Protein 5YXU (pdb70)

Structure (mmCIF, N/CA/C/O backbone):
data_5YXU
#
_entry.id   5YXU
#
_cell.length_a   60.106
_cell.length_b   223.107
_cell.length_c   71.855
_cell.angle_alpha   90.000
_cell.angle_beta   98.300
_cell.angle_gamma   90.000
#
_symmetry.space_group_name_H-M   'P 1 21 1'
#
loop_
_entity.id
_entity.type
_entity.pdbx_description
1 polymer 'T cell receptor alpha chain'
2 polymer 'T cell receptor beta chain'
3 polymer 'HLA class I histocompatibility antigen, A-2 alpha chain'
4 polymer Beta-2-microglobulin
5 polymer LYS-LEU-VAL-ALA-LEU-GLY-ILE-ASN-ALA-VAL
6 water water
#
loop_
_atom_site.group_PDB
_atom_site.id
_atom_site.type_symbol
_atom_site.label_atom_id
_atom_site.label_alt_id
_atom_site.label_comp_id
_atom_site.label_asym_id
_atom_site.label_entity_id
_atom_site.label_seq_id
_atom_site.pdbx_PDB_ins_code
_atom_site.Cartn_x
_atom_site.Cartn_y
_atom_site.Cartn_z
_atom_site.occupancy
_atom_site.B_iso_or_equiv
_atom_site.auth_seq_id
_atom_site.auth_comp_id
_atom_site.auth_asym_id
_atom_site.auth_atom_id
_atom_site.pdbx_PDB_model_num
ATOM 1 N N . GLN A 1 2 ? 14.824 6.422 8.253 1.00 54.46 3 GLN F N 1
ATOM 2 C CA . GLN A 1 2 ? 13.521 6.486 8.905 1.00 50.41 3 GLN F CA 1
ATOM 3 C C . GLN A 1 2 ? 13.450 7.657 9.880 1.00 49.17 3 GLN F C 1
ATOM 4 O O . GLN A 1 2 ? 14.358 8.486 9.937 1.00 48.08 3 GLN F O 1
ATOM 6 N N . THR A 1 3 ? 12.365 7.718 10.645 1.00 46.17 4 THR F N 1
ATOM 7 C CA . THR A 1 3 ? 12.172 8.795 11.628 1.00 41.49 4 THR F CA 1
ATOM 8 C C . THR A 1 3 ? 13.066 8.599 12.862 1.00 37.05 4 THR F C 1
ATOM 9 O O . THR A 1 3 ? 13.567 9.576 13.409 1.00 39.59 4 THR F O 1
ATOM 13 N N . VAL A 1 4 ? 13.226 7.368 13.344 1.00 32.70 5 VAL F N 1
ATOM 14 C CA . VAL A 1 4 ? 14.164 7.099 14.445 1.00 30.22 5 VAL F CA 1
ATOM 15 C C . VAL A 1 4 ? 15.294 6.265 13.887 1.00 30.03 5 VAL F C 1
ATOM 16 O O . VAL A 1 4 ? 15.065 5.247 13.234 1.00 30.55 5 VAL F O 1
ATOM 20 N N . THR A 1 5 ? 16.519 6.682 14.155 1.00 29.09 6 THR F N 1
ATOM 21 C CA . THR A 1 5 ? 17.649 6.027 13.559 1.00 28.69 6 THR F CA 1
ATOM 22 C C . THR A 1 5 ? 18.596 5.480 14.617 1.00 28.52 6 THR F C 1
ATOM 23 O O . THR A 1 5 ? 19.108 6.198 15.484 1.00 25.29 6 THR F O 1
ATOM 27 N N . GLN A 1 6 ? 18.799 4.174 14.519 1.00 30.83 7 GLN F N 1
ATOM 28 C CA . GLN A 1 6 ? 19.797 3.458 15.295 1.00 31.95 7 GLN F CA 1
ATOM 29 C C . GLN A 1 6 ? 20.764 2.847 14.295 1.00 32.39 7 GLN F C 1
ATOM 30 O O . GLN A 1 6 ? 20.514 1.779 13.724 1.00 30.57 7 GLN F O 1
ATOM 36 N N . SER A 1 7 ? 21.864 3.554 14.081 1.00 33.07 8 SER F N 1
ATOM 37 C CA . SER A 1 7 ? 22.743 3.277 12.963 1.00 33.89 8 SER F CA 1
ATOM 38 C C . SER A 1 7 ? 23.784 2.227 13.264 1.00 32.41 8 SER F C 1
ATOM 39 O O . SER A 1 7 ? 24.687 2.045 12.478 1.00 35.05 8 SER F O 1
ATOM 42 N N . GLN A 1 8 ? 23.682 1.539 14.394 1.00 32.53 9 GLN F N 1
ATOM 43 C CA . GLN A 1 8 ? 24.553 0.405 14.665 1.00 31.78 9 GLN F CA 1
ATOM 44 C C . GLN A 1 8 ? 23.680 -0.805 14.988 1.00 29.54 9 GLN F C 1
ATOM 45 O O . GLN A 1 8 ? 23.158 -0.921 16.081 1.00 28.73 9 GLN F O 1
ATOM 51 N N . PRO A 1 9 ? 23.504 -1.708 14.024 1.00 27.50 10 PRO F N 1
ATOM 52 C CA . PRO A 1 9 ? 22.677 -2.844 14.359 1.00 27.56 10 PRO F CA 1
ATOM 53 C C . PRO A 1 9 ? 23.261 -3.708 15.477 1.00 29.26 10 PRO F C 1
ATOM 54 O O . PRO A 1 9 ? 22.480 -4.305 16.228 1.00 31.11 10 PRO F O 1
ATOM 58 N N . GLU A 1 10 ? 24.593 -3.812 15.580 1.00 29.29 11 GLU F N 1
ATOM 59 C CA . GLU A 1 10 ? 25.206 -4.650 16.617 1.00 29.38 11 GLU F CA 1
ATOM 60 C C . GLU A 1 10 ? 26.291 -3.940 17.370 1.00 27.42 11 GLU F C 1
ATOM 61 O O . GLU A 1 10 ? 26.938 -3.037 16.844 1.00 27.13 11 GLU F O 1
ATOM 67 N N . MET A 1 11 ? 26.457 -4.347 18.625 1.00 25.96 12 MET F N 1
ATOM 68 C CA . MET A 1 11 ? 27.506 -3.824 19.485 1.00 26.12 12 MET F CA 1
ATOM 69 C C . MET A 1 11 ? 27.919 -4.919 20.462 1.00 25.71 12 MET F C 1
ATOM 70 O O . MET A 1 11 ? 27.111 -5.784 20.780 1.00 24.43 12 MET F O 1
ATOM 75 N N . SER A 1 12 ? 29.185 -4.909 20.886 1.00 25.34 13 SER F N 1
ATOM 76 C CA . SER A 1 12 ? 29.676 -5.877 21.859 1.00 26.40 13 SER F CA 1
ATOM 77 C C . SER A 1 12 ? 30.580 -5.195 22.866 1.00 28.40 13 SER F C 1
ATOM 78 O O . SER A 1 12 ? 31.336 -4.294 22.507 1.00 30.51 13 SER F O 1
ATOM 81 N N . VAL A 1 13 ? 30.476 -5.598 24.131 1.00 28.32 14 VAL F N 1
ATOM 82 C CA . VAL A 1 13 ? 31.327 -5.049 25.174 1.00 28.30 14 VAL F CA 1
ATOM 83 C C . VAL A 1 13 ? 31.719 -6.034 26.254 1.00 29.00 14 VAL F C 1
ATOM 84 O O . VAL A 1 13 ? 30.964 -6.952 26.589 1.00 27.54 14 VAL F O 1
ATOM 88 N N . GLN A 1 14 ? 32.869 -5.774 26.866 1.00 30.33 15 GLN F N 1
ATOM 89 C CA . GLN A 1 14 ? 33.338 -6.639 27.931 1.00 31.10 15 GLN F CA 1
ATOM 90 C C . GLN A 1 14 ? 32.412 -6.437 29.101 1.00 29.82 15 GLN F C 1
ATOM 91 O O . GLN A 1 14 ? 31.784 -5.390 29.242 1.00 29.10 15 GLN F O 1
ATOM 97 N N . GLU A 1 15 ? 32.310 -7.475 29.909 1.00 29.42 16 GLU F N 1
ATOM 98 C CA . GLU A 1 15 ? 31.669 -7.403 31.209 1.00 28.80 16 GLU F CA 1
ATOM 99 C C . GLU A 1 15 ? 32.204 -6.239 31.986 1.00 29.33 16 GLU F C 1
ATOM 100 O O . GLU A 1 15 ? 33.353 -5.837 31.802 1.00 31.07 16 GLU F O 1
ATOM 106 N N . ALA A 1 16 ? 31.366 -5.702 32.860 1.00 30.55 17 ALA F N 1
ATOM 107 C CA . ALA A 1 16 ? 31.771 -4.660 33.808 1.00 31.72 17 ALA F CA 1
ATOM 108 C C . ALA A 1 16 ? 32.156 -3.331 33.160 1.00 31.40 17 ALA F C 1
ATOM 109 O O . ALA A 1 16 ? 32.606 -2.408 33.858 1.00 32.20 17 ALA F O 1
ATOM 111 N N . GLU A 1 17 ? 31.982 -3.220 31.847 1.00 29.53 18 GLU F N 1
ATOM 112 C CA . GLU A 1 17 ? 32.346 -2.005 31.151 1.00 30.28 18 GLU F CA 1
ATOM 113 C C . GLU A 1 17 ? 31.121 -1.197 30.736 1.00 28.58 18 GLU F C 1
ATOM 114 O O . GLU A 1 17 ? 29.995 -1.622 30.952 1.00 27.61 18 GLU F O 1
ATOM 120 N N . THR A 1 18 ? 31.366 -0.012 30.184 1.00 27.91 19 THR F N 1
ATOM 121 C CA . THR A 1 18 ? 30.316 0.909 29.787 1.00 28.28 19 THR F CA 1
ATOM 122 C C . THR A 1 18 ? 30.112 0.942 28.276 1.00 28.13 19 THR F C 1
ATOM 123 O O . THR A 1 18 ? 31.087 0.890 27.512 1.00 26.86 19 THR F O 1
ATOM 127 N N . VAL A 1 19 ? 28.835 1.017 27.865 1.00 28.03 20 VAL F N 1
ATOM 128 C CA . VAL A 1 19 ? 28.451 1.166 26.453 1.00 28.26 20 VAL F CA 1
ATOM 129 C C . VAL A 1 19 ? 27.426 2.261 26.244 1.00 27.72 20 VAL F C 1
ATOM 130 O O . VAL A 1 19 ? 26.539 2.454 27.074 1.00 29.03 20 VAL F O 1
ATOM 134 N N . THR A 1 20 ? 27.525 2.927 25.099 1.00 26.51 21 THR F N 1
ATOM 135 C CA . THR A 1 20 ? 26.609 3.991 24.742 1.00 25.76 21 THR F CA 1
ATOM 136 C C . THR A 1 20 ? 25.939 3.657 23.416 1.00 25.38 21 THR F C 1
ATOM 137 O O . THR A 1 20 ? 26.568 3.714 22.366 1.00 28.03 21 THR F O 1
ATOM 141 N N . LEU A 1 21 ? 24.664 3.293 23.462 1.00 24.57 22 LEU F N 1
ATOM 142 C CA . LEU A 1 21 ? 23.920 2.944 22.252 1.00 24.44 22 LEU F CA 1
ATOM 143 C C . LEU A 1 21 ? 23.306 4.237 21.710 1.00 25.87 22 LEU F C 1
ATOM 144 O O . LEU A 1 21 ? 22.715 5.029 22.474 1.00 27.23 22 LEU F O 1
ATOM 149 N N . SER A 1 22 ? 23.460 4.457 20.404 1.00 24.68 23 SER F N 1
ATOM 150 C CA . SER A 1 22 ? 23.176 5.760 19.820 1.00 23.51 23 SER F CA 1
ATOM 151 C C . SER A 1 22 ? 21.810 5.818 19.163 1.00 22.66 23 SER F C 1
ATOM 152 O O . SER A 1 22 ? 21.345 4.842 18.563 1.00 22.42 23 SER F O 1
ATOM 155 N N . CYS A 1 23 ? 21.164 6.973 19.306 1.00 22.23 24 CYS F N 1
ATOM 156 C CA . CYS A 1 23 ? 19.861 7.220 18.701 1.00 20.81 24 CYS F CA 1
ATOM 157 C C . CYS A 1 23 ? 19.746 8.672 18.297 1.00 20.60 24 CYS F C 1
ATOM 158 O O . CYS A 1 23 ? 20.157 9.566 19.029 1.00 19.39 24 CYS F O 1
ATOM 161 N N . THR A 1 24 ? 19.231 8.873 17.090 1.00 21.08 25 THR F N 1
ATOM 162 C CA . THR A 1 24 ? 18.852 10.177 16.625 1.00 21.69 25 THR F CA 1
ATOM 163 C C . THR A 1 24 ? 17.493 10.016 16.011 1.00 21.83 25 THR F C 1
ATOM 164 O O . THR A 1 24 ? 17.098 8.915 15.616 1.00 20.55 25 THR F O 1
ATOM 168 N N . TYR A 1 25 ? 16.782 11.130 15.918 1.00 23.20 26 TYR F N 1
ATOM 169 C CA . TYR A 1 25 ? 15.445 11.114 15.344 1.00 23.38 26 TYR F CA 1
ATOM 170 C C . TYR A 1 25 ? 15.142 12.364 14.515 1.00 23.92 26 TYR F C 1
ATOM 171 O O . TYR A 1 25 ? 15.855 13.368 14.617 1.00 22.57 26 TYR F O 1
ATOM 180 N N . ASP A 1 26 ? 14.086 12.286 13.706 1.00 25.13 27 ASP F N 1
ATOM 181 C CA . ASP A 1 26 ? 13.669 13.398 12.850 1.00 27.37 27 ASP F CA 1
ATOM 182 C C . ASP A 1 26 ? 12.217 13.760 13.116 1.00 26.09 27 ASP F C 1
ATOM 183 O O . ASP A 1 26 ? 11.316 12.955 12.913 1.00 25.79 27 ASP F O 1
ATOM 188 N N . THR A 1 27 ? 12.013 14.985 13.570 1.00 24.11 28 THR F N 1
ATOM 1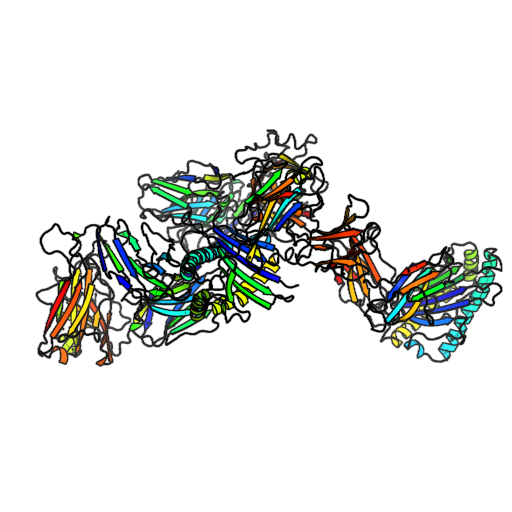89 C CA . THR A 1 27 ? 10.700 15.471 13.899 1.00 22.19 28 THR F CA 1
ATOM 190 C C . THR A 1 27 ? 10.644 16.951 13.558 1.00 21.33 28 THR F C 1
ATOM 191 O O . THR A 1 27 ? 11.614 17.683 13.721 1.00 21.56 28 THR F O 1
ATOM 195 N N . SER A 1 28 ? 9.505 17.393 13.067 1.00 20.14 29 SER F N 1
ATOM 196 C CA . SER A 1 28 ? 9.280 18.809 12.891 1.00 19.62 29 SER F CA 1
ATOM 197 C C . SER A 1 28 ? 8.495 19.347 14.100 1.00 18.93 29 SER F C 1
ATOM 198 O O . SER A 1 28 ? 7.957 20.452 14.057 1.00 19.38 29 SER F O 1
ATOM 201 N N . GLU A 1 29 ? 8.467 18.568 15.179 1.00 17.71 30 GLU F N 1
ATOM 202 C CA . GLU A 1 29 ? 7.691 18.877 16.386 1.00 16.87 30 GLU F CA 1
ATOM 203 C C . GLU A 1 29 ? 8.579 19.103 17.606 1.00 15.71 30 GLU F C 1
ATOM 204 O O . GLU A 1 29 ? 9.648 18.515 17.743 1.00 16.14 30 GLU F O 1
ATOM 210 N N . ASN A 1 30 ? 8.102 19.957 18.490 1.00 14.63 31 ASN F N 1
ATOM 211 C CA . ASN A 1 30 ? 8.817 20.342 19.693 1.00 14.34 31 ASN F CA 1
ATOM 212 C C . ASN A 1 30 ? 8.361 19.528 20.932 1.00 13.74 31 ASN F C 1
ATOM 213 O O . ASN A 1 30 ? 9.135 19.305 21.848 1.00 13.27 31 ASN F O 1
ATOM 218 N N . ASP A 1 31 ? 7.097 19.109 20.930 1.00 13.37 32 ASP F N 1
ATOM 219 C CA . ASP A 1 31 ? 6.505 18.350 22.006 1.00 13.32 32 ASP F CA 1
ATOM 220 C C . ASP A 1 31 ? 6.385 16.903 21.576 1.00 13.60 32 ASP F C 1
ATOM 221 O O . ASP A 1 31 ? 5.816 16.603 20.529 1.00 13.32 32 ASP F O 1
ATOM 226 N N . TYR A 1 32 ? 6.948 16.018 22.379 1.00 13.85 33 TYR F N 1
ATOM 227 C CA . TYR A 1 32 ? 6.914 14.596 22.099 1.00 14.73 33 TYR F CA 1
ATOM 228 C C . TYR A 1 32 ? 7.552 13.901 23.285 1.00 16.00 33 TYR F C 1
ATOM 229 O O . TYR A 1 32 ? 7.900 14.547 24.257 1.00 17.40 33 TYR F O 1
ATOM 238 N N . ILE A 1 33 ? 7.727 12.590 23.202 1.00 16.95 34 ILE F N 1
ATOM 239 C CA . ILE A 1 33 ? 8.343 11.811 24.283 1.00 17.36 34 ILE F CA 1
ATOM 240 C C . ILE A 1 33 ? 9.277 10.752 23.668 1.00 17.28 34 ILE F C 1
ATOM 241 O O . ILE A 1 33 ? 8.998 10.258 22.578 1.00 18.20 34 ILE F O 1
ATOM 246 N N . LEU A 1 34 ? 10.357 10.398 24.351 1.00 17.01 35 LEU F N 1
ATOM 247 C CA . LEU A 1 34 ? 11.305 9.408 23.830 1.00 17.60 35 LEU F CA 1
ATOM 248 C C . LEU A 1 34 ? 11.475 8.253 24.802 1.00 17.18 35 LEU F C 1
ATOM 249 O O . LEU A 1 34 ? 11.293 8.411 26.021 1.00 17.03 35 LEU F O 1
ATOM 254 N N . PHE A 1 35 ? 11.851 7.098 24.260 1.00 16.22 36 PHE F N 1
ATOM 255 C CA . PHE A 1 35 ? 11.884 5.866 25.028 1.00 15.83 36 PHE F CA 1
ATOM 256 C C . PHE A 1 35 ? 13.046 4.994 24.669 1.00 15.98 36 PHE F C 1
ATOM 257 O O . PHE A 1 35 ? 13.500 4.994 23.532 1.00 16.46 36 PHE F O 1
ATOM 265 N N . TRP A 1 36 ? 13.489 4.193 25.630 1.00 16.53 37 TRP F N 1
ATOM 266 C CA . TRP A 1 36 ? 14.338 3.041 25.320 1.00 16.25 37 TRP F CA 1
ATOM 267 C C . TRP A 1 36 ? 13.637 1.789 25.830 1.00 15.42 37 TRP F C 1
ATOM 268 O O . TRP A 1 36 ? 13.065 1.801 26.917 1.00 15.38 37 TRP F O 1
ATOM 279 N N . TYR A 1 37 ? 13.698 0.729 25.033 1.00 14.59 38 TYR F N 1
ATOM 280 C CA . TYR A 1 37 ? 12.978 -0.496 25.290 1.00 14.34 38 TYR F CA 1
ATOM 281 C C . TYR A 1 37 ? 13.901 -1.684 25.060 1.00 15.26 38 TYR F C 1
ATOM 282 O O . TYR A 1 37 ? 14.617 -1.741 24.047 1.00 16.33 38 TYR F O 1
ATOM 291 N N . LYS A 1 38 ? 13.927 -2.605 26.032 1.00 15.46 39 LYS F N 1
ATOM 292 C CA . LYS A 1 38 ? 14.814 -3.753 26.007 1.00 15.38 39 LYS F CA 1
ATOM 293 C C . LYS A 1 38 ? 14.009 -4.981 25.579 1.00 15.72 39 LYS F C 1
ATOM 294 O O . LYS A 1 38 ? 12.867 -5.173 26.016 1.00 15.59 39 LYS F O 1
ATOM 300 N N . GLN A 1 39 ? 14.591 -5.804 24.703 1.00 16.18 40 GLN F N 1
ATOM 301 C CA . GLN A 1 39 ? 13.960 -7.069 24.335 1.00 15.85 40 GLN F CA 1
ATOM 302 C C . GLN A 1 39 ? 14.944 -8.253 24.323 1.00 15.02 40 GLN F C 1
ATOM 303 O O . GLN A 1 39 ? 15.581 -8.522 23.323 1.00 15.09 40 GLN F O 1
ATOM 309 N N . PRO A 1 40 ? 15.047 -8.975 25.443 1.00 14.40 41 PRO F N 1
ATOM 310 C CA . PRO A 1 40 ? 15.933 -10.124 25.584 1.00 14.05 41 PRO F CA 1
ATOM 311 C C . PRO A 1 40 ? 15.320 -11.331 24.873 1.00 13.99 41 PRO F C 1
ATOM 312 O O . PRO A 1 40 ? 14.243 -11.201 24.298 1.00 13.82 41 PRO F O 1
ATOM 316 N N . PRO A 1 41 ? 15.987 -12.502 24.915 1.00 13.87 42 PRO F N 1
ATOM 317 C CA . PRO A 1 41 ? 15.506 -13.683 24.192 1.00 14.04 42 PRO F CA 1
ATOM 318 C C . PRO A 1 41 ? 14.117 -14.177 24.533 1.00 14.56 42 PRO F C 1
ATOM 319 O O . PRO A 1 41 ? 13.562 -14.950 23.773 1.00 15.33 42 PRO F O 1
ATOM 323 N N . SER A 1 42 ? 13.545 -13.764 25.655 1.00 15.01 43 SER F N 1
ATOM 324 C CA . SER A 1 42 ? 12.119 -14.027 25.882 1.00 15.09 43 SER F CA 1
ATOM 325 C C . SER A 1 42 ? 11.264 -13.333 24.813 1.00 16.40 43 SER F C 1
ATOM 326 O O . SER A 1 42 ? 10.150 -13.764 24.527 1.00 16.57 43 SER F O 1
ATOM 329 N N . ARG A 1 43 ? 11.800 -12.244 24.251 1.00 17.80 44 ARG F N 1
ATOM 330 C CA . ARG A 1 43 ? 11.114 -11.389 23.279 1.00 18.46 44 ARG F CA 1
ATOM 331 C C . ARG A 1 43 ? 10.059 -10.514 23.955 1.00 17.11 44 ARG F C 1
ATOM 332 O O . ARG A 1 43 ? 9.164 -9.978 23.298 1.00 17.04 44 ARG F O 1
ATOM 340 N N . GLN A 1 44 ? 10.183 -10.363 25.270 1.00 15.50 45 GLN F N 1
ATOM 341 C CA . GLN A 1 44 ? 9.253 -9.553 26.037 1.00 15.05 45 GLN F CA 1
ATOM 342 C C . GLN A 1 44 ? 9.756 -8.140 26.050 1.00 14.95 45 GLN F C 1
ATOM 343 O O . GLN A 1 44 ? 10.870 -7.891 26.518 1.00 16.08 45 GLN F O 1
ATOM 349 N N . MET A 1 45 ? 8.960 -7.210 25.543 1.00 14.36 46 MET F N 1
ATOM 350 C CA . MET A 1 45 ? 9.392 -5.826 25.476 1.00 14.50 46 MET F CA 1
ATOM 351 C C . MET A 1 45 ? 9.247 -5.197 26.838 1.00 15.02 46 MET F C 1
ATOM 352 O O . MET A 1 45 ? 8.195 -5.302 27.467 1.00 15.92 46 MET F O 1
ATOM 357 N N . ILE A 1 46 ? 10.299 -4.543 27.304 1.00 15.00 47 ILE F N 1
ATOM 358 C CA . ILE A 1 46 ? 10.278 -3.960 28.633 1.00 15.36 47 ILE F CA 1
ATOM 359 C C . ILE A 1 46 ? 10.792 -2.546 28.530 1.00 14.52 47 ILE F C 1
ATOM 360 O O . ILE A 1 46 ? 11.819 -2.284 27.908 1.00 14.17 47 ILE F O 1
ATOM 365 N N . LEU A 1 47 ? 10.084 -1.623 29.145 1.00 14.08 48 LEU F N 1
ATOM 366 C CA . LEU A 1 47 ? 10.568 -0.263 29.179 1.00 14.55 48 LEU F CA 1
ATOM 367 C C . LEU A 1 47 ? 11.850 -0.172 30.012 1.00 15.24 48 LEU F C 1
ATOM 368 O O . LEU A 1 47 ? 11.901 -0.693 31.127 1.00 15.11 48 LEU F O 1
ATOM 373 N N . VAL A 1 48 ? 12.862 0.498 29.470 1.00 15.96 49 VAL F N 1
ATOM 374 C CA . VAL A 1 48 ? 14.108 0.761 30.186 1.00 17.28 49 VAL F CA 1
ATOM 375 C C . VAL A 1 48 ? 14.087 2.158 30.767 1.00 18.56 49 VAL F C 1
ATOM 376 O O . VAL A 1 48 ? 14.253 2.340 31.961 1.00 19.01 49 VAL F O 1
ATOM 380 N N . ILE A 1 49 ? 13.892 3.146 29.903 1.00 20.25 50 ILE F N 1
ATOM 381 C CA . ILE A 1 49 ? 13.895 4.541 30.319 1.00 21.40 50 ILE F CA 1
ATOM 382 C C . ILE A 1 49 ? 12.946 5.376 29.423 1.00 21.59 50 ILE F C 1
ATOM 383 O O . ILE A 1 49 ? 12.621 4.994 28.283 1.00 21.70 50 ILE F O 1
ATOM 388 N N . ARG A 1 50 ? 12.480 6.493 29.957 1.00 21.92 51 ARG F N 1
ATOM 389 C CA . ARG A 1 50 ? 11.453 7.303 29.300 1.00 23.46 51 ARG F CA 1
ATOM 390 C C . ARG A 1 50 ? 11.725 8.775 29.505 1.00 23.44 51 ARG F C 1
ATOM 391 O O . ARG A 1 50 ? 11.733 9.247 30.623 1.00 23.79 51 ARG F O 1
ATOM 399 N N . GLN A 1 51 ? 11.921 9.502 28.415 1.00 24.27 52 GLN F N 1
ATOM 400 C CA . GLN A 1 51 ? 12.284 10.913 28.474 1.00 24.51 52 GLN F CA 1
ATOM 401 C C . GLN A 1 51 ? 11.241 11.753 27.724 1.00 25.10 52 GLN F C 1
ATOM 402 O O . GLN A 1 51 ? 11.040 11.588 26.520 1.00 24.15 52 GLN F O 1
ATOM 408 N N . GLU A 1 52 ? 10.579 12.647 28.445 1.00 25.52 53 GLU F N 1
ATOM 409 C CA . GLU A 1 52 ? 9.690 13.603 27.803 1.00 26.70 53 GLU F CA 1
ATOM 410 C C . GLU A 1 52 ? 10.537 14.768 27.281 1.00 25.30 53 GLU F C 1
ATOM 411 O O . GLU A 1 52 ? 11.606 15.076 27.811 1.00 23.47 53 GLU F O 1
ATOM 417 N N . ALA A 1 53 ? 10.034 15.405 26.230 1.00 24.62 54 ALA F N 1
ATOM 418 C CA . ALA A 1 53 ? 10.719 16.501 25.529 1.00 24.73 54 ALA F CA 1
ATOM 419 C C . ALA A 1 53 ? 10.853 17.824 26.295 1.00 24.52 54 ALA F C 1
ATOM 420 O O . ALA A 1 53 ? 11.618 18.696 25.871 1.00 23.68 54 ALA F O 1
ATOM 422 N N . TYR A 1 54 ? 10.085 17.996 27.371 1.00 24.32 55 TYR F N 1
ATOM 423 C CA . TYR A 1 54 ? 10.142 19.225 28.172 1.00 25.44 55 TYR F CA 1
ATOM 424 C C . TYR A 1 54 ? 10.928 19.052 29.451 1.00 27.33 55 TYR F C 1
ATOM 425 O O . TYR A 1 54 ? 11.126 20.008 30.183 1.00 26.53 55 TYR F O 1
ATOM 434 N N . LYS A 1 55 ? 11.373 17.828 29.715 1.00 31.60 56 LYS F N 1
ATOM 435 C CA . LYS A 1 55 ? 12.142 17.535 30.918 1.00 36.36 56 LYS F CA 1
ATOM 436 C C . LYS A 1 55 ? 13.585 18.010 30.781 1.00 39.05 56 LYS F C 1
ATOM 437 O O . LYS A 1 55 ? 14.054 18.288 29.678 1.00 36.48 56 LYS F O 1
ATOM 443 N N . GLN A 1 56 ? 14.282 18.100 31.909 1.00 46.52 57 GLN F N 1
ATOM 444 C CA . GLN A 1 56 ? 15.672 18.541 31.916 1.00 51.79 57 GLN F CA 1
ATOM 445 C C . GLN A 1 56 ? 16.611 17.398 32.288 1.00 52.29 57 GLN F C 1
ATOM 446 O O . GLN A 1 56 ? 16.300 16.228 32.062 1.00 52.24 57 GLN F O 1
ATOM 452 N N . GLN A 1 57 ? 17.759 17.744 32.860 1.00 54.30 58 GLN F N 1
ATOM 453 C CA . GLN A 1 57 ? 18.744 16.748 33.264 1.00 57.44 58 GLN F CA 1
ATOM 454 C C . GLN A 1 57 ? 18.163 15.783 34.292 1.00 60.25 58 GLN F C 1
ATOM 455 O O . GLN A 1 57 ? 16.954 15.764 34.526 1.00 55.02 58 GLN F O 1
ATOM 461 N N . ASN A 1 58 ? 19.031 14.984 34.903 1.00 65.87 59 ASN F N 1
ATOM 462 C CA . ASN A 1 58 ? 18.605 14.015 35.906 1.00 68.99 59 ASN F CA 1
ATOM 463 C C . ASN A 1 58 ? 17.601 13.012 35.347 1.00 69.89 59 ASN F C 1
ATOM 464 O O . ASN A 1 58 ? 17.026 13.224 34.280 1.00 75.26 59 ASN F O 1
ATOM 469 N N . ALA A 1 59 ? 17.396 11.919 36.076 1.00 68.76 60 ALA F N 1
ATOM 470 C CA . ALA A 1 59 ? 16.463 10.881 35.653 1.00 65.17 60 ALA F CA 1
ATOM 471 C C . ALA A 1 59 ? 16.641 10.549 34.173 1.00 60.03 60 ALA F C 1
ATOM 472 O O . ALA A 1 59 ? 15.926 11.087 33.328 1.00 52.97 60 ALA F O 1
ATOM 474 N N . THR A 1 60 ? 17.587 9.667 33.851 1.00 58.44 61 THR F N 1
ATOM 475 C CA . THR A 1 60 ? 18.453 9.008 34.833 1.00 59.42 61 THR F CA 1
ATOM 476 C C . THR A 1 60 ? 17.659 8.304 35.933 1.00 57.70 61 THR F C 1
ATOM 477 O O . THR A 1 60 ? 16.441 8.155 35.834 1.00 54.93 61 THR F O 1
ATOM 481 N N . GLU A 1 61 ? 18.358 7.874 36.978 1.00 59.50 62 GLU F N 1
ATOM 482 C CA . GLU A 1 61 ? 17.719 7.181 38.099 1.00 62.25 62 GLU F CA 1
ATOM 483 C C . GLU A 1 61 ? 18.453 5.833 38.428 1.00 62.44 62 GLU F C 1
ATOM 484 O O . GLU A 1 61 ? 18.751 5.564 39.606 1.00 59.78 62 GLU F O 1
ATOM 490 N N . ASN A 1 62 ? 18.795 5.040 37.394 1.00 58.30 63 ASN F N 1
ATOM 491 C CA . ASN A 1 62 ? 19.269 3.640 37.546 1.00 52.34 63 ASN F CA 1
ATOM 492 C C . ASN A 1 62 ? 20.772 3.502 37.204 1.00 48.63 63 ASN F C 1
ATOM 493 O O . ASN A 1 62 ? 21.541 4.468 37.268 1.00 48.83 63 ASN F O 1
ATOM 498 N N . ARG A 1 63 ? 21.184 2.280 36.872 1.00 45.41 64 ARG F N 1
ATOM 499 C CA . ARG A 1 63 ? 22.478 1.997 36.217 1.00 41.34 64 ARG F CA 1
ATOM 500 C C . ARG A 1 63 ? 22.475 2.355 34.711 1.00 39.74 64 ARG F C 1
ATOM 501 O O . ARG A 1 63 ? 23.510 2.285 34.038 1.00 36.94 64 ARG F O 1
ATOM 509 N N . PHE A 1 64 ? 21.311 2.742 34.191 1.00 37.42 65 PHE F N 1
ATOM 510 C CA . PHE A 1 64 ? 21.178 3.254 32.841 1.00 36.25 65 PHE F CA 1
ATOM 511 C C . PHE A 1 64 ? 20.947 4.748 32.939 1.00 34.15 65 PHE F C 1
ATOM 512 O O . PHE A 1 64 ? 20.142 5.191 33.753 1.00 32.77 65 PHE F O 1
ATOM 520 N N . SER A 1 65 ? 21.644 5.517 32.107 1.00 31.37 66 SER F N 1
ATOM 521 C CA . SER A 1 65 ? 21.378 6.950 31.974 1.00 29.72 66 SER F CA 1
ATOM 522 C C . SER A 1 65 ? 21.061 7.242 30.510 1.00 28.62 66 SER F C 1
ATOM 523 O O . SER A 1 65 ? 21.245 6.355 29.663 1.00 27.12 66 SER F O 1
ATOM 526 N N . VAL A 1 66 ? 20.585 8.462 30.221 1.00 27.99 67 VAL F N 1
ATOM 527 C CA . VAL A 1 66 ? 20.489 8.959 28.836 1.00 27.62 67 VAL F CA 1
ATOM 528 C C . VAL A 1 66 ? 21.164 10.310 28.684 1.00 26.87 67 VAL F C 1
ATOM 529 O O . VAL A 1 66 ? 21.201 11.096 29.629 1.00 28.48 67 VAL F O 1
ATOM 533 N N . ASN A 1 67 ? 21.715 10.559 27.501 1.00 26.12 68 ASN F N 1
ATOM 534 C CA . ASN A 1 67 ? 22.186 11.882 27.141 1.00 26.34 68 ASN F CA 1
ATOM 535 C C . ASN A 1 67 ? 21.262 12.467 26.076 1.00 25.46 68 ASN F C 1
ATOM 536 O O . ASN A 1 67 ? 21.466 12.260 24.883 1.00 24.84 68 ASN F O 1
ATOM 541 N N . PHE A 1 68 ? 20.216 13.152 26.531 1.00 24.19 69 PHE F N 1
ATOM 542 C CA . PHE A 1 68 ? 19.186 13.703 25.663 1.00 24.03 69 PHE F CA 1
ATOM 543 C C . PHE A 1 68 ? 19.580 15.101 25.271 1.00 23.61 69 PHE F C 1
ATOM 544 O O . PHE A 1 68 ? 19.891 15.899 26.129 1.00 24.66 69 PHE F O 1
ATOM 552 N N . GLN A 1 69 ? 19.549 15.383 23.976 1.00 24.39 70 GLN F N 1
ATOM 553 C CA . GLN A 1 69 ? 19.930 16.678 23.431 1.00 25.61 70 GLN F CA 1
ATOM 554 C C . GLN A 1 69 ? 18.969 17.107 22.321 1.00 24.36 70 GLN F C 1
ATOM 555 O O . GLN A 1 69 ? 19.141 16.740 21.152 1.00 24.60 70 GLN F O 1
ATOM 561 N N . LYS A 1 70 ? 17.976 17.909 22.700 1.00 23.13 71 LYS F N 1
ATOM 562 C CA . LYS A 1 70 ? 16.854 18.271 21.822 1.00 21.75 71 LYS F CA 1
ATOM 563 C C . LYS A 1 70 ? 17.269 18.931 20.516 1.00 21.38 71 LYS F C 1
ATOM 564 O O . LYS A 1 70 ? 16.817 18.527 19.444 1.00 20.99 71 LYS F O 1
ATOM 570 N N . ALA A 1 71 ? 18.113 19.953 20.599 1.00 21.18 72 ALA F N 1
ATOM 571 C CA . ALA A 1 71 ? 18.580 20.629 19.384 1.00 21.39 72 ALA F CA 1
ATOM 572 C C . ALA A 1 71 ? 19.373 19.670 18.503 1.00 22.06 72 ALA F C 1
ATOM 573 O O . ALA A 1 71 ? 19.281 19.706 17.281 1.00 21.90 72 ALA F O 1
ATOM 575 N N . ALA A 1 72 ? 20.150 18.805 19.138 1.00 23.40 73 ALA F N 1
ATOM 576 C CA . ALA A 1 72 ? 20.896 17.778 18.431 1.00 24.18 73 ALA F CA 1
ATOM 577 C C . ALA A 1 72 ? 19.978 16.666 17.929 1.00 25.05 73 ALA F C 1
ATOM 578 O O . ALA A 1 72 ? 20.351 15.920 17.012 1.00 24.90 73 ALA F O 1
ATOM 580 N N . LYS A 1 73 ? 18.787 16.566 18.532 1.00 25.57 74 LYS F N 1
ATOM 581 C CA . LYS A 1 73 ? 17.819 15.489 18.268 1.00 26.87 74 LYS F CA 1
ATOM 582 C C . LYS A 1 73 ? 18.474 14.122 18.518 1.00 27.23 74 LYS F C 1
ATOM 583 O O . LYS A 1 73 ? 18.372 13.190 17.706 1.00 27.26 74 LYS F O 1
ATOM 589 N N . SER A 1 74 ? 19.175 14.036 19.642 1.00 27.52 75 SER F N 1
ATOM 590 C CA . SER A 1 74 ? 19.979 12.870 19.987 1.00 26.88 75 SER F CA 1
ATOM 591 C C . SER A 1 74 ? 19.556 12.327 21.352 1.00 24.37 75 SER F C 1
ATOM 592 O O . SER A 1 74 ? 19.446 13.082 22.318 1.00 23.14 75 SER F O 1
ATOM 595 N N . PHE A 1 75 ? 19.349 11.017 21.421 1.00 22.53 76 PHE F N 1
ATOM 596 C CA . PHE A 1 75 ? 18.836 10.387 22.629 1.00 21.99 76 PHE F CA 1
ATOM 597 C C . PHE A 1 75 ? 19.586 9.118 22.942 1.00 21.50 76 PHE F C 1
ATOM 598 O O . PHE A 1 75 ? 19.083 8.023 22.805 1.00 22.10 76 PHE F O 1
ATOM 606 N N . SER A 1 76 ? 20.813 9.321 23.385 1.00 21.56 77 SER F N 1
ATOM 607 C CA . SER A 1 76 ? 21.790 8.285 23.668 1.00 21.22 77 SER F CA 1
ATOM 608 C C . SER A 1 76 ? 21.446 7.513 24.945 1.00 21.05 77 SER F C 1
ATOM 609 O O . SER A 1 76 ? 21.001 8.111 25.919 1.00 19.38 77 SER F O 1
ATOM 612 N N . LEU A 1 77 ? 21.656 6.190 24.925 1.00 21.51 78 LEU F N 1
ATOM 613 C CA . LEU A 1 77 ? 21.528 5.361 26.128 1.00 21.97 78 LEU F CA 1
ATOM 614 C C . LEU A 1 77 ? 22.896 4.888 26.612 1.00 22.24 78 LEU F C 1
ATOM 615 O O . LEU A 1 77 ? 23.628 4.236 25.871 1.00 21.57 78 LEU F O 1
ATOM 620 N N . LYS A 1 78 ? 23.206 5.200 27.865 1.00 23.82 79 LYS F N 1
ATOM 621 C CA . LYS A 1 78 ? 24.462 4.793 28.499 1.00 25.53 79 LYS F CA 1
ATOM 622 C C . LYS A 1 78 ? 24.212 3.635 29.445 1.00 25.79 79 LYS F C 1
ATOM 623 O O . LYS A 1 78 ? 23.390 3.759 30.358 1.00 24.92 79 LYS F O 1
ATOM 629 N N . ILE A 1 79 ? 24.900 2.519 29.211 1.00 26.25 80 ILE F N 1
ATOM 630 C CA . ILE A 1 79 ? 24.822 1.378 30.097 1.00 28.40 80 ILE F CA 1
ATOM 631 C C . ILE A 1 79 ? 26.195 1.083 30.680 1.00 30.66 80 ILE F C 1
ATOM 632 O O . ILE A 1 79 ? 27.121 0.706 29.954 1.00 29.78 80 ILE F O 1
ATOM 637 N N . SER A 1 80 ? 26.301 1.208 31.999 1.00 33.26 81 SER F N 1
ATOM 638 C CA . SER A 1 80 ? 27.572 1.042 32.699 1.00 35.31 81 SER F CA 1
ATOM 639 C C . SER A 1 80 ? 27.551 -0.163 33.627 1.00 37.60 81 SER F C 1
ATOM 640 O O . SER A 1 80 ? 26.476 -0.596 34.071 1.00 37.88 81 SER F O 1
ATOM 643 N N . ASP A 1 81 ? 28.750 -0.675 33.936 1.00 38.73 82 ASP F N 1
ATOM 644 C CA . ASP A 1 81 ? 28.922 -1.917 34.708 1.00 38.66 82 ASP F CA 1
ATOM 645 C C . ASP A 1 81 ? 28.149 -3.058 34.053 1.00 34.91 82 ASP F C 1
ATOM 646 O O . ASP A 1 81 ? 27.382 -3.796 34.690 1.00 31.73 82 ASP F O 1
ATOM 651 N N . SER A 1 82 ? 28.366 -3.184 32.752 1.00 31.37 83 SER F N 1
ATOM 652 C CA . SER A 1 82 ? 27.611 -4.123 31.962 1.00 28.42 83 SER F CA 1
ATOM 653 C C . SER A 1 82 ? 27.625 -5.500 32.623 1.00 26.06 83 SER F C 1
ATOM 654 O O . SER A 1 82 ? 28.672 -6.000 33.013 1.00 26.54 83 SER F O 1
ATOM 657 N N . GLN A 1 83 ? 26.440 -6.080 32.770 1.00 24.00 84 GLN F N 1
ATOM 658 C CA . GLN A 1 83 ? 26.273 -7.449 33.235 1.00 22.51 84 GLN F CA 1
ATOM 659 C C . GLN A 1 83 ? 25.861 -8.296 32.027 1.00 20.93 84 GLN F C 1
ATOM 660 O O . GLN A 1 83 ? 25.542 -7.762 30.973 1.00 21.79 84 GLN F O 1
ATOM 666 N N . LEU A 1 84 ? 25.895 -9.609 32.146 1.00 19.43 85 LEU F N 1
ATOM 667 C CA . LEU A 1 84 ? 25.532 -10.470 31.016 1.00 19.07 85 LEU F CA 1
ATOM 668 C C . LEU A 1 84 ? 24.038 -10.451 30.744 1.00 17.87 85 LEU F C 1
ATOM 669 O O . LEU A 1 84 ? 23.595 -10.747 29.637 1.00 17.26 85 LEU F O 1
ATOM 674 N N . GLY A 1 85 ? 23.268 -10.100 31.765 1.00 16.90 86 GLY F N 1
ATOM 675 C CA . GLY A 1 85 ? 21.838 -9.935 31.637 1.00 16.21 86 GLY F CA 1
ATOM 676 C C . GLY A 1 85 ? 21.429 -8.728 30.821 1.00 16.04 86 GLY F C 1
ATOM 677 O O . GLY A 1 85 ? 20.257 -8.606 30.481 1.00 16.35 86 GLY F O 1
ATOM 678 N N . ASP A 1 86 ? 22.368 -7.845 30.481 1.00 16.06 87 ASP F N 1
ATOM 679 C CA . ASP A 1 86 ? 22.075 -6.717 29.569 1.00 16.79 87 ASP F CA 1
ATOM 680 C C . ASP A 1 86 ? 22.146 -7.112 28.092 1.00 17.24 87 ASP F C 1
ATOM 681 O O . ASP A 1 86 ? 21.722 -6.354 27.227 1.00 16.35 87 ASP F O 1
ATOM 686 N N . ALA A 1 87 ? 22.667 -8.305 27.824 1.00 17.83 88 ALA F N 1
ATOM 687 C CA . ALA A 1 87 ? 22.516 -8.922 26.522 1.00 18.27 88 ALA F CA 1
ATOM 688 C C . ALA A 1 87 ? 21.042 -8.960 26.129 1.00 18.60 88 ALA F C 1
ATOM 689 O O . ALA A 1 87 ? 20.219 -9.541 26.837 1.00 19.31 88 ALA F O 1
ATOM 691 N N . ALA A 1 88 ? 20.724 -8.325 25.001 1.00 19.03 89 ALA F N 1
ATOM 692 C CA . ALA A 1 88 ? 19.338 -8.124 24.522 1.00 19.38 89 ALA F CA 1
ATOM 693 C C . ALA A 1 88 ? 19.296 -7.189 23.303 1.00 18.60 89 ALA F C 1
ATOM 694 O O . ALA A 1 88 ? 20.263 -6.535 22.956 1.00 18.11 89 ALA F O 1
ATOM 696 N N . MET A 1 89 ? 18.148 -7.129 22.664 1.00 19.02 90 MET F N 1
ATOM 697 C CA . MET A 1 89 ? 17.860 -6.064 21.712 1.00 20.19 90 MET F CA 1
ATOM 698 C C . MET A 1 89 ? 17.506 -4.782 22.467 1.00 20.17 90 MET F C 1
ATOM 699 O O . MET A 1 89 ? 16.703 -4.828 23.414 1.00 20.65 90 MET F O 1
ATOM 704 N N . TYR A 1 90 ? 18.052 -3.646 22.023 1.00 18.88 91 TYR F N 1
ATOM 705 C CA . TYR A 1 90 ? 17.650 -2.332 22.546 1.00 17.98 91 TYR F CA 1
ATOM 706 C C . TYR A 1 90 ? 17.030 -1.498 21.436 1.00 18.00 91 TYR F C 1
ATOM 707 O O . TYR A 1 90 ? 17.623 -1.361 20.362 1.00 17.66 91 TYR F O 1
ATOM 716 N N . PHE A 1 91 ? 15.835 -0.954 21.688 1.00 17.54 92 PHE F N 1
ATOM 717 C CA . PHE A 1 91 ? 15.146 -0.099 20.714 1.00 17.39 92 PHE F CA 1
ATOM 718 C C . PHE A 1 91 ? 15.026 1.311 21.219 1.00 19.01 92 PHE F C 1
ATOM 719 O O . PHE A 1 91 ? 14.837 1.513 22.413 1.00 21.43 92 PHE F O 1
ATOM 727 N N . CYS A 1 92 ? 15.086 2.275 20.303 1.00 19.80 93 CYS F N 1
ATOM 728 C CA . CYS A 1 92 ? 14.848 3.684 20.604 1.00 20.15 93 CYS F CA 1
ATOM 729 C C . CYS A 1 92 ? 13.572 4.124 19.895 1.00 20.14 93 CYS F C 1
ATOM 730 O O . CYS A 1 92 ? 13.286 3.672 18.775 1.00 20.37 93 CYS F O 1
ATOM 733 N N . ALA A 1 93 ? 12.780 4.974 20.549 1.00 19.25 94 ALA F N 1
ATOM 734 C CA . ALA A 1 93 ? 11.416 5.234 20.062 1.00 18.66 94 ALA F CA 1
ATOM 735 C C . ALA A 1 93 ? 10.919 6.662 20.257 1.00 17.94 94 ALA F C 1
ATOM 736 O O . ALA A 1 93 ? 11.230 7.317 21.242 1.00 18.25 94 ALA F O 1
ATOM 738 N N . TYR A 1 94 ? 10.111 7.116 19.310 1.00 17.15 95 TYR F N 1
ATOM 739 C CA . TYR A 1 94 ? 9.578 8.457 19.334 1.00 17.50 95 TYR F CA 1
ATOM 740 C C . TYR A 1 94 ? 8.066 8.366 19.447 1.00 16.76 95 TYR F C 1
ATOM 741 O O . TYR A 1 94 ? 7.460 7.508 18.809 1.00 17.04 95 TYR F O 1
ATOM 750 N N . GLY A 1 95 ? 7.473 9.243 20.257 1.00 15.61 96 GLY F N 1
ATOM 751 C CA . GLY A 1 95 ? 6.039 9.198 20.545 1.00 14.84 96 GLY F CA 1
ATOM 752 C C . GLY A 1 95 ? 5.306 10.536 20.611 1.00 14.09 96 GLY F C 1
ATOM 753 O O . GLY A 1 95 ? 5.779 11.502 21.220 1.00 13.32 96 GLY F O 1
ATOM 754 N N . GLU A 1 96 ? 4.123 10.556 20.027 1.00 13.58 97 GLU F N 1
ATOM 755 C CA . GLU A 1 96 ? 3.237 11.699 20.103 1.00 14.16 97 GLU F CA 1
ATOM 756 C C . GLU A 1 96 ? 1.864 11.198 20.547 1.00 14.48 97 GLU F C 1
ATOM 757 O O . GLU A 1 96 ? 1.726 10.050 20.916 1.00 14.01 97 GLU F O 1
ATOM 763 N N . ASP A 1 97 ? 0.847 12.056 20.538 1.00 15.75 98 ASP F N 1
ATOM 764 C CA . ASP A 1 97 ? -0.495 11.606 20.882 1.00 16.06 98 ASP F CA 1
ATOM 765 C C . ASP A 1 97 ? -0.863 10.466 19.965 1.00 16.80 98 ASP F C 1
ATOM 766 O O . ASP A 1 97 ? -1.441 9.486 20.405 1.00 16.64 98 ASP F O 1
ATOM 771 N N . ASP A 1 98 ? -0.515 10.575 18.691 1.00 18.00 99 ASP F N 1
ATOM 772 C CA . ASP A 1 98 ? -0.202 9.367 17.945 1.00 18.90 99 ASP F CA 1
ATOM 773 C C . ASP A 1 98 ? 0.719 9.606 16.755 1.00 19.15 99 ASP F C 1
ATOM 774 O O . ASP A 1 98 ? 0.418 10.399 15.840 1.00 17.83 99 ASP F O 1
ATOM 779 N N . LYS A 1 99 ? 1.824 8.851 16.726 1.00 19.69 100 LYS F N 1
ATOM 780 C CA . LYS A 1 99 ? 1.939 7.486 17.331 1.00 18.99 100 LYS F CA 1
ATOM 781 C C . LYS A 1 99 ? 3.181 7.289 18.227 1.00 18.14 100 LYS F C 1
ATOM 782 O O . LYS A 1 99 ? 3.766 8.251 18.696 1.00 18.82 100 LYS F O 1
ATOM 788 N N . ILE A 1 100 ? 3.554 6.033 18.483 1.00 17.19 101 ILE F N 1
ATOM 789 C CA . ILE A 1 100 ? 4.930 5.669 18.849 1.00 16.03 101 ILE F CA 1
ATOM 790 C C . ILE A 1 100 ? 5.502 4.775 17.771 1.00 15.68 101 ILE F C 1
ATOM 791 O O . ILE A 1 100 ? 4.929 3.731 17.459 1.00 14.73 101 ILE F O 1
ATOM 796 N N . ILE A 1 101 ? 6.651 5.171 17.223 1.00 16.10 102 ILE F N 1
ATOM 797 C CA . ILE A 1 101 ? 7.370 4.331 16.266 1.00 16.13 102 ILE F CA 1
ATOM 798 C C . ILE A 1 101 ? 8.778 4.042 16.754 1.00 15.45 102 ILE F C 1
ATOM 799 O O . ILE A 1 101 ? 9.393 4.861 17.410 1.00 15.23 102 ILE F O 1
ATOM 804 N N . PHE A 1 102 ? 9.272 2.857 16.437 1.00 15.69 103 PHE F N 1
ATOM 805 C CA . PHE A 1 102 ? 10.581 2.415 16.912 1.00 16.18 103 PHE F CA 1
ATOM 806 C C . PHE A 1 102 ? 11.644 2.499 15.832 1.00 16.08 103 PHE F C 1
ATOM 807 O O . PHE A 1 102 ? 11.373 2.280 14.668 1.00 15.58 103 PHE F O 1
ATOM 815 N N . GLY A 1 103 ? 12.865 2.806 16.235 1.00 17.24 104 GLY F N 1
ATOM 816 C CA . GLY A 1 103 ? 14.008 2.584 15.369 1.00 18.40 104 GLY F CA 1
ATOM 817 C C . GLY A 1 103 ? 14.221 1.096 15.042 1.00 18.75 104 GLY F C 1
ATOM 818 O O . GLY A 1 103 ? 13.546 0.227 15.581 1.00 17.65 104 GLY F O 1
ATOM 819 N N . LYS A 1 104 ? 15.193 0.826 14.174 1.00 20.14 105 LYS F N 1
ATOM 820 C CA . LYS A 1 104 ? 15.486 -0.522 13.694 1.00 21.31 105 LYS F CA 1
ATOM 821 C C . LYS A 1 104 ? 16.058 -1.442 14.769 1.00 21.18 105 LYS F C 1
ATOM 822 O O . LYS A 1 104 ? 15.781 -2.625 14.766 1.00 20.45 105 LYS F O 1
ATOM 828 N N . GLY A 1 105 ? 16.831 -0.895 15.702 1.00 22.76 106 GLY F N 1
ATOM 829 C CA . GLY A 1 105 ? 17.230 -1.639 16.911 1.00 23.15 106 GLY F CA 1
ATOM 830 C C . GLY A 1 105 ? 18.676 -2.088 16.899 1.00 23.45 106 GLY F C 1
ATOM 831 O O . GLY A 1 105 ? 19.251 -2.344 15.845 1.00 23.94 106 GLY F O 1
ATOM 832 N N . THR A 1 106 ? 19.246 -2.215 18.090 1.00 23.67 107 THR F N 1
ATOM 833 C CA . THR A 1 106 ? 20.632 -2.623 18.260 1.00 23.69 107 THR F CA 1
ATOM 834 C C . THR A 1 106 ? 20.699 -3.876 19.125 1.00 23.33 107 THR F C 1
ATOM 835 O O . THR A 1 106 ? 20.235 -3.880 20.273 1.00 23.56 107 THR F O 1
ATOM 839 N N . ARG A 1 107 ? 21.261 -4.937 18.561 1.00 23.57 108 ARG F N 1
ATOM 840 C CA . ARG A 1 107 ? 21.483 -6.179 19.299 1.00 23.94 108 ARG F CA 1
ATOM 841 C C . ARG A 1 107 ? 22.772 -6.038 20.048 1.00 22.16 108 ARG F C 1
ATOM 842 O O . ARG A 1 107 ? 23.794 -5.753 19.455 1.00 20.59 108 ARG F O 1
ATOM 850 N N . LEU A 1 108 ? 22.715 -6.234 21.360 1.00 22.88 109 LEU F N 1
ATOM 851 C CA . LEU A 1 108 ? 23.888 -6.068 22.217 1.00 23.38 109 LEU F CA 1
ATOM 852 C C . LEU A 1 108 ? 24.388 -7.404 22.782 1.00 23.27 109 LEU F C 1
ATOM 853 O O . LEU A 1 108 ? 23.628 -8.149 23.399 1.00 21.76 109 LEU F O 1
ATOM 858 N N . HIS A 1 109 ? 25.666 -7.686 22.523 1.00 23.83 110 HIS F N 1
ATOM 859 C CA . HIS A 1 109 ? 26.375 -8.831 23.093 1.00 24.05 110 HIS F CA 1
ATOM 860 C C . HIS A 1 109 ? 27.274 -8.362 24.245 1.00 24.76 110 HIS F C 1
ATOM 861 O O . HIS A 1 109 ? 27.876 -7.277 24.205 1.00 22.18 110 HIS F O 1
ATOM 868 N N . ILE A 1 110 ? 27.361 -9.198 25.271 1.00 26.02 111 ILE F N 1
ATOM 869 C CA . ILE A 1 110 ? 28.166 -8.887 26.446 1.00 25.70 111 ILE F CA 1
ATOM 870 C C . ILE A 1 110 ? 29.193 -9.996 26.610 1.00 25.08 111 ILE F C 1
ATOM 871 O O . ILE A 1 110 ? 28.846 -11.134 26.932 1.00 25.38 111 ILE F O 1
ATOM 876 N N . LEU A 1 111 ? 30.454 -9.643 26.390 1.00 25.05 112 LEU F N 1
ATOM 877 C CA . LEU A 1 111 ? 31.568 -10.584 26.396 1.00 24.37 112 LEU F CA 1
ATOM 878 C C . LEU A 1 111 ? 32.045 -10.761 27.821 1.00 22.91 112 LEU F C 1
ATOM 879 O O . LEU A 1 111 ? 32.404 -9.788 28.479 1.00 22.34 112 LEU F O 1
ATOM 884 N N . PRO A 1 112 ? 32.056 -12.006 28.304 1.00 22.31 113 PRO F N 1
ATOM 885 C CA . PRO A 1 112 ? 32.440 -12.271 29.694 1.00 22.19 113 PRO F CA 1
ATOM 886 C C . PRO A 1 112 ? 33.920 -12.070 29.932 1.00 21.68 113 PRO F C 1
ATOM 887 O O . PRO A 1 112 ? 34.694 -12.233 29.004 1.00 20.80 113 PRO F O 1
ATOM 891 N N . ASN A 1 113 ? 34.288 -11.752 31.173 1.00 22.92 114 ASN F N 1
ATOM 892 C CA . ASN A 1 113 ? 35.684 -11.735 31.591 1.00 24.25 114 ASN F CA 1
ATOM 893 C C . ASN A 1 113 ? 36.170 -13.143 31.856 1.00 24.47 114 ASN F C 1
ATOM 894 O O . ASN A 1 113 ? 35.805 -13.743 32.865 1.00 23.34 114 ASN F O 1
ATOM 899 N N . ILE A 1 114 ? 37.001 -13.656 30.951 1.00 25.79 115 ILE F N 1
ATOM 900 C CA . ILE A 1 114 ? 37.575 -15.001 31.064 1.00 27.22 115 ILE F CA 1
ATOM 901 C C . ILE A 1 114 ? 38.973 -14.930 31.681 1.00 27.61 115 ILE F C 1
ATOM 902 O O . ILE A 1 114 ? 39.991 -14.778 31.002 1.00 26.57 115 ILE F O 1
ATOM 907 N N . GLN A 1 115 ? 38.979 -15.061 32.994 1.00 29.38 116 GLN F N 1
ATOM 908 C CA . GLN A 1 115 ? 40.147 -14.833 33.825 1.00 31.64 116 GLN F CA 1
ATOM 909 C C . GLN A 1 115 ? 41.283 -15.774 33.447 1.00 33.39 116 GLN F C 1
ATOM 910 O O . GLN A 1 115 ? 42.446 -15.367 33.381 1.00 33.27 116 GLN F O 1
ATOM 916 N N . ASN A 1 116 ? 40.934 -17.033 33.193 1.00 35.65 117 ASN F N 1
ATOM 917 C CA . ASN A 1 116 ? 41.917 -18.075 32.928 1.00 36.81 117 ASN F CA 1
ATOM 918 C C . ASN A 1 116 ? 41.583 -18.905 31.693 1.00 35.01 117 ASN F C 1
ATOM 919 O O . ASN A 1 116 ? 41.019 -19.993 31.823 1.00 36.87 117 ASN F O 1
ATOM 924 N N . PRO A 1 117 ? 41.910 -18.393 30.490 1.00 31.45 118 PRO F N 1
ATOM 925 C CA . PRO A 1 117 ? 41.491 -19.086 29.265 1.00 30.50 118 PRO F CA 1
ATOM 926 C C . PRO A 1 117 ? 42.125 -20.457 29.076 1.00 30.07 118 PRO F C 1
ATOM 927 O O . PRO A 1 117 ? 43.332 -20.610 29.271 1.00 30.42 118 PRO F O 1
ATOM 931 N N . ASP A 1 118 ? 41.322 -21.435 28.672 1.00 28.94 119 ASP F N 1
ATOM 932 C CA . ASP A 1 118 ? 41.802 -22.809 28.546 1.00 28.54 119 ASP F CA 1
ATOM 933 C C . ASP A 1 118 ? 41.137 -23.532 27.363 1.00 27.06 119 ASP F C 1
ATOM 934 O O . ASP A 1 118 ? 40.518 -24.572 27.556 1.00 26.37 119 ASP F O 1
ATOM 939 N N . PRO A 1 119 ? 41.309 -22.994 26.137 1.00 26.72 120 PRO F N 1
ATOM 940 C CA . PRO A 1 119 ? 40.598 -23.488 24.958 1.00 26.56 120 PRO F CA 1
ATOM 941 C C . PRO A 1 119 ? 40.843 -24.958 24.749 1.00 25.44 120 PRO F C 1
ATOM 942 O O . PRO A 1 119 ? 41.934 -25.443 25.031 1.00 26.53 120 PRO F O 1
ATOM 946 N N . ALA A 1 120 ? 39.829 -25.656 24.262 1.00 24.36 121 ALA F N 1
ATOM 947 C CA . ALA A 1 120 ? 39.880 -27.106 24.152 1.00 23.91 121 ALA F CA 1
ATOM 948 C C . ALA A 1 120 ? 38.645 -27.620 23.449 1.00 24.95 121 ALA F C 1
ATOM 949 O O . ALA A 1 120 ? 37.558 -27.046 23.606 1.00 26.85 121 ALA F O 1
ATOM 951 N N . VAL A 1 121 ? 38.802 -28.700 22.683 1.00 24.76 122 VAL F N 1
ATOM 952 C CA . VAL A 1 121 ? 37.660 -29.363 22.061 1.00 24.44 122 VAL F CA 1
ATOM 953 C C . VAL A 1 121 ? 37.510 -30.754 22.679 1.00 25.33 122 VAL F C 1
ATOM 954 O O . VAL A 1 121 ? 38.450 -31.536 22.696 1.00 25.30 122 VAL F O 1
ATOM 958 N N . TYR A 1 122 ? 36.324 -31.059 23.184 1.00 26.76 123 TYR F N 1
ATOM 959 C CA . TYR A 1 122 ? 36.072 -32.346 23.813 1.00 28.23 123 TYR F CA 1
ATOM 960 C C . TYR A 1 122 ? 35.000 -33.058 23.023 1.00 28.64 123 TYR F C 1
ATOM 961 O O . TYR A 1 122 ? 34.196 -32.417 22.359 1.00 28.32 123 TYR F O 1
ATOM 970 N N . GLN A 1 123 ? 35.021 -34.387 23.068 1.00 30.66 124 GLN F N 1
ATOM 971 C CA . GLN A 1 123 ? 34.027 -35.209 22.386 1.00 31.52 124 GLN F CA 1
ATOM 972 C C . GLN A 1 123 ? 33.125 -35.813 23.437 1.00 31.86 124 GLN F C 1
ATOM 973 O O . GLN A 1 123 ? 33.597 -36.444 24.373 1.00 29.92 124 GLN F O 1
ATOM 979 N N . LEU A 1 124 ? 31.824 -35.610 23.291 1.00 33.68 125 LEU F N 1
ATOM 980 C CA . LEU A 1 124 ? 30.919 -36.024 24.332 1.00 35.34 125 LEU F CA 1
ATOM 981 C C . LEU A 1 124 ? 30.453 -37.408 24.086 1.00 39.49 125 LEU F C 1
ATOM 982 O O . LEU A 1 124 ? 29.911 -37.737 23.026 1.00 37.35 125 LEU F O 1
ATOM 987 N N . ARG A 1 125 ? 30.674 -38.193 25.140 1.00 47.96 126 ARG F N 1
ATOM 988 C CA . ARG A 1 125 ? 30.750 -39.648 25.098 1.00 54.96 126 ARG F CA 1
ATOM 989 C C . ARG A 1 125 ? 29.931 -40.152 23.927 1.00 54.76 126 ARG F C 1
ATOM 990 O O . ARG A 1 125 ? 30.466 -40.626 22.924 1.00 48.86 126 ARG F O 1
ATOM 998 N N . ASP A 1 126 ? 28.628 -39.960 24.081 1.00 58.13 127 ASP F N 1
ATOM 999 C CA . ASP A 1 126 ? 27.589 -40.390 23.167 1.00 62.45 127 ASP F CA 1
ATOM 1000 C C . ASP A 1 126 ? 26.378 -39.903 23.938 1.00 59.06 127 ASP F C 1
ATOM 1001 O O . ASP A 1 126 ? 26.555 -39.262 24.976 1.00 59.26 127 ASP F O 1
ATOM 1006 N N . SER A 1 127 ? 25.178 -40.197 23.452 1.00 55.61 128 SER F N 1
ATOM 1007 C CA . SER A 1 127 ? 23.960 -39.819 24.156 1.00 51.77 128 SER F CA 1
ATOM 1008 C C . SER A 1 127 ? 23.333 -41.049 24.799 1.00 53.22 128 SER F C 1
ATOM 1009 O O . SER A 1 127 ? 22.815 -40.989 25.914 1.00 46.12 128 SER F O 1
ATOM 1012 N N . LYS A 1 128 ? 23.384 -42.169 24.086 1.00 58.57 129 LYS F N 1
ATOM 1013 C CA . LYS A 1 128 ? 22.822 -43.420 24.583 1.00 59.95 129 LYS F CA 1
ATOM 1014 C C . LYS A 1 128 ? 22.878 -44.510 23.518 1.00 61.49 129 LYS F C 1
ATOM 1015 O O . LYS A 1 128 ? 21.900 -45.225 23.296 1.00 59.92 129 LYS F O 1
ATOM 1021 N N . SER A 1 129 ? 24.028 -44.632 22.863 1.00 67.05 130 SER F N 1
ATOM 1022 C CA . SER A 1 129 ? 24.213 -45.636 21.821 1.00 72.55 130 SER F CA 1
ATOM 1023 C C . SER A 1 129 ? 23.530 -45.217 20.524 1.00 80.45 130 SER F C 1
ATOM 1024 O O . SER A 1 129 ? 23.058 -46.059 19.760 1.00 84.98 130 SER F O 1
ATOM 1027 N N . SER A 1 130 ? 23.480 -43.911 20.282 1.00 87.34 131 SER F N 1
ATOM 1028 C CA . SER A 1 130 ? 22.854 -43.379 19.077 1.00 87.29 131 SER F CA 1
ATOM 1029 C C . SER A 1 130 ? 23.155 -41.894 18.909 1.00 80.79 131 SER F C 1
ATOM 1030 O O . SER A 1 130 ? 22.634 -41.058 19.647 1.00 73.08 131 SER F O 1
ATOM 1033 N N . ASP A 1 131 ? 23.999 -41.573 17.934 1.00 74.59 132 ASP F N 1
ATOM 1034 C CA . ASP A 1 131 ? 24.370 -40.188 17.666 1.00 69.18 132 ASP F CA 1
ATOM 1035 C C . ASP A 1 131 ? 23.151 -39.355 17.284 1.00 67.49 132 ASP F C 1
ATOM 1036 O O . ASP A 1 131 ? 22.012 -39.761 17.519 1.00 62.44 132 ASP F O 1
ATOM 1041 N N . LYS A 1 132 ? 23.397 -38.190 16.695 1.00 64.87 133 LYS F N 1
ATOM 1042 C CA . LYS A 1 132 ? 24.791 -37.726 16.424 1.00 60.16 133 LYS F CA 1
ATOM 1043 C C . LYS A 1 132 ? 25.699 -37.362 17.625 1.00 59.97 133 LYS F C 1
ATOM 1044 O O . LYS A 1 132 ? 25.479 -36.339 18.285 1.00 58.28 133 LYS F O 1
ATOM 1050 N N . SER A 1 133 ? 26.740 -38.169 17.869 1.00 54.68 134 SER F N 1
ATOM 1051 C CA . SER A 1 133 ? 27.736 -37.881 18.911 1.00 49.60 134 SER F CA 1
ATOM 1052 C C . SER A 1 133 ? 28.408 -36.518 18.693 1.00 45.29 134 SER F C 1
ATOM 1053 O O . SER A 1 133 ? 28.950 -36.228 17.613 1.00 46.58 134 SER F O 1
ATOM 1056 N N . VAL A 1 134 ? 28.383 -35.696 19.737 1.00 39.47 135 VAL F N 1
ATOM 1057 C CA . VAL A 1 134 ? 28.664 -34.257 19.583 1.00 36.74 135 VAL F CA 1
ATOM 1058 C C . VAL A 1 134 ? 30.064 -33.845 19.994 1.00 33.89 135 VAL F C 1
ATOM 1059 O O . VAL A 1 134 ? 30.687 -34.460 20.857 1.00 33.57 135 VAL F O 1
ATOM 1063 N N . CYS A 1 135 ? 30.523 -32.773 19.368 1.00 31.04 136 CYS F N 1
ATOM 1064 C CA . CYS A 1 135 ? 31.803 -32.155 19.682 1.00 29.42 136 CYS F CA 1
ATOM 1065 C C . CYS A 1 135 ? 31.535 -30.898 20.454 1.00 25.94 136 CYS F C 1
ATOM 1066 O O . CYS A 1 135 ? 30.497 -30.274 20.264 1.00 26.09 136 CYS F O 1
ATOM 1069 N N . LEU A 1 136 ? 32.458 -30.525 21.329 1.00 23.86 137 LEU F N 1
ATOM 1070 C CA . LEU A 1 136 ? 32.263 -29.350 22.180 1.00 23.57 137 LEU F CA 1
ATOM 1071 C C . LEU A 1 136 ? 33.517 -28.530 22.253 1.00 24.03 137 LEU F C 1
ATOM 1072 O O . LEU A 1 136 ? 34.563 -29.058 22.591 1.00 27.31 137 LEU F O 1
ATOM 1077 N N . PHE A 1 137 ? 33.415 -27.246 21.952 1.00 23.12 138 PHE F N 1
ATOM 1078 C CA . PHE A 1 137 ? 34.563 -26.367 22.018 1.00 24.07 138 PHE F CA 1
ATOM 1079 C C . PHE A 1 137 ? 34.301 -25.419 23.165 1.00 24.51 138 PHE F C 1
ATOM 1080 O O . PHE A 1 137 ? 33.313 -24.708 23.141 1.00 26.01 138 PHE F O 1
ATOM 1088 N N . THR A 1 138 ? 35.174 -25.401 24.165 1.00 24.79 139 THR F N 1
ATOM 1089 C CA . THR A 1 138 ? 34.933 -24.583 25.360 1.00 25.52 139 THR F CA 1
ATOM 1090 C C . THR A 1 138 ? 36.175 -23.900 25.895 1.00 25.56 139 THR F C 1
ATOM 1091 O O . THR A 1 138 ? 37.302 -24.228 25.517 1.00 25.01 139 THR F O 1
ATOM 1095 N N . ASP A 1 139 ? 35.920 -22.961 26.804 1.00 25.53 140 ASP F N 1
ATOM 1096 C CA . ASP A 1 139 ? 36.922 -22.334 27.655 1.00 26.14 140 ASP F CA 1
ATOM 1097 C C . ASP A 1 139 ? 37.880 -21.410 26.905 1.00 26.53 140 ASP F C 1
ATOM 1098 O O . ASP A 1 139 ? 38.935 -21.015 27.420 1.00 26.31 140 ASP F O 1
ATOM 1103 N N . PHE A 1 140 ? 37.482 -21.021 25.703 1.00 27.55 141 PHE F N 1
ATOM 1104 C CA . PHE A 1 140 ? 38.211 -20.020 24.944 1.00 28.25 141 PHE F CA 1
ATOM 1105 C C . PHE A 1 140 ? 37.849 -18.654 25.477 1.00 30.08 141 PHE F C 1
ATOM 1106 O O . PHE A 1 140 ? 36.813 -18.495 26.140 1.00 32.58 141 PHE F O 1
ATOM 1114 N N . ASP A 1 141 ? 38.690 -17.665 25.188 1.00 31.98 142 ASP F N 1
ATOM 1115 C CA . ASP A 1 141 ? 38.408 -16.301 25.631 1.00 34.30 142 ASP F CA 1
ATOM 1116 C C . ASP A 1 141 ? 37.352 -15.676 24.727 1.00 33.52 142 ASP F C 1
ATOM 1117 O O . ASP A 1 141 ? 37.099 -16.159 23.622 1.00 31.81 142 ASP F O 1
ATOM 1122 N N . SER A 1 142 ? 36.734 -14.611 25.222 1.00 34.97 143 SER F N 1
ATOM 1123 C CA . SER A 1 142 ? 35.543 -14.045 24.611 1.00 36.64 143 SER F CA 1
ATOM 1124 C C . SER A 1 142 ? 35.776 -13.345 23.277 1.00 39.78 143 SER F C 1
ATOM 1125 O O . SER A 1 142 ? 34.807 -13.058 22.569 1.00 43.70 143 SER F O 1
ATOM 1128 N N . GLN A 1 143 ? 37.036 -13.096 22.911 1.00 41.84 144 GLN F N 1
ATOM 1129 C CA . GLN A 1 143 ? 37.367 -12.429 21.640 1.00 40.41 144 GLN F CA 1
ATOM 1130 C C . GLN A 1 143 ? 37.360 -13.411 20.490 1.00 37.30 144 GLN F C 1
ATOM 1131 O O . GLN A 1 143 ? 37.564 -13.022 19.346 1.00 35.65 144 GLN F O 1
ATOM 1137 N N . THR A 1 144 ? 37.120 -14.685 20.796 1.00 36.53 145 THR F N 1
ATOM 1138 C CA . THR A 1 144 ? 37.322 -15.771 19.843 1.00 38.12 145 THR F CA 1
ATOM 1139 C C . THR A 1 144 ? 36.137 -15.894 18.877 1.00 37.60 145 THR F C 1
ATOM 1140 O O . THR A 1 144 ? 34.995 -15.645 19.240 1.00 35.56 145 THR F O 1
ATOM 1144 N N . ASN A 1 145 ? 36.434 -16.259 17.638 1.00 38.78 146 ASN F N 1
ATOM 1145 C CA . ASN A 1 145 ? 35.440 -16.267 16.572 1.00 42.03 146 ASN F CA 1
ATOM 1146 C C . ASN A 1 145 ? 35.123 -17.699 16.195 1.00 41.66 146 ASN F C 1
ATOM 1147 O O . ASN A 1 145 ? 36.006 -18.412 15.747 1.00 42.26 146 ASN F O 1
ATOM 1152 N N . VAL A 1 146 ? 33.885 -18.138 16.392 1.00 42.05 147 VAL F N 1
ATOM 1153 C CA . VAL A 1 146 ? 33.464 -19.427 15.835 1.00 42.65 147 VAL F CA 1
ATOM 1154 C C . VAL A 1 146 ? 32.769 -19.179 14.484 1.00 46.53 147 VAL F C 1
ATOM 1155 O O . VAL A 1 146 ? 31.738 -18.507 14.401 1.00 49.84 147 VAL F O 1
ATOM 1159 N N . SER A 1 147 ? 33.352 -19.689 13.412 1.00 48.07 148 SER F N 1
ATOM 1160 C CA . SER A 1 147 ? 32.775 -19.478 12.106 1.00 50.62 148 SER F CA 1
ATOM 1161 C C . SER A 1 147 ? 31.792 -20.630 11.866 1.00 52.39 148 SER F C 1
ATOM 1162 O O . SER A 1 147 ? 32.055 -21.777 12.243 1.00 49.28 148 SER F O 1
ATOM 1165 N N . GLN A 1 148 ? 30.648 -20.310 11.261 1.00 54.04 149 GLN F N 1
ATOM 1166 C CA . GLN A 1 148 ? 29.628 -21.311 10.937 1.00 52.63 149 GLN F CA 1
ATOM 1167 C C . GLN A 1 148 ? 30.199 -22.362 9.988 1.00 48.80 149 GLN F C 1
ATOM 1168 O O . GLN A 1 148 ? 31.283 -22.181 9.412 1.00 44.46 149 GLN F O 1
ATOM 1174 N N . SER A 1 149 ? 29.479 -23.476 9.862 1.00 46.02 150 SER F N 1
ATOM 1175 C CA . SER A 1 149 ? 29.961 -24.614 9.072 1.00 44.93 150 SER F CA 1
ATOM 1176 C C . SER A 1 149 ? 30.024 -24.370 7.562 1.00 44.82 150 SER F C 1
ATOM 1177 O O . SER A 1 149 ? 29.048 -23.995 6.933 1.00 42.15 150 SER F O 1
ATOM 1180 N N . LYS A 1 150 ? 31.191 -24.625 6.991 1.00 47.71 151 LYS F N 1
ATOM 1181 C CA . LYS A 1 150 ? 31.373 -24.537 5.554 1.00 49.47 151 LYS F CA 1
ATOM 1182 C C . LYS A 1 150 ? 30.632 -25.656 4.793 1.00 49.45 151 LYS F C 1
ATOM 1183 O O . LYS A 1 150 ? 30.308 -25.482 3.628 1.00 50.11 151 LYS F O 1
ATOM 1189 N N . ASP A 1 151 ? 30.365 -26.785 5.453 1.00 51.58 152 ASP F N 1
ATOM 1190 C CA . ASP A 1 151 ? 29.714 -27.942 4.819 1.00 54.39 152 ASP F CA 1
ATOM 1191 C C . ASP A 1 151 ? 28.348 -28.327 5.415 1.00 54.04 152 ASP F C 1
ATOM 1192 O O . ASP A 1 151 ? 28.215 -28.558 6.610 1.00 49.56 152 ASP F O 1
ATOM 1197 N N . SER A 1 152 ? 27.350 -28.443 4.545 1.00 55.92 153 SER F N 1
ATOM 1198 C CA . SER A 1 152 ? 25.946 -28.586 4.951 1.00 58.72 153 SER F CA 1
ATOM 1199 C C . SER A 1 152 ? 25.530 -29.845 5.733 1.00 62.39 153 SER F C 1
ATOM 1200 O O . SER A 1 152 ? 24.413 -29.886 6.265 1.00 64.33 153 SER F O 1
ATOM 1203 N N . ASP A 1 153 ? 26.386 -30.867 5.776 1.00 62.95 154 ASP F N 1
ATOM 1204 C CA . ASP A 1 153 ? 26.150 -32.058 6.617 1.00 60.15 154 ASP F CA 1
ATOM 1205 C C . ASP A 1 153 ? 26.715 -31.909 8.030 1.00 54.64 154 ASP F C 1
ATOM 1206 O O . ASP A 1 153 ? 26.361 -32.675 8.928 1.00 52.05 154 ASP F O 1
ATOM 1211 N N . VAL A 1 154 ? 27.600 -30.936 8.219 1.00 49.74 155 VAL F N 1
ATOM 1212 C CA . VAL A 1 154 ? 28.101 -30.606 9.551 1.00 45.24 155 VAL F CA 1
ATOM 1213 C C . VAL A 1 154 ? 27.372 -29.391 10.085 1.00 40.28 155 VAL F C 1
ATOM 1214 O O . VAL A 1 154 ? 27.169 -28.423 9.348 1.00 38.82 155 VAL F O 1
ATOM 1218 N N . TYR A 1 155 ? 26.990 -29.436 11.363 1.00 36.75 156 TYR F N 1
ATOM 1219 C CA . TYR A 1 155 ? 26.340 -28.292 12.005 1.00 34.04 156 TYR F CA 1
ATOM 1220 C C . TYR A 1 155 ? 27.186 -27.711 13.126 1.00 31.35 156 TYR F C 1
ATOM 1221 O O . TYR A 1 155 ? 27.716 -28.450 13.948 1.00 32.68 156 TYR F O 1
ATOM 1230 N N . ILE A 1 156 ? 27.315 -26.390 13.158 1.00 27.87 157 ILE F N 1
ATOM 1231 C CA . ILE A 1 156 ? 28.001 -25.732 14.266 1.00 27.09 157 ILE F CA 1
ATOM 1232 C C . ILE A 1 156 ? 27.108 -24.650 14.865 1.00 27.46 157 ILE F C 1
ATOM 1233 O O . ILE A 1 156 ? 26.418 -23.918 14.139 1.00 28.75 157 ILE F O 1
ATOM 1238 N N . THR A 1 157 ? 27.124 -24.535 16.189 1.00 25.80 158 THR F N 1
ATOM 1239 C CA . THR A 1 157 ? 26.326 -23.514 16.840 1.00 24.45 158 THR F CA 1
ATOM 1240 C C . THR A 1 157 ? 27.138 -22.251 16.983 1.00 24.41 158 THR F C 1
ATOM 1241 O O . THR A 1 157 ? 28.335 -22.223 16.724 1.00 22.68 158 THR F O 1
ATOM 1245 N N . ASP A 1 158 ? 26.466 -21.191 17.407 1.00 25.16 159 ASP F N 1
ATOM 1246 C CA . ASP A 1 158 ? 27.133 -19.946 17.733 1.00 25.35 159 ASP F CA 1
ATOM 1247 C C . ASP A 1 158 ? 27.737 -20.131 19.126 1.00 24.27 159 ASP F C 1
ATOM 1248 O O . ASP A 1 158 ? 27.505 -21.150 19.793 1.00 23.35 159 ASP F O 1
ATOM 1253 N N . LYS A 1 159 ? 28.551 -19.176 19.560 1.00 24.52 160 LYS F N 1
ATOM 1254 C CA . LYS A 1 159 ? 29.148 -19.246 20.910 1.00 24.27 160 LYS F CA 1
ATOM 1255 C C . LYS A 1 159 ? 28.082 -18.850 21.921 1.00 22.64 160 LYS F C 1
ATOM 1256 O O . LYS A 1 159 ? 27.021 -18.358 21.544 1.00 23.98 160 LYS F O 1
ATOM 1262 N N . CYS A 1 160 ? 28.364 -19.071 23.196 1.00 20.49 161 CYS F N 1
ATOM 1263 C CA . CYS A 1 160 ? 27.320 -19.140 24.198 1.00 18.77 161 CYS F CA 1
ATOM 1264 C C . CYS A 1 160 ? 27.964 -18.971 25.559 1.00 17.26 161 CYS F C 1
ATOM 1265 O O . CYS A 1 160 ? 28.842 -19.731 25.915 1.00 16.16 161 CYS F O 1
ATOM 1268 N N . VAL A 1 161 ? 27.525 -17.977 26.326 1.00 16.75 162 VAL F N 1
ATOM 1269 C CA . VAL A 1 161 ? 28.062 -17.759 27.676 1.00 15.92 162 VAL F CA 1
ATOM 1270 C C . VAL A 1 161 ? 27.265 -18.498 28.737 1.00 15.64 162 VAL F C 1
ATOM 1271 O O . VAL A 1 161 ? 26.057 -18.577 28.693 1.00 15.32 162 VAL F O 1
ATOM 1275 N N . LEU A 1 162 ? 27.991 -19.017 29.709 1.00 16.04 163 LEU F N 1
ATOM 1276 C CA . LEU A 1 162 ? 27.478 -19.889 30.725 1.00 15.80 163 LEU F CA 1
ATOM 1277 C C . LEU A 1 162 ? 27.893 -19.277 32.037 1.00 16.31 163 LEU F C 1
ATOM 1278 O O . LEU A 1 162 ? 29.051 -18.890 32.187 1.00 16.62 163 LEU F O 1
ATOM 1283 N N . ASP A 1 163 ? 26.974 -19.203 32.992 1.00 16.80 164 ASP F N 1
ATOM 1284 C CA . ASP A 1 163 ? 27.273 -18.604 34.289 1.00 17.34 164 ASP F CA 1
ATOM 1285 C C . ASP A 1 163 ? 26.983 -19.543 35.482 1.00 18.22 164 ASP F C 1
ATOM 1286 O O . ASP A 1 163 ? 25.826 -19.743 35.893 1.00 18.33 164 ASP F O 1
ATOM 1291 N N . MET A 1 164 ? 28.056 -20.099 36.040 1.00 18.78 165 MET F N 1
ATOM 1292 C CA . MET A 1 164 ? 28.004 -20.881 37.294 1.00 19.27 165 MET F CA 1
ATOM 1293 C C . MET A 1 164 ? 27.959 -19.952 38.528 1.00 19.61 165 MET F C 1
ATOM 1294 O O . MET A 1 164 ? 28.989 -19.676 39.151 1.00 19.53 165 MET F O 1
ATOM 1299 N N . ARG A 1 165 ? 26.760 -19.462 38.847 1.00 20.00 166 ARG F N 1
ATOM 1300 C CA . ARG A 1 165 ? 26.564 -18.452 39.901 1.00 20.91 166 ARG F CA 1
ATOM 1301 C C . ARG A 1 165 ? 27.280 -18.808 41.214 1.00 20.27 166 ARG F C 1
ATOM 1302 O O . ARG A 1 165 ? 27.961 -17.971 41.776 1.00 18.49 166 ARG F O 1
ATOM 1310 N N . SER A 1 166 ? 27.141 -20.054 41.672 1.00 21.28 167 SER F N 1
ATOM 1311 C CA . SER A 1 166 ? 27.680 -20.475 42.982 1.00 22.01 167 SER F CA 1
ATOM 1312 C C . SER A 1 166 ? 29.200 -20.641 43.006 1.00 23.13 167 SER F C 1
ATOM 1313 O O . SER A 1 166 ? 29.807 -20.532 44.057 1.00 23.91 167 SER F O 1
ATOM 1316 N N . MET A 1 167 ? 29.823 -20.880 41.858 1.00 25.23 168 MET F N 1
ATOM 1317 C CA . MET A 1 167 ? 31.283 -20.909 41.772 1.00 26.68 168 MET F CA 1
ATOM 1318 C C . MET A 1 167 ? 31.865 -19.616 41.197 1.00 26.05 168 MET F C 1
ATOM 1319 O O . MET A 1 167 ? 33.080 -19.519 40.968 1.00 25.32 168 MET F O 1
ATOM 1324 N N . ASP A 1 168 ? 31.008 -18.621 40.956 1.00 27.02 169 ASP F N 1
ATOM 1325 C CA . ASP A 1 168 ? 31.438 -17.314 40.408 1.00 27.14 169 ASP F CA 1
ATOM 1326 C C . ASP A 1 168 ? 32.401 -17.513 39.229 1.00 27.06 169 ASP F C 1
ATOM 1327 O O . ASP A 1 168 ? 33.494 -16.928 39.198 1.00 28.81 169 ASP F O 1
ATOM 1332 N N . PHE A 1 169 ? 31.987 -18.369 38.283 1.00 25.54 170 PHE F N 1
ATOM 1333 C CA . PHE A 1 169 ? 32.817 -18.783 37.128 1.00 23.24 170 PHE F CA 1
ATOM 1334 C C . PHE A 1 169 ? 31.947 -18.818 35.878 1.00 22.97 170 PHE F C 1
ATOM 1335 O O . PHE A 1 169 ? 30.791 -19.265 35.909 1.00 21.98 170 PHE F O 1
ATOM 1343 N N . LYS A 1 170 ? 32.509 -18.312 34.789 1.00 23.07 171 LYS F N 1
ATOM 1344 C CA . LYS A 1 170 ? 31.812 -18.236 33.517 1.00 22.01 171 LYS F CA 1
ATOM 1345 C C . LYS A 1 170 ? 32.653 -18.890 32.446 1.00 21.24 171 LYS F C 1
ATOM 1346 O O . LYS A 1 170 ? 33.864 -19.028 32.616 1.00 21.26 171 LYS F O 1
ATOM 1352 N N . SER A 1 171 ? 31.997 -19.300 31.361 1.00 20.61 172 SER F N 1
ATOM 1353 C CA . SER A 1 171 ? 32.628 -20.099 30.287 1.00 20.48 172 SER F CA 1
ATOM 1354 C C . SER A 1 171 ? 31.903 -19.946 28.925 1.00 19.31 172 SER F C 1
ATOM 1355 O O . SER A 1 171 ? 30.672 -20.008 28.853 1.00 18.24 172 SER F O 1
ATOM 1358 N N . ASN A 1 172 ? 32.686 -19.739 27.866 1.00 18.43 173 ASN F N 1
ATOM 1359 C CA . ASN A 1 172 ? 32.179 -19.696 26.498 1.00 17.67 173 ASN F CA 1
ATOM 1360 C C . ASN A 1 172 ? 32.216 -21.102 25.903 1.00 18.12 173 ASN F C 1
ATOM 1361 O O . ASN A 1 172 ? 32.971 -21.951 26.365 1.00 17.77 173 ASN F O 1
ATOM 1366 N N . SER A 1 173 ? 31.398 -21.349 24.880 1.00 18.41 174 SER F N 1
ATOM 1367 C CA . SER A 1 173 ? 31.353 -22.656 24.255 1.00 18.68 174 SER F CA 1
ATOM 1368 C C . SER A 1 173 ? 30.549 -22.675 22.976 1.00 19.87 174 SER F C 1
ATOM 1369 O O . SER A 1 173 ? 29.635 -21.872 22.796 1.00 18.63 174 SER F O 1
ATOM 1372 N N . ALA A 1 174 ? 30.863 -23.651 22.123 1.00 21.13 175 ALA F N 1
ATOM 1373 C CA . ALA A 1 174 ? 30.121 -23.888 20.902 1.00 22.25 175 ALA F CA 1
ATOM 1374 C C . ALA A 1 174 ? 30.041 -25.376 20.664 1.00 23.86 175 ALA F C 1
ATOM 1375 O O . ALA A 1 174 ? 30.924 -26.115 21.089 1.00 24.69 175 ALA F O 1
ATOM 1377 N N . VAL A 1 175 ? 28.983 -25.817 19.981 1.00 25.73 176 VAL F N 1
ATOM 1378 C CA . VAL A 1 175 ? 28.740 -27.247 19.764 1.00 26.78 176 VAL F CA 1
ATOM 1379 C C . VAL A 1 175 ? 28.759 -27.578 18.279 1.00 29.08 176 VAL F C 1
ATOM 1380 O O . VAL A 1 175 ? 28.282 -26.799 17.450 1.00 31.45 176 VAL F O 1
ATOM 1384 N N . ALA A 1 176 ? 29.295 -28.754 17.955 1.00 29.79 177 ALA F N 1
ATOM 1385 C CA . ALA A 1 176 ? 29.376 -29.227 16.583 1.00 29.51 177 ALA F CA 1
ATOM 1386 C C . ALA A 1 176 ? 28.933 -30.670 16.526 1.00 29.49 177 ALA F C 1
ATOM 1387 O O . ALA A 1 176 ? 29.269 -31.449 17.411 1.00 30.88 177 ALA F O 1
ATOM 1389 N N . TRP A 1 177 ? 28.181 -31.027 15.488 1.00 30.21 178 TRP F N 1
ATOM 1390 C CA . TRP A 1 177 ? 27.723 -32.397 15.305 1.00 31.64 178 TRP F CA 1
ATOM 1391 C C . TRP A 1 177 ? 27.510 -32.744 13.843 1.00 35.99 178 TRP F C 1
ATOM 1392 O O . TRP A 1 177 ? 27.502 -31.849 12.984 1.00 39.04 178 TRP F O 1
ATOM 1403 N N . SER A 1 178 ? 27.351 -34.043 13.569 1.00 39.94 179 SER F N 1
ATOM 1404 C CA . SER A 1 178 ? 27.199 -34.560 12.202 1.00 42.11 179 SER F CA 1
ATOM 1405 C C . SER A 1 178 ? 27.018 -36.092 12.086 1.00 47.28 179 SER F C 1
ATOM 1406 O O . SER A 1 178 ? 26.733 -36.794 13.059 1.00 46.97 179 SER F O 1
ATOM 1409 N N . ASN A 1 179 ? 27.189 -36.568 10.849 1.00 56.13 180 ASN F N 1
ATOM 1410 C CA . ASN A 1 179 ? 27.201 -37.976 10.449 1.00 59.63 180 ASN F CA 1
ATOM 1411 C C . ASN A 1 179 ? 28.458 -38.343 9.697 1.00 61.72 180 ASN F C 1
ATOM 1412 O O . ASN A 1 179 ? 29.086 -39.347 9.996 1.00 64.35 180 ASN F O 1
ATOM 1417 N N . LYS A 1 180 ? 28.830 -37.533 8.713 1.00 63.93 181 LYS F N 1
ATOM 1418 C CA . LYS A 1 180 ? 30.037 -37.806 7.945 1.00 70.54 181 LYS F CA 1
ATOM 1419 C C . LYS A 1 180 ? 30.934 -38.763 8.725 1.00 71.49 181 LYS F C 1
ATOM 1420 O O . LYS A 1 180 ? 31.638 -38.350 9.647 1.00 72.96 181 LYS F O 1
ATOM 1426 N N . SER A 1 181 ? 30.893 -40.041 8.356 1.00 70.86 182 SER F N 1
ATOM 1427 C CA . SER A 1 181 ? 31.679 -41.072 9.031 1.00 69.38 182 SER F CA 1
ATOM 1428 C C . SER A 1 181 ? 33.101 -40.598 9.308 1.00 73.56 182 SER F C 1
ATOM 1429 O O . SER A 1 181 ? 33.716 -40.986 10.301 1.00 71.77 182 SER F O 1
ATOM 1432 N N . ASP A 1 182 ? 33.611 -39.751 8.422 1.00 79.90 183 ASP F N 1
ATOM 1433 C CA . ASP A 1 182 ? 34.952 -39.155 8.584 1.00 84.60 183 ASP F CA 1
ATOM 1434 C C . ASP A 1 182 ? 34.967 -38.236 9.821 1.00 86.42 183 ASP F C 1
ATOM 1435 O O . ASP A 1 182 ? 35.989 -37.630 10.132 1.00 92.33 183 ASP F O 1
ATOM 1440 N N . PHE A 1 183 ? 33.841 -38.135 10.533 1.00 79.61 184 PHE F N 1
ATOM 1441 C CA . PHE A 1 183 ? 33.664 -37.046 11.495 1.00 70.26 184 PHE F CA 1
ATOM 1442 C C . PHE A 1 183 ? 34.349 -37.234 12.855 1.00 63.74 184 PHE F C 1
ATOM 1443 O O . PHE A 1 183 ? 34.027 -38.148 13.609 1.00 62.19 184 PHE F O 1
ATOM 1451 N N . ALA A 1 184 ? 35.289 -36.347 13.157 1.00 56.97 185 ALA F N 1
ATOM 1452 C CA . ALA A 1 184 ? 35.986 -36.355 14.435 1.00 53.97 185 ALA F CA 1
ATOM 1453 C C . ALA A 1 184 ? 35.885 -34.944 14.973 1.00 48.71 185 ALA F C 1
ATOM 1454 O O . ALA A 1 184 ? 35.542 -34.042 14.219 1.00 48.50 185 ALA F O 1
ATOM 1456 N N . CYS A 1 185 ? 36.166 -34.752 16.260 1.00 43.93 186 CYS F N 1
ATOM 1457 C CA . CYS A 1 185 ? 36.068 -33.423 16.872 1.00 40.21 186 CYS F CA 1
ATOM 1458 C C . CYS A 1 185 ? 37.336 -32.591 16.700 1.00 41.32 186 CYS F C 1
ATOM 1459 O O . CYS A 1 185 ? 37.317 -31.386 16.918 1.00 38.36 186 CYS F O 1
ATOM 1462 N N . ALA A 1 186 ? 38.428 -33.223 16.280 1.00 44.96 187 ALA F N 1
ATOM 1463 C CA . ALA A 1 186 ? 39.674 -32.499 16.034 1.00 47.96 187 ALA F CA 1
ATOM 1464 C C . ALA A 1 186 ? 39.600 -31.638 14.763 1.00 49.52 187 ALA F C 1
ATOM 1465 O O . ALA A 1 186 ? 40.251 -30.598 14.674 1.00 52.17 187 ALA F O 1
ATOM 1467 N N . ASN A 1 187 ? 38.810 -32.090 13.793 1.00 52.88 188 ASN F N 1
ATOM 1468 C CA . ASN A 1 187 ? 38.583 -31.377 12.528 1.00 55.09 188 ASN F CA 1
ATOM 1469 C C . ASN A 1 187 ? 37.393 -30.410 12.571 1.00 54.33 188 ASN F C 1
ATOM 1470 O O . ASN A 1 187 ? 37.279 -29.563 11.698 1.00 53.71 188 ASN F O 1
ATOM 1475 N N . ALA A 1 188 ? 36.536 -30.529 13.590 1.00 54.15 189 ALA F N 1
ATOM 1476 C CA . ALA A 1 188 ? 35.221 -29.876 13.617 1.00 51.61 189 ALA F CA 1
ATOM 1477 C C . ALA A 1 188 ? 35.309 -28.375 13.593 1.00 50.09 189 ALA F C 1
ATOM 1478 O O . ALA A 1 188 ? 34.825 -27.731 12.677 1.00 47.53 189 ALA F O 1
ATOM 1480 N N . PHE A 1 189 ? 35.919 -27.823 14.632 1.00 51.49 190 PHE F N 1
ATOM 1481 C CA . PHE A 1 189 ? 35.974 -26.378 14.819 1.00 52.60 190 PHE F CA 1
ATOM 1482 C C . PHE A 1 189 ? 37.107 -25.819 13.993 1.00 57.48 190 PHE F C 1
ATOM 1483 O O . PHE A 1 189 ? 37.208 -24.609 13.823 1.00 61.04 190 PHE F O 1
ATOM 1491 N N . ASN A 1 190 ? 37.963 -26.706 13.493 1.00 60.46 191 ASN F N 1
ATOM 1492 C CA . ASN A 1 190 ? 39.148 -26.313 12.734 1.00 60.73 191 ASN F CA 1
ATOM 1493 C C . ASN A 1 190 ? 38.835 -25.441 11.522 1.00 59.13 191 ASN F C 1
ATOM 1494 O O . ASN A 1 190 ? 39.013 -25.864 10.380 1.00 56.23 191 ASN F O 1
ATOM 1499 N N . ASN A 1 191 ? 38.379 -24.221 11.788 1.00 60.93 192 ASN F N 1
ATOM 1500 C CA . ASN A 1 191 ? 38.041 -23.260 10.744 1.00 65.49 192 ASN F CA 1
ATOM 1501 C C . ASN A 1 191 ? 37.202 -22.133 11.329 1.00 65.64 192 ASN F C 1
ATOM 1502 O O . ASN A 1 191 ? 36.094 -21.864 10.865 1.00 65.57 192 ASN F O 1
ATOM 1507 N N . ALA B 2 3 ? -4.980 -4.744 35.766 1.00 42.31 3 ALA G N 1
ATOM 1508 C CA . ALA B 2 3 ? -3.986 -5.608 36.403 1.00 39.29 3 ALA G CA 1
ATOM 1509 C C . ALA B 2 3 ? -2.790 -5.843 35.487 1.00 35.98 3 ALA G C 1
ATOM 1510 O O . ALA B 2 3 ? -1.640 -5.722 35.908 1.00 34.66 3 ALA G O 1
ATOM 1512 N N . ASP B 2 4 ? -3.069 -6.180 34.232 1.00 32.76 4 ASP G N 1
ATOM 1513 C CA . ASP B 2 4 ? -2.011 -6.435 33.249 1.00 31.23 4 ASP G CA 1
ATOM 1514 C C . ASP B 2 4 ? -2.504 -6.544 31.794 1.00 28.23 4 ASP G C 1
ATOM 1515 O O . ASP B 2 4 ? -3.687 -6.430 31.513 1.00 28.52 4 ASP G O 1
ATOM 1520 N N . ILE B 2 5 ? -1.569 -6.803 30.885 1.00 25.06 5 ILE G N 1
ATOM 1521 C CA . ILE B 2 5 ? -1.847 -6.957 29.452 1.00 22.48 5 ILE G CA 1
ATOM 1522 C C . ILE B 2 5 ? -1.521 -8.386 28.992 1.00 21.60 5 ILE G C 1
ATOM 1523 O O . ILE B 2 5 ? -0.507 -8.953 29.370 1.00 20.96 5 ILE G O 1
ATOM 1528 N N . TYR B 2 6 ? -2.399 -8.952 28.167 1.00 21.98 6 TYR G N 1
ATOM 1529 C CA . TYR B 2 6 ? -2.394 -10.390 27.849 1.00 21.73 6 TYR G CA 1
ATOM 1530 C C . TYR B 2 6 ? -2.474 -10.689 26.371 1.00 20.21 6 TYR G C 1
ATOM 1531 O O . TYR B 2 6 ? -3.180 -10.024 25.610 1.00 19.29 6 TYR G O 1
ATOM 1540 N N . GLN B 2 7 ? -1.768 -11.736 25.985 1.00 19.25 7 GLN G N 1
ATOM 1541 C CA . GLN B 2 7 ? -1.757 -12.182 24.607 1.00 18.51 7 GLN G CA 1
ATOM 1542 C C . GLN B 2 7 ? -1.924 -13.681 24.567 1.00 18.88 7 GLN G C 1
ATOM 1543 O O . GLN B 2 7 ? -1.187 -14.428 25.206 1.00 18.04 7 GLN G O 1
ATOM 1549 N N . THR B 2 8 ? -2.897 -14.116 23.790 1.00 19.70 8 THR G N 1
ATOM 1550 C CA . THR B 2 8 ? -3.082 -15.517 23.579 1.00 20.57 8 THR G CA 1
ATOM 1551 C C . THR B 2 8 ? -3.381 -15.710 22.096 1.00 20.45 8 THR G C 1
ATOM 1552 O O . THR B 2 8 ? -4.040 -14.863 21.483 1.00 20.65 8 THR G O 1
ATOM 1556 N N . PRO B 2 9 ? -2.859 -16.793 21.501 1.00 20.35 9 PRO G N 1
ATOM 1557 C CA . PRO B 2 9 ? -2.052 -17.797 22.155 1.00 20.46 9 PRO G CA 1
ATOM 1558 C C . PRO B 2 9 ? -0.603 -17.384 22.082 1.00 20.81 9 PRO G C 1
ATOM 1559 O O . PRO B 2 9 ? -0.259 -16.510 21.292 1.00 21.91 9 PRO G O 1
ATOM 1563 N N . ARG B 2 10 ? 0.243 -18.015 22.886 1.00 20.70 10 ARG G N 1
ATOM 1564 C CA . ARG B 2 10 ? 1.653 -17.713 22.872 1.00 20.59 10 ARG G CA 1
ATOM 1565 C C . ARG B 2 10 ? 2.304 -18.152 21.565 1.00 18.85 10 ARG G C 1
ATOM 1566 O O . ARG B 2 10 ? 3.147 -17.436 21.035 1.00 18.23 10 ARG G O 1
ATOM 1574 N N . TYR B 2 11 ? 1.911 -19.326 21.063 1.00 18.14 11 TYR G N 1
ATOM 1575 C CA . TYR B 2 11 ? 2.440 -19.929 19.810 1.00 17.89 11 TYR G CA 1
ATOM 1576 C C . TYR B 2 11 ? 1.303 -20.449 18.920 1.00 17.41 11 TYR G C 1
ATOM 1577 O O . TYR B 2 11 ? 0.271 -20.920 19.414 1.00 16.81 11 TYR G O 1
ATOM 1586 N N . LEU B 2 12 ? 1.494 -20.380 17.608 1.00 18.12 12 LEU G N 1
ATOM 1587 C CA . LEU B 2 12 ? 0.504 -20.925 16.670 1.00 18.98 12 LEU G CA 1
ATOM 1588 C C . LEU B 2 12 ? 1.110 -21.313 15.342 1.00 18.50 12 LEU G C 1
ATOM 1589 O O . LEU B 2 12 ? 1.953 -20.607 14.827 1.00 18.31 12 LEU G O 1
ATOM 1594 N N . VAL B 2 13 ? 0.653 -22.449 14.816 1.00 18.93 13 VAL G N 1
ATOM 1595 C CA . VAL B 2 13 ? 1.052 -22.998 13.514 1.00 19.08 13 VAL G CA 1
ATOM 1596 C C . VAL B 2 13 ? -0.223 -23.269 12.736 1.00 18.84 13 VAL G C 1
ATOM 1597 O O . VAL B 2 13 ? -1.151 -23.850 13.315 1.00 19.08 13 VAL G O 1
ATOM 1601 N N . ILE B 2 14 ? -0.298 -22.867 11.456 1.00 18.60 14 ILE G N 1
ATOM 1602 C CA . ILE B 2 14 ? -1.593 -22.975 10.700 1.00 18.98 14 ILE G CA 1
ATOM 1603 C C . ILE B 2 14 ? -1.645 -23.529 9.299 1.00 18.97 14 ILE G C 1
ATOM 1604 O O . ILE B 2 14 ? -2.537 -24.305 8.955 1.00 17.73 14 ILE G O 1
ATOM 1609 N N . GLY B 2 15 ? -0.758 -23.082 8.446 1.00 20.27 15 GLY G N 1
ATOM 1610 C CA . GLY B 2 15 ? -0.883 -23.525 7.077 1.00 20.67 15 GLY G CA 1
ATOM 1611 C C . GLY B 2 15 ? -1.683 -22.516 6.286 1.00 20.78 15 GLY G C 1
ATOM 1612 O O . GLY B 2 15 ? -2.738 -22.050 6.727 1.00 20.35 15 GLY G O 1
ATOM 1613 N N . THR B 2 16 ? -1.166 -22.219 5.101 1.00 20.66 16 THR G N 1
ATOM 1614 C CA . THR B 2 16 ? -1.624 -21.130 4.261 1.00 21.06 16 THR G CA 1
ATOM 1615 C C . THR B 2 16 ? -3.105 -21.181 3.922 1.00 21.13 16 THR G C 1
ATOM 1616 O O . THR B 2 16 ? -3.695 -22.263 3.845 1.00 21.55 16 THR G O 1
ATOM 1620 N N . GLY B 2 17 ? -3.702 -20.000 3.754 1.00 20.56 17 GLY G N 1
ATOM 1621 C CA . GLY B 2 17 ? -5.088 -19.890 3.328 1.00 20.74 17 GLY G CA 1
ATOM 1622 C C . GLY B 2 17 ? -6.070 -19.886 4.471 1.00 20.30 17 GLY G C 1
ATOM 1623 O O . GLY B 2 17 ? -7.167 -19.339 4.348 1.00 19.85 17 GLY G O 1
ATOM 1624 N N . LYS B 2 18 ? -5.679 -20.511 5.577 1.00 20.56 18 LYS G N 1
ATOM 1625 C CA . LYS B 2 18 ? -6.522 -20.589 6.763 1.00 20.40 18 LYS G CA 1
ATOM 1626 C C . LYS B 2 18 ? -6.615 -19.234 7.444 1.00 19.79 18 LYS G C 1
ATOM 1627 O O . LYS B 2 18 ? -5.783 -18.341 7.216 1.00 19.04 18 LYS G O 1
ATOM 1633 N N . LYS B 2 19 ? -7.632 -19.085 8.281 1.00 19.01 19 LYS G N 1
ATOM 1634 C CA . LYS B 2 19 ? -7.870 -17.820 8.932 1.00 19.03 19 LYS G CA 1
ATOM 1635 C C . LYS B 2 19 ? -7.605 -17.939 10.419 1.00 20.17 19 LYS G C 1
ATOM 1636 O O . LYS B 2 19 ? -7.895 -18.971 11.044 1.00 19.68 19 LYS G O 1
ATOM 1642 N N . ILE B 2 20 ? -7.081 -16.855 10.987 1.00 21.65 20 ILE G N 1
ATOM 1643 C CA . ILE B 2 20 ? -6.660 -16.880 12.361 1.00 22.55 20 ILE G CA 1
ATOM 1644 C C . ILE B 2 20 ? -6.809 -15.560 13.107 1.00 21.95 20 ILE G C 1
ATOM 1645 O O . ILE B 2 20 ? -6.705 -14.484 12.523 1.00 24.10 20 ILE G O 1
ATOM 1650 N N . THR B 2 21 ? -7.073 -15.658 14.405 1.00 20.66 21 THR G N 1
ATOM 1651 C CA . THR B 2 21 ? -7.313 -14.492 15.248 1.00 20.00 21 THR G CA 1
ATOM 1652 C C . THR B 2 21 ? -6.369 -14.525 16.452 1.00 19.09 21 THR G C 1
ATOM 1653 O O . THR B 2 21 ? -6.242 -15.560 17.102 1.00 19.42 21 THR G O 1
ATOM 1657 N N . LEU B 2 22 ? -5.709 -13.398 16.737 1.00 18.14 22 LEU G N 1
ATOM 1658 C CA . LEU B 2 22 ? -4.791 -13.298 17.873 1.00 18.46 22 LEU G CA 1
ATOM 1659 C C . LEU B 2 22 ? -5.415 -12.437 18.970 1.00 19.32 22 LEU G C 1
ATOM 1660 O O . LEU B 2 22 ? -5.711 -11.255 18.770 1.00 19.52 22 LEU G O 1
ATOM 1665 N N . GLU B 2 23 ? -5.638 -13.039 20.132 1.00 19.62 23 GLU G N 1
ATOM 1666 C CA . GLU B 2 23 ? -6.256 -12.306 21.215 1.00 20.51 23 GLU G CA 1
ATOM 1667 C C . GLU B 2 23 ? -5.222 -11.415 21.893 1.00 19.33 23 GLU G C 1
ATOM 1668 O O . GLU B 2 23 ? -4.101 -11.844 22.147 1.00 19.95 23 GLU G O 1
ATOM 1674 N N . CYS B 2 24 ? -5.607 -10.169 22.152 1.00 18.51 24 CYS G N 1
ATOM 1675 C CA . CYS B 2 24 ? -4.847 -9.261 22.996 1.00 17.97 24 CYS G CA 1
ATOM 1676 C C . CYS B 2 24 ? -5.849 -8.607 23.892 1.00 17.95 24 CYS G C 1
ATOM 1677 O O . CYS B 2 24 ? -6.801 -8.004 23.432 1.00 17.60 24 CYS G O 1
ATOM 1680 N N . SER B 2 25 ? -5.641 -8.737 25.185 1.00 18.83 25 SER G N 1
ATOM 1681 C CA . SER B 2 25 ? -6.551 -8.154 26.150 1.00 19.46 25 SER G CA 1
ATOM 1682 C C . SER B 2 25 ? -5.749 -7.483 27.259 1.00 19.03 25 SER G C 1
ATOM 1683 O O . SER B 2 25 ? -4.608 -7.829 27.531 1.00 18.57 25 SER G O 1
ATOM 1686 N N . GLN B 2 26 ? -6.342 -6.490 27.890 1.00 19.45 26 GLN G N 1
ATOM 1687 C CA . GLN B 2 26 ? -5.595 -5.679 28.856 1.00 19.17 26 GLN G CA 1
ATOM 1688 C C . GLN B 2 26 ? -6.589 -5.095 29.841 1.00 18.86 26 GLN G C 1
ATOM 1689 O O . GLN B 2 26 ? -7.648 -4.600 29.445 1.00 19.89 26 GLN G O 1
ATOM 1695 N N . THR B 2 27 ? -6.257 -5.169 31.119 1.00 18.34 27 THR G N 1
ATOM 1696 C CA . THR B 2 27 ? -7.164 -4.719 32.165 1.00 18.70 27 THR G CA 1
ATOM 1697 C C . THR B 2 27 ? -6.685 -3.444 32.890 1.00 19.22 27 THR G C 1
ATOM 1698 O O . THR B 2 27 ? -7.175 -3.125 33.972 1.00 19.63 27 THR G O 1
ATOM 1702 N N . MET B 2 28 ? -5.775 -2.686 32.281 1.00 19.08 28 MET G N 1
ATOM 1703 C CA . MET B 2 28 ? -5.225 -1.493 32.939 1.00 18.85 28 MET G CA 1
ATOM 1704 C C . MET B 2 28 ? -6.019 -0.207 32.701 1.00 19.03 28 MET G C 1
ATOM 1705 O O . MET B 2 28 ? -5.581 0.854 33.132 1.00 20.04 28 MET G O 1
ATOM 1710 N N . GLY B 2 29 ? -7.163 -0.277 32.018 1.00 19.18 29 GLY G N 1
ATOM 1711 C CA . GLY B 2 29 ? -7.983 0.914 31.728 1.00 18.48 29 GLY G CA 1
ATOM 1712 C C . GLY B 2 29 ? -7.468 1.777 30.579 1.00 18.22 29 GLY G C 1
ATOM 1713 O O . GLY B 2 29 ? -7.967 2.858 30.321 1.00 19.39 29 GLY G O 1
ATOM 1714 N N . HIS B 2 30 ? -6.477 1.294 29.863 1.00 17.89 30 HIS G N 1
ATOM 1715 C CA . HIS B 2 30 ? -5.818 2.057 28.827 1.00 18.01 30 HIS G CA 1
ATOM 1716 C C . HIS B 2 30 ? -6.680 2.270 27.591 1.00 17.65 30 HIS G C 1
ATOM 1717 O O . HIS B 2 30 ? -7.401 1.374 27.163 1.00 18.17 30 HIS G O 1
ATOM 1724 N N . ASP B 2 31 ? -6.562 3.450 27.004 1.00 17.27 31 ASP G N 1
ATOM 1725 C CA . ASP B 2 31 ? -7.349 3.809 25.820 1.00 17.08 31 ASP G CA 1
ATOM 1726 C C . ASP B 2 31 ? -6.621 3.475 24.525 1.00 16.64 31 ASP G C 1
ATOM 1727 O O . ASP B 2 31 ? -7.108 2.690 23.703 1.00 16.49 31 ASP G O 1
ATOM 1732 N N . LYS B 2 32 ? -5.460 4.071 24.332 1.00 16.26 32 LYS G N 1
ATOM 1733 C CA . LYS B 2 32 ? -4.644 3.729 23.180 1.00 16.28 32 LYS G CA 1
ATOM 1734 C C . LYS B 2 32 ? -4.050 2.332 23.267 1.00 15.96 32 LYS G C 1
ATOM 1735 O O . LYS B 2 32 ? -3.545 1.932 24.313 1.00 16.43 32 LYS G O 1
ATOM 1741 N N . MET B 2 33 ? -4.173 1.584 22.170 1.00 15.55 33 MET G N 1
ATOM 1742 C CA . MET B 2 33 ? -3.581 0.252 22.024 1.00 14.95 33 MET G CA 1
ATOM 1743 C C . MET B 2 33 ? -2.966 0.133 20.645 1.00 14.56 33 MET G C 1
ATOM 1744 O O . MET B 2 33 ? -3.380 0.832 19.713 1.00 14.28 33 MET G O 1
ATOM 1749 N N . TYR B 2 34 ? -1.994 -0.761 20.520 1.00 14.04 34 TYR G N 1
ATOM 1750 C CA . TYR B 2 34 ? -1.202 -0.853 19.306 1.00 14.26 34 TYR G CA 1
ATOM 1751 C C . TYR B 2 34 ? -0.784 -2.283 19.020 1.00 14.01 34 TYR G C 1
ATOM 1752 O O . TYR B 2 34 ? -0.631 -3.084 19.929 1.00 13.86 34 TYR G O 1
ATOM 1761 N N . TRP B 2 35 ? -0.547 -2.562 17.746 1.00 13.74 35 TRP G N 1
ATOM 1762 C CA . TRP B 2 35 ? -0.194 -3.887 17.260 1.00 13.66 35 TRP G CA 1
ATOM 1763 C C . TRP B 2 35 ? 1.063 -3.787 16.381 1.00 13.74 35 TRP G C 1
ATOM 1764 O O . TRP B 2 35 ? 0.993 -3.288 15.261 1.00 13.94 35 TRP G O 1
ATOM 1775 N N . TYR B 2 36 ? 2.196 -4.270 16.872 1.00 13.55 36 TYR G N 1
ATOM 1776 C CA . TYR B 2 36 ? 3.426 -4.267 16.099 1.00 13.79 36 TYR G CA 1
ATOM 1777 C C . TYR B 2 36 ? 3.789 -5.656 15.619 1.00 15.07 36 TYR G C 1
ATOM 1778 O O . TYR B 2 36 ? 3.601 -6.635 16.342 1.00 16.03 36 TYR G O 1
ATOM 1787 N N . GLN B 2 37 ? 4.348 -5.732 14.419 1.00 15.83 37 GLN G N 1
ATOM 1788 C CA . GLN B 2 37 ? 4.749 -6.991 13.826 1.00 16.91 37 GLN G CA 1
ATOM 1789 C C . GLN B 2 37 ? 6.256 -7.064 13.690 1.00 17.60 37 GLN G C 1
ATOM 1790 O O . GLN B 2 37 ? 6.881 -6.125 13.179 1.00 17.36 37 GLN G O 1
ATOM 1796 N N . GLN B 2 38 ? 6.842 -8.180 14.136 1.00 18.30 38 GLN G N 1
ATOM 1797 C CA . GLN B 2 38 ? 8.287 -8.292 14.216 1.00 18.96 38 GLN G CA 1
ATOM 1798 C C . GLN B 2 38 ? 8.834 -9.497 13.458 1.00 21.16 38 GLN G C 1
ATOM 1799 O O . GLN B 2 38 ? 8.643 -10.647 13.856 1.00 22.31 38 GLN G O 1
ATOM 1805 N N . ASP B 2 39 ? 9.532 -9.212 12.361 1.00 23.25 39 ASP G N 1
ATOM 1806 C CA . ASP B 2 39 ? 10.190 -10.244 11.557 1.00 24.99 39 ASP G CA 1
ATOM 1807 C C . ASP B 2 39 ? 11.408 -10.811 12.277 1.00 24.05 39 ASP G C 1
ATOM 1808 O O . ASP B 2 39 ? 11.948 -10.171 13.146 1.00 23.91 39 ASP G O 1
ATOM 1813 N N . PRO B 2 40 ? 11.865 -11.998 11.875 1.00 24.21 40 PRO G N 1
ATOM 1814 C CA . PRO B 2 40 ? 13.206 -12.469 12.267 1.00 24.60 40 PRO G CA 1
ATOM 1815 C C . PRO B 2 40 ? 14.385 -11.469 12.075 1.00 24.64 40 PRO G C 1
ATOM 1816 O O . PRO B 2 40 ? 15.429 -11.601 12.724 1.00 24.41 40 PRO G O 1
ATOM 1820 N N . GLY B 2 41 ? 14.222 -10.482 11.205 1.00 24.92 41 GLY G N 1
ATOM 1821 C CA . GLY B 2 41 ? 15.194 -9.396 11.066 1.00 25.14 41 GLY G CA 1
ATOM 1822 C C . GLY B 2 41 ? 14.997 -8.286 12.090 1.00 25.89 41 GLY G C 1
ATOM 1823 O O . GLY B 2 41 ? 15.712 -7.293 12.078 1.00 27.05 41 GLY G O 1
ATOM 1824 N N . MET B 2 42 ? 13.984 -8.445 12.944 1.00 25.69 42 MET G N 1
ATOM 1825 C CA . MET B 2 42 ? 13.856 -7.761 14.240 1.00 25.05 42 MET G CA 1
ATOM 1826 C C . MET B 2 42 ? 13.220 -6.376 14.280 1.00 24.07 42 MET G C 1
ATOM 1827 O O . MET B 2 42 ? 12.968 -5.837 15.374 1.00 22.93 42 MET G O 1
ATOM 183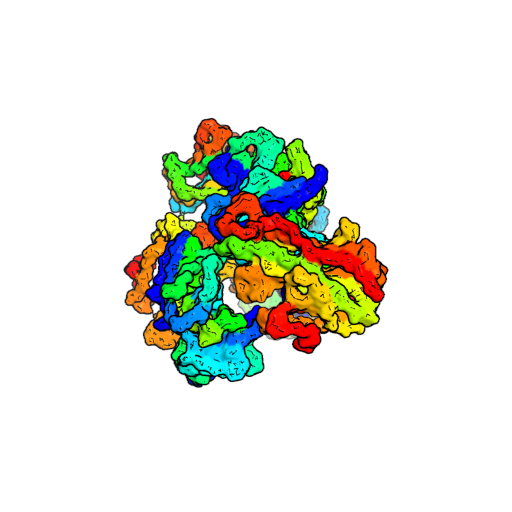2 N N . GLU B 2 43 ? 12.945 -5.797 13.122 1.00 23.05 43 GLU G N 1
ATOM 1833 C CA . GLU B 2 43 ? 12.369 -4.459 13.083 1.00 22.68 43 GLU G CA 1
ATOM 1834 C C . GLU B 2 43 ? 10.952 -4.494 13.620 1.00 21.63 43 GLU G C 1
ATOM 1835 O O . GLU B 2 43 ? 10.230 -5.473 13.412 1.00 21.69 43 GLU G O 1
ATOM 1841 N N . LEU B 2 44 ? 10.573 -3.444 14.343 1.00 19.97 44 LEU G N 1
ATOM 1842 C CA . LEU B 2 44 ? 9.215 -3.325 14.839 1.00 18.90 44 LEU G CA 1
ATOM 1843 C C . LEU B 2 44 ? 8.391 -2.460 13.896 1.00 19.14 44 LEU G C 1
ATOM 1844 O O . LEU B 2 44 ? 8.678 -1.291 13.741 1.00 20.05 44 LEU G O 1
ATOM 1849 N N . HIS B 2 45 ? 7.370 -3.032 13.275 1.00 19.42 45 HIS G N 1
ATOM 1850 C CA . HIS B 2 45 ? 6.556 -2.305 12.306 1.00 19.97 45 HIS G CA 1
ATOM 1851 C C . HIS B 2 45 ? 5.197 -2.012 12.886 1.00 18.71 45 HIS G C 1
ATOM 1852 O O . HIS B 2 45 ? 4.454 -2.938 13.189 1.00 18.56 45 HIS G O 1
ATOM 1859 N N . LEU B 2 46 ? 4.837 -0.745 13.010 1.00 17.54 46 LEU G N 1
ATOM 1860 C CA . LEU B 2 46 ? 3.493 -0.437 13.481 1.00 17.24 46 LEU G CA 1
ATOM 1861 C C . LEU B 2 46 ? 2.518 -0.902 12.439 1.00 17.47 46 LEU G C 1
ATOM 1862 O O . LEU B 2 46 ? 2.599 -0.469 11.298 1.00 17.98 46 LEU G O 1
ATOM 1867 N N . ILE B 2 47 ? 1.599 -1.773 12.829 1.00 17.57 47 ILE G N 1
ATOM 1868 C CA . ILE B 2 47 ? 0.740 -2.443 11.872 1.00 18.13 47 ILE G CA 1
ATOM 1869 C C . ILE B 2 47 ? -0.737 -2.081 12.075 1.00 19.08 47 ILE G C 1
ATOM 1870 O O . ILE B 2 47 ? -1.497 -2.006 11.096 1.00 20.55 47 ILE G O 1
ATOM 1875 N N . HIS B 2 48 ? -1.146 -1.858 13.326 1.00 19.19 48 HIS G N 1
ATOM 1876 C CA . HIS B 2 48 ? -2.447 -1.238 13.641 1.00 18.96 48 HIS G CA 1
ATOM 1877 C C . HIS B 2 48 ? -2.399 -0.497 14.962 1.00 18.01 48 HIS G C 1
ATOM 1878 O O . HIS B 2 48 ? -1.663 -0.860 15.880 1.00 17.37 48 HIS G O 1
ATOM 1885 N N . TYR B 2 49 ? -3.198 0.546 15.075 1.00 18.10 49 TYR G N 1
ATOM 1886 C CA . TYR B 2 49 ? -3.426 1.148 16.391 1.00 18.41 49 TYR G CA 1
ATOM 1887 C C . TYR B 2 49 ? -4.862 1.601 16.598 1.00 17.58 49 TYR G C 1
ATOM 1888 O O . TYR B 2 49 ? -5.752 1.264 15.807 1.00 15.98 49 TYR G O 1
ATOM 1897 N N . SER B 2 50 ? -5.090 2.316 17.695 1.00 18.18 50 SER G N 1
ATOM 1898 C CA . SER B 2 50 ? -6.446 2.625 18.120 1.00 19.06 50 SER G CA 1
ATOM 1899 C C . SER B 2 50 ? -6.458 3.605 19.277 1.00 20.25 50 SER G C 1
ATOM 1900 O O . SER B 2 50 ? -5.690 3.486 20.231 1.00 21.49 50 SER G O 1
ATOM 1903 N N . TYR B 2 51 ? -7.354 4.572 19.186 1.00 21.24 51 TYR G N 1
ATOM 1904 C CA . TYR B 2 51 ? -7.469 5.644 20.179 1.00 21.08 51 TYR G CA 1
ATOM 1905 C C . TYR B 2 51 ? -8.351 5.235 21.360 1.00 21.78 51 TYR G C 1
ATOM 1906 O O . TYR B 2 51 ? -8.265 5.827 22.425 1.00 23.90 51 TYR G O 1
ATOM 1915 N N . GLY B 2 52 ? -9.215 4.242 21.158 1.00 22.26 52 GLY G N 1
ATOM 1916 C CA . GLY B 2 52 ? -10.272 3.881 22.108 1.00 22.64 52 GLY G CA 1
ATOM 1917 C C . GLY B 2 52 ? -11.365 3.183 21.315 1.00 22.95 52 GLY G C 1
ATOM 1918 O O . GLY B 2 52 ? -11.185 2.941 20.136 1.00 21.87 52 GLY G O 1
ATOM 1919 N N . VAL B 2 53 ? -12.503 2.867 21.936 1.00 23.99 53 VAL G N 1
ATOM 1920 C CA . VAL B 2 53 ? -13.472 1.984 21.266 1.00 25.06 53 VAL G CA 1
ATOM 1921 C C . VAL B 2 53 ? -14.004 2.705 20.027 1.00 26.16 53 VAL G C 1
ATOM 1922 O O . VAL B 2 53 ? -14.059 3.932 19.998 1.00 27.28 53 VAL G O 1
ATOM 1926 N N . ASN B 2 54 ? -14.357 1.928 19.005 1.00 28.41 54 ASN G N 1
ATOM 1927 C CA . ASN B 2 54 ? -14.679 2.424 17.647 1.00 30.27 54 ASN G CA 1
ATOM 1928 C C . ASN B 2 54 ? -13.513 2.887 16.794 1.00 28.46 54 ASN G C 1
ATOM 1929 O O . ASN B 2 54 ? -13.707 3.105 15.596 1.00 31.32 54 ASN G O 1
ATOM 1934 N N . SER B 2 55 ? -12.322 3.033 17.375 1.00 25.23 55 SER G N 1
ATOM 1935 C CA . SER B 2 55 ? -11.186 3.572 16.648 1.00 23.45 55 SER G CA 1
ATOM 1936 C C . SER B 2 55 ? -10.272 2.474 16.133 1.00 22.68 55 SER G C 1
ATOM 1937 O O . SER B 2 55 ? -9.838 1.599 16.882 1.00 21.66 55 SER G O 1
ATOM 1940 N N . THR B 2 56 ? -9.974 2.539 14.845 1.00 22.40 56 THR G N 1
ATOM 1941 C CA . THR B 2 56 ? -9.021 1.619 14.239 1.00 24.23 56 THR G CA 1
ATOM 1942 C C . THR B 2 56 ? -8.254 2.318 13.113 1.00 25.88 56 THR G C 1
ATOM 1943 O O . THR B 2 56 ? -8.816 3.081 12.329 1.00 27.16 56 THR G O 1
ATOM 1947 N N . GLU B 2 57 ? -6.967 2.051 13.031 1.00 26.74 57 GLU G N 1
ATOM 1948 C CA . GLU B 2 57 ? -6.228 2.529 11.894 1.00 27.07 57 GLU G CA 1
ATOM 1949 C C . GLU B 2 57 ? -5.064 1.660 11.537 1.00 28.06 57 GLU G C 1
ATOM 1950 O O . GLU B 2 57 ? -4.539 0.928 12.373 1.00 27.54 57 GLU G O 1
ATOM 1956 N N . LYS B 2 58 ? -4.676 1.741 10.274 1.00 29.75 58 LYS G N 1
ATOM 1957 C CA . LYS B 2 58 ? -3.667 0.842 9.769 1.00 32.96 58 LYS G CA 1
ATOM 1958 C C . LYS B 2 58 ? -2.273 1.427 9.885 1.00 33.73 58 LYS G C 1
ATOM 1959 O O . LYS B 2 58 ? -2.098 2.581 10.255 1.00 32.82 58 LYS G O 1
ATOM 1965 N N . GLY B 2 59 ? -1.301 0.553 9.652 1.00 37.47 59 GLY G N 1
ATOM 1966 C CA . GLY B 2 59 ? 0.067 0.905 9.303 1.00 39.85 59 GLY G CA 1
ATOM 1967 C C . GLY B 2 59 ? 0.547 0.223 8.013 1.00 43.96 59 GLY G C 1
ATOM 1968 O O . GLY B 2 59 ? 1.257 0.876 7.259 1.00 42.34 59 GLY G O 1
ATOM 1969 N N . ASP B 2 60 ? 0.168 -1.031 7.786 1.00 49.20 60 ASP G N 1
ATOM 1970 C CA . ASP B 2 60 ? 0.579 -1.750 6.587 1.00 50.27 60 ASP G CA 1
ATOM 1971 C C . ASP B 2 60 ? 0.632 -3.254 6.836 1.00 47.92 60 ASP G C 1
ATOM 1972 O O . ASP B 2 60 ? 0.071 -3.751 7.812 1.00 43.81 60 ASP G O 1
ATOM 1977 N N . LEU B 2 61 ? 1.309 -3.972 5.946 1.00 49.36 61 LEU G N 1
ATOM 1978 C CA . LEU B 2 61 ? 1.436 -5.420 6.067 1.00 52.15 61 LEU G CA 1
ATOM 1979 C C . LEU B 2 61 ? 0.146 -6.123 5.656 1.00 55.14 61 LEU G C 1
ATOM 1980 O O . LEU B 2 61 ? -0.933 -5.799 6.151 1.00 55.88 61 LEU G O 1
ATOM 1985 N N . SER B 2 62 ? 0.267 -7.086 4.749 1.00 54.81 62 SER G N 1
ATOM 1986 C CA . SER B 2 62 ? -0.888 -7.836 4.270 1.00 51.37 62 SER G CA 1
ATOM 1987 C C . SER B 2 62 ? -1.646 -8.480 5.427 1.00 48.00 62 SER G C 1
ATOM 1988 O O . SER B 2 62 ? -1.298 -8.288 6.592 1.00 46.54 62 SER G O 1
ATOM 1991 N N . SER B 2 63 ? -2.682 -9.244 5.097 1.00 44.48 63 SER G N 1
ATOM 1992 C CA . SER B 2 63 ? -3.490 -9.917 6.107 1.00 44.02 63 SER G CA 1
ATOM 1993 C C . SER B 2 63 ? -3.833 -8.974 7.256 1.00 42.20 63 SER G C 1
ATOM 1994 O O . SER B 2 63 ? -3.767 -7.753 7.110 1.00 42.83 63 SER G O 1
ATOM 1997 N N . GLU B 2 64 ? -4.202 -9.550 8.395 1.00 40.69 64 GLU G N 1
ATOM 1998 C CA . GLU B 2 64 ? -4.562 -8.767 9.572 1.00 40.21 64 GLU G CA 1
ATOM 1999 C C . GLU B 2 64 ? -4.017 -7.346 9.485 1.00 40.17 64 GLU G C 1
ATOM 2000 O O . GLU B 2 64 ? -2.870 -7.134 9.090 1.00 44.35 64 GLU G O 1
ATOM 2006 N N . SER B 2 65 ? -4.846 -6.377 9.857 1.00 43.31 65 SER G N 1
ATOM 2007 C CA . SER B 2 65 ? -4.451 -4.973 9.826 1.00 46.40 65 SER G CA 1
ATOM 2008 C C . SER B 2 65 ? -5.656 -4.059 10.020 1.00 41.24 65 SER G C 1
ATOM 2009 O O . SER B 2 65 ? -5.829 -3.082 9.291 1.00 38.34 65 SER G O 1
ATOM 2012 N N . THR B 2 66 ? -6.487 -4.382 11.006 1.00 35.80 66 THR G N 1
ATOM 2013 C CA . THR B 2 66 ? -7.677 -3.590 11.292 1.00 33.01 66 THR G CA 1
ATOM 2014 C C . THR B 2 66 ? -8.282 -3.957 12.644 1.00 28.47 66 THR G C 1
ATOM 2015 O O . THR B 2 66 ? -8.748 -3.089 13.381 1.00 25.66 66 THR G O 1
ATOM 2019 N N . VAL B 2 67 ? -8.272 -5.248 12.961 1.00 25.22 67 VAL G N 1
ATOM 2020 C CA . VAL B 2 67 ? -8.830 -5.736 14.218 1.00 23.63 67 VAL G CA 1
ATOM 2021 C C . VAL B 2 67 ? -10.177 -5.086 14.514 1.00 22.65 67 VAL G C 1
ATOM 2022 O O . VAL B 2 67 ? -10.828 -4.551 13.616 1.00 22.35 67 VAL G O 1
ATOM 2026 N N . SER B 2 68 ? -10.591 -5.134 15.776 1.00 22.00 68 SER G N 1
ATOM 2027 C CA . SER B 2 68 ? -11.847 -4.548 16.181 1.00 22.47 68 SER G CA 1
ATOM 2028 C C . SER B 2 68 ? -11.628 -4.047 17.588 1.00 23.23 68 SER G C 1
ATOM 2029 O O . SER B 2 68 ? -10.681 -4.455 18.265 1.00 22.36 68 SER G O 1
ATOM 2032 N N . ARG B 2 69 ? -12.507 -3.156 18.036 1.00 23.61 69 ARG G N 1
ATOM 2033 C CA . ARG B 2 69 ? -12.410 -2.592 19.377 1.00 23.44 69 ARG G CA 1
ATOM 2034 C C . ARG B 2 69 ? -13.754 -2.040 19.841 1.00 25.50 69 ARG G C 1
ATOM 2035 O O . ARG B 2 69 ? -14.045 -0.858 19.663 1.00 25.66 69 ARG G O 1
ATOM 2043 N N . ILE B 2 70 ? -14.568 -2.905 20.438 1.00 28.11 70 ILE G N 1
ATOM 2044 C CA . ILE B 2 70 ? -15.882 -2.506 20.928 1.00 30.93 70 ILE G CA 1
ATOM 2045 C C . ILE B 2 70 ? -16.048 -2.851 22.404 1.00 32.77 70 ILE G C 1
ATOM 2046 O O . ILE B 2 70 ? -15.773 -2.029 23.279 1.00 32.91 70 ILE G O 1
ATOM 2051 N N . ARG B 2 71 ? -16.500 -4.071 22.674 1.00 38.44 71 ARG G N 1
ATOM 2052 C CA . ARG B 2 71 ? -16.704 -4.527 24.044 1.00 42.32 71 ARG G CA 1
ATOM 2053 C C . ARG B 2 71 ? -15.382 -4.610 24.800 1.00 38.95 71 ARG G C 1
ATOM 2054 O O . ARG B 2 71 ? -14.805 -5.688 24.946 1.00 39.09 71 ARG G O 1
ATOM 2062 N N . THR B 2 72 ? -14.908 -3.465 25.280 1.00 39.20 72 THR G N 1
ATOM 2063 C CA . THR B 2 72 ? -13.655 -3.405 26.023 1.00 38.94 72 THR G CA 1
ATOM 2064 C C . THR B 2 72 ? -12.454 -3.530 25.090 1.00 39.82 72 THR G C 1
ATOM 2065 O O . THR B 2 72 ? -12.610 -3.745 23.888 1.00 35.58 72 THR G O 1
ATOM 2069 N N . GLU B 2 73 ? -11.258 -3.392 25.652 1.00 36.07 73 GLU G N 1
ATOM 2070 C CA . GLU B 2 73 ? -10.030 -3.489 24.873 1.00 31.34 73 GLU G CA 1
ATOM 2071 C C . GLU B 2 73 ? -9.015 -4.412 25.552 1.00 28.26 73 GLU G C 1
ATOM 2072 O O . GLU B 2 73 ? -8.329 -3.994 26.485 1.00 26.57 73 GLU G O 1
ATOM 2078 N N . HIS B 2 74 ? -8.913 -5.660 25.094 1.00 26.38 74 HIS G N 1
ATOM 2079 C CA . HIS B 2 74 ? -9.715 -6.181 23.987 1.00 25.19 74 HIS G CA 1
ATOM 2080 C C . HIS B 2 74 ? -9.365 -5.486 22.675 1.00 22.30 74 HIS G C 1
ATOM 2081 O O . HIS B 2 74 ? -9.929 -4.443 22.344 1.00 22.53 74 HIS G O 1
ATOM 2088 N N . PHE B 2 75 ? -8.430 -6.070 21.933 1.00 19.38 75 PHE G N 1
ATOM 2089 C CA . PHE B 2 75 ? -8.000 -5.506 20.650 1.00 17.15 75 PHE G CA 1
ATOM 2090 C C . PHE B 2 75 ? -7.486 -6.661 19.775 1.00 16.40 75 PHE G C 1
ATOM 2091 O O . PHE B 2 75 ? -6.283 -6.794 19.554 1.00 15.77 75 PHE G O 1
ATOM 2099 N N . PRO B 2 76 ? -8.403 -7.494 19.248 1.00 16.11 76 PRO G N 1
ATOM 2100 C CA . PRO B 2 76 ? -7.996 -8.708 18.517 1.00 16.07 76 PRO G CA 1
ATOM 2101 C C . PRO B 2 76 ? -7.568 -8.505 17.063 1.00 16.02 76 PRO G C 1
ATOM 2102 O O . PRO B 2 76 ? -8.319 -7.951 16.262 1.00 16.43 76 PRO G O 1
ATOM 2106 N N . LEU B 2 77 ? -6.370 -8.966 16.733 1.00 16.07 77 LEU G N 1
ATOM 2107 C CA . LEU B 2 77 ? -5.894 -8.931 15.361 1.00 16.75 77 LEU G CA 1
ATOM 2108 C C . LEU B 2 77 ? -6.451 -10.151 14.680 1.00 17.79 77 LEU G C 1
ATOM 2109 O O . LEU B 2 77 ? -6.663 -11.162 15.317 1.00 17.13 77 LEU G O 1
ATOM 2114 N N . THR B 2 78 ? -6.676 -10.063 13.378 1.00 20.23 78 THR G N 1
ATOM 2115 C CA . THR B 2 78 ? -7.237 -11.184 12.636 1.00 22.31 78 THR G CA 1
ATOM 2116 C C . THR B 2 78 ? -6.608 -11.178 11.285 1.00 22.71 78 THR G C 1
ATOM 2117 O O . THR B 2 78 ? -6.677 -10.179 10.574 1.00 23.59 78 THR G O 1
ATOM 2121 N N . LEU B 2 79 ? -6.001 -12.302 10.930 1.00 24.31 79 LEU G N 1
ATOM 2122 C CA . LEU B 2 79 ? -5.504 -12.502 9.577 1.00 24.98 79 LEU G CA 1
ATOM 2123 C C . LEU B 2 79 ? -6.489 -13.417 8.884 1.00 25.11 79 LEU G C 1
ATOM 2124 O O . LEU B 2 79 ? -6.679 -14.565 9.283 1.00 23.48 79 LEU G O 1
ATOM 2129 N N . GLU B 2 80 ? -7.146 -12.861 7.874 1.00 25.82 80 GLU G N 1
ATOM 2130 C CA . GLU B 2 80 ? -8.014 -13.608 6.993 1.00 27.19 80 GLU G CA 1
ATOM 2131 C C . GLU B 2 80 ? -7.028 -14.187 6.009 1.00 26.63 80 GLU G C 1
ATOM 2132 O O . GLU B 2 80 ? -6.154 -13.474 5.514 1.00 29.87 80 GLU G O 1
ATOM 2138 N N . SER B 2 81 ? -7.118 -15.482 5.764 1.00 25.33 81 SER G N 1
ATOM 2139 C CA . SER B 2 81 ? -6.250 -16.133 4.766 1.00 24.70 81 SER G CA 1
ATOM 2140 C C . SER B 2 81 ? -4.743 -15.913 4.999 1.00 22.96 81 SER G C 1
ATOM 2141 O O . SER B 2 81 ? -4.093 -15.046 4.394 1.00 20.51 81 SER G O 1
ATOM 2144 N N . ALA B 2 82 ? -4.182 -16.749 5.850 1.00 23.30 82 ALA G N 1
ATOM 2145 C CA . ALA B 2 82 ? -2.794 -16.578 6.238 1.00 23.17 82 ALA G CA 1
ATOM 2146 C C . ALA B 2 82 ? -1.867 -17.062 5.148 1.00 22.35 82 ALA G C 1
ATOM 2147 O O . ALA B 2 82 ? -2.267 -17.854 4.301 1.00 21.84 82 ALA G O 1
ATOM 2149 N N . ARG B 2 83 ? -0.624 -16.599 5.203 1.00 22.70 83 ARG G N 1
ATOM 2150 C CA . ARG B 2 83 ? 0.392 -16.849 4.181 1.00 23.28 83 ARG G CA 1
ATOM 2151 C C . ARG B 2 83 ? 1.777 -16.836 4.817 1.00 23.37 83 ARG G C 1
ATOM 2152 O O . ARG B 2 83 ? 1.978 -16.194 5.831 1.00 23.39 83 ARG G O 1
ATOM 2160 N N . PRO B 2 84 ? 2.767 -17.497 4.199 1.00 24.17 84 PRO G N 1
ATOM 2161 C CA . PRO B 2 84 ? 4.090 -17.533 4.850 1.00 23.51 84 PRO G CA 1
ATOM 2162 C C . PRO B 2 84 ? 4.653 -16.158 5.186 1.00 23.36 84 PRO G C 1
ATOM 2163 O O . PRO B 2 84 ? 5.504 -16.054 6.072 1.00 24.29 84 PRO G O 1
ATOM 2167 N N . SER B 2 85 ? 4.176 -15.129 4.484 1.00 22.78 85 SER G N 1
ATOM 2168 C CA . SER B 2 85 ? 4.553 -13.741 4.758 1.00 22.87 85 SER G CA 1
ATOM 2169 C C . SER B 2 85 ? 4.241 -13.381 6.195 1.00 23.40 85 SER G C 1
ATOM 2170 O O . SER B 2 85 ? 5.000 -12.655 6.829 1.00 21.23 85 SER G O 1
ATOM 2173 N N . HIS B 2 86 ? 3.122 -13.909 6.700 1.00 25.41 86 HIS G N 1
ATOM 2174 C CA . HIS B 2 86 ? 2.633 -13.576 8.044 1.00 26.46 86 HIS G CA 1
ATOM 2175 C C . HIS B 2 86 ? 3.483 -14.154 9.169 1.00 25.45 86 HIS G C 1
ATOM 2176 O O . HIS B 2 86 ? 3.272 -13.810 10.328 1.00 25.98 86 HIS G O 1
ATOM 2183 N N . THR B 2 87 ? 4.418 -15.037 8.830 1.00 24.24 87 THR G N 1
ATOM 2184 C CA . THR B 2 87 ? 5.342 -15.591 9.797 1.00 23.22 87 THR G CA 1
ATOM 2185 C C . THR B 2 87 ? 6.123 -14.462 10.484 1.00 21.82 87 THR G C 1
ATOM 2186 O O . THR B 2 87 ? 6.807 -13.695 9.833 1.00 20.90 87 THR G O 1
ATOM 2190 N N . SER B 2 88 ? 5.963 -14.358 11.802 1.00 22.06 88 SER G N 1
ATOM 2191 C CA . SER B 2 88 ? 6.663 -13.348 12.634 1.00 21.25 88 SER G CA 1
ATOM 2192 C C . SER B 2 88 ? 6.167 -13.383 14.090 1.00 20.16 88 SER G C 1
ATOM 2193 O O . SER B 2 88 ? 5.259 -14.139 14.431 1.00 18.67 88 SER G O 1
ATOM 2196 N N . GLN B 2 89 ? 6.785 -12.570 14.937 1.00 19.93 89 GLN G N 1
ATOM 2197 C CA . GLN B 2 89 ? 6.200 -12.208 16.226 1.00 20.55 89 GLN G CA 1
ATOM 2198 C C . GLN B 2 89 ? 5.117 -11.115 16.090 1.00 19.79 89 GLN G C 1
ATOM 2199 O O . GLN B 2 89 ? 5.278 -10.159 15.339 1.00 20.10 89 GLN G O 1
ATOM 2205 N N . TYR B 2 90 ? 4.038 -11.245 16.848 1.00 18.50 90 TYR G N 1
ATOM 2206 C CA . TYR B 2 90 ? 3.001 -10.212 16.908 1.00 17.44 90 TYR G CA 1
ATOM 2207 C C . TYR B 2 90 ? 2.876 -9.572 18.274 1.00 15.49 90 TYR G C 1
ATOM 2208 O O . TYR B 2 90 ? 2.321 -10.163 19.183 1.00 14.64 90 TYR G O 1
ATOM 2217 N N . LEU B 2 91 ? 3.409 -8.364 18.392 1.00 14.30 91 LEU G N 1
ATOM 2218 C CA . LEU B 2 91 ? 3.468 -7.663 19.652 1.00 13.46 91 LEU G CA 1
ATOM 2219 C C . LEU B 2 91 ? 2.307 -6.702 19.805 1.00 14.16 91 LEU G C 1
ATOM 2220 O O . LEU B 2 91 ? 2.118 -5.789 18.995 1.00 14.06 91 LEU G O 1
ATOM 2225 N N . CYS B 2 92 ? 1.492 -6.965 20.824 1.00 14.54 92 CYS G N 1
ATOM 2226 C CA . CYS B 2 92 ? 0.418 -6.066 21.211 1.00 15.28 92 CYS G CA 1
ATOM 2227 C C . CYS B 2 92 ? 0.890 -5.227 22.371 1.00 15.73 92 CYS G C 1
ATOM 2228 O O . CYS B 2 92 ? 1.691 -5.696 23.176 1.00 16.93 92 CYS G O 1
ATOM 2231 N N . ALA B 2 93 ? 0.412 -3.987 22.460 1.00 15.40 93 ALA G N 1
ATOM 2232 C CA . ALA B 2 93 ? 0.858 -3.099 23.518 1.00 15.23 93 ALA G CA 1
ATOM 2233 C C . ALA B 2 93 ? -0.198 -2.070 23.860 1.00 15.49 93 ALA G C 1
ATOM 2234 O O . ALA B 2 93 ? -0.944 -1.621 22.999 1.00 16.95 93 ALA G O 1
ATOM 2236 N N . SER B 2 94 ? -0.208 -1.676 25.119 1.00 15.16 94 SER G N 1
ATOM 2237 C CA . SER B 2 94 ? -1.155 -0.740 25.651 1.00 14.79 94 SER G CA 1
ATOM 2238 C C . SER B 2 94 ? -0.406 0.529 26.093 1.00 14.68 94 SER G C 1
ATOM 2239 O O . SER B 2 94 ? 0.783 0.475 26.408 1.00 14.15 94 SER G O 1
ATOM 2242 N N . ARG B 2 95 ? -1.090 1.669 26.114 1.00 14.69 95 ARG G N 1
ATOM 2243 C CA . ARG B 2 95 ? -0.431 2.927 26.448 1.00 15.10 95 ARG G CA 1
ATOM 2244 C C . ARG B 2 95 ? -1.120 3.661 27.602 1.00 15.84 95 ARG G C 1
ATOM 2245 O O . ARG B 2 95 ? -2.352 3.801 27.610 1.00 15.18 95 ARG G O 1
ATOM 2253 N N . ARG B 2 96 ? -0.296 4.150 28.540 1.00 16.67 96 ARG G N 1
ATOM 2254 C CA . ARG B 2 96 ? -0.763 4.825 29.761 1.00 17.26 96 ARG G CA 1
ATOM 2255 C C . ARG B 2 96 ? -1.589 6.038 29.394 1.00 18.08 96 ARG G C 1
ATOM 2256 O O . ARG B 2 96 ? -2.797 6.046 29.626 1.00 21.79 96 ARG G O 1
ATOM 2264 N N . GLY B 2 97 ? -0.977 7.049 28.804 1.00 16.85 97 GLY G N 1
ATOM 2265 C CA . GLY B 2 97 ? -1.771 8.136 28.241 1.00 16.43 97 GLY G CA 1
ATOM 2266 C C . GLY B 2 97 ? -1.332 8.323 26.815 1.00 15.94 97 GLY G C 1
ATOM 2267 O O . GLY B 2 97 ? -1.650 7.514 25.954 1.00 16.20 97 GLY G O 1
ATOM 2268 N N . SER B 2 98 ? -0.577 9.388 26.584 1.00 15.18 98 SER G N 1
ATOM 2269 C CA . SER B 2 98 ? 0.212 9.521 25.395 1.00 14.96 98 SER G CA 1
ATOM 2270 C C . SER B 2 98 ? 1.661 9.227 25.733 1.00 14.72 98 SER G C 1
ATOM 2271 O O . SER B 2 98 ? 2.565 9.706 25.050 1.00 15.03 98 SER G O 1
ATOM 2274 N N . ALA B 2 99 ? 1.891 8.435 26.777 1.00 14.63 99 ALA G N 1
ATOM 2275 C CA . ALA B 2 99 ? 3.259 8.144 27.250 1.00 14.51 99 ALA G CA 1
ATOM 2276 C C . ALA B 2 99 ? 3.710 6.713 26.891 1.00 14.41 99 ALA G C 1
ATOM 2277 O O . ALA B 2 99 ? 3.607 6.320 25.727 1.00 14.60 99 ALA G O 1
ATOM 2279 N N . GLU B 2 100 ? 4.190 5.931 27.860 1.00 14.11 100 GLU G N 1
ATOM 2280 C CA . GLU B 2 100 ? 4.860 4.670 27.545 1.00 14.25 100 GLU G CA 1
ATOM 2281 C C . GLU B 2 100 ? 3.899 3.535 27.204 1.00 14.13 100 GLU G C 1
ATOM 2282 O O . GLU B 2 100 ? 2.683 3.608 27.451 1.00 14.11 100 GLU G O 1
ATOM 2288 N N . LEU B 2 101 ? 4.484 2.483 26.653 1.00 13.90 101 LEU G N 1
ATOM 2289 C CA . LEU B 2 101 ? 3.755 1.325 26.222 1.00 14.10 101 LEU G CA 1
ATOM 2290 C C . LEU B 2 101 ? 3.961 0.160 27.175 1.00 13.97 101 LEU G C 1
ATOM 2291 O O . LEU B 2 101 ? 4.966 0.070 27.871 1.00 13.18 101 LEU G O 1
ATOM 2296 N N . TYR B 2 102 ? 3.004 -0.751 27.156 1.00 14.05 102 TYR G N 1
ATOM 2297 C CA . TYR B 2 102 ? 3.083 -1.927 27.973 1.00 14.19 102 TYR G CA 1
ATOM 2298 C C . TYR B 2 102 ? 2.786 -3.093 27.083 1.00 13.62 102 TYR G C 1
ATOM 2299 O O . TYR B 2 102 ? 1.635 -3.337 26.723 1.00 13.07 102 TYR G O 1
ATOM 2308 N N . PHE B 2 103 ? 3.840 -3.822 26.743 1.00 13.25 103 PHE G N 1
ATOM 2309 C CA . PHE B 2 103 ? 3.732 -4.920 25.814 1.00 13.09 103 PHE G CA 1
ATOM 2310 C C . PHE B 2 103 ? 3.276 -6.212 26.447 1.00 12.93 103 PHE G C 1
ATOM 2311 O O . PHE B 2 103 ? 3.770 -6.615 27.497 1.00 12.60 103 PHE G O 1
ATOM 2319 N N . GLY B 2 104 ? 2.332 -6.864 25.770 1.00 12.75 104 GLY G N 1
ATOM 2320 C CA . GLY B 2 104 ? 2.049 -8.247 26.002 1.00 12.69 104 GLY G CA 1
ATOM 2321 C C . GLY B 2 104 ? 3.260 -9.096 25.647 1.00 13.20 104 GLY G C 1
ATOM 2322 O O . GLY B 2 104 ? 4.243 -8.597 25.076 1.00 12.77 104 GLY G O 1
ATOM 2323 N N . PRO B 2 105 ? 3.199 -10.392 25.995 1.00 13.69 105 PRO G N 1
ATOM 2324 C CA . PRO B 2 105 ? 4.273 -11.350 25.753 1.00 14.18 105 PRO G CA 1
ATOM 2325 C C . PRO B 2 105 ? 4.593 -11.551 24.284 1.00 14.56 105 PRO G C 1
ATOM 2326 O O . PRO B 2 105 ? 5.750 -11.765 23.937 1.00 15.83 105 PRO G O 1
ATOM 2330 N N . GLY B 2 106 ? 3.573 -11.510 23.442 1.00 14.64 106 GLY G N 1
ATOM 2331 C CA . GLY B 2 106 ? 3.738 -11.687 22.012 1.00 15.31 106 GLY G CA 1
ATOM 2332 C C . GLY B 2 106 ? 3.166 -13.018 21.576 1.00 15.70 106 GLY G C 1
ATOM 2333 O O . GLY B 2 106 ? 3.058 -13.943 22.376 1.00 15.16 106 GLY G O 1
ATOM 2334 N N . THR B 2 107 ? 2.772 -13.100 20.307 1.00 16.85 107 THR G N 1
ATOM 2335 C CA . THR B 2 107 ? 2.393 -14.380 19.691 1.00 17.45 107 THR G CA 1
ATOM 2336 C C . THR B 2 107 ? 3.409 -14.686 18.622 1.00 17.74 107 THR G C 1
ATOM 2337 O O . THR B 2 107 ? 3.695 -13.844 17.785 1.00 17.28 107 THR G O 1
ATOM 2341 N N . ARG B 2 108 ? 3.943 -15.902 18.654 1.00 18.94 108 ARG G N 1
ATOM 2342 C CA . ARG B 2 108 ? 4.857 -16.368 17.626 1.00 20.04 108 ARG G CA 1
ATOM 2343 C C . ARG B 2 108 ? 4.089 -17.203 16.650 1.00 19.12 108 ARG G C 1
ATOM 2344 O O . ARG B 2 108 ? 3.736 -18.340 16.940 1.00 20.58 108 ARG G O 1
ATOM 2352 N N . LEU B 2 109 ? 3.868 -16.649 15.480 1.00 17.65 109 LEU G N 1
ATOM 2353 C CA . LEU B 2 109 ? 3.088 -17.308 14.468 1.00 17.29 109 LEU G CA 1
ATOM 2354 C C . LEU B 2 109 ? 3.960 -17.818 13.316 1.00 17.55 109 LEU G C 1
ATOM 2355 O O . LEU B 2 109 ? 4.696 -17.029 12.689 1.00 17.23 109 LEU G O 1
ATOM 2360 N N . THR B 2 110 ? 3.858 -19.117 13.034 1.00 16.89 110 THR G N 1
ATOM 2361 C CA . THR B 2 110 ? 4.447 -19.706 11.824 1.00 16.61 110 THR G CA 1
ATOM 2362 C C . THR B 2 110 ? 3.339 -20.196 10.926 1.00 16.28 110 THR G C 1
ATOM 2363 O O . THR B 2 110 ? 2.493 -20.983 11.352 1.00 15.54 110 THR G O 1
ATOM 2367 N N . VAL B 2 111 ? 3.369 -19.716 9.687 1.00 16.76 111 VAL G N 1
ATOM 2368 C CA . VAL B 2 111 ? 2.505 -20.216 8.629 1.00 17.38 111 VAL G CA 1
ATOM 2369 C C . VAL B 2 111 ? 3.300 -21.172 7.751 1.00 17.62 111 VAL G C 1
ATOM 2370 O O . VAL B 2 111 ? 4.368 -20.816 7.244 1.00 16.94 111 VAL G O 1
ATOM 2374 N N . THR B 2 112 ? 2.745 -22.369 7.565 1.00 18.43 112 THR G N 1
ATOM 2375 C CA . THR B 2 112 ? 3.419 -23.455 6.857 1.00 18.94 112 THR G CA 1
ATOM 2376 C C . THR B 2 112 ? 2.704 -23.780 5.571 1.00 20.71 112 THR G C 1
ATOM 2377 O O . THR B 2 112 ? 1.499 -23.596 5.459 1.00 18.93 112 THR G O 1
ATOM 2381 N N . GLU B 2 113 ? 3.461 -24.310 4.615 1.00 24.84 113 GLU G N 1
ATOM 2382 C CA . GLU B 2 113 ? 2.899 -24.664 3.308 1.00 28.58 113 GLU G CA 1
ATOM 2383 C C . GLU B 2 113 ? 2.002 -25.896 3.389 1.00 27.32 113 GLU G C 1
ATOM 2384 O O . GLU B 2 113 ? 1.075 -26.015 2.625 1.00 26.56 113 GLU G O 1
ATOM 2390 N N . ASP B 2 114 ? 2.277 -26.786 4.335 1.00 28.17 114 ASP G N 1
ATOM 2391 C CA . ASP B 2 114 ? 1.444 -27.968 4.588 1.00 27.21 114 ASP G CA 1
ATOM 2392 C C . ASP B 2 114 ? 1.567 -28.423 6.049 1.00 25.72 114 ASP G C 1
ATOM 2393 O O . ASP B 2 114 ? 2.644 -28.505 6.597 1.00 24.14 114 ASP G O 1
ATOM 2398 N N . LEU B 2 115 ? 0.439 -28.750 6.654 1.00 26.32 115 LEU G N 1
ATOM 2399 C CA . LEU B 2 115 ? 0.370 -29.027 8.093 1.00 27.61 115 LEU G CA 1
ATOM 2400 C C . LEU B 2 115 ? 1.029 -30.348 8.512 1.00 30.40 115 LEU G C 1
ATOM 2401 O O . LEU B 2 115 ? 1.142 -30.652 9.709 1.00 31.71 115 LEU G O 1
ATOM 2406 N N . LYS B 2 116 ? 1.406 -31.157 7.525 1.00 31.80 116 LYS G N 1
ATOM 2407 C CA . LYS B 2 116 ? 2.156 -32.376 7.786 1.00 31.59 116 LYS G CA 1
ATOM 2408 C C . LYS B 2 116 ? 3.633 -32.108 7.650 1.00 29.96 116 LYS G C 1
ATOM 2409 O O . LYS B 2 116 ? 4.421 -33.037 7.627 1.00 31.47 116 LYS G O 1
ATOM 2415 N N . ASN B 2 117 ? 4.004 -30.832 7.580 1.00 27.93 117 ASN G N 1
ATOM 2416 C CA . ASN B 2 117 ? 5.382 -30.429 7.788 1.00 27.06 117 ASN G CA 1
ATOM 2417 C C . ASN B 2 117 ? 5.709 -30.214 9.273 1.00 26.34 117 ASN G C 1
ATOM 2418 O O . ASN B 2 117 ? 6.839 -29.836 9.606 1.00 25.70 117 ASN G O 1
ATOM 2423 N N . VAL B 2 118 ? 4.728 -30.465 10.148 1.00 25.79 118 VAL G N 1
ATOM 2424 C CA . VAL B 2 118 ? 4.882 -30.293 11.597 1.00 27.11 118 VAL G CA 1
ATOM 2425 C C . VAL B 2 118 ? 5.436 -31.526 12.279 1.00 26.78 118 VAL G C 1
ATOM 2426 O O . VAL B 2 118 ? 4.798 -32.577 12.280 1.00 27.79 118 VAL G O 1
ATOM 2430 N N . PHE B 2 119 ? 6.602 -31.379 12.895 1.00 27.57 119 PHE G N 1
ATOM 2431 C CA . PHE B 2 119 ? 7.208 -32.468 13.646 1.00 27.42 119 PHE G CA 1
ATOM 2432 C C . PHE B 2 119 ? 7.654 -32.025 15.032 1.00 24.97 119 PHE G C 1
ATOM 2433 O O . PHE B 2 119 ? 8.147 -30.904 15.212 1.00 24.25 119 PHE G O 1
ATOM 2441 N N . PRO B 2 120 ? 7.484 -32.917 16.016 1.00 22.97 120 PRO G N 1
ATOM 2442 C CA . PRO B 2 120 ? 7.988 -32.667 17.364 1.00 21.57 120 PRO G CA 1
ATOM 2443 C C . PRO B 2 120 ? 9.473 -32.931 17.407 1.00 19.79 120 PRO G C 1
ATOM 2444 O O . PRO B 2 120 ? 9.994 -33.576 16.499 1.00 20.03 120 PRO G O 1
ATOM 2448 N N . PRO B 2 121 ? 10.160 -32.443 18.453 1.00 18.28 121 PRO G N 1
ATOM 2449 C CA . PRO B 2 121 ? 11.597 -32.640 18.554 1.00 17.77 121 PRO G CA 1
ATOM 2450 C C . PRO B 2 121 ? 11.995 -34.027 19.076 1.00 18.08 121 PRO G C 1
ATOM 2451 O O . PRO B 2 121 ? 11.282 -34.626 19.880 1.00 17.57 121 PRO G O 1
ATOM 2455 N N . GLU B 2 122 ? 13.122 -34.529 18.600 1.00 18.76 122 GLU G N 1
ATOM 2456 C CA . GLU B 2 122 ? 13.794 -35.641 19.245 1.00 20.12 122 GLU G CA 1
ATOM 2457 C C . GLU B 2 122 ? 14.875 -35.062 20.164 1.00 21.22 122 GLU G C 1
ATOM 2458 O O . GLU B 2 122 ? 15.648 -34.175 19.754 1.00 23.72 122 GLU G O 1
ATOM 2464 N N . VAL B 2 123 ? 14.938 -35.557 21.400 1.00 19.98 123 VAL G N 1
ATOM 2465 C CA . VAL B 2 123 ? 15.875 -35.032 22.381 1.00 18.93 123 VAL G CA 1
ATOM 2466 C C . VAL B 2 123 ? 16.862 -36.102 22.824 1.00 18.24 123 VAL G C 1
ATOM 2467 O O . VAL B 2 123 ? 16.457 -37.178 23.226 1.00 17.37 123 VAL G O 1
ATOM 2471 N N . ALA B 2 124 ? 18.151 -35.771 22.763 1.00 18.05 124 ALA G N 1
ATOM 2472 C CA . ALA B 2 124 ? 19.204 -36.609 23.287 1.00 17.80 124 ALA G CA 1
ATOM 2473 C C . ALA B 2 124 ? 20.113 -35.784 24.225 1.00 18.35 124 ALA G C 1
ATOM 2474 O O . ALA B 2 124 ? 20.388 -34.610 23.971 1.00 17.05 124 ALA G O 1
ATOM 2476 N N . VAL B 2 125 ? 20.565 -36.410 25.315 1.00 19.40 125 VAL G N 1
ATOM 2477 C CA . VAL B 2 125 ? 21.549 -35.799 26.208 1.00 20.39 125 VAL G CA 1
ATOM 2478 C C . VAL B 2 125 ? 22.886 -36.512 26.063 1.00 21.48 125 VAL G C 1
ATOM 2479 O O . VAL B 2 125 ? 22.933 -37.736 26.086 1.00 20.89 125 VAL G O 1
ATOM 2483 N N . PHE B 2 126 ? 23.961 -35.729 25.939 1.00 22.42 126 PHE G N 1
ATOM 2484 C CA . PHE B 2 126 ? 25.303 -36.246 25.705 1.00 22.84 126 PHE G CA 1
ATOM 2485 C C . PHE B 2 126 ? 26.160 -35.980 26.922 1.00 23.80 126 PHE G C 1
ATOM 2486 O O . PHE B 2 126 ? 26.086 -34.906 27.528 1.00 23.76 126 PHE G O 1
ATOM 2494 N N . GLU B 2 127 ? 26.955 -36.982 27.288 1.00 24.83 127 GLU G N 1
ATOM 2495 C CA . GLU B 2 127 ? 27.545 -37.044 28.616 1.00 25.47 127 GLU G CA 1
ATOM 2496 C C . GLU B 2 127 ? 28.928 -36.431 28.654 1.00 24.52 127 GLU G C 1
ATOM 2497 O O . GLU B 2 127 ? 29.628 -36.437 27.653 1.00 24.97 127 GLU G O 1
ATOM 2503 N N . PRO B 2 128 ? 29.315 -35.874 29.808 1.00 23.01 128 PRO G N 1
ATOM 2504 C CA . PRO B 2 128 ? 30.579 -35.194 29.877 1.00 23.21 128 PRO G CA 1
ATOM 2505 C C . PRO B 2 128 ? 31.746 -36.120 29.542 1.00 26.29 128 PRO G C 1
ATOM 2506 O O . PRO B 2 128 ? 31.751 -37.312 29.931 1.00 26.58 128 PRO G O 1
ATOM 2510 N N . SER B 2 129 ? 32.729 -35.569 28.823 1.00 28.34 129 SER G N 1
ATOM 2511 C CA . SER B 2 129 ? 33.899 -36.327 28.408 1.00 28.99 129 SER G CA 1
ATOM 2512 C C . SER B 2 129 ? 34.806 -36.526 29.596 1.00 31.15 129 SER G C 1
ATOM 2513 O O . SER B 2 129 ? 34.935 -35.630 30.432 1.00 32.25 129 SER G O 1
ATOM 2516 N N . GLU B 2 130 ? 35.460 -37.680 29.650 1.00 33.15 130 GLU G N 1
ATOM 2517 C CA . GLU B 2 130 ? 36.412 -37.972 30.712 1.00 34.71 130 GLU G CA 1
ATOM 2518 C C . GLU B 2 130 ? 37.632 -37.069 30.624 1.00 33.63 130 GLU G C 1
ATOM 2519 O O . GLU B 2 130 ? 38.249 -36.755 31.637 1.00 35.70 130 GLU G O 1
ATOM 2525 N N . ALA B 2 131 ? 37.977 -36.642 29.417 1.00 32.50 131 ALA G N 1
ATOM 2526 C CA . ALA B 2 131 ? 39.101 -35.715 29.227 1.00 31.21 131 ALA G CA 1
ATOM 2527 C C . ALA B 2 131 ? 38.800 -34.310 29.756 1.00 29.62 131 ALA G C 1
ATOM 2528 O O . ALA B 2 131 ? 39.723 -33.603 30.198 1.00 29.01 131 ALA G O 1
ATOM 2530 N N . GLU B 2 132 ? 37.517 -33.914 29.706 1.00 27.76 132 GLU G N 1
ATOM 2531 C CA . GLU B 2 132 ? 37.071 -32.616 30.237 1.00 26.16 132 GLU G CA 1
ATOM 2532 C C . GLU B 2 132 ? 37.179 -32.653 31.736 1.00 25.86 132 GLU G C 1
ATOM 2533 O O . GLU B 2 132 ? 37.818 -31.809 32.344 1.00 25.45 132 GLU G O 1
ATOM 2539 N N . ILE B 2 133 ? 36.540 -33.664 32.308 1.00 26.26 133 ILE G N 1
ATOM 2540 C CA . ILE B 2 133 ? 36.512 -33.892 33.732 1.00 26.35 133 ILE G CA 1
ATOM 2541 C C . ILE B 2 133 ? 37.922 -33.861 34.295 1.00 26.83 133 ILE G C 1
ATOM 2542 O O . ILE B 2 133 ? 38.212 -33.102 35.230 1.00 25.58 133 ILE G O 1
ATOM 2547 N N . SER B 2 134 ? 38.808 -34.652 33.692 1.00 28.15 134 SER G N 1
ATOM 2548 C CA . SER B 2 134 ? 40.178 -34.791 34.192 1.00 29.97 134 SER G CA 1
ATOM 2549 C C . SER B 2 134 ? 40.997 -33.503 34.137 1.00 31.52 134 SER G C 1
ATOM 2550 O O . SER B 2 134 ? 41.720 -33.184 35.072 1.00 32.20 134 SER G O 1
ATOM 2553 N N . HIS B 2 135 ? 40.897 -32.778 33.033 1.00 33.99 135 HIS G N 1
ATOM 2554 C CA . HIS B 2 135 ? 41.724 -31.593 32.826 1.00 38.02 135 HIS G CA 1
ATOM 2555 C C . HIS B 2 135 ? 41.149 -30.340 33.505 1.00 35.32 135 HIS G C 1
ATOM 2556 O O . HIS B 2 135 ? 41.897 -29.427 33.881 1.00 32.44 135 HIS G O 1
ATOM 2563 N N . THR B 2 136 ? 39.826 -30.305 33.654 1.00 33.34 136 THR G N 1
ATOM 2564 C CA . THR B 2 136 ? 39.122 -29.074 33.997 1.00 31.64 136 THR G CA 1
ATOM 2565 C C . THR B 2 136 ? 38.469 -29.142 35.389 1.00 31.65 136 THR G C 1
ATOM 2566 O O . THR B 2 136 ? 38.258 -28.100 36.026 1.00 30.42 136 THR G O 1
ATOM 2570 N N . GLN B 2 137 ? 38.210 -30.363 35.877 1.00 32.20 137 GLN G N 1
ATOM 2571 C CA . GLN B 2 137 ? 37.522 -30.595 37.155 1.00 33.32 137 GLN G CA 1
ATOM 2572 C C . GLN B 2 137 ? 36.066 -30.100 37.104 1.00 31.25 137 GLN G C 1
ATOM 2573 O O . GLN B 2 137 ? 35.449 -29.809 38.131 1.00 31.18 137 GLN G O 1
ATOM 2579 N N . LYS B 2 138 ? 35.534 -30.047 35.885 1.00 28.83 138 LYS G N 1
ATOM 2580 C CA . LYS B 2 138 ? 34.167 -29.663 35.608 1.00 25.88 138 LYS G CA 1
ATOM 2581 C C . LYS B 2 138 ? 33.640 -30.616 34.531 1.00 23.94 138 LYS G C 1
ATOM 2582 O O . LYS B 2 138 ? 34.421 -31.261 33.819 1.00 21.89 138 LYS G O 1
ATOM 2588 N N . ALA B 2 139 ? 32.314 -30.668 34.404 1.00 22.12 139 ALA G N 1
ATOM 2589 C CA . ALA B 2 139 ? 31.655 -31.577 33.471 1.00 20.61 139 ALA G CA 1
ATOM 2590 C C . ALA B 2 139 ? 30.459 -30.900 32.805 1.00 19.73 139 ALA G C 1
ATOM 2591 O O . ALA B 2 139 ? 29.532 -30.438 33.475 1.00 19.65 139 ALA G O 1
ATOM 2593 N N . THR B 2 140 ? 30.490 -30.845 31.480 1.00 18.73 140 THR G N 1
ATOM 2594 C CA . THR B 2 140 ? 29.448 -30.195 30.700 1.00 18.57 140 THR G CA 1
ATOM 2595 C C . THR B 2 140 ? 28.556 -31.261 30.089 1.00 17.82 140 THR G C 1
ATOM 2596 O O . THR B 2 140 ? 29.040 -32.159 29.423 1.00 19.19 140 THR G O 1
ATOM 2600 N N . LEU B 2 141 ? 27.264 -31.188 30.312 1.00 17.03 141 LEU G N 1
ATOM 2601 C CA . LEU B 2 141 ? 26.352 -32.010 29.541 1.00 17.01 141 LEU G CA 1
ATOM 2602 C C . LEU B 2 141 ? 25.920 -31.148 28.339 1.00 16.37 141 LEU G C 1
ATOM 2603 O O . LEU B 2 141 ? 25.748 -29.935 28.468 1.00 15.74 141 LEU G O 1
ATOM 2608 N N . VAL B 2 142 ? 25.751 -31.788 27.186 1.00 15.66 142 VAL G N 1
ATOM 2609 C CA . VAL B 2 142 ? 25.159 -31.163 26.032 1.00 15.56 142 VAL G CA 1
ATOM 2610 C C . VAL B 2 142 ? 23.792 -31.809 25.776 1.00 15.34 142 VAL G C 1
ATOM 2611 O O . VAL B 2 142 ? 23.615 -33.001 26.040 1.00 15.61 142 VAL G O 1
ATOM 2615 N N . CYS B 2 143 ? 22.828 -31.005 25.318 1.00 14.87 143 CYS G N 1
ATOM 2616 C CA . CYS B 2 143 ? 21.512 -31.496 24.917 1.00 15.03 143 CYS G CA 1
ATOM 2617 C C . CYS B 2 143 ? 21.163 -31.017 23.498 1.00 16.28 143 CYS G C 1
ATOM 2618 O O . CYS B 2 143 ? 21.348 -29.845 23.172 1.00 16.93 143 CYS G O 1
ATOM 2621 N N . LEU B 2 144 ? 20.680 -31.940 22.669 1.00 17.33 144 LEU G N 1
ATOM 2622 C CA . LEU B 2 144 ? 20.307 -31.666 21.297 1.00 18.21 144 LEU G CA 1
ATOM 2623 C C . LEU B 2 144 ? 18.863 -31.987 21.052 1.00 18.83 144 LEU G C 1
ATOM 2624 O O . LEU B 2 144 ? 18.410 -33.087 21.350 1.00 19.66 144 LEU G O 1
ATOM 2629 N N . ALA B 2 145 ? 18.162 -31.049 20.436 1.00 19.37 145 ALA G N 1
ATOM 2630 C CA . ALA B 2 145 ? 16.765 -31.224 20.067 1.00 19.29 145 ALA G CA 1
ATOM 2631 C C . ALA B 2 145 ? 16.709 -31.108 18.569 1.00 19.88 145 ALA G C 1
ATOM 2632 O O . ALA B 2 145 ? 17.060 -30.050 18.043 1.00 19.98 145 ALA G O 1
ATOM 2634 N N . THR B 2 146 ? 16.306 -32.182 17.875 1.00 20.48 146 THR G N 1
ATOM 2635 C CA . THR B 2 146 ? 16.448 -32.243 16.397 1.00 20.00 146 THR G CA 1
ATOM 2636 C C . THR B 2 146 ? 15.172 -32.579 15.627 1.00 20.65 146 THR G C 1
ATOM 2637 O O . THR B 2 146 ? 14.242 -33.195 16.153 1.00 19.89 146 THR G O 1
ATOM 2641 N N . GLY B 2 147 ? 15.152 -32.140 14.364 1.00 21.97 147 GLY G N 1
ATOM 2642 C CA . GLY B 2 147 ? 14.078 -32.455 13.406 1.00 21.41 147 GLY G CA 1
ATOM 2643 C C . GLY B 2 147 ? 12.690 -31.982 13.792 1.00 21.02 147 GLY G C 1
ATOM 2644 O O . GLY B 2 147 ? 11.709 -32.691 13.555 1.00 20.81 147 GLY G O 1
ATOM 2645 N N . PHE B 2 148 ? 12.604 -30.779 14.378 1.00 20.41 148 PHE G N 1
ATOM 2646 C CA . PHE B 2 148 ? 11.305 -30.193 14.765 1.00 19.75 148 PHE G CA 1
ATOM 2647 C C . PHE B 2 148 ? 10.918 -28.993 13.881 1.00 18.76 148 PHE G C 1
ATOM 2648 O O . PHE B 2 148 ? 11.760 -28.187 13.498 1.00 16.75 148 PHE G O 1
ATOM 2656 N N . TYR B 2 149 ? 9.624 -28.910 13.578 1.00 18.87 149 TYR G N 1
ATOM 2657 C CA . TYR B 2 149 ? 9.049 -27.807 12.833 1.00 19.28 149 TYR G CA 1
ATOM 2658 C C . TYR B 2 149 ? 7.676 -27.553 13.427 1.00 19.19 149 TYR G C 1
ATOM 2659 O O . TYR B 2 149 ? 6.908 -28.495 13.628 1.00 19.95 149 TYR G O 1
ATOM 2668 N N . PRO B 2 150 ? 7.349 -26.299 13.712 1.00 18.52 150 PRO G N 1
ATOM 2669 C CA . PRO B 2 150 ? 8.098 -25.059 13.601 1.00 19.07 150 PRO G CA 1
ATOM 2670 C C . PRO B 2 150 ? 9.110 -24.891 14.728 1.00 19.49 150 PRO G C 1
ATOM 2671 O O . PRO B 2 150 ? 9.111 -25.662 15.667 1.00 18.49 150 PRO G O 1
ATOM 2675 N N . ASP B 2 151 ? 9.923 -23.845 14.660 1.00 20.89 151 ASP G N 1
ATOM 2676 C CA . ASP B 2 151 ? 10.877 -23.531 15.724 1.00 21.55 151 ASP G CA 1
ATOM 2677 C C . ASP B 2 151 ? 10.157 -22.851 16.873 1.00 21.29 151 ASP G C 1
ATOM 2678 O O . ASP B 2 151 ? 10.480 -21.734 17.232 1.00 23.09 151 ASP G O 1
ATOM 2683 N N . HIS B 2 152 ? 9.194 -23.551 17.461 1.00 20.49 152 HIS G N 1
ATOM 2684 C CA . HIS B 2 152 ? 8.445 -23.072 18.615 1.00 20.14 152 HIS G CA 1
ATOM 2685 C C . HIS B 2 152 ? 8.734 -24.004 19.782 1.00 19.80 152 HIS G C 1
ATOM 2686 O O . HIS B 2 152 ? 7.939 -24.893 20.069 1.00 19.52 152 HIS G O 1
ATOM 2693 N N . VAL B 2 153 ? 9.863 -23.788 20.458 1.00 19.76 153 VAL G N 1
ATOM 2694 C CA . VAL B 2 153 ? 10.286 -24.665 21.566 1.00 19.28 153 VAL G CA 1
ATOM 2695 C C . VAL B 2 153 ? 10.857 -23.884 22.754 1.00 19.00 153 VAL G C 1
ATOM 2696 O O . VAL B 2 153 ? 11.367 -22.792 22.590 1.00 19.83 153 VAL G O 1
ATOM 2700 N N . GLU B 2 154 ? 10.770 -24.477 23.942 1.00 18.05 154 GLU G N 1
ATOM 2701 C CA . GLU B 2 154 ? 11.389 -23.938 25.139 1.00 16.74 154 GLU G CA 1
ATOM 2702 C C . GLU B 2 154 ? 12.125 -25.053 25.861 1.00 16.34 154 GLU G C 1
ATOM 2703 O O . GLU B 2 154 ? 11.528 -25.917 26.487 1.00 16.29 154 GLU G O 1
ATOM 2709 N N . LEU B 2 155 ? 13.436 -25.031 25.739 1.00 16.21 155 LEU G N 1
ATOM 2710 C CA . LEU B 2 155 ? 14.296 -25.994 26.382 1.00 15.97 155 LEU G CA 1
ATOM 2711 C C . LEU B 2 155 ? 14.669 -25.519 27.786 1.00 16.05 155 LEU G C 1
ATOM 2712 O O . LEU B 2 155 ? 15.035 -24.359 27.976 1.00 15.15 155 LEU G O 1
ATOM 2717 N N . SER B 2 156 ? 14.597 -26.448 28.751 1.00 16.79 156 SER G N 1
ATOM 2718 C CA . SER B 2 156 ? 14.920 -26.210 30.161 1.00 16.60 156 SER G CA 1
ATOM 2719 C C . SER B 2 156 ? 15.637 -27.416 30.761 1.00 15.88 156 SER G C 1
ATOM 2720 O O . SER B 2 156 ? 15.393 -28.545 30.358 1.00 14.97 156 SER G O 1
ATOM 2723 N N . TRP B 2 157 ? 16.519 -27.170 31.733 1.00 15.28 157 TRP G N 1
ATOM 2724 C CA . TRP B 2 157 ? 17.321 -28.238 32.330 1.00 14.76 157 TRP G CA 1
ATOM 2725 C C . TRP B 2 157 ? 16.807 -28.575 33.723 1.00 15.07 157 TRP G C 1
ATOM 2726 O O . TRP B 2 157 ? 16.316 -27.712 34.433 1.00 16.33 157 TRP G O 1
ATOM 2737 N N . TRP B 2 158 ? 16.895 -29.838 34.106 1.00 15.40 158 TRP G N 1
ATOM 2738 C CA . TRP B 2 158 ? 16.311 -30.308 35.379 1.00 15.77 158 TRP G CA 1
ATOM 2739 C C . TRP B 2 158 ? 17.241 -31.277 36.106 1.00 15.96 158 TRP G C 1
ATOM 2740 O O . TRP B 2 158 ? 17.618 -32.337 35.575 1.00 15.15 158 TRP G O 1
ATOM 2751 N N . VAL B 2 159 ? 17.606 -30.891 37.328 1.00 16.43 159 VAL G N 1
ATOM 2752 C CA . VAL B 2 159 ? 18.487 -31.704 38.171 1.00 16.25 159 VAL G CA 1
ATOM 2753 C C . VAL B 2 159 ? 17.738 -32.103 39.414 1.00 15.87 159 VAL G C 1
ATOM 2754 O O . VAL B 2 159 ? 17.197 -31.262 40.133 1.00 15.66 159 VAL G O 1
ATOM 2758 N N . ASN B 2 160 ? 17.685 -33.403 39.640 1.00 16.06 160 ASN G N 1
ATOM 2759 C CA . ASN B 2 160 ? 17.008 -33.951 40.806 1.00 16.16 160 ASN G CA 1
ATOM 2760 C C . ASN B 2 160 ? 15.588 -33.398 40.987 1.00 16.40 160 ASN G C 1
ATOM 2761 O O . ASN B 2 160 ? 15.140 -33.188 42.100 1.00 16.72 160 ASN G O 1
ATOM 2766 N N . GLY B 2 161 ? 14.895 -33.182 39.876 1.00 16.94 161 GLY G N 1
ATOM 2767 C CA . GLY B 2 161 ? 13.487 -32.810 39.885 1.00 17.66 161 GLY G CA 1
ATOM 2768 C C . GLY B 2 161 ? 13.213 -31.329 40.033 1.00 18.62 161 GLY G C 1
ATOM 2769 O O . GLY B 2 161 ? 12.059 -30.947 40.214 1.00 20.01 161 GLY G O 1
ATOM 2770 N N . LYS B 2 162 ? 14.253 -30.498 39.962 1.00 19.26 162 LYS G N 1
ATOM 2771 C CA . LYS B 2 162 ? 14.084 -29.046 39.981 1.00 20.33 162 LYS G CA 1
ATOM 2772 C C . LYS B 2 162 ? 14.800 -28.373 38.818 1.00 20.07 162 LYS G C 1
ATOM 2773 O O . LYS B 2 162 ? 15.920 -28.766 38.429 1.00 21.06 162 LYS G O 1
ATOM 2779 N N . GLU B 2 163 ? 14.151 -27.364 38.254 1.00 19.57 163 GLU G N 1
ATOM 2780 C CA . GLU B 2 163 ? 14.701 -26.672 37.107 1.00 19.80 163 GLU G CA 1
ATOM 2781 C C . GLU B 2 163 ? 15.876 -25.842 37.539 1.00 19.61 163 GLU G C 1
ATOM 2782 O O . GLU B 2 163 ? 15.880 -25.263 38.616 1.00 18.98 163 GLU G O 1
ATOM 2788 N N . VAL B 2 164 ? 16.864 -25.768 36.663 1.00 20.33 164 VAL G N 1
ATOM 2789 C CA . VAL B 2 164 ? 18.152 -25.153 36.947 1.00 20.67 164 VAL G CA 1
ATOM 2790 C C . VAL B 2 164 ? 18.337 -23.947 36.029 1.00 21.01 164 VAL G C 1
ATOM 2791 O O . VAL B 2 164 ? 17.738 -23.868 34.971 1.00 20.55 164 VAL G O 1
ATOM 2795 N N . HIS B 2 165 ? 19.182 -23.013 36.432 1.00 22.01 165 HIS G N 1
ATOM 2796 C CA . HIS B 2 165 ? 19.569 -21.922 35.537 1.00 23.18 165 HIS G CA 1
ATOM 2797 C C . HIS B 2 165 ? 21.059 -21.590 35.540 1.00 21.82 165 HIS G C 1
ATOM 2798 O O . HIS B 2 165 ? 21.619 -21.276 34.478 1.00 22.53 165 HIS G O 1
ATOM 2805 N N . SER B 2 166 ? 21.682 -21.617 36.711 1.00 19.45 166 SER G N 1
ATOM 2806 C CA . SER B 2 166 ? 23.127 -21.518 36.800 1.00 18.42 166 SER G CA 1
ATOM 2807 C C . SER B 2 166 ? 23.770 -22.591 35.948 1.00 16.99 166 SER G C 1
ATOM 2808 O O . SER B 2 166 ? 23.306 -23.703 35.904 1.00 16.20 166 SER G O 1
ATOM 2811 N N . GLY B 2 167 ? 24.842 -22.228 35.259 1.00 16.64 167 GLY G N 1
ATOM 2812 C CA . GLY B 2 167 ? 25.601 -23.176 34.454 1.00 16.68 167 GLY G CA 1
ATOM 2813 C C . GLY B 2 167 ? 24.951 -23.612 33.145 1.00 17.16 167 GLY G C 1
ATOM 2814 O O . GLY B 2 167 ? 25.444 -24.557 32.498 1.00 16.47 167 GLY G O 1
ATOM 2815 N N . VAL B 2 168 ? 23.892 -22.900 32.729 1.00 17.07 168 VAL G N 1
ATOM 2816 C CA . VAL B 2 168 ? 23.200 -23.221 31.493 1.00 16.75 168 VAL G CA 1
ATOM 2817 C C . VAL B 2 168 ? 23.431 -22.188 30.406 1.00 16.72 168 VAL G C 1
ATOM 2818 O O . VAL B 2 168 ? 23.524 -20.980 30.665 1.00 15.83 168 VAL G O 1
ATOM 2822 N N . CYS B 2 169 ? 23.513 -22.710 29.181 1.00 16.74 169 CYS G N 1
ATOM 2823 C CA . CYS B 2 169 ? 23.591 -21.924 27.999 1.00 16.44 169 CYS G CA 1
ATOM 2824 C C . CYS B 2 169 ? 22.857 -22.649 26.907 1.00 15.44 169 CYS G C 1
ATOM 2825 O O . CYS B 2 169 ? 23.196 -23.774 26.578 1.00 14.92 169 CYS G O 1
ATOM 2828 N N . THR B 2 170 ? 21.833 -22.010 26.356 1.00 15.27 170 THR G N 1
ATOM 2829 C CA . THR B 2 170 ? 21.170 -22.514 25.138 1.00 15.57 170 THR G CA 1
ATOM 2830 C C . THR B 2 170 ? 21.420 -21.581 23.932 1.00 15.82 170 THR G C 1
ATOM 2831 O O . THR B 2 170 ? 21.448 -20.348 24.090 1.00 14.94 170 THR G O 1
ATOM 2835 N N . ASP B 2 171 ? 21.601 -22.178 22.740 1.00 15.81 171 ASP G N 1
ATOM 2836 C CA . ASP B 2 171 ? 21.787 -21.409 21.512 1.00 16.02 171 ASP G CA 1
ATOM 2837 C C . ASP B 2 171 ? 20.740 -20.321 21.474 1.00 17.25 171 ASP G C 1
ATOM 2838 O O . ASP B 2 171 ? 19.576 -20.590 21.759 1.00 17.50 171 ASP G O 1
ATOM 2843 N N . PRO B 2 172 ? 21.149 -19.080 21.150 1.00 19.22 172 PRO G N 1
ATOM 2844 C CA . PRO B 2 172 ? 20.161 -17.988 21.065 1.00 20.48 172 PRO G CA 1
ATOM 2845 C C . PRO B 2 172 ? 19.063 -18.244 20.018 1.00 22.78 172 PRO G C 1
ATOM 2846 O O . PRO B 2 172 ? 17.929 -17.807 20.203 1.00 21.79 172 PRO G O 1
ATOM 2850 N N . GLN B 2 173 ? 19.418 -18.938 18.934 1.00 26.08 173 GLN G N 1
ATOM 2851 C CA . GLN B 2 173 ? 18.452 -19.337 17.913 1.00 29.96 173 GLN G CA 1
ATOM 2852 C C . GLN B 2 173 ? 18.812 -20.691 17.294 1.00 27.43 173 GLN G C 1
ATOM 2853 O O . GLN B 2 173 ? 19.978 -21.074 17.266 1.00 25.77 173 GLN G O 1
ATOM 2859 N N . PRO B 2 174 ? 17.799 -21.433 16.818 1.00 25.23 174 PRO G N 1
ATOM 2860 C CA . PRO B 2 174 ? 18.103 -22.759 16.303 1.00 24.73 174 PRO G CA 1
ATOM 2861 C C . PRO B 2 174 ? 18.666 -22.721 14.879 1.00 24.58 174 PRO G C 1
ATOM 2862 O O . PRO B 2 174 ? 18.891 -21.651 14.334 1.00 24.63 174 PRO G O 1
ATOM 2866 N N . LEU B 2 175 ? 18.890 -23.895 14.305 1.00 24.51 175 LEU G N 1
ATOM 2867 C CA . LEU B 2 175 ? 19.438 -24.036 12.973 1.00 25.25 175 LEU G CA 1
ATOM 2868 C C . LEU B 2 175 ? 18.499 -24.793 12.068 1.00 26.51 175 LEU G C 1
ATOM 2869 O O . LEU B 2 175 ? 17.877 -25.762 12.504 1.00 26.18 175 LEU G O 1
ATOM 2874 N N . LYS B 2 176 ? 18.452 -24.396 10.797 1.00 28.23 176 LYS G N 1
ATOM 2875 C CA . LYS B 2 176 ? 17.666 -25.129 9.824 1.00 29.73 176 LYS G CA 1
ATOM 2876 C C . LYS B 2 176 ? 18.499 -26.323 9.442 1.00 29.60 176 LYS G C 1
ATOM 2877 O O . LYS B 2 176 ? 19.665 -26.184 9.080 1.00 29.27 176 LYS G O 1
ATOM 2883 N N . GLU B 2 177 ? 17.907 -27.503 9.555 1.00 30.68 177 GLU G N 1
ATOM 2884 C CA . GLU B 2 177 ? 18.634 -28.737 9.303 1.00 32.47 177 GLU G CA 1
ATOM 2885 C C . GLU B 2 177 ? 18.842 -28.870 7.829 1.00 33.93 177 GLU G C 1
ATOM 2886 O O . GLU B 2 177 ? 19.903 -29.307 7.388 1.00 34.51 177 GLU G O 1
ATOM 2892 N N . GLN B 2 178 ? 17.811 -28.472 7.086 1.00 35.93 178 GLN G N 1
ATOM 2893 C CA . GLN B 2 178 ? 17.817 -28.443 5.630 1.00 36.97 178 GLN G CA 1
ATOM 2894 C C . GLN B 2 178 ? 17.528 -27.010 5.166 1.00 35.87 178 GLN G C 1
ATOM 2895 O O . GLN B 2 178 ? 16.421 -26.724 4.686 1.00 34.94 178 GLN G O 1
ATOM 2901 N N . PRO B 2 179 ? 18.530 -26.106 5.286 1.00 35.44 179 PRO G N 1
ATOM 2902 C CA . PRO B 2 179 ? 18.430 -24.662 4.932 1.00 37.45 179 PRO G CA 1
ATOM 2903 C C . PRO B 2 179 ? 17.982 -24.334 3.479 1.00 40.00 179 PRO G C 1
ATOM 2904 O O . PRO B 2 179 ? 17.850 -23.169 3.144 1.00 39.40 179 PRO G O 1
ATOM 2908 N N . ALA B 2 180 ? 17.750 -25.337 2.630 1.00 43.86 180 ALA G N 1
ATOM 2909 C CA . ALA B 2 180 ? 17.213 -25.101 1.290 1.00 45.04 180 ALA G CA 1
ATOM 2910 C C . ALA B 2 180 ? 15.689 -25.231 1.215 1.00 46.30 180 ALA G C 1
ATOM 2911 O O . ALA B 2 180 ? 15.118 -24.966 0.157 1.00 52.66 180 ALA G O 1
ATOM 2913 N N . LEU B 2 181 ? 15.027 -25.616 2.306 1.00 43.19 181 LEU G N 1
ATOM 2914 C CA . LEU B 2 181 ? 13.570 -25.766 2.285 1.00 43.11 181 LEU G CA 1
ATOM 2915 C C . LEU B 2 181 ? 12.848 -24.598 2.995 1.00 42.59 181 LEU G C 1
ATOM 2916 O O . LEU B 2 181 ? 13.454 -23.825 3.756 1.00 39.08 181 LEU G O 1
ATOM 2921 N N . ASN B 2 182 ? 11.545 -24.498 2.731 1.00 42.35 182 ASN G N 1
ATOM 2922 C CA . ASN B 2 182 ? 10.663 -23.544 3.415 1.00 43.53 182 ASN G CA 1
ATOM 2923 C C . ASN B 2 182 ? 9.950 -24.263 4.560 1.00 42.17 182 ASN G C 1
ATOM 2924 O O . ASN B 2 182 ? 9.249 -23.659 5.373 1.00 40.56 182 ASN G O 1
ATOM 2929 N N . ASP B 2 183 ? 10.155 -25.573 4.597 1.00 40.20 183 ASP G N 1
ATOM 2930 C CA . ASP B 2 183 ? 9.545 -26.451 5.578 1.00 37.90 183 ASP G CA 1
ATOM 2931 C C . ASP B 2 183 ? 10.584 -26.841 6.608 1.00 33.29 183 ASP G C 1
ATOM 2932 O O . ASP B 2 183 ? 10.287 -27.619 7.500 1.00 32.25 183 ASP G O 1
ATOM 2937 N N . SER B 2 184 ? 11.795 -26.301 6.473 1.00 30.35 184 SER G N 1
ATOM 2938 C CA . SER B 2 184 ? 12.993 -26.829 7.121 1.00 27.75 184 SER G CA 1
ATOM 2939 C C . SER B 2 184 ? 12.832 -27.076 8.617 1.00 26.40 184 SER G C 1
ATOM 2940 O O . SER B 2 184 ? 12.528 -26.153 9.377 1.00 25.48 184 SER G O 1
ATOM 2943 N N . ARG B 2 185 ? 13.071 -28.322 9.023 1.00 24.80 185 ARG G N 1
ATOM 2944 C CA . ARG B 2 185 ? 13.028 -28.694 10.419 1.00 23.18 185 ARG G CA 1
ATOM 2945 C C . ARG B 2 185 ? 14.309 -28.182 11.054 1.00 22.51 185 ARG G C 1
ATOM 2946 O O . ARG B 2 185 ? 15.331 -28.057 10.389 1.00 22.98 185 ARG G O 1
ATOM 2954 N N . TYR B 2 186 ? 14.238 -27.878 12.347 1.00 22.14 186 TYR G N 1
ATOM 2955 C CA . TYR B 2 186 ? 15.321 -27.196 13.050 1.00 20.83 186 TYR G CA 1
ATOM 2956 C C . TYR B 2 186 ? 16.033 -28.101 14.046 1.00 19.66 186 TYR G C 1
ATOM 2957 O O . TYR B 2 186 ? 15.557 -29.191 14.399 1.00 18.73 186 TYR G O 1
ATOM 2966 N N . ALA B 2 187 ? 17.171 -27.605 14.504 1.00 18.98 187 ALA G N 1
ATOM 2967 C CA . ALA B 2 187 ? 17.952 -28.273 15.524 1.00 18.73 187 ALA G CA 1
ATOM 2968 C C . ALA B 2 187 ? 18.437 -27.251 16.509 1.00 18.13 187 ALA G C 1
ATOM 2969 O O . ALA B 2 187 ? 18.889 -26.176 16.127 1.00 16.80 187 ALA G O 1
ATOM 2971 N N . LEU B 2 188 ? 18.358 -27.611 17.783 1.00 18.47 188 LEU G N 1
ATOM 2972 C CA . LEU B 2 188 ? 18.739 -26.715 18.861 1.00 18.46 188 LEU G CA 1
ATOM 2973 C C . LEU B 2 188 ? 19.623 -27.477 19.821 1.00 19.34 188 LEU G C 1
ATOM 2974 O O . LEU B 2 188 ? 19.275 -28.574 20.215 1.00 20.40 188 LEU G O 1
ATOM 2979 N N . SER B 2 189 ? 20.748 -26.876 20.196 1.00 20.01 189 SER G N 1
ATOM 2980 C CA . SER B 2 189 ? 21.660 -27.441 21.183 1.00 20.36 189 SER G CA 1
ATOM 2981 C C . SER B 2 189 ? 21.651 -26.640 22.475 1.00 20.10 189 SER G C 1
ATOM 2982 O O . SER B 2 189 ? 21.292 -25.442 22.501 1.00 19.37 189 SER G O 1
ATOM 2985 N N . SER B 2 190 ? 22.084 -27.296 23.549 1.00 19.47 190 SER G N 1
ATOM 2986 C CA . SER B 2 190 ? 22.201 -26.633 24.853 1.00 18.83 190 SER G CA 1
ATOM 2987 C C . SER B 2 190 ? 23.192 -27.339 25.768 1.00 19.59 190 SER G C 1
ATOM 2988 O O . SER B 2 190 ? 23.551 -28.497 25.534 1.00 19.00 190 SER G O 1
ATOM 2991 N N . ARG B 2 191 ? 23.602 -26.624 26.815 1.00 20.51 191 ARG G N 1
ATOM 2992 C CA . ARG B 2 191 ? 24.709 -27.020 27.659 1.00 21.07 191 ARG G CA 1
ATOM 2993 C C . ARG B 2 191 ? 24.500 -26.727 29.150 1.00 20.12 191 ARG G C 1
ATOM 2994 O O . ARG B 2 191 ? 24.191 -25.616 29.530 1.00 19.12 191 ARG G O 1
ATOM 3002 N N . LEU B 2 192 ? 24.682 -27.751 29.975 1.00 19.41 192 LEU G N 1
ATOM 3003 C CA . LEU B 2 192 ? 24.595 -27.625 31.420 1.00 18.11 192 LEU G CA 1
ATOM 3004 C C . LEU B 2 192 ? 25.952 -27.950 31.931 1.00 17.93 192 LEU G C 1
ATOM 3005 O O . LEU B 2 192 ? 26.459 -29.037 31.643 1.00 18.85 192 LEU G O 1
ATOM 3010 N N . ARG B 2 193 ? 26.572 -27.027 32.659 1.00 17.12 193 ARG G N 1
ATOM 3011 C CA . ARG B 2 193 ? 27.895 -27.312 33.228 1.00 16.39 193 ARG G CA 1
ATOM 3012 C C . ARG B 2 193 ? 27.864 -27.402 34.738 1.00 16.55 193 ARG G C 1
ATOM 3013 O O . ARG B 2 193 ? 27.369 -26.533 35.430 1.00 17.21 193 ARG G O 1
ATOM 3021 N N . VAL B 2 194 ? 28.451 -28.476 35.217 1.00 17.02 194 VAL G N 1
ATOM 3022 C CA . VAL B 2 194 ? 28.322 -28.930 36.562 1.00 17.31 194 VAL G CA 1
ATOM 3023 C C . VAL B 2 194 ? 29.751 -29.217 37.009 1.00 17.82 194 VAL G C 1
ATOM 3024 O O . VAL B 2 194 ? 30.646 -29.366 36.188 1.00 16.91 194 VAL G O 1
ATOM 3028 N N . SER B 2 195 ? 29.970 -29.309 38.310 1.00 19.21 195 SER G N 1
ATOM 3029 C CA . SER B 2 195 ? 31.286 -29.674 38.830 1.00 20.58 195 SER G CA 1
ATOM 3030 C C . SER B 2 195 ? 31.554 -31.147 38.595 1.00 22.05 195 SER G C 1
ATOM 3031 O O . SER B 2 195 ? 30.616 -31.950 38.583 1.00 22.74 195 SER G O 1
ATOM 3034 N N . ALA B 2 196 ? 32.821 -31.522 38.460 1.00 23.30 196 ALA G N 1
ATOM 3035 C CA . ALA B 2 196 ? 33.179 -32.953 38.357 1.00 24.27 196 ALA G CA 1
ATOM 3036 C C . ALA B 2 196 ? 32.578 -33.796 39.492 1.00 24.40 196 ALA G C 1
ATOM 3037 O O . ALA B 2 196 ? 32.006 -34.867 39.234 1.00 26.14 196 ALA G O 1
ATOM 3039 N N . THR B 2 197 ? 32.688 -33.320 40.730 1.00 23.85 197 THR G N 1
ATOM 3040 C CA . THR B 2 197 ? 32.144 -34.076 41.856 1.00 24.67 197 THR G CA 1
ATOM 3041 C C . THR B 2 197 ? 30.663 -34.335 41.642 1.00 23.59 197 THR G C 1
ATOM 3042 O O . THR B 2 197 ? 30.219 -35.477 41.759 1.00 22.51 197 THR G O 1
ATOM 3046 N N . PHE B 2 198 ? 29.925 -33.264 41.321 1.00 22.38 198 PHE G N 1
ATOM 3047 C CA . PHE B 2 198 ? 28.478 -33.325 41.179 1.00 20.87 198 PHE G CA 1
ATOM 3048 C C . PHE B 2 198 ? 28.096 -34.303 40.060 1.00 21.62 198 PHE G C 1
ATOM 3049 O O . PHE B 2 198 ? 27.260 -35.175 40.269 1.00 21.85 198 PHE G O 1
ATOM 3057 N N . TRP B 2 199 ? 28.751 -34.206 38.904 1.00 21.69 199 TRP G N 1
ATOM 3058 C CA . TRP B 2 199 ? 28.520 -35.171 37.828 1.00 22.39 199 TRP G CA 1
ATOM 3059 C C . TRP B 2 199 ? 28.823 -36.594 38.282 1.00 22.91 199 TRP G C 1
ATOM 3060 O O . TRP B 2 199 ? 27.978 -37.476 38.148 1.00 23.38 199 TRP G O 1
ATOM 3071 N N . GLN B 2 200 ? 30.014 -36.817 38.830 1.00 23.20 200 GLN G N 1
ATOM 3072 C CA . GLN B 2 200 ? 30.434 -38.173 39.220 1.00 22.86 200 GLN G CA 1
ATOM 3073 C C . GLN B 2 200 ? 29.663 -38.713 40.432 1.00 21.66 200 GLN G C 1
ATOM 3074 O O . GLN B 2 200 ? 30.034 -39.740 40.978 1.00 20.82 200 GLN G O 1
ATOM 3076 N N . ASP B 2 201 ? 28.590 -38.037 40.845 1.00 21.94 201 ASP G N 1
ATOM 3077 C CA . ASP B 2 201 ? 27.769 -38.501 41.968 1.00 22.08 201 ASP G CA 1
ATOM 3078 C C . ASP B 2 201 ? 26.542 -39.196 41.415 1.00 21.85 201 ASP G C 1
ATOM 3079 O O . ASP B 2 201 ? 25.654 -38.544 40.897 1.00 22.57 201 ASP G O 1
ATOM 3084 N N . PRO B 2 202 ? 26.473 -40.526 41.554 1.00 22.42 202 PRO G N 1
ATOM 3085 C CA . PRO B 2 202 ? 25.369 -41.313 40.994 1.00 20.98 202 PRO G CA 1
ATOM 3086 C C . PRO B 2 202 ? 24.004 -41.078 41.637 1.00 19.16 202 PRO G C 1
ATOM 3087 O O . PRO B 2 202 ? 23.008 -41.529 41.093 1.00 18.48 202 PRO G O 1
ATOM 3091 N N . ARG B 2 203 ? 23.947 -40.371 42.760 1.00 18.34 203 ARG G N 1
ATOM 3092 C CA . ARG B 2 203 ? 22.657 -39.944 43.328 1.00 18.87 203 ARG G CA 1
ATOM 3093 C C . ARG B 2 203 ? 22.021 -38.766 42.578 1.00 18.17 203 ARG G C 1
ATOM 3094 O O . ARG B 2 203 ? 20.869 -38.379 42.847 1.00 17.46 203 ARG G O 1
ATOM 3102 N N . ASN B 2 204 ? 22.782 -38.210 41.640 1.00 17.35 204 ASN G N 1
ATOM 3103 C CA . ASN B 2 204 ? 22.369 -37.056 40.899 1.00 17.27 204 ASN G CA 1
ATOM 3104 C C . ASN B 2 204 ? 21.786 -37.374 39.519 1.00 18.17 204 ASN G C 1
ATOM 3105 O O . ASN B 2 204 ? 22.406 -38.089 38.705 1.00 16.99 204 ASN G O 1
ATOM 3110 N N . HIS B 2 205 ? 20.602 -36.800 39.273 1.00 19.09 205 HIS G N 1
ATOM 3111 C CA . HIS B 2 205 ? 19.820 -37.042 38.064 1.00 20.95 205 HIS G CA 1
ATOM 3112 C C . HIS B 2 205 ? 19.720 -35.776 37.201 1.00 20.39 205 HIS G C 1
ATOM 3113 O O . HIS B 2 205 ? 19.524 -34.692 37.724 1.00 20.29 205 HIS G O 1
ATOM 3120 N N . PHE B 2 206 ? 19.847 -35.941 35.888 1.00 20.44 206 PHE G N 1
ATOM 3121 C CA . PHE B 2 206 ? 19.875 -34.813 34.942 1.00 20.75 206 PHE G CA 1
ATOM 3122 C C . PHE B 2 206 ? 18.919 -35.035 33.796 1.00 19.45 206 PHE G C 1
ATOM 3123 O O . PHE B 2 206 ? 18.906 -36.114 33.187 1.00 19.24 206 PHE G O 1
ATOM 3131 N N . ARG B 2 207 ? 18.172 -33.991 33.462 1.00 18.05 207 ARG G N 1
ATOM 3132 C CA . ARG B 2 207 ? 17.218 -34.092 32.381 1.00 17.43 207 ARG G CA 1
ATOM 3133 C C . ARG B 2 207 ? 17.169 -32.812 31.562 1.00 16.11 207 ARG G C 1
ATOM 3134 O O . ARG B 2 207 ? 17.311 -31.717 32.101 1.00 14.93 207 ARG G O 1
ATOM 3142 N N . CYS B 2 208 ? 16.991 -32.990 30.254 1.00 15.52 208 CYS G N 1
ATOM 3143 C CA . CYS B 2 208 ? 16.800 -31.895 29.300 1.00 15.51 208 CYS G CA 1
ATOM 3144 C C . CYS B 2 208 ? 15.378 -31.933 28.783 1.00 16.03 208 CYS G C 1
ATOM 3145 O O . CYS B 2 208 ? 14.945 -32.917 28.233 1.00 15.77 208 CYS G O 1
ATOM 3148 N N . GLN B 2 209 ? 14.658 -30.846 28.999 1.00 17.70 209 GLN G N 1
ATOM 3149 C CA . GLN B 2 209 ? 13.232 -30.772 28.750 1.00 18.86 209 GLN G CA 1
ATOM 3150 C C . GLN B 2 209 ? 12.915 -29.766 27.657 1.00 18.65 209 GLN G C 1
ATOM 3151 O O . GLN B 2 209 ? 13.234 -28.576 27.795 1.00 18.03 209 GLN G O 1
ATOM 3157 N N . VAL B 2 210 ? 12.241 -30.234 26.609 1.00 17.94 210 VAL G N 1
ATOM 3158 C CA . VAL B 2 210 ? 11.843 -29.353 25.512 1.00 17.54 210 VAL G CA 1
ATOM 3159 C C . VAL B 2 210 ? 10.326 -29.272 25.382 1.00 16.72 210 VAL G C 1
ATOM 3160 O O . VAL B 2 210 ? 9.688 -30.271 25.069 1.00 15.74 210 VAL G O 1
ATOM 3164 N N . GLN B 2 211 ? 9.757 -28.092 25.663 1.00 16.54 211 GLN G N 1
ATOM 3165 C CA . GLN B 2 211 ? 8.351 -27.828 25.344 1.00 16.37 211 GLN G CA 1
ATOM 3166 C C . GLN B 2 211 ? 8.290 -27.617 23.864 1.00 17.05 211 GLN G C 1
ATOM 3167 O O . GLN B 2 211 ? 9.045 -26.800 23.321 1.00 16.67 211 GLN G O 1
ATOM 3173 N N . PHE B 2 212 ? 7.422 -28.380 23.214 1.00 17.66 212 PHE G N 1
ATOM 3174 C CA . PHE B 2 212 ? 7.137 -28.182 21.817 1.00 18.51 212 PHE G CA 1
ATOM 3175 C C . PHE B 2 212 ? 5.694 -27.748 21.692 1.00 19.45 212 PHE G C 1
ATOM 3176 O O . PHE B 2 212 ? 4.791 -28.351 22.277 1.00 18.49 212 PHE G O 1
ATOM 3184 N N . TYR B 2 213 ? 5.494 -26.676 20.938 1.00 22.02 213 TYR G N 1
ATOM 3185 C CA . TYR B 2 213 ? 4.161 -26.230 20.590 1.00 23.05 213 TYR G CA 1
ATOM 3186 C C . TYR B 2 213 ? 3.922 -26.609 19.143 1.00 24.08 213 TYR G C 1
ATOM 3187 O O . TYR B 2 213 ? 4.761 -26.361 18.282 1.00 24.52 213 TYR G O 1
ATOM 3196 N N . GLY B 2 214 ? 2.799 -27.265 18.895 1.00 24.60 214 GLY G N 1
ATOM 3197 C CA . GLY B 2 214 ? 2.431 -27.645 17.541 1.00 26.02 214 GLY G CA 1
ATOM 3198 C C . GLY B 2 214 ? 0.933 -27.718 17.440 1.00 27.16 214 GLY G C 1
ATOM 3199 O O . GLY B 2 214 ? 0.232 -26.844 17.959 1.00 29.24 214 GLY G O 1
ATOM 3200 N N . LEU B 2 215 ? 0.429 -28.769 16.806 1.00 28.64 215 LEU G N 1
ATOM 3201 C CA . LEU B 2 215 ? -1.020 -28.867 16.541 1.00 29.80 215 LEU G CA 1
ATOM 3202 C C . LEU B 2 215 ? -1.862 -28.958 17.803 1.00 31.53 215 LEU G C 1
ATOM 3203 O O . LEU B 2 215 ? -1.344 -29.213 18.896 1.00 32.89 215 LEU G O 1
ATOM 3208 N N . SER B 2 216 ? -3.157 -28.707 17.631 1.00 34.69 216 SER G N 1
ATOM 3209 C CA . SER B 2 216 ? -4.124 -28.650 18.732 1.00 37.44 216 SER G CA 1
ATOM 3210 C C . SER B 2 216 ? -5.300 -29.604 18.454 1.00 39.41 216 SER G C 1
ATOM 3211 O O . SER B 2 216 ? -5.267 -30.365 17.484 1.00 38.70 216 SER G O 1
ATOM 3214 N N . GLU B 2 217 ? -6.320 -29.568 19.313 1.00 45.00 217 GLU G N 1
ATOM 3215 C CA . GLU B 2 217 ? -7.578 -30.323 19.097 1.00 48.25 217 GLU G CA 1
ATOM 3216 C C . GLU B 2 217 ? -8.216 -29.889 17.797 1.00 51.04 217 GLU G C 1
ATOM 3217 O O . GLU B 2 217 ? -8.572 -30.727 16.965 1.00 49.42 217 GLU G O 1
ATOM 3223 N N . ASN B 2 218 ? -8.373 -28.571 17.654 1.00 56.74 218 ASN G N 1
ATOM 3224 C CA . ASN B 2 218 ? -8.859 -27.973 16.423 1.00 63.14 218 ASN G CA 1
ATOM 3225 C C . ASN B 2 218 ? -7.874 -28.234 15.280 1.00 64.42 218 ASN G C 1
ATOM 3226 O O . ASN B 2 218 ? -6.716 -27.788 15.321 1.00 72.66 218 ASN G O 1
ATOM 3231 N N . ASP B 2 219 ? -8.349 -28.990 14.291 1.00 61.03 219 ASP G N 1
ATOM 3232 C CA . ASP B 2 219 ? -7.543 -29.417 13.155 1.00 59.85 219 ASP G CA 1
ATOM 3233 C C . ASP B 2 219 ? -6.318 -30.200 13.618 1.00 54.97 219 ASP G C 1
ATOM 3234 O O . ASP B 2 219 ? -5.565 -29.698 14.452 1.00 49.41 219 ASP G O 1
ATOM 3239 N N . GLU B 2 220 ? -6.087 -31.416 13.109 1.00 52.22 220 GLU G N 1
ATOM 3240 C CA . GLU B 2 220 ? -6.885 -32.141 12.109 1.00 50.76 220 GLU G CA 1
ATOM 3241 C C . GLU B 2 220 ? -5.920 -33.169 11.537 1.00 46.75 220 GLU G C 1
ATOM 3242 O O . GLU B 2 220 ? -5.009 -32.796 10.797 1.00 45.79 220 GLU G O 1
ATOM 3248 N N . TRP B 2 221 ? -6.069 -34.448 11.876 1.00 44.83 221 TRP G N 1
ATOM 3249 C CA . TRP B 2 221 ? -4.984 -35.357 11.551 1.00 40.82 221 TRP G CA 1
ATOM 3250 C C . TRP B 2 221 ? -5.452 -36.677 10.974 1.00 40.12 221 TRP G C 1
ATOM 3251 O O . TRP B 2 221 ? -6.001 -37.528 11.674 1.00 35.14 221 TRP G O 1
ATOM 3262 N N . THR B 2 222 ? -5.229 -36.804 9.670 1.00 43.54 222 THR G N 1
ATOM 3263 C CA . THR B 2 222 ? -5.279 -38.068 8.972 1.00 48.04 222 THR G CA 1
ATOM 3264 C C . THR B 2 222 ? -3.833 -38.512 9.073 1.00 50.50 222 THR G C 1
ATOM 3265 O O . THR B 2 222 ? -3.230 -38.324 10.127 1.00 54.30 222 THR G O 1
ATOM 3269 N N . GLN B 2 223 ? -3.293 -39.095 8.007 1.00 51.27 223 GLN G N 1
ATOM 3270 C CA . GLN B 2 223 ? -1.900 -39.537 7.983 1.00 51.73 223 GLN G CA 1
ATOM 3271 C C . GLN B 2 223 ? -1.453 -40.172 9.300 1.00 50.97 223 GLN G C 1
ATOM 3272 O O . GLN B 2 223 ? -2.169 -40.123 10.300 1.00 50.14 223 GLN G O 1
ATOM 3278 N N . ASP B 2 224 ? -0.266 -40.770 9.288 1.00 50.98 224 ASP G N 1
ATOM 3279 C CA . ASP B 2 224 ? 0.271 -41.429 10.473 1.00 53.71 224 ASP G CA 1
ATOM 3280 C C . ASP B 2 224 ? 1.443 -40.648 11.060 1.00 55.00 224 ASP G C 1
ATOM 3281 O O . ASP B 2 224 ? 1.515 -39.426 10.928 1.00 57.13 224 ASP G O 1
ATOM 3286 N N . ARG B 2 225 ? 2.357 -41.361 11.710 1.00 52.26 225 ARG G N 1
ATOM 3287 C CA . ARG B 2 225 ? 3.525 -40.739 12.323 1.00 51.29 225 ARG G CA 1
ATOM 3288 C C . ARG B 2 225 ? 3.159 -40.050 13.633 1.00 51.35 225 ARG G C 1
ATOM 3289 O O . ARG B 2 225 ? 3.906 -39.211 14.135 1.00 57.29 225 ARG G O 1
ATOM 3297 N N . ALA B 2 226 ? 2.004 -40.412 14.183 1.00 45.88 226 ALA G N 1
ATOM 3298 C CA . ALA B 2 226 ? 1.535 -39.829 15.435 1.00 42.77 226 ALA G CA 1
ATOM 3299 C C . ALA B 2 226 ? 1.233 -38.344 15.271 1.00 42.32 226 ALA G C 1
ATOM 3300 O O . ALA B 2 226 ? 1.951 -37.628 14.573 1.00 41.14 226 ALA G O 1
ATOM 3302 N N . LYS B 2 227 ? 0.166 -37.886 15.918 1.00 41.28 227 LYS G N 1
ATOM 3303 C CA . LYS B 2 227 ? -0.235 -36.469 15.841 1.00 42.13 227 LYS G CA 1
ATOM 3304 C C . LYS B 2 227 ? 0.764 -35.548 16.551 1.00 39.37 227 LYS G C 1
ATOM 3305 O O . LYS B 2 227 ? 0.934 -35.680 17.760 1.00 39.37 227 LYS G O 1
ATOM 3311 N N . PRO B 2 228 ? 1.406 -34.594 15.818 1.00 36.32 228 PRO G N 1
ATOM 3312 C CA . PRO B 2 228 ? 2.404 -33.694 16.423 1.00 34.33 228 PRO G CA 1
ATOM 3313 C C . PRO B 2 228 ? 1.759 -32.553 17.222 1.00 31.96 228 PRO G C 1
ATOM 3314 O O . PRO B 2 228 ? 1.953 -31.372 16.924 1.00 30.09 228 PRO G O 1
ATOM 3318 N N . VAL B 2 229 ? 1.000 -32.943 18.236 1.00 29.21 229 VAL G N 1
ATOM 3319 C CA . VAL B 2 229 ? 0.324 -32.020 19.124 1.00 27.91 229 VAL G CA 1
ATOM 3320 C C . VAL B 2 229 ? 1.366 -31.385 20.046 1.00 25.99 229 VAL G C 1
ATOM 3321 O O . VAL B 2 229 ? 2.508 -31.876 20.145 1.00 24.63 229 VAL G O 1
ATOM 3325 N N . THR B 2 230 ? 0.985 -30.296 20.711 1.00 24.12 230 THR G N 1
ATOM 3326 C CA . THR B 2 230 ? 1.801 -29.748 21.795 1.00 22.88 230 THR G CA 1
ATOM 3327 C C . THR B 2 230 ? 2.144 -30.845 22.802 1.00 21.99 230 THR G C 1
ATOM 3328 O O . THR B 2 230 ? 1.278 -31.616 23.208 1.00 22.68 230 THR G O 1
ATOM 3332 N N . GLN B 2 231 ? 3.412 -30.905 23.191 1.00 21.06 231 GLN G N 1
ATOM 3333 C CA . GLN B 2 231 ? 3.908 -31.970 24.062 1.00 20.30 231 GLN G CA 1
ATOM 3334 C C . GLN B 2 231 ? 5.296 -31.645 24.591 1.00 19.40 231 GLN G C 1
ATOM 3335 O O . GLN B 2 231 ? 5.953 -30.719 24.094 1.00 19.39 231 GLN G O 1
ATOM 3341 N N . ILE B 2 232 ? 5.740 -32.421 25.580 1.00 18.15 232 ILE G N 1
ATOM 3342 C CA . ILE B 2 232 ? 7.081 -32.293 26.134 1.00 18.10 232 ILE G CA 1
ATOM 3343 C C . ILE B 2 232 ? 7.896 -33.517 25.779 1.00 18.07 232 ILE G C 1
ATOM 3344 O O . ILE B 2 232 ? 7.441 -34.637 25.984 1.00 18.56 232 ILE G O 1
ATOM 3349 N N . VAL B 2 233 ? 9.110 -33.304 25.284 1.00 18.23 233 VAL G N 1
ATOM 3350 C CA . VAL B 2 233 ? 10.056 -34.401 25.077 1.00 18.85 233 VAL G CA 1
ATOM 3351 C C . VAL B 2 233 ? 11.298 -34.208 25.950 1.00 18.99 233 VAL G C 1
ATOM 3352 O O . VAL B 2 233 ? 11.801 -33.089 26.087 1.00 19.50 233 VAL G O 1
ATOM 3356 N N . SER B 2 234 ? 11.778 -35.301 26.540 1.00 19.04 234 SER G N 1
ATOM 3357 C CA . SER B 2 234 ? 12.889 -35.249 27.472 1.00 19.18 234 SER G CA 1
ATOM 3358 C C . SER B 2 234 ? 13.890 -36.360 27.218 1.00 18.71 234 SER G C 1
ATOM 3359 O O . SER B 2 234 ? 13.527 -37.439 26.813 1.00 18.77 234 SER G O 1
ATOM 3362 N N . ALA B 2 235 ? 15.159 -36.073 27.435 1.00 18.48 235 ALA G N 1
ATOM 3363 C CA . ALA B 2 235 ? 16.169 -37.112 27.566 1.00 18.76 235 ALA G CA 1
ATOM 3364 C C . ALA B 2 235 ? 16.848 -36.939 28.934 1.00 19.23 235 ALA G C 1
ATOM 3365 O O . ALA B 2 235 ? 16.756 -35.874 29.534 1.00 19.12 235 ALA G O 1
ATOM 3367 N N . GLU B 2 236 ? 17.525 -37.981 29.414 1.00 19.77 236 GLU G N 1
ATOM 3368 C CA . GLU B 2 236 ? 18.052 -37.987 30.768 1.00 19.66 236 GLU G CA 1
ATOM 3369 C C . GLU B 2 236 ? 19.368 -38.742 30.887 1.00 19.70 236 GLU G C 1
ATOM 3370 O O . GLU B 2 236 ? 19.724 -39.528 30.013 1.00 19.09 236 GLU G O 1
ATOM 3376 N N . ALA B 2 237 ? 20.085 -38.455 31.974 1.00 20.16 237 ALA G N 1
ATOM 3377 C CA . ALA B 2 237 ? 21.293 -39.182 32.357 1.00 20.40 237 ALA G CA 1
ATOM 3378 C C . ALA B 2 237 ? 21.460 -39.201 33.882 1.00 22.20 237 ALA G C 1
ATOM 3379 O O . ALA B 2 237 ? 20.928 -38.335 34.598 1.00 22.20 237 ALA G O 1
ATOM 3381 N N . TRP B 2 238 ? 22.201 -40.202 34.368 1.00 23.51 238 TRP G N 1
ATOM 3382 C CA . TRP B 2 238 ? 22.525 -40.309 35.787 1.00 23.69 238 TRP G CA 1
ATOM 3383 C C . TRP B 2 238 ? 23.998 -40.015 35.982 1.00 25.12 238 TRP G C 1
ATOM 3384 O O . TRP B 2 238 ? 24.783 -40.085 35.041 1.00 24.52 238 TRP G O 1
ATOM 3395 N N . GLY B 2 239 ? 24.360 -39.681 37.214 1.00 26.02 239 GLY G N 1
ATOM 3396 C CA . GLY B 2 239 ? 25.758 -39.559 37.568 1.00 27.20 239 GLY G CA 1
ATOM 3397 C C . GLY B 2 239 ? 26.500 -40.875 37.346 1.00 28.73 239 GLY G C 1
ATOM 3398 O O . GLY B 2 239 ? 25.968 -41.950 37.610 1.00 29.10 239 GLY G O 1
ATOM 3399 N N . ARG B 2 240 ? 27.729 -40.774 36.849 1.00 30.49 240 ARG G N 1
ATOM 3400 C CA . ARG B 2 240 ? 28.557 -41.930 36.493 1.00 30.98 240 ARG G CA 1
ATOM 3401 C C . ARG B 2 240 ? 29.950 -41.701 37.056 1.00 33.37 240 ARG G C 1
ATOM 3402 O O . ARG B 2 240 ? 30.504 -40.607 36.905 1.00 35.43 240 ARG G O 1
ATOM 3404 N N . ALA B 2 241 ? 30.509 -42.710 37.729 1.00 34.32 241 ALA G N 1
ATOM 3405 C CA . ALA B 2 241 ? 31.837 -42.584 38.350 1.00 34.32 241 ALA G CA 1
ATOM 3406 C C . ALA B 2 241 ? 32.852 -43.629 37.858 1.00 36.18 241 ALA G C 1
ATOM 3407 O O . ALA B 2 241 ? 32.742 -44.175 36.747 1.00 37.93 241 ALA G O 1
ATOM 3409 N N . ALA C 1 1 ? 9.840 -4.993 46.282 1.00 35.64 2 ALA A N 1
ATOM 3410 C CA . ALA C 1 1 ? 8.919 -3.978 45.867 1.00 33.58 2 ALA A CA 1
ATOM 3411 C C . ALA C 1 1 ? 9.301 -2.753 46.613 1.00 33.64 2 ALA A C 1
ATOM 3412 O O . ALA C 1 1 ? 10.021 -1.914 46.134 1.00 32.65 2 ALA A O 1
ATOM 3414 N N . GLN C 1 2 ? 8.848 -2.678 47.838 1.00 33.73 3 GLN A N 1
ATOM 3415 C CA . GLN C 1 2 ? 9.162 -1.564 48.674 1.00 32.68 3 GLN A CA 1
ATOM 3416 C C . GLN C 1 2 ? 8.489 -0.407 48.056 1.00 30.50 3 GLN A C 1
ATOM 3417 O O . GLN C 1 2 ? 9.014 0.191 47.164 1.00 28.69 3 GLN A O 1
ATOM 3423 N N . THR C 1 3 ? 7.283 -0.162 48.538 1.00 28.05 4 THR A N 1
ATOM 3424 C CA . THR C 1 3 ? 6.406 0.872 48.114 1.00 25.60 4 THR A CA 1
ATOM 3425 C C . THR C 1 3 ? 5.332 0.881 49.171 1.00 22.87 4 THR A C 1
ATOM 3426 O O . THR C 1 3 ? 4.943 -0.129 49.627 1.00 20.26 4 THR A O 1
ATOM 3430 N N . VAL C 1 4 ? 4.900 2.056 49.577 1.00 22.23 5 VAL A N 1
ATOM 3431 C CA . VAL C 1 4 ? 3.686 2.255 50.339 1.00 22.41 5 VAL A CA 1
ATOM 3432 C C . VAL C 1 4 ? 2.723 2.927 49.398 1.00 23.10 5 VAL A C 1
ATOM 3433 O O . VAL C 1 4 ? 3.099 3.761 48.654 1.00 22.52 5 VAL A O 1
ATOM 3437 N N . THR C 1 5 ? 1.473 2.529 49.428 1.00 24.11 6 THR A N 1
ATOM 3438 C CA . THR C 1 5 ? 0.495 3.052 48.501 1.00 24.35 6 THR A CA 1
ATOM 3439 C C . THR C 1 5 ? -0.632 3.728 49.220 1.00 25.88 6 THR A C 1
ATOM 3440 O O . THR C 1 5 ? -1.368 3.109 49.934 1.00 25.11 6 THR A O 1
ATOM 3444 N N . GLN C 1 6 ? -0.784 5.019 48.973 1.00 28.78 7 GLN A N 1
ATOM 3445 C CA . GLN C 1 6 ? -1.921 5.810 49.467 1.00 29.11 7 GLN A CA 1
ATOM 3446 C C . GLN C 1 6 ? -2.663 6.286 48.238 1.00 30.26 7 GLN A C 1
ATOM 3447 O O . GLN C 1 6 ? -2.295 7.295 47.632 1.00 29.14 7 GLN A O 1
ATOM 3453 N N . SER C 1 7 ? -3.699 5.544 47.859 1.00 34.28 8 SER A N 1
ATOM 3454 C CA . SER C 1 7 ? -4.330 5.699 46.535 1.00 37.25 8 SER A CA 1
ATOM 3455 C C . SER C 1 7 ? -5.443 6.740 46.459 1.00 39.11 8 SER A C 1
ATOM 3456 O O . SER C 1 7 ? -6.078 6.856 45.417 1.00 39.22 8 SER A O 1
ATOM 3459 N N . GLN C 1 8 ? -5.701 7.476 47.540 1.00 41.33 9 GLN A N 1
ATOM 3460 C CA . GLN C 1 8 ? -6.616 8.605 47.462 1.00 42.24 9 GLN A CA 1
ATOM 3461 C C . GLN C 1 8 ? -5.911 9.829 48.015 1.00 41.95 9 GLN A C 1
ATOM 3462 O O . GLN C 1 8 ? -5.777 9.978 49.221 1.00 47.88 9 GLN A O 1
ATOM 3468 N N . PRO C 1 9 ? -5.425 10.708 47.129 1.00 39.67 10 PRO A N 1
ATOM 3469 C CA . PRO C 1 9 ? -4.641 11.853 47.583 1.00 38.08 10 PRO A CA 1
ATOM 3470 C C . PRO C 1 9 ? -5.453 12.867 48.383 1.00 36.57 10 PRO A C 1
ATOM 3471 O O . PRO C 1 9 ? -4.892 13.524 49.244 1.00 35.91 10 PRO A O 1
ATOM 3475 N N . GLU C 1 10 ? -6.754 12.988 48.102 1.00 35.88 11 GLU A N 1
ATOM 3476 C CA . GLU C 1 10 ? -7.620 13.928 48.824 1.00 35.15 11 GLU A CA 1
ATOM 3477 C C . GLU C 1 10 ? -8.844 13.201 49.376 1.00 33.69 11 GLU A C 1
ATOM 3478 O O . GLU C 1 10 ? -9.314 12.240 48.798 1.00 34.27 11 GLU A O 1
ATOM 3484 N N . MET C 1 11 ? -9.347 13.662 50.510 1.00 33.69 12 MET A N 1
ATOM 3485 C CA . MET C 1 11 ? -10.560 13.121 51.113 1.00 34.20 12 MET A CA 1
ATOM 3486 C C . MET C 1 11 ? -11.245 14.194 51.921 1.00 33.26 12 MET A C 1
ATOM 3487 O O . MET C 1 11 ? -10.612 15.154 52.344 1.00 32.78 12 MET A O 1
ATOM 3492 N N . SER C 1 12 ? -12.527 13.996 52.191 1.00 32.37 13 SER A N 1
ATOM 3493 C CA . SER C 1 12 ? -13.268 14.907 53.053 1.00 32.02 13 SER A CA 1
ATOM 3494 C C . SER C 1 12 ? -14.160 14.130 53.998 1.00 33.76 13 SER A C 1
ATOM 3495 O O . SER C 1 12 ? -14.697 13.088 53.633 1.00 36.30 13 SER A O 1
ATOM 3498 N N . VAL C 1 13 ? -14.309 14.633 55.214 1.00 35.09 14 VAL A N 1
ATOM 3499 C CA . VAL C 1 13 ? -15.190 14.007 56.191 1.00 38.53 14 VAL A CA 1
ATOM 3500 C C . VAL C 1 13 ? -15.954 15.109 56.899 1.00 40.90 14 VAL A C 1
ATOM 3501 O O . VAL C 1 13 ? -15.413 16.175 57.186 1.00 42.48 14 VAL A O 1
ATOM 3505 N N . GLN C 1 14 ? -17.232 14.903 57.155 1.00 43.25 15 GLN A N 1
ATOM 3506 C CA . GLN C 1 14 ? -17.930 15.941 57.864 1.00 46.40 15 GLN A CA 1
ATOM 3507 C C . GLN C 1 14 ? -17.709 15.773 59.359 1.00 47.08 15 GLN A C 1
ATOM 3508 O O . GLN C 1 14 ? -17.513 14.674 59.841 1.00 45.33 15 GLN A O 1
ATOM 3514 N N . GLU C 1 15 ? -17.697 16.898 60.065 1.00 46.99 16 GLU A N 1
ATOM 3515 C CA . GLU C 1 15 ? -17.401 16.935 61.476 1.00 46.82 16 GLU A CA 1
ATOM 3516 C C . GLU C 1 15 ? -18.080 15.819 62.245 1.00 47.95 16 GLU A C 1
ATOM 3517 O O . GLU C 1 15 ? -19.154 15.365 61.868 1.00 46.09 16 GLU A O 1
ATOM 3523 N N . ALA C 1 16 ? -17.438 15.402 63.334 1.00 48.27 17 ALA A N 1
ATOM 3524 C CA . ALA C 1 16 ? -17.998 14.425 64.272 1.00 47.55 17 ALA A CA 1
ATOM 3525 C C . ALA C 1 16 ? -18.183 13.022 63.688 1.00 45.59 17 ALA A C 1
ATOM 3526 O O . ALA C 1 16 ? -18.718 12.145 64.360 1.00 43.31 17 ALA A O 1
ATOM 3528 N N . GLU C 1 17 ? -17.724 12.802 62.458 1.00 46.19 18 GLU A N 1
ATOM 3529 C CA . GLU C 1 17 ? -17.887 11.501 61.801 1.00 48.86 18 GLU A CA 1
ATOM 3530 C C . GLU C 1 17 ? -16.534 10.773 61.694 1.00 44.69 18 GLU A C 1
ATOM 3531 O O . GLU C 1 17 ? -15.511 11.292 62.135 1.00 43.52 18 GLU A O 1
ATOM 3537 N N . THR C 1 18 ? -16.565 9.541 61.198 1.00 40.86 19 THR A N 1
ATOM 3538 C CA . THR C 1 18 ? -15.400 8.690 61.098 1.00 38.62 19 THR A CA 1
ATOM 3539 C C . THR C 1 18 ? -14.883 8.636 59.668 1.00 34.75 19 THR A C 1
ATOM 3540 O O . THR C 1 18 ? -15.670 8.587 58.727 1.00 36.17 19 THR A O 1
ATOM 3544 N N . VAL C 1 19 ? -13.559 8.650 59.522 1.00 31.42 20 VAL A N 1
ATOM 3545 C CA . VAL C 1 19 ? -12.897 8.491 58.213 1.00 29.54 20 VAL A CA 1
ATOM 3546 C C . VAL C 1 19 ? -11.796 7.434 58.300 1.00 28.40 20 VAL A C 1
ATOM 3547 O O . VAL C 1 19 ? -11.132 7.282 59.344 1.00 27.63 20 VAL A O 1
ATOM 3551 N N . THR C 1 20 ? -11.646 6.681 57.211 1.00 26.40 21 THR A N 1
ATOM 3552 C CA . THR C 1 20 ? -10.642 5.637 57.132 1.00 26.01 21 THR A CA 1
ATOM 3553 C C . THR C 1 20 ? -9.711 5.952 55.970 1.00 25.40 21 THR A C 1
ATOM 3554 O O . THR C 1 20 ? -10.101 5.841 54.813 1.00 25.19 21 THR A O 1
ATOM 3558 N N . LEU C 1 21 ? -8.478 6.326 56.289 1.00 24.96 22 LEU A N 1
ATOM 3559 C CA . LEU C 1 21 ? -7.487 6.605 55.273 1.00 25.50 22 LEU A CA 1
ATOM 3560 C C . LEU C 1 21 ? -6.782 5.293 54.967 1.00 27.71 22 LEU A C 1
ATOM 3561 O O . LEU C 1 21 ? -6.353 4.578 55.882 1.00 28.95 22 LEU A O 1
ATOM 3566 N N . SER C 1 22 ? -6.659 4.978 53.678 1.00 28.64 23 SER A N 1
ATOM 3567 C CA . SER C 1 22 ? -6.193 3.668 53.251 1.00 27.64 23 SER A CA 1
ATOM 3568 C C . SER C 1 22 ? -4.694 3.664 52.930 1.00 26.89 23 SER A C 1
ATOM 3569 O O . SER C 1 22 ? -4.141 4.645 52.401 1.00 28.91 23 SER A O 1
ATOM 3572 N N . CYS C 1 23 ? -4.058 2.542 53.256 1.00 23.76 24 CYS A N 1
ATOM 3573 C CA . CYS C 1 23 ? -2.660 2.313 52.958 1.00 22.28 24 CYS A CA 1
ATOM 3574 C C . CYS C 1 23 ? -2.477 0.838 52.698 1.00 21.18 24 CYS A C 1
ATOM 3575 O O . CYS C 1 23 ? -3.018 -0.004 53.414 1.00 21.92 24 CYS A O 1
ATOM 3578 N N . THR C 1 24 ? -1.726 0.522 51.663 1.00 20.44 25 THR A N 1
ATOM 3579 C CA . THR C 1 24 ? -1.262 -0.844 51.434 1.00 20.49 25 THR A CA 1
ATOM 3580 C C . THR C 1 24 ? 0.196 -0.720 51.113 1.00 21.15 25 THR A C 1
ATOM 3581 O O . THR C 1 24 ? 0.661 0.355 50.705 1.00 22.39 25 THR A O 1
ATOM 3585 N N . TYR C 1 25 ? 0.933 -1.802 51.299 1.00 20.71 26 TYR A N 1
ATOM 3586 C CA . TYR C 1 25 ? 2.378 -1.756 51.071 1.00 20.94 26 TYR A CA 1
ATOM 3587 C C . TYR C 1 25 ? 2.894 -3.047 50.484 1.00 21.31 26 TYR A C 1
ATOM 3588 O O . TYR C 1 25 ? 2.231 -4.081 50.532 1.00 22.65 26 TYR A O 1
ATOM 3597 N N . ASP C 1 26 ? 4.091 -2.990 49.933 1.00 21.72 27 ASP A N 1
ATOM 3598 C CA . ASP C 1 26 ? 4.676 -4.171 49.361 1.00 22.47 27 ASP A CA 1
ATOM 3599 C C . ASP C 1 26 ? 6.085 -4.372 49.854 1.00 22.53 27 ASP A C 1
ATOM 3600 O O . ASP C 1 26 ? 6.945 -3.513 49.676 1.00 24.26 27 ASP A O 1
ATOM 3605 N N . THR C 1 27 ? 6.334 -5.535 50.439 1.00 21.86 28 THR A N 1
ATOM 3606 C CA . THR C 1 27 ? 7.665 -5.868 50.913 1.00 21.18 28 THR A CA 1
ATOM 3607 C C . THR C 1 27 ? 7.937 -7.343 50.730 1.00 21.61 28 THR A C 1
ATOM 3608 O O . THR C 1 27 ? 7.007 -8.166 50.727 1.00 22.09 28 THR A O 1
ATOM 3612 N N . SER C 1 28 ? 9.225 -7.661 50.627 1.00 21.20 29 SER A N 1
ATOM 3613 C CA . SER C 1 28 ? 9.709 -9.037 50.618 1.00 20.40 29 SER A CA 1
ATOM 3614 C C . SER C 1 28 ? 10.018 -9.504 52.038 1.00 20.36 29 SER A C 1
ATOM 3615 O O . SER C 1 28 ? 10.603 -10.573 52.235 1.00 19.69 29 SER A O 1
ATOM 3618 N N . GLU C 1 29 ? 9.615 -8.699 53.027 1.00 19.99 30 GLU A N 1
ATOM 3619 C CA . GLU C 1 29 ? 10.008 -8.915 54.406 1.00 19.29 30 GLU A CA 1
ATOM 3620 C C . GLU C 1 29 ? 8.844 -9.191 55.344 1.00 18.97 30 GLU A C 1
ATOM 3621 O O . GLU C 1 29 ? 7.733 -8.715 55.160 1.00 19.24 30 GLU A O 1
ATOM 3627 N N . ASN C 1 30 ? 9.156 -9.948 56.376 1.00 18.51 31 ASN A N 1
ATOM 3628 C CA . ASN C 1 30 ? 8.239 -10.295 57.435 1.00 19.12 31 ASN A CA 1
ATOM 3629 C C . ASN C 1 30 ? 8.405 -9.384 58.681 1.00 17.90 31 ASN A C 1
ATOM 3630 O O . ASN C 1 30 ? 7.454 -9.118 59.396 1.00 16.20 31 ASN A O 1
ATOM 3635 N N . ASP C 1 31 ? 9.629 -8.940 58.942 1.00 17.91 32 ASP A N 1
ATOM 3636 C CA . ASP C 1 31 ? 9.932 -8.101 60.086 1.00 18.04 32 ASP A CA 1
ATOM 3637 C C . ASP C 1 31 ? 10.099 -6.675 59.605 1.00 18.12 32 ASP A C 1
ATOM 3638 O O . ASP C 1 31 ? 10.873 -6.403 58.709 1.00 16.31 32 ASP A O 1
ATOM 3643 N N . TYR C 1 32 ? 9.341 -5.764 60.208 1.00 19.65 33 TYR A N 1
ATOM 3644 C CA . TYR C 1 32 ? 9.378 -4.342 59.848 1.00 20.07 33 TYR A CA 1
ATOM 3645 C C . TYR C 1 32 ? 8.461 -3.584 60.783 1.00 20.21 33 TYR A C 1
ATOM 3646 O O . TYR C 1 32 ? 7.887 -4.161 61.695 1.00 20.86 33 TYR A O 1
ATOM 3655 N N . ILE C 1 33 ? 8.292 -2.299 60.529 1.00 21.13 34 ILE A N 1
ATOM 3656 C CA . ILE C 1 33 ? 7.442 -1.477 61.360 1.00 22.17 34 ILE A CA 1
ATOM 3657 C C . ILE C 1 33 ? 6.718 -0.446 60.480 1.00 21.06 34 ILE A C 1
ATOM 3658 O O . ILE C 1 33 ? 7.241 -0.000 59.461 1.00 19.88 34 ILE A O 1
ATOM 3663 N N . LEU C 1 34 ? 5.484 -0.130 60.853 1.00 20.81 35 LEU A N 1
ATOM 3664 C CA . LEU C 1 34 ? 4.638 0.782 60.076 1.00 20.61 35 LEU A CA 1
ATOM 3665 C C . LEU C 1 34 ? 4.211 1.955 60.936 1.00 19.68 35 LEU A C 1
ATOM 3666 O O . LEU C 1 34 ? 4.121 1.832 62.167 1.00 19.70 35 LEU A O 1
ATOM 3671 N N . PHE C 1 35 ? 3.897 3.063 60.278 1.00 18.18 36 PHE A N 1
ATOM 3672 C CA . PHE C 1 35 ? 3.624 4.306 60.966 1.00 17.68 36 PHE A CA 1
ATOM 3673 C C . PHE C 1 35 ? 2.552 5.106 60.278 1.00 17.47 36 PHE A C 1
ATOM 3674 O O . PHE C 1 35 ? 2.404 5.046 59.058 1.00 17.03 36 PHE A O 1
ATOM 3682 N N . TRP C 1 36 ? 1.834 5.902 61.060 1.00 17.43 37 TRP A N 1
ATOM 3683 C CA . TRP C 1 36 ? 1.077 7.011 60.485 1.00 17.35 37 TRP A CA 1
ATOM 3684 C C . TRP C 1 36 ? 1.596 8.312 61.090 1.00 17.78 37 TRP A C 1
ATOM 3685 O O . TRP C 1 36 ? 1.944 8.379 62.274 1.00 17.93 37 TRP A O 1
ATOM 3696 N N . TYR C 1 37 ? 1.685 9.324 60.231 1.00 17.32 38 TYR A N 1
ATOM 3697 C CA . TYR C 1 37 ? 2.278 10.597 60.549 1.00 16.95 38 TYR A CA 1
ATOM 3698 C C . TYR C 1 37 ? 1.375 11.704 60.024 1.00 17.05 38 TYR A C 1
ATOM 3699 O O . TYR C 1 37 ? 0.966 11.694 58.852 1.00 16.61 38 TYR A O 1
ATOM 3708 N N . LYS C 1 38 ? 1.117 12.676 60.880 1.00 17.30 39 LYS A N 1
ATOM 3709 C CA . LYS C 1 38 ? 0.243 13.782 60.547 1.00 18.16 39 LYS A CA 1
ATOM 3710 C C . LYS C 1 38 ? 1.118 14.997 60.180 1.00 18.15 39 LYS A C 1
ATOM 3711 O O . LYS C 1 38 ? 2.151 15.242 60.809 1.00 16.99 39 LYS A O 1
ATOM 3717 N N . GLN C 1 39 ? 0.721 15.740 59.148 1.00 17.89 40 GLN A N 1
ATOM 3718 C CA . GLN C 1 39 ? 1.370 16.985 58.843 1.00 18.46 40 GLN A CA 1
ATOM 3719 C C . GLN C 1 39 ? 0.355 18.075 58.545 1.00 18.57 40 GLN A C 1
ATOM 3720 O O . GLN C 1 39 ? -0.082 18.210 57.420 1.00 18.98 40 GLN A O 1
ATOM 3726 N N . PRO C 1 40 ? 0.013 18.882 59.556 1.00 18.97 41 PRO A N 1
ATOM 3727 C CA . PRO C 1 40 ? -0.894 20.001 59.401 1.00 19.58 41 PRO A CA 1
ATOM 3728 C C . PRO C 1 40 ? -0.219 21.143 58.674 1.00 20.07 41 PRO A C 1
ATOM 3729 O O . PRO C 1 40 ? 0.966 21.033 58.357 1.00 21.36 41 PRO A O 1
ATOM 3733 N N . PRO C 1 41 ? -0.955 22.238 58.416 1.00 20.66 42 PRO A N 1
ATOM 3734 C CA . PRO C 1 41 ? -0.374 23.369 57.707 1.00 21.38 42 PRO A CA 1
ATOM 3735 C C . PRO C 1 41 ? 0.867 23.963 58.346 1.00 22.32 42 PRO A C 1
ATOM 3736 O O . PRO C 1 41 ? 1.578 24.711 57.670 1.00 22.90 42 PRO A O 1
ATOM 3740 N N . SER C 1 42 ? 1.102 23.687 59.633 1.00 22.53 43 SER A N 1
ATOM 3741 C CA . SER C 1 42 ? 2.347 24.093 60.286 1.00 23.25 43 SER A CA 1
ATOM 3742 C C . SER C 1 42 ? 3.545 23.470 59.589 1.00 24.80 43 SER A C 1
ATOM 3743 O O . SER C 1 42 ? 4.641 24.031 59.613 1.00 25.55 43 SER A O 1
ATOM 3746 N N . ARG C 1 43 ? 3.323 22.316 58.958 1.00 25.79 44 ARG A N 1
ATOM 3747 C CA . ARG C 1 43 ? 4.362 21.583 58.248 1.00 26.94 44 ARG A CA 1
ATOM 3748 C C . ARG C 1 43 ? 5.257 20.810 59.223 1.00 25.07 44 ARG A C 1
ATOM 3749 O O . ARG C 1 43 ? 6.329 20.313 58.845 1.00 24.76 44 ARG A O 1
ATOM 3757 N N . GLN C 1 44 ? 4.784 20.659 60.455 1.00 22.61 45 GLN A N 1
ATOM 3758 C CA . GLN C 1 44 ? 5.502 19.896 61.462 1.00 21.59 45 GLN A CA 1
ATOM 3759 C C . GLN C 1 44 ? 4.985 18.450 61.479 1.00 20.14 45 GLN A C 1
ATOM 3760 O O . GLN C 1 44 ? 3.822 18.191 61.820 1.00 20.24 45 GLN A O 1
ATOM 3766 N N . MET C 1 45 ? 5.864 17.510 61.163 1.00 18.27 46 MET A N 1
ATOM 3767 C CA . MET C 1 45 ? 5.493 16.111 61.116 1.00 17.34 46 MET A CA 1
ATOM 3768 C C . MET C 1 45 ? 5.344 15.569 62.523 1.00 17.09 46 MET A C 1
ATOM 3769 O O . MET C 1 45 ? 6.236 15.719 63.344 1.00 17.88 46 MET A O 1
ATOM 3774 N N . ILE C 1 46 ? 4.217 14.916 62.788 1.00 17.42 47 ILE A N 1
ATOM 3775 C CA . ILE C 1 46 ? 3.867 14.398 64.129 1.00 17.48 47 ILE A CA 1
ATOM 3776 C C . ILE C 1 46 ? 3.561 12.899 64.021 1.00 16.65 47 ILE A C 1
ATOM 3777 O O . ILE C 1 46 ? 2.853 12.507 63.108 1.00 17.31 47 ILE A O 1
ATOM 3782 N N . LEU C 1 47 ? 4.086 12.074 64.923 1.00 15.62 48 LEU A N 1
ATOM 3783 C CA . LEU C 1 47 ? 3.736 10.657 64.931 1.00 15.06 48 LEU A CA 1
ATOM 3784 C C . LEU C 1 47 ? 2.330 10.507 65.428 1.00 14.93 48 LEU A C 1
ATOM 3785 O O . LEU C 1 47 ? 1.976 11.066 66.438 1.00 14.67 48 LEU A O 1
ATOM 3790 N N . VAL C 1 48 ? 1.526 9.765 64.695 1.00 15.84 49 VAL A N 1
ATOM 3791 C CA . VAL C 1 48 ? 0.164 9.504 65.101 1.00 16.97 49 VAL A CA 1
ATOM 3792 C C . VAL C 1 48 ? 0.092 8.118 65.713 1.00 18.51 49 VAL A C 1
ATOM 3793 O O . VAL C 1 48 ? -0.366 7.961 66.840 1.00 19.41 49 VAL A O 1
ATOM 3797 N N . ILE C 1 49 ? 0.534 7.119 64.956 1.00 20.03 50 ILE A N 1
ATOM 3798 C CA . ILE C 1 49 ? 0.495 5.720 65.382 1.00 20.96 50 ILE A CA 1
ATOM 3799 C C . ILE C 1 49 ? 1.692 4.937 64.855 1.00 20.48 50 ILE A C 1
ATOM 3800 O O . ILE C 1 49 ? 2.261 5.282 63.824 1.00 20.66 50 ILE A O 1
ATOM 3805 N N . ARG C 1 50 ? 2.045 3.873 65.571 1.00 19.97 51 ARG A N 1
ATOM 3806 C CA . ARG C 1 50 ? 3.196 3.059 65.251 1.00 19.59 51 ARG A CA 1
ATOM 3807 C C . ARG C 1 50 ? 2.893 1.598 65.490 1.00 18.71 51 ARG A C 1
ATOM 3808 O O . ARG C 1 50 ? 2.597 1.213 66.591 1.00 17.61 51 ARG A O 1
ATOM 3816 N N . GLN C 1 51 ? 2.985 0.782 64.452 1.00 19.52 52 GLN A N 1
ATOM 3817 C CA . GLN C 1 51 ? 2.623 -0.630 64.563 1.00 20.11 52 GLN A CA 1
ATOM 3818 C C . GLN C 1 51 ? 3.798 -1.503 64.182 1.00 20.39 52 GLN A C 1
ATOM 3819 O O . GLN C 1 51 ? 4.291 -1.405 63.051 1.00 20.90 52 GLN A O 1
ATOM 3825 N N . GLU C 1 52 ? 4.243 -2.339 65.125 1.00 19.71 53 GLU A N 1
ATOM 3826 C CA . GLU C 1 52 ? 5.254 -3.310 64.850 1.00 19.89 53 GLU A CA 1
ATOM 3827 C C . GLU C 1 52 ? 4.633 -4.491 64.139 1.00 20.13 53 GLU A C 1
ATOM 3828 O O . GLU C 1 52 ? 3.480 -4.816 64.371 1.00 20.24 53 GLU A O 1
ATOM 3834 N N . ALA C 1 53 ? 5.427 -5.130 63.283 1.00 20.36 54 ALA A N 1
ATOM 3835 C CA . ALA C 1 53 ? 4.998 -6.284 62.504 1.00 21.09 54 ALA A CA 1
ATOM 3836 C C . ALA C 1 53 ? 4.764 -7.555 63.311 1.00 21.39 54 ALA A C 1
ATOM 3837 O O . ALA C 1 53 ? 4.209 -8.527 62.780 1.00 21.16 54 ALA A O 1
ATOM 3839 N N . TYR C 1 54 ? 5.221 -7.558 64.556 1.00 22.15 55 TYR A N 1
ATOM 3840 C CA . TYR C 1 54 ? 5.023 -8.686 65.467 1.00 24.50 55 TYR A CA 1
ATOM 3841 C C . TYR C 1 54 ? 3.969 -8.408 66.537 1.00 27.57 55 TYR A C 1
ATOM 3842 O O . TYR C 1 54 ? 3.610 -9.311 67.281 1.00 27.53 55 TYR A O 1
ATOM 3851 N N . LYS C 1 55 ? 3.493 -7.169 66.630 1.00 31.67 56 LYS A N 1
ATOM 3852 C CA . LYS C 1 55 ? 2.447 -6.833 67.574 1.00 35.56 56 LYS A CA 1
ATOM 3853 C C . LYS C 1 55 ? 1.136 -7.250 66.942 1.00 38.59 56 LYS A C 1
ATOM 3854 O O . LYS C 1 55 ? 0.713 -6.676 65.950 1.00 35.91 56 LYS A O 1
ATOM 3860 N N . GLN C 1 56 ? 0.519 -8.282 67.510 1.00 46.81 57 GLN A N 1
ATOM 3861 C CA . GLN C 1 56 ? -0.557 -8.995 66.832 1.00 54.17 57 GLN A CA 1
ATOM 3862 C C . GLN C 1 56 ? -1.795 -8.133 66.576 1.00 53.62 57 GLN A C 1
ATOM 3863 O O . GLN C 1 56 ? -2.150 -7.883 65.427 1.00 53.23 57 GLN A O 1
ATOM 3869 N N . GLN C 1 57 ? -2.422 -7.662 67.644 1.00 52.07 58 GLN A N 1
ATOM 3870 C CA . GLN C 1 57 ? -3.689 -6.959 67.544 1.00 52.91 58 GLN A CA 1
ATOM 3871 C C . GLN C 1 57 ? -3.498 -5.441 67.508 1.00 49.88 58 GLN A C 1
ATOM 3872 O O . GLN C 1 57 ? -2.402 -4.916 67.704 1.00 43.05 58 GLN A O 1
ATOM 3878 N N . ASN C 1 58 ? -4.602 -4.765 67.213 1.00 50.30 59 ASN A N 1
ATOM 3879 C CA . ASN C 1 58 ? -4.620 -3.340 66.943 1.00 49.88 59 ASN A CA 1
ATOM 3880 C C . ASN C 1 58 ? -4.537 -2.508 68.224 1.00 53.21 59 ASN A C 1
ATOM 3881 O O . ASN C 1 58 ? -5.241 -2.758 69.210 1.00 54.28 59 ASN A O 1
ATOM 3886 N N . ALA C 1 59 ? -3.627 -1.542 68.201 1.00 56.10 60 ALA A N 1
ATOM 3887 C CA . ALA C 1 59 ? -3.454 -0.572 69.289 1.00 61.11 60 ALA A CA 1
ATOM 3888 C C . ALA C 1 59 ? -2.459 0.439 68.742 1.00 61.09 60 ALA A C 1
ATOM 3889 O O . ALA C 1 59 ? -1.287 0.075 68.638 1.00 61.15 60 ALA A O 1
ATOM 3891 N N . THR C 1 60 ? -2.849 1.662 68.330 1.00 62.27 61 THR A N 1
ATOM 3892 C CA . THR C 1 60 ? -4.131 2.420 68.554 1.00 59.58 61 THR A CA 1
ATOM 3893 C C . THR C 1 60 ? -4.270 3.074 69.923 1.00 58.08 61 THR A C 1
ATOM 3894 O O . THR C 1 60 ? -4.712 2.457 70.897 1.00 56.41 61 THR A O 1
ATOM 3898 N N . GLU C 1 61 ? -3.922 4.358 69.938 1.00 58.15 62 GLU A N 1
ATOM 3899 C CA . GLU C 1 61 ? -3.885 5.184 71.126 1.00 58.17 62 GLU A CA 1
ATOM 3900 C C . GLU C 1 61 ? -4.719 6.451 70.875 1.00 55.32 62 GLU A C 1
ATOM 3901 O O . GLU C 1 61 ? -4.328 7.315 70.089 1.00 49.78 62 GLU A O 1
ATOM 3907 N N . ASN C 1 62 ? -5.876 6.561 71.491 1.00 53.86 63 ASN A N 1
ATOM 3908 C CA . ASN C 1 62 ? -6.596 7.814 71.481 1.00 50.91 63 ASN A CA 1
ATOM 3909 C C . ASN C 1 62 ? -7.313 8.158 70.203 1.00 44.78 63 ASN A C 1
ATOM 3910 O O . ASN C 1 62 ? -6.704 8.566 69.274 1.00 44.61 63 ASN A O 1
ATOM 3915 N N . ARG C 1 63 ? -8.617 8.003 70.171 1.00 38.37 64 ARG A N 1
ATOM 3916 C CA . ARG C 1 63 ? -9.420 8.478 69.053 1.00 37.14 64 ARG A CA 1
ATOM 3917 C C . ARG C 1 63 ? -8.935 8.097 67.678 1.00 36.38 64 ARG A C 1
ATOM 3918 O O . ARG C 1 63 ? -9.630 8.288 66.716 1.00 35.97 64 ARG A O 1
ATOM 3926 N N . PHE C 1 64 ? -7.739 7.554 67.576 1.00 36.50 65 PHE A N 1
ATOM 3927 C CA . PHE C 1 64 ? -7.283 7.012 66.314 1.00 35.33 65 PHE A CA 1
ATOM 3928 C C . PHE C 1 64 ? -6.999 5.583 66.509 1.00 33.32 65 PHE A C 1
ATOM 3929 O O . PHE C 1 64 ? -6.401 5.224 67.465 1.00 33.59 65 PHE A O 1
ATOM 3937 N N . SER C 1 65 ? -7.397 4.773 65.556 1.00 32.31 66 SER A N 1
ATOM 3938 C CA . SER C 1 65 ? -7.074 3.363 65.558 1.00 31.76 66 SER A CA 1
ATOM 3939 C C . SER C 1 65 ? -6.508 2.997 64.186 1.00 32.44 66 SER A C 1
ATOM 3940 O O . SER C 1 65 ? -6.523 3.818 63.272 1.00 34.95 66 SER A O 1
ATOM 3943 N N . VAL C 1 66 ? -5.955 1.790 64.054 1.00 31.93 67 VAL A N 1
ATOM 3944 C CA . VAL C 1 66 ? -5.519 1.243 62.752 1.00 29.47 67 VAL A CA 1
ATOM 3945 C C . VAL C 1 66 ? -6.109 -0.120 62.555 1.00 28.54 67 VAL A C 1
ATOM 3946 O O . VAL C 1 66 ? -6.334 -0.843 63.515 1.00 29.27 67 VAL A O 1
ATOM 3950 N N . ASN C 1 67 ? -6.340 -0.474 61.300 1.00 27.63 68 ASN A N 1
ATOM 3951 C CA . ASN C 1 67 ? -6.645 -1.835 60.959 1.00 26.76 68 ASN A CA 1
ATOM 3952 C C . ASN C 1 67 ? -5.448 -2.386 60.201 1.00 25.23 68 ASN A C 1
ATOM 3953 O O . ASN C 1 67 ? -5.331 -2.208 58.995 1.00 26.86 68 ASN A O 1
ATOM 3958 N N . PHE C 1 68 ? -4.559 -3.036 60.942 1.00 23.73 69 PHE A N 1
ATOM 3959 C CA . PHE C 1 68 ? -3.372 -3.673 60.404 1.00 22.67 69 PHE A CA 1
ATOM 3960 C C . PHE C 1 68 ? -3.719 -5.092 60.034 1.00 23.11 69 PHE A C 1
ATOM 3961 O O . PHE C 1 68 ? -4.232 -5.833 60.867 1.00 22.97 69 PHE A O 1
ATOM 3969 N N . GLN C 1 69 ? -3.423 -5.463 58.789 1.00 23.81 70 GLN A N 1
ATOM 3970 C CA . GLN C 1 69 ? -3.727 -6.789 58.257 1.00 23.84 70 GLN A CA 1
ATOM 3971 C C . GLN C 1 69 ? -2.504 -7.308 57.524 1.00 23.31 70 GLN A C 1
ATOM 3972 O O . GLN C 1 69 ? -2.319 -7.064 56.322 1.00 22.22 70 GLN A O 1
ATOM 3978 N N . LYS C 1 70 ? -1.656 -8.025 58.256 1.00 23.12 71 LYS A N 1
ATOM 3979 C CA . LYS C 1 70 ? -0.296 -8.316 57.777 1.00 22.44 71 LYS A CA 1
ATOM 3980 C C . LYS C 1 70 ? -0.230 -9.099 56.468 1.00 22.47 71 LYS A C 1
ATOM 3981 O O . LYS C 1 70 ? 0.492 -8.714 55.539 1.00 23.55 71 LYS A O 1
ATOM 3987 N N . ALA C 1 71 ? -0.964 -10.204 56.402 1.00 21.70 72 ALA A N 1
ATOM 3988 C CA . ALA C 1 71 ? -1.015 -11.016 55.187 1.00 21.08 72 ALA A CA 1
ATOM 3989 C C . ALA C 1 71 ? -1.655 -10.225 54.065 1.00 20.05 72 ALA A C 1
ATOM 3990 O O . ALA C 1 71 ? -1.275 -10.353 52.914 1.00 19.61 72 ALA A O 1
ATOM 3992 N N . ALA C 1 72 ? -2.625 -9.395 54.412 1.00 20.44 73 ALA A N 1
ATOM 3993 C CA . ALA C 1 72 ? -3.254 -8.516 53.427 1.00 21.25 73 ALA A CA 1
ATOM 3994 C C . ALA C 1 72 ? -2.331 -7.374 53.006 1.00 21.46 73 ALA A C 1
ATOM 3995 O O . ALA C 1 72 ? -2.516 -6.782 51.925 1.00 20.89 73 ALA A O 1
ATOM 3997 N N . LYS C 1 73 ? -1.352 -7.067 53.872 1.00 22.04 74 LYS A N 1
ATOM 3998 C CA . LYS C 1 73 ? -0.442 -5.920 53.692 1.00 21.60 74 LYS A CA 1
ATOM 3999 C C . LYS C 1 73 ? -1.218 -4.596 53.597 1.00 20.10 74 LYS A C 1
ATOM 4000 O O . LYS C 1 73 ? -0.968 -3.772 52.743 1.00 19.69 74 LYS A O 1
ATOM 4006 N N . SER C 1 74 ? -2.162 -4.440 54.519 1.00 20.09 75 SER A N 1
ATOM 4007 C CA . SER C 1 74 ? -3.020 -3.258 54.634 1.00 20.41 75 SER A CA 1
ATOM 4008 C C . SER C 1 74 ? -2.842 -2.635 55.995 1.00 19.98 75 SER A C 1
ATOM 4009 O O . SER C 1 74 ? -2.834 -3.328 57.017 1.00 19.11 75 SER A O 1
ATOM 4012 N N . PHE C 1 75 ? -2.735 -1.315 56.011 1.00 19.98 76 PHE A N 1
ATOM 4013 C CA . PHE C 1 75 ? -2.528 -0.584 57.252 1.00 19.82 76 PHE A CA 1
ATOM 4014 C C . PHE C 1 75 ? -3.349 0.706 57.228 1.00 20.01 76 PHE A C 1
ATOM 4015 O O . PHE C 1 75 ? -2.799 1.791 57.190 1.00 21.03 76 PHE A O 1
ATOM 4023 N N . SER C 1 76 ? -4.669 0.581 57.267 1.00 20.06 77 SER A N 1
ATOM 4024 C CA . SER C 1 76 ? -5.531 1.741 57.216 1.00 20.43 77 SER A CA 1
ATOM 4025 C C . SER C 1 76 ? -5.617 2.460 58.573 1.00 21.16 77 SER A C 1
ATOM 4026 O O . SER C 1 76 ? -5.511 1.861 59.652 1.00 19.67 77 SER A O 1
ATOM 4029 N N . LEU C 1 77 ? -5.780 3.774 58.498 1.00 23.50 78 LEU A N 1
ATOM 4030 C CA . LEU C 1 77 ? -5.950 4.623 59.688 1.00 25.55 78 LEU A CA 1
ATOM 4031 C C . LEU C 1 77 ? -7.396 5.073 59.823 1.00 26.16 78 LEU A C 1
ATOM 4032 O O . LEU C 1 77 ? -7.984 5.597 58.890 1.00 24.29 78 LEU A O 1
ATOM 4037 N N . LYS C 1 78 ? -7.942 4.867 61.013 1.00 27.86 79 LYS A N 1
ATOM 4038 C CA . LYS C 1 78 ? -9.312 5.201 61.333 1.00 30.06 79 LYS A CA 1
ATOM 4039 C C . LYS C 1 78 ? -9.352 6.385 62.266 1.00 29.92 79 LYS A C 1
ATOM 4040 O O . LYS C 1 78 ? -8.812 6.328 63.372 1.00 31.04 79 LYS A O 1
ATOM 4046 N N . ILE C 1 79 ? -9.991 7.462 61.835 1.00 29.98 80 ILE A N 1
ATOM 4047 C CA . ILE C 1 79 ? -10.151 8.644 62.700 1.00 30.61 80 ILE A CA 1
ATOM 4048 C C . ILE C 1 79 ? -11.619 8.907 62.998 1.00 31.26 80 ILE A C 1
ATOM 4049 O O . ILE C 1 79 ? -12.387 9.142 62.074 1.00 30.43 80 ILE A O 1
ATOM 4054 N N . SER C 1 80 ? -11.986 8.882 64.280 1.00 33.96 81 SER A N 1
ATOM 4055 C CA . SER C 1 80 ? -13.384 9.044 64.721 1.00 36.98 81 SER A CA 1
ATOM 4056 C C . SER C 1 80 ? -13.578 10.296 65.568 1.00 37.77 81 SER A C 1
ATOM 4057 O O . SER C 1 80 ? -12.633 10.779 66.204 1.00 37.73 81 SER A O 1
ATOM 4060 N N . ASP C 1 81 ? -14.817 10.791 65.585 1.00 38.39 82 ASP A N 1
ATOM 4061 C CA . ASP C 1 81 ? -15.148 12.076 66.218 1.00 40.06 82 ASP A CA 1
ATOM 4062 C C . ASP C 1 81 ? -14.321 13.195 65.564 1.00 37.24 82 ASP A C 1
ATOM 4063 O O . ASP C 1 81 ? -13.723 14.031 66.240 1.00 38.80 82 ASP A O 1
ATOM 4068 N N . SER C 1 82 ? -14.308 13.197 64.239 1.00 33.69 83 SER A N 1
ATOM 4069 C CA . SER C 1 82 ? -13.513 14.127 63.473 1.00 32.50 83 SER A CA 1
ATOM 4070 C C . SER C 1 82 ? -13.728 15.577 63.889 1.00 33.16 83 SER A C 1
ATOM 4071 O O . SER C 1 82 ? -14.856 16.051 63.909 1.00 34.96 83 SER A O 1
ATOM 4074 N N . GLN C 1 83 ? -12.638 16.265 64.214 1.00 32.80 84 GLN A N 1
ATOM 4075 C CA . GLN C 1 83 ? -12.647 17.686 64.548 1.00 32.28 84 GLN A CA 1
ATOM 4076 C C . GLN C 1 83 ? -11.958 18.443 63.406 1.00 28.93 84 GLN A C 1
ATOM 4077 O O . GLN C 1 83 ? -11.354 17.832 62.541 1.00 27.02 84 GLN A O 1
ATOM 4083 N N . LEU C 1 84 ? -12.041 19.764 63.405 1.00 25.78 85 LEU A N 1
ATOM 4084 C CA . LEU C 1 84 ? -11.431 20.552 62.338 1.00 24.96 85 LEU A CA 1
ATOM 4085 C C . LEU C 1 84 ? -9.895 20.551 62.433 1.00 24.58 85 LEU A C 1
ATOM 4086 O O . LEU C 1 84 ? -9.206 20.755 61.438 1.00 24.90 85 LEU A O 1
ATOM 4091 N N . GLY C 1 85 ? -9.368 20.317 63.630 1.00 23.28 86 GLY A N 1
ATOM 4092 C CA . GLY C 1 85 ? -7.933 20.180 63.836 1.00 21.94 86 GLY A CA 1
ATOM 4093 C C . GLY C 1 85 ? -7.309 18.921 63.248 1.00 21.48 86 GLY A C 1
ATOM 4094 O O . GLY C 1 85 ? -6.094 18.812 63.196 1.00 20.29 86 GLY A O 1
ATOM 4095 N N . ASP C 1 86 ? -8.123 17.958 62.814 1.00 21.44 87 ASP A N 1
ATOM 4096 C CA . ASP C 1 86 ? -7.591 16.751 62.136 1.00 20.67 87 ASP A CA 1
ATOM 4097 C C . ASP C 1 86 ? -7.301 17.018 60.670 1.00 19.74 87 ASP A C 1
ATOM 4098 O O . ASP C 1 86 ? -6.705 16.189 59.986 1.00 18.59 87 ASP A O 1
ATOM 4103 N N . ALA C 1 87 ? -7.760 18.169 60.179 1.00 19.74 88 ALA A N 1
ATOM 4104 C CA . ALA C 1 87 ? -7.355 18.662 58.868 1.00 20.05 88 ALA A CA 1
ATOM 4105 C C . ALA C 1 87 ? -5.829 18.724 58.785 1.00 20.01 88 ALA A C 1
ATOM 4106 O O . ALA C 1 87 ? -5.198 19.398 59.584 1.00 19.46 88 ALA A O 1
ATOM 4108 N N . ALA C 1 88 ? -5.267 18.017 57.807 1.00 20.58 89 ALA A N 1
ATOM 4109 C CA . ALA C 1 88 ? -3.809 17.836 57.661 1.00 20.43 89 ALA A CA 1
ATOM 4110 C C . ALA C 1 88 ? -3.492 16.837 56.536 1.00 19.86 89 ALA A C 1
ATOM 4111 O O . ALA C 1 88 ? -4.379 16.121 56.041 1.00 19.51 89 ALA A O 1
ATOM 4113 N N . MET C 1 89 ? -2.216 16.781 56.172 1.00 18.98 90 MET A N 1
ATOM 4114 C CA . MET C 1 89 ? -1.678 15.675 55.405 1.00 18.54 90 MET A CA 1
ATOM 4115 C C . MET C 1 89 ? -1.439 14.476 56.326 1.00 17.56 90 MET A C 1
ATOM 4116 O O . MET C 1 89 ? -0.904 14.624 57.410 1.00 16.79 90 MET A O 1
ATOM 4121 N N . TYR C 1 90 ? -1.855 13.293 55.895 1.00 17.36 91 TYR A N 1
ATOM 4122 C CA . TYR C 1 90 ? -1.557 12.053 56.621 1.00 16.84 91 TYR A CA 1
ATOM 4123 C C . TYR C 1 90 ? -0.674 11.165 55.758 1.00 17.06 91 TYR A C 1
ATOM 4124 O O . TYR C 1 90 ? -0.995 10.924 54.587 1.00 16.37 91 TYR A O 1
ATOM 4133 N N . PHE C 1 91 ? 0.445 10.720 56.322 1.00 17.59 92 PHE A N 1
ATOM 4134 C CA . PHE C 1 91 ? 1.385 9.885 55.580 1.00 18.68 92 PHE A CA 1
ATOM 4135 C C . PHE C 1 91 ? 1.460 8.532 56.218 1.00 19.32 92 PHE A C 1
ATOM 4136 O O . PHE C 1 91 ? 1.399 8.407 57.428 1.00 20.42 92 PHE A O 1
ATOM 4144 N N . CYS C 1 92 ? 1.575 7.520 55.374 1.00 19.64 93 CYS A N 1
ATOM 4145 C CA . CYS C 1 92 ? 1.724 6.152 55.807 1.00 19.44 93 CYS A CA 1
ATOM 4146 C C . CYS C 1 92 ? 3.149 5.742 55.448 1.00 18.82 93 CYS A C 1
ATOM 4147 O O . CYS C 1 92 ? 3.674 6.120 54.389 1.00 17.78 93 CYS A O 1
ATOM 4150 N N . ALA C 1 93 ? 3.776 4.969 56.329 1.00 18.58 94 ALA A N 1
ATOM 4151 C CA . ALA C 1 93 ? 5.220 4.729 56.211 1.00 17.65 94 ALA A CA 1
ATOM 4152 C C . ALA C 1 93 ? 5.688 3.332 56.622 1.00 16.10 94 ALA A C 1
ATOM 4153 O O . ALA C 1 93 ? 5.186 2.722 57.549 1.00 14.73 94 ALA A O 1
ATOM 4155 N N . TYR C 1 94 ? 6.668 2.843 55.889 1.00 15.79 95 TYR A N 1
ATOM 4156 C CA . TYR C 1 94 ? 7.183 1.507 56.097 1.00 15.78 95 TYR A CA 1
ATOM 4157 C C . TYR C 1 94 ? 8.602 1.706 56.552 1.00 15.85 95 TYR A C 1
ATOM 4158 O O . TYR C 1 94 ? 9.300 2.551 56.010 1.00 15.70 95 TYR A O 1
ATOM 4167 N N . GLY C 1 95 ? 9.011 0.937 57.559 1.00 16.35 96 GLY A N 1
ATOM 4168 C CA . GLY C 1 95 ? 10.323 1.098 58.178 1.00 16.80 96 GLY A CA 1
ATOM 4169 C C . GLY C 1 95 ? 11.066 -0.202 58.479 1.00 16.77 96 GLY A C 1
ATOM 4170 O O . GLY C 1 95 ? 10.499 -1.170 58.956 1.00 16.13 96 GLY A O 1
ATOM 4171 N N . GLU C 1 96 ? 12.356 -0.204 58.173 1.00 17.43 97 GLU A N 1
ATOM 4172 C CA . GLU C 1 96 ? 13.256 -1.313 58.465 1.00 18.30 97 GLU A CA 1
ATOM 4173 C C . GLU C 1 96 ? 14.440 -0.726 59.237 1.00 18.61 97 GLU A C 1
ATOM 4174 O O . GLU C 1 96 ? 14.408 0.449 59.598 1.00 18.69 97 GLU A O 1
ATOM 4180 N N . ASP C 1 97 ? 15.457 -1.528 59.532 1.00 18.51 98 ASP A N 1
ATOM 4181 C CA . ASP C 1 97 ? 16.613 -0.990 60.228 1.00 18.82 98 ASP A CA 1
ATOM 4182 C C . ASP C 1 97 ? 17.164 0.130 59.398 1.00 20.34 98 ASP A C 1
ATOM 4183 O O . ASP C 1 97 ? 17.557 1.139 59.921 1.00 20.70 98 ASP A O 1
ATOM 4188 N N . ASP C 1 98 ? 17.190 -0.047 58.091 1.00 24.27 99 ASP A N 1
ATOM 4189 C CA . ASP C 1 98 ? 17.011 1.093 57.223 1.00 26.28 99 ASP A CA 1
ATOM 4190 C C . ASP C 1 98 ? 16.457 0.734 55.835 1.00 28.67 99 ASP A C 1
ATOM 4191 O O . ASP C 1 98 ? 17.072 -0.058 55.075 1.00 25.07 99 ASP A O 1
ATOM 4196 N N . LYS C 1 99 ? 15.356 1.416 55.462 1.00 30.05 100 LYS A N 1
ATOM 4197 C CA . LYS C 1 99 ? 15.031 2.811 55.921 1.00 28.91 100 LYS A CA 1
ATOM 4198 C C . LYS C 1 99 ? 13.606 3.001 56.457 1.00 25.89 100 LYS A C 1
ATOM 4199 O O . LYS C 1 99 ? 12.946 2.034 56.804 1.00 26.01 100 LYS A O 1
ATOM 4205 N N . ILE C 1 100 ? 13.147 4.253 56.524 1.00 22.82 101 ILE A N 1
ATOM 4206 C CA . ILE C 1 100 ? 11.710 4.547 56.511 1.00 21.02 101 ILE A CA 1
ATOM 4207 C C . ILE C 1 100 ? 11.361 5.315 55.244 1.00 21.37 101 ILE A C 1
ATOM 4208 O O . ILE C 1 100 ? 11.959 6.365 54.971 1.00 21.17 101 ILE A O 1
ATOM 4213 N N . ILE C 1 101 ? 10.395 4.800 54.474 1.00 21.79 102 ILE A N 1
ATOM 4214 C CA . ILE C 1 101 ? 9.869 5.539 53.321 1.00 21.91 102 ILE A CA 1
ATOM 4215 C C . ILE C 1 101 ? 8.390 5.807 53.479 1.00 20.61 102 ILE A C 1
ATOM 4216 O O . ILE C 1 101 ? 7.671 5.004 54.045 1.00 20.16 102 ILE A O 1
ATOM 4221 N N . PHE C 1 102 ? 7.961 6.961 52.987 1.00 19.96 103 PHE A N 1
ATOM 4222 C CA . PHE C 1 102 ? 6.588 7.386 53.157 1.00 19.67 103 PHE A CA 1
ATOM 4223 C C . PHE C 1 102 ? 5.816 7.207 51.864 1.00 19.10 103 PHE A C 1
ATOM 4224 O O . PHE C 1 102 ? 6.321 7.457 50.782 1.00 17.69 103 PHE A O 1
ATOM 4232 N N . GLY C 1 103 ? 4.569 6.784 51.984 1.00 19.63 104 GLY A N 1
ATOM 4233 C CA . GLY C 1 103 ? 3.657 6.844 50.856 1.00 19.76 104 GLY A CA 1
ATOM 4234 C C . GLY C 1 103 ? 3.497 8.295 50.402 1.00 19.73 104 GLY A C 1
ATOM 4235 O O . GLY C 1 103 ? 4.099 9.217 50.963 1.00 18.53 104 GLY A O 1
ATOM 4236 N N . LYS C 1 104 ? 2.690 8.478 49.365 1.00 20.21 105 LYS A N 1
ATOM 4237 C CA . LYS C 1 104 ? 2.505 9.780 48.723 1.00 20.67 105 LYS A CA 1
ATOM 4238 C C . LYS C 1 104 ? 1.763 10.767 49.595 1.00 19.69 105 LYS A C 1
ATOM 4239 O O . LYS C 1 104 ? 2.042 11.954 49.552 1.00 19.12 105 LYS A O 1
ATOM 4245 N N . GLY C 1 105 ? 0.815 10.273 50.365 1.00 19.03 106 GLY A N 1
ATOM 4246 C CA . GLY C 1 105 ? 0.126 11.100 51.319 1.00 20.04 106 GLY A CA 1
ATOM 4247 C C . GLY C 1 105 ? -1.291 11.482 50.945 1.00 20.78 106 GLY A C 1
ATOM 4248 O O . GLY C 1 105 ? -1.613 11.646 49.788 1.00 21.70 106 GLY A O 1
ATOM 4249 N N . THR C 1 106 ? -2.139 11.607 51.956 1.00 22.53 107 THR A N 1
ATOM 4250 C CA . THR C 1 106 ? -3.551 11.939 51.788 1.00 23.21 107 THR A CA 1
ATOM 4251 C C . THR C 1 106 ? -3.850 13.230 52.538 1.00 23.78 107 THR A C 1
ATOM 4252 O O . THR C 1 106 ? -3.635 13.321 53.745 1.00 22.91 107 THR A O 1
ATOM 4256 N N . ARG C 1 107 ? -4.338 14.221 51.808 1.00 24.23 108 ARG A N 1
ATOM 4257 C CA . ARG C 1 107 ? -4.815 15.456 52.392 1.00 25.64 108 ARG A CA 1
ATOM 4258 C C . ARG C 1 107 ? -6.261 15.239 52.820 1.00 25.93 108 ARG A C 1
ATOM 4259 O O . ARG C 1 107 ? -7.094 14.847 52.012 1.00 25.77 108 ARG A O 1
ATOM 4267 N N . LEU C 1 108 ? -6.558 15.511 54.083 1.00 25.82 109 LEU A N 1
ATOM 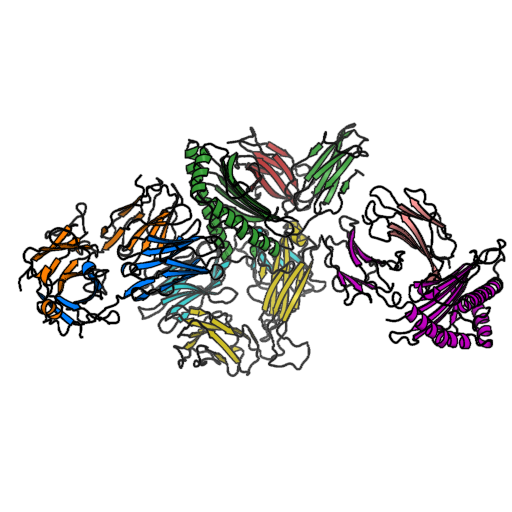4268 C CA . LEU C 1 108 ? -7.912 15.326 54.619 1.00 24.68 109 LEU A CA 1
ATOM 4269 C C . LEU C 1 108 ? -8.510 16.663 54.955 1.00 24.56 109 LEU A C 1
ATOM 4270 O O . LEU C 1 108 ? -7.950 17.425 55.740 1.00 25.58 109 LEU A O 1
ATOM 4275 N N . HIS C 1 109 ? -9.645 16.955 54.348 1.00 26.06 110 HIS A N 1
ATOM 4276 C CA . HIS C 1 109 ? -10.370 18.195 54.604 1.00 27.05 110 HIS A CA 1
ATOM 4277 C C . HIS C 1 109 ? -11.521 17.885 55.545 1.00 28.28 110 HIS A C 1
ATOM 4278 O O . HIS C 1 109 ? -12.105 16.795 55.490 1.00 28.65 110 HIS A O 1
ATOM 4285 N N . ILE C 1 110 ? -11.847 18.831 56.418 1.00 30.14 111 ILE A N 1
ATOM 4286 C CA . ILE C 1 110 ? -12.919 18.609 57.389 1.00 30.28 111 ILE A CA 1
ATOM 4287 C C . ILE C 1 110 ? -13.980 19.671 57.308 1.00 29.19 111 ILE A C 1
ATOM 4288 O O . ILE C 1 110 ? -13.746 20.844 57.585 1.00 26.60 111 ILE A O 1
ATOM 4293 N N . LEU C 1 111 ? -15.153 19.202 56.902 1.00 30.02 112 LEU A N 1
ATOM 4294 C CA . LEU C 1 111 ? -16.289 20.045 56.589 1.00 29.34 112 LEU A CA 1
ATOM 4295 C C . LEU C 1 111 ? -17.058 20.319 57.866 1.00 29.12 112 LEU A C 1
ATOM 4296 O O . LEU C 1 111 ? -17.522 19.384 58.500 1.00 29.12 112 LEU A O 1
ATOM 4301 N N . PRO C 1 112 ? -17.185 21.592 58.261 1.00 29.49 113 PRO A N 1
ATOM 4302 C CA . PRO C 1 112 ? -17.915 21.885 59.487 1.00 29.28 113 PRO A CA 1
ATOM 4303 C C . PRO C 1 112 ? -19.409 21.702 59.307 1.00 30.17 113 PRO A C 1
ATOM 4304 O O . PRO C 1 112 ? -19.913 21.861 58.199 1.00 29.82 113 PRO A O 1
ATOM 4308 N N . ASN C 1 113 ? -20.108 21.376 60.390 1.00 30.77 114 ASN A N 1
ATOM 4309 C CA . ASN C 1 113 ? -21.570 21.256 60.355 1.00 32.06 114 ASN A CA 1
ATOM 4310 C C . ASN C 1 113 ? -22.237 22.593 60.600 1.00 32.24 114 ASN A C 1
ATOM 4311 O O . ASN C 1 113 ? -22.286 23.067 61.719 1.00 31.89 114 ASN A O 1
ATOM 4316 N N . ILE C 1 114 ? -22.778 23.179 59.552 1.00 34.86 115 ILE A N 1
ATOM 4317 C CA . ILE C 1 114 ? -23.284 24.541 59.617 1.00 37.24 115 ILE A CA 1
ATOM 4318 C C . ILE C 1 114 ? -24.716 24.531 60.124 1.00 41.64 115 ILE A C 1
ATOM 4319 O O . ILE C 1 114 ? -25.642 24.307 59.350 1.00 42.66 115 ILE A O 1
ATOM 4324 N N . GLN C 1 115 ? -24.881 24.798 61.427 1.00 45.24 116 GLN A N 1
ATOM 4325 C CA . GLN C 1 115 ? -26.161 24.621 62.131 1.00 47.98 116 GLN A CA 1
ATOM 4326 C C . GLN C 1 115 ? -27.307 25.269 61.367 1.00 47.45 116 GLN A C 1
ATOM 4327 O O . GLN C 1 115 ? -28.237 24.583 60.934 1.00 48.14 116 GLN A O 1
ATOM 4333 N N . ASN C 1 116 ? -27.216 26.589 61.193 1.00 46.15 117 ASN A N 1
ATOM 4334 C CA . ASN C 1 116 ? -28.196 27.348 60.424 1.00 44.98 117 ASN A CA 1
ATOM 4335 C C . ASN C 1 116 ? -27.539 28.093 59.270 1.00 42.54 117 ASN A C 1
ATOM 4336 O O . ASN C 1 116 ? -27.050 29.197 59.456 1.00 42.29 117 ASN A O 1
ATOM 4341 N N . PRO C 1 117 ? -27.515 27.476 58.072 1.00 40.73 118 PRO A N 1
ATOM 4342 C CA . PRO C 1 117 ? -26.896 28.082 56.894 1.00 39.30 118 PRO A CA 1
ATOM 4343 C C . PRO C 1 117 ? -27.567 29.380 56.466 1.00 39.34 118 PRO A C 1
ATOM 4344 O O . PRO C 1 117 ? -28.788 29.452 56.390 1.00 43.63 118 PRO A O 1
ATOM 4348 N N . ASP C 1 118 ? -26.768 30.396 56.173 1.00 37.92 119 ASP A N 1
ATOM 4349 C CA . ASP C 1 118 ? -27.286 31.728 55.883 1.00 34.75 119 ASP A CA 1
ATOM 4350 C C . ASP C 1 118 ? -26.404 32.456 54.871 1.00 33.28 119 ASP A C 1
ATOM 4351 O O . ASP C 1 118 ? -25.885 33.552 55.146 1.00 36.00 119 ASP A O 1
ATOM 4356 N N . PRO C 1 119 ? -26.249 31.872 53.681 1.00 29.18 120 PRO A N 1
ATOM 4357 C CA . PRO C 1 119 ? -25.321 32.415 52.676 1.00 28.54 120 PRO A CA 1
ATOM 4358 C C . PRO C 1 119 ? -25.574 33.896 52.358 1.00 27.16 120 PRO A C 1
ATOM 4359 O O . PRO C 1 119 ? -26.730 34.334 52.389 1.00 25.59 120 PRO A O 1
ATOM 4363 N N . ALA C 1 120 ? -24.508 34.633 52.028 1.00 25.74 121 ALA A N 1
ATOM 4364 C CA . ALA C 1 120 ? -24.575 36.083 51.816 1.00 25.32 121 ALA A CA 1
ATOM 4365 C C . ALA C 1 120 ? -23.219 36.638 51.396 1.00 25.88 121 ALA A C 1
ATOM 4366 O O . ALA C 1 120 ? -22.176 36.125 51.822 1.00 27.31 121 ALA A O 1
ATOM 4368 N N . VAL C 1 121 ? -23.217 37.690 50.579 1.00 25.53 122 VAL A N 1
ATOM 4369 C CA . VAL C 1 121 ? -21.964 38.365 50.210 1.00 25.28 122 VAL A CA 1
ATOM 4370 C C . VAL C 1 121 ? -21.970 39.774 50.748 1.00 25.24 122 VAL A C 1
ATOM 4371 O O . VAL C 1 121 ? -22.926 40.512 50.538 1.00 26.74 122 VAL A O 1
ATOM 4375 N N . TYR C 1 122 ? -20.909 40.145 51.455 1.00 24.30 123 TYR A N 1
ATOM 4376 C CA . TYR C 1 122 ? -20.820 41.466 52.061 1.00 24.48 123 TYR A CA 1
ATOM 4377 C C . TYR C 1 122 ? -19.629 42.165 51.477 1.00 25.14 123 TYR A C 1
ATOM 4378 O O . TYR C 1 122 ? -18.693 41.530 51.027 1.00 24.00 123 TYR A O 1
ATOM 4387 N N . GLN C 1 123 ? -19.692 43.484 51.475 1.00 27.35 124 GLN A N 1
ATOM 4388 C CA . GLN C 1 123 ? -18.620 44.308 50.975 1.00 30.40 124 GLN A CA 1
ATOM 4389 C C . GLN C 1 123 ? -17.971 45.042 52.145 1.00 31.95 124 GLN A C 1
ATOM 4390 O O . GLN C 1 123 ? -18.660 45.712 52.922 1.00 34.00 124 GLN A O 1
ATOM 4396 N N . LEU C 1 124 ? -16.656 44.913 52.274 1.00 31.46 125 LEU A N 1
ATOM 4397 C CA . LEU C 1 124 ? -15.970 45.452 53.424 1.00 32.41 125 LEU A CA 1
ATOM 4398 C C . LEU C 1 124 ? -15.334 46.784 53.067 1.00 36.56 125 LEU A C 1
ATOM 4399 O O . LEU C 1 124 ? -14.884 46.961 51.942 1.00 37.63 125 LEU A O 1
ATOM 4404 N N . ARG C 1 125 ? -15.272 47.713 54.024 1.00 40.95 126 ARG A N 1
ATOM 4405 C CA . ARG C 1 125 ? -14.677 49.031 53.769 1.00 42.87 126 ARG A CA 1
ATOM 4406 C C . ARG C 1 125 ? -13.201 48.918 53.982 1.00 42.93 126 ARG A C 1
ATOM 4407 O O . ARG C 1 125 ? -12.741 48.682 55.090 1.00 39.40 126 ARG A O 1
ATOM 4415 N N . ASP C 1 126 ? -12.456 49.081 52.904 1.00 51.41 127 ASP A N 1
ATOM 4416 C CA . ASP C 1 126 ? -11.016 48.895 52.950 1.00 55.02 127 ASP A CA 1
ATOM 4417 C C . ASP C 1 126 ? -10.385 49.955 53.816 1.00 56.59 127 ASP A C 1
ATOM 4418 O O . ASP C 1 126 ? -11.070 50.887 54.239 1.00 54.60 127 ASP A O 1
ATOM 4423 N N . SER C 1 127 ? -9.106 49.770 54.140 1.00 61.65 128 SER A N 1
ATOM 4424 C CA . SER C 1 127 ? -8.347 50.784 54.852 1.00 65.54 128 SER A CA 1
ATOM 4425 C C . SER C 1 127 ? -7.867 51.650 53.715 1.00 72.02 128 SER A C 1
ATOM 4426 O O . SER C 1 127 ? -7.391 51.105 52.730 1.00 76.31 128 SER A O 1
ATOM 4429 N N . LYS C 1 128 ? -8.032 52.972 53.802 1.00 75.82 129 LYS A N 1
ATOM 4430 C CA . LYS C 1 128 ? -7.766 53.836 52.643 1.00 76.61 129 LYS A CA 1
ATOM 4431 C C . LYS C 1 128 ? -6.251 54.063 52.425 1.00 83.36 129 LYS A C 1
ATOM 4432 O O . LYS C 1 128 ? -5.847 54.657 51.416 1.00 81.48 129 LYS A O 1
ATOM 4438 N N . SER C 1 129 ? -5.430 53.569 53.367 1.00 89.12 130 SER A N 1
ATOM 4439 C CA . SER C 1 129 ? -4.059 53.097 53.062 1.00 88.74 130 SER A CA 1
ATOM 4440 C C . SER C 1 129 ? -4.268 51.762 52.332 1.00 87.83 130 SER A C 1
ATOM 4441 O O . SER C 1 129 ? -3.868 50.681 52.796 1.00 81.61 130 SER A O 1
ATOM 4444 N N . SER C 1 130 ? -4.915 51.878 51.174 1.00 89.17 131 SER A N 1
ATOM 4445 C CA . SER C 1 130 ? -5.666 50.776 50.580 1.00 91.66 131 SER A CA 1
ATOM 4446 C C . SER C 1 130 ? -4.798 49.747 49.901 1.00 97.69 131 SER A C 1
ATOM 4447 O O . SER C 1 130 ? -3.616 49.977 49.652 1.00 102.25 131 SER A O 1
ATOM 4450 N N . ASP C 1 131 ? -5.414 48.598 49.642 1.00 99.44 132 ASP A N 1
ATOM 4451 C CA . ASP C 1 131 ? -4.770 47.459 49.014 1.00 96.83 132 ASP A CA 1
ATOM 4452 C C . ASP C 1 131 ? -5.871 46.570 48.390 1.00 92.52 132 ASP A C 1
ATOM 4453 O O . ASP C 1 131 ? -5.927 45.351 48.606 1.00 93.67 132 ASP A O 1
ATOM 4458 N N . LYS C 1 132 ? -6.753 47.213 47.619 1.00 86.44 133 LYS A N 1
ATOM 4459 C CA . LYS C 1 132 ? -7.795 46.531 46.832 1.00 82.72 133 LYS A CA 1
ATOM 4460 C C . LYS C 1 132 ? -9.035 46.108 47.651 1.00 75.81 133 LYS A C 1
ATOM 4461 O O . LYS C 1 132 ? -9.049 45.022 48.246 1.00 78.84 133 LYS A O 1
ATOM 4467 N N . SER C 1 133 ? -10.071 46.962 47.642 1.00 65.84 134 SER A N 1
ATOM 4468 C CA . SER C 1 133 ? -11.284 46.797 48.477 1.00 59.19 134 SER A CA 1
ATOM 4469 C C . SER C 1 133 ? -11.944 45.414 48.350 1.00 51.41 134 SER A C 1
ATOM 4470 O O . SER C 1 133 ? -12.046 44.872 47.244 1.00 50.35 134 SER A O 1
ATOM 4473 N N . VAL C 1 134 ? -12.418 44.891 49.488 1.00 42.51 135 VAL A N 1
ATOM 4474 C CA . VAL C 1 134 ? -12.697 43.460 49.683 1.00 38.93 135 VAL A CA 1
ATOM 4475 C C . VAL C 1 134 ? -14.168 43.027 49.654 1.00 35.09 135 VAL A C 1
ATOM 4476 O O . VAL C 1 134 ? -15.026 43.691 50.213 1.00 34.23 135 VAL A O 1
ATOM 4480 N N . CYS C 1 135 ? -14.433 41.889 49.011 1.00 33.18 136 CYS A N 1
ATOM 4481 C CA . CYS C 1 135 ? -15.738 41.243 49.036 1.00 32.28 136 CYS A CA 1
ATOM 4482 C C . CYS C 1 135 ? -15.606 40.025 49.919 1.00 29.53 136 CYS A C 1
ATOM 4483 O O . CYS C 1 135 ? -14.554 39.401 49.958 1.00 28.93 136 CYS A O 1
ATOM 4486 N N . LEU C 1 136 ? -16.685 39.660 50.598 1.00 27.23 137 LEU A N 1
ATOM 4487 C CA . LEU C 1 136 ? -16.670 38.519 51.501 1.00 25.27 137 LEU A CA 1
ATOM 4488 C C . LEU C 1 136 ? -17.910 37.685 51.332 1.00 24.47 137 LEU A C 1
ATOM 4489 O O . LEU C 1 136 ? -19.011 38.188 51.410 1.00 26.25 137 LEU A O 1
ATOM 4494 N N . PHE C 1 137 ? -17.738 36.399 51.104 1.00 24.59 138 PHE A N 1
ATOM 4495 C CA . PHE C 1 137 ? -18.870 35.490 50.922 1.00 24.56 138 PHE A CA 1
ATOM 4496 C C . PHE C 1 137 ? -18.878 34.583 52.138 1.00 24.57 138 PHE A C 1
ATOM 4497 O O . PHE C 1 137 ? -17.872 33.927 52.379 1.00 25.49 138 PHE A O 1
ATOM 4505 N N . THR C 1 138 ? -19.966 34.574 52.922 1.00 23.44 139 THR A N 1
ATOM 4506 C CA . THR C 1 138 ? -19.990 33.824 54.190 1.00 23.12 139 THR A CA 1
ATOM 4507 C C . THR C 1 138 ? -21.283 33.107 54.484 1.00 23.61 139 THR A C 1
ATOM 4508 O O . THR C 1 138 ? -22.300 33.361 53.860 1.00 24.17 139 THR A O 1
ATOM 4512 N N . ASP C 1 139 ? -21.192 32.209 55.467 1.00 24.56 140 ASP A N 1
ATOM 4513 C CA . ASP C 1 139 ? -22.323 31.530 56.099 1.00 25.55 140 ASP A CA 1
ATOM 4514 C C . ASP C 1 139 ? -23.031 30.504 55.208 1.00 26.21 140 ASP A C 1
ATOM 4515 O O . ASP C 1 139 ? -24.146 30.074 55.496 1.00 24.22 140 ASP A O 1
ATOM 4520 N N . PHE C 1 140 ? -22.343 30.093 54.146 1.00 27.59 141 PHE A N 1
ATOM 4521 C CA . PHE C 1 140 ? -22.824 29.033 53.275 1.00 28.31 141 PHE A CA 1
ATOM 4522 C C . PHE C 1 140 ? -22.516 27.683 53.880 1.00 30.52 141 PHE A C 1
ATOM 4523 O O . PHE C 1 140 ? -21.682 27.592 54.778 1.00 33.33 141 PHE A O 1
ATOM 4531 N N . ASP C 1 141 ? -23.224 26.649 53.433 1.00 32.34 142 ASP A N 1
ATOM 4532 C CA . ASP C 1 141 ? -22.996 25.311 53.966 1.00 32.97 142 ASP A CA 1
ATOM 4533 C C . ASP C 1 141 ? -21.726 24.729 53.341 1.00 33.13 142 ASP A C 1
ATOM 4534 O O . ASP C 1 141 ? -21.270 25.193 52.297 1.00 28.92 142 ASP A O 1
ATOM 4539 N N . SER C 1 142 ? -21.182 23.711 54.011 1.00 34.87 143 SER A N 1
ATOM 4540 C CA . SER C 1 142 ? -19.865 23.141 53.701 1.00 34.81 143 SER A CA 1
ATOM 4541 C C . SER C 1 142 ? -19.826 22.341 52.384 1.00 37.89 143 SER A C 1
ATOM 4542 O O . SER C 1 142 ? -18.743 21.958 51.945 1.00 37.20 143 SER A O 1
ATOM 4545 N N . GLN C 1 143 ? -21.004 22.096 51.787 1.00 40.41 144 GLN A N 1
ATOM 4546 C CA . GLN C 1 143 ? -21.158 21.442 50.478 1.00 41.33 144 GLN A CA 1
ATOM 4547 C C . GLN C 1 143 ? -21.118 22.447 49.315 1.00 44.39 144 GLN A C 1
ATOM 4548 O O . GLN C 1 143 ? -21.233 22.049 48.142 1.00 46.39 144 GLN A O 1
ATOM 4554 N N . THR C 1 144 ? -20.960 23.734 49.632 1.00 43.02 145 THR A N 1
ATOM 4555 C CA . THR C 1 144 ? -21.029 24.794 48.632 1.00 41.38 145 THR A CA 1
ATOM 4556 C C . THR C 1 144 ? -19.727 24.915 47.866 1.00 41.32 145 THR A C 1
ATOM 4557 O O . THR C 1 144 ? -18.661 24.580 48.371 1.00 37.91 145 THR A O 1
ATOM 4561 N N . ASN C 1 145 ? -19.844 25.407 46.636 1.00 46.27 146 ASN A N 1
ATOM 4562 C CA . ASN C 1 145 ? -18.753 25.431 45.690 1.00 49.59 146 ASN A CA 1
ATOM 4563 C C . ASN C 1 145 ? -18.343 26.863 45.378 1.00 51.94 146 ASN A C 1
ATOM 4564 O O . ASN C 1 145 ? -19.069 27.603 44.724 1.00 52.55 146 ASN A O 1
ATOM 4569 N N . VAL C 1 146 ? -17.178 27.263 45.853 1.00 53.83 147 VAL A N 1
ATOM 4570 C CA . VAL C 1 146 ? -16.686 28.594 45.547 1.00 56.53 147 VAL A CA 1
ATOM 4571 C C . VAL C 1 146 ? -15.749 28.536 44.351 1.00 55.49 147 VAL A C 1
ATOM 4572 O O . VAL C 1 146 ? -14.776 27.787 44.361 1.00 54.28 147 VAL A O 1
ATOM 4576 N N . SER C 1 147 ? -16.021 29.359 43.342 1.00 54.02 148 SER A N 1
ATOM 4577 C CA . SER C 1 147 ? -15.269 29.289 42.107 1.00 52.78 148 SER A CA 1
ATOM 4578 C C . SER C 1 147 ? -14.231 30.371 41.963 1.00 51.88 148 SER A C 1
ATOM 4579 O O . SER C 1 147 ? -14.308 31.435 42.571 1.00 47.93 148 SER A O 1
ATOM 4582 N N . GLN C 1 148 ? -13.299 30.076 41.072 1.00 55.27 149 GLN A N 1
ATOM 4583 C CA . GLN C 1 148 ? -12.119 30.886 40.852 1.00 58.63 149 GLN A CA 1
ATOM 4584 C C . GLN C 1 148 ? -12.351 32.113 40.007 1.00 61.87 149 GLN A C 1
ATOM 4585 O O . GLN C 1 148 ? -13.293 32.176 39.205 1.00 60.54 149 GLN A O 1
ATOM 4591 N N . SER C 1 149 ? -11.450 33.077 40.194 1.00 64.50 150 SER A N 1
ATOM 4592 C CA . SER C 1 149 ? -11.436 34.259 39.376 1.00 65.72 150 SER A CA 1
ATOM 4593 C C . SER C 1 149 ? -10.889 33.876 38.022 1.00 62.64 150 SER A C 1
ATOM 4594 O O . SER C 1 149 ? -9.860 33.205 37.913 1.00 59.64 150 SER A O 1
ATOM 4597 N N . LYS C 1 150 ? -11.625 34.286 37.004 1.00 60.83 151 LYS A N 1
ATOM 4598 C CA . LYS C 1 150 ? -11.257 34.099 35.612 1.00 61.12 151 LYS A CA 1
ATOM 4599 C C . LYS C 1 150 ? -10.646 35.386 35.076 1.00 59.48 151 LYS A C 1
ATOM 4600 O O . LYS C 1 150 ? -9.887 35.380 34.110 1.00 57.23 151 LYS A O 1
ATOM 4606 N N . ASP C 1 151 ? -10.970 36.487 35.737 1.00 58.38 152 ASP A N 1
ATOM 4607 C CA . ASP C 1 151 ? -10.534 37.795 35.325 1.00 56.68 152 ASP A CA 1
ATOM 4608 C C . ASP C 1 151 ? -9.218 38.088 36.043 1.00 58.24 152 ASP A C 1
ATOM 4609 O O . ASP C 1 151 ? -9.150 38.015 37.271 1.00 61.45 152 ASP A O 1
ATOM 4614 N N . SER C 1 152 ? -8.183 38.407 35.261 1.00 60.03 153 SER A N 1
ATOM 4615 C CA . SER C 1 152 ? -6.854 38.789 35.774 1.00 59.56 153 SER A CA 1
ATOM 4616 C C . SER C 1 152 ? -6.832 40.036 36.671 1.00 61.46 153 SER A C 1
ATOM 4617 O O . SER C 1 152 ? -5.802 40.327 37.265 1.00 66.99 153 SER A O 1
ATOM 4620 N N . ASP C 1 153 ? -7.940 40.775 36.763 1.00 60.30 154 ASP A N 1
ATOM 4621 C CA . ASP C 1 153 ? -8.049 41.897 37.703 1.00 57.26 154 ASP A CA 1
ATOM 4622 C C . ASP C 1 153 ? -8.469 41.422 39.100 1.00 56.79 154 ASP A C 1
ATOM 4623 O O . ASP C 1 153 ? -8.156 42.068 40.113 1.00 55.57 154 ASP A O 1
ATOM 4628 N N . VAL C 1 154 ? -9.204 40.311 39.135 1.00 54.03 155 VAL A N 1
ATOM 4629 C CA . VAL C 1 154 ? -9.884 39.851 40.334 1.00 53.93 155 VAL A CA 1
ATOM 4630 C C . VAL C 1 154 ? -9.274 38.558 40.911 1.00 53.55 155 VAL A C 1
ATOM 4631 O O . VAL C 1 154 ? -8.980 37.624 40.173 1.00 55.13 155 VAL A O 1
ATOM 4635 N N . TYR C 1 155 ? -9.116 38.515 42.236 1.00 50.14 156 TYR A N 1
ATOM 4636 C CA . TYR C 1 155 ? -8.569 37.354 42.960 1.00 44.26 156 TYR A CA 1
ATOM 4637 C C . TYR C 1 155 ? -9.614 36.752 43.911 1.00 41.97 156 TYR A C 1
ATOM 4638 O O . TYR C 1 155 ? -10.305 37.495 44.589 1.00 43.53 156 TYR A O 1
ATOM 4647 N N . ILE C 1 156 ? -9.727 35.425 43.969 1.00 39.59 157 ILE A N 1
ATOM 4648 C CA . ILE C 1 156 ? -10.627 34.761 44.930 1.00 40.29 157 ILE A CA 1
ATOM 4649 C C . ILE C 1 156 ? -9.883 33.697 45.755 1.00 40.58 157 ILE A C 1
ATOM 4650 O O . ILE C 1 156 ? -9.053 32.961 45.230 1.00 42.51 157 ILE A O 1
ATOM 4655 N N . THR C 1 157 ? -10.203 33.606 47.044 1.00 37.47 158 THR A N 1
ATOM 4656 C CA . THR C 1 157 ? -9.571 32.628 47.920 1.00 34.48 158 THR A CA 1
ATOM 4657 C C . THR C 1 157 ? -10.377 31.351 47.965 1.00 35.17 158 THR A C 1
ATOM 4658 O O . THR C 1 157 ? -11.472 31.285 47.425 1.00 36.14 158 THR A O 1
ATOM 4662 N N . ASP C 1 158 ? -9.825 30.342 48.623 1.00 35.94 159 ASP A N 1
ATOM 4663 C CA . ASP C 1 158 ? -10.557 29.115 48.893 1.00 39.03 159 ASP A CA 1
ATOM 4664 C C . ASP C 1 158 ? -11.491 29.364 50.060 1.00 36.00 159 ASP A C 1
ATOM 4665 O O . ASP C 1 158 ? -11.392 30.401 50.696 1.00 32.14 159 ASP A O 1
ATOM 4670 N N . LYS C 1 159 ? -12.371 28.403 50.341 1.00 35.06 160 LYS A N 1
ATOM 4671 C CA . LYS C 1 159 ? -13.214 28.484 51.525 1.00 35.17 160 LYS A CA 1
ATOM 4672 C C . LYS C 1 159 ? -12.318 28.286 52.738 1.00 35.02 160 LYS A C 1
ATOM 4673 O O . LYS C 1 159 ? -11.159 27.869 52.600 1.00 36.97 160 LYS A O 1
ATOM 4679 N N . CYS C 1 160 ? -12.867 28.560 53.923 1.00 31.86 161 CYS A N 1
ATOM 4680 C CA . CYS C 1 160 ? -12.070 28.725 55.132 1.00 27.74 161 CYS A CA 1
ATOM 4681 C C . CYS C 1 160 ? -12.998 28.616 56.319 1.00 27.18 161 CYS A C 1
ATOM 4682 O O . CYS C 1 160 ? -13.983 29.347 56.402 1.00 27.51 161 CYS A O 1
ATOM 4685 N N . VAL C 1 161 ? -12.696 27.711 57.235 1.00 26.10 162 VAL A N 1
ATOM 4686 C CA . VAL C 1 161 ? -13.543 27.542 58.401 1.00 24.84 162 VAL A CA 1
ATOM 4687 C C . VAL C 1 161 ? -13.053 28.401 59.566 1.00 24.63 162 VAL A C 1
ATOM 4688 O O . VAL C 1 161 ? -11.867 28.518 59.829 1.00 22.71 162 VAL A O 1
ATOM 4692 N N . LEU C 1 162 ? -14.021 28.930 60.298 1.00 24.63 163 LEU A N 1
ATOM 4693 C CA . LEU C 1 162 ? -13.806 29.894 61.346 1.00 22.69 163 LEU A CA 1
ATOM 4694 C C . LEU C 1 162 ? -14.576 29.362 62.546 1.00 22.05 163 LEU A C 1
ATOM 4695 O O . LEU C 1 162 ? -15.702 28.896 62.401 1.00 20.96 163 LEU A O 1
ATOM 4700 N N . ASP C 1 163 ? -13.954 29.373 63.718 1.00 21.96 164 ASP A N 1
ATOM 4701 C CA . ASP C 1 163 ? -14.534 28.713 64.902 1.00 20.96 164 ASP A CA 1
ATOM 4702 C C . ASP C 1 163 ? -14.627 29.664 66.085 1.00 22.12 164 ASP A C 1
ATOM 4703 O O . ASP C 1 163 ? -13.639 29.940 66.784 1.00 22.00 164 ASP A O 1
ATOM 4708 N N . MET C 1 164 ? -15.843 30.152 66.311 1.00 23.80 165 MET A N 1
ATOM 4709 C CA . MET C 1 164 ? -16.127 30.994 67.458 1.00 23.72 165 MET A CA 1
ATOM 4710 C C . MET C 1 164 ? -16.366 30.118 68.683 1.00 24.70 165 MET A C 1
ATOM 4711 O O . MET C 1 164 ? -17.514 29.832 69.059 1.00 23.44 165 MET A O 1
ATOM 4716 N N . ARG C 1 165 ? -15.258 29.673 69.286 1.00 25.34 166 ARG A N 1
ATOM 4717 C CA . ARG C 1 165 ? -15.319 28.696 70.388 1.00 27.97 166 ARG A CA 1
ATOM 4718 C C . ARG C 1 165 ? -16.312 29.083 71.479 1.00 25.93 166 ARG A C 1
ATOM 4719 O O . ARG C 1 165 ? -17.059 28.248 71.965 1.00 24.54 166 ARG A O 1
ATOM 4727 N N . SER C 1 166 ? -16.325 30.357 71.840 1.00 25.05 167 SER A N 1
ATOM 4728 C CA . SER C 1 166 ? -17.161 30.839 72.938 1.00 25.07 167 SER A CA 1
ATOM 4729 C C . SER C 1 166 ? -18.655 30.990 72.605 1.00 23.75 167 SER A C 1
ATOM 4730 O O . SER C 1 166 ? -19.491 30.945 73.488 1.00 22.82 167 SER A O 1
ATOM 4733 N N . MET C 1 167 ? -18.983 31.146 71.339 1.00 24.63 168 MET A N 1
ATOM 4734 C CA . MET C 1 167 ? -20.380 31.160 70.912 1.00 25.36 168 MET A CA 1
ATOM 4735 C C . MET C 1 167 ? -20.817 29.796 70.340 1.00 26.06 168 MET A C 1
ATOM 4736 O O . MET C 1 167 ? -21.936 29.657 69.841 1.00 26.23 168 MET A O 1
ATOM 4741 N N . ASP C 1 168 ? -19.934 28.799 70.412 1.00 26.96 169 ASP A N 1
ATOM 4742 C CA . ASP C 1 168 ? -20.255 27.454 69.966 1.00 27.65 169 ASP A CA 1
ATOM 4743 C C . ASP C 1 168 ? -20.797 27.525 68.537 1.00 24.90 169 ASP A C 1
ATOM 4744 O O . ASP C 1 168 ? -21.798 26.904 68.238 1.00 26.91 169 ASP A O 1
ATOM 4749 N N . PHE C 1 169 ? -20.123 28.298 67.674 1.00 21.46 170 PHE A N 1
ATOM 4750 C CA . PHE C 1 169 ? -20.577 28.623 66.306 1.00 19.05 170 PHE A CA 1
ATOM 4751 C C . PHE C 1 169 ? -19.405 28.616 65.308 1.00 19.20 170 PHE A C 1
ATOM 4752 O O . PHE C 1 169 ? -18.314 29.144 65.577 1.00 17.97 170 PHE A O 1
ATOM 4760 N N . LYS C 1 170 ? -19.652 28.031 64.137 1.00 19.79 171 LYS A N 1
ATOM 4761 C CA . LYS C 1 170 ? -18.674 27.984 63.057 1.00 19.45 171 LYS A CA 1
ATOM 4762 C C . LYS C 1 170 ? -19.264 28.589 61.811 1.00 18.71 171 LYS A C 1
ATOM 4763 O O . LYS C 1 170 ? -20.475 28.669 61.703 1.00 18.98 171 LYS A O 1
ATOM 4769 N N . SER C 1 171 ? -18.388 29.013 60.896 1.00 18.57 172 SER A N 1
ATOM 4770 C CA . SER C 1 171 ? -18.754 29.705 59.670 1.00 18.57 172 SER A CA 1
ATOM 4771 C C . SER C 1 171 ? -17.708 29.492 58.555 1.00 19.73 172 SER A C 1
ATOM 4772 O O . SER C 1 171 ? -16.490 29.638 58.785 1.00 21.54 172 SER A O 1
ATOM 4775 N N . ASN C 1 172 ? -18.185 29.186 57.349 1.00 19.25 173 ASN A N 1
ATOM 4776 C CA . ASN C 1 172 ? -17.353 29.129 56.161 1.00 19.15 173 ASN A CA 1
ATOM 4777 C C . ASN C 1 172 ? -17.296 30.494 55.515 1.00 19.80 173 ASN A C 1
ATOM 4778 O O . ASN C 1 172 ? -18.170 31.316 55.754 1.00 21.26 173 ASN A O 1
ATOM 4783 N N . SER C 1 173 ? -16.288 30.740 54.684 1.00 19.76 174 SER A N 1
ATOM 4784 C CA . SER C 1 173 ? -16.167 32.015 54.007 1.00 20.47 174 SER A CA 1
ATOM 4785 C C . SER C 1 173 ? -15.082 32.007 52.945 1.00 23.02 174 SER A C 1
ATOM 4786 O O . SER C 1 173 ? -14.126 31.232 53.032 1.00 25.60 174 SER A O 1
ATOM 4789 N N . ALA C 1 174 ? -15.210 32.913 51.978 1.00 23.64 175 ALA A N 1
ATOM 4790 C CA . ALA C 1 174 ? -14.206 33.108 50.946 1.00 23.30 175 ALA A CA 1
ATOM 4791 C C . ALA C 1 174 ? -14.098 34.589 50.646 1.00 22.68 175 ALA A C 1
ATOM 4792 O O . ALA C 1 174 ? -15.064 35.321 50.828 1.00 21.79 175 ALA A O 1
ATOM 4794 N N . VAL C 1 175 ? -12.923 35.022 50.205 1.00 22.62 176 VAL A N 1
ATOM 4795 C CA . VAL C 1 175 ? -12.656 36.439 49.988 1.00 23.91 176 VAL A CA 1
ATOM 4796 C C . VAL C 1 175 ? -12.317 36.721 48.534 1.00 25.77 176 VAL A C 1
ATOM 4797 O O . VAL C 1 175 ? -11.671 35.913 47.880 1.00 26.12 176 VAL A O 1
ATOM 4801 N N . ALA C 1 176 ? -12.768 37.876 48.057 1.00 28.26 177 ALA A N 1
ATOM 4802 C CA . ALA C 1 176 ? -12.555 38.310 46.695 1.00 30.63 177 ALA A CA 1
ATOM 4803 C C . ALA C 1 176 ? -12.163 39.768 46.707 1.00 33.75 177 ALA A C 1
ATOM 4804 O O . ALA C 1 176 ? -12.729 40.554 47.453 1.00 36.31 177 ALA A O 1
ATOM 4806 N N . TRP C 1 177 ? -11.204 40.130 45.871 1.00 36.63 178 TRP A N 1
ATOM 4807 C CA . TRP C 1 177 ? -10.769 41.514 45.769 1.00 39.97 178 TRP A CA 1
ATOM 4808 C C . TRP C 1 177 ? -10.254 41.810 44.369 1.00 46.54 178 TRP A C 1
ATOM 4809 O O . TRP C 1 177 ? -10.019 40.899 43.582 1.00 48.40 178 TRP A O 1
ATOM 4820 N N . SER C 1 178 ? -10.078 43.095 44.084 1.00 51.01 179 SER A N 1
ATOM 4821 C CA . SER C 1 178 ? -9.697 43.591 42.762 1.00 55.36 179 SER A CA 1
ATOM 4822 C C . SER C 1 178 ? -9.563 45.081 42.968 1.00 64.39 179 SER A C 1
ATOM 4823 O O . SER C 1 178 ? -9.681 45.543 44.098 1.00 75.35 179 SER A O 1
ATOM 4826 N N . ASN C 1 179 ? -9.349 45.846 41.909 1.00 69.61 180 ASN A N 1
ATOM 4827 C CA . ASN C 1 179 ? -9.240 47.303 42.093 1.00 70.17 180 ASN A CA 1
ATOM 4828 C C . ASN C 1 179 ? -9.861 48.132 40.980 1.00 70.01 180 ASN A C 1
ATOM 4829 O O . ASN C 1 179 ? -11.076 48.353 40.973 1.00 63.99 180 ASN A O 1
ATOM 4834 N N . LYS C 1 180 ? -9.033 48.587 40.046 1.00 75.83 181 LYS A N 1
ATOM 4835 C CA . LYS C 1 180 ? -9.508 49.394 38.928 1.00 82.19 181 LYS A CA 1
ATOM 4836 C C . LYS C 1 180 ? -10.355 48.564 37.969 1.00 89.46 181 LYS A C 1
ATOM 4837 O O . LYS C 1 180 ? -10.543 47.364 38.171 1.00 89.70 181 LYS A O 1
ATOM 4843 N N . SER C 1 181 ? -10.864 49.211 36.926 1.00 91.93 182 SER A N 1
ATOM 4844 C CA . SER C 1 181 ? -11.692 48.535 35.935 1.00 88.96 182 SER A CA 1
ATOM 4845 C C . SER C 1 181 ? -13.102 48.295 36.464 1.00 85.45 182 SER A C 1
ATOM 4846 O O . SER C 1 181 ? -13.869 47.523 35.888 1.00 77.49 182 SER A O 1
ATOM 4849 N N . ASP C 1 182 ? -13.437 48.962 37.564 1.00 84.25 183 ASP A N 1
ATOM 4850 C CA . ASP C 1 182 ? -14.755 48.822 38.173 1.00 84.87 183 ASP A CA 1
ATOM 4851 C C . ASP C 1 182 ? -14.967 47.411 38.711 1.00 80.51 183 ASP A C 1
ATOM 4852 O O . ASP C 1 182 ? -14.867 46.433 37.970 1.00 78.38 183 ASP A O 1
ATOM 4857 N N . PHE C 1 183 ? -15.261 47.314 40.003 1.00 73.44 184 PHE A N 1
ATOM 4858 C CA . PHE C 1 183 ? -15.486 46.035 40.636 1.00 69.31 184 PHE A CA 1
ATOM 4859 C C . PHE C 1 183 ? -16.539 46.182 41.733 1.00 64.95 184 PHE A C 1
ATOM 4860 O O . PHE C 1 183 ? -16.430 47.061 42.587 1.00 65.09 184 PHE A O 1
ATOM 4868 N N . ALA C 1 184 ? -17.550 45.313 41.700 1.00 59.34 185 ALA A N 1
ATOM 4869 C CA . ALA C 1 184 ? -18.643 45.320 42.664 1.00 57.78 185 ALA A CA 1
ATOM 4870 C C . ALA C 1 184 ? -18.858 43.896 43.180 1.00 57.96 185 ALA A C 1
ATOM 4871 O O . ALA C 1 184 ? -18.468 42.930 42.515 1.00 62.68 185 ALA A O 1
ATOM 4873 N N . CYS C 1 185 ? -19.355 43.795 44.401 1.00 54.19 186 CYS A N 1
ATOM 4874 C CA . CYS C 1 185 ? -19.276 42.561 45.148 1.00 51.27 186 CYS A CA 1
ATOM 4875 C C . CYS C 1 185 ? -20.480 41.658 44.958 1.00 52.29 186 CYS A C 1
ATOM 4876 O O . CYS C 1 185 ? -20.533 40.577 45.473 1.00 49.73 186 CYS A O 1
ATOM 4879 N N . ALA C 1 186 ? -21.414 42.089 44.135 1.00 54.19 187 ALA A N 1
ATOM 4880 C CA . ALA C 1 186 ? -22.545 41.260 43.803 1.00 56.51 187 ALA A CA 1
ATOM 4881 C C . ALA C 1 186 ? -22.216 40.316 42.676 1.00 60.23 187 ALA A C 1
ATOM 4882 O O . ALA C 1 186 ? -22.706 39.210 42.641 1.00 58.15 187 ALA A O 1
ATOM 4884 N N . ASN C 1 187 ? -21.374 40.754 41.749 1.00 64.08 188 ASN A N 1
ATOM 4885 C CA . ASN C 1 187 ? -20.892 39.881 40.705 1.00 65.96 188 ASN A CA 1
ATOM 4886 C C . ASN C 1 187 ? -20.151 38.801 41.423 1.00 67.48 188 ASN A C 1
ATOM 4887 O O . ASN C 1 187 ? -20.745 37.823 41.790 1.00 72.05 188 ASN A O 1
ATOM 4892 N N . ALA C 1 188 ? -18.855 39.030 41.631 1.00 66.53 189 ALA A N 1
ATOM 4893 C CA . ALA C 1 188 ? -17.958 38.383 42.584 1.00 60.32 189 ALA A CA 1
ATOM 4894 C C . ALA C 1 188 ? -18.039 36.903 42.753 1.00 53.33 189 ALA A C 1
ATOM 4895 O O . ALA C 1 188 ? -17.254 36.189 42.219 1.00 50.99 189 ALA A O 1
ATOM 4897 N N . PHE C 1 189 ? -18.968 36.465 43.557 1.00 49.38 190 PHE A N 1
ATOM 4898 C CA . PHE C 1 189 ? -18.990 35.104 43.984 1.00 50.63 190 PHE A CA 1
ATOM 4899 C C . PHE C 1 189 ? -20.166 34.443 43.383 1.00 55.81 190 PHE A C 1
ATOM 4900 O O . PHE C 1 189 ? -20.091 33.382 42.765 1.00 53.24 190 PHE A O 1
ATOM 4908 N N . ASN C 1 190 ? -21.284 35.103 43.554 1.00 60.93 191 ASN A N 1
ATOM 4909 C CA . ASN C 1 190 ? -22.463 34.670 42.884 1.00 66.41 191 ASN A CA 1
ATOM 4910 C C . ASN C 1 190 ? -22.310 34.901 41.365 1.00 68.41 191 ASN A C 1
ATOM 4911 O O . ASN C 1 190 ? -23.197 35.451 40.713 1.00 69.40 191 ASN A O 1
ATOM 4916 N N . ASN C 1 191 ? -21.154 34.468 40.847 1.00 67.49 192 ASN A N 1
ATOM 4917 C CA . ASN C 1 191 ? -20.816 34.393 39.433 1.00 64.69 192 ASN A CA 1
ATOM 4918 C C . ASN C 1 191 ? -19.910 33.214 39.137 1.00 58.47 192 ASN A C 1
ATOM 4919 O O . ASN C 1 191 ? -20.349 32.103 39.046 1.00 57.48 192 ASN A O 1
ATOM 4924 N N . ALA D 2 1 ? 18.381 18.206 80.023 1.00 53.10 1 ALA B N 1
ATOM 4925 C CA . ALA D 2 1 ? 17.000 17.785 80.230 1.00 52.65 1 ALA B CA 1
ATOM 4926 C C . ALA D 2 1 ? 16.134 18.121 79.020 1.00 54.29 1 ALA B C 1
ATOM 4927 O O . ALA D 2 1 ? 15.143 17.444 78.747 1.00 62.16 1 ALA B O 1
ATOM 4929 N N . GLU D 2 2 ? 16.514 19.171 78.300 1.00 51.70 2 GLU B N 1
ATOM 4930 C CA . GLU D 2 2 ? 15.774 19.600 77.120 1.00 51.38 2 GLU B CA 1
ATOM 4931 C C . GLU D 2 2 ? 15.577 18.445 76.143 1.00 49.32 2 GLU B C 1
ATOM 4932 O O . GLU D 2 2 ? 14.578 17.729 76.207 1.00 48.40 2 GLU B O 1
ATOM 4938 N N . ALA D 2 3 ? 16.537 18.270 75.240 1.00 46.52 3 ALA B N 1
ATOM 4939 C CA . ALA D 2 3 ? 16.471 17.202 74.250 1.00 43.92 3 ALA B CA 1
ATOM 4940 C C . ALA D 2 3 ? 15.292 17.401 73.303 1.00 42.65 3 ALA B C 1
ATOM 4941 O O . ALA D 2 3 ? 14.135 17.359 73.720 1.00 41.04 3 ALA B O 1
ATOM 4943 N N . ASP D 2 4 ? 15.594 17.616 72.027 1.00 39.79 4 ASP B N 1
ATOM 4944 C CA . ASP D 2 4 ? 14.561 17.821 71.019 1.00 37.08 4 ASP B CA 1
ATOM 4945 C C . ASP D 2 4 ? 15.161 18.320 69.708 1.00 34.54 4 ASP B C 1
ATOM 4946 O O . ASP D 2 4 ? 15.884 19.316 69.684 1.00 36.93 4 ASP B O 1
ATOM 4951 N N . ILE D 2 5 ? 14.855 17.621 68.619 1.00 29.79 5 ILE B N 1
ATOM 4952 C CA . ILE D 2 5 ? 15.362 17.992 67.304 1.00 26.92 5 ILE B CA 1
ATOM 4953 C C . ILE D 2 5 ? 15.230 19.493 67.066 1.00 26.37 5 ILE B C 1
ATOM 4954 O O . ILE D 2 5 ? 14.257 20.115 67.490 1.00 24.35 5 ILE B O 1
ATOM 4959 N N . TYR D 2 6 ? 16.216 20.068 66.385 1.00 28.58 6 TYR B N 1
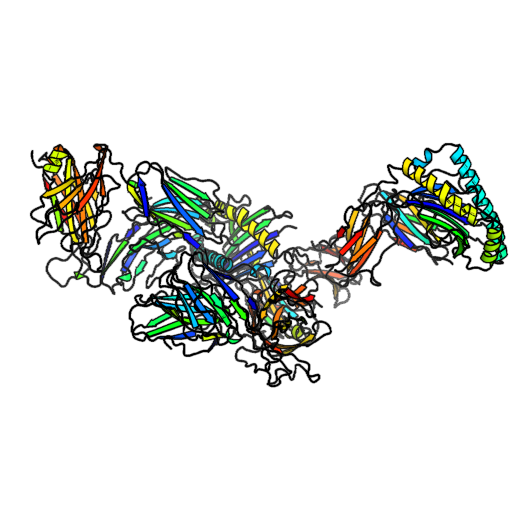ATOM 4960 C CA . TYR D 2 6 ? 16.212 21.504 66.090 1.00 29.30 6 TYR B CA 1
ATOM 4961 C C . TYR D 2 6 ? 16.597 21.823 64.677 1.00 27.47 6 TYR B C 1
ATOM 4962 O O . TYR D 2 6 ? 17.468 21.232 64.182 1.00 26.60 6 TYR B O 1
ATOM 4971 N N . GLN D 2 7 ? 15.966 22.806 64.055 1.00 27.95 7 GLN B N 1
ATOM 4972 C CA . GLN D 2 7 ? 16.226 23.147 62.654 1.00 28.43 7 GLN B CA 1
ATOM 4973 C C . GLN D 2 7 ? 16.278 24.633 62.327 1.00 29.28 7 GLN B C 1
ATOM 4974 O O . GLN D 2 7 ? 15.310 25.307 62.471 1.00 28.36 7 GLN B O 1
ATOM 4980 N N . THR D 2 8 ? 17.408 25.124 61.837 1.00 31.33 8 THR B N 1
ATOM 4981 C CA . THR D 2 8 ? 17.538 26.539 61.476 1.00 31.33 8 THR B CA 1
ATOM 4982 C C . THR D 2 8 ? 18.156 26.773 60.108 1.00 29.87 8 THR B C 1
ATOM 4983 O O . THR D 2 8 ? 19.032 26.024 59.689 1.00 28.35 8 THR B O 1
ATOM 4987 N N . PRO D 2 9 ? 17.751 27.865 59.445 1.00 30.02 9 PRO B N 1
ATOM 4988 C CA . PRO D 2 9 ? 16.724 28.776 59.947 1.00 30.09 9 PRO B CA 1
ATOM 4989 C C . PRO D 2 9 ? 15.383 28.251 59.482 1.00 30.78 9 PRO B C 1
ATOM 4990 O O . PRO D 2 9 ? 15.340 27.437 58.558 1.00 30.00 9 PRO B O 1
ATOM 4994 N N . ARG D 2 10 ? 14.298 28.699 60.094 1.00 30.68 10 ARG B N 1
ATOM 4995 C CA . ARG D 2 10 ? 13.000 28.171 59.683 1.00 31.08 10 ARG B CA 1
ATOM 4996 C C . ARG D 2 10 ? 12.684 28.570 58.239 1.00 28.04 10 ARG B C 1
ATOM 4997 O O . ARG D 2 10 ? 12.032 27.815 57.524 1.00 25.20 10 ARG B O 1
ATOM 5005 N N . TYR D 2 11 ? 13.139 29.763 57.839 1.00 26.90 11 TYR B N 1
ATOM 5006 C CA . TYR D 2 11 ? 12.927 30.309 56.470 1.00 25.37 11 TYR B CA 1
ATOM 5007 C C . TYR D 2 11 ? 14.242 30.842 55.897 1.00 25.15 11 TYR B C 1
ATOM 5008 O O . TYR D 2 11 ? 15.094 31.336 56.635 1.00 22.98 11 TYR B O 1
ATOM 5017 N N . LEU D 2 12 ? 14.414 30.716 54.584 1.00 25.60 12 LEU B N 1
ATOM 5018 C CA . LEU D 2 12 ? 15.617 31.222 53.951 1.00 27.00 12 LEU B CA 1
ATOM 5019 C C . LEU D 2 12 ? 15.361 31.553 52.491 1.00 28.52 12 LEU B C 1
ATOM 5020 O O . LEU D 2 12 ? 14.706 30.780 51.756 1.00 29.34 12 LEU B O 1
ATOM 5025 N N . VAL D 2 13 ? 15.880 32.711 52.085 1.00 29.24 13 VAL B N 1
ATOM 5026 C CA . VAL D 2 13 ? 15.787 33.178 50.718 1.00 31.09 13 VAL B CA 1
ATOM 5027 C C . VAL D 2 13 ? 17.188 33.519 50.222 1.00 33.71 13 VAL B C 1
ATOM 5028 O O . VAL D 2 13 ? 17.932 34.250 50.895 1.00 36.40 13 VAL B O 1
ATOM 5032 N N . ILE D 2 14 ? 17.544 33.008 49.044 1.00 33.40 14 ILE B N 1
ATOM 5033 C CA . ILE D 2 14 ? 18.894 33.173 48.514 1.00 35.23 14 ILE B CA 1
ATOM 5034 C C . ILE D 2 14 ? 18.844 33.143 46.972 1.00 36.27 14 ILE B C 1
ATOM 5035 O O . ILE D 2 14 ? 17.869 32.633 46.396 1.00 39.03 14 ILE B O 1
ATOM 5040 N N . GLY D 2 15 ? 19.885 33.653 46.306 1.00 34.52 15 GLY B N 1
ATOM 5041 C CA . GLY D 2 15 ? 19.945 33.667 44.826 1.00 34.05 15 GLY B CA 1
ATOM 5042 C C . GLY D 2 15 ? 20.726 32.495 44.265 1.00 34.73 15 GLY B C 1
ATOM 5043 O O . GLY D 2 15 ? 21.656 32.031 44.900 1.00 33.57 15 GLY B O 1
ATOM 5044 N N . THR D 2 16 ? 20.344 32.028 43.071 1.00 36.89 16 THR B N 1
ATOM 5045 C CA . THR D 2 16 ? 20.953 30.846 42.424 1.00 38.27 16 THR B CA 1
ATOM 5046 C C . THR D 2 16 ? 22.470 30.936 42.336 1.00 38.73 16 THR B C 1
ATOM 5047 O O . THR D 2 16 ? 23.032 32.034 42.270 1.00 38.87 16 THR B O 1
ATOM 5051 N N . GLY D 2 17 ? 23.124 29.779 42.338 1.00 38.19 17 GLY B N 1
ATOM 5052 C CA . GLY D 2 17 ? 24.573 29.725 42.273 1.00 38.93 17 GLY B CA 1
ATOM 5053 C C . GLY D 2 17 ? 25.195 29.819 43.652 1.00 39.75 17 GLY B C 1
ATOM 5054 O O . GLY D 2 17 ? 26.300 29.324 43.879 1.00 41.92 17 GLY B O 1
ATOM 5055 N N . LYS D 2 18 ? 24.483 30.446 44.582 1.00 37.77 18 LYS B N 1
ATOM 5056 C CA . LYS D 2 18 ? 24.930 30.564 45.958 1.00 36.46 18 LYS B CA 1
ATOM 5057 C C . LYS D 2 18 ? 24.870 29.237 46.684 1.00 36.51 18 LYS B C 1
ATOM 5058 O O . LYS D 2 18 ? 24.148 28.335 46.275 1.00 35.73 18 LYS B O 1
ATOM 5064 N N . LYS D 2 19 ? 25.646 29.133 47.760 1.00 36.99 19 LYS B N 1
ATOM 5065 C CA . LYS D 2 19 ? 25.762 27.902 48.505 1.00 39.60 19 LYS B CA 1
ATOM 5066 C C . LYS D 2 19 ? 25.197 28.093 49.893 1.00 40.02 19 LYS B C 1
ATOM 5067 O O . LYS D 2 19 ? 25.323 29.157 50.496 1.00 38.29 19 LYS B O 1
ATOM 5073 N N . ILE D 2 20 ? 24.579 27.038 50.400 1.00 40.92 20 ILE B N 1
ATOM 5074 C CA . ILE D 2 20 ? 23.913 27.131 51.666 1.00 39.81 20 ILE B CA 1
ATOM 5075 C C . ILE D 2 20 ? 23.982 25.858 52.495 1.00 37.32 20 ILE B C 1
ATOM 5076 O O . ILE D 2 20 ? 24.030 24.757 51.967 1.00 33.71 20 ILE B O 1
ATOM 5081 N N . THR D 2 21 ? 23.996 26.047 53.812 1.00 37.22 21 THR B N 1
ATOM 5082 C CA . THR D 2 21 ? 24.017 24.964 54.770 1.00 35.82 21 THR B CA 1
ATOM 5083 C C . THR D 2 21 ? 22.821 25.114 55.716 1.00 33.09 21 THR B C 1
ATOM 5084 O O . THR D 2 21 ? 22.563 26.191 56.253 1.00 32.79 21 THR B O 1
ATOM 5088 N N . LEU D 2 22 ? 22.085 24.026 55.907 1.00 31.48 22 LEU B N 1
ATOM 5089 C CA . LEU D 2 22 ? 20.917 24.020 56.798 1.00 29.97 22 LEU B CA 1
ATOM 5090 C C . LEU D 2 22 ? 21.210 23.253 58.062 1.00 27.79 22 LEU B C 1
ATOM 5091 O O . LEU D 2 22 ? 21.508 22.055 58.007 1.00 27.31 22 LEU B O 1
ATOM 5096 N N . GLU D 2 23 ? 21.136 23.932 59.198 1.00 26.00 23 GLU B N 1
ATOM 5097 C CA . GLU D 2 23 ? 21.468 23.269 60.451 1.00 26.98 23 GLU B CA 1
ATOM 5098 C C . GLU D 2 23 ? 20.323 22.386 60.966 1.00 24.90 23 GLU B C 1
ATOM 5099 O O . GLU D 2 23 ? 19.172 22.803 60.961 1.00 24.75 23 GLU B O 1
ATOM 5105 N N . CYS D 2 24 ? 20.661 21.156 61.368 1.00 22.14 24 CYS B N 1
ATOM 5106 C CA . CYS D 2 24 ? 19.756 20.275 62.097 1.00 19.72 24 CYS B CA 1
ATOM 5107 C C . CYS D 2 24 ? 20.528 19.652 63.247 1.00 19.90 24 CYS B C 1
ATOM 5108 O O . CYS D 2 24 ? 21.597 19.072 63.028 1.00 19.84 24 CYS B O 1
ATOM 5111 N N . SER D 2 25 ? 20.004 19.778 64.460 1.00 19.79 25 SER B N 1
ATOM 5112 C CA . SER D 2 25 ? 20.600 19.139 65.623 1.00 20.16 25 SER B CA 1
ATOM 5113 C C . SER D 2 25 ? 19.552 18.472 66.477 1.00 21.36 25 SER B C 1
ATOM 5114 O O . SER D 2 25 ? 18.416 18.904 66.491 1.00 21.13 25 SER B O 1
ATOM 5117 N N . GLN D 2 26 ? 19.967 17.467 67.241 1.00 22.92 26 GLN B N 1
ATOM 5118 C CA . GLN D 2 26 ? 19.079 16.715 68.089 1.00 23.81 26 GLN B CA 1
ATOM 5119 C C . GLN D 2 26 ? 19.811 16.326 69.357 1.00 24.95 26 GLN B C 1
ATOM 5120 O O . GLN D 2 26 ? 20.986 15.922 69.314 1.00 25.84 26 GLN B O 1
ATOM 5126 N N . THR D 2 27 ? 19.135 16.471 70.489 1.00 25.01 27 THR B N 1
ATOM 5127 C CA . THR D 2 27 ? 19.761 16.187 71.766 1.00 25.70 27 THR B CA 1
ATOM 5128 C C . THR D 2 27 ? 19.201 14.945 72.450 1.00 24.96 27 THR B C 1
ATOM 5129 O O . THR D 2 27 ? 19.408 14.745 73.655 1.00 25.53 27 THR B O 1
ATOM 5133 N N . MET D 2 28 ? 18.533 14.091 71.688 1.00 24.02 28 MET B N 1
ATOM 5134 C CA . MET D 2 28 ? 17.897 12.899 72.257 1.00 24.55 28 MET B CA 1
ATOM 5135 C C . MET D 2 28 ? 18.736 11.620 72.248 1.00 22.58 28 MET B C 1
ATOM 5136 O O . MET D 2 28 ? 18.229 10.593 72.651 1.00 24.60 28 MET B O 1
ATOM 5141 N N . GLY D 2 29 ? 19.993 11.677 71.819 1.00 21.01 29 GLY B N 1
ATOM 5142 C CA . GLY D 2 29 ? 20.889 10.505 71.810 1.00 20.21 29 GLY B CA 1
ATOM 5143 C C . GLY D 2 29 ? 20.705 9.533 70.648 1.00 20.22 29 GLY B C 1
ATOM 5144 O O . GLY D 2 29 ? 21.178 8.414 70.693 1.00 19.97 29 GLY B O 1
ATOM 5145 N N . HIS D 2 30 ? 19.994 9.977 69.617 1.00 20.13 30 HIS B N 1
ATOM 5146 C CA . HIS D 2 30 ? 19.677 9.123 68.478 1.00 20.40 30 HIS B CA 1
ATOM 5147 C C . HIS D 2 30 ? 20.873 8.916 67.554 1.00 19.81 30 HIS B C 1
ATOM 5148 O O . HIS D 2 30 ? 21.643 9.842 67.300 1.00 21.47 30 HIS B O 1
ATOM 5155 N N . ASP D 2 31 ? 21.017 7.694 67.052 1.00 17.54 31 ASP B N 1
ATOM 5156 C CA . ASP D 2 31 ? 22.084 7.367 66.116 1.00 16.89 31 ASP B CA 1
ATOM 5157 C C . ASP D 2 31 ? 21.645 7.682 64.691 1.00 16.41 31 ASP B C 1
ATOM 5158 O O . ASP D 2 31 ? 22.307 8.437 63.978 1.00 17.12 31 ASP B O 1
ATOM 5163 N N . LYS D 2 32 ? 20.520 7.102 64.284 1.00 15.43 32 LYS B N 1
ATOM 5164 C CA . LYS D 2 32 ? 19.957 7.362 62.962 1.00 14.38 32 LYS B CA 1
ATOM 5165 C C . LYS D 2 32 ? 19.328 8.757 62.847 1.00 13.53 32 LYS B C 1
ATOM 5166 O O . LYS D 2 32 ? 18.550 9.166 63.703 1.00 12.95 32 LYS B O 1
ATOM 5172 N N . MET D 2 33 ? 19.679 9.445 61.768 1.00 13.11 33 MET B N 1
ATOM 5173 C CA . MET D 2 33 ? 19.094 10.711 61.388 1.00 13.30 33 MET B CA 1
ATOM 5174 C C . MET D 2 33 ? 18.859 10.696 59.882 1.00 13.40 33 MET B C 1
ATOM 5175 O O . MET D 2 33 ? 19.515 9.924 59.161 1.00 12.96 33 MET B O 1
ATOM 5180 N N . TYR D 2 34 ? 17.913 11.531 59.426 1.00 13.21 34 TYR B N 1
ATOM 5181 C CA . TYR D 2 34 ? 17.442 11.501 58.051 1.00 13.50 34 TYR B CA 1
ATOM 5182 C C . TYR D 2 34 ? 17.070 12.877 57.569 1.00 13.79 34 TYR B C 1
ATOM 5183 O O . TYR D 2 34 ? 16.665 13.715 58.352 1.00 13.68 34 TYR B O 1
ATOM 5192 N N . TRP D 2 35 ? 17.124 13.050 56.250 1.00 14.51 35 TRP B N 1
ATOM 5193 C CA . TRP D 2 35 ? 16.822 14.319 55.584 1.00 14.45 35 TRP B CA 1
ATOM 5194 C C . TRP D 2 35 ? 15.829 14.065 54.465 1.00 14.69 35 TRP B C 1
ATOM 5195 O O . TRP D 2 35 ? 16.180 13.452 53.467 1.00 14.34 35 TRP B O 1
ATOM 5206 N N . TYR D 2 36 ? 14.601 14.547 54.625 1.00 15.51 36 TYR B N 1
ATOM 5207 C CA . TYR D 2 36 ? 13.603 14.446 53.561 1.00 16.45 36 TYR B CA 1
ATOM 5208 C C . TYR D 2 36 ? 13.357 15.791 52.909 1.00 17.05 36 TYR B C 1
ATOM 5209 O O . TYR D 2 36 ? 13.343 16.811 53.587 1.00 16.37 36 TYR B O 1
ATOM 5218 N N . GLN D 2 37 ? 13.123 15.765 51.601 1.00 18.40 37 GLN B N 1
ATOM 5219 C CA . GLN D 2 37 ? 12.784 16.956 50.838 1.00 20.89 37 GLN B CA 1
ATOM 5220 C C . GLN D 2 37 ? 11.351 16.896 50.321 1.00 20.60 37 GLN B C 1
ATOM 5221 O O . GLN D 2 37 ? 10.940 15.910 49.708 1.00 20.41 37 GLN B O 1
ATOM 5227 N N . GLN D 2 38 ? 10.605 17.976 50.517 1.00 21.35 38 GLN B N 1
ATOM 5228 C CA . GLN D 2 38 ? 9.181 18.002 50.157 1.00 22.49 38 GLN B CA 1
ATOM 5229 C C . GLN D 2 38 ? 8.815 19.141 49.186 1.00 24.67 38 GLN B C 1
ATOM 5230 O O . GLN D 2 38 ? 8.874 20.309 49.556 1.00 25.07 38 GLN B O 1
ATOM 5236 N N . ASP D 2 39 ? 8.459 18.780 47.949 1.00 27.90 39 ASP B N 1
ATOM 5237 C CA . ASP D 2 39 ? 7.976 19.730 46.931 1.00 30.65 39 ASP B CA 1
ATOM 5238 C C . ASP D 2 39 ? 6.507 20.073 47.167 1.00 32.05 39 ASP B C 1
ATOM 5239 O O . ASP D 2 39 ? 5.788 19.303 47.789 1.00 33.65 39 ASP B O 1
ATOM 5244 N N . PRO D 2 40 ? 6.056 21.246 46.693 1.00 33.31 40 PRO B N 1
ATOM 5245 C CA . PRO D 2 40 ? 4.632 21.503 46.602 1.00 32.79 40 PRO B CA 1
ATOM 5246 C C . PRO D 2 40 ? 4.021 20.364 45.800 1.00 33.89 40 PRO B C 1
ATOM 5247 O O . PRO D 2 40 ? 4.520 20.055 44.719 1.00 38.14 40 PRO B O 1
ATOM 5251 N N . GLY D 2 41 ? 2.972 19.732 46.316 1.00 32.70 41 GLY B N 1
ATOM 5252 C CA . GLY D 2 41 ? 2.521 18.429 45.789 1.00 30.15 41 GLY B CA 1
ATOM 5253 C C . GLY D 2 41 ? 2.866 17.355 46.809 1.00 28.48 41 GLY B C 1
ATOM 5254 O O . GLY D 2 41 ? 2.373 16.241 46.741 1.00 26.88 41 GLY B O 1
ATOM 5255 N N . MET D 2 42 ? 3.776 17.691 47.720 1.00 27.50 42 MET B N 1
ATOM 5256 C CA . MET D 2 42 ? 3.809 17.126 49.050 1.00 28.11 42 MET B CA 1
ATOM 5257 C C . MET D 2 42 ? 4.518 15.787 49.211 1.00 28.06 42 MET B C 1
ATOM 5258 O O . MET D 2 42 ? 4.593 15.288 50.330 1.00 27.54 42 MET B O 1
ATOM 5263 N N . GLU D 2 43 ? 5.044 15.191 48.148 1.00 27.98 43 GLU B N 1
ATOM 5264 C CA . GLU D 2 43 ? 5.678 13.897 48.323 1.00 29.43 43 GLU B CA 1
ATOM 5265 C C . GLU D 2 43 ? 6.915 14.079 49.181 1.00 29.77 43 GLU B C 1
ATOM 5266 O O . GLU D 2 43 ? 7.641 15.070 49.041 1.00 32.76 43 GLU B O 1
ATOM 5272 N N . LEU D 2 44 ? 7.141 13.131 50.085 1.00 28.45 44 LEU B N 1
ATOM 5273 C CA . LEU D 2 44 ? 8.338 13.120 50.927 1.00 27.93 44 LEU B CA 1
ATOM 5274 C C . LEU D 2 44 ? 9.405 12.254 50.280 1.00 27.86 44 LEU B C 1
ATOM 5275 O O . LEU D 2 44 ? 9.205 11.053 50.139 1.00 29.24 44 LEU B O 1
ATOM 5280 N N . HIS D 2 45 ? 10.535 12.843 49.910 1.00 27.34 45 HIS B N 1
ATOM 5281 C CA . HIS D 2 45 ? 11.577 12.103 49.218 1.00 28.74 45 HIS B CA 1
ATOM 5282 C C . HIS D 2 45 ? 12.829 11.962 50.065 1.00 26.86 45 HIS B C 1
ATOM 5283 O O . HIS D 2 45 ? 13.465 12.952 50.423 1.00 26.39 45 HIS B O 1
ATOM 5290 N N . LEU D 2 46 ? 13.178 10.723 50.406 1.00 25.27 46 LEU B N 1
ATOM 5291 C CA . LEU D 2 46 ? 14.354 10.491 51.235 1.00 24.44 46 LEU B CA 1
ATOM 5292 C C . LEU D 2 46 ? 15.548 10.939 50.451 1.00 24.32 46 LEU B C 1
ATOM 5293 O O . LEU D 2 46 ? 15.761 10.452 49.361 1.00 25.99 46 LEU B O 1
ATOM 5298 N N . ILE D 2 47 ? 16.323 11.857 51.011 1.00 24.59 47 ILE B N 1
ATOM 5299 C CA . ILE D 2 47 ? 17.393 12.516 50.278 1.00 24.80 47 ILE B CA 1
ATOM 5300 C C . ILE D 2 47 ? 18.763 12.129 50.852 1.00 25.68 47 ILE B C 1
ATOM 5301 O O . ILE D 2 47 ? 19.696 11.919 50.091 1.00 24.97 47 ILE B O 1
ATOM 5306 N N . HIS D 2 48 ? 18.865 12.001 52.180 1.00 26.52 48 HIS B N 1
ATOM 5307 C CA . HIS D 2 48 ? 20.061 11.441 52.850 1.00 26.79 48 HIS B CA 1
ATOM 5308 C C . HIS D 2 48 ? 19.700 10.794 54.181 1.00 26.62 48 HIS B C 1
ATOM 5309 O O . HIS D 2 48 ? 18.743 11.220 54.845 1.00 27.70 48 HIS B O 1
ATOM 5316 N N . TYR D 2 49 ? 20.491 9.809 54.605 1.00 24.71 49 TYR B N 1
ATOM 5317 C CA . TYR D 2 49 ? 20.389 9.320 55.980 1.00 22.39 49 TYR B CA 1
ATOM 5318 C C . TYR D 2 49 ? 21.755 8.999 56.609 1.00 22.26 49 TYR B C 1
ATOM 5319 O O . TYR D 2 49 ? 22.797 9.356 56.057 1.00 21.01 49 TYR B O 1
ATOM 5328 N N . SER D 2 50 ? 21.755 8.384 57.795 1.00 22.61 50 SER B N 1
ATOM 5329 C CA . SER D 2 50 ? 22.995 8.196 58.583 1.00 22.30 50 SER B CA 1
ATOM 5330 C C . SER D 2 50 ? 22.777 7.299 59.802 1.00 20.95 50 SER B C 1
ATOM 5331 O O . SER D 2 50 ? 21.781 7.421 60.483 1.00 21.19 50 SER B O 1
ATOM 5334 N N . TYR D 2 51 ? 23.720 6.398 60.052 1.00 19.86 51 TYR B N 1
ATOM 5335 C CA . TYR D 2 51 ? 23.593 5.381 61.090 1.00 18.94 51 TYR B CA 1
ATOM 5336 C C . TYR D 2 51 ? 24.109 5.835 62.443 1.00 19.35 51 TYR B C 1
ATOM 5337 O O . TYR D 2 51 ? 23.726 5.276 63.459 1.00 19.89 51 TYR B O 1
ATOM 5346 N N . GLY D 2 52 ? 24.979 6.838 62.440 1.00 19.99 52 GLY B N 1
ATOM 5347 C CA . GLY D 2 52 ? 25.745 7.239 63.621 1.00 20.05 52 GLY B CA 1
ATOM 5348 C C . GLY D 2 52 ? 26.929 8.037 63.115 1.00 20.95 52 GLY B C 1
ATOM 5349 O O . GLY D 2 52 ? 27.032 8.266 61.908 1.00 21.44 52 GLY B O 1
ATOM 5350 N N . VAL D 2 53 ? 27.822 8.481 63.997 1.00 21.89 53 VAL B N 1
ATOM 5351 C CA . VAL D 2 53 ? 28.879 9.421 63.553 1.00 21.93 53 VAL B CA 1
ATOM 5352 C C . VAL D 2 53 ? 29.769 8.704 62.538 1.00 22.66 53 VAL B C 1
ATOM 5353 O O . VAL D 2 53 ? 29.907 7.484 62.588 1.00 22.42 53 VAL B O 1
ATOM 5357 N N . ASN D 2 54 ? 30.317 9.479 61.599 1.00 24.65 54 ASN B N 1
ATOM 5358 C CA . ASN D 2 54 ? 31.030 8.984 60.397 1.00 26.33 54 ASN B CA 1
ATOM 5359 C C . ASN D 2 54 ? 30.175 8.396 59.278 1.00 26.15 54 ASN B C 1
ATOM 5360 O O . ASN D 2 54 ? 30.697 8.150 58.187 1.00 25.18 54 ASN B O 1
ATOM 5365 N N . SER D 2 55 ? 28.888 8.153 59.537 1.00 25.27 55 SER B N 1
ATOM 5366 C CA . SER D 2 55 ? 28.027 7.473 58.573 1.00 24.64 55 SER B CA 1
ATOM 5367 C C . SER D 2 55 ? 27.215 8.456 57.738 1.00 25.69 55 SER B C 1
ATOM 5368 O O . SER D 2 55 ? 26.572 9.373 58.276 1.00 25.35 55 SER B O 1
ATOM 5371 N N . THR D 2 56 ? 27.255 8.259 56.419 1.00 26.10 56 THR B N 1
ATOM 5372 C CA . THR D 2 56 ? 26.445 9.044 55.483 1.00 26.14 56 THR B CA 1
ATOM 5373 C C . THR D 2 56 ? 25.986 8.189 54.320 1.00 25.36 56 THR B C 1
ATOM 5374 O O . THR D 2 56 ? 26.750 7.405 53.781 1.00 27.29 56 THR B O 1
ATOM 5378 N N . GLU D 2 57 ? 24.732 8.356 53.926 1.00 25.46 57 GLU B N 1
ATOM 5379 C CA . GLU D 2 57 ? 24.187 7.658 52.791 1.00 26.53 57 GLU B CA 1
ATOM 5380 C C . GLU D 2 57 ? 23.384 8.595 51.901 1.00 27.96 57 GLU B C 1
ATOM 5381 O O . GLU D 2 57 ? 22.688 9.485 52.405 1.00 28.15 57 GLU B O 1
ATOM 5387 N N . LYS D 2 58 ? 23.454 8.351 50.583 1.00 29.98 58 LYS B N 1
ATOM 5388 C CA . LYS D 2 58 ? 22.737 9.139 49.578 1.00 31.47 58 LYS B CA 1
ATOM 5389 C C . LYS D 2 58 ? 21.530 8.335 49.166 1.00 31.31 58 LYS B C 1
ATOM 5390 O O . LYS D 2 58 ? 20.994 7.618 49.965 1.00 30.41 58 LYS B O 1
ATOM 5396 N N . GLY D 2 59 ? 21.113 8.421 47.914 1.00 35.62 59 GLY B N 1
ATOM 5397 C CA . GLY D 2 59 ? 19.932 7.700 47.446 1.00 38.00 59 GLY B CA 1
ATOM 5398 C C . GLY D 2 59 ? 18.792 8.688 47.264 1.00 41.76 59 GLY B C 1
ATOM 5399 O O . GLY D 2 59 ? 18.363 9.345 48.235 1.00 44.40 59 GLY B O 1
ATOM 5400 N N . ASP D 2 60 ? 18.315 8.759 46.015 1.00 43.22 60 ASP B N 1
ATOM 5401 C CA . ASP D 2 60 ? 17.374 9.772 45.481 1.00 43.19 60 ASP B CA 1
ATOM 5402 C C . ASP D 2 60 ? 18.080 11.073 45.161 1.00 44.62 60 ASP B C 1
ATOM 5403 O O . ASP D 2 60 ? 18.896 11.573 45.930 1.00 42.19 60 ASP B O 1
ATOM 5408 N N . LEU D 2 61 ? 17.757 11.630 43.999 1.00 47.66 61 LEU B N 1
ATOM 5409 C CA . LEU D 2 61 ? 18.356 12.883 43.556 1.00 50.85 61 LEU B CA 1
ATOM 5410 C C . LEU D 2 61 ? 19.127 13.557 44.687 1.00 51.34 61 LEU B C 1
ATOM 5411 O O . LEU D 2 61 ? 18.758 13.443 45.856 1.00 42.70 61 LEU B O 1
ATOM 5416 N N . SER D 2 62 ? 20.198 14.257 44.331 1.00 56.35 62 SER B N 1
ATOM 5417 C CA . SER D 2 62 ? 21.022 14.950 45.314 1.00 58.55 62 SER B CA 1
ATOM 5418 C C . SER D 2 62 ? 22.188 15.672 44.646 1.00 59.89 62 SER B C 1
ATOM 5419 O O . SER D 2 62 ? 23.351 15.342 44.880 1.00 62.92 62 SER B O 1
ATOM 5422 N N . SER D 2 63 ? 21.868 16.657 43.814 1.00 63.02 63 SER B N 1
ATOM 5423 C CA . SER D 2 63 ? 22.888 17.427 43.110 1.00 65.40 63 SER B CA 1
ATOM 5424 C C . SER D 2 63 ? 22.761 18.916 43.413 1.00 66.11 63 SER B C 1
ATOM 5425 O O . SER D 2 63 ? 22.042 19.640 42.725 1.00 70.58 63 SER B O 1
ATOM 5428 N N . GLU D 2 64 ? 23.465 19.366 44.447 1.00 63.66 64 GLU B N 1
ATOM 5429 C CA . GLU D 2 64 ? 24.307 18.483 45.242 1.00 61.23 64 GLU B CA 1
ATOM 5430 C C . GLU D 2 64 ? 23.822 18.645 46.659 1.00 54.44 64 GLU B C 1
ATOM 5431 O O . GLU D 2 64 ? 23.356 19.716 47.020 1.00 55.15 64 GLU B O 1
ATOM 5437 N N . SER D 2 65 ? 23.876 17.580 47.450 1.00 48.69 65 SER B N 1
ATOM 5438 C CA . SER D 2 65 ? 23.795 17.737 48.890 1.00 43.31 65 SER B CA 1
ATOM 5439 C C . SER D 2 65 ? 24.918 16.950 49.547 1.00 39.38 65 SER B C 1
ATOM 5440 O O . SER D 2 65 ? 25.256 15.838 49.157 1.00 37.88 65 SER B O 1
ATOM 5443 N N . THR D 2 66 ? 25.516 17.613 50.517 1.00 35.63 66 THR B N 1
ATOM 5444 C CA . THR D 2 66 ? 26.487 17.072 51.386 1.00 32.92 66 THR B CA 1
ATOM 5445 C C . THR D 2 66 ? 25.682 16.941 52.644 1.00 29.74 66 THR B C 1
ATOM 5446 O O . THR D 2 66 ? 24.802 17.760 52.899 1.00 27.50 66 THR B O 1
ATOM 5450 N N . VAL D 2 67 ? 25.933 15.879 53.385 1.00 27.76 67 VAL B N 1
ATOM 5451 C CA . VAL D 2 67 ? 25.637 15.854 54.788 1.00 27.91 67 VAL B CA 1
ATOM 5452 C C . VAL D 2 67 ? 26.970 15.531 55.437 1.00 28.41 67 VAL B C 1
ATOM 5453 O O . VAL D 2 67 ? 27.860 14.959 54.794 1.00 27.46 67 VAL B O 1
ATOM 5457 N N . SER D 2 68 ? 27.128 15.960 56.683 1.00 28.47 68 SER B N 1
ATOM 5458 C CA . SER D 2 68 ? 28.220 15.484 57.520 1.00 29.10 68 SER B CA 1
ATOM 5459 C C . SER D 2 68 ? 27.664 14.894 58.823 1.00 28.08 68 SER B C 1
ATOM 5460 O O . SER D 2 68 ? 26.558 15.214 59.230 1.00 26.21 68 SER B O 1
ATOM 5463 N N . ARG D 2 69 ? 28.445 14.013 59.442 1.00 27.91 69 ARG B N 1
ATOM 5464 C CA . ARG D 2 69 ? 28.101 13.428 60.729 1.00 27.88 69 ARG B CA 1
ATOM 5465 C C . ARG D 2 69 ? 29.347 13.239 61.590 1.00 28.29 69 ARG B C 1
ATOM 5466 O O . ARG D 2 69 ? 29.888 12.155 61.692 1.00 31.48 69 ARG B O 1
ATOM 5474 N N . ILE D 2 70 ? 29.798 14.318 62.205 1.00 27.93 70 ILE B N 1
ATOM 5475 C CA . ILE D 2 70 ? 30.998 14.295 63.003 1.00 28.56 70 ILE B CA 1
ATOM 5476 C C . ILE D 2 70 ? 30.616 14.128 64.474 1.00 28.58 70 ILE B C 1
ATOM 5477 O O . ILE D 2 70 ? 31.326 13.462 65.234 1.00 30.06 70 ILE B O 1
ATOM 5482 N N . ARG D 2 71 ? 29.489 14.726 64.859 1.00 28.38 71 ARG B N 1
ATOM 5483 C CA . ARG D 2 71 ? 28.902 14.559 66.182 1.00 28.08 71 ARG B CA 1
ATOM 5484 C C . ARG D 2 71 ? 27.491 13.949 66.151 1.00 26.15 71 ARG B C 1
ATOM 5485 O O . ARG D 2 71 ? 26.677 14.259 65.287 1.00 25.23 71 ARG B O 1
ATOM 5493 N N . THR D 2 72 ? 27.190 13.109 67.131 1.00 24.63 72 THR B N 1
ATOM 5494 C CA . THR D 2 72 ? 25.876 12.476 67.199 1.00 24.44 72 THR B CA 1
ATOM 5495 C C . THR D 2 72 ? 24.739 13.485 67.059 1.00 24.85 72 THR B C 1
ATOM 5496 O O . THR D 2 72 ? 23.700 13.166 66.477 1.00 25.26 72 THR B O 1
ATOM 5500 N N . GLU D 2 73 ? 24.949 14.684 67.600 1.00 24.78 73 GLU B N 1
ATOM 5501 C CA . GLU D 2 73 ? 23.942 15.740 67.592 1.00 25.34 73 GLU B CA 1
ATOM 5502 C C . GLU D 2 73 ? 23.616 16.347 66.222 1.00 25.61 73 GLU B C 1
ATOM 5503 O O . GLU D 2 73 ? 22.447 16.587 65.951 1.00 26.31 73 GLU B O 1
ATOM 5509 N N . HIS D 2 74 ? 24.630 16.565 65.374 1.00 24.58 74 HIS B N 1
ATOM 5510 C CA . HIS D 2 74 ? 24.538 17.481 64.206 1.00 25.10 74 HIS B CA 1
ATOM 5511 C C . HIS D 2 74 ? 24.561 16.778 62.851 1.00 23.93 74 HIS B C 1
ATOM 5512 O O . HIS D 2 74 ? 25.420 15.933 62.619 1.00 25.03 74 HIS B O 1
ATOM 5519 N N . PHE D 2 75 ? 23.635 17.149 61.962 1.00 22.26 75 PHE B N 1
ATOM 5520 C CA . PHE D 2 75 ? 23.498 16.496 60.650 1.00 21.34 75 PHE B CA 1
ATOM 5521 C C . PHE D 2 75 ? 23.142 17.548 59.609 1.00 21.15 75 PHE B C 1
ATOM 5522 O O . PHE D 2 75 ? 22.014 17.636 59.158 1.00 20.37 75 PHE B O 1
ATOM 5530 N N . PRO D 2 76 ? 24.124 18.372 59.231 1.00 21.44 76 PRO B N 1
ATOM 5531 C CA . PRO D 2 76 ? 23.843 19.541 58.429 1.00 21.26 76 PRO B CA 1
ATOM 5532 C C . PRO D 2 76 ? 23.778 19.251 56.945 1.00 21.62 76 PRO B C 1
ATOM 5533 O O . PRO D 2 76 ? 24.723 18.702 56.392 1.00 21.56 76 PRO B O 1
ATOM 5537 N N . LEU D 2 77 ? 22.676 19.639 56.308 1.00 22.19 77 LEU B N 1
ATOM 5538 C CA . LEU D 2 77 ? 22.538 19.513 54.860 1.00 23.18 77 LEU B CA 1
ATOM 5539 C C . LEU D 2 77 ? 23.224 20.706 54.240 1.00 25.25 77 LEU B C 1
ATOM 5540 O O . LEU D 2 77 ? 23.280 21.763 54.852 1.00 26.12 77 LEU B O 1
ATOM 5545 N N . THR D 2 78 ? 23.788 20.529 53.052 1.00 27.78 78 THR B N 1
ATOM 5546 C CA . THR D 2 78 ? 24.561 21.592 52.405 1.00 29.63 78 THR B CA 1
ATOM 5547 C C . THR D 2 78 ? 24.357 21.532 50.914 1.00 32.58 78 THR B C 1
ATOM 5548 O O . THR D 2 78 ? 24.677 20.520 50.286 1.00 34.09 78 THR B O 1
ATOM 5552 N N . LEU D 2 79 ? 23.822 22.612 50.355 1.00 36.23 79 LEU B N 1
ATOM 5553 C CA . LEU D 2 79 ? 23.622 22.728 48.914 1.00 38.91 79 LEU B CA 1
ATOM 5554 C C . LEU D 2 79 ? 24.658 23.703 48.396 1.00 43.38 79 LEU B C 1
ATOM 5555 O O . LEU D 2 79 ? 24.463 24.923 48.468 1.00 44.11 79 LEU B O 1
ATOM 5560 N N . GLU D 2 80 ? 25.775 23.166 47.920 1.00 48.88 80 GLU B N 1
ATOM 5561 C CA . GLU D 2 80 ? 26.803 23.974 47.280 1.00 54.22 80 GLU B CA 1
ATOM 5562 C C . GLU D 2 80 ? 26.281 24.460 45.923 1.00 56.19 80 GLU B C 1
ATOM 5563 O O . GLU D 2 80 ? 25.978 23.647 45.052 1.00 60.98 80 GLU B O 1
ATOM 5569 N N . SER D 2 81 ? 26.151 25.770 45.754 1.00 55.46 81 SER B N 1
ATOM 5570 C CA . SER D 2 81 ? 25.598 26.311 44.518 1.00 52.80 81 SER B CA 1
ATOM 5571 C C . SER D 2 81 ? 24.175 25.800 44.299 1.00 48.32 81 SER B C 1
ATOM 5572 O O . SER D 2 81 ? 23.969 24.674 43.845 1.00 44.55 81 SER B O 1
ATOM 5575 N N . ALA D 2 82 ? 23.200 26.640 44.629 1.00 45.41 82 ALA B N 1
ATOM 5576 C CA . ALA D 2 82 ? 21.773 26.295 44.520 1.00 46.28 82 ALA B CA 1
ATOM 5577 C C . ALA D 2 82 ? 21.092 26.778 43.232 1.00 45.29 82 ALA B C 1
ATOM 5578 O O . ALA D 2 82 ? 21.599 27.663 42.560 1.00 45.85 82 ALA B O 1
ATOM 5580 N N . ARG D 2 83 ? 19.917 26.214 42.946 1.00 45.44 83 ARG B N 1
ATOM 5581 C CA . ARG D 2 83 ? 19.141 26.456 41.730 1.00 46.92 83 ARG B CA 1
ATOM 5582 C C . ARG D 2 83 ? 17.657 26.494 42.086 1.00 46.03 83 ARG B C 1
ATOM 5583 O O . ARG D 2 83 ? 17.250 25.890 43.074 1.00 48.90 83 ARG B O 1
ATOM 5591 N N . PRO D 2 84 ? 16.822 27.168 41.279 1.00 45.55 84 PRO B N 1
ATOM 5592 C CA . PRO D 2 84 ? 15.382 27.197 41.610 1.00 45.83 84 PRO B CA 1
ATOM 5593 C C . PRO D 2 84 ? 14.778 25.833 41.871 1.00 43.63 84 PRO B C 1
ATOM 5594 O O . PRO D 2 84 ? 13.769 25.729 42.567 1.00 44.22 84 PRO B O 1
ATOM 5598 N N . SER D 2 85 ? 15.394 24.808 41.289 1.00 42.09 85 SER B N 1
ATOM 5599 C CA . SER D 2 85 ? 15.015 23.433 41.496 1.00 42.02 85 SER B CA 1
ATOM 5600 C C . SER D 2 85 ? 15.014 23.087 42.985 1.00 41.69 85 SER B C 1
ATOM 5601 O O . SER D 2 85 ? 14.161 22.340 43.451 1.00 40.47 85 SER B O 1
ATOM 5604 N N . HIS D 2 86 ? 15.961 23.651 43.726 1.00 41.91 86 HIS B N 1
ATOM 5605 C CA . HIS D 2 86 ? 16.135 23.347 45.157 1.00 42.59 86 HIS B CA 1
ATOM 5606 C C . HIS D 2 86 ? 15.073 23.968 46.056 1.00 39.81 86 HIS B C 1
ATOM 5607 O O . HIS D 2 86 ? 15.063 23.724 47.265 1.00 41.10 86 HIS B O 1
ATOM 5614 N N . THR D 2 87 ? 14.188 24.768 45.472 1.00 36.15 87 THR B N 1
ATOM 5615 C CA . THR D 2 87 ? 13.029 25.287 46.181 1.00 34.07 87 THR B CA 1
ATOM 5616 C C . THR D 2 87 ? 12.239 24.102 46.739 1.00 34.07 87 THR B C 1
ATOM 5617 O O . THR D 2 87 ? 11.776 23.244 45.974 1.00 33.42 87 THR B O 1
ATOM 5621 N N . SER D 2 88 ? 12.111 24.058 48.072 1.00 32.76 88 SER B N 1
ATOM 5622 C CA . SER D 2 88 ? 11.440 22.964 48.784 1.00 31.58 88 SER B CA 1
ATOM 5623 C C . SER D 2 88 ? 11.391 23.182 50.289 1.00 29.83 88 SER B C 1
ATOM 5624 O O . SER D 2 88 ? 12.026 24.074 50.823 1.00 29.60 88 SER B O 1
ATOM 5627 N N . GLN D 2 89 ? 10.613 22.349 50.964 1.00 29.16 89 GLN B N 1
ATOM 5628 C CA . GLN D 2 89 ? 10.721 22.181 52.408 1.00 28.44 89 GLN B CA 1
ATOM 5629 C C . GLN D 2 89 ? 11.858 21.221 52.671 1.00 25.79 89 GLN B C 1
ATOM 5630 O O . GLN D 2 89 ? 11.991 20.234 51.971 1.00 24.50 89 GLN B O 1
ATOM 5636 N N . TYR D 2 90 ? 12.646 21.465 53.706 1.00 24.41 90 TYR B N 1
ATOM 5637 C CA . TYR D 2 90 ? 13.686 20.506 54.085 1.00 22.80 90 TYR B CA 1
ATOM 5638 C C . TYR D 2 90 ? 13.492 19.942 55.478 1.00 20.96 90 TYR B C 1
ATOM 5639 O O . TYR D 2 90 ? 13.766 20.599 56.470 1.00 20.20 90 TYR B O 1
ATOM 5648 N N . LEU D 2 91 ? 12.995 18.713 55.531 1.00 19.92 91 LEU B N 1
ATOM 5649 C CA . LEU D 2 91 ? 12.661 18.067 56.798 1.00 19.81 91 LEU B CA 1
ATOM 5650 C C . LEU D 2 91 ? 13.788 17.172 57.293 1.00 19.51 91 LEU B C 1
ATOM 5651 O O . LEU D 2 91 ? 14.151 16.199 56.636 1.00 19.30 91 LEU B O 1
ATOM 5656 N N . CYS D 2 92 ? 14.335 17.536 58.451 1.00 19.15 92 CYS B N 1
ATOM 5657 C CA . CYS D 2 92 ? 15.287 16.707 59.167 1.00 18.46 92 CYS B CA 1
ATOM 5658 C C . CYS D 2 92 ? 14.548 15.916 60.234 1.00 17.84 92 CYS B C 1
ATOM 5659 O O . CYS D 2 92 ? 13.559 16.386 60.803 1.00 17.72 92 CYS B O 1
ATOM 5662 N N . ALA D 2 93 ? 14.999 14.698 60.484 1.00 17.27 93 ALA B N 1
ATOM 5663 C CA . ALA D 2 93 ? 14.315 13.836 61.435 1.00 16.89 93 ALA B CA 1
ATOM 5664 C C . ALA D 2 93 ? 15.271 12.867 62.090 1.00 16.97 93 ALA B C 1
ATOM 5665 O O . ALA D 2 93 ? 16.229 12.418 61.489 1.00 17.48 93 ALA B O 1
ATOM 5667 N N . SER D 2 94 ? 14.974 12.545 63.334 1.00 16.90 94 SER B N 1
ATOM 5668 C CA . SER D 2 94 ? 15.788 11.682 64.169 1.00 16.81 94 SER B CA 1
ATOM 5669 C C . SER D 2 94 ? 15.012 10.382 64.401 1.00 17.69 94 SER B C 1
ATOM 5670 O O . SER D 2 94 ? 13.777 10.371 64.293 1.00 17.51 94 SER B O 1
ATOM 5673 N N . ARG D 2 95 ? 15.711 9.300 64.731 1.00 17.94 95 ARG B N 1
ATOM 5674 C CA . ARG D 2 95 ? 15.046 8.032 64.974 1.00 18.90 95 ARG B CA 1
ATOM 5675 C C . ARG D 2 95 ? 15.507 7.393 66.272 1.00 21.01 95 ARG B C 1
ATOM 5676 O O . ARG D 2 95 ? 16.716 7.329 66.560 1.00 22.06 95 ARG B O 1
ATOM 5684 N N . ARG D 2 96 ? 14.534 6.913 67.049 1.00 22.78 96 ARG B N 1
ATOM 5685 C CA . ARG D 2 96 ? 14.792 6.399 68.404 1.00 23.62 96 ARG B CA 1
ATOM 5686 C C . ARG D 2 96 ? 15.714 5.208 68.358 1.00 23.13 96 ARG B C 1
ATOM 5687 O O . ARG D 2 96 ? 16.858 5.282 68.821 1.00 26.51 96 ARG B O 1
ATOM 5695 N N . GLY D 2 97 ? 15.260 4.122 67.764 1.00 21.31 97 GLY B N 1
ATOM 5696 C CA . GLY D 2 97 ? 16.176 3.035 67.455 1.00 21.22 97 GLY B CA 1
ATOM 5697 C C . GLY D 2 97 ? 16.031 2.738 65.978 1.00 20.58 97 GLY B C 1
ATOM 5698 O O . GLY D 2 97 ? 16.470 3.519 65.138 1.00 21.59 97 GLY B O 1
ATOM 5699 N N . SER D 2 98 ? 15.411 1.605 65.673 1.00 19.11 98 SER B N 1
ATOM 5700 C CA . SER D 2 98 ? 14.889 1.341 64.359 1.00 18.07 98 SER B CA 1
ATOM 5701 C C . SER D 2 98 ? 13.390 1.546 64.429 1.00 17.61 98 SER B C 1
ATOM 5702 O O . SER D 2 98 ? 12.658 0.991 63.614 1.00 18.02 98 SER B O 1
ATOM 5705 N N . ALA D 2 99 ? 12.931 2.374 65.371 1.00 17.07 99 ALA B N 1
ATOM 5706 C CA . ALA D 2 99 ? 11.493 2.624 65.565 1.00 16.30 99 ALA B CA 1
ATOM 5707 C C . ALA D 2 99 ? 11.174 4.002 64.996 1.00 15.98 99 ALA B C 1
ATOM 5708 O O . ALA D 2 99 ? 11.661 4.309 63.905 1.00 16.42 99 ALA B O 1
ATOM 5710 N N . GLU D 2 100 ? 10.416 4.838 65.710 1.00 15.27 100 GLU B N 1
ATOM 5711 C CA . GLU D 2 100 ? 9.791 6.022 65.098 1.00 15.39 100 GLU B CA 1
ATOM 5712 C C . GLU D 2 100 ? 10.731 7.215 64.852 1.00 15.47 100 GLU B C 1
ATOM 5713 O O . GLU D 2 100 ? 11.854 7.265 65.368 1.00 15.76 100 GLU B O 1
ATOM 5719 N N . LEU D 2 101 ? 10.237 8.181 64.074 1.00 14.75 101 LEU B N 1
ATOM 5720 C CA . LEU D 2 101 ? 10.982 9.367 63.708 1.00 14.16 101 LEU B CA 1
ATOM 5721 C C . LEU D 2 101 ? 10.513 10.557 64.487 1.00 14.70 101 LEU B C 1
ATOM 5722 O O . LEU D 2 101 ? 9.354 10.642 64.887 1.00 15.22 101 LEU B O 1
ATOM 5727 N N . TYR D 2 102 ? 11.401 11.529 64.631 1.00 15.24 102 TYR B N 1
ATOM 5728 C CA . TYR D 2 102 ? 11.088 12.771 65.312 1.00 15.28 102 TYR B CA 1
ATOM 5729 C C . TYR D 2 102 ? 11.560 13.917 64.444 1.00 15.38 102 TYR B C 1
ATOM 5730 O O . TYR D 2 102 ? 12.748 14.173 64.336 1.00 15.00 102 TYR B O 1
ATOM 5739 N N . PHE D 2 103 ? 10.610 14.598 63.819 1.00 16.12 103 PHE B N 1
ATOM 5740 C CA . PHE D 2 103 ? 10.926 15.649 62.866 1.00 16.36 103 PHE B CA 1
ATOM 5741 C C . PHE D 2 103 ? 11.176 16.973 63.527 1.00 16.62 103 PHE B C 1
ATOM 5742 O O . PHE D 2 103 ? 10.449 17.388 64.424 1.00 16.37 103 PHE B O 1
ATOM 5750 N N . GLY D 2 104 ? 12.234 17.631 63.074 1.00 17.43 104 GLY B N 1
ATOM 5751 C CA . GLY D 2 104 ? 12.403 19.043 63.317 1.00 17.59 104 GLY B CA 1
ATOM 5752 C C . GLY D 2 104 ? 11.285 19.810 62.609 1.00 17.69 104 GLY B C 1
ATOM 5753 O O . GLY D 2 104 ? 10.498 19.239 61.853 1.00 17.03 104 GLY B O 1
ATOM 5754 N N . PRO D 2 105 ? 11.216 21.115 62.843 1.00 18.56 105 PRO B N 1
ATOM 5755 C CA . PRO D 2 105 ? 10.195 22.004 62.264 1.00 19.44 105 PRO B CA 1
ATOM 5756 C C . PRO D 2 105 ? 10.251 22.130 60.743 1.00 19.74 105 PRO B C 1
ATOM 5757 O O . PRO D 2 105 ? 9.220 22.248 60.097 1.00 20.14 105 PRO B O 1
ATOM 5761 N N . GLY D 2 106 ? 11.449 22.096 60.189 1.00 20.54 106 GLY B N 1
ATOM 5762 C CA . GLY D 2 106 ? 11.633 22.161 58.747 1.00 21.09 106 GLY B CA 1
ATOM 5763 C C . GLY D 2 106 ? 12.245 23.490 58.378 1.00 21.77 106 GLY B C 1
ATOM 5764 O O . GLY D 2 106 ? 12.116 24.453 59.122 1.00 22.75 106 GLY B O 1
ATOM 5765 N N . THR D 2 107 ? 12.936 23.531 57.243 1.00 22.26 107 THR B N 1
ATOM 5766 C CA . THR D 2 107 ? 13.372 24.788 56.639 1.00 21.63 107 THR B CA 1
ATOM 5767 C C . THR D 2 107 ? 12.618 24.993 55.334 1.00 21.35 107 THR B C 1
ATOM 5768 O O . THR D 2 107 ? 12.577 24.105 54.496 1.00 20.67 107 THR B O 1
ATOM 5772 N N . ARG D 2 108 ? 12.027 26.168 55.190 1.00 22.54 108 ARG B N 1
ATOM 5773 C CA . ARG D 2 108 ? 11.303 26.553 54.003 1.00 24.05 108 ARG B CA 1
ATOM 5774 C C . ARG D 2 108 ? 12.223 27.388 53.142 1.00 23.86 108 ARG B C 1
ATOM 5775 O O . ARG D 2 108 ? 12.506 28.546 53.458 1.00 24.15 108 ARG B O 1
ATOM 5783 N N . LEU D 2 109 ? 12.714 26.787 52.066 1.00 23.06 109 LEU B N 1
ATOM 5784 C CA . LEU D 2 109 ? 13.737 27.388 51.242 1.00 22.94 109 LEU B CA 1
ATOM 5785 C C . LEU D 2 109 ? 13.191 27.751 49.895 1.00 24.32 109 LEU B C 1
ATOM 5786 O O . LEU D 2 109 ? 12.718 26.884 49.147 1.00 24.43 109 LEU B O 1
ATOM 5791 N N . THR D 2 110 ? 13.303 29.032 49.562 1.00 26.79 110 THR B N 1
ATOM 5792 C CA . THR D 2 110 ? 13.009 29.499 48.216 1.00 28.32 110 THR B CA 1
ATOM 5793 C C . THR D 2 110 ? 14.291 30.023 47.579 1.00 30.51 110 THR B C 1
ATOM 5794 O O . THR D 2 110 ? 14.970 30.890 48.144 1.00 28.69 110 THR B O 1
ATOM 5798 N N . VAL D 2 111 ? 14.603 29.477 46.403 1.00 33.32 111 VAL B N 1
ATOM 5799 C CA . VAL D 2 111 ? 15.702 29.950 45.572 1.00 36.87 111 VAL B CA 1
ATOM 5800 C C . VAL D 2 111 ? 15.060 30.721 44.432 1.00 38.12 111 VAL B C 1
ATOM 5801 O O . VAL D 2 111 ? 14.150 30.209 43.777 1.00 36.65 111 VAL B O 1
ATOM 5805 N N . THR D 2 112 ? 15.529 31.943 44.196 1.00 38.23 112 THR B N 1
ATOM 5806 C CA . THR D 2 112 ? 14.996 32.759 43.111 1.00 39.98 112 THR B CA 1
ATOM 5807 C C . THR D 2 112 ? 16.093 33.104 42.124 1.00 43.50 112 THR B C 1
ATOM 5808 O O . THR D 2 112 ? 17.266 33.230 42.481 1.00 40.38 112 THR B O 1
ATOM 5812 N N . GLU D 2 113 ? 15.674 33.277 40.875 1.00 49.16 113 GLU B N 1
ATOM 5813 C CA . GLU D 2 113 ? 16.589 33.505 39.770 1.00 51.57 113 GLU B CA 1
ATOM 5814 C C . GLU D 2 113 ? 17.213 34.903 39.849 1.00 51.37 113 GLU B C 1
ATOM 5815 O O . GLU D 2 113 ? 18.332 35.097 39.392 1.00 48.61 113 GLU B O 1
ATOM 5821 N N . ASP D 2 114 ? 16.494 35.850 40.461 1.00 54.69 114 ASP B N 1
ATOM 5822 C CA . ASP D 2 114 ? 16.973 37.226 40.697 1.00 55.50 114 ASP B CA 1
ATOM 5823 C C . ASP D 2 114 ? 16.442 37.695 42.050 1.00 53.49 114 ASP B C 1
ATOM 5824 O O . ASP D 2 114 ? 15.233 37.657 42.330 1.00 51.97 114 ASP B O 1
ATOM 5829 N N . LEU D 2 115 ? 17.354 38.185 42.870 1.00 53.48 115 LEU B N 1
ATOM 5830 C CA . LEU D 2 115 ? 17.056 38.471 44.266 1.00 53.50 115 LEU B CA 1
ATOM 5831 C C . LEU D 2 115 ? 16.258 39.759 44.479 1.00 54.98 115 LEU B C 1
ATOM 5832 O O . LEU D 2 115 ? 15.854 40.053 45.607 1.00 54.57 115 LEU B O 1
ATOM 5837 N N . LYS D 2 116 ? 16.017 40.513 43.406 1.00 56.45 116 LYS B N 1
ATOM 5838 C CA . LYS D 2 116 ? 15.234 41.737 43.482 1.00 56.48 116 LYS B CA 1
ATOM 5839 C C . LYS D 2 116 ? 13.766 41.440 43.285 1.00 53.49 116 LYS B C 1
ATOM 5840 O O . LYS D 2 116 ? 12.933 42.342 43.352 1.00 57.18 116 LYS B O 1
ATOM 5846 N N . ASN D 2 117 ? 13.431 40.174 43.069 1.00 49.06 117 ASN B N 1
ATOM 5847 C CA . ASN D 2 117 ? 12.034 39.780 43.064 1.00 46.18 117 ASN B CA 1
ATOM 5848 C C . ASN D 2 117 ? 11.490 39.539 44.467 1.00 41.70 117 ASN B C 1
ATOM 5849 O O . ASN D 2 117 ? 10.345 39.124 44.613 1.00 38.73 117 ASN B O 1
ATOM 5854 N N . VAL D 2 118 ? 12.300 39.835 45.485 1.00 39.33 118 VAL B N 1
ATOM 5855 C CA . VAL D 2 118 ? 11.862 39.771 46.876 1.00 37.81 118 VAL B CA 1
ATOM 5856 C C . VAL D 2 118 ? 11.195 41.068 47.286 1.00 36.65 118 VAL B C 1
ATOM 5857 O O . VAL D 2 118 ? 11.825 42.103 47.268 1.00 37.76 118 VAL B O 1
ATOM 5861 N N . PHE D 2 119 ? 9.928 40.985 47.688 1.00 37.74 119 PHE B N 1
ATOM 5862 C CA . PHE D 2 119 ? 9.175 42.125 48.232 1.00 37.49 119 PHE B CA 1
ATOM 5863 C C . PHE D 2 119 ? 8.468 41.761 49.550 1.00 35.38 119 PHE B C 1
ATOM 5864 O O . PHE D 2 119 ? 7.984 40.639 49.709 1.00 33.66 119 PHE B O 1
ATOM 5872 N N . PRO D 2 120 ? 8.397 42.719 50.494 1.00 33.83 120 PRO B N 1
ATOM 5873 C CA . PRO D 2 120 ? 7.607 42.566 51.716 1.00 32.76 120 PRO B CA 1
ATOM 5874 C C . PRO D 2 120 ? 6.125 42.752 51.427 1.00 31.00 120 PRO B C 1
ATOM 5875 O O . PRO D 2 120 ? 5.780 43.248 50.359 1.00 30.85 120 PRO B O 1
ATOM 5879 N N . PRO D 2 121 ? 5.254 42.354 52.366 1.00 29.12 121 PRO B N 1
ATOM 5880 C CA . PRO D 2 121 ? 3.822 42.414 52.125 1.00 28.34 121 PRO B CA 1
ATOM 5881 C C . PRO D 2 121 ? 3.277 43.794 52.424 1.00 27.46 121 PRO B C 1
ATOM 5882 O O . PRO D 2 121 ? 3.817 44.496 53.283 1.00 26.81 121 PRO B O 1
ATOM 5886 N N . GLU D 2 122 ? 2.228 44.180 51.706 1.00 27.33 122 GLU B N 1
ATOM 5887 C CA . GLU D 2 122 ? 1.392 45.305 52.113 1.00 28.74 122 GLU B CA 1
ATOM 5888 C C . GLU D 2 122 ? 0.195 44.742 52.870 1.00 26.20 122 GLU B C 1
ATOM 5889 O O . GLU D 2 122 ? -0.456 43.813 52.397 1.00 26.18 122 GLU B O 1
ATOM 5895 N N . VAL D 2 123 ? -0.092 45.319 54.029 1.00 24.14 123 VAL B N 1
ATOM 5896 C CA . VAL D 2 123 ? -1.172 44.840 54.870 1.00 24.21 123 VAL B CA 1
ATOM 5897 C C . VAL D 2 123 ? -2.256 45.896 55.060 1.00 24.43 123 VAL B C 1
ATOM 5898 O O . VAL D 2 123 ? -1.965 47.040 55.425 1.00 24.37 123 VAL B O 1
ATOM 5902 N N . ALA D 2 124 ? -3.503 45.492 54.811 1.00 23.63 124 ALA B N 1
ATOM 5903 C CA . ALA D 2 124 ? -4.670 46.320 55.041 1.00 23.15 124 ALA B CA 1
ATOM 5904 C C . ALA D 2 124 ? -5.716 45.525 55.812 1.00 23.27 124 ALA B C 1
ATOM 5905 O O . ALA D 2 124 ? -5.895 44.327 55.571 1.00 23.92 124 ALA B O 1
ATOM 5907 N N . VAL D 2 125 ? -6.411 46.192 56.728 1.00 22.49 125 VAL B N 1
ATOM 5908 C CA . VAL D 2 125 ? -7.536 45.590 57.421 1.00 22.61 125 VAL B CA 1
ATOM 5909 C C . VAL D 2 125 ? -8.824 46.234 56.948 1.00 24.05 125 VAL B C 1
ATOM 5910 O O . VAL D 2 125 ? -8.932 47.455 56.896 1.00 24.30 125 VAL B O 1
ATOM 5914 N N . PHE D 2 126 ? -9.808 45.395 56.646 1.00 25.11 126 PHE B N 1
ATOM 5915 C CA . PHE D 2 126 ? -11.066 45.832 56.101 1.00 25.86 126 PHE B CA 1
ATOM 5916 C C . PHE D 2 126 ? -12.149 45.609 57.141 1.00 26.07 126 PHE B C 1
ATOM 5917 O O . PHE D 2 126 ? -12.206 44.561 57.797 1.00 25.35 126 PHE B O 1
ATOM 5925 N N . GLU D 2 127 ? -13.026 46.603 57.263 1.00 25.94 127 GLU B N 1
ATOM 5926 C CA . GLU D 2 127 ? -13.913 46.700 58.391 1.00 24.19 127 GLU B CA 1
ATOM 5927 C C . GLU D 2 127 ? -15.220 46.010 58.085 1.00 22.93 127 GLU B C 1
ATOM 5928 O O . GLU D 2 127 ? -15.609 45.911 56.932 1.00 23.55 127 GLU B O 1
ATOM 5934 N N . PRO D 2 128 ? -15.907 45.515 59.120 1.00 21.27 128 PRO B N 1
ATOM 5935 C CA . PRO D 2 128 ? -17.117 44.764 58.908 1.00 21.32 128 PRO B CA 1
ATOM 5936 C C . PRO D 2 128 ? -18.180 45.597 58.212 1.00 22.74 128 PRO B C 1
ATOM 5937 O O . PRO D 2 128 ? -18.272 46.813 58.456 1.00 23.51 128 PRO B O 1
ATOM 5941 N N . SER D 2 129 ? -18.971 44.959 57.356 1.00 23.46 129 SER B N 1
ATOM 5942 C CA . SER D 2 129 ? -20.078 45.652 56.718 1.00 24.59 129 SER B CA 1
ATOM 5943 C C . SER D 2 129 ? -21.180 45.826 57.736 1.00 24.33 129 SER B C 1
ATOM 5944 O O . SER D 2 129 ? -21.384 44.954 58.569 1.00 24.28 129 SER B O 1
ATOM 5947 N N . GLU D 2 130 ? -21.898 46.944 57.658 1.00 25.35 130 GLU B N 1
ATOM 5948 C CA . GLU D 2 130 ? -23.028 47.185 58.554 1.00 26.11 130 GLU B CA 1
ATOM 5949 C C . GLU D 2 130 ? -24.149 46.188 58.301 1.00 24.83 130 GLU B C 1
ATOM 5950 O O . GLU D 2 130 ? -24.902 45.849 59.205 1.00 22.92 130 GLU B O 1
ATOM 5956 N N . ALA D 2 131 ? -24.265 45.743 57.051 1.00 25.02 131 ALA B N 1
ATOM 5957 C CA . ALA D 2 131 ? -25.275 44.759 56.676 1.00 24.40 131 ALA B CA 1
ATOM 5958 C C . ALA D 2 131 ? -24.959 43.392 57.274 1.00 25.08 131 ALA B C 1
ATOM 5959 O O . ALA D 2 131 ? -25.884 42.612 57.548 1.00 25.29 131 ALA B O 1
ATOM 5961 N N . GLU D 2 132 ? -23.666 43.094 57.445 1.00 24.43 132 GLU B N 1
ATOM 5962 C CA . GLU D 2 132 ? -23.257 41.843 58.059 1.00 23.86 132 GLU B CA 1
ATOM 5963 C C . GLU D 2 132 ? -23.752 41.924 59.465 1.00 24.13 132 GLU B C 1
ATOM 5964 O O . GLU D 2 132 ? -24.489 41.066 59.936 1.00 25.37 132 GLU B O 1
ATOM 5970 N N . ILE D 2 133 ? -23.351 43.001 60.115 1.00 24.35 133 ILE B N 1
ATOM 5971 C CA . ILE D 2 133 ? -23.747 43.287 61.474 1.00 24.44 133 ILE B CA 1
ATOM 5972 C C . ILE D 2 133 ? -25.264 43.222 61.613 1.00 25.45 133 ILE B C 1
ATOM 5973 O O . ILE D 2 133 ? -25.790 42.524 62.473 1.00 26.91 133 ILE B O 1
ATOM 5978 N N . SER D 2 134 ? -25.959 43.919 60.734 1.00 26.33 134 SER B N 1
ATOM 5979 C CA . SER D 2 134 ? -27.403 44.010 60.816 1.00 26.91 134 SER B CA 1
ATOM 5980 C C . SER D 2 134 ? -28.145 42.687 60.634 1.00 26.28 134 SER B C 1
ATOM 5981 O O . SER D 2 134 ? -29.126 42.456 61.324 1.00 26.95 134 SER B O 1
ATOM 5984 N N . HIS D 2 135 ? -27.697 41.846 59.704 1.00 25.21 135 HIS B N 1
ATOM 5985 C CA . HIS D 2 135 ? -28.371 40.576 59.386 1.00 24.75 135 HIS B CA 1
ATOM 5986 C C . HIS D 2 135 ? -27.982 39.474 60.361 1.00 24.06 135 HIS B C 1
ATOM 5987 O O . HIS D 2 135 ? -28.801 38.605 60.670 1.00 24.54 135 HIS B O 1
ATOM 5994 N N . THR D 2 136 ? -26.754 39.520 60.878 1.00 23.15 136 THR B N 1
ATOM 5995 C CA . THR D 2 136 ? -26.205 38.393 61.644 1.00 22.69 136 THR B CA 1
ATOM 5996 C C . THR D 2 136 ? -25.898 38.665 63.101 1.00 23.18 136 THR B C 1
ATOM 5997 O O . THR D 2 136 ? -25.805 37.740 63.881 1.00 22.99 136 THR B O 1
ATOM 6001 N N . GLN D 2 137 ? -25.726 39.936 63.453 1.00 24.68 137 GLN B N 1
ATOM 6002 C CA . GLN D 2 137 ? -25.282 40.366 64.799 1.00 24.13 137 GLN B CA 1
ATOM 6003 C C . GLN D 2 137 ? -23.868 39.896 65.096 1.00 23.00 137 GLN B C 1
ATOM 6004 O O . GLN D 2 137 ? -23.502 39.679 66.252 1.00 22.95 137 GLN B O 1
ATOM 6010 N N . LYS D 2 138 ? -23.086 39.763 64.029 1.00 21.29 138 LYS B N 1
ATOM 6011 C CA . LYS D 2 138 ? -21.685 39.384 64.088 1.00 20.95 138 LYS B CA 1
ATOM 6012 C C . LYS D 2 138 ? -20.940 40.270 63.114 1.00 21.19 138 LYS B C 1
ATOM 6013 O O . LYS D 2 138 ? -21.546 40.863 62.224 1.00 23.00 138 LYS B O 1
ATOM 6019 N N . ALA D 2 139 ? -19.625 40.346 63.272 1.00 20.79 139 ALA B N 1
ATOM 6020 C CA . ALA D 2 139 ? -18.809 41.250 62.478 1.00 20.54 139 ALA B CA 1
ATOM 6021 C C . ALA D 2 139 ? -17.496 40.591 62.092 1.00 20.45 139 ALA B C 1
ATOM 6022 O O . ALA D 2 139 ? -16.697 40.247 62.955 1.00 19.72 139 ALA B O 1
ATOM 6024 N N . THR D 2 140 ? -17.274 40.447 60.788 1.00 21.23 140 THR B N 1
ATOM 6025 C CA . THR D 2 140 ? -16.068 39.828 60.276 1.00 21.00 140 THR B CA 1
ATOM 6026 C C . THR D 2 140 ? -15.152 40.930 59.794 1.00 21.42 140 THR B C 1
ATOM 6027 O O . THR D 2 140 ? -15.515 41.734 58.944 1.00 22.32 140 THR B O 1
ATOM 6031 N N . LEU D 2 141 ? -13.951 40.979 60.329 1.00 21.64 141 LEU B N 1
ATOM 6032 C CA . LEU D 2 141 ? -12.937 41.807 59.706 1.00 22.41 141 LEU B CA 1
ATOM 6033 C C . LEU D 2 141 ? -12.165 40.928 58.749 1.00 22.11 141 LEU B C 1
ATOM 6034 O O . LEU D 2 141 ? -11.931 39.763 59.039 1.00 22.31 141 LEU B O 1
ATOM 6039 N N . VAL D 2 142 ? -11.751 41.490 57.633 1.00 21.70 142 VAL B N 1
ATOM 6040 C CA . VAL D 2 142 ? -10.854 40.796 56.740 1.00 22.35 142 VAL B CA 1
ATOM 6041 C C . VAL D 2 142 ? -9.499 41.482 56.796 1.00 22.30 142 VAL B C 1
ATOM 6042 O O . VAL D 2 142 ? -9.428 42.684 57.011 1.00 21.30 142 VAL B O 1
ATOM 6046 N N . CYS D 2 143 ? -8.430 40.698 56.618 1.00 22.70 143 CYS B N 1
ATOM 6047 C CA . CYS D 2 143 ? -7.078 41.227 56.458 1.00 22.20 143 CYS B CA 1
ATOM 6048 C C . CYS D 2 143 ? -6.456 40.660 55.172 1.00 22.19 143 CYS B C 1
ATOM 6049 O O . CYS D 2 143 ? -6.475 39.446 54.936 1.00 22.30 143 CYS B O 1
ATOM 6052 N N . LEU D 2 144 ? -5.879 41.550 54.367 1.00 22.58 144 LEU B N 1
ATOM 6053 C CA . LEU D 2 144 ? -5.202 41.191 53.114 1.00 22.46 144 LEU B CA 1
ATOM 6054 C C . LEU D 2 144 ? -3.743 41.599 53.122 1.00 21.78 144 LEU B C 1
ATOM 6055 O O . LEU D 2 144 ? -3.402 42.733 53.456 1.00 19.62 144 LEU B O 1
ATOM 6060 N N . ALA D 2 145 ? -2.885 40.645 52.783 1.00 23.23 145 ALA B N 1
ATOM 6061 C CA . ALA D 2 145 ? -1.442 40.867 52.732 1.00 24.22 145 ALA B CA 1
ATOM 6062 C C . ALA D 2 145 ? -1.055 40.602 51.314 1.00 25.16 145 ALA B C 1
ATOM 6063 O O . ALA D 2 145 ? -1.193 39.465 50.858 1.00 26.95 145 ALA B O 1
ATOM 6065 N N . THR D 2 146 ? -0.585 41.624 50.606 1.00 26.57 146 THR B N 1
ATOM 6066 C CA . THR D 2 146 ? -0.410 41.497 49.143 1.00 28.89 146 THR B CA 1
ATOM 6067 C C . THR D 2 146 ? 0.980 41.783 48.618 1.00 29.49 146 THR B C 1
ATOM 6068 O O . THR D 2 146 ? 1.756 42.523 49.235 1.00 30.17 146 THR B O 1
ATOM 6072 N N . GLY D 2 147 ? 1.260 41.196 47.455 1.00 30.04 147 GLY B N 1
ATOM 6073 C CA . GLY D 2 147 ? 2.467 41.472 46.675 1.00 30.89 147 GLY B CA 1
ATOM 6074 C C . GLY D 2 147 ? 3.782 41.119 47.340 1.00 32.28 147 GLY B C 1
ATOM 6075 O O . GLY D 2 147 ? 4.769 41.848 47.167 1.00 34.51 147 GLY B O 1
ATOM 6076 N N . PHE D 2 148 ? 3.804 40.014 48.078 1.00 31.60 148 PHE B N 1
ATOM 6077 C CA . PHE D 2 148 ? 5.025 39.540 48.719 1.00 31.47 148 PHE B CA 1
ATOM 6078 C C . PHE D 2 148 ? 5.592 38.346 47.958 1.00 31.57 148 PHE B C 1
ATOM 6079 O O . PHE D 2 148 ? 4.930 37.318 47.816 1.00 29.88 148 PHE B O 1
ATOM 6087 N N . TYR D 2 149 ? 6.819 38.489 47.467 1.00 33.23 149 TYR B N 1
ATOM 6088 C CA . TYR D 2 149 ? 7.462 37.437 46.687 1.00 35.46 149 TYR B CA 1
ATOM 6089 C C . TYR D 2 149 ? 7.440 36.091 47.411 1.00 36.68 149 TYR B C 1
ATOM 6090 O O . TYR D 2 149 ? 6.462 35.342 47.298 1.00 44.26 149 TYR B O 1
ATOM 6099 N N . PRO D 2 150 ? 8.580 35.789 48.179 1.00 33.87 150 PRO B N 1
ATOM 6100 C CA . PRO D 2 150 ? 8.498 34.470 48.838 1.00 31.50 150 PRO B CA 1
ATOM 6101 C C . PRO D 2 150 ? 7.239 34.339 49.687 1.00 28.77 150 PRO B C 1
ATOM 6102 O O . PRO D 2 150 ? 6.822 35.309 50.321 1.00 25.86 150 PRO B O 1
ATOM 6106 N N . ASP D 2 151 ? 6.643 33.151 49.698 1.00 28.06 151 ASP B N 1
ATOM 6107 C CA . ASP D 2 151 ? 5.455 32.912 50.480 1.00 27.36 151 ASP B CA 1
ATOM 6108 C C . ASP D 2 151 ? 5.917 32.426 51.821 1.00 26.58 151 ASP B C 1
ATOM 6109 O O . ASP D 2 151 ? 5.561 31.333 52.249 1.00 29.43 151 ASP B O 1
ATOM 6114 N N . HIS D 2 152 ? 6.745 33.252 52.459 1.00 25.08 152 HIS B N 1
ATOM 6115 C CA . HIS D 2 152 ? 7.313 32.983 53.759 1.00 23.72 152 HIS B CA 1
ATOM 6116 C C . HIS D 2 152 ? 6.788 34.050 54.713 1.00 22.32 152 HIS B C 1
ATOM 6117 O O . HIS D 2 152 ? 7.451 35.046 54.976 1.00 21.13 152 HIS B O 1
ATOM 6124 N N . VAL D 2 153 ? 5.573 33.849 55.211 1.00 22.46 153 VAL B N 1
ATOM 6125 C CA . VAL D 2 153 ? 4.911 34.823 56.093 1.00 22.11 153 VAL B CA 1
ATOM 6126 C C . VAL D 2 153 ? 4.119 34.125 57.174 1.00 22.39 153 VAL B C 1
ATOM 6127 O O . VAL D 2 153 ? 3.687 32.981 57.009 1.00 22.28 153 VAL B O 1
ATOM 6131 N N . GLU D 2 154 ? 3.928 34.823 58.288 1.00 22.84 154 GLU B N 1
ATOM 6132 C CA . GLU D 2 154 ? 3.098 34.327 59.375 1.00 22.56 154 GLU B CA 1
ATOM 6133 C C . GLU D 2 154 ? 2.183 35.436 59.850 1.00 20.47 154 GLU B C 1
ATOM 6134 O O . GLU D 2 154 ? 2.600 36.345 60.555 1.00 20.49 154 GLU B O 1
ATOM 6140 N N . LEU D 2 155 ? 0.925 35.336 59.452 1.00 19.26 155 LEU B N 1
ATOM 6141 C CA . LEU D 2 155 ? -0.126 36.272 59.844 1.00 17.93 155 LEU B CA 1
ATOM 6142 C C . LEU D 2 155 ? -0.781 35.866 61.174 1.00 17.27 155 LEU B C 1
ATOM 6143 O O . LEU D 2 155 ? -1.109 34.714 61.388 1.00 17.32 155 LEU B O 1
ATOM 6148 N N . SER D 2 156 ? -0.988 36.840 62.046 1.00 17.20 156 SER B N 1
ATOM 6149 C CA . SER D 2 156 ? -1.651 36.627 63.338 1.00 17.03 156 SER B CA 1
ATOM 6150 C C . SER D 2 156 ? -2.542 37.821 63.685 1.00 16.59 156 SER B C 1
ATOM 6151 O O . SER D 2 156 ? -2.242 38.942 63.287 1.00 16.78 156 SER B O 1
ATOM 6154 N N . TRP D 2 157 ? -3.598 37.574 64.445 1.00 16.01 157 TRP B N 1
ATOM 6155 C CA . TRP D 2 157 ? -4.540 38.614 64.800 1.00 16.40 157 TRP B CA 1
ATOM 6156 C C . TRP D 2 157 ? -4.313 39.035 66.255 1.00 17.16 157 TRP B C 1
ATOM 6157 O O . TRP D 2 157 ? -3.988 38.223 67.099 1.00 17.33 157 TRP B O 1
ATOM 6168 N N . TRP D 2 158 ? -4.492 40.318 66.538 1.00 18.30 158 TRP B N 1
ATOM 6169 C CA . TRP D 2 158 ? -4.211 40.878 67.863 1.00 18.70 158 TRP B CA 1
ATOM 6170 C C . TRP D 2 158 ? -5.333 41.821 68.314 1.00 18.81 158 TRP B C 1
ATOM 6171 O O . TRP D 2 158 ? -5.628 42.827 67.670 1.00 18.22 158 TRP B O 1
ATOM 6182 N N . VAL D 2 159 ? -5.951 41.470 69.438 1.00 19.50 159 VAL B N 1
ATOM 6183 C CA . VAL D 2 159 ? -7.011 42.263 70.027 1.00 19.54 159 VAL B CA 1
ATOM 6184 C C . VAL D 2 159 ? -6.539 42.805 71.356 1.00 20.09 159 VAL B C 1
ATOM 6185 O O . VAL D 2 159 ? -6.148 42.053 72.235 1.00 20.08 159 VAL B O 1
ATOM 6189 N N . ASN D 2 160 ? -6.600 44.121 71.497 1.00 20.68 160 ASN B N 1
ATOM 6190 C CA . ASN D 2 160 ? -6.218 44.781 72.732 1.00 20.76 160 ASN B CA 1
ATOM 6191 C C . ASN D 2 160 ? -4.849 44.350 73.204 1.00 22.55 160 ASN B C 1
ATOM 6192 O O . ASN D 2 160 ? -4.621 44.245 74.401 1.00 25.19 160 ASN B O 1
ATOM 6197 N N . GLY D 2 161 ? -3.934 44.106 72.263 1.00 24.08 161 GLY B N 1
ATOM 6198 C CA . GLY D 2 161 ? -2.545 43.788 72.596 1.00 24.38 161 GLY B CA 1
ATOM 6199 C C . GLY D 2 161 ? -2.278 42.327 72.934 1.00 25.64 161 GLY B C 1
ATOM 6200 O O . GLY D 2 161 ? -1.187 42.002 73.398 1.00 25.47 161 GLY B O 1
ATOM 6201 N N . LYS D 2 162 ? -3.259 41.447 72.707 1.00 25.43 162 LYS B N 1
ATOM 6202 C CA . LYS D 2 162 ? -3.054 40.007 72.852 1.00 25.44 162 LYS B CA 1
ATOM 6203 C C . LYS D 2 162 ? -3.462 39.244 71.597 1.00 25.06 162 LYS B C 1
ATOM 6204 O O . LYS D 2 162 ? -4.478 39.541 70.970 1.00 23.50 162 LYS B O 1
ATOM 6210 N N . GLU D 2 163 ? -2.669 38.231 71.264 1.00 24.96 163 GLU B N 1
ATOM 6211 C CA . GLU D 2 163 ? -2.920 37.417 70.097 1.00 24.54 163 GLU B CA 1
ATOM 6212 C C . GLU D 2 163 ? -4.135 36.521 70.335 1.00 23.93 163 GLU B C 1
ATOM 6213 O O . GLU D 2 163 ? -4.331 36.003 71.405 1.00 21.58 163 GLU B O 1
ATOM 6219 N N . VAL D 2 164 ? -4.915 36.345 69.285 1.00 26.22 164 VAL B N 1
ATOM 6220 C CA . VAL D 2 164 ? -6.203 35.680 69.323 1.00 27.67 164 VAL B CA 1
ATOM 6221 C C . VAL D 2 164 ? -6.150 34.448 68.424 1.00 28.97 164 VAL B C 1
ATOM 6222 O O . VAL D 2 164 ? -5.318 34.365 67.519 1.00 29.17 164 VAL B O 1
ATOM 6226 N N . HIS D 2 165 ? -7.026 33.483 68.672 1.00 29.83 165 HIS B N 1
ATOM 6227 C CA . HIS D 2 165 ? -7.147 32.341 67.758 1.00 30.11 165 HIS B CA 1
ATOM 6228 C C . HIS D 2 165 ? -8.577 31.887 67.487 1.00 28.01 165 HIS B C 1
ATOM 6229 O O . HIS D 2 165 ? -8.906 31.529 66.356 1.00 28.02 165 HIS B O 1
ATOM 6236 N N . SER D 2 166 ? -9.428 31.923 68.504 1.00 25.15 166 SER B N 1
ATOM 6237 C CA . SER D 2 166 ? -10.870 31.771 68.297 1.00 23.57 166 SER B CA 1
ATOM 6238 C C . SER D 2 166 ? -11.426 32.805 67.296 1.00 21.92 166 SER B C 1
ATOM 6239 O O . SER D 2 166 ? -11.019 33.963 67.303 1.00 23.15 166 SER B O 1
ATOM 6242 N N . GLY D 2 167 ? -12.337 32.369 66.435 1.00 19.69 167 GLY B N 1
ATOM 6243 C CA . GLY D 2 167 ? -12.969 33.232 65.455 1.00 18.42 167 GLY B CA 1
ATOM 6244 C C . GLY D 2 167 ? -12.095 33.587 64.267 1.00 17.80 167 GLY B C 1
ATOM 6245 O O . GLY D 2 167 ? -12.440 34.486 63.481 1.00 18.52 167 GLY B O 1
ATOM 6246 N N . VAL D 2 168 ? -10.952 32.922 64.128 1.00 16.89 168 VAL B N 1
ATOM 6247 C CA . VAL D 2 168 ? -10.009 33.236 63.053 1.00 16.87 168 VAL B CA 1
ATOM 6248 C C . VAL D 2 168 ? -9.892 32.112 62.036 1.00 17.50 168 VAL B C 1
ATOM 6249 O O . VAL D 2 168 ? -9.959 30.931 62.379 1.00 17.27 168 VAL B O 1
ATOM 6253 N N . CYS D 2 169 ? -9.707 32.512 60.780 1.00 18.82 169 CYS B N 1
ATOM 6254 C CA . CYS D 2 169 ? -9.348 31.604 59.700 1.00 20.05 169 CYS B CA 1
ATOM 6255 C C . CYS D 2 169 ? -8.436 32.358 58.761 1.00 19.46 169 CYS B C 1
ATOM 6256 O O . CYS D 2 169 ? -8.799 33.406 58.246 1.00 18.86 169 CYS B O 1
ATOM 6259 N N . THR D 2 170 ? -7.239 31.831 58.567 1.00 19.72 170 THR B N 1
ATOM 6260 C CA . THR D 2 170 ? -6.366 32.312 57.517 1.00 20.51 170 THR B CA 1
ATOM 6261 C C . THR D 2 170 ? -6.280 31.239 56.424 1.00 21.89 170 THR B C 1
ATOM 6262 O O . THR D 2 170 ? -6.283 30.048 56.702 1.00 22.48 170 THR B O 1
ATOM 6266 N N . ASP D 2 171 ? -6.215 31.678 55.179 1.00 24.02 171 ASP B N 1
ATOM 6267 C CA . ASP D 2 171 ? -6.034 30.766 54.047 1.00 25.60 171 ASP B CA 1
ATOM 6268 C C . ASP D 2 171 ? -4.911 29.802 54.416 1.00 28.13 171 ASP B C 1
ATOM 6269 O O . ASP D 2 171 ? -3.910 30.235 54.972 1.00 27.13 171 ASP B O 1
ATOM 6274 N N . PRO D 2 172 ? -5.065 28.487 54.139 1.00 31.33 172 PRO B N 1
ATOM 6275 C CA . PRO D 2 172 ? -4.017 27.532 54.569 1.00 32.17 172 PRO B CA 1
ATOM 6276 C C . PRO D 2 172 ? -2.679 27.725 53.851 1.00 33.68 172 PRO B C 1
ATOM 6277 O O . PRO D 2 172 ? -1.642 27.280 54.334 1.00 32.43 172 PRO B O 1
ATOM 6281 N N . GLN D 2 173 ? -2.714 28.361 52.694 1.00 35.75 173 GLN B N 1
ATOM 6282 C CA . GLN D 2 173 ? -1.506 28.741 52.022 1.00 39.53 173 GLN B CA 1
ATOM 6283 C C . GLN D 2 173 ? -1.851 29.908 51.145 1.00 38.57 173 GLN B C 1
ATOM 6284 O O . GLN D 2 173 ? -3.023 30.086 50.810 1.00 39.44 173 GLN B O 1
ATOM 6290 N N . PRO D 2 174 ? -0.855 30.724 50.780 1.00 37.50 174 PRO B N 1
ATOM 6291 C CA . PRO D 2 174 ? -1.232 31.900 50.002 1.00 38.10 174 PRO B CA 1
ATOM 6292 C C . PRO D 2 174 ? -1.501 31.580 48.554 1.00 37.80 174 PRO B C 1
ATOM 6293 O O . PRO D 2 174 ? -1.463 30.409 48.157 1.00 38.82 174 PRO B O 1
ATOM 6297 N N . LEU D 2 175 ? -1.796 32.617 47.782 1.00 36.68 175 LEU B N 1
ATOM 6298 C CA . LEU D 2 175 ? -2.121 32.445 46.382 1.00 38.40 175 LEU B CA 1
ATOM 6299 C C . LEU D 2 175 ? -1.263 33.359 45.549 1.00 39.58 175 LEU B C 1
ATOM 6300 O O . LEU D 2 175 ? -0.824 34.437 45.983 1.00 37.97 175 LEU B O 1
ATOM 6305 N N . LYS D 2 176 ? -1.020 32.916 44.329 1.00 40.35 176 LYS B N 1
ATOM 6306 C CA . LYS D 2 176 ? -0.128 33.639 43.449 1.00 43.13 176 LYS B CA 1
ATOM 6307 C C . LYS D 2 176 ? -0.915 34.652 42.626 1.00 42.56 176 LYS B C 1
ATOM 6308 O O . LYS D 2 176 ? -2.068 34.415 42.254 1.00 42.66 176 LYS B O 1
ATOM 6314 N N . GLU D 2 177 ? -0.295 35.791 42.361 1.00 41.12 177 GLU B N 1
ATOM 6315 C CA . GLU D 2 177 ? -0.949 36.829 41.574 1.00 42.47 177 GLU B CA 1
ATOM 6316 C C . GLU D 2 177 ? -1.169 36.415 40.117 1.00 42.59 177 GLU B C 1
ATOM 6317 O O . GLU D 2 177 ? -2.221 36.712 39.548 1.00 43.13 177 GLU B O 1
ATOM 6323 N N . GLN D 2 178 ? -0.181 35.734 39.536 1.00 42.38 178 GLN B N 1
ATOM 6324 C CA . GLN D 2 178 ? -0.318 35.081 38.220 1.00 40.86 178 GLN B CA 1
ATOM 6325 C C . GLN D 2 178 ? 0.009 33.603 38.358 1.00 41.07 178 GLN B C 1
ATOM 6326 O O . GLN D 2 178 ? 1.123 33.168 38.048 1.00 39.87 178 GLN B O 1
ATOM 6332 N N . PRO D 2 179 ? -0.978 32.814 38.803 1.00 42.00 179 PRO B N 1
ATOM 6333 C CA . PRO D 2 179 ? -0.814 31.412 39.221 1.00 42.06 179 PRO B CA 1
ATOM 6334 C C . PRO D 2 179 ? -0.112 30.395 38.303 1.00 41.12 179 PRO B C 1
ATOM 6335 O O . PRO D 2 179 ? 0.142 29.275 38.760 1.00 42.43 179 PRO B O 1
ATOM 6339 N N . ALA D 2 180 ? 0.178 30.746 37.051 1.00 40.16 180 ALA B N 1
ATOM 6340 C CA . ALA D 2 180 ? 0.917 29.846 36.161 1.00 40.26 180 ALA B CA 1
ATOM 6341 C C . ALA D 2 180 ? 2.424 30.143 36.074 1.00 38.84 180 ALA B C 1
ATOM 6342 O O . ALA D 2 180 ? 3.134 29.405 35.421 1.00 33.78 180 ALA B O 1
ATOM 6344 N N . LEU D 2 181 ? 2.900 31.204 36.736 1.00 43.58 181 LEU B N 1
ATOM 6345 C CA . LEU D 2 181 ? 4.302 31.692 36.594 1.00 48.36 181 LEU B CA 1
ATOM 6346 C C . LEU D 2 181 ? 5.221 31.365 37.784 1.00 52.50 181 LEU B C 1
ATOM 6347 O O . LEU D 2 181 ? 4.751 30.969 38.853 1.00 51.70 181 LEU B O 1
ATOM 6352 N N . ASN D 2 182 ? 6.532 31.541 37.577 1.00 58.85 182 ASN B N 1
ATOM 6353 C CA . ASN D 2 182 ? 7.565 31.227 38.593 1.00 60.54 182 ASN B CA 1
ATOM 6354 C C . ASN D 2 182 ? 8.092 32.363 39.482 1.00 55.09 182 ASN B C 1
ATOM 6355 O O . ASN D 2 182 ? 8.706 32.085 40.518 1.00 57.72 182 ASN B O 1
ATOM 6360 N N . ASP D 2 183 ? 7.876 33.618 39.093 1.00 51.42 183 ASP B N 1
ATOM 6361 C CA . ASP D 2 183 ? 8.359 34.762 39.867 1.00 50.16 183 ASP B CA 1
ATOM 6362 C C . ASP D 2 183 ? 7.221 35.328 40.704 1.00 47.15 183 ASP B C 1
ATOM 6363 O O . ASP D 2 183 ? 7.424 36.290 41.448 1.00 49.09 183 ASP B O 1
ATOM 6368 N N . SER D 2 184 ? 6.039 34.715 40.585 1.00 42.98 184 SER B N 1
ATOM 6369 C CA . SER D 2 184 ? 4.783 35.295 41.061 1.00 40.96 184 SER B CA 1
ATOM 6370 C C . SER D 2 184 ? 4.810 35.740 42.525 1.00 39.20 184 SER B C 1
ATOM 6371 O O . SER D 2 184 ? 5.140 34.950 43.404 1.00 38.75 184 SER B O 1
ATOM 6374 N N . ARG D 2 185 ? 4.467 37.007 42.769 1.00 38.80 185 ARG B N 1
ATOM 6375 C CA . ARG D 2 185 ? 4.315 37.553 44.128 1.00 39.83 185 ARG B CA 1
ATOM 6376 C C . ARG D 2 185 ? 3.019 36.996 44.684 1.00 35.59 185 ARG B C 1
ATOM 6377 O O . ARG D 2 185 ? 2.125 36.664 43.912 1.00 33.64 185 ARG B O 1
ATOM 6385 N N . TYR D 2 186 ? 2.922 36.905 46.012 1.00 32.09 186 TYR B N 1
ATOM 6386 C CA . TYR D 2 186 ? 1.803 36.222 46.650 1.00 31.55 186 TYR B CA 1
ATOM 6387 C C . TYR D 2 186 ? 0.876 37.150 47.426 1.00 29.92 186 TYR B C 1
ATOM 6388 O O . TYR D 2 186 ? 1.205 38.299 47.758 1.00 32.45 186 TYR B O 1
ATOM 6397 N N . ALA D 2 187 ? -0.296 36.612 47.726 1.00 26.62 187 ALA B N 1
ATOM 6398 C CA . ALA D 2 187 ? -1.318 37.320 48.460 1.00 24.54 187 ALA B CA 1
ATOM 6399 C C . ALA D 2 187 ? -1.952 36.380 49.438 1.00 22.18 187 ALA B C 1
ATOM 6400 O O . ALA D 2 187 ? -2.252 35.234 49.101 1.00 21.20 187 ALA B O 1
ATOM 6402 N N . LEU D 2 188 ? -2.195 36.888 50.642 1.00 20.81 188 LEU B N 1
ATOM 6403 C CA . LEU D 2 188 ? -2.754 36.092 51.711 1.00 19.72 188 LEU B CA 1
ATOM 6404 C C . LEU D 2 188 ? -3.869 36.857 52.359 1.00 18.87 188 LEU B C 1
ATOM 6405 O O . LEU D 2 188 ? -3.697 38.017 52.716 1.00 19.06 188 LEU B O 1
ATOM 6410 N N . SER D 2 189 ? -5.014 36.211 52.505 1.00 18.83 189 SER B N 1
ATOM 6411 C CA . SER D 2 189 ? -6.154 36.814 53.185 1.00 20.24 189 SER B CA 1
ATOM 6412 C C . SER D 2 189 ? -6.406 36.144 54.530 1.00 21.39 189 SER B C 1
ATOM 6413 O O . SER D 2 189 ? -6.022 34.978 54.756 1.00 21.03 189 SER B O 1
ATOM 6416 N N . SER D 2 190 ? -7.128 36.858 55.391 1.00 21.86 190 SER B N 1
ATOM 6417 C CA . SER D 2 190 ? -7.541 36.301 56.667 1.00 21.43 190 SER B CA 1
ATOM 6418 C C . SER D 2 190 ? -8.738 37.046 57.222 1.00 21.91 190 SER B C 1
ATOM 6419 O O . SER D 2 190 ? -9.034 38.184 56.817 1.00 22.09 190 SER B O 1
ATOM 6422 N N . ARG D 2 191 ? -9.407 36.413 58.180 1.00 21.91 191 ARG B N 1
ATOM 6423 C CA . ARG D 2 191 ? -10.687 36.921 58.689 1.00 21.30 191 ARG B CA 1
ATOM 6424 C C . ARG D 2 191 ? -10.816 36.661 60.171 1.00 20.73 191 ARG B C 1
ATOM 6425 O O . ARG D 2 191 ? -10.549 35.559 60.663 1.00 20.25 191 ARG B O 1
ATOM 6433 N N . LEU D 2 192 ? -11.175 37.718 60.888 1.00 20.49 192 LEU B N 1
ATOM 6434 C CA . LEU D 2 192 ? -11.417 37.651 62.314 1.00 19.94 192 LEU B CA 1
ATOM 6435 C C . LEU D 2 192 ? -12.867 37.960 62.473 1.00 19.34 192 LEU B C 1
ATOM 6436 O O . LEU D 2 192 ? -13.314 39.014 62.032 1.00 19.29 192 LEU B O 1
ATOM 6441 N N . ARG D 2 193 ? -13.609 37.043 63.076 1.00 18.87 193 ARG B N 1
ATOM 6442 C CA . ARG D 2 193 ? -15.019 37.294 63.332 1.00 18.57 193 ARG B CA 1
ATOM 6443 C C . ARG D 2 193 ? -15.309 37.456 64.812 1.00 16.77 193 ARG B C 1
ATOM 6444 O O . ARG D 2 193 ? -15.024 36.600 65.644 1.00 16.74 193 ARG B O 1
ATOM 6452 N N . VAL D 2 194 ? -15.961 38.549 65.095 1.00 15.33 194 VAL B N 1
ATOM 6453 C CA . VAL D 2 194 ? -16.145 39.056 66.418 1.00 14.96 194 VAL B CA 1
ATOM 6454 C C . VAL D 2 194 ? -17.643 39.327 66.508 1.00 14.73 194 VAL B C 1
ATOM 6455 O O . VAL D 2 194 ? -18.336 39.401 65.485 1.00 14.47 194 VAL B O 1
ATOM 6459 N N . SER D 2 195 ? -18.168 39.435 67.715 1.00 14.81 195 SER B N 1
ATOM 6460 C CA . SER D 2 195 ? -19.594 39.738 67.876 1.00 14.74 195 SER B CA 1
ATOM 6461 C C . SER D 2 195 ? -19.827 41.188 67.535 1.00 14.72 195 SER B C 1
ATOM 6462 O O . SER D 2 195 ? -18.940 42.009 67.717 1.00 14.85 195 SER B O 1
ATOM 6465 N N . ALA D 2 196 ? -21.028 41.511 67.075 1.00 14.97 196 ALA B N 1
ATOM 6466 C CA . ALA D 2 196 ? -21.377 42.907 66.812 1.00 15.85 196 ALA B CA 1
ATOM 6467 C C . ALA D 2 196 ? -21.101 43.805 68.013 1.00 16.64 196 ALA B C 1
ATOM 6468 O O . ALA D 2 196 ? -20.514 44.887 67.873 1.00 15.15 196 ALA B O 1
ATOM 6470 N N . THR D 2 197 ? -21.537 43.359 69.194 1.00 17.60 197 THR B N 1
ATOM 6471 C CA . THR D 2 197 ? -21.366 44.174 70.385 1.00 18.66 197 THR B CA 1
ATOM 6472 C C . THR D 2 197 ? -19.878 44.484 70.584 1.00 18.80 197 THR B C 1
ATOM 6473 O O . THR D 2 197 ? -19.491 45.642 70.811 1.00 19.26 197 THR B O 1
ATOM 6477 N N . PHE D 2 198 ? -19.045 43.452 70.472 1.00 18.54 198 PHE B N 1
ATOM 6478 C CA . PHE D 2 198 ? -17.597 43.592 70.686 1.00 18.50 198 PHE B CA 1
ATOM 6479 C C . PHE D 2 198 ? -16.981 44.553 69.670 1.00 18.18 198 PHE B C 1
ATOM 6480 O O . PHE D 2 198 ? -16.222 45.438 70.032 1.00 17.32 198 PHE B O 1
ATOM 6488 N N . TRP D 2 199 ? -17.313 44.379 68.396 1.00 19.24 199 TRP B N 1
ATOM 6489 C CA . TRP D 2 199 ? -16.872 45.325 67.362 1.00 19.37 199 TRP B CA 1
ATOM 6490 C C . TRP D 2 199 ? -17.346 46.754 67.652 1.00 20.11 199 TRP B C 1
ATOM 6491 O O . TRP D 2 199 ? -16.561 47.680 67.615 1.00 21.84 199 TRP B O 1
ATOM 6502 N N . GLN D 2 200 ? -18.623 46.917 67.967 1.00 20.43 200 GLN B N 1
ATOM 6503 C CA . GLN D 2 200 ? -19.182 48.229 68.276 1.00 20.75 200 GLN B CA 1
ATOM 6504 C C . GLN D 2 200 ? -18.693 48.861 69.581 1.00 21.09 200 GLN B C 1
ATOM 6505 O O . GLN D 2 200 ? -19.235 49.881 69.999 1.00 22.61 200 GLN B O 1
ATOM 6511 N N . ASP D 2 201 ? -17.700 48.262 70.228 1.00 20.24 201 ASP B N 1
ATOM 6512 C CA . ASP D 2 201 ? -17.145 48.796 71.462 1.00 19.37 201 ASP B CA 1
ATOM 6513 C C . ASP D 2 201 ? -15.854 49.513 71.122 1.00 19.08 201 ASP B C 1
ATOM 6514 O O . ASP D 2 201 ? -14.852 48.874 70.801 1.00 18.93 201 ASP B O 1
ATOM 6519 N N . PRO D 2 202 ? -15.864 50.853 71.198 1.00 19.08 202 PRO B N 1
ATOM 6520 C CA . PRO D 2 202 ? -14.732 51.675 70.756 1.00 18.98 202 PRO B CA 1
ATOM 6521 C C . PRO D 2 202 ? -13.486 51.577 71.623 1.00 19.19 202 PRO B C 1
ATOM 6522 O O . PRO D 2 202 ? -12.442 52.050 71.205 1.00 20.39 202 PRO B O 1
ATOM 6526 N N . ARG D 2 203 ? -13.564 50.940 72.787 1.00 18.62 203 ARG B N 1
ATOM 6527 C CA . ARG D 2 203 ? -12.347 50.652 73.559 1.00 18.15 203 ARG B CA 1
ATOM 6528 C C . ARG D 2 203 ? -11.558 49.455 73.007 1.00 18.27 203 ARG B C 1
ATOM 6529 O O . ARG D 2 203 ? -10.465 49.152 73.491 1.00 17.94 203 ARG B O 1
ATOM 6537 N N . ASN D 2 204 ? -12.126 48.771 72.015 1.00 18.32 204 ASN B N 1
ATOM 6538 C CA . ASN D 2 204 ? -11.550 47.564 71.484 1.00 18.22 204 ASN B CA 1
ATOM 6539 C C . ASN D 2 204 ? -10.710 47.845 70.247 1.00 18.59 204 ASN B C 1
ATOM 6540 O O . ASN D 2 204 ? -11.164 48.475 69.306 1.00 17.68 204 ASN B O 1
ATOM 6545 N N . HIS D 2 205 ? -9.492 47.323 70.276 1.00 19.79 205 HIS B N 1
ATOM 6546 C CA . HIS D 2 205 ? -8.474 47.548 69.269 1.00 21.17 205 HIS B CA 1
ATOM 6547 C C . HIS D 2 205 ? -8.178 46.219 68.572 1.00 21.51 205 HIS B C 1
ATOM 6548 O O . HIS D 2 205 ? -8.102 45.173 69.217 1.00 20.88 205 HIS B O 1
ATOM 6555 N N . PHE D 2 206 ? -8.008 46.275 67.253 1.00 21.78 206 PHE B N 1
ATOM 6556 C CA . PHE D 2 206 ? -7.803 45.088 66.417 1.00 20.99 206 PHE B CA 1
ATOM 6557 C C . PHE D 2 206 ? -6.630 45.317 65.505 1.00 21.95 206 PHE B C 1
ATOM 6558 O O . PHE D 2 206 ? -6.541 46.357 64.850 1.00 21.85 206 PHE B O 1
ATOM 6566 N N . ARG D 2 207 ? -5.769 44.318 65.395 1.00 22.32 207 ARG B N 1
ATOM 6567 C CA . ARG D 2 207 ? -4.611 44.445 64.533 1.00 23.61 207 ARG B CA 1
ATOM 6568 C C . ARG D 2 207 ? -4.337 43.150 63.811 1.00 22.43 207 ARG B C 1
ATOM 6569 O O . ARG D 2 207 ? -4.578 42.079 64.365 1.00 22.75 207 ARG B O 1
ATOM 6577 N N . CYS D 2 208 ? -3.859 43.270 62.567 1.00 21.21 208 CYS B N 1
ATOM 6578 C CA . CYS D 2 208 ? -3.421 42.144 61.750 1.00 20.37 208 CYS B CA 1
ATOM 6579 C C . CYS D 2 208 ? -1.907 42.236 61.562 1.00 19.83 208 CYS B C 1
ATOM 6580 O O . CYS D 2 208 ? -1.391 43.190 60.981 1.00 18.63 208 CYS B O 1
ATOM 6583 N N . GLN D 2 209 ? -1.205 41.218 62.043 1.00 20.05 209 GLN B N 1
ATOM 6584 C CA . GLN D 2 209 ? 0.263 41.225 62.070 1.00 20.08 209 GLN B CA 1
ATOM 6585 C C . GLN D 2 209 ? 0.840 40.164 61.143 1.00 18.99 209 GLN B C 1
ATOM 6586 O O . GLN D 2 209 ? 0.523 38.982 61.290 1.00 18.23 209 GLN B O 1
ATOM 6592 N N . VAL D 2 210 ? 1.690 40.589 60.203 1.00 18.36 210 VAL B N 1
ATOM 6593 C CA . VAL D 2 210 ? 2.332 39.657 59.256 1.00 18.59 210 VAL B CA 1
ATOM 6594 C C . VAL D 2 210 ? 3.853 39.667 59.426 1.00 18.93 210 VAL B C 1
ATOM 6595 O O . VAL D 2 210 ? 4.491 40.669 59.140 1.00 18.64 210 VAL B O 1
ATOM 6599 N N . GLN D 2 211 ? 4.415 38.552 59.904 1.00 19.50 211 GLN B N 1
ATOM 6600 C CA . GLN D 2 211 ? 5.861 38.359 59.898 1.00 19.36 211 GLN B CA 1
ATOM 6601 C C . GLN D 2 211 ? 6.205 38.067 58.473 1.00 19.40 211 GLN B C 1
ATOM 6602 O O . GLN D 2 211 ? 5.631 37.157 57.865 1.00 18.70 211 GLN B O 1
ATOM 6608 N N . PHE D 2 212 ? 7.145 38.828 57.936 1.00 20.32 212 PHE B N 1
ATOM 6609 C CA . PHE D 2 212 ? 7.705 38.535 56.624 1.00 21.50 212 PHE B CA 1
ATOM 6610 C C . PHE D 2 212 ? 9.148 38.150 56.786 1.00 22.19 212 PHE B C 1
ATOM 6611 O O . PHE D 2 212 ? 9.906 38.837 57.460 1.00 22.81 212 PHE B O 1
ATOM 6619 N N . TYR D 2 213 ? 9.524 37.035 56.182 1.00 23.91 213 TYR B N 1
ATOM 6620 C CA . TYR D 2 213 ? 10.919 36.629 56.147 1.00 26.42 213 TYR B CA 1
ATOM 6621 C C . TYR D 2 213 ? 11.461 36.858 54.742 1.00 29.22 213 TYR B C 1
ATOM 6622 O O . TYR D 2 213 ? 10.841 36.471 53.754 1.00 28.73 213 TYR B O 1
ATOM 6631 N N . GLY D 2 214 ? 12.605 37.523 54.663 1.00 32.96 214 GLY B N 1
ATOM 6632 C CA . GLY D 2 214 ? 13.225 37.799 53.384 1.00 37.24 214 GLY B CA 1
ATOM 6633 C C . GLY D 2 214 ? 14.727 37.928 53.535 1.00 41.12 214 GLY B C 1
ATOM 6634 O O . GLY D 2 214 ? 15.343 37.179 54.284 1.00 44.32 214 GLY B O 1
ATOM 6635 N N . LEU D 2 215 ? 15.306 38.910 52.850 1.00 43.26 215 LEU B N 1
ATOM 6636 C CA . LEU D 2 215 ? 16.751 39.075 52.817 1.00 45.25 215 LEU B CA 1
ATOM 6637 C C . LEU D 2 215 ? 17.226 39.487 54.185 1.00 47.84 215 LEU B C 1
ATOM 6638 O O . LEU D 2 215 ? 16.440 39.889 55.025 1.00 45.56 215 LEU B O 1
ATOM 6643 N N . SER D 2 216 ? 18.522 39.356 54.402 1.00 55.22 216 SER B N 1
ATOM 6644 C CA . SER D 2 216 ? 19.127 39.661 55.691 1.00 59.86 216 SER B CA 1
ATOM 6645 C C . SER D 2 216 ? 20.252 40.686 55.505 1.00 62.44 216 SER B C 1
ATOM 6646 O O . SER D 2 216 ? 20.473 41.194 54.400 1.00 62.43 216 SER B O 1
ATOM 6649 N N . GLU D 2 217 ? 20.948 40.985 56.598 1.00 63.57 217 GLU B N 1
ATOM 6650 C CA . GLU D 2 217 ? 22.031 41.963 56.621 1.00 65.12 217 GLU B CA 1
ATOM 6651 C C . GLU D 2 217 ? 23.193 41.540 55.731 1.00 64.74 217 GLU B C 1
ATOM 6652 O O . GLU D 2 217 ? 23.623 42.289 54.851 1.00 66.29 217 GLU B O 1
ATOM 6658 N N . ASN D 2 218 ? 23.687 40.324 55.949 1.00 63.27 218 ASN B N 1
ATOM 6659 C CA . ASN D 2 218 ? 24.760 39.771 55.122 1.00 63.08 218 ASN B CA 1
ATOM 6660 C C . ASN D 2 218 ? 24.391 39.696 53.643 1.00 59.41 218 ASN B C 1
ATOM 6661 O O . ASN D 2 218 ? 25.239 39.409 52.803 1.00 56.46 218 ASN B O 1
ATOM 6666 N N . ASP D 2 219 ? 23.121 39.942 53.333 1.00 57.55 219 ASP B N 1
ATOM 6667 C CA . ASP D 2 219 ? 22.696 40.059 51.947 1.00 55.30 219 ASP B CA 1
ATOM 6668 C C . ASP D 2 219 ? 23.019 41.455 51.437 1.00 54.40 219 ASP B C 1
ATOM 6669 O O . ASP D 2 219 ? 23.290 42.391 52.203 1.00 51.19 219 ASP B O 1
ATOM 6674 N N . GLU D 2 220 ? 22.984 41.562 50.121 1.00 55.68 220 GLU B N 1
ATOM 6675 C CA . GLU D 2 220 ? 23.430 42.726 49.407 1.00 58.56 220 GLU B CA 1
ATOM 6676 C C . GLU D 2 220 ? 22.292 43.188 48.514 1.00 61.55 220 GLU B C 1
ATOM 6677 O O . GLU D 2 220 ? 21.551 42.376 47.959 1.00 61.08 220 GLU B O 1
ATOM 6683 N N . TRP D 2 221 ? 22.155 44.503 48.377 1.00 65.41 221 TRP B N 1
ATOM 6684 C CA . TRP D 2 221 ? 21.104 45.082 47.548 1.00 66.43 221 TRP B CA 1
ATOM 6685 C C . TRP D 2 221 ? 21.610 46.308 46.796 1.00 68.49 221 TRP B C 1
ATOM 6686 O O . TRP D 2 221 ? 21.967 47.317 47.404 1.00 64.48 221 TRP B O 1
ATOM 6697 N N . THR D 2 222 ? 21.637 46.214 45.471 1.00 65.48 222 THR B N 1
ATOM 6698 C CA . THR D 2 222 ? 22.102 47.314 44.634 1.00 63.69 222 THR B CA 1
ATOM 6699 C C . THR D 2 222 ? 21.161 48.512 44.721 1.00 64.67 222 THR B C 1
ATOM 6700 O O . THR D 2 222 ? 21.533 49.569 45.231 1.00 60.24 222 THR B O 1
ATOM 6704 N N . GLN D 2 223 ? 19.943 48.338 44.221 1.00 67.87 223 GLN B N 1
ATOM 6705 C CA . GLN D 2 223 ? 18.947 49.404 44.241 1.00 68.27 223 GLN B CA 1
ATOM 6706 C C . GLN D 2 223 ? 18.923 50.109 45.593 1.00 69.19 223 GLN B C 1
ATOM 6707 O O . GLN D 2 223 ? 19.479 49.614 46.573 1.00 72.74 223 GLN B O 1
ATOM 6713 N N . ASP D 2 224 ? 18.278 51.271 45.637 1.00 69.79 224 ASP B N 1
ATOM 6714 C CA . ASP D 2 224 ? 18.190 52.051 46.865 1.00 69.77 224 ASP B CA 1
ATOM 6715 C C . ASP D 2 224 ? 16.786 52.612 47.066 1.00 71.52 224 ASP B C 1
ATOM 6716 O O . ASP D 2 224 ? 16.545 53.799 46.847 1.00 68.04 224 ASP B O 1
ATOM 6721 N N . ARG D 2 225 ? 15.865 51.751 47.484 1.00 76.97 225 ARG B N 1
ATOM 6722 C CA . ARG D 2 225 ? 14.486 52.159 47.723 1.00 75.54 225 ARG B CA 1
ATOM 6723 C C . ARG D 2 225 ? 13.993 51.656 49.075 1.00 70.58 225 ARG B C 1
ATOM 6724 O O . ARG D 2 225 ? 13.357 52.393 49.829 1.00 74.99 225 ARG B O 1
ATOM 6732 N N . ALA D 2 226 ? 14.293 50.396 49.375 1.00 62.97 226 ALA B N 1
ATOM 6733 C CA . ALA D 2 226 ? 13.886 49.790 50.637 1.00 60.25 226 ALA B CA 1
ATOM 6734 C C . ALA D 2 226 ? 14.114 48.283 50.622 1.00 56.06 226 ALA B C 1
ATOM 6735 O O . ALA D 2 226 ? 13.215 47.513 50.286 1.00 55.14 226 ALA B O 1
ATOM 6737 N N . LYS D 2 227 ? 15.323 47.868 50.988 1.00 51.68 227 LYS B N 1
ATOM 6738 C CA . LYS D 2 227 ? 15.669 46.452 51.023 1.00 49.47 227 LYS B CA 1
ATOM 6739 C C . LYS D 2 227 ? 14.566 45.638 51.691 1.00 45.50 227 LYS B C 1
ATOM 6740 O O . LYS D 2 227 ? 14.050 46.020 52.742 1.00 46.84 227 LYS B O 1
ATOM 6746 N N . PRO D 2 228 ? 14.208 44.516 51.076 1.00 39.76 228 PRO B N 1
ATOM 6747 C CA . PRO D 2 228 ? 13.166 43.670 51.598 1.00 36.84 228 PRO B CA 1
ATOM 6748 C C . PRO D 2 228 ? 13.758 42.731 52.625 1.00 35.92 228 PRO B C 1
ATOM 6749 O O . PRO D 2 228 ? 13.856 41.527 52.418 1.00 37.05 228 PRO B O 1
ATOM 6753 N N . VAL D 2 229 ? 14.157 43.326 53.732 1.00 34.92 229 VAL B N 1
ATOM 6754 C CA . VAL D 2 229 ? 14.685 42.624 54.866 1.00 35.29 229 VAL B CA 1
ATOM 6755 C C . VAL D 2 229 ? 13.540 41.900 55.605 1.00 33.96 229 VAL B C 1
ATOM 6756 O O . VAL D 2 229 ? 12.388 42.266 55.447 1.00 34.81 229 VAL B O 1
ATOM 6760 N N . THR D 2 230 ? 13.851 40.861 56.377 1.00 31.42 230 THR B N 1
ATOM 6761 C CA . THR D 2 230 ? 12.882 40.284 57.301 1.00 29.54 230 THR B CA 1
ATOM 6762 C C . THR D 2 230 ? 12.328 41.405 58.169 1.00 29.10 230 THR B C 1
ATOM 6763 O O . THR D 2 230 ? 13.089 42.223 58.699 1.00 30.96 230 THR B O 1
ATOM 6767 N N . GLN D 2 231 ? 11.009 41.429 58.326 1.00 28.26 231 GLN B N 1
ATOM 6768 C CA . GLN D 2 231 ? 10.327 42.509 59.035 1.00 29.61 231 GLN B CA 1
ATOM 6769 C C . GLN D 2 231 ? 8.862 42.169 59.330 1.00 29.47 231 GLN B C 1
ATOM 6770 O O . GLN D 2 231 ? 8.333 41.199 58.799 1.00 27.93 231 GLN B O 1
ATOM 6776 N N . ILE D 2 232 ? 8.224 42.986 60.175 1.00 28.74 232 ILE B N 1
ATOM 6777 C CA . ILE D 2 232 ? 6.808 42.852 60.493 1.00 27.28 232 ILE B CA 1
ATOM 6778 C C . ILE D 2 232 ? 6.021 43.994 59.872 1.00 29.28 232 ILE B C 1
ATOM 6779 O O . ILE D 2 232 ? 6.392 45.161 60.028 1.00 32.56 232 ILE B O 1
ATOM 6784 N N . VAL D 2 233 ? 4.924 43.676 59.189 1.00 28.97 233 VAL B N 1
ATOM 6785 C CA . VAL D 2 233 ? 4.008 44.697 58.694 1.00 28.28 233 VAL B CA 1
ATOM 6786 C C . VAL D 2 233 ? 2.622 44.513 59.337 1.00 28.23 233 VAL B C 1
ATOM 6787 O O . VAL D 2 233 ? 2.127 43.398 59.484 1.00 28.60 233 VAL B O 1
ATOM 6791 N N . SER D 2 234 ? 1.991 45.623 59.693 1.00 27.41 234 SER B N 1
ATOM 6792 C CA . SER D 2 234 ? 0.716 45.585 60.373 1.00 27.51 234 SER B CA 1
ATOM 6793 C C . SER D 2 234 ? -0.256 46.607 59.823 1.00 26.56 234 SER B C 1
ATOM 6794 O O . SER D 2 234 ? 0.142 47.675 59.423 1.00 27.46 234 SER B O 1
ATOM 6797 N N . ALA D 2 235 ? -1.538 46.262 59.816 1.00 25.74 235 ALA B N 1
ATOM 6798 C CA . ALA D 2 235 ? -2.597 47.241 59.682 1.00 25.61 235 ALA B CA 1
ATOM 6799 C C . ALA D 2 235 ? -3.523 47.041 60.872 1.00 25.91 235 ALA B C 1
ATOM 6800 O O . ALA D 2 235 ? -3.473 46.011 61.534 1.00 25.19 235 ALA B O 1
ATOM 6802 N N . GLU D 2 236 ? -4.373 48.016 61.158 1.00 26.98 236 GLU B N 1
ATOM 6803 C CA . GLU D 2 236 ? -5.202 47.926 62.349 1.00 28.29 236 GLU B CA 1
ATOM 6804 C C . GLU D 2 236 ? -6.489 48.723 62.260 1.00 26.40 236 GLU B C 1
ATOM 6805 O O . GLU D 2 236 ? -6.636 49.563 61.390 1.00 26.00 236 GLU B O 1
ATOM 6811 N N . ALA D 2 237 ? -7.419 48.446 63.172 1.00 25.73 237 ALA B N 1
ATOM 6812 C CA . ALA D 2 237 ? -8.691 49.181 63.267 1.00 24.56 237 ALA B CA 1
ATOM 6813 C C . ALA D 2 237 ? -9.163 49.297 64.705 1.00 23.57 237 ALA B C 1
ATOM 6814 O O . ALA D 2 237 ? -8.781 48.510 65.562 1.00 21.47 237 ALA B O 1
ATOM 6816 N N . TRP D 2 238 ? -10.024 50.280 64.952 1.00 25.43 238 TRP B N 1
ATOM 6817 C CA . TRP D 2 238 ? -10.677 50.449 66.267 1.00 26.00 238 TRP B CA 1
ATOM 6818 C C . TRP D 2 238 ? -12.159 50.148 66.195 1.00 25.51 238 TRP B C 1
ATOM 6819 O O . TRP D 2 238 ? -12.757 50.151 65.123 1.00 25.40 238 TRP B O 1
ATOM 6830 N N . GLY D 2 239 ? -12.753 49.894 67.351 1.00 27.04 239 GLY B N 1
ATOM 6831 C CA . GLY D 2 239 ? -14.201 49.751 67.455 1.00 27.53 239 GLY B CA 1
ATOM 6832 C C . GLY D 2 239 ? -14.931 51.012 67.055 1.00 27.33 239 GLY B C 1
ATOM 6833 O O . GLY D 2 239 ? -14.470 52.121 67.292 1.00 26.72 239 GLY B O 1
ATOM 6834 N N . ARG D 2 240 ? -16.077 50.812 66.432 1.00 29.83 240 ARG B N 1
ATOM 6835 C CA . ARG D 2 240 ? -16.885 51.868 65.860 1.00 32.89 240 ARG B CA 1
ATOM 6836 C C . ARG D 2 240 ? -18.179 51.830 66.654 1.00 32.87 240 ARG B C 1
ATOM 6837 O O . ARG D 2 240 ? -18.275 51.073 67.600 1.00 33.51 240 ARG B O 1
ATOM 6845 N N . ALA D 2 241 ? -19.177 52.624 66.308 1.00 34.92 241 ALA B N 1
ATOM 6846 C CA . ALA D 2 241 ? -20.420 52.618 67.088 1.00 36.58 241 ALA B CA 1
ATOM 6847 C C . ALA D 2 241 ? -21.657 52.434 66.214 1.00 38.39 241 ALA B C 1
ATOM 6848 O O . ALA D 2 241 ? -21.639 52.734 65.021 1.00 42.00 241 ALA B O 1
ATOM 6850 N N . ALA D 2 242 ? -22.726 51.920 66.825 1.00 38.52 242 ALA B N 1
ATOM 6851 C CA . ALA D 2 242 ? -23.995 51.651 66.127 1.00 36.43 242 ALA B CA 1
ATOM 6852 C C . ALA D 2 242 ? -24.692 52.938 65.672 1.00 33.65 242 ALA B C 1
ATOM 6853 O O . ALA D 2 242 ? -24.687 53.944 66.383 1.00 29.85 242 ALA B O 1
ATOM 6855 N N . GLY E 3 1 ? 16.582 -35.188 61.202 1.00 31.98 2 GLY C N 1
ATOM 6856 C CA . GLY E 3 1 ? 17.186 -34.717 62.484 1.00 32.02 2 GLY C CA 1
ATOM 6857 C C . GLY E 3 1 ? 16.944 -33.241 62.739 1.00 31.80 2 GLY C C 1
ATOM 6858 O O . GLY E 3 1 ? 16.034 -32.640 62.175 1.00 30.75 2 GLY C O 1
ATOM 6859 N N . SER E 3 2 ? 17.789 -32.653 63.582 1.00 32.11 3 SER C N 1
ATOM 6860 C CA . SER E 3 2 ? 17.697 -31.226 63.905 1.00 30.29 3 SER C CA 1
ATOM 6861 C C . SER E 3 2 ? 18.486 -30.377 62.930 1.00 27.19 3 SER C C 1
ATOM 6862 O O . SER E 3 2 ? 19.427 -30.850 62.313 1.00 24.91 3 SER C O 1
ATOM 6865 N N . HIS E 3 3 ? 18.057 -29.122 62.805 1.00 25.78 4 HIS C N 1
ATOM 6866 C CA . HIS E 3 3 ? 18.593 -28.195 61.824 1.00 24.15 4 HIS C CA 1
ATOM 6867 C C . HIS E 3 3 ? 18.800 -26.813 62.420 1.00 22.53 4 HIS C C 1
ATOM 6868 O O . HIS E 3 3 ? 18.319 -26.487 63.503 1.00 20.16 4 HIS C O 1
ATOM 6875 N N . SER E 3 4 ? 19.526 -25.990 61.679 1.00 22.13 5 SER C N 1
ATOM 6876 C CA . SER E 3 4 ? 19.767 -24.634 62.107 1.00 21.43 5 SER C CA 1
ATOM 6877 C C . SER E 3 4 ? 20.008 -23.719 60.929 1.00 20.83 5 SER C C 1
ATOM 6878 O O . SER E 3 4 ? 20.426 -24.163 59.857 1.00 20.00 5 SER C O 1
ATOM 6881 N N . MET E 3 5 ? 19.737 -22.433 61.155 1.00 19.80 6 MET C N 1
ATOM 6882 C CA . MET E 3 5 ? 20.210 -21.378 60.279 1.00 18.26 6 MET C CA 1
ATOM 6883 C C . MET E 3 5 ? 21.124 -20.525 61.119 1.00 17.60 6 MET C C 1
ATOM 6884 O O . MET E 3 5 ? 20.831 -20.243 62.258 1.00 17.08 6 MET C O 1
ATOM 6889 N N . ARG E 3 6 ? 22.251 -20.132 60.549 1.00 17.94 7 ARG C N 1
ATOM 6890 C CA . ARG E 3 6 ? 23.216 -19.292 61.240 1.00 18.32 7 ARG C CA 1
ATOM 6891 C C . ARG E 3 6 ? 23.855 -18.298 60.286 1.00 17.17 7 ARG C C 1
ATOM 6892 O O . ARG E 3 6 ? 24.256 -18.655 59.173 1.00 17.47 7 ARG C O 1
ATOM 6900 N N . TYR E 3 7 ? 23.992 -17.059 60.724 1.00 15.92 8 TYR C N 1
ATOM 6901 C CA . TYR E 3 7 ? 24.720 -16.071 59.946 1.00 15.29 8 TYR C CA 1
ATOM 6902 C C . TYR E 3 7 ? 25.889 -15.590 60.780 1.00 14.73 8 TYR C C 1
ATOM 6903 O O . TYR E 3 7 ? 25.750 -15.401 61.991 1.00 14.78 8 TYR C O 1
ATOM 6912 N N . PHE E 3 8 ? 27.031 -15.375 60.128 1.00 13.78 9 PHE C N 1
ATOM 6913 C CA . PHE E 3 8 ? 28.213 -14.894 60.801 1.00 13.03 9 PHE C CA 1
ATOM 6914 C C . PHE E 3 8 ? 28.683 -13.619 60.145 1.00 13.09 9 PHE C C 1
ATOM 6915 O O . PHE E 3 8 ? 28.873 -13.576 58.937 1.00 12.57 9 PHE C O 1
ATOM 6923 N N . PHE E 3 9 ? 28.941 -12.605 60.971 1.00 13.60 10 PHE C N 1
ATOM 6924 C CA . PHE E 3 9 ? 29.401 -11.301 60.515 1.00 13.86 10 PHE C CA 1
ATOM 6925 C C . PHE E 3 9 ? 30.739 -10.911 61.144 1.00 14.38 10 PHE C C 1
ATOM 6926 O O . PHE E 3 9 ? 30.949 -11.080 62.342 1.00 14.87 10 PHE C O 1
ATOM 6934 N N . THR E 3 10 ? 31.643 -10.372 60.340 1.00 14.53 11 THR C N 1
ATOM 6935 C CA . THR E 3 10 ? 32.902 -9.914 60.850 1.00 14.87 11 THR C CA 1
ATOM 6936 C C . THR E 3 10 ? 33.226 -8.543 60.249 1.00 16.06 11 THR C C 1
ATOM 6937 O O . THR E 3 10 ? 33.146 -8.340 59.036 1.00 16.12 11 THR C O 1
ATOM 6941 N N . SER E 3 11 ? 33.574 -7.600 61.122 1.00 17.16 12 SER C N 1
ATOM 6942 C CA . SER E 3 11 ? 33.956 -6.259 60.732 1.00 17.92 12 SER C CA 1
ATOM 6943 C C . SER E 3 11 ? 35.317 -5.975 61.282 1.00 18.96 12 SER C C 1
ATOM 6944 O O . SER E 3 11 ? 35.496 -5.957 62.484 1.00 21.42 12 SER C O 1
ATOM 6947 N N . VAL E 3 12 ? 36.277 -5.758 60.404 1.00 19.83 13 VAL C N 1
ATOM 6948 C CA . VAL E 3 12 ? 37.645 -5.451 60.795 1.00 20.64 13 VAL C CA 1
ATOM 6949 C C . VAL E 3 12 ? 37.978 -4.031 60.351 1.00 21.29 13 VAL C C 1
ATOM 6950 O O . VAL E 3 12 ? 38.016 -3.744 59.155 1.00 21.14 13 VAL C O 1
ATOM 6954 N N . SER E 3 13 ? 38.230 -3.146 61.308 1.00 22.63 14 SER C N 1
ATOM 6955 C CA . SER E 3 13 ? 38.606 -1.779 60.977 1.00 24.04 14 SER C CA 1
ATOM 6956 C C . SER E 3 13 ? 39.993 -1.755 60.352 1.00 25.26 14 SER C C 1
ATOM 6957 O O . SER E 3 13 ? 40.835 -2.611 60.630 1.00 24.02 14 SER C O 1
ATOM 6960 N N . ARG E 3 14 ? 40.203 -0.760 59.500 1.00 27.65 15 ARG C N 1
ATOM 6961 C CA . ARG E 3 14 ? 41.432 -0.588 58.755 1.00 29.93 15 ARG C CA 1
ATOM 6962 C C . ARG E 3 14 ? 41.903 0.859 58.919 1.00 30.77 15 ARG C C 1
ATOM 6963 O O . ARG E 3 14 ? 41.855 1.662 57.971 1.00 29.03 15 ARG C O 1
ATOM 6971 N N . PRO E 3 15 ? 42.356 1.184 60.126 1.00 32.12 16 PRO C N 1
ATOM 6972 C CA . PRO E 3 15 ? 42.838 2.532 60.450 1.00 33.62 16 PRO C CA 1
ATOM 6973 C C . PRO E 3 15 ? 42.878 3.460 59.239 1.00 35.16 16 PRO C C 1
ATOM 6974 O O . PRO E 3 15 ? 43.639 3.219 58.302 1.00 32.51 16 PRO C O 1
ATOM 6978 N N . GLY E 3 16 ? 42.066 4.513 59.275 1.00 38.06 17 GLY C N 1
ATOM 6979 C CA . GLY E 3 16 ? 42.031 5.504 58.215 1.00 37.60 17 GLY C CA 1
ATOM 6980 C C . GLY E 3 16 ? 42.150 4.922 56.820 1.00 36.51 17 GLY C C 1
ATOM 6981 O O . GLY E 3 16 ? 41.323 5.198 55.951 1.00 33.71 17 GLY C O 1
ATOM 6982 N N . ARG E 3 17 ? 43.186 4.117 56.607 1.00 37.73 18 ARG C N 1
ATOM 6983 C CA . ARG E 3 17 ? 43.428 3.500 55.308 1.00 39.27 18 ARG C CA 1
ATOM 6984 C C . ARG E 3 17 ? 42.143 2.939 54.711 1.00 38.17 18 ARG C C 1
ATOM 6985 O O . ARG E 3 17 ? 42.103 1.793 54.264 1.00 36.79 18 ARG C O 1
ATOM 6993 N N . GLY E 3 18 ? 41.093 3.754 54.708 1.00 37.05 19 GLY C N 1
ATOM 6994 C CA . GLY E 3 18 ? 39.813 3.341 54.168 1.00 37.18 19 GLY C CA 1
ATOM 6995 C C . GLY E 3 18 ? 38.843 2.692 55.136 1.00 36.73 19 GLY C C 1
ATOM 6996 O O . GLY E 3 18 ? 39.060 2.683 56.350 1.00 41.12 19 GLY C O 1
ATOM 6997 N N . GLU E 3 19 ? 37.776 2.134 54.571 1.00 33.36 20 GLU C N 1
ATOM 6998 C CA . GLU E 3 19 ? 36.619 1.689 55.342 1.00 32.39 20 GLU C CA 1
ATOM 6999 C C . GLU E 3 19 ? 36.794 0.242 55.837 1.00 29.52 20 GLU C C 1
ATOM 7000 O O . GLU E 3 19 ? 37.596 -0.530 55.272 1.00 29.29 20 GLU C O 1
ATOM 7006 N N . PRO E 3 20 ? 36.037 -0.145 56.879 1.00 25.75 21 PRO C N 1
ATOM 7007 C CA . PRO E 3 20 ? 36.285 -1.463 57.446 1.00 25.52 21 PRO C CA 1
ATOM 7008 C C . PRO E 3 20 ? 35.987 -2.589 56.465 1.00 24.89 21 PRO C C 1
ATOM 7009 O O . PRO E 3 20 ? 35.168 -2.421 55.567 1.00 23.92 21 PRO C O 1
ATOM 7013 N N . ARG E 3 21 ? 36.684 -3.709 56.639 1.00 23.66 22 ARG C N 1
ATOM 7014 C CA . ARG E 3 21 ? 36.415 -4.907 55.859 1.00 22.45 22 ARG C CA 1
ATOM 7015 C C . ARG E 3 21 ? 35.277 -5.626 56.555 1.00 20.58 22 ARG C C 1
ATOM 7016 O O . ARG E 3 21 ? 35.311 -5.843 57.764 1.00 20.34 22 ARG C O 1
ATOM 7024 N N . PHE E 3 22 ? 34.253 -5.967 55.785 1.00 18.59 23 PHE C N 1
ATOM 7025 C CA . PHE E 3 22 ? 33.071 -6.578 56.331 1.00 16.71 23 PHE C CA 1
ATOM 7026 C C . PHE E 3 22 ? 32.767 -7.820 55.555 1.00 15.73 23 PHE C C 1
ATOM 7027 O O . PHE E 3 22 ? 32.693 -7.801 54.323 1.00 14.37 23 PHE C O 1
ATOM 7035 N N . ILE E 3 23 ? 32.583 -8.908 56.296 1.00 15.51 24 ILE C N 1
ATOM 7036 C CA . ILE E 3 23 ? 32.327 -10.213 55.696 1.00 14.87 24 ILE C CA 1
ATOM 7037 C C . ILE E 3 23 ? 31.144 -10.875 56.394 1.00 13.95 24 ILE C C 1
ATOM 7038 O O . ILE E 3 23 ? 31.082 -10.943 57.620 1.00 14.24 24 ILE C O 1
ATOM 7043 N N . ALA E 3 24 ? 30.213 -11.370 55.598 1.00 12.82 25 ALA C N 1
ATOM 7044 C CA . ALA E 3 24 ? 28.993 -11.947 56.125 1.00 12.09 25 ALA C CA 1
ATOM 7045 C C . ALA E 3 24 ? 28.770 -13.281 55.436 1.00 11.44 25 ALA C C 1
ATOM 7046 O O . ALA E 3 24 ? 29.014 -13.390 54.246 1.00 11.39 25 ALA C O 1
ATOM 7048 N N . VAL E 3 25 ? 28.331 -14.285 56.183 1.00 10.74 26 VAL C N 1
ATOM 7049 C CA . VAL E 3 25 ? 28.101 -15.606 55.616 1.00 10.64 26 VAL C CA 1
ATOM 7050 C C . VAL E 3 25 ? 26.886 -16.250 56.241 1.00 10.65 26 VAL C C 1
ATOM 7051 O O . VAL E 3 25 ? 26.592 -16.018 57.407 1.00 10.75 26 VAL C O 1
ATOM 7055 N N . GLY E 3 26 ? 26.192 -17.081 55.463 1.00 10.72 27 GLY C N 1
ATOM 7056 C CA . GLY E 3 26 ? 24.991 -17.763 55.943 1.00 10.84 27 GLY C CA 1
ATOM 7057 C C . GLY E 3 26 ? 25.121 -19.251 55.823 1.00 11.08 27 GLY C C 1
ATOM 7058 O O . GLY E 3 26 ? 25.699 -19.731 54.842 1.00 11.38 27 GLY C O 1
ATOM 7059 N N . TYR E 3 27 ? 24.555 -19.980 56.787 1.00 11.31 28 TYR C N 1
ATOM 7060 C CA . TYR E 3 27 ? 24.563 -21.430 56.752 1.00 11.66 28 TYR C CA 1
ATOM 7061 C C . TYR E 3 27 ? 23.218 -22.021 57.037 1.00 12.19 28 TYR C C 1
ATOM 7062 O O . TYR E 3 27 ? 22.453 -21.502 57.818 1.00 12.44 28 TYR C O 1
ATOM 7071 N N . VAL E 3 28 ? 22.926 -23.130 56.382 1.00 13.33 29 VAL C N 1
ATOM 7072 C CA . VAL E 3 28 ? 21.946 -24.067 56.880 1.00 14.25 29 VAL C CA 1
ATOM 7073 C C . VAL E 3 28 ? 22.706 -25.342 57.234 1.00 14.72 29 VAL C C 1
ATOM 7074 O O . VAL E 3 28 ? 23.419 -25.900 56.394 1.00 16.84 29 VAL C O 1
ATOM 7078 N N . ASP E 3 29 ? 22.568 -25.784 58.478 1.00 14.41 30 ASP C N 1
ATOM 7079 C CA . ASP E 3 29 ? 23.440 -26.784 59.070 1.00 14.16 30 ASP C CA 1
ATOM 7080 C C . ASP E 3 29 ? 24.921 -26.432 58.818 1.00 13.41 30 ASP C C 1
ATOM 7081 O O . ASP E 3 29 ? 25.337 -25.317 59.069 1.00 12.51 30 ASP C O 1
ATOM 7086 N N . ASP E 3 30 ? 25.692 -27.378 58.289 1.00 13.48 31 ASP C N 1
ATOM 7087 C CA . ASP E 3 30 ? 27.085 -27.186 57.975 1.00 13.86 31 ASP C CA 1
ATOM 7088 C C . ASP E 3 30 ? 27.271 -26.793 56.491 1.00 13.63 31 ASP C C 1
ATOM 7089 O O . ASP E 3 30 ? 28.335 -26.979 55.933 1.00 13.16 31 ASP C O 1
ATOM 7094 N N . THR E 3 31 ? 26.249 -26.222 55.863 1.00 13.75 32 THR C N 1
ATOM 7095 C CA . THR E 3 31 ? 26.283 -25.882 54.440 1.00 13.99 32 THR C CA 1
ATOM 7096 C C . THR E 3 31 ? 26.102 -24.383 54.264 1.00 13.10 32 THR C C 1
ATOM 7097 O O . THR E 3 31 ? 25.090 -23.842 54.690 1.00 12.58 32 THR C O 1
ATOM 7101 N N . GLN E 3 32 ? 27.079 -23.724 53.641 1.00 12.34 33 GLN C N 1
ATOM 7102 C CA . GLN E 3 32 ? 26.974 -22.304 53.324 1.00 12.03 33 GLN C CA 1
ATOM 7103 C C . GLN E 3 32 ? 26.028 -22.108 52.151 1.00 12.26 33 GLN C C 1
ATOM 7104 O O . GLN E 3 32 ? 26.103 -22.848 51.180 1.00 12.34 33 GLN C O 1
ATOM 7110 N N . PHE E 3 33 ? 25.173 -21.089 52.214 1.00 12.68 34 PHE C N 1
ATOM 7111 C CA . PHE E 3 33 ? 24.317 -20.736 51.053 1.00 13.00 34 PHE C CA 1
ATOM 7112 C C . PHE E 3 33 ? 24.463 -19.320 50.509 1.00 13.00 34 PHE C C 1
ATOM 7113 O O . PHE E 3 33 ? 24.183 -19.082 49.350 1.00 12.58 34 PHE C O 1
ATOM 7121 N N . VAL E 3 34 ? 24.913 -18.385 51.335 1.00 13.43 35 VAL C N 1
ATOM 7122 C CA . VAL E 3 34 ? 25.095 -17.007 50.890 1.00 13.63 35 VAL C CA 1
ATOM 7123 C C . VAL E 3 34 ? 26.346 -16.407 51.490 1.00 13.87 35 VAL C C 1
ATOM 7124 O O . VAL E 3 34 ? 26.936 -16.981 52.405 1.00 14.09 35 VAL C O 1
ATOM 7128 N N . ARG E 3 35 ? 26.726 -15.239 50.972 1.00 14.18 36 ARG C N 1
ATOM 7129 C CA . ARG E 3 35 ? 27.892 -14.512 51.458 1.00 14.39 36 ARG C CA 1
ATOM 7130 C C . ARG E 3 35 ? 27.840 -13.053 51.025 1.00 14.02 36 ARG C C 1
ATOM 7131 O O . ARG E 3 35 ? 27.136 -12.699 50.092 1.00 13.15 36 ARG C O 1
ATOM 7139 N N . PHE E 3 36 ? 28.650 -12.237 51.686 1.00 14.07 37 PHE C N 1
ATOM 7140 C CA . PHE E 3 36 ? 28.902 -10.888 51.245 1.00 14.13 37 PHE C CA 1
ATOM 7141 C C . PHE E 3 36 ? 30.303 -10.511 51.622 1.00 14.62 37 PHE C C 1
ATOM 7142 O O . PHE E 3 36 ? 30.782 -10.876 52.698 1.00 14.88 37 PHE C O 1
ATOM 7150 N N . ASP E 3 37 ? 30.956 -9.769 50.740 1.00 15.29 38 ASP C N 1
ATOM 7151 C CA . ASP E 3 37 ? 32.323 -9.313 50.980 1.00 16.44 38 ASP C CA 1
ATOM 7152 C C . ASP E 3 37 ? 32.422 -7.863 50.518 1.00 17.43 38 ASP C C 1
ATOM 7153 O O . ASP E 3 37 ? 32.311 -7.575 49.322 1.00 17.49 38 ASP C O 1
ATOM 7158 N N . SER E 3 38 ? 32.678 -6.970 51.465 1.00 18.58 39 SER C N 1
ATOM 7159 C CA . SER E 3 38 ? 32.684 -5.539 51.190 1.00 19.83 39 SER C CA 1
ATOM 7160 C C . SER E 3 38 ? 33.787 -5.161 50.236 1.00 19.86 39 SER C C 1
ATOM 7161 O O . SER E 3 38 ? 33.739 -4.097 49.655 1.00 21.13 39 SER C O 1
ATOM 7164 N N . ASP E 3 39 ? 34.800 -6.008 50.113 1.00 19.75 40 ASP C N 1
ATOM 7165 C CA . ASP E 3 39 ? 35.889 -5.784 49.167 1.00 20.02 40 ASP C CA 1
ATOM 7166 C C . ASP E 3 39 ? 35.822 -6.656 47.920 1.00 19.47 40 ASP C C 1
ATOM 7167 O O . ASP E 3 39 ? 36.847 -6.974 47.362 1.00 20.15 40 ASP C O 1
ATOM 7172 N N . ALA E 3 40 ? 34.641 -7.081 47.495 1.00 18.88 41 ALA C N 1
ATOM 7173 C CA . ALA E 3 40 ? 34.499 -7.764 46.208 1.00 17.79 41 ALA C CA 1
ATOM 7174 C C . ALA E 3 40 ? 33.747 -6.864 45.241 1.00 17.15 41 ALA C C 1
ATOM 7175 O O . ALA E 3 40 ? 33.358 -5.736 45.592 1.00 16.77 41 ALA C O 1
ATOM 7177 N N . ALA E 3 41 ? 33.517 -7.372 44.035 1.00 16.51 42 ALA C N 1
ATOM 7178 C CA . ALA E 3 41 ? 33.023 -6.552 42.927 1.00 15.94 42 ALA C CA 1
ATOM 7179 C C . ALA E 3 41 ? 31.545 -6.248 43.036 1.00 15.22 42 ALA C C 1
ATOM 7180 O O . ALA E 3 41 ? 31.128 -5.096 42.976 1.00 15.46 42 ALA C O 1
ATOM 7182 N N . SER E 3 42 ? 30.761 -7.300 43.197 1.00 14.17 43 SER C N 1
ATOM 7183 C CA . SER E 3 42 ? 29.323 -7.211 43.145 1.00 13.51 43 SER C CA 1
ATOM 7184 C C . SER E 3 42 ? 28.703 -6.185 44.096 1.00 13.75 43 SER C C 1
ATOM 7185 O O . SER E 3 42 ? 27.705 -5.557 43.750 1.00 14.59 43 SER C O 1
ATOM 7188 N N . GLN E 3 43 ? 29.257 -6.029 45.294 1.00 13.83 44 GLN C N 1
ATOM 7189 C CA . GLN E 3 43 ? 28.552 -5.310 46.386 1.00 13.95 44 GLN C CA 1
ATOM 7190 C C . GLN E 3 43 ? 27.092 -5.785 46.580 1.00 13.01 44 GLN C C 1
ATOM 7191 O O . GLN E 3 43 ? 26.210 -5.000 46.864 1.00 12.23 44 GLN C O 1
ATOM 7197 N N . ARG E 3 44 ? 26.886 -7.091 46.436 1.00 12.32 45 ARG C N 1
ATOM 7198 C CA . ARG E 3 44 ? 25.586 -7.699 46.585 1.00 11.72 45 ARG C CA 1
ATOM 7199 C C . ARG E 3 44 ? 25.704 -9.006 47.351 1.00 11.94 45 ARG C C 1
ATOM 7200 O O . ARG E 3 44 ? 26.757 -9.656 47.362 1.00 12.22 45 ARG C O 1
ATOM 7208 N N . MET E 3 45 ? 24.635 -9.390 48.025 1.00 12.20 46 MET C N 1
ATOM 7209 C CA . MET E 3 45 ? 24.592 -10.708 48.631 1.00 12.34 46 MET C CA 1
ATOM 7210 C C . MET E 3 45 ? 24.644 -11.697 47.486 1.00 13.16 46 MET C C 1
ATOM 7211 O O . MET E 3 45 ? 23.983 -11.485 46.475 1.00 13.55 46 MET C O 1
ATOM 7216 N N . GLU E 3 46 ? 25.445 -12.750 47.638 1.00 13.92 47 GLU C N 1
ATOM 7217 C CA . GLU E 3 46 ? 25.694 -13.693 46.552 1.00 14.64 47 GLU C CA 1
ATOM 7218 C C . GLU E 3 46 ? 25.339 -15.114 47.003 1.00 14.35 47 GLU C C 1
ATOM 7219 O O . GLU E 3 46 ? 25.547 -15.458 48.168 1.00 14.70 47 GLU C O 1
ATOM 7225 N N . PRO E 3 47 ? 24.799 -15.941 46.091 1.00 13.99 48 PRO C N 1
ATOM 7226 C CA . PRO E 3 47 ? 24.472 -17.335 46.354 1.00 14.33 48 PRO C CA 1
ATOM 7227 C C . PRO E 3 47 ? 25.700 -18.220 46.433 1.00 14.72 48 PRO C C 1
ATOM 7228 O O . PRO E 3 47 ? 26.731 -17.887 45.871 1.00 14.76 48 PRO C O 1
ATOM 7232 N N . ARG E 3 48 ? 25.570 -19.338 47.123 1.00 15.63 49 ARG C N 1
ATOM 7233 C CA . ARG E 3 48 ? 26.691 -20.241 47.347 1.00 16.71 49 ARG C CA 1
ATOM 7234 C C . ARG E 3 48 ? 26.314 -21.713 47.353 1.00 16.73 49 ARG C C 1
ATOM 7235 O O . ARG E 3 48 ? 27.182 -22.556 47.176 1.00 16.66 49 ARG C O 1
ATOM 7243 N N . ALA E 3 49 ? 25.041 -22.016 47.586 1.00 16.81 50 ALA C N 1
ATOM 7244 C CA . ALA E 3 49 ? 24.513 -23.338 47.347 1.00 17.26 50 ALA C CA 1
ATOM 7245 C C . ALA E 3 49 ? 23.430 -23.256 46.247 1.00 18.21 50 ALA C C 1
ATOM 7246 O O . ALA E 3 49 ? 22.659 -22.276 46.210 1.00 18.36 50 ALA C O 1
ATOM 7248 N N . PRO E 3 50 ? 23.343 -24.293 45.380 1.00 18.31 51 PRO C N 1
ATOM 7249 C CA . PRO E 3 50 ? 22.391 -24.398 44.272 1.00 18.40 51 PRO C CA 1
ATOM 7250 C C . PRO E 3 50 ? 20.964 -23.976 44.599 1.00 18.94 51 PRO C C 1
ATOM 7251 O O . PRO E 3 50 ? 20.419 -23.132 43.901 1.00 19.44 51 PRO C O 1
ATOM 7255 N N . TRP E 3 51 ? 20.374 -24.538 45.654 1.00 19.93 52 TRP C N 1
ATOM 7256 C CA . TRP E 3 51 ? 18.953 -24.277 46.020 1.00 21.33 52 TRP C CA 1
ATOM 7257 C C . TRP E 3 51 ? 18.626 -22.834 46.401 1.00 22.00 52 TRP C C 1
ATOM 7258 O O . TRP E 3 51 ? 17.469 -22.452 46.330 1.00 24.36 52 TRP C O 1
ATOM 7269 N N . ILE E 3 52 ? 19.588 -22.039 46.855 1.00 21.17 53 ILE C N 1
ATOM 7270 C CA . ILE E 3 52 ? 19.248 -20.659 47.196 1.00 20.82 53 ILE C CA 1
ATOM 7271 C C . ILE E 3 52 ? 19.032 -19.869 45.920 1.00 21.35 53 ILE C C 1
ATOM 7272 O O . ILE E 3 52 ? 18.318 -18.880 45.907 1.00 21.24 53 ILE C O 1
ATOM 7277 N N . GLU E 3 53 ? 19.660 -20.310 44.840 1.00 22.03 54 GLU C N 1
ATOM 7278 C CA . GLU E 3 53 ? 19.566 -19.593 43.577 1.00 22.57 54 GLU C CA 1
ATOM 7279 C C . GLU E 3 53 ? 18.137 -19.446 43.021 1.00 23.52 54 GLU C C 1
ATOM 7280 O O . GLU E 3 53 ? 17.818 -18.448 42.350 1.00 22.98 54 GLU C O 1
ATOM 7286 N N . GLN E 3 54 ? 17.290 -20.433 43.295 1.00 23.94 55 GLN C N 1
ATOM 7287 C CA . GLN E 3 54 ? 15.878 -20.328 42.907 1.00 24.87 55 GLN C CA 1
ATOM 7288 C C . GLN E 3 54 ? 15.113 -19.145 43.493 1.00 24.06 55 GLN C C 1
ATOM 7289 O O . GLN E 3 54 ? 14.013 -18.898 43.038 1.00 26.19 55 GLN C O 1
ATOM 7295 N N . GLU E 3 55 ? 15.644 -18.412 44.473 1.00 23.36 56 GLU C N 1
ATOM 7296 C CA . GLU E 3 55 ? 14.939 -17.208 44.948 1.00 22.37 56 GLU C CA 1
ATOM 7297 C C . GLU E 3 55 ? 15.036 -16.145 43.886 1.00 22.56 56 GLU C C 1
ATOM 7298 O O . GLU E 3 55 ? 16.063 -15.982 43.230 1.00 24.15 56 GLU C O 1
ATOM 7304 N N . GLY E 3 56 ? 13.974 -15.383 43.743 1.00 22.71 57 GLY C N 1
ATOM 7305 C CA . GLY E 3 56 ? 13.946 -14.308 42.755 1.00 22.28 57 GLY C CA 1
ATOM 7306 C C . GLY E 3 56 ? 14.802 -13.086 43.074 1.00 21.95 57 GLY C C 1
ATOM 7307 O O . GLY E 3 56 ? 15.511 -13.044 44.088 1.00 22.56 57 GLY C O 1
ATOM 7308 N N . PRO E 3 57 ? 14.723 -12.057 42.207 1.00 21.49 58 PRO C N 1
ATOM 7309 C CA . PRO E 3 57 ? 15.435 -10.793 42.395 1.00 20.10 58 PRO C CA 1
ATOM 7310 C C . PRO E 3 57 ? 14.946 -9.949 43.587 1.00 18.97 58 PRO C C 1
ATOM 7311 O O . PRO E 3 57 ? 15.686 -9.083 44.039 1.00 19.43 58 PRO C O 1
ATOM 7315 N N . GLU E 3 58 ? 13.741 -10.199 44.105 1.00 18.01 59 GLU C N 1
ATOM 7316 C CA . GLU E 3 58 ? 13.268 -9.500 45.324 1.00 17.70 59 GLU C CA 1
ATOM 7317 C C . GLU E 3 58 ? 14.134 -9.899 46.537 1.00 16.75 59 GLU C C 1
ATOM 7318 O O . GLU E 3 58 ? 14.482 -9.069 47.389 1.00 14.78 59 GLU C O 1
ATOM 7324 N N . TYR E 3 59 ? 14.457 -11.191 46.585 1.00 16.13 60 TYR C N 1
ATOM 7325 C CA . TYR E 3 59 ? 15.315 -11.742 47.599 1.00 15.75 60 TYR C CA 1
ATOM 7326 C C . TYR E 3 59 ? 16.694 -11.133 47.512 1.00 15.84 60 TYR C C 1
ATOM 7327 O O . TYR E 3 59 ? 17.215 -10.634 48.514 1.00 16.89 60 TYR C O 1
ATOM 7336 N N . TRP E 3 60 ? 17.282 -11.131 46.324 1.00 14.98 61 TRP C N 1
ATOM 7337 C CA . TRP E 3 60 ? 18.645 -10.626 46.205 1.00 14.75 61 TRP C CA 1
ATOM 7338 C C . TRP E 3 60 ? 18.745 -9.126 46.535 1.00 14.19 61 TRP C C 1
ATOM 7339 O O . TRP E 3 60 ? 19.682 -8.681 47.189 1.00 14.27 61 TRP C O 1
ATOM 7350 N N . ASP E 3 61 ? 17.742 -8.365 46.139 1.00 13.33 62 ASP C N 1
ATOM 7351 C CA . ASP E 3 61 ? 17.683 -6.971 46.526 1.00 12.68 62 ASP C CA 1
ATOM 7352 C C . ASP E 3 61 ? 17.477 -6.791 48.000 1.00 12.66 62 ASP C C 1
ATOM 7353 O O . ASP E 3 61 ? 18.129 -5.957 48.622 1.00 13.10 62 ASP C O 1
ATOM 7358 N N . GLY E 3 62 ? 16.565 -7.574 48.553 1.00 12.58 63 GLY C N 1
ATOM 7359 C CA . GLY E 3 62 ? 16.268 -7.521 49.972 1.00 12.61 63 GLY C CA 1
ATOM 7360 C C . GLY E 3 62 ? 17.465 -7.859 50.855 1.00 13.00 63 GLY C C 1
ATOM 7361 O O . GLY E 3 62 ? 17.827 -7.098 51.761 1.00 12.74 63 GLY C O 1
ATOM 7362 N N . GLU E 3 63 ? 18.110 -8.991 50.577 1.00 13.29 64 GLU C N 1
ATOM 7363 C CA . GLU E 3 63 ? 19.179 -9.466 51.447 1.00 13.02 64 GLU C CA 1
ATOM 7364 C C . GLU E 3 63 ? 20.384 -8.562 51.296 1.00 13.19 64 GLU C C 1
ATOM 7365 O O . GLU E 3 63 ? 21.161 -8.422 52.241 1.00 13.08 64 GLU C O 1
ATOM 7371 N N . THR E 3 64 ? 20.534 -7.940 50.122 1.00 13.32 65 THR C N 1
ATOM 7372 C CA . THR E 3 64 ? 21.634 -7.010 49.884 1.00 13.57 65 THR C CA 1
ATOM 7373 C C . THR E 3 64 ? 21.429 -5.711 50.667 1.00 14.13 65 THR C C 1
ATOM 7374 O O . THR E 3 64 ? 22.346 -5.125 51.190 1.00 13.58 65 THR C O 1
ATOM 7378 N N . ARG E 3 65 ? 20.190 -5.282 50.762 1.00 15.40 66 ARG C N 1
ATOM 7379 C CA . ARG E 3 65 ? 19.851 -4.100 51.540 1.00 16.01 66 ARG C CA 1
ATOM 7380 C C . ARG E 3 65 ? 20.170 -4.279 53.010 1.00 15.64 66 ARG C C 1
ATOM 7381 O O . ARG E 3 65 ? 20.766 -3.403 53.628 1.00 16.43 66 ARG C O 1
ATOM 7389 N N . LYS E 3 66 ? 19.727 -5.402 53.571 1.00 14.41 67 LYS C N 1
ATOM 7390 C CA . LYS E 3 66 ? 19.874 -5.665 54.995 1.00 13.65 67 LYS C CA 1
ATOM 7391 C C . LYS E 3 66 ? 21.326 -5.903 55.367 1.00 13.51 67 LYS C C 1
ATOM 7392 O O . LYS E 3 66 ? 21.825 -5.355 56.359 1.00 13.26 67 LYS C O 1
ATOM 7398 N N . VAL E 3 67 ? 22.008 -6.715 54.564 1.00 13.27 68 VAL C N 1
ATOM 7399 C CA . VAL E 3 67 ? 23.391 -7.009 54.836 1.00 12.93 68 VAL C CA 1
ATOM 7400 C C . VAL E 3 67 ? 24.188 -5.701 54.868 1.00 13.07 68 VAL C C 1
ATOM 7401 O O . VAL E 3 67 ? 25.083 -5.558 55.705 1.00 13.88 68 VAL C O 1
ATOM 7405 N N . LYS E 3 68 ? 23.839 -4.734 54.021 1.00 12.69 69 LYS C N 1
ATOM 7406 C CA . LYS E 3 68 ? 24.498 -3.441 54.056 1.00 12.77 69 LYS C CA 1
ATOM 7407 C C . LYS E 3 68 ? 24.170 -2.660 55.338 1.00 13.28 69 LYS C C 1
ATOM 7408 O O . LYS E 3 68 ? 25.030 -1.956 55.898 1.00 13.64 69 LYS C O 1
ATOM 7414 N N . ALA E 3 69 ? 22.947 -2.796 55.821 1.00 13.77 70 ALA C N 1
ATOM 7415 C CA . ALA E 3 69 ? 22.602 -2.217 57.110 1.00 14.53 70 ALA C CA 1
ATOM 7416 C C . ALA E 3 69 ? 23.425 -2.849 58.241 1.00 14.99 70 ALA C C 1
ATOM 7417 O O . ALA E 3 69 ? 23.813 -2.176 59.194 1.00 15.34 70 ALA C O 1
ATOM 7419 N N . HIS E 3 70 ? 23.713 -4.136 58.117 1.00 15.03 71 HIS C N 1
ATOM 7420 C CA . HIS E 3 70 ? 24.589 -4.788 59.069 1.00 15.13 71 HIS C CA 1
ATOM 7421 C C . HIS E 3 70 ? 25.955 -4.129 59.032 1.00 15.48 71 HIS C C 1
ATOM 7422 O O . HIS E 3 70 ? 26.469 -3.654 60.041 1.00 15.05 71 HIS C O 1
ATOM 7429 N N . SER E 3 71 ? 26.515 -4.069 57.838 1.00 16.35 72 SER C N 1
ATOM 7430 C CA . SER E 3 71 ? 27.822 -3.475 57.649 1.00 17.18 72 SER C CA 1
ATOM 7431 C C . SER E 3 71 ? 27.923 -2.089 58.267 1.00 18.28 72 SER C C 1
ATOM 7432 O O . SER E 3 71 ? 28.855 -1.807 59.013 1.00 17.37 72 SER C O 1
ATOM 7435 N N . GLN E 3 72 ? 26.924 -1.251 57.984 1.00 20.43 73 GLN C N 1
ATOM 7436 C CA . GLN E 3 72 ? 26.919 0.161 58.404 1.00 21.48 73 GLN C CA 1
ATOM 7437 C C . GLN E 3 72 ? 26.760 0.378 59.902 1.00 20.27 73 GLN C C 1
ATOM 7438 O O . GLN E 3 72 ? 27.383 1.271 60.481 1.00 20.95 73 GLN C O 1
ATOM 7444 N N 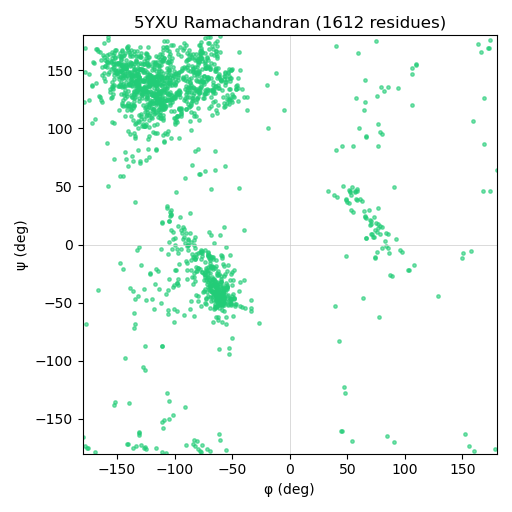. THR E 3 73 ? 25.903 -0.431 60.510 1.00 18.53 74 THR C N 1
ATOM 7445 C CA . THR E 3 73 ? 25.725 -0.461 61.950 1.00 17.28 74 THR C CA 1
ATOM 7446 C C . THR E 3 73 ? 27.019 -0.904 62.648 1.00 17.67 74 THR C C 1
ATOM 7447 O O . THR E 3 73 ? 27.396 -0.362 63.673 1.00 17.07 74 THR C O 1
ATOM 7451 N N . HIS E 3 74 ? 27.688 -1.905 62.088 1.00 18.94 75 HIS C N 1
ATOM 7452 C CA . HIS E 3 74 ? 29.000 -2.306 62.576 1.00 20.17 75 HIS C CA 1
ATOM 7453 C C . HIS E 3 74 ? 30.016 -1.188 62.423 1.00 21.78 75 HIS C C 1
ATOM 7454 O O . HIS E 3 74 ? 30.832 -0.942 63.328 1.00 24.90 75 HIS C O 1
ATOM 7461 N N . ARG E 3 75 ? 29.984 -0.517 61.283 1.00 22.15 76 ARG C N 1
ATOM 7462 C CA . ARG E 3 75 ? 30.934 0.549 61.031 1.00 23.63 76 ARG C CA 1
ATOM 7463 C C . ARG E 3 75 ? 30.852 1.642 62.110 1.00 23.00 76 ARG C C 1
ATOM 7464 O O . ARG E 3 75 ? 31.883 2.145 62.582 1.00 21.08 76 ARG C O 1
ATOM 7472 N N . VAL E 3 76 ? 29.617 1.991 62.492 1.00 22.01 77 VAL C N 1
ATOM 7473 C CA . VAL E 3 76 ? 29.369 2.943 63.583 1.00 21.01 77 VAL C CA 1
ATOM 7474 C C . VAL E 3 76 ? 29.806 2.354 64.939 1.00 21.16 77 VAL C C 1
ATOM 7475 O O . VAL E 3 76 ? 30.456 3.041 65.754 1.00 20.97 77 VAL C O 1
ATOM 7479 N N . ASP E 3 77 ? 29.437 1.087 65.162 1.00 20.50 78 ASP C N 1
ATOM 7480 C CA . ASP E 3 77 ? 29.827 0.332 66.360 1.00 19.52 78 ASP C CA 1
ATOM 7481 C C . ASP E 3 77 ? 31.312 0.445 66.650 1.00 18.85 78 ASP C C 1
ATOM 7482 O O . ASP E 3 77 ? 31.701 0.675 67.799 1.00 18.96 78 ASP C O 1
ATOM 7487 N N . LEU E 3 78 ? 32.137 0.276 65.618 1.00 17.43 79 LEU C N 1
ATOM 7488 C CA . LEU E 3 78 ? 33.580 0.343 65.801 1.00 17.20 79 LEU C CA 1
ATOM 7489 C C . LEU E 3 78 ? 34.048 1.686 66.356 1.00 16.85 79 LEU C C 1
ATOM 7490 O O . LEU E 3 78 ? 35.018 1.733 67.084 1.00 17.14 79 LEU C O 1
ATOM 7495 N N . GLY E 3 79 ? 33.364 2.770 66.021 1.00 16.90 80 GLY C N 1
ATOM 7496 C CA . GLY E 3 79 ? 33.650 4.070 66.625 1.00 17.11 80 GLY C CA 1
ATOM 7497 C C . GLY E 3 79 ? 33.195 4.135 68.081 1.00 17.49 80 GLY C C 1
ATOM 7498 O O . GLY E 3 79 ? 33.887 4.703 68.936 1.00 17.37 80 GLY C O 1
ATOM 7499 N N . THR E 3 80 ? 32.020 3.574 68.359 1.00 17.34 81 THR C N 1
ATOM 7500 C CA . THR E 3 80 ? 31.447 3.625 69.704 1.00 18.35 81 THR C CA 1
ATOM 7501 C C . THR E 3 80 ? 32.330 2.870 70.698 1.00 19.74 81 THR C C 1
ATOM 7502 O O . THR E 3 80 ? 32.654 3.373 71.796 1.00 19.27 81 THR C O 1
ATOM 7506 N N . LEU E 3 81 ? 32.705 1.664 70.288 1.00 20.84 82 LEU C N 1
ATOM 7507 C CA . LEU E 3 81 ? 33.434 0.757 71.144 1.00 22.23 82 LEU C CA 1
ATOM 7508 C C . LEU E 3 81 ? 34.810 1.337 71.424 1.00 23.78 82 LEU C C 1
ATOM 7509 O O . LEU E 3 81 ? 35.317 1.274 72.552 1.00 23.73 82 LEU C O 1
ATOM 7514 N N . ARG E 3 82 ? 35.408 1.915 70.391 1.00 24.88 83 ARG C N 1
ATOM 7515 C CA . ARG E 3 82 ? 36.693 2.604 70.521 1.00 26.94 83 ARG C CA 1
ATOM 7516 C C . ARG E 3 82 ? 36.606 3.706 71.616 1.00 27.12 83 ARG C C 1
ATOM 7517 O O . ARG E 3 82 ? 37.576 3.967 72.327 1.00 27.35 83 ARG C O 1
ATOM 7525 N N . GLY E 3 83 ? 35.429 4.319 71.741 1.00 25.72 84 GLY C N 1
ATOM 7526 C CA . GLY E 3 83 ? 35.138 5.253 72.806 1.00 25.34 84 GLY C CA 1
ATOM 7527 C C . GLY E 3 83 ? 34.943 4.542 74.132 1.00 26.09 84 GLY C C 1
ATOM 7528 O O . GLY E 3 83 ? 35.559 4.908 75.123 1.00 25.53 84 GLY C O 1
ATOM 7529 N N . TYR E 3 84 ? 34.096 3.511 74.153 1.00 26.78 85 TYR C N 1
ATOM 7530 C CA . TYR E 3 84 ? 33.801 2.773 75.393 1.00 26.21 85 TYR C CA 1
ATOM 7531 C C . TYR E 3 84 ? 35.041 2.246 76.087 1.00 25.82 85 TYR C C 1
ATOM 7532 O O . TYR E 3 84 ? 35.099 2.261 77.306 1.00 25.84 85 TYR C O 1
ATOM 7541 N N . TYR E 3 85 ? 36.014 1.773 75.312 1.00 25.99 86 TYR C N 1
ATOM 7542 C CA . TYR E 3 85 ? 37.251 1.228 75.863 1.00 27.26 86 TYR C CA 1
ATOM 7543 C C . TYR E 3 85 ? 38.425 2.179 75.691 1.00 28.89 86 TYR C C 1
ATOM 7544 O O . TYR E 3 85 ? 39.569 1.747 75.778 1.00 33.65 86 TYR C O 1
ATOM 7553 N N . ASN E 3 86 ? 38.169 3.464 75.477 1.00 29.17 87 ASN C N 1
ATOM 7554 C CA . ASN E 3 86 ? 39.230 4.480 75.494 1.00 29.63 87 ASN C CA 1
ATOM 7555 C C . ASN E 3 86 ? 40.391 4.218 74.559 1.00 30.22 87 ASN C C 1
ATOM 7556 O O . ASN E 3 86 ? 41.501 4.655 74.813 1.00 29.99 87 ASN C O 1
ATOM 7561 N N . GLN E 3 87 ? 40.131 3.517 73.472 1.00 32.26 88 GLN C N 1
ATOM 7562 C CA . GLN E 3 87 ? 41.198 3.072 72.599 1.00 35.21 88 GLN C CA 1
ATOM 7563 C C . GLN E 3 87 ? 41.462 4.144 71.567 1.00 37.10 88 GLN C C 1
ATOM 7564 O O . GLN E 3 87 ? 40.615 4.991 71.292 1.00 38.65 88 GLN C O 1
ATOM 7570 N N . SER E 3 88 ? 42.650 4.093 70.993 1.00 39.33 89 SER C N 1
ATOM 7571 C CA . SER E 3 88 ? 43.068 5.088 70.026 1.00 41.81 89 SER C CA 1
ATOM 7572 C C . SER E 3 88 ? 42.564 4.691 68.650 1.00 45.95 89 SER C C 1
ATOM 7573 O O . SER E 3 88 ? 42.347 3.516 68.370 1.00 48.68 89 SER C O 1
ATOM 7576 N N . GLU E 3 89 ? 42.381 5.683 67.791 1.00 49.41 90 GLU C N 1
ATOM 7577 C CA . GLU E 3 89 ? 41.963 5.436 66.418 1.00 48.94 90 GLU C CA 1
ATOM 7578 C C . GLU E 3 89 ? 42.968 4.593 65.659 1.00 43.69 90 GLU C C 1
ATOM 7579 O O . GLU E 3 89 ? 42.597 3.940 64.692 1.00 45.77 90 GLU C O 1
ATOM 7585 N N . ALA E 3 90 ? 44.234 4.612 66.063 1.00 39.81 91 ALA C N 1
ATOM 7586 C CA . ALA E 3 90 ? 45.220 3.719 65.438 1.00 37.92 91 ALA C CA 1
ATOM 7587 C C . ALA E 3 90 ? 45.114 2.345 66.079 1.00 36.07 91 ALA C C 1
ATOM 7588 O O . ALA E 3 90 ? 44.598 2.198 67.195 1.00 36.41 91 ALA C O 1
ATOM 7590 N N . GLY E 3 91 ? 45.601 1.340 65.370 1.00 33.29 92 GLY C N 1
ATOM 7591 C CA . GLY E 3 91 ? 45.398 -0.051 65.766 1.00 31.87 92 GLY C CA 1
ATOM 7592 C C . GLY E 3 91 ? 44.028 -0.543 65.307 1.00 30.78 92 GLY C C 1
ATOM 7593 O O . GLY E 3 91 ? 42.998 0.122 65.516 1.00 29.53 92 GLY C O 1
ATOM 7594 N N . SER E 3 92 ? 44.022 -1.725 64.691 1.00 27.85 93 SER C N 1
ATOM 7595 C CA . SER E 3 92 ? 42.818 -2.335 64.159 1.00 24.56 93 SER C CA 1
ATOM 7596 C C . SER E 3 92 ? 42.019 -3.054 65.232 1.00 22.93 93 SER C C 1
ATOM 7597 O O . SER E 3 92 ? 42.564 -3.567 66.193 1.00 22.78 93 SER C O 1
ATOM 7600 N N . HIS E 3 93 ? 40.706 -3.079 65.064 1.00 21.73 94 HIS C N 1
ATOM 7601 C CA . HIS E 3 93 ? 39.831 -3.834 65.935 1.00 21.40 94 HIS C CA 1
ATOM 7602 C C . HIS E 3 93 ? 38.809 -4.664 65.146 1.00 20.78 94 HIS C C 1
ATOM 7603 O O . HIS E 3 93 ? 38.607 -4.455 63.953 1.00 19.88 94 HIS C O 1
ATOM 7610 N N . THR E 3 94 ? 38.155 -5.603 65.829 1.00 19.98 95 THR C N 1
ATOM 7611 C CA . THR E 3 94 ? 37.262 -6.545 65.172 1.00 18.92 95 THR C CA 1
ATOM 7612 C C . THR E 3 94 ? 35.928 -6.561 65.884 1.00 17.43 95 THR C C 1
ATOM 7613 O O . THR E 3 94 ? 35.878 -6.706 67.113 1.00 17.38 95 THR C O 1
ATOM 7617 N N . VAL E 3 95 ? 34.842 -6.413 65.126 1.00 15.93 96 VAL C N 1
ATOM 7618 C CA . VAL E 3 95 ? 33.496 -6.718 65.641 1.00 14.78 96 VAL C CA 1
ATOM 7619 C C . VAL E 3 95 ? 33.039 -8.013 65.020 1.00 14.44 96 VAL C C 1
ATOM 7620 O O . VAL E 3 95 ? 33.271 -8.238 63.838 1.00 14.08 96 VAL C O 1
ATOM 7624 N N . GLN E 3 96 ? 32.402 -8.864 65.831 1.00 14.27 97 GLN C N 1
ATOM 7625 C CA . GLN E 3 96 ? 31.798 -10.105 65.355 1.00 14.00 97 GLN C CA 1
ATOM 7626 C C . GLN E 3 96 ? 30.406 -10.275 65.900 1.00 13.48 97 GLN C C 1
ATOM 7627 O O . GLN E 3 96 ? 30.153 -9.982 67.064 1.00 12.78 97 GLN C O 1
ATOM 7633 N N . ARG E 3 97 ? 29.515 -10.757 65.028 1.00 12.99 98 ARG C N 1
ATOM 7634 C CA . ARG E 3 97 ? 28.125 -11.017 65.369 1.00 12.79 98 ARG C CA 1
ATOM 7635 C C . ARG E 3 97 ? 27.782 -12.359 64.779 1.00 13.02 98 ARG C C 1
ATOM 7636 O O . ARG E 3 97 ? 28.267 -12.722 63.704 1.00 13.02 98 ARG C O 1
ATOM 7644 N N . MET E 3 98 ? 26.890 -13.065 65.465 1.00 13.40 99 MET C N 1
ATOM 7645 C CA . MET E 3 98 ? 26.379 -14.332 65.000 1.00 13.31 99 MET C CA 1
ATOM 7646 C C . MET E 3 98 ? 24.960 -14.471 65.515 1.00 13.81 99 MET C C 1
ATOM 7647 O O . MET E 3 98 ? 24.697 -14.150 66.663 1.00 14.09 99 MET C O 1
ATOM 7652 N N . TYR E 3 99 ? 24.047 -14.937 64.667 1.00 13.78 100 TYR C N 1
ATOM 7653 C CA . TYR E 3 99 ? 22.699 -15.197 65.104 1.00 13.75 100 TYR C CA 1
ATOM 7654 C C . TYR E 3 99 ? 22.064 -16.224 64.248 1.00 14.52 100 TYR C C 1
ATOM 7655 O O . TYR E 3 99 ? 22.501 -16.462 63.134 1.00 14.61 100 TYR C O 1
ATOM 7664 N N . GLY E 3 100 ? 21.007 -16.835 64.768 1.00 15.83 101 GLY C N 1
ATOM 7665 C CA . GLY E 3 100 ? 20.378 -17.925 64.058 1.00 16.68 101 GLY C CA 1
ATOM 7666 C C . GLY E 3 100 ? 19.435 -18.818 64.841 1.00 17.69 101 GLY C C 1
ATOM 7667 O O . GLY E 3 100 ? 19.312 -18.735 66.059 1.00 16.76 101 GLY C O 1
ATOM 7668 N N . CYS E 3 101 ? 18.796 -19.693 64.074 1.00 19.38 102 CYS C N 1
ATOM 7669 C CA . CYS E 3 101 ? 17.737 -20.555 64.502 1.00 20.30 102 CYS C CA 1
ATOM 7670 C C . CYS E 3 101 ? 18.199 -21.942 64.762 1.00 21.80 102 CYS C C 1
ATOM 7671 O O . CYS E 3 101 ? 19.051 -22.430 64.026 1.00 22.07 102 CYS C O 1
ATOM 7674 N N . ASP E 3 102 ? 17.547 -22.612 65.708 1.00 22.68 103 ASP C N 1
ATOM 7675 C CA . ASP E 3 102 ? 17.568 -24.065 65.793 1.00 23.29 103 ASP C CA 1
ATOM 7676 C C . ASP E 3 102 ? 16.131 -24.589 65.722 1.00 23.95 103 ASP C C 1
ATOM 7677 O O . ASP E 3 102 ? 15.235 -24.029 66.371 1.00 23.22 103 ASP C O 1
ATOM 7682 N N . VAL E 3 103 ? 15.918 -25.662 64.952 1.00 24.88 104 VAL C N 1
ATOM 7683 C CA . VAL E 3 103 ? 14.661 -26.444 64.979 1.00 25.54 104 VAL C CA 1
ATOM 7684 C C . VAL E 3 103 ? 14.925 -27.938 65.181 1.00 26.40 104 VAL C C 1
ATOM 7685 O O . VAL E 3 103 ? 15.959 -28.463 64.775 1.00 26.10 104 VAL C O 1
ATOM 7689 N N . GLY E 3 104 ? 13.980 -28.622 65.816 1.00 28.68 105 GLY C N 1
ATOM 7690 C CA . GLY E 3 104 ? 14.099 -30.058 66.065 1.00 29.30 105 GLY C CA 1
ATOM 7691 C C . GLY E 3 104 ? 13.646 -30.900 64.889 1.00 31.01 105 GLY C C 1
ATOM 7692 O O . GLY E 3 104 ? 13.336 -30.388 63.813 1.00 31.82 105 GLY C O 1
ATOM 7693 N N . SER E 3 105 ? 13.570 -32.205 65.120 1.00 33.08 106 SER C N 1
ATOM 7694 C CA . SER E 3 105 ? 13.198 -33.171 64.087 1.00 34.84 106 SER C CA 1
ATOM 7695 C C . SER E 3 105 ? 11.852 -32.916 63.439 1.00 33.74 106 SER C C 1
ATOM 7696 O O . SER E 3 105 ? 11.632 -33.315 62.301 1.00 36.04 106 SER C O 1
ATOM 7699 N N . ASP E 3 106 ? 10.948 -32.275 64.171 1.00 32.05 107 ASP C N 1
ATOM 7700 C CA . ASP E 3 106 ? 9.609 -31.975 63.668 1.00 30.74 107 ASP C CA 1
ATOM 7701 C C . ASP E 3 106 ? 9.547 -30.571 63.047 1.00 30.24 107 ASP C C 1
ATOM 7702 O O . ASP E 3 106 ? 8.464 -30.067 62.728 1.00 27.48 107 ASP C O 1
ATOM 7707 N N . TRP E 3 107 ? 10.729 -29.965 62.878 1.00 30.39 108 TRP C N 1
ATOM 7708 C CA . TRP E 3 107 ? 10.917 -28.659 62.217 1.00 30.16 108 TRP C CA 1
ATOM 7709 C C . TRP E 3 107 ? 10.387 -27.495 63.028 1.00 30.36 108 TRP C C 1
ATOM 7710 O O . TRP E 3 107 ? 10.159 -26.414 62.479 1.00 31.34 108 TRP C O 1
ATOM 7721 N N . ARG E 3 108 ? 10.225 -27.697 64.336 1.00 30.07 109 ARG C N 1
ATOM 7722 C CA . ARG E 3 108 ? 9.740 -26.630 65.202 1.00 28.86 109 ARG C CA 1
ATOM 7723 C C . ARG E 3 108 ? 10.828 -26.044 66.075 1.00 25.62 109 ARG C C 1
ATOM 7724 O O . ARG E 3 108 ? 11.803 -26.701 66.425 1.00 25.32 109 ARG C O 1
ATOM 7732 N N . PHE E 3 109 ? 10.632 -24.777 66.406 1.00 23.74 110 PHE C N 1
ATOM 7733 C CA . PHE E 3 109 ? 11.585 -23.958 67.138 1.00 21.75 110 PHE C CA 1
ATOM 7734 C C . PHE E 3 109 ? 12.089 -24.674 68.386 1.00 21.88 110 PHE C C 1
ATOM 7735 O O . PHE E 3 109 ? 11.305 -25.162 69.185 1.00 22.10 110 PHE C O 1
ATOM 7743 N N . LEU E 3 110 ? 13.406 -24.754 68.530 1.00 22.57 111 LEU C N 1
ATOM 7744 C CA . LEU E 3 110 ? 14.009 -25.218 69.760 1.00 23.45 111 LEU C CA 1
ATOM 7745 C C . LEU E 3 110 ? 14.579 -24.023 70.484 1.00 23.54 111 LEU C C 1
ATOM 7746 O O . LEU E 3 110 ? 14.225 -23.753 71.628 1.00 23.37 111 LEU C O 1
ATOM 7751 N N . ARG E 3 111 ? 15.451 -23.285 69.814 1.00 23.78 112 ARG C N 1
ATOM 7752 C CA . ARG E 3 111 ? 15.991 -22.073 70.402 1.00 23.18 112 ARG C CA 1
ATOM 7753 C C . ARG E 3 111 ? 16.497 -21.139 69.322 1.00 21.23 112 ARG C C 1
ATOM 7754 O O . ARG E 3 111 ? 16.424 -21.416 68.127 1.00 21.09 112 ARG C O 1
ATOM 7762 N N . GLY E 3 112 ? 16.980 -20.004 69.775 1.00 20.31 113 GLY C N 1
ATOM 7763 C CA . GLY E 3 112 ? 17.563 -18.995 68.920 1.00 19.52 113 GLY C CA 1
ATOM 7764 C C . GLY E 3 112 ? 18.669 -18.326 69.683 1.00 18.71 113 GLY C C 1
ATOM 7765 O O . GLY E 3 112 ? 18.717 -18.422 70.894 1.00 19.54 113 GLY C O 1
ATOM 7766 N N . TYR E 3 113 ? 19.580 -17.678 68.974 1.00 18.36 114 TYR C N 1
ATOM 7767 C CA . TYR E 3 113 ? 20.745 -17.079 69.614 1.00 17.89 114 TYR C CA 1
ATOM 7768 C C . TYR E 3 113 ? 21.090 -15.794 68.868 1.00 17.64 114 TYR C C 1
ATOM 7769 O O . TYR E 3 113 ? 20.803 -15.621 67.668 1.00 17.08 114 TYR C O 1
ATOM 7778 N N . HIS E 3 114 ? 21.665 -14.858 69.604 1.00 16.92 115 HIS C N 1
ATOM 7779 C CA . HIS E 3 114 ? 22.180 -13.660 68.996 1.00 16.08 115 HIS C CA 1
ATOM 7780 C C . HIS E 3 114 ? 23.274 -13.106 69.864 1.00 15.99 115 HIS C C 1
ATOM 7781 O O . HIS E 3 114 ? 23.001 -12.533 70.898 1.00 16.38 115 HIS C O 1
ATOM 7788 N N . GLN E 3 115 ? 24.514 -13.271 69.428 1.00 16.30 116 GLN C N 1
ATOM 7789 C CA . GLN E 3 115 ? 25.669 -12.945 70.248 1.00 16.96 116 GLN C CA 1
ATOM 7790 C C . GLN E 3 115 ? 26.547 -11.979 69.510 1.00 16.56 116 GLN C C 1
ATOM 7791 O O . GLN E 3 115 ? 26.476 -11.871 68.283 1.00 17.20 116 GLN C O 1
ATOM 7797 N N . TYR E 3 116 ? 27.395 -11.299 70.266 1.00 15.65 117 TYR C N 1
ATOM 7798 C CA . TYR E 3 116 ? 28.186 -10.201 69.748 1.00 15.18 117 TYR C CA 1
ATOM 7799 C C . TYR E 3 116 ? 29.500 -10.208 70.479 1.00 14.62 117 TYR C C 1
ATOM 7800 O O . TYR E 3 116 ? 29.563 -10.608 71.621 1.00 13.90 117 TYR C O 1
ATOM 7809 N N . ALA E 3 117 ? 30.557 -9.774 69.818 1.00 15.07 118 ALA C N 1
ATOM 7810 C CA . ALA E 3 117 ? 31.873 -9.854 70.404 1.00 15.46 118 ALA C CA 1
ATOM 7811 C C . ALA E 3 117 ? 32.743 -8.743 69.899 1.00 16.17 118 ALA C C 1
ATOM 7812 O O . ALA E 3 117 ? 32.621 -8.313 68.756 1.00 16.03 118 ALA C O 1
ATOM 7814 N N . TYR E 3 118 ? 33.641 -8.295 70.768 1.00 16.98 119 TYR C N 1
ATOM 7815 C CA . TYR E 3 118 ? 34.537 -7.228 70.427 1.00 17.29 119 TYR C CA 1
ATOM 7816 C C . TYR E 3 118 ? 35.932 -7.691 70.712 1.00 17.01 119 TYR C C 1
ATOM 7817 O O . TYR E 3 118 ? 36.193 -8.271 71.755 1.00 16.78 119 TYR C O 1
ATOM 7826 N N . ASP E 3 119 ? 36.822 -7.460 69.749 1.00 17.49 120 ASP C N 1
ATOM 7827 C CA . ASP E 3 119 ? 38.181 -8.013 69.753 1.00 17.61 120 ASP C CA 1
ATOM 7828 C C . ASP E 3 119 ? 38.296 -9.447 70.277 1.00 17.56 120 ASP C C 1
ATOM 7829 O O . ASP E 3 119 ? 39.207 -9.767 71.039 1.00 16.74 120 ASP C O 1
ATOM 7834 N N . GLY E 3 120 ? 37.359 -10.302 69.865 1.00 17.86 121 GLY C N 1
ATOM 7835 C CA . GLY E 3 120 ? 37.467 -11.733 70.108 1.00 18.10 121 GLY C CA 1
ATOM 7836 C C . GLY E 3 120 ? 37.010 -12.186 71.470 1.00 18.96 121 GLY C C 1
ATOM 7837 O O . GLY E 3 120 ? 37.092 -13.362 71.795 1.00 19.71 121 GLY C O 1
ATOM 7838 N N . LYS E 3 121 ? 36.510 -11.263 72.268 1.00 20.69 122 LYS C N 1
ATOM 7839 C CA . LYS E 3 121 ? 36.004 -11.589 73.575 1.00 22.08 122 LYS C CA 1
ATOM 7840 C C . LYS E 3 121 ? 34.502 -11.281 73.606 1.00 22.83 122 LYS C C 1
ATOM 7841 O O . LYS E 3 121 ? 34.027 -10.335 72.960 1.00 22.70 122 LYS C O 1
ATOM 7847 N N . ASP E 3 122 ? 33.749 -12.096 74.336 1.00 24.14 123 ASP C N 1
ATOM 7848 C CA . ASP E 3 122 ? 32.292 -11.915 74.438 1.00 24.88 123 ASP C CA 1
ATOM 7849 C C . ASP E 3 122 ? 32.012 -10.480 74.815 1.00 23.09 123 ASP C C 1
ATOM 7850 O O . ASP E 3 122 ? 32.816 -9.866 75.499 1.00 24.01 123 ASP C O 1
ATOM 7855 N N . TYR E 3 123 ? 30.878 -9.950 74.383 1.00 21.80 124 TYR C N 1
ATOM 7856 C CA . TYR E 3 123 ? 30.521 -8.559 74.672 1.00 21.67 124 TYR C CA 1
ATOM 7857 C C . TYR E 3 123 ? 29.080 -8.436 75.139 1.00 21.96 124 TYR C C 1
ATOM 7858 O O . TYR E 3 123 ? 28.820 -8.121 76.300 1.00 23.98 124 TYR C O 1
ATOM 7867 N N . ILE E 3 124 ? 28.141 -8.677 74.247 1.00 21.69 125 ILE C N 1
ATOM 7868 C CA . ILE E 3 124 ? 26.752 -8.716 74.654 1.00 21.56 125 ILE C CA 1
ATOM 7869 C C . ILE E 3 124 ? 26.080 -9.866 73.939 1.00 20.69 125 ILE C C 1
ATOM 7870 O O . ILE E 3 124 ? 26.444 -10.218 72.822 1.00 20.34 125 ILE C O 1
ATOM 7875 N N . ALA E 3 125 ? 25.110 -10.454 74.609 1.00 20.94 126 ALA C N 1
ATOM 7876 C CA . ALA E 3 125 ? 24.447 -11.651 74.103 1.00 22.35 126 ALA C CA 1
ATOM 7877 C C . ALA E 3 125 ? 23.023 -11.677 74.579 1.00 22.34 126 ALA C C 1
ATOM 7878 O O . ALA E 3 125 ? 22.725 -11.261 75.696 1.00 22.95 126 ALA C O 1
ATOM 7880 N N . LEU E 3 126 ? 22.151 -12.190 73.742 1.00 22.60 127 LEU C N 1
ATOM 7881 C CA . LEU E 3 126 ? 20.774 -12.376 74.126 1.00 23.97 127 LEU C CA 1
ATOM 7882 C C . LEU E 3 126 ? 20.713 -13.665 74.936 1.00 24.84 127 LEU C C 1
ATOM 7883 O O . LEU E 3 126 ? 21.190 -14.698 74.481 1.00 24.55 127 LEU C O 1
ATOM 7888 N N . LYS E 3 127 ? 20.166 -13.598 76.148 1.00 26.15 128 LYS C N 1
ATOM 7889 C CA . LYS E 3 127 ? 19.964 -14.797 76.957 1.00 27.14 128 LYS C CA 1
ATOM 7890 C C . LYS E 3 127 ? 18.998 -15.694 76.235 1.00 27.15 128 LYS C C 1
ATOM 7891 O O . LYS E 3 127 ? 18.274 -15.256 75.351 1.00 26.68 128 LYS C O 1
ATOM 7897 N N . GLU E 3 128 ? 18.978 -16.955 76.614 1.00 27.55 129 GLU C N 1
ATOM 7898 C CA . GLU E 3 128 ? 18.233 -17.922 75.837 1.00 29.27 129 GLU C CA 1
ATOM 7899 C C . GLU E 3 128 ? 16.703 -17.735 75.918 1.00 28.56 129 GLU C C 1
ATOM 7900 O O . GLU E 3 128 ? 15.967 -18.259 75.081 1.00 29.17 129 GLU C O 1
ATOM 7906 N N . ASP E 3 129 ? 16.225 -17.009 76.921 1.00 28.14 130 ASP C N 1
ATOM 7907 C CA . ASP E 3 129 ? 14.796 -16.744 77.023 1.00 28.63 130 ASP C CA 1
ATOM 7908 C C . ASP E 3 129 ? 14.377 -15.723 75.986 1.00 28.62 130 ASP C C 1
ATOM 7909 O O . ASP E 3 129 ? 13.189 -15.555 75.721 1.00 29.17 130 ASP C O 1
ATOM 7914 N N . LEU E 3 130 ? 15.374 -15.041 75.423 1.00 28.95 131 LEU C N 1
ATOM 7915 C CA . LEU E 3 130 ? 15.216 -14.092 74.320 1.00 29.47 131 LEU C CA 1
ATOM 7916 C C . LEU E 3 130 ? 14.564 -12.818 74.798 1.00 31.02 131 LEU C C 1
ATOM 7917 O O . LEU E 3 130 ? 13.928 -12.095 74.019 1.00 34.34 131 LEU C O 1
ATOM 7922 N N . ARG E 3 131 ? 14.685 -12.552 76.092 1.00 31.83 132 ARG C N 1
ATOM 7923 C CA . ARG E 3 131 ? 14.031 -11.400 76.692 1.00 31.33 132 ARG C CA 1
ATOM 7924 C C . ARG E 3 131 ? 14.987 -10.584 77.549 1.00 29.76 132 ARG C C 1
ATOM 7925 O O . ARG E 3 131 ? 14.613 -9.535 78.033 1.00 29.93 132 ARG C O 1
ATOM 7933 N N . SER E 3 132 ? 16.233 -11.038 77.667 1.00 29.67 133 SER C N 1
ATOM 7934 C CA . SER E 3 132 ? 17.206 -10.498 78.616 1.00 30.18 133 SER C CA 1
ATOM 7935 C C . SER E 3 132 ? 18.606 -10.527 77.986 1.00 30.41 133 SER C C 1
ATOM 7936 O O . SER E 3 132 ? 18.809 -11.271 77.026 1.00 30.58 133 SER C O 1
ATOM 7939 N N . TRP E 3 133 ? 19.556 -9.754 78.532 1.00 27.87 134 TRP C N 1
ATOM 7940 C CA . TRP E 3 133 ? 20.906 -9.664 77.981 1.00 27.14 134 TRP C CA 1
ATOM 7941 C C . TRP E 3 133 ? 21.986 -10.078 78.981 1.00 28.35 134 TRP C C 1
ATOM 7942 O O . TRP E 3 133 ? 21.867 -9.819 80.173 1.00 30.25 134 TRP C O 1
ATOM 7953 N N . THR E 3 134 ? 23.056 -10.693 78.483 1.00 27.85 135 THR C N 1
ATOM 7954 C CA . THR E 3 134 ? 24.230 -10.993 79.298 1.00 26.97 135 THR C CA 1
ATOM 7955 C C . THR E 3 134 ? 25.376 -10.093 78.833 1.00 27.32 135 THR C C 1
ATOM 7956 O O . THR E 3 134 ? 25.663 -10.004 77.641 1.00 27.46 135 THR C O 1
ATOM 7960 N N . ALA E 3 135 ? 26.034 -9.437 79.774 1.00 28.05 136 ALA C N 1
ATOM 7961 C CA . ALA E 3 135 ? 27.027 -8.429 79.447 1.00 30.30 136 ALA C CA 1
ATOM 7962 C C . ALA E 3 135 ? 28.342 -8.742 80.138 1.00 34.58 136 ALA C C 1
ATOM 7963 O O . ALA E 3 135 ? 28.486 -8.494 81.331 1.00 36.00 136 ALA C O 1
ATOM 7965 N N . ALA E 3 136 ? 29.303 -9.298 79.399 1.00 36.81 137 ALA C N 1
ATOM 7966 C CA . ALA E 3 136 ? 30.600 -9.585 79.985 1.00 38.03 137 ALA C CA 1
ATOM 7967 C C . ALA E 3 136 ? 31.180 -8.295 80.596 1.00 39.14 137 ALA C C 1
ATOM 7968 O O . ALA E 3 136 ? 31.302 -8.187 81.797 1.00 39.68 137 ALA C O 1
ATOM 7970 N N . ASP E 3 137 ? 31.427 -7.290 79.769 1.00 41.59 138 ASP C N 1
ATOM 7971 C CA . ASP E 3 137 ? 32.159 -6.088 80.176 1.00 41.68 138 ASP C CA 1
ATOM 7972 C C . ASP E 3 137 ? 31.349 -4.990 80.859 1.00 42.49 138 ASP C C 1
ATOM 7973 O O . ASP E 3 137 ? 30.116 -4.944 80.800 1.00 42.31 138 ASP C O 1
ATOM 7978 N N . MET E 3 138 ? 32.092 -4.099 81.500 1.00 41.88 139 MET C N 1
ATOM 7979 C CA . MET E 3 138 ? 31.568 -2.835 81.994 1.00 42.99 139 MET C CA 1
ATOM 7980 C C . MET E 3 138 ? 31.023 -1.953 80.877 1.00 40.61 139 MET C C 1
ATOM 7981 O O . MET E 3 138 ? 29.952 -1.345 81.011 1.00 41.00 139 MET C O 1
ATOM 7986 N N . ALA E 3 139 ? 31.771 -1.870 79.788 1.00 36.68 140 ALA C N 1
ATOM 7987 C CA . ALA E 3 139 ? 31.341 -1.114 78.621 1.00 37.17 140 ALA C CA 1
ATOM 7988 C C . ALA E 3 139 ? 30.022 -1.645 78.033 1.00 36.93 140 ALA C C 1
ATOM 7989 O O . ALA E 3 139 ? 29.197 -0.880 77.497 1.00 35.79 140 ALA C O 1
ATOM 7991 N N . ALA E 3 140 ? 29.835 -2.962 78.130 1.00 36.50 141 ALA C N 1
ATOM 7992 C CA . ALA E 3 140 ? 28.644 -3.624 77.594 1.00 35.27 141 ALA C CA 1
ATOM 7993 C C . ALA E 3 140 ? 27.436 -3.396 78.469 1.00 34.44 141 ALA C C 1
ATOM 7994 O O . ALA E 3 140 ? 26.329 -3.775 78.082 1.00 35.97 141 ALA C O 1
ATOM 7996 N N . GLN E 3 141 ? 27.640 -2.834 79.660 1.00 33.86 142 GLN C N 1
ATOM 7997 C CA . GLN E 3 141 ? 26.518 -2.377 80.489 1.00 32.84 142 GLN C CA 1
ATOM 7998 C C . GLN E 3 141 ? 25.782 -1.225 79.806 1.00 30.58 142 GLN C C 1
ATOM 7999 O O . GLN E 3 141 ? 24.562 -1.189 79.771 1.00 30.26 142 GLN C O 1
ATOM 8005 N N . THR E 3 142 ? 26.534 -0.294 79.237 1.00 29.71 143 THR C N 1
ATOM 8006 C CA . THR E 3 142 ? 25.952 0.810 78.485 1.00 27.59 143 THR C CA 1
ATOM 8007 C C . THR E 3 142 ? 25.118 0.291 77.314 1.00 27.93 143 THR C C 1
ATOM 8008 O O . THR E 3 142 ? 23.960 0.667 77.161 1.00 27.30 143 THR C O 1
ATOM 8012 N N . THR E 3 143 ? 25.700 -0.573 76.486 1.00 27.67 144 THR C N 1
ATOM 8013 C CA . THR E 3 143 ? 24.922 -1.189 75.412 1.00 26.77 144 THR C CA 1
ATOM 8014 C C . THR E 3 143 ? 23.724 -1.924 75.999 1.00 27.28 144 THR C C 1
ATOM 8015 O O . THR E 3 143 ? 22.595 -1.724 75.531 1.00 27.38 144 THR C O 1
ATOM 8019 N N . LYS E 3 144 ? 23.964 -2.750 77.023 1.00 27.11 145 LYS C N 1
ATOM 8020 C CA . LYS E 3 144 ? 22.900 -3.493 77.677 1.00 29.52 145 LYS C CA 1
ATOM 8021 C C . LYS E 3 144 ? 21.709 -2.601 77.982 1.00 31.57 145 LYS C C 1
ATOM 8022 O O . LYS E 3 144 ? 20.574 -2.914 77.606 1.00 31.22 145 LYS C O 1
ATOM 8028 N N . HIS E 3 145 ? 21.974 -1.471 78.626 1.00 34.05 146 HIS C N 1
ATOM 8029 C CA . HIS E 3 145 ? 20.911 -0.541 78.980 1.00 37.12 146 HIS C CA 1
ATOM 8030 C C . HIS E 3 145 ? 20.159 0.078 77.783 1.00 35.53 146 HIS C C 1
ATOM 8031 O O . HIS E 3 145 ? 18.920 0.145 77.790 1.00 39.86 146 HIS C O 1
ATOM 8038 N N . LYS E 3 146 ? 20.886 0.526 76.769 1.00 33.17 147 LYS C N 1
ATOM 8039 C CA . LYS E 3 146 ? 20.260 1.171 75.619 1.00 33.35 147 LYS C CA 1
ATOM 8040 C C . LYS E 3 146 ? 19.353 0.192 74.869 1.00 32.37 147 LYS C C 1
ATOM 8041 O O . LYS E 3 146 ? 18.230 0.542 74.511 1.00 32.59 147 LYS C O 1
ATOM 8047 N N . TRP E 3 147 ? 19.846 -1.029 74.650 1.00 30.81 148 TRP C N 1
ATOM 8048 C CA . TRP E 3 147 ? 19.077 -2.087 73.979 1.00 29.01 148 TRP C CA 1
ATOM 8049 C C . TRP E 3 147 ? 17.881 -2.557 74.787 1.00 28.47 148 TRP C C 1
ATOM 8050 O O . TRP E 3 147 ? 16.854 -2.916 74.217 1.00 27.13 148 TRP C O 1
ATOM 8061 N N . GLU E 3 148 ? 18.030 -2.556 76.108 1.00 30.52 149 GLU C N 1
ATOM 8062 C CA . GLU E 3 148 ? 16.922 -2.855 77.024 1.00 31.54 149 GLU C CA 1
ATOM 8063 C C . GLU E 3 148 ? 15.783 -1.843 76.843 1.00 31.39 149 GLU C C 1
ATOM 8064 O O . GLU E 3 148 ? 14.599 -2.206 76.727 1.00 28.43 149 GLU C O 1
ATOM 8070 N N . ALA E 3 149 ? 16.158 -0.567 76.811 1.00 31.02 150 ALA C N 1
ATOM 8071 C CA . ALA E 3 149 ? 15.184 0.496 76.599 1.00 30.73 150 ALA C CA 1
ATOM 8072 C C . ALA E 3 149 ? 14.596 0.462 75.188 1.00 29.81 150 ALA C C 1
ATOM 8073 O O . ALA E 3 149 ? 13.436 0.807 75.004 1.00 30.15 150 ALA C O 1
ATOM 8075 N N . ALA E 3 150 ? 15.392 0.033 74.206 1.00 30.07 151 ALA C N 1
ATOM 8076 C CA . ALA E 3 150 ? 14.972 0.014 72.788 1.00 30.38 151 ALA C CA 1
ATOM 8077 C C . ALA E 3 150 ? 14.116 -1.198 72.399 1.00 30.82 151 ALA C C 1
ATOM 8078 O O . ALA E 3 150 ? 13.595 -1.253 71.280 1.00 28.63 151 ALA C O 1
ATOM 8080 N N . HIS E 3 151 ? 13.989 -2.161 73.318 1.00 31.85 152 HIS C N 1
ATOM 8081 C CA . HIS E 3 151 ? 13.247 -3.386 73.075 1.00 32.47 152 HIS C CA 1
ATOM 8082 C C . HIS E 3 151 ? 13.819 -4.147 71.874 1.00 30.95 152 HIS C C 1
ATOM 8083 O O . HIS E 3 151 ? 13.089 -4.727 71.074 1.00 28.56 152 HIS C O 1
ATOM 8090 N N . VAL E 3 152 ? 15.150 -4.131 71.772 1.00 30.54 153 VAL C N 1
ATOM 8091 C CA . VAL E 3 152 ? 15.871 -4.890 70.758 1.00 29.49 153 VAL C CA 1
ATOM 8092 C C . VAL E 3 152 ? 15.511 -6.352 70.908 1.00 29.57 153 VAL C C 1
ATOM 8093 O O . VAL E 3 152 ? 15.281 -7.038 69.932 1.00 29.40 153 VAL C O 1
ATOM 8097 N N . ALA E 3 153 ? 15.483 -6.817 72.153 1.00 29.88 154 ALA C N 1
ATOM 8098 C CA . ALA E 3 153 ? 15.222 -8.215 72.449 1.00 29.47 154 ALA C CA 1
ATOM 8099 C C . ALA E 3 153 ? 13.873 -8.643 71.881 1.00 28.87 154 ALA C C 1
ATOM 8100 O O . ALA E 3 153 ? 13.733 -9.728 71.342 1.00 28.55 154 ALA C O 1
ATOM 8102 N N . GLU E 3 154 ? 12.900 -7.752 71.977 1.00 29.51 155 GLU C N 1
ATOM 8103 C CA . GLU E 3 154 ? 11.552 -7.968 71.444 1.00 28.90 155 GLU C CA 1
ATOM 8104 C C . GLU E 3 154 ? 11.577 -8.153 69.930 1.00 26.34 155 GLU C C 1
ATOM 8105 O O . GLU E 3 154 ? 10.849 -8.967 69.376 1.00 25.38 155 GLU C O 1
ATOM 8111 N N . GLN E 3 155 ? 12.418 -7.375 69.268 1.00 25.18 156 GLN C N 1
ATOM 8112 C CA . GLN E 3 155 ? 12.561 -7.428 67.821 1.00 24.08 156 GLN C CA 1
ATOM 8113 C C . GLN E 3 155 ? 13.309 -8.693 67.363 1.00 22.04 156 GLN C C 1
ATOM 8114 O O . GLN E 3 155 ? 12.901 -9.387 66.413 1.00 20.86 156 GLN C O 1
ATOM 8120 N N . LEU E 3 156 ? 14.411 -8.979 68.043 1.00 19.95 157 LEU C N 1
ATOM 8121 C CA . LEU E 3 156 ? 15.199 -10.167 67.762 1.00 19.10 157 LEU C CA 1
ATOM 8122 C C . LEU E 3 156 ? 14.435 -11.455 68.041 1.00 18.67 157 LEU C C 1
ATOM 8123 O O . LEU E 3 156 ? 14.585 -12.425 67.335 1.00 16.90 157 LEU C O 1
ATOM 8128 N N . ARG E 3 157 ? 13.618 -11.461 69.079 1.00 20.42 158 ARG C N 1
ATOM 8129 C CA . ARG E 3 157 ? 12.751 -12.607 69.361 1.00 21.20 158 ARG C CA 1
ATOM 8130 C C . ARG E 3 157 ? 11.672 -12.786 68.298 1.00 19.92 158 ARG C C 1
ATOM 8131 O O . ARG E 3 157 ? 11.249 -13.898 68.043 1.00 21.20 158 ARG C O 1
ATOM 8139 N N . ALA E 3 158 ? 11.261 -11.713 67.648 1.00 18.84 159 ALA C N 1
ATOM 8140 C CA . ALA E 3 158 ? 10.273 -11.782 66.579 1.00 18.16 159 ALA C CA 1
ATOM 8141 C C . ALA E 3 158 ? 10.861 -12.493 65.356 1.00 17.02 159 ALA C C 1
ATOM 8142 O O . ALA E 3 158 ? 10.239 -13.389 64.748 1.00 16.02 159 ALA C O 1
ATOM 8144 N N . TYR E 3 159 ? 12.061 -12.049 64.996 1.00 16.06 160 TYR C N 1
ATOM 8145 C CA . TYR E 3 159 ? 12.857 -12.676 63.940 1.00 15.03 160 TYR C CA 1
ATOM 8146 C C . TYR E 3 159 ? 13.116 -14.132 64.215 1.00 15.02 160 TYR C C 1
ATOM 8147 O O . TYR E 3 159 ? 12.788 -14.987 63.404 1.00 15.89 160 TYR C O 1
ATOM 8156 N N . LEU E 3 160 ? 13.714 -14.406 65.359 1.00 15.31 161 LEU C N 1
ATOM 8157 C CA . LEU E 3 160 ? 14.172 -15.750 65.697 1.00 15.52 161 LEU C CA 1
ATOM 8158 C C . LEU E 3 160 ? 13.067 -16.770 65.728 1.00 15.87 161 LEU C C 1
ATOM 8159 O O . LEU E 3 160 ? 13.248 -17.885 65.219 1.00 16.80 161 LEU C O 1
ATOM 8164 N N . GLU E 3 161 ? 11.937 -16.406 66.314 1.00 15.71 162 GLU C N 1
ATOM 8165 C CA . GLU E 3 161 ? 10.832 -17.339 66.412 1.00 16.12 162 GLU C CA 1
ATOM 8166 C C . GLU E 3 161 ? 10.054 -17.398 65.122 1.00 15.57 162 GLU C C 1
ATOM 8167 O O . GLU E 3 161 ? 9.381 -18.374 64.859 1.00 15.74 162 GLU C O 1
ATOM 8173 N N . GLY E 3 162 ? 10.129 -16.353 64.309 1.00 15.49 163 GLY C N 1
ATOM 8174 C CA . GLY E 3 162 ? 9.302 -16.270 63.107 1.00 15.49 163 GLY C CA 1
ATOM 8175 C C . GLY E 3 162 ? 10.105 -16.401 61.819 1.00 15.36 163 GLY C C 1
ATOM 8176 O O . GLY E 3 162 ? 10.249 -17.495 61.248 1.00 14.40 163 GLY C O 1
ATOM 8177 N N . THR E 3 163 ? 10.604 -15.263 61.356 1.00 14.82 164 THR C N 1
ATOM 8178 C CA . THR E 3 163 ? 11.241 -15.202 60.082 1.00 15.18 164 THR C CA 1
ATOM 8179 C C . THR E 3 163 ? 12.325 -16.243 59.991 1.00 15.95 164 THR C C 1
ATOM 8180 O O . THR E 3 163 ? 12.355 -17.035 59.054 1.00 15.12 164 THR C O 1
ATOM 8184 N N . CYS E 3 164 ? 13.198 -16.259 60.989 1.00 17.35 165 CYS C N 1
ATOM 8185 C CA . CYS E 3 164 ? 14.342 -17.153 60.972 1.00 18.16 165 CYS C CA 1
ATOM 8186 C C . CYS E 3 164 ? 13.952 -18.614 60.769 1.00 17.87 165 CYS C C 1
ATOM 8187 O O . CYS E 3 164 ? 14.575 -19.321 59.995 1.00 17.86 165 CYS C O 1
ATOM 8190 N N . VAL E 3 165 ? 12.917 -19.073 61.459 1.00 18.03 166 VAL C N 1
ATOM 8191 C CA . VAL E 3 165 ? 12.509 -20.484 61.395 1.00 17.76 166 VAL C CA 1
ATOM 8192 C C . VAL E 3 165 ? 11.688 -20.809 60.152 1.00 17.72 166 VAL C C 1
ATOM 8193 O O . VAL E 3 165 ? 11.902 -21.842 59.504 1.00 17.28 166 VAL C O 1
ATOM 8197 N N . GLU E 3 166 ? 10.734 -19.948 59.823 1.00 18.20 167 GLU C N 1
ATOM 8198 C CA . GLU E 3 166 ? 9.925 -20.160 58.611 1.00 18.77 167 GLU C CA 1
ATOM 8199 C C . GLU E 3 166 ? 10.812 -20.407 57.404 1.00 17.38 167 GLU C C 1
ATOM 8200 O O . GLU E 3 166 ? 10.653 -21.377 56.695 1.00 16.23 167 GLU C O 1
ATOM 8206 N N . TRP E 3 167 ? 11.773 -19.517 57.205 1.00 17.05 168 TRP C N 1
ATOM 8207 C CA . TRP E 3 167 ? 12.648 -19.588 56.049 1.00 16.47 168 TRP C CA 1
ATOM 8208 C C . TRP E 3 167 ? 13.622 -20.748 56.148 1.00 16.25 168 TRP C C 1
ATOM 8209 O O . TRP E 3 167 ? 14.017 -21.317 55.128 1.00 15.62 168 TRP C O 1
ATOM 8220 N N . LEU E 3 168 ? 14.030 -21.085 57.371 1.00 16.04 169 LEU C N 1
ATOM 8221 C CA . LEU E 3 168 ? 14.820 -22.279 57.547 1.00 16.04 169 LEU C CA 1
ATOM 8222 C C . LEU E 3 168 ? 14.049 -23.473 56.970 1.00 16.16 169 LEU C C 1
ATOM 8223 O O . LEU E 3 168 ? 14.595 -24.277 56.229 1.00 15.84 169 LEU C O 1
ATOM 8228 N N . ARG E 3 169 ? 12.770 -23.566 57.300 1.00 16.94 170 ARG C N 1
ATOM 8229 C CA . ARG E 3 169 ? 11.935 -24.650 56.793 1.00 16.87 170 ARG C CA 1
ATOM 8230 C C . ARG E 3 169 ? 11.861 -24.577 55.279 1.00 16.66 170 ARG C C 1
ATOM 8231 O O . ARG E 3 169 ? 12.002 -25.567 54.590 1.00 16.79 170 ARG C O 1
ATOM 8239 N N . ARG E 3 170 ? 11.669 -23.386 54.748 1.00 16.64 171 ARG C N 1
ATOM 8240 C CA . ARG E 3 170 ? 11.633 -23.238 53.310 1.00 16.73 171 ARG C CA 1
ATOM 8241 C C . ARG E 3 170 ? 12.907 -23.671 52.593 1.00 16.47 171 ARG C C 1
ATOM 8242 O O . ARG E 3 170 ? 12.843 -24.295 51.549 1.00 15.71 171 ARG C O 1
ATOM 8250 N N . TYR E 3 171 ? 14.054 -23.273 53.126 1.00 16.84 172 TYR C N 1
ATOM 8251 C CA . TYR E 3 171 ? 15.345 -23.694 52.587 1.00 17.00 172 TYR C CA 1
ATOM 8252 C C . TYR E 3 171 ? 15.544 -25.205 52.679 1.00 17.80 172 TYR C C 1
ATOM 8253 O O . TYR E 3 171 ? 16.002 -25.818 51.729 1.00 17.61 172 TYR C O 1
ATOM 8262 N N . LEU E 3 172 ? 15.195 -25.800 53.820 1.00 19.03 173 LEU C N 1
ATOM 8263 C CA . LEU E 3 172 ? 15.257 -27.266 53.979 1.00 19.85 173 LEU C CA 1
ATOM 8264 C C . LEU E 3 172 ? 14.382 -27.956 52.949 1.00 21.31 173 LEU C C 1
ATOM 8265 O O . LEU E 3 172 ? 14.727 -29.007 52.451 1.00 21.02 173 LEU C O 1
ATOM 8270 N N . GLU E 3 173 ? 13.230 -27.357 52.662 1.00 24.82 174 GLU C N 1
ATOM 8271 C CA . GLU E 3 173 ? 12.324 -27.837 51.622 1.00 27.26 174 GLU C CA 1
ATOM 8272 C C . GLU E 3 173 ? 12.954 -27.715 50.240 1.00 27.10 174 GLU C C 1
ATOM 8273 O O . GLU E 3 173 ? 13.042 -28.695 49.501 1.00 27.10 174 GLU C O 1
ATOM 8279 N N . ASN E 3 174 ? 13.387 -26.507 49.891 1.00 26.95 175 ASN C N 1
ATOM 8280 C CA . ASN E 3 174 ? 13.865 -26.237 48.548 1.00 26.41 175 ASN C CA 1
ATOM 8281 C C . ASN E 3 174 ? 15.115 -27.010 48.220 1.00 26.14 175 ASN C C 1
ATOM 8282 O O . ASN E 3 174 ? 15.333 -27.367 47.074 1.00 27.92 175 ASN C O 1
ATOM 8287 N N . GLY E 3 175 ? 15.937 -27.266 49.230 1.00 25.69 176 GLY C N 1
ATOM 8288 C CA . GLY E 3 175 ? 17.150 -28.073 49.075 1.00 24.61 176 GLY C CA 1
ATOM 8289 C C . GLY E 3 175 ? 17.035 -29.459 49.692 1.00 23.66 176 GLY C C 1
ATOM 8290 O O . GLY E 3 175 ? 18.017 -30.010 50.148 1.00 22.62 176 GLY C O 1
ATOM 8291 N N . LYS E 3 176 ? 15.830 -30.013 49.688 1.00 25.02 177 LYS C N 1
ATOM 8292 C CA . LYS E 3 176 ? 15.515 -31.267 50.361 1.00 26.30 177 LYS C CA 1
ATOM 8293 C C . LYS E 3 176 ? 16.486 -32.338 49.981 1.00 26.92 177 LYS C C 1
ATOM 8294 O O . LYS E 3 176 ? 16.999 -33.041 50.845 1.00 26.95 177 LYS C O 1
ATOM 8300 N N . GLU E 3 177 ? 16.737 -32.446 48.678 1.00 28.37 178 GLU C N 1
ATOM 8301 C CA . GLU E 3 177 ? 17.590 -33.493 48.116 1.00 28.64 178 GLU C CA 1
ATOM 8302 C C . GLU E 3 177 ? 19.053 -33.353 48.534 1.00 27.29 178 GLU C C 1
ATOM 8303 O O . GLU E 3 177 ? 19.842 -34.259 48.322 1.00 28.87 178 GLU C O 1
ATOM 8304 N N . THR E 3 178 ? 19.410 -32.217 49.109 1.00 25.76 179 THR C N 1
ATOM 8305 C CA . THR E 3 178 ? 20.783 -31.938 49.497 1.00 25.77 179 THR C CA 1
ATOM 8306 C C . THR E 3 178 ? 20.940 -31.736 50.996 1.00 26.42 179 THR C C 1
ATOM 8307 O O . THR E 3 178 ? 21.758 -32.388 51.635 1.00 28.69 179 THR C O 1
ATOM 8311 N N . LEU E 3 179 ? 20.176 -30.813 51.548 1.00 25.22 180 LEU C N 1
ATOM 8312 C CA . LEU E 3 179 ? 20.303 -30.477 52.954 1.00 24.12 180 LEU C CA 1
ATOM 8313 C C . LEU E 3 179 ? 19.936 -31.626 53.878 1.00 24.46 180 LEU C C 1
ATOM 8314 O O . LEU E 3 179 ? 20.525 -31.802 54.948 1.00 23.79 180 LEU C O 1
ATOM 8319 N N . GLN E 3 180 ? 18.952 -32.404 53.467 1.00 24.89 181 GLN C N 1
ATOM 8320 C CA . GLN E 3 180 ? 18.440 -33.458 54.309 1.00 24.91 181 GLN C CA 1
ATOM 8321 C C . GLN E 3 180 ? 19.207 -34.754 54.086 1.00 26.06 181 GLN C C 1
ATOM 8322 O O . GLN E 3 180 ? 18.939 -35.731 54.752 1.00 27.33 181 GLN C O 1
ATOM 8328 N N . ARG E 3 181 ? 20.178 -34.738 53.173 1.00 29.24 182 ARG C N 1
ATOM 8329 C CA . ARG E 3 181 ? 21.065 -35.883 52.887 1.00 31.61 182 ARG C CA 1
ATOM 8330 C C . ARG E 3 181 ? 21.936 -36.185 54.102 1.00 32.68 182 ARG C C 1
ATOM 8331 O O . ARG E 3 181 ? 22.262 -35.283 54.875 1.00 34.93 182 ARG C O 1
ATOM 8339 N N . THR E 3 182 ? 22.330 -37.441 54.258 1.00 32.63 183 THR C N 1
ATOM 8340 C CA . THR E 3 182 ? 23.424 -37.788 55.161 1.00 34.13 183 THR C CA 1
ATOM 8341 C C . THR E 3 182 ? 24.447 -38.626 54.414 1.00 34.41 183 THR C C 1
ATOM 8342 O O . THR E 3 182 ? 24.117 -39.699 53.939 1.00 38.30 183 THR C O 1
ATOM 8346 N N . ASP E 3 183 ? 25.684 -38.157 54.315 1.00 32.60 184 ASP C N 1
ATOM 8347 C CA . ASP E 3 183 ? 26.725 -38.911 53.643 1.00 31.31 184 ASP C CA 1
ATOM 8348 C C . ASP E 3 183 ? 27.555 -39.584 54.731 1.00 32.99 184 ASP C C 1
ATOM 8349 O O . ASP E 3 183 ? 28.199 -38.912 55.548 1.00 31.15 184 ASP C O 1
ATOM 8354 N N . ALA E 3 184 ? 27.504 -40.915 54.753 1.00 34.08 185 ALA C N 1
ATOM 8355 C CA . ALA E 3 184 ? 28.205 -41.706 55.757 1.00 35.03 185 ALA C CA 1
ATOM 8356 C C . ALA E 3 184 ? 29.713 -41.606 55.549 1.00 35.92 185 ALA C C 1
ATOM 8357 O O . ALA E 3 184 ? 30.176 -41.340 54.437 1.00 35.44 185 ALA C O 1
ATOM 8359 N N . PRO E 3 185 ? 30.485 -41.840 56.616 1.00 35.94 186 PRO C N 1
ATOM 8360 C CA . PRO E 3 185 ? 31.938 -41.795 56.509 1.00 35.84 186 PRO C CA 1
ATOM 8361 C C . PRO E 3 185 ? 32.509 -42.972 55.745 1.00 35.37 186 PRO C C 1
ATOM 8362 O O . PRO E 3 185 ? 32.115 -44.114 55.981 1.00 33.56 186 PRO C O 1
ATOM 8366 N N . LYS E 3 186 ? 33.422 -42.671 54.829 1.00 37.01 187 LYS C N 1
ATOM 8367 C CA . LYS E 3 186 ? 34.200 -43.685 54.143 1.00 38.21 187 LYS C CA 1
ATOM 8368 C C . LYS E 3 186 ? 35.506 -43.839 54.904 1.00 34.94 187 LYS C C 1
ATOM 8369 O O . LYS E 3 186 ? 36.312 -42.925 54.954 1.00 34.54 187 LYS C O 1
ATOM 8375 N N . THR E 3 187 ? 35.690 -44.994 55.524 1.00 33.21 188 THR C N 1
ATOM 8376 C CA . THR E 3 187 ? 36.739 -45.168 56.506 1.00 32.34 188 THR C CA 1
ATOM 8377 C C . THR E 3 187 ? 37.796 -46.140 56.046 1.00 33.76 188 THR C C 1
ATOM 8378 O O . THR E 3 187 ? 37.527 -47.027 55.253 1.00 34.94 188 THR C O 1
ATOM 8382 N N . HIS E 3 188 ? 38.994 -45.985 56.588 1.00 36.33 189 HIS C N 1
ATOM 8383 C CA . HIS E 3 188 ? 40.061 -46.966 56.420 1.00 37.37 189 HIS C CA 1
ATOM 8384 C C . HIS E 3 188 ? 41.168 -46.753 57.453 1.00 39.49 189 HIS C C 1
ATOM 8385 O O . HIS E 3 188 ? 41.316 -45.661 57.995 1.00 39.62 189 HIS C O 1
ATOM 8392 N N . MET E 3 189 ? 41.946 -47.805 57.700 1.00 43.19 190 MET C N 1
ATOM 8393 C CA . MET E 3 189 ? 43.074 -47.759 58.647 1.00 43.70 190 MET C CA 1
ATOM 8394 C C . MET E 3 189 ? 44.391 -47.848 57.896 1.00 44.00 190 MET C C 1
ATOM 8395 O O . MET E 3 189 ? 44.449 -48.351 56.780 1.00 46.62 190 MET C O 1
ATOM 8400 N N . THR E 3 190 ? 45.453 -47.373 58.523 1.00 45.26 191 THR C N 1
ATOM 8401 C CA . THR E 3 190 ? 46.726 -47.238 57.843 1.00 45.77 191 THR C CA 1
ATOM 8402 C C . THR E 3 190 ? 47.850 -47.392 58.858 1.00 47.22 191 THR C C 1
ATOM 8403 O O . THR E 3 190 ? 47.673 -47.059 60.028 1.00 46.41 191 THR C O 1
ATOM 8407 N N . HIS E 3 191 ? 48.987 -47.914 58.411 1.00 49.75 192 HIS C N 1
ATOM 8408 C CA . HIS E 3 191 ? 50.049 -48.330 59.319 1.00 54.97 192 HIS C CA 1
ATOM 8409 C C . HIS E 3 191 ? 51.411 -47.918 58.798 1.00 56.38 192 HIS C C 1
ATOM 8410 O O . HIS E 3 191 ? 51.750 -48.196 57.656 1.00 51.33 192 HIS C O 1
ATOM 8417 N N . HIS E 3 192 ? 52.187 -47.260 59.657 1.00 62.93 193 HIS C N 1
ATOM 8418 C CA . HIS E 3 192 ? 53.506 -46.747 59.278 1.00 68.08 193 HIS C CA 1
ATOM 8419 C C . HIS E 3 192 ? 54.488 -46.880 60.435 1.00 72.06 193 HIS C C 1
ATOM 8420 O O . HIS E 3 192 ? 54.199 -46.432 61.542 1.00 72.59 193 HIS C O 1
ATOM 8427 N N . ALA E 3 193 ? 55.626 -47.524 60.190 1.00 77.61 194 ALA C N 1
ATOM 8428 C CA . ALA E 3 193 ? 56.739 -47.533 61.134 1.00 82.17 194 ALA C CA 1
ATOM 8429 C C . ALA E 3 193 ? 58.014 -47.233 60.373 1.00 83.22 194 ALA C C 1
ATOM 8430 O O . ALA E 3 193 ? 58.166 -47.703 59.249 1.00 87.85 194 ALA C O 1
ATOM 8432 N N . VAL E 3 194 ? 58.924 -46.465 60.973 1.00 81.25 195 VAL C N 1
ATOM 8433 C CA . VAL E 3 194 ? 60.266 -46.258 60.390 1.00 81.09 195 VAL C CA 1
ATOM 8434 C C . VAL E 3 194 ? 61.406 -46.905 61.203 1.00 81.04 195 VAL C C 1
ATOM 8435 O O . VAL E 3 194 ? 62.548 -46.909 60.747 1.00 81.36 195 VAL C O 1
ATOM 8439 N N . SER E 3 195 ? 61.079 -47.499 62.357 1.00 79.99 196 SER C N 1
ATOM 8440 C CA . SER E 3 195 ? 62.056 -48.112 63.262 1.00 74.99 196 SER C CA 1
ATOM 8441 C C . SER E 3 195 ? 61.566 -49.516 63.640 1.00 75.12 196 SER C C 1
ATOM 8442 O O . SER E 3 195 ? 60.661 -50.048 62.998 1.00 75.50 196 SER C O 1
ATOM 8445 N N . ASP E 3 196 ? 62.138 -50.085 64.703 1.00 78.08 197 ASP C N 1
ATOM 8446 C CA . ASP E 3 196 ? 61.851 -51.462 65.134 1.00 79.29 197 ASP C CA 1
ATOM 8447 C C . ASP E 3 196 ? 60.595 -51.603 66.003 1.00 78.77 197 ASP C C 1
ATOM 8448 O O . ASP E 3 196 ? 59.644 -52.304 65.654 1.00 75.40 197 ASP C O 1
ATOM 8453 N N . HIS E 3 197 ? 60.639 -50.929 67.148 1.00 78.31 198 HIS C N 1
ATOM 8454 C CA . HIS E 3 197 ? 59.671 -51.065 68.225 1.00 75.60 198 HIS C CA 1
ATOM 8455 C C . HIS E 3 197 ? 58.466 -50.200 67.914 1.00 71.67 198 HIS C C 1
ATOM 8456 O O . HIS E 3 197 ? 57.366 -50.506 68.350 1.00 69.37 198 HIS C O 1
ATOM 8463 N N . GLU E 3 198 ? 58.666 -49.163 67.102 1.00 70.98 199 GLU C N 1
ATOM 8464 C CA . GLU E 3 198 ? 57.666 -48.106 66.929 1.00 69.81 199 GLU C CA 1
ATOM 8465 C C . GLU E 3 198 ? 56.811 -48.281 65.686 1.00 68.39 199 GLU C C 1
ATOM 8466 O O . GLU E 3 198 ? 57.352 -48.480 64.603 1.00 71.96 199 GLU C O 1
ATOM 8472 N N . ALA E 3 199 ? 55.487 -48.200 65.839 1.00 65.65 200 ALA C N 1
ATOM 8473 C CA . ALA E 3 199 ? 54.591 -48.139 64.683 1.00 68.01 200 ALA C CA 1
ATOM 8474 C C . ALA E 3 199 ? 53.402 -47.200 64.918 1.00 64.73 200 ALA C C 1
ATOM 8475 O O . ALA E 3 199 ? 52.815 -47.194 65.997 1.00 61.20 200 ALA C O 1
ATOM 8477 N N . THR E 3 200 ? 53.050 -46.435 63.881 1.00 61.85 201 THR C N 1
ATOM 8478 C CA . THR E 3 200 ? 51.943 -45.471 63.909 1.00 58.19 201 THR C CA 1
ATOM 8479 C C . THR E 3 200 ? 50.717 -46.101 63.245 1.00 54.83 201 THR C C 1
ATOM 8480 O O . THR E 3 200 ? 50.842 -46.763 62.214 1.00 56.89 201 THR C O 1
ATOM 8484 N N . LEU E 3 201 ? 49.550 -45.880 63.847 1.00 50.61 202 LEU C N 1
ATOM 8485 C CA . LEU E 3 201 ? 48.261 -46.354 63.337 1.00 49.71 202 LEU C CA 1
ATOM 8486 C C . LEU E 3 201 ? 47.312 -45.162 63.166 1.00 50.06 202 LEU C C 1
ATOM 8487 O O . LEU E 3 201 ? 47.389 -44.190 63.930 1.00 54.17 202 LEU C O 1
ATOM 8492 N N . ARG E 3 202 ? 46.409 -45.222 62.183 1.00 48.85 203 ARG C N 1
ATOM 8493 C CA . ARG E 3 202 ? 45.505 -44.073 61.927 1.00 43.43 203 ARG C CA 1
ATOM 8494 C C . ARG E 3 202 ? 44.100 -44.359 61.385 1.00 38.85 203 ARG C C 1
ATOM 8495 O O . ARG E 3 202 ? 43.942 -44.788 60.246 1.00 33.39 203 ARG C O 1
ATOM 8503 N N . CYS E 3 203 ? 43.097 -44.025 62.194 1.00 37.75 204 CYS C N 1
ATOM 8504 C CA . CYS E 3 203 ? 41.689 -44.182 61.813 1.00 37.50 204 CYS C CA 1
ATOM 8505 C C . CYS E 3 203 ? 41.174 -42.994 60.965 1.00 36.35 204 CYS C C 1
ATOM 8506 O O . CYS E 3 203 ? 41.078 -41.864 61.447 1.00 33.85 204 CYS C O 1
ATOM 8509 N N . TRP E 3 204 ? 40.856 -43.251 59.697 1.00 36.15 205 TRP C N 1
ATOM 8510 C CA . TRP E 3 204 ? 40.313 -42.219 58.800 1.00 34.48 205 TRP C CA 1
ATOM 8511 C C . TRP E 3 204 ? 38.780 -42.279 58.667 1.00 33.09 205 TRP C C 1
ATOM 8512 O O . TRP E 3 204 ? 38.203 -43.356 58.594 1.00 29.10 205 TRP C O 1
ATOM 8523 N N . ALA E 3 205 ? 38.150 -41.101 58.647 1.00 33.07 206 ALA C N 1
ATOM 8524 C CA . ALA E 3 205 ? 36.778 -40.916 58.178 1.00 32.87 206 ALA C CA 1
ATOM 8525 C C . ALA E 3 205 ? 36.789 -39.851 57.089 1.00 33.47 206 ALA C C 1
ATOM 8526 O O . ALA E 3 205 ? 37.292 -38.755 57.309 1.00 35.45 206 ALA C O 1
ATOM 8528 N N . LEU E 3 206 ? 36.246 -40.174 55.918 1.00 32.35 207 LEU C N 1
ATOM 8529 C CA . LEU E 3 206 ? 36.250 -39.247 54.787 1.00 31.84 207 LEU C CA 1
ATOM 8530 C C . LEU E 3 206 ? 34.853 -39.093 54.169 1.00 33.09 207 LEU C C 1
ATOM 8531 O O . LEU E 3 206 ? 33.959 -39.927 54.388 1.00 35.44 207 LEU C O 1
ATOM 8536 N N . SER E 3 207 ? 34.672 -38.016 53.400 1.00 31.95 208 SER C N 1
ATOM 8537 C CA . SER E 3 207 ? 33.431 -37.773 52.658 1.00 30.53 208 SER C CA 1
ATOM 8538 C C . SER E 3 207 ? 32.163 -37.877 53.514 1.00 30.74 208 SER C C 1
ATOM 8539 O O . SER E 3 207 ? 31.199 -38.515 53.104 1.00 33.02 208 SER C O 1
ATOM 8542 N N . PHE E 3 208 ? 32.141 -37.264 54.691 1.00 29.63 209 PHE C N 1
ATOM 8543 C CA . PHE E 3 208 ? 30.929 -37.325 55.521 1.00 28.22 209 PHE C CA 1
ATOM 8544 C C . PHE E 3 208 ? 30.231 -35.984 55.639 1.00 26.11 209 PHE C C 1
ATOM 8545 O O . PHE E 3 208 ? 30.848 -34.930 55.449 1.00 26.51 209 PHE C O 1
ATOM 8553 N N . TYR E 3 209 ? 28.926 -36.047 55.893 1.00 23.77 210 TYR C N 1
ATOM 8554 C CA . TYR E 3 209 ? 28.095 -34.871 56.169 1.00 22.21 210 TYR C CA 1
ATOM 8555 C C . TYR E 3 209 ? 26.896 -35.359 56.971 1.00 21.22 210 TYR C C 1
ATOM 8556 O O . TYR E 3 209 ? 26.257 -36.308 56.572 1.00 21.12 210 TYR C O 1
ATOM 8565 N N . PRO E 3 210 ? 26.558 -34.706 58.085 1.00 21.19 211 PRO C N 1
ATOM 8566 C CA . PRO E 3 210 ? 27.154 -33.504 58.673 1.00 22.07 211 PRO C CA 1
ATOM 8567 C C . PRO E 3 210 ? 28.554 -33.679 59.252 1.00 23.53 211 PRO C C 1
ATOM 8568 O O . PRO E 3 210 ? 29.141 -34.769 59.190 1.00 25.51 211 PRO C O 1
ATOM 8572 N N . ALA E 3 211 ? 29.074 -32.603 59.821 1.00 23.72 212 ALA C N 1
ATOM 8573 C CA . ALA E 3 211 ? 30.406 -32.600 60.386 1.00 24.57 212 ALA C CA 1
ATOM 8574 C C . ALA E 3 211 ? 30.492 -33.343 61.706 1.00 24.94 212 ALA C C 1
ATOM 8575 O O . ALA E 3 211 ? 31.569 -33.826 62.079 1.00 25.45 212 ALA C O 1
ATOM 8577 N N . GLU E 3 212 ? 29.380 -33.432 62.425 1.00 26.68 213 GLU C N 1
ATOM 8578 C CA . GLU E 3 212 ? 29.416 -34.057 63.757 1.00 29.77 213 GLU C CA 1
ATOM 8579 C C . GLU E 3 212 ? 29.830 -35.506 63.631 1.00 32.76 213 GLU C C 1
ATOM 8580 O O . GLU E 3 212 ? 29.165 -36.300 62.962 1.00 33.40 213 GLU C O 1
ATOM 8586 N N . ILE E 3 213 ? 30.939 -35.836 64.275 1.00 34.87 214 ILE C N 1
ATOM 8587 C CA . ILE E 3 213 ? 31.466 -37.187 64.251 1.00 36.93 214 ILE C CA 1
ATOM 8588 C C . ILE E 3 213 ? 32.398 -37.394 65.456 1.00 38.24 214 ILE C C 1
ATOM 8589 O O . ILE E 3 213 ? 32.896 -36.420 66.026 1.00 40.71 214 ILE C O 1
ATOM 8594 N N . THR E 3 214 ? 32.640 -38.644 65.830 1.00 37.75 215 THR C N 1
ATOM 8595 C CA . THR E 3 214 ? 33.586 -38.965 66.889 1.00 39.19 215 THR C CA 1
ATOM 8596 C C . THR E 3 214 ? 34.505 -40.110 66.451 1.00 38.05 215 THR C C 1
ATOM 8597 O O . THR E 3 214 ? 34.056 -41.073 65.836 1.00 35.30 215 THR C O 1
ATOM 8601 N N . LEU E 3 215 ? 35.789 -39.992 66.768 1.00 38.91 216 LEU C N 1
ATOM 8602 C CA . LEU E 3 215 ? 36.757 -41.043 66.463 1.00 41.23 216 LEU C CA 1
ATOM 8603 C C . LEU E 3 215 ? 37.529 -41.402 67.710 1.00 44.41 216 LEU C C 1
ATOM 8604 O O . LEU E 3 215 ? 38.445 -40.681 68.091 1.00 43.50 216 LEU C O 1
ATOM 8609 N N . THR E 3 216 ? 37.172 -42.522 68.336 1.00 49.00 217 THR C N 1
ATOM 8610 C CA . THR E 3 216 ? 37.840 -42.960 69.570 1.00 49.40 217 THR C CA 1
ATOM 8611 C C . THR E 3 216 ? 38.644 -44.238 69.402 1.00 49.46 217 THR C C 1
ATOM 8612 O O . THR E 3 216 ? 38.071 -45.312 69.228 1.00 55.02 217 THR C O 1
ATOM 8616 N N . TRP E 3 217 ? 39.971 -44.103 69.438 1.00 48.66 218 TRP C N 1
ATOM 8617 C CA . TRP E 3 217 ? 40.881 -45.240 69.525 1.00 46.56 218 TRP C CA 1
ATOM 8618 C C . TRP E 3 217 ? 40.645 -45.980 70.838 1.00 45.42 218 TRP C C 1
ATOM 8619 O O . TRP E 3 217 ? 40.090 -45.425 71.782 1.00 44.24 218 TRP C O 1
ATOM 8630 N N . GLN E 3 218 ? 41.097 -47.231 70.886 1.00 48.42 219 GLN C N 1
ATOM 8631 C CA . GLN E 3 218 ? 40.856 -48.130 72.026 1.00 50.04 219 GLN C CA 1
ATOM 8632 C C . GLN E 3 218 ? 41.925 -49.215 72.181 1.00 49.74 219 GLN C C 1
ATOM 8633 O O . GLN E 3 218 ? 42.628 -49.548 71.222 1.00 47.25 219 GLN C O 1
ATOM 8639 N N . ARG E 3 219 ? 42.038 -49.746 73.400 1.00 51.24 220 ARG C N 1
ATOM 8640 C CA . ARG E 3 219 ? 42.805 -50.952 73.660 1.00 52.77 220 ARG C CA 1
ATOM 8641 C C . ARG E 3 219 ? 41.937 -51.939 74.428 1.00 51.06 220 ARG C C 1
ATOM 8642 O O . ARG E 3 219 ? 41.051 -51.545 75.196 1.00 46.97 220 ARG C O 1
ATOM 8650 N N . ASP E 3 220 ? 42.214 -53.225 74.236 1.00 52.60 221 ASP C N 1
ATOM 8651 C CA . ASP E 3 220 ? 41.496 -54.282 74.936 1.00 53.29 221 ASP C CA 1
ATOM 8652 C C . ASP E 3 220 ? 40.022 -54.285 74.557 1.00 53.91 221 ASP C C 1
ATOM 8653 O O . ASP E 3 220 ? 39.444 -55.335 74.275 1.00 51.77 221 ASP C O 1
ATOM 8658 N N . GLY E 3 221 ? 39.418 -53.102 74.553 1.00 54.11 222 GLY C N 1
ATOM 8659 C CA . GLY E 3 221 ? 38.017 -52.968 74.205 1.00 54.87 222 GLY C CA 1
ATOM 8660 C C . GLY E 3 221 ? 37.391 -51.705 74.761 1.00 56.46 222 GLY C C 1
ATOM 8661 O O . GLY E 3 221 ? 36.235 -51.401 74.468 1.00 56.60 222 GLY C O 1
ATOM 8662 N N . GLU E 3 222 ? 38.150 -50.966 75.564 1.00 55.43 223 GLU C N 1
ATOM 8663 C CA . GLU E 3 222 ? 37.626 -49.717 76.157 1.00 56.33 223 GLU C CA 1
ATOM 8664 C C . GLU E 3 222 ? 38.656 -48.585 76.059 1.00 56.47 223 GLU C C 1
ATOM 8665 O O . GLU E 3 222 ? 39.868 -48.832 76.054 1.00 56.39 223 GLU C O 1
ATOM 8671 N N . ASP E 3 223 ? 38.150 -47.354 75.987 1.00 55.16 224 ASP C N 1
ATOM 8672 C CA . ASP E 3 223 ? 38.910 -46.182 75.564 1.00 55.53 224 ASP C CA 1
ATOM 8673 C C . ASP E 3 223 ? 40.351 -46.121 75.998 1.00 58.60 224 ASP C C 1
ATOM 8674 O O . ASP E 3 223 ? 40.664 -46.226 77.180 1.00 62.08 224 ASP C O 1
ATOM 8679 N N . GLN E 3 224 ? 41.212 -45.931 75.006 1.00 61.51 225 GLN C N 1
ATOM 8680 C CA . GLN E 3 224 ? 42.583 -45.530 75.219 1.00 65.50 225 GLN C CA 1
ATOM 8681 C C . GLN E 3 224 ? 42.685 -44.055 74.827 1.00 65.79 225 GLN C C 1
ATOM 8682 O O . GLN E 3 224 ? 42.829 -43.696 73.652 1.00 63.89 225 GLN C O 1
ATOM 8688 N N . THR E 3 225 ? 42.609 -43.204 75.841 1.00 66.19 226 THR C N 1
ATOM 8689 C CA . THR E 3 225 ? 42.639 -41.756 75.645 1.00 63.88 226 THR C CA 1
ATOM 8690 C C . THR E 3 225 ? 44.073 -41.215 75.517 1.00 62.42 226 THR C C 1
ATOM 8691 O O . THR E 3 225 ? 44.272 -40.006 75.406 1.00 61.88 226 THR C O 1
ATOM 8695 N N . GLN E 3 226 ? 45.077 -42.088 75.519 1.00 65.17 227 GLN C N 1
ATOM 8696 C CA . GLN E 3 226 ? 46.395 -41.652 75.977 1.00 69.21 227 GLN C CA 1
ATOM 8697 C C . GLN E 3 226 ? 47.439 -41.303 74.899 1.00 67.97 227 GLN C C 1
ATOM 8698 O O . GLN E 3 226 ? 47.771 -40.118 74.769 1.00 69.40 227 GLN C O 1
ATOM 8704 N N . ASP E 3 227 ? 47.925 -42.257 74.105 1.00 65.75 228 ASP C N 1
ATOM 8705 C CA . ASP E 3 227 ? 48.875 -41.891 73.029 1.00 66.53 228 ASP C CA 1
ATOM 8706 C C . ASP E 3 227 ? 48.156 -41.463 71.726 1.00 69.22 228 ASP C C 1
ATOM 8707 O O . ASP E 3 227 ? 48.709 -41.572 70.625 1.00 69.40 228 ASP C O 1
ATOM 8712 N N . THR E 3 228 ? 46.931 -40.954 71.884 1.00 68.74 229 THR C N 1
ATOM 8713 C CA . THR E 3 228 ? 46.103 -40.450 70.792 1.00 65.05 229 THR C CA 1
ATOM 8714 C C . THR E 3 228 ? 46.574 -39.050 70.333 1.00 62.13 229 THR C C 1
ATOM 8715 O O . THR E 3 228 ? 46.988 -38.217 71.151 1.00 64.26 229 THR C O 1
ATOM 8719 N N . GLU E 3 229 ? 46.548 -38.832 69.016 1.00 54.99 230 GLU C N 1
ATOM 8720 C CA . GLU E 3 229 ? 46.515 -37.497 68.414 1.00 48.89 230 GLU C CA 1
ATOM 8721 C C . GLU E 3 229 ? 45.253 -37.395 67.550 1.00 45.57 230 GLU C C 1
ATOM 8722 O O . GLU E 3 229 ? 45.131 -38.083 66.526 1.00 45.27 230 GLU C O 1
ATOM 8728 N N . LEU E 3 230 ? 44.317 -36.543 67.968 1.00 42.20 231 LEU C N 1
ATOM 8729 C CA . LEU E 3 230 ? 43.059 -36.345 67.249 1.00 39.14 231 LEU C CA 1
ATOM 8730 C C . LEU E 3 230 ? 42.989 -34.939 66.656 1.00 36.71 231 LEU C C 1
ATOM 8731 O O . LEU E 3 230 ? 42.862 -33.953 67.400 1.00 37.08 231 LEU C O 1
ATOM 8736 N N . VAL E 3 231 ? 43.045 -34.865 65.322 1.00 32.45 232 VAL C N 1
ATOM 8737 C CA . VAL E 3 231 ? 42.951 -33.595 64.588 1.00 29.11 232 VAL C CA 1
ATOM 8738 C C . VAL E 3 231 ? 41.521 -33.065 64.453 1.00 26.76 232 VAL C C 1
ATOM 8739 O O . VAL E 3 231 ? 40.552 -33.811 64.553 1.00 23.43 232 VAL C O 1
ATOM 8743 N N . GLU E 3 232 ? 41.445 -31.755 64.220 1.00 26.11 233 GLU C N 1
ATOM 8744 C CA . GLU E 3 232 ? 40.193 -30.995 64.099 1.00 25.84 233 GLU C CA 1
ATOM 8745 C C . GLU E 3 232 ? 39.455 -31.529 62.883 1.00 24.85 233 GLU C C 1
ATOM 8746 O O . GLU E 3 232 ? 40.102 -31.868 61.881 1.00 24.06 233 GLU C O 1
ATOM 8752 N N . THR E 3 233 ? 38.125 -31.606 62.957 1.00 23.28 234 THR C N 1
ATOM 8753 C CA . THR E 3 233 ? 37.343 -31.924 61.771 1.00 22.85 234 THR C CA 1
ATOM 8754 C C . THR E 3 233 ? 37.576 -30.796 60.759 1.00 23.22 234 THR C C 1
ATOM 8755 O O . THR E 3 233 ? 37.600 -29.624 61.124 1.00 22.36 234 THR C O 1
ATOM 8759 N N . ARG E 3 234 ? 37.769 -31.169 59.499 1.00 23.02 235 ARG C N 1
ATOM 8760 C CA . ARG E 3 234 ? 38.181 -30.227 58.491 1.00 23.31 235 ARG C CA 1
ATOM 8761 C C . ARG E 3 234 ? 37.305 -30.309 57.246 1.00 23.20 235 ARG C C 1
ATOM 8762 O O . ARG E 3 234 ? 36.688 -31.358 56.988 1.00 23.65 235 ARG C O 1
ATOM 8770 N N . PRO E 3 235 ? 37.252 -29.203 56.465 1.00 21.56 236 PRO C N 1
ATOM 8771 C CA . PRO E 3 235 ? 36.500 -29.183 55.222 1.00 21.04 236 PRO C CA 1
ATOM 8772 C C . PRO E 3 235 ? 37.249 -29.849 54.056 1.00 22.07 236 PRO C C 1
ATOM 8773 O O . PRO E 3 235 ? 38.420 -29.570 53.812 1.00 21.22 236 PRO C O 1
ATOM 8777 N N . ALA E 3 236 ? 36.561 -30.726 53.335 1.00 23.53 237 ALA C N 1
ATOM 8778 C CA . ALA E 3 236 ? 37.165 -31.396 52.186 1.00 24.12 237 ALA C CA 1
ATOM 8779 C C . ALA E 3 236 ? 37.202 -30.475 50.964 1.00 25.29 237 ALA C C 1
ATOM 8780 O O . ALA E 3 236 ? 37.991 -30.695 50.033 1.00 26.94 237 ALA C O 1
ATOM 8782 N N . GLY E 3 237 ? 36.346 -29.449 50.968 1.00 25.62 238 GLY C N 1
ATOM 8783 C CA . GLY E 3 237 ? 36.281 -28.483 49.878 1.00 25.02 238 GLY C CA 1
ATOM 8784 C C . GLY E 3 237 ? 35.103 -28.713 48.962 1.00 24.63 238 GLY C C 1
ATOM 8785 O O . GLY E 3 237 ? 34.678 -27.793 48.271 1.00 25.32 238 GLY C O 1
ATOM 8786 N N . ASP E 3 238 ? 34.580 -29.941 48.960 1.00 23.84 239 ASP C N 1
ATOM 8787 C CA . ASP E 3 238 ? 33.441 -30.316 48.119 1.00 22.99 239 ASP C CA 1
ATOM 8788 C C . ASP E 3 238 ? 32.130 -30.394 48.887 1.00 20.54 239 ASP C C 1
ATOM 8789 O O . ASP E 3 238 ? 31.155 -30.919 48.373 1.00 19.57 239 ASP C O 1
ATOM 8794 N N . GLY E 3 239 ? 32.107 -29.885 50.110 1.00 19.11 240 GLY C N 1
ATOM 8795 C CA . GLY E 3 239 ? 30.896 -29.907 50.918 1.00 19.02 240 GLY C CA 1
ATOM 8796 C C . GLY E 3 239 ? 30.824 -31.046 51.913 1.00 19.66 240 GLY C C 1
ATOM 8797 O O . GLY E 3 239 ? 29.885 -31.108 52.709 1.00 18.83 240 GLY C O 1
ATOM 8798 N N . THR E 3 240 ? 31.791 -31.964 51.858 1.00 21.32 241 THR C N 1
ATOM 8799 C CA . THR E 3 240 ? 31.910 -33.014 52.869 1.00 22.39 241 THR C CA 1
ATOM 8800 C C . THR E 3 240 ? 33.037 -32.651 53.821 1.00 23.61 241 THR C C 1
ATOM 8801 O O . THR E 3 240 ? 33.805 -31.694 53.583 1.00 23.21 241 THR C O 1
ATOM 8805 N N . PHE E 3 241 ? 33.152 -33.431 54.889 1.00 24.75 242 PHE C N 1
ATOM 8806 C CA . PHE E 3 241 ? 34.194 -33.201 55.895 1.00 24.92 242 PHE C CA 1
ATOM 8807 C C . PHE E 3 241 ? 35.058 -34.437 56.097 1.00 26.07 242 PHE C C 1
ATOM 8808 O O . PHE E 3 241 ? 34.690 -35.552 55.685 1.00 25.51 242 PHE C O 1
ATOM 8816 N N . GLN E 3 242 ? 36.212 -34.206 56.725 1.00 27.55 243 GLN C N 1
ATOM 8817 C CA . GLN E 3 242 ? 37.226 -35.230 56.997 1.00 27.34 243 GLN C CA 1
ATOM 8818 C C . GLN E 3 242 ? 37.798 -35.069 58.396 1.00 28.61 243 GLN C C 1
ATOM 8819 O O . GLN E 3 242 ? 37.935 -33.944 58.897 1.00 27.59 243 GLN C O 1
ATOM 8825 N N . LYS E 3 243 ? 38.181 -36.202 58.993 1.00 30.45 244 LYS C N 1
ATOM 8826 C CA . LYS E 3 243 ? 38.809 -36.242 60.310 1.00 30.44 244 LYS C CA 1
ATOM 8827 C C . LYS E 3 243 ? 39.612 -37.548 60.464 1.00 32.46 244 LYS C C 1
ATOM 8828 O O . LYS E 3 243 ? 39.242 -38.577 59.924 1.00 32.23 244 LYS C O 1
ATOM 8834 N N . TRP E 3 244 ? 40.719 -37.497 61.198 1.00 36.49 245 TRP C N 1
ATOM 8835 C CA . TRP E 3 244 ? 41.471 -38.709 61.566 1.00 36.59 245 TRP C CA 1
ATOM 8836 C C . TRP E 3 244 ? 41.864 -38.766 63.025 1.00 36.91 245 TRP C C 1
ATOM 8837 O O . TRP E 3 244 ? 41.836 -37.752 63.712 1.00 36.31 245 TRP C O 1
ATOM 8848 N N . ALA E 3 245 ? 42.212 -39.970 63.486 1.00 40.19 246 ALA C N 1
ATOM 8849 C CA . ALA E 3 245 ? 42.731 -40.191 64.844 1.00 40.79 246 ALA C CA 1
ATOM 8850 C C . ALA E 3 245 ? 43.881 -41.191 64.817 1.00 42.49 246 ALA C C 1
ATOM 8851 O O . ALA E 3 245 ? 43.693 -42.336 64.418 1.00 45.34 246 ALA C O 1
ATOM 8853 N N . ALA E 3 246 ? 45.066 -40.772 65.252 1.00 44.70 247 ALA C N 1
ATOM 8854 C CA . ALA E 3 246 ? 46.257 -41.633 65.208 1.00 44.92 247 ALA C CA 1
ATOM 8855 C C . ALA E 3 246 ? 46.660 -42.136 66.582 1.00 46.16 247 ALA C C 1
ATOM 8856 O O . ALA E 3 246 ? 46.119 -41.703 67.598 1.00 45.18 247 ALA C O 1
ATOM 8858 N N . VAL E 3 247 ? 47.594 -43.085 66.584 1.00 48.44 248 VAL C N 1
ATOM 8859 C CA . VAL E 3 247 ? 48.166 -43.652 67.810 1.00 49.34 248 VAL C CA 1
ATOM 8860 C C . VAL E 3 247 ? 49.486 -44.336 67.471 1.00 52.30 248 VAL C C 1
ATOM 8861 O O . VAL E 3 247 ? 49.638 -44.941 66.399 1.00 47.81 248 VAL C O 1
ATOM 8865 N N . VAL E 3 248 ? 50.443 -44.224 68.384 1.00 56.14 249 VAL C N 1
ATOM 8866 C CA . VAL E 3 248 ? 51.720 -44.895 68.213 1.00 59.30 249 VAL C CA 1
ATOM 8867 C C . VAL E 3 248 ? 51.701 -46.168 69.035 1.00 58.86 249 VAL C C 1
ATOM 8868 O O . VAL E 3 248 ? 51.391 -46.152 70.232 1.00 57.46 249 VAL C O 1
ATOM 8872 N N . VAL E 3 249 ? 52.019 -47.271 68.363 1.00 58.07 250 VAL C N 1
ATOM 8873 C CA . VAL E 3 249 ? 51.844 -48.588 68.931 1.00 56.22 250 VAL C CA 1
ATOM 8874 C C . VAL E 3 249 ? 53.162 -49.373 68.943 1.00 51.16 250 VAL C C 1
ATOM 8875 O O . VAL E 3 249 ? 53.925 -49.308 67.977 1.00 51.53 250 VAL C O 1
ATOM 8879 N N . PRO E 3 250 ? 53.448 -50.100 70.046 1.00 46.05 251 PRO C N 1
ATOM 8880 C CA . PRO E 3 250 ? 54.613 -50.987 69.982 1.00 44.10 251 PRO C CA 1
ATOM 8881 C C . PRO E 3 250 ? 54.390 -52.132 68.981 1.00 41.58 251 PRO C C 1
ATOM 8882 O O . PRO E 3 250 ? 53.352 -52.799 68.988 1.00 38.75 251 PRO C O 1
ATOM 8886 N N . SER E 3 251 ? 55.351 -52.335 68.100 1.00 39.89 252 SER C N 1
ATOM 8887 C CA . SER E 3 251 ? 55.269 -53.419 67.139 1.00 42.88 252 SER C CA 1
ATOM 8888 C C . SER E 3 251 ? 54.734 -54.709 67.765 1.00 44.00 252 SER C C 1
ATOM 8889 O O . SER E 3 251 ? 55.145 -55.091 68.855 1.00 44.59 252 SER C O 1
ATOM 8892 N N . GLY E 3 252 ? 53.789 -55.357 67.088 1.00 44.29 253 GLY C N 1
ATOM 8893 C CA . GLY E 3 252 ? 53.228 -56.601 67.580 1.00 43.67 253 GLY C CA 1
ATOM 8894 C C . GLY E 3 252 ? 51.990 -56.359 68.423 1.00 43.69 253 GLY C C 1
ATOM 8895 O O . GLY E 3 252 ? 51.442 -57.296 68.985 1.00 44.54 253 GLY C O 1
ATOM 8896 N N . GLN E 3 253 ? 51.539 -55.112 68.512 1.00 42.70 254 GLN C N 1
ATOM 8897 C CA . GLN E 3 253 ? 50.375 -54.779 69.342 1.00 43.87 254 GLN C CA 1
ATOM 8898 C C . GLN E 3 253 ? 49.062 -54.505 68.584 1.00 45.50 254 GLN C C 1
ATOM 8899 O O . GLN E 3 253 ? 47.974 -54.743 69.105 1.00 50.99 254 GLN C O 1
ATOM 8905 N N . GLU E 3 254 ? 49.145 -54.007 67.362 1.00 43.96 255 GLU C N 1
ATOM 8906 C CA . GLU E 3 254 ? 47.934 -53.623 66.613 1.00 43.35 255 GLU C CA 1
ATOM 8907 C C . GLU E 3 254 ? 46.714 -54.498 66.899 1.00 41.99 255 GLU C C 1
ATOM 8908 O O . GLU E 3 254 ? 45.644 -53.984 67.174 1.00 42.12 255 GLU C O 1
ATOM 8914 N N . GLN E 3 255 ? 46.900 -55.814 66.875 1.00 43.28 256 GLN C N 1
ATOM 8915 C CA . GLN E 3 255 ? 45.805 -56.763 67.088 1.00 45.33 256 GLN C CA 1
ATOM 8916 C C . GLN E 3 255 ? 45.057 -56.603 68.419 1.00 45.71 256 GLN C C 1
ATOM 8917 O O . GLN E 3 255 ? 44.312 -57.495 68.824 1.00 45.13 256 GLN C O 1
ATOM 8923 N N . ARG E 3 256 ? 45.251 -55.472 69.091 1.00 44.23 257 ARG C N 1
ATOM 8924 C CA . ARG E 3 256 ? 44.548 -55.185 70.340 1.00 45.55 257 ARG C CA 1
ATOM 8925 C C . ARG E 3 256 ? 43.873 -53.813 70.339 1.00 47.42 257 ARG C C 1
ATOM 8926 O O . ARG E 3 256 ? 42.989 -53.531 71.159 1.00 45.13 257 ARG C O 1
ATOM 8934 N N . TYR E 3 257 ? 44.314 -52.962 69.416 1.00 50.52 258 TYR C N 1
ATOM 8935 C CA . TYR E 3 257 ? 43.729 -51.653 69.213 1.00 51.89 258 TYR C CA 1
ATOM 8936 C C . TYR E 3 257 ? 42.548 -51.740 68.248 1.00 51.78 258 TYR C C 1
ATOM 8937 O O . TYR E 3 257 ? 42.593 -52.462 67.248 1.00 48.74 258 TYR C O 1
ATOM 8946 N N . THR E 3 258 ? 41.497 -50.985 68.554 1.00 50.47 259 THR C N 1
ATOM 8947 C CA . THR E 3 258 ? 40.388 -50.786 67.642 1.00 47.22 259 THR C CA 1
ATOM 8948 C C . THR E 3 258 ? 40.167 -49.301 67.472 1.00 47.29 259 THR C C 1
ATOM 8949 O O . THR E 3 258 ? 40.520 -48.513 68.352 1.00 46.97 259 THR C O 1
ATOM 8953 N N . CYS E 3 259 ? 39.574 -48.916 66.348 1.00 45.63 260 CYS C N 1
ATOM 8954 C CA . CYS E 3 259 ? 39.012 -47.579 66.216 1.00 42.26 260 CYS C CA 1
ATOM 8955 C C . CYS E 3 259 ? 37.514 -47.648 66.144 1.00 39.48 260 CYS C C 1
ATOM 8956 O O . CYS E 3 259 ? 36.962 -48.591 65.600 1.00 40.32 260 CYS C O 1
ATOM 8959 N N . HIS E 3 260 ? 36.865 -46.611 66.643 1.00 38.26 261 HIS C N 1
ATOM 8960 C CA . HIS E 3 260 ? 35.420 -46.574 66.709 1.00 38.83 261 HIS C CA 1
ATOM 8961 C C . HIS E 3 260 ? 34.877 -45.260 66.151 1.00 38.41 261 HIS C C 1
ATOM 8962 O O . HIS E 3 260 ? 35.272 -44.173 66.586 1.00 40.76 261 HIS C O 1
ATOM 8969 N N . VAL E 3 261 ? 33.955 -45.376 65.194 1.00 36.78 262 VAL C N 1
ATOM 8970 C CA . VAL E 3 261 ? 33.444 -44.241 64.427 1.00 34.61 262 VAL C CA 1
ATOM 8971 C C . VAL E 3 261 ? 31.946 -44.097 64.672 1.00 35.68 262 VAL C C 1
ATOM 8972 O O . VAL E 3 261 ? 31.203 -45.066 64.566 1.00 35.97 262 VAL C O 1
ATOM 8976 N N . GLN E 3 262 ? 31.499 -42.890 64.996 1.00 37.53 263 GLN C N 1
ATOM 8977 C CA . GLN E 3 262 ? 30.071 -42.644 65.196 1.00 39.69 263 GLN C CA 1
ATOM 8978 C C . GLN E 3 262 ? 29.613 -41.490 64.319 1.00 37.37 263 GLN C C 1
ATOM 8979 O O . GLN E 3 262 ? 30.297 -40.478 64.222 1.00 36.51 263 GLN C O 1
ATOM 8985 N N . HIS E 3 263 ? 28.459 -41.657 63.677 1.00 35.14 264 HIS C N 1
ATOM 8986 C CA . HIS E 3 263 ? 27.924 -40.662 62.732 1.00 33.61 264 HIS C CA 1
ATOM 8987 C C . HIS E 3 263 ? 26.442 -40.889 62.557 1.00 34.15 264 HIS C C 1
ATOM 8988 O O . HIS E 3 263 ? 25.948 -42.006 62.717 1.00 35.42 264 HIS C O 1
ATOM 8995 N N . GLU E 3 264 ? 25.730 -39.830 62.202 1.00 34.20 265 GLU C N 1
ATOM 8996 C CA . GLU E 3 264 ? 24.287 -39.910 61.980 1.00 33.13 265 GLU C CA 1
ATOM 8997 C C . GLU E 3 264 ? 23.974 -40.699 60.685 1.00 30.87 265 GLU C C 1
ATOM 8998 O O . GLU E 3 264 ? 22.882 -41.224 60.493 1.00 28.40 265 GLU C O 1
ATOM 9004 N N . GLY E 3 265 ? 24.972 -40.807 59.823 1.00 30.12 266 GLY C N 1
ATOM 9005 C CA . GLY E 3 265 ? 24.844 -41.501 58.545 1.00 31.14 266 GLY C CA 1
ATOM 9006 C C . GLY E 3 265 ? 24.947 -43.013 58.649 1.00 31.24 266 GLY C C 1
ATOM 9007 O O . GLY E 3 265 ? 24.519 -43.715 57.743 1.00 29.69 266 GLY C O 1
ATOM 9008 N N . LEU E 3 266 ? 25.540 -43.501 59.744 1.00 32.69 267 LEU C N 1
ATOM 9009 C CA . LEU E 3 266 ? 25.624 -44.932 60.031 1.00 33.44 267 LEU C CA 1
ATOM 9010 C C . LEU E 3 266 ? 24.578 -45.368 61.094 1.00 34.16 267 LEU C C 1
ATOM 9011 O O . LEU E 3 266 ? 24.500 -44.775 62.180 1.00 32.19 267 LEU C O 1
ATOM 9016 N N . PRO E 3 267 ? 23.789 -46.416 60.794 1.00 35.31 268 PRO C N 1
ATOM 9017 C CA . PRO E 3 267 ? 22.843 -46.984 61.772 1.00 36.43 268 PRO C CA 1
ATOM 9018 C C . PRO E 3 267 ? 23.541 -47.708 62.931 1.00 38.08 268 PRO C C 1
ATOM 9019 O O . PRO E 3 267 ? 23.074 -47.656 64.076 1.00 36.45 268 PRO C O 1
ATOM 9023 N N . LYS E 3 268 ? 24.648 -48.382 62.625 1.00 40.31 269 LYS C N 1
ATOM 9024 C CA . LYS E 3 268 ? 25.493 -48.999 63.643 1.00 42.12 269 LYS C CA 1
ATOM 9025 C C . LYS E 3 268 ? 26.901 -48.377 63.617 1.00 41.92 269 LYS C C 1
ATOM 9026 O O . LYS E 3 268 ? 27.425 -48.069 62.542 1.00 43.56 269 LYS C O 1
ATOM 9028 N N . PRO E 3 269 ? 27.505 -48.167 64.798 1.00 41.17 270 PRO C N 1
ATOM 9029 C CA . PRO E 3 269 ? 28.900 -47.743 64.889 1.00 41.26 270 PRO C CA 1
ATOM 9030 C C . PRO E 3 269 ? 29.858 -48.665 64.124 1.00 41.46 270 PRO C C 1
ATOM 9031 O O . PRO E 3 269 ? 29.623 -49.872 64.031 1.00 42.14 270 PRO C O 1
ATOM 9035 N N . LEU E 3 270 ? 30.929 -48.098 63.585 1.00 39.31 271 LEU C N 1
ATOM 9036 C CA . LEU E 3 270 ? 31.939 -48.905 62.929 1.00 38.20 271 LEU C CA 1
ATOM 9037 C C . LEU E 3 270 ? 33.015 -49.235 63.913 1.00 39.12 271 LEU C C 1
ATOM 9038 O O . LEU E 3 270 ? 33.276 -48.474 64.860 1.00 41.64 271 LEU C O 1
ATOM 9043 N N . THR E 3 271 ? 33.651 -50.376 63.679 1.00 38.25 272 THR C N 1
ATOM 9044 C CA . THR E 3 271 ? 34.844 -50.732 64.399 1.00 37.57 272 THR C CA 1
ATOM 9045 C C . THR E 3 271 ? 35.872 -51.219 63.386 1.00 38.55 272 THR C C 1
ATOM 9046 O O . THR E 3 271 ? 35.526 -51.994 62.499 1.00 37.24 272 THR C O 1
ATOM 9050 N N . LEU E 3 272 ? 37.120 -50.751 63.517 1.00 38.85 273 LEU C N 1
ATOM 9051 C CA . LEU E 3 272 ? 38.156 -50.943 62.489 1.00 39.63 273 LEU C CA 1
ATOM 9052 C C . LEU E 3 272 ? 39.472 -51.470 63.049 1.00 38.54 273 LEU C C 1
ATOM 9053 O O . LEU E 3 272 ? 40.184 -50.770 63.762 1.00 39.28 273 LEU C O 1
ATOM 9058 N N . ARG E 3 273 ? 39.804 -52.703 62.709 1.00 38.45 274 ARG C N 1
ATOM 9059 C CA . ARG E 3 273 ? 41.088 -53.276 63.075 1.00 40.25 274 ARG C CA 1
ATOM 9060 C C . ARG E 3 273 ? 42.028 -53.155 61.895 1.00 41.74 274 ARG C C 1
ATOM 9061 O O . ARG E 3 273 ? 41.591 -52.857 60.791 1.00 43.89 274 ARG C O 1
ATOM 9063 N N . TRP E 3 274 ? 43.317 -53.387 62.126 1.00 44.87 275 TRP C N 1
ATOM 9064 C CA . TRP E 3 274 ? 44.308 -53.434 61.039 1.00 46.66 275 TRP C CA 1
ATOM 9065 C C . TRP E 3 274 ? 44.187 -54.776 60.274 1.00 52.04 275 TRP C C 1
ATOM 9066 O O . TRP E 3 274 ? 43.497 -55.706 60.718 1.00 53.75 275 TRP C O 1
ATOM 9077 N N . GLU E 3 275 ? 44.806 -54.849 59.099 1.00 56.06 276 GLU C N 1
ATOM 9078 C CA . GLU E 3 275 ? 44.849 -56.077 58.316 1.00 58.22 276 GLU C CA 1
ATOM 9079 C C . GLU E 3 275 ? 45.943 -55.985 57.263 1.00 58.09 276 GLU C C 1
ATOM 9080 O O . GLU E 3 275 ? 45.781 -55.353 56.224 1.00 56.38 276 GLU C O 1
ATOM 9086 N N . GLY F 4 1 ? 43.546 -7.887 71.562 1.00 59.05 2 GLY D N 1
ATOM 9087 C CA . GLY F 4 1 ? 42.364 -8.359 72.258 1.00 52.84 2 GLY D CA 1
ATOM 9088 C C . GLY F 4 1 ? 42.582 -9.704 72.923 1.00 45.59 2 GLY D C 1
ATOM 9089 O O . GLY F 4 1 ? 42.405 -9.845 74.133 1.00 47.66 2 GLY D O 1
ATOM 9090 N N . ILE F 4 2 ? 42.967 -10.697 72.128 1.00 38.68 3 ILE D N 1
ATOM 9091 C CA . ILE F 4 2 ? 43.211 -12.039 72.642 1.00 34.11 3 ILE D CA 1
ATOM 9092 C C . ILE F 4 2 ? 44.500 -12.622 72.071 1.00 33.51 3 ILE D C 1
ATOM 9093 O O . ILE F 4 2 ? 45.414 -12.976 72.815 1.00 36.61 3 ILE D O 1
ATOM 9098 N N . GLN F 4 3 ? 44.564 -12.718 70.747 1.00 28.00 4 GLN D N 1
ATOM 9099 C CA . GLN F 4 3 ? 45.741 -13.257 70.075 1.00 25.55 4 GLN D CA 1
ATOM 9100 C C . GLN F 4 3 ? 45.791 -14.777 70.183 1.00 23.49 4 GLN D C 1
ATOM 9101 O O . GLN F 4 3 ? 46.442 -15.325 71.073 1.00 24.13 4 GLN D O 1
ATOM 9107 N N . ARG F 4 4 ? 45.101 -15.453 69.270 1.00 21.86 5 ARG D N 1
ATOM 9108 C CA . ARG F 4 4 ? 45.068 -16.894 69.259 1.00 20.17 5 ARG D CA 1
ATOM 9109 C C . ARG F 4 4 ? 45.781 -17.331 68.016 1.00 21.65 5 ARG D C 1
ATOM 9110 O O . ARG F 4 4 ? 45.657 -16.691 66.953 1.00 21.62 5 ARG D O 1
ATOM 9118 N N . THR F 4 5 ? 46.547 -18.407 68.134 1.00 23.12 6 THR D N 1
ATOM 9119 C CA . THR F 4 5 ? 47.399 -18.787 67.029 1.00 24.36 6 THR D CA 1
ATOM 9120 C C . THR F 4 5 ? 46.829 -19.921 66.176 1.00 24.50 6 THR D C 1
ATOM 9121 O O . THR F 4 5 ? 46.121 -20.808 66.675 1.00 24.75 6 THR D O 1
ATOM 9125 N N . PRO F 4 6 ? 47.095 -19.856 64.866 1.00 24.26 7 PRO D N 1
ATOM 9126 C CA . PRO F 4 6 ? 46.439 -20.756 63.938 1.00 24.26 7 PRO D CA 1
ATOM 9127 C C . PRO F 4 6 ? 46.846 -22.198 64.115 1.00 24.12 7 PRO D C 1
ATOM 9128 O O . PRO F 4 6 ? 48.031 -22.494 64.248 1.00 24.55 7 PRO D O 1
ATOM 9132 N N . LYS F 4 7 ? 45.865 -23.084 64.137 1.00 24.77 8 LYS D N 1
ATOM 9133 C CA . LYS F 4 7 ? 46.114 -24.480 63.798 1.00 25.63 8 LYS D CA 1
ATOM 9134 C C . LYS F 4 7 ? 46.220 -24.569 62.280 1.00 25.23 8 LYS D C 1
ATOM 9135 O O . LYS F 4 7 ? 45.508 -23.867 61.568 1.00 24.87 8 LYS D O 1
ATOM 9141 N N . ILE F 4 8 ? 47.101 -25.437 61.794 1.00 25.03 9 ILE D N 1
ATOM 9142 C CA . ILE F 4 8 ? 47.287 -25.613 60.361 1.00 24.63 9 ILE D CA 1
ATOM 9143 C C . ILE F 4 8 ? 47.175 -27.084 60.000 1.00 24.44 9 ILE D C 1
ATOM 9144 O O . ILE F 4 8 ? 47.824 -27.894 60.610 1.00 24.30 9 ILE D O 1
ATOM 9149 N N . GLN F 4 9 ? 46.358 -27.411 59.005 1.00 25.55 10 GLN D N 1
ATOM 9150 C CA . GLN F 4 9 ? 46.331 -28.745 58.401 1.00 26.27 10 GLN D CA 1
ATOM 9151 C C . GLN F 4 9 ? 46.468 -28.620 56.895 1.00 30.05 10 GLN D C 1
ATOM 9152 O O . GLN F 4 9 ? 45.815 -27.778 56.267 1.00 29.98 10 GLN D O 1
ATOM 9158 N N . VAL F 4 10 ? 47.336 -29.452 56.323 1.00 33.44 11 VAL D N 1
ATOM 9159 C CA . VAL F 4 10 ? 47.559 -29.485 54.884 1.00 35.35 11 VAL D CA 1
ATOM 9160 C C . VAL F 4 10 ? 47.202 -30.881 54.404 1.00 34.90 11 VAL D C 1
ATOM 9161 O O . VAL F 4 10 ? 47.670 -31.859 54.965 1.00 37.72 11 VAL D O 1
ATOM 9165 N N . TYR F 4 11 ? 46.367 -30.962 53.375 1.00 35.33 12 TYR D N 1
ATOM 9166 C CA . TYR F 4 11 ? 45.769 -32.228 52.941 1.00 34.06 12 TYR D CA 1
ATOM 9167 C C . TYR F 4 11 ? 45.134 -32.101 51.560 1.00 35.22 12 TYR D C 1
ATOM 9168 O O . TYR F 4 11 ? 44.938 -30.996 51.067 1.00 35.12 12 TYR D O 1
ATOM 9177 N N . SER F 4 12 ? 44.811 -33.235 50.949 1.00 35.74 13 SER D N 1
ATOM 9178 C CA . SER F 4 12 ? 44.144 -33.245 49.654 1.00 36.63 13 SER D CA 1
ATOM 9179 C C . SER F 4 12 ? 42.673 -33.597 49.831 1.00 36.76 13 SER D C 1
ATOM 9180 O O . SER F 4 12 ? 42.325 -34.329 50.753 1.00 34.60 13 SER D O 1
ATOM 9183 N N . ARG F 4 13 ? 41.832 -33.078 48.933 1.00 38.82 14 ARG D N 1
ATOM 9184 C CA . ARG F 4 13 ? 40.378 -33.297 48.986 1.00 40.59 14 ARG D CA 1
ATOM 9185 C C . ARG F 4 13 ? 40.032 -34.747 48.765 1.00 40.40 14 ARG D C 1
ATOM 9186 O O . ARG F 4 13 ? 39.282 -35.340 49.527 1.00 40.22 14 ARG D O 1
ATOM 9194 N N . HIS F 4 14 ? 40.548 -35.292 47.677 1.00 41.59 15 HIS D N 1
ATOM 9195 C CA . HIS F 4 14 ? 40.381 -36.704 47.381 1.00 43.59 15 HIS D CA 1
ATOM 9196 C C . HIS F 4 14 ? 41.713 -37.379 47.682 1.00 42.75 15 HIS D C 1
ATOM 9197 O O . HIS F 4 14 ? 42.750 -36.713 47.720 1.00 41.39 15 HIS D O 1
ATOM 9204 N N . PRO F 4 15 ? 41.693 -38.693 47.934 1.00 42.70 16 PRO D N 1
ATOM 9205 C CA . PRO F 4 15 ? 42.964 -39.361 48.180 1.00 43.87 16 PRO D CA 1
ATOM 9206 C C . PRO F 4 15 ? 43.882 -39.115 46.999 1.00 43.70 16 PRO D C 1
ATOM 9207 O O . PRO F 4 15 ? 43.424 -39.174 45.860 1.00 43.88 16 PRO D O 1
ATOM 9211 N N . ALA F 4 16 ? 45.147 -38.817 47.271 1.00 43.03 17 ALA D N 1
ATOM 9212 C CA . ALA F 4 16 ? 46.081 -38.429 46.231 1.00 43.95 17 ALA D CA 1
ATOM 9213 C C . ALA F 4 16 ? 46.443 -39.616 45.355 1.00 46.33 17 ALA D C 1
ATOM 9214 O O . ALA F 4 16 ? 46.779 -40.690 45.861 1.00 46.77 17 ALA D O 1
ATOM 9216 N N . GLU F 4 17 ? 46.396 -39.402 44.045 1.00 48.60 18 GLU D N 1
ATOM 9217 C CA . GLU F 4 17 ? 46.804 -40.402 43.069 1.00 50.36 18 GLU D CA 1
ATOM 9218 C C . GLU F 4 17 ? 47.738 -39.714 42.096 1.00 52.60 18 GLU D C 1
ATOM 9219 O O . GLU F 4 17 ? 47.492 -38.580 41.722 1.00 58.36 18 GLU D O 1
ATOM 9225 N N . ASN F 4 18 ? 48.812 -40.380 41.687 1.00 53.13 19 ASN D N 1
ATOM 9226 C CA . ASN F 4 18 ? 49.773 -39.748 40.775 1.00 55.28 19 ASN D CA 1
ATOM 9227 C C . ASN F 4 18 ? 49.181 -39.489 39.380 1.00 53.97 19 ASN D C 1
ATOM 9228 O O . ASN F 4 18 ? 48.555 -40.370 38.784 1.00 52.91 19 ASN D O 1
ATOM 9233 N N . GLY F 4 19 ? 49.368 -38.268 38.874 1.00 53.90 20 GLY D N 1
ATOM 9234 C CA . GLY F 4 19 ? 48.812 -37.866 37.574 1.00 53.67 20 GLY D CA 1
ATOM 9235 C C . GLY F 4 19 ? 47.294 -37.691 37.523 1.00 53.97 20 GLY D C 1
ATOM 9236 O O . GLY F 4 19 ? 46.725 -37.514 36.446 1.00 54.56 20 GLY D O 1
ATOM 9237 N N . LYS F 4 20 ? 46.636 -37.731 38.682 1.00 52.93 21 LYS D N 1
ATOM 9238 C CA . LYS F 4 20 ? 45.188 -37.601 38.768 1.00 48.46 21 LYS D CA 1
ATOM 9239 C C . LYS F 4 20 ? 44.887 -36.264 39.408 1.00 47.64 21 LYS D C 1
ATOM 9240 O O . LYS F 4 20 ? 45.324 -35.994 40.532 1.00 47.12 21 LYS D O 1
ATOM 9242 N N . SER F 4 21 ? 44.152 -35.424 38.683 1.00 45.28 22 SER D N 1
ATOM 9243 C CA . SER F 4 21 ? 43.856 -34.076 39.143 1.00 44.05 22 SER D CA 1
ATOM 9244 C C . SER F 4 21 ? 43.145 -34.075 40.506 1.00 40.97 22 SER D C 1
ATOM 9245 O O . SER F 4 21 ? 42.370 -34.978 40.826 1.00 39.15 22 SER D O 1
ATOM 9248 N N . ASN F 4 22 ? 43.452 -33.063 41.310 1.00 39.07 23 ASN D N 1
ATOM 9249 C CA . ASN F 4 22 ? 42.926 -32.961 42.666 1.00 38.29 23 ASN D CA 1
ATOM 9250 C C . ASN F 4 22 ? 42.977 -31.503 43.127 1.00 36.41 23 ASN D C 1
ATOM 9251 O O . ASN F 4 22 ? 43.480 -30.642 42.403 1.00 37.60 23 ASN D O 1
ATOM 9256 N N . PHE F 4 23 ? 42.459 -31.231 44.321 1.00 35.76 24 PHE D N 1
ATOM 9257 C CA . PHE F 4 23 ? 42.684 -29.938 44.986 1.00 35.25 24 PHE D CA 1
ATOM 9258 C C . PHE F 4 23 ? 43.495 -30.122 46.278 1.00 33.20 24 PHE D C 1
ATOM 9259 O O . PHE F 4 23 ? 43.216 -31.026 47.081 1.00 30.54 24 PHE D O 1
ATOM 9267 N N . LEU F 4 24 ? 44.499 -29.255 46.451 1.00 31.32 25 LEU D N 1
ATOM 9268 C CA . LEU F 4 24 ? 45.366 -29.241 47.641 1.00 29.75 25 LEU D CA 1
ATOM 9269 C C . LEU F 4 24 ? 44.834 -28.244 48.636 1.00 28.26 25 LEU D C 1
ATOM 9270 O O . LEU F 4 24 ? 44.914 -27.037 48.398 1.00 27.52 25 LEU D O 1
ATOM 9275 N N . ASN F 4 25 ? 44.308 -28.750 49.747 1.00 27.18 26 ASN D N 1
ATOM 9276 C CA . ASN F 4 25 ? 43.795 -27.901 50.802 1.00 27.00 26 ASN D CA 1
ATOM 9277 C C . ASN F 4 25 ? 44.874 -27.475 51.794 1.00 27.22 26 ASN D C 1
ATOM 9278 O O . ASN F 4 25 ? 45.859 -28.172 52.026 1.00 28.49 26 ASN D O 1
ATOM 9283 N N . CYS F 4 26 ? 44.687 -26.295 52.358 1.00 26.60 27 CYS D N 1
ATOM 9284 C CA . CYS F 4 26 ? 45.321 -25.940 53.616 1.00 27.39 27 CYS D CA 1
ATOM 9285 C C . CYS F 4 26 ? 44.270 -25.254 54.490 1.00 24.41 27 CYS D C 1
ATOM 9286 O O . CYS F 4 26 ? 43.723 -24.221 54.110 1.00 21.60 27 CYS D O 1
ATOM 9289 N N . TYR F 4 27 ? 43.998 -25.838 55.658 1.00 22.79 28 TYR D N 1
ATOM 9290 C CA . TYR F 4 27 ? 42.954 -25.356 56.539 1.00 21.46 28 TYR D CA 1
ATOM 9291 C C . TYR F 4 27 ? 43.565 -24.752 57.775 1.00 21.36 28 TYR D C 1
ATOM 9292 O O . TYR F 4 27 ? 44.075 -25.460 58.643 1.00 22.06 28 TYR D O 1
ATOM 9301 N N . VAL F 4 28 ? 43.510 -23.436 57.854 1.00 21.42 29 VAL D N 1
ATOM 9302 C CA . VAL F 4 28 ? 43.965 -22.729 59.043 1.00 22.70 29 VAL D CA 1
ATOM 9303 C C . VAL F 4 28 ? 42.773 -22.440 59.965 1.00 22.11 29 VAL D C 1
ATOM 9304 O O . VAL F 4 28 ? 41.732 -21.964 59.504 1.00 23.21 29 VAL D O 1
ATOM 9308 N N . SER F 4 29 ? 42.890 -22.751 61.251 1.00 20.15 30 SER D N 1
ATOM 9309 C CA . SER F 4 29 ? 41.763 -22.519 62.164 1.00 19.61 30 SER D CA 1
ATOM 9310 C C . SER F 4 29 ? 42.168 -22.004 63.548 1.00 18.07 30 SER D C 1
ATOM 9311 O O . SER F 4 29 ? 43.336 -21.962 63.902 1.00 16.80 30 SER D O 1
ATOM 9314 N N . GLY F 4 30 ? 41.164 -21.597 64.306 1.00 17.17 31 GLY D N 1
ATOM 9315 C CA . GLY F 4 30 ? 41.339 -21.179 65.683 1.00 16.63 31 GLY D CA 1
ATOM 9316 C C . GLY F 4 30 ? 42.168 -19.931 65.903 1.00 16.46 31 GLY D C 1
ATOM 9317 O O . GLY F 4 30 ? 42.760 -19.754 66.972 1.00 15.98 31 GLY D O 1
ATOM 9318 N N . PHE F 4 31 ? 42.252 -19.070 64.900 1.00 16.89 32 PHE D N 1
ATOM 9319 C CA . PHE F 4 31 ? 43.123 -17.899 65.018 1.00 17.31 32 PHE D CA 1
ATOM 9320 C C . PHE F 4 31 ? 42.348 -16.616 65.262 1.00 17.14 32 PHE D C 1
ATOM 9321 O O . PHE F 4 31 ? 41.145 -16.542 65.032 1.00 17.19 32 PHE D O 1
ATOM 9329 N N . HIS F 4 32 ? 43.065 -15.635 65.800 1.00 17.03 33 HIS D N 1
ATOM 9330 C CA . HIS F 4 32 ? 42.511 -14.323 66.109 1.00 16.50 33 HIS D CA 1
ATOM 9331 C C . HIS F 4 32 ? 43.678 -13.421 66.350 1.00 15.93 33 HIS D C 1
ATOM 9332 O O . HIS F 4 32 ? 44.528 -13.742 67.138 1.00 15.15 33 HIS D O 1
ATOM 9339 N N . PRO F 4 33 ? 43.721 -12.277 65.670 1.00 16.69 34 PRO D N 1
ATOM 9340 C CA . PRO F 4 33 ? 42.662 -11.732 64.838 1.00 17.31 34 PRO D CA 1
ATOM 9341 C C . PRO F 4 33 ? 42.678 -12.209 63.372 1.00 17.94 34 PRO D C 1
ATOM 9342 O O . PRO F 4 33 ? 43.649 -12.796 62.894 1.00 17.42 34 PRO D O 1
ATOM 9346 N N . SER F 4 34 ? 41.581 -11.929 62.675 1.00 19.55 35 SER D N 1
ATOM 9347 C CA . SER F 4 34 ? 41.361 -12.380 61.300 1.00 21.22 35 SER D CA 1
ATOM 9348 C C . SER F 4 34 ? 42.591 -12.346 60.390 1.00 21.26 35 SER D C 1
ATOM 9349 O O . SER F 4 34 ? 42.934 -13.358 59.779 1.00 19.67 35 SER D O 1
ATOM 9352 N N . GLU F 4 35 ? 43.228 -11.180 60.289 1.00 22.53 36 GLU D N 1
ATOM 9353 C CA . GLU F 4 35 ? 44.369 -10.972 59.393 1.00 25.40 36 GLU D CA 1
ATOM 9354 C C . GLU F 4 35 ? 45.320 -12.166 59.351 1.00 25.02 36 GLU D C 1
ATOM 9355 O O . GLU F 4 35 ? 45.775 -12.642 60.391 1.00 25.43 36 GLU D O 1
ATOM 9361 N N . ILE F 4 36 ? 45.613 -12.653 58.147 1.00 24.94 37 ILE D N 1
ATOM 9362 C CA . ILE F 4 36 ? 46.424 -13.837 58.008 1.00 25.95 37 ILE D CA 1
ATOM 9363 C C . ILE F 4 36 ? 46.946 -13.931 56.586 1.00 29.06 37 ILE D C 1
ATOM 9364 O O . ILE F 4 36 ? 46.278 -13.546 55.640 1.00 29.84 37 ILE D O 1
ATOM 9369 N N . GLU F 4 37 ? 48.156 -14.445 56.442 1.00 34.40 38 GLU D N 1
ATOM 9370 C CA . GLU F 4 37 ? 48.753 -14.665 55.127 1.00 37.20 38 GLU D CA 1
ATOM 9371 C C . GLU F 4 37 ? 48.955 -16.160 54.967 1.00 35.70 38 GLU D C 1
ATOM 9372 O O . GLU F 4 37 ? 49.466 -16.822 55.871 1.00 36.64 38 GLU D O 1
ATOM 9378 N N . VAL F 4 38 ? 48.533 -16.702 53.834 1.00 35.97 39 VAL D N 1
ATOM 9379 C CA . VAL F 4 38 ? 48.580 -18.150 53.635 1.00 36.14 39 VAL D CA 1
ATOM 9380 C C . VAL F 4 38 ? 48.995 -18.471 52.219 1.00 35.87 39 VAL D C 1
ATOM 9381 O O . VAL F 4 38 ? 48.461 -17.908 51.260 1.00 38.16 39 VAL D O 1
ATOM 9385 N N . ASP F 4 39 ? 49.948 -19.375 52.081 1.00 34.49 40 ASP D N 1
ATOM 9386 C CA . ASP F 4 39 ? 50.459 -19.694 50.765 1.00 34.79 40 ASP D CA 1
ATOM 9387 C C . ASP F 4 39 ? 50.589 -21.188 50.595 1.00 33.82 40 ASP D C 1
ATOM 9388 O O . ASP F 4 39 ? 50.786 -21.909 51.558 1.00 33.64 40 ASP D O 1
ATOM 9393 N N . LEU F 4 40 ? 50.442 -21.622 49.350 1.00 33.48 41 LEU D N 1
ATOM 9394 C CA . LEU F 4 40 ? 50.597 -22.999 48.964 1.00 33.33 41 LEU D CA 1
ATOM 9395 C C . LEU F 4 40 ? 51.820 -23.113 48.086 1.00 33.71 41 LEU D C 1
ATOM 9396 O O . LEU F 4 40 ? 51.846 -22.571 46.986 1.00 34.18 41 LEU D O 1
ATOM 9401 N N . LEU F 4 41 ? 52.836 -23.811 48.583 1.00 35.16 42 LEU D N 1
ATOM 9402 C CA . LEU F 4 41 ? 54.135 -23.853 47.919 1.00 35.50 42 LEU D CA 1
ATOM 9403 C C . LEU F 4 41 ? 54.333 -25.125 47.110 1.00 36.99 42 LEU D C 1
ATOM 9404 O O . LEU F 4 41 ? 54.169 -26.221 47.629 1.00 36.70 42 LEU D O 1
ATOM 9409 N N . LYS F 4 42 ? 54.680 -24.955 45.835 1.00 40.02 43 LYS D N 1
ATOM 9410 C CA . LYS F 4 42 ? 55.105 -26.052 44.954 1.00 42.37 43 LYS D CA 1
ATOM 9411 C C . LYS F 4 42 ? 56.634 -26.068 44.867 1.00 43.99 43 LYS D C 1
ATOM 9412 O O . LYS F 4 42 ? 57.231 -25.230 44.168 1.00 43.84 43 LYS D O 1
ATOM 9418 N N . ASN F 4 43 ? 57.255 -27.014 45.581 1.00 42.87 44 ASN D N 1
ATOM 9419 C CA . ASN F 4 43 ? 58.712 -27.079 45.702 1.00 40.08 44 ASN D CA 1
ATOM 9420 C C . ASN F 4 43 ? 59.267 -25.739 46.169 1.00 40.86 44 ASN D C 1
ATOM 9421 O O . ASN F 4 43 ? 60.277 -25.252 45.637 1.00 39.53 44 ASN D O 1
ATOM 9426 N N . GLY F 4 44 ? 58.584 -25.133 47.144 1.00 41.57 45 GLY D N 1
ATOM 9427 C CA . GLY F 4 44 ? 58.968 -23.816 47.675 1.00 42.48 45 GLY D CA 1
ATOM 9428 C C . GLY F 4 44 ? 58.629 -22.615 46.792 1.00 42.37 45 GLY D C 1
ATOM 9429 O O . GLY F 4 44 ? 58.818 -21.482 47.216 1.00 42.81 45 GLY D O 1
ATOM 9430 N N . GLU F 4 45 ? 58.136 -22.866 45.579 1.00 41.40 46 GLU D N 1
ATOM 9431 C CA . GLU F 4 45 ? 57.738 -21.831 44.645 1.00 41.46 46 GLU D CA 1
ATOM 9432 C C . GLU F 4 45 ? 56.267 -21.577 44.954 1.00 43.58 46 GLU D C 1
ATOM 9433 O O . GLU F 4 45 ? 55.499 -22.520 45.169 1.00 38.62 46 GLU D O 1
ATOM 9434 N N . ARG F 4 46 ? 55.879 -20.307 45.000 1.00 46.68 47 ARG D N 1
ATOM 9435 C CA . ARG F 4 46 ? 54.516 -19.953 45.368 1.00 47.49 47 ARG D CA 1
ATOM 9436 C C . ARG F 4 46 ? 53.571 -20.110 44.183 1.00 48.03 47 ARG D C 1
ATOM 9437 O O . ARG F 4 46 ? 53.849 -19.636 43.077 1.00 48.60 47 ARG D O 1
ATOM 9445 N N . ILE F 4 47 ? 52.447 -20.778 44.446 1.00 46.30 48 ILE D N 1
ATOM 9446 C CA . ILE F 4 47 ? 51.383 -20.963 43.462 1.00 43.64 48 ILE D CA 1
ATOM 9447 C C . ILE F 4 47 ? 50.511 -19.706 43.445 1.00 44.38 48 ILE D C 1
ATOM 9448 O O . ILE F 4 47 ? 50.133 -19.196 44.495 1.00 44.88 48 ILE D O 1
ATOM 9453 N N . GLU F 4 48 ? 50.211 -19.212 42.248 1.00 45.66 49 GLU D N 1
ATOM 9454 C CA . GLU F 4 48 ? 49.582 -17.896 42.075 1.00 43.94 49 GLU D CA 1
ATOM 9455 C C . GLU F 4 48 ? 48.065 -17.921 42.099 1.00 44.67 49 GLU D C 1
ATOM 9456 O O . GLU F 4 48 ? 47.437 -16.957 42.530 1.00 41.56 49 GLU D O 1
ATOM 9457 N N . LYS F 4 49 ? 47.474 -19.029 41.667 1.00 47.20 50 LYS D N 1
ATOM 9458 C CA . LYS F 4 49 ? 46.035 -19.078 41.408 1.00 49.76 50 LYS D CA 1
ATOM 9459 C C . LYS F 4 49 ? 45.295 -19.711 42.580 1.00 45.71 50 LYS D C 1
ATOM 9460 O O . LYS F 4 49 ? 44.408 -20.551 42.388 1.00 45.18 50 LYS D O 1
ATOM 9466 N N . VAL F 4 50 ? 45.652 -19.287 43.788 1.00 40.46 51 VAL D N 1
ATOM 9467 C CA . VAL F 4 50 ? 45.094 -19.873 44.984 1.00 38.30 51 VAL D CA 1
ATOM 9468 C C . VAL F 4 50 ? 43.848 -19.104 45.393 1.00 35.51 51 VAL D C 1
ATOM 9469 O O . VAL F 4 50 ? 43.841 -17.876 45.397 1.00 31.87 51 VAL D O 1
ATOM 9473 N N . GLU F 4 51 ? 42.795 -19.846 45.714 1.00 33.77 52 GLU D N 1
ATOM 9474 C CA . GLU F 4 51 ? 41.552 -19.275 46.220 1.00 34.27 52 GLU D CA 1
ATOM 9475 C C . GLU F 4 51 ? 41.307 -19.751 47.640 1.00 32.77 52 GLU D C 1
ATOM 9476 O O . GLU F 4 51 ? 41.874 -20.750 48.073 1.00 33.61 52 GLU D O 1
ATOM 9482 N N . HIS F 4 52 ? 40.425 -19.046 48.351 1.00 29.92 53 HIS D N 1
ATOM 9483 C CA . HIS F 4 52 ? 40.060 -19.432 49.710 1.00 26.34 53 HIS D CA 1
ATOM 9484 C C . HIS F 4 52 ? 38.631 -19.069 50.055 1.00 23.31 53 HIS D C 1
ATOM 9485 O O . HIS F 4 52 ? 38.069 -18.164 49.482 1.00 23.13 53 HIS D O 1
ATOM 9492 N N . SER F 4 53 ? 38.067 -19.780 51.025 1.00 20.85 54 SER D N 1
ATOM 9493 C CA . SER F 4 53 ? 36.661 -19.650 51.386 1.00 18.66 54 SER D CA 1
ATOM 9494 C C . SER F 4 53 ? 36.400 -18.322 52.081 1.00 17.03 54 SER D C 1
ATOM 9495 O O . SER F 4 53 ? 37.329 -17.580 52.361 1.00 16.00 54 SER D O 1
ATOM 9498 N N . ASP F 4 54 ? 35.132 -18.027 52.340 1.00 15.82 55 ASP D N 1
ATOM 9499 C CA . ASP F 4 54 ? 34.782 -16.783 53.005 1.00 15.34 55 ASP D CA 1
ATOM 9500 C C . ASP F 4 54 ? 35.125 -16.933 54.451 1.00 15.44 55 ASP D C 1
ATOM 9501 O O . ASP F 4 54 ? 34.871 -17.984 55.040 1.00 17.46 55 ASP D O 1
ATOM 9506 N N . LEU F 4 55 ? 35.666 -15.877 55.038 1.00 14.61 56 LEU D N 1
ATOM 9507 C CA . LEU F 4 55 ? 35.917 -15.833 56.484 1.00 13.99 56 LEU D CA 1
ATOM 9508 C C . LEU F 4 55 ? 34.655 -16.135 57.293 1.00 13.65 56 LEU D C 1
ATOM 9509 O O . LEU F 4 55 ? 33.651 -15.482 57.133 1.00 13.80 56 LEU D O 1
ATOM 9514 N N . SER F 4 56 ? 34.740 -17.120 58.173 1.00 13.67 57 SER D N 1
ATOM 9515 C CA . SER F 4 56 ? 33.700 -17.436 59.152 1.00 13.71 57 SER D CA 1
ATOM 9516 C C . SER F 4 56 ? 34.432 -17.624 60.496 1.00 14.51 57 SER D C 1
ATOM 9517 O O . SER F 4 56 ? 35.657 -17.371 60.572 1.00 14.85 57 SER D O 1
ATOM 9520 N N . PHE F 4 57 ? 33.706 -18.060 61.545 1.00 14.66 58 PHE D N 1
ATOM 9521 C CA . PHE F 4 57 ? 34.303 -18.303 62.864 1.00 14.25 58 PHE D CA 1
ATOM 9522 C C . PHE F 4 57 ? 33.498 -19.263 63.755 1.00 15.09 58 PHE D C 1
ATOM 9523 O O . PHE F 4 57 ? 32.297 -19.416 63.587 1.00 14.73 58 PHE D O 1
ATOM 9531 N N . SER F 4 58 ? 34.193 -19.888 64.711 1.00 16.36 59 SER D N 1
ATOM 9532 C CA . SER F 4 58 ? 33.630 -20.897 65.626 1.00 17.39 59 SER D CA 1
ATOM 9533 C C . SER F 4 58 ? 32.876 -20.232 66.767 1.00 19.21 59 SER D C 1
ATOM 9534 O O . SER F 4 58 ? 32.684 -19.020 66.738 1.00 19.54 59 SER D O 1
ATOM 9537 N N . GLU F 4 59 ? 32.504 -20.990 67.803 1.00 21.68 60 GLU D N 1
ATOM 9538 C CA . GLU F 4 59 ? 31.774 -20.389 68.942 1.00 24.30 60 GLU D CA 1
ATOM 9539 C C . GLU F 4 59 ? 32.655 -19.688 69.995 1.00 23.08 60 GLU D C 1
ATOM 9540 O O . GLU F 4 59 ? 32.143 -18.933 70.812 1.00 22.52 60 GLU D O 1
ATOM 9546 N N . ASP F 4 60 ? 33.968 -19.880 69.950 1.00 21.80 61 ASP D N 1
ATOM 9547 C CA . ASP F 4 60 ? 34.864 -19.080 70.783 1.00 21.55 61 ASP D CA 1
ATOM 9548 C C . ASP F 4 60 ? 35.366 -17.844 70.023 1.00 20.33 61 ASP D C 1
ATOM 9549 O O . ASP F 4 60 ? 36.331 -17.189 70.431 1.00 21.57 61 ASP D O 1
ATOM 9554 N N . TRP F 4 61 ? 34.706 -17.525 68.913 1.00 18.54 62 TRP D N 1
ATOM 9555 C CA . TRP F 4 61 ? 35.033 -16.352 68.076 1.00 17.04 62 TRP D CA 1
ATOM 9556 C C . TRP F 4 61 ? 36.320 -16.504 67.267 1.00 16.03 62 TRP D C 1
ATOM 9557 O O . TRP F 4 61 ? 36.759 -15.571 66.615 1.00 15.35 62 TRP D O 1
ATOM 9568 N N . SER F 4 62 ? 36.918 -17.688 67.291 1.00 15.93 63 SER D N 1
ATOM 9569 C CA . SER F 4 62 ? 38.179 -17.921 66.583 1.00 15.53 63 SER D CA 1
ATOM 9570 C C . SER F 4 62 ? 37.871 -18.147 65.108 1.00 15.91 63 SER D C 1
ATOM 9571 O O . SER F 4 62 ? 36.820 -18.675 64.772 1.00 15.61 63 SER D O 1
ATOM 9574 N N . PHE F 4 63 ? 38.795 -17.756 64.239 1.00 16.14 64 PHE D N 1
ATOM 9575 C CA . PHE F 4 63 ? 38.541 -17.773 62.817 1.00 16.68 64 PHE D CA 1
ATOM 9576 C C . PHE F 4 63 ? 39.018 -19.038 62.132 1.00 16.91 64 PHE D C 1
ATOM 9577 O O . PHE F 4 63 ? 39.993 -19.658 62.558 1.00 16.11 64 PHE D O 1
ATOM 9585 N N . TYR F 4 64 ? 38.304 -19.414 61.070 1.00 17.56 65 TYR D N 1
ATOM 9586 C CA . TYR F 4 64 ? 38.806 -20.427 60.169 1.00 18.53 65 TYR D CA 1
ATOM 9587 C C . TYR F 4 64 ? 38.690 -20.005 58.712 1.00 18.93 65 TYR D C 1
ATOM 9588 O O . TYR F 4 64 ? 37.715 -19.401 58.305 1.00 19.02 65 TYR D O 1
ATOM 9597 N N . LEU F 4 65 ? 39.739 -20.302 57.954 1.00 19.96 66 LEU D N 1
ATOM 9598 C CA . LEU F 4 65 ? 39.757 -20.163 56.506 1.00 20.59 66 LEU D CA 1
ATOM 9599 C C . LEU F 4 65 ? 40.262 -21.459 55.844 1.00 21.38 66 LEU D C 1
ATOM 9600 O O . LEU F 4 65 ? 41.074 -22.200 56.442 1.00 20.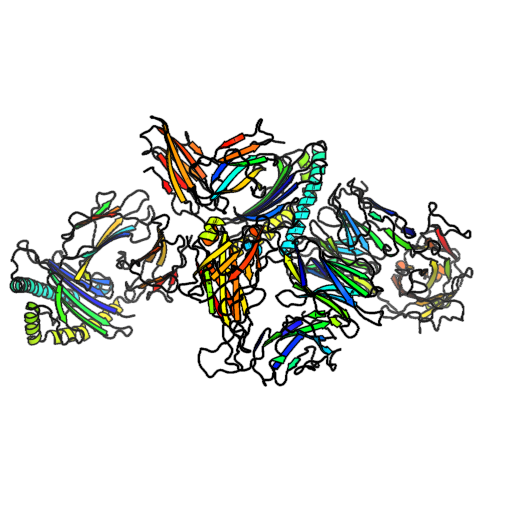96 66 LEU D O 1
ATOM 9605 N N . LEU F 4 66 ? 39.794 -21.715 54.620 1.00 21.87 67 LEU D N 1
ATOM 9606 C CA . LEU F 4 66 ? 40.257 -22.854 53.818 1.00 22.18 67 LEU D CA 1
ATOM 9607 C C . LEU F 4 66 ? 40.886 -22.352 52.540 1.00 21.38 67 LEU D C 1
ATOM 9608 O O . LEU F 4 66 ? 40.223 -21.679 51.776 1.00 20.77 67 LEU D O 1
ATOM 9613 N N . TYR F 4 67 ? 42.149 -22.696 52.311 1.00 21.43 68 TYR D N 1
ATOM 9614 C CA . TYR F 4 67 ? 42.859 -22.306 51.085 1.00 21.52 68 TYR D CA 1
ATOM 9615 C C . TYR F 4 67 ? 43.040 -23.509 50.169 1.00 23.10 68 TYR D C 1
ATOM 9616 O O . TYR F 4 67 ? 43.419 -24.573 50.629 1.00 23.21 68 TYR D O 1
ATOM 9625 N N . TYR F 4 68 ? 42.759 -23.336 48.880 1.00 25.96 69 TYR D N 1
ATOM 9626 C CA . TYR F 4 68 ? 42.752 -24.455 47.933 1.00 29.64 69 TYR D CA 1
ATOM 9627 C C . TYR F 4 68 ? 43.077 -24.030 46.499 1.00 31.34 69 TYR D C 1
ATOM 9628 O O . TYR F 4 68 ? 42.670 -22.958 46.032 1.00 30.51 69 TYR D O 1
ATOM 9637 N N . THR F 4 69 ? 43.822 -24.900 45.823 1.00 33.45 70 THR D N 1
ATOM 9638 C CA . THR F 4 69 ? 44.122 -24.745 44.415 1.00 37.05 70 THR D CA 1
ATOM 9639 C C . THR F 4 69 ? 44.120 -26.107 43.767 1.00 40.12 70 THR D C 1
ATOM 9640 O O . THR F 4 69 ? 44.503 -27.102 44.395 1.00 37.80 70 THR D O 1
ATOM 9644 N N . GLU F 4 70 ? 43.687 -26.127 42.507 1.00 44.19 71 GLU D N 1
ATOM 9645 C CA . GLU F 4 70 ? 43.782 -27.302 41.680 1.00 46.34 71 GLU D CA 1
ATOM 9646 C C . GLU F 4 70 ? 45.250 -27.701 41.629 1.00 46.23 71 GLU D C 1
ATOM 9647 O O . GLU F 4 70 ? 46.136 -26.842 41.579 1.00 45.45 71 GLU D O 1
ATOM 9653 N N . PHE F 4 71 ? 45.505 -29.004 41.644 1.00 44.83 72 PHE D N 1
ATOM 9654 C CA . PHE F 4 71 ? 46.846 -29.512 41.401 1.00 45.37 72 PHE D CA 1
ATOM 9655 C C . PHE F 4 71 ? 46.788 -30.964 41.002 1.00 45.82 72 PHE D C 1
ATOM 9656 O O . PHE F 4 71 ? 45.831 -31.690 41.333 1.00 41.75 72 PHE D O 1
ATOM 9664 N N . THR F 4 72 ? 47.811 -31.369 40.260 1.00 48.02 73 THR D N 1
ATOM 9665 C CA . THR F 4 72 ? 47.964 -32.752 39.885 1.00 50.66 73 THR D CA 1
ATOM 9666 C C . THR F 4 72 ? 49.289 -33.261 40.450 1.00 51.24 73 THR D C 1
ATOM 9667 O O . THR F 4 72 ? 50.372 -32.879 39.982 1.00 49.63 73 THR D O 1
ATOM 9671 N N . PRO F 4 73 ? 49.192 -34.131 41.468 1.00 50.88 74 PRO D N 1
ATOM 9672 C CA . PRO F 4 73 ? 50.354 -34.658 42.144 1.00 52.67 74 PRO D CA 1
ATOM 9673 C C . PRO F 4 73 ? 51.208 -35.546 41.244 1.00 54.30 74 PRO D C 1
ATOM 9674 O O . PRO F 4 73 ? 50.712 -36.148 40.284 1.00 52.99 74 PRO D O 1
ATOM 9678 N N . THR F 4 74 ? 52.480 -35.643 41.591 1.00 56.25 75 THR D N 1
ATOM 9679 C CA . THR F 4 74 ? 53.388 -36.593 40.971 1.00 55.59 75 THR D CA 1
ATOM 9680 C C . THR F 4 74 ? 54.275 -37.152 42.071 1.00 57.94 75 THR D C 1
ATOM 9681 O O . THR F 4 74 ? 54.478 -36.497 43.092 1.00 56.32 75 THR D O 1
ATOM 9685 N N . GLU F 4 75 ? 54.808 -38.354 41.866 1.00 61.60 76 GLU D N 1
ATOM 9686 C CA . GLU F 4 75 ? 55.747 -38.959 42.828 1.00 60.98 76 GLU D CA 1
ATOM 9687 C C . GLU F 4 75 ? 56.875 -37.997 43.231 1.00 58.95 76 GLU D C 1
ATOM 9688 O O . GLU F 4 75 ? 57.370 -38.044 44.358 1.00 58.73 76 GLU D O 1
ATOM 9689 N N . LYS F 4 76 ? 57.236 -37.111 42.306 1.00 55.13 77 LYS D N 1
ATOM 9690 C CA . LYS F 4 76 ? 58.365 -36.187 42.463 1.00 56.60 77 LYS D CA 1
ATOM 9691 C C . LYS F 4 76 ? 58.048 -34.865 43.206 1.00 56.14 77 LYS D C 1
ATOM 9692 O O . LYS F 4 76 ? 58.790 -34.474 44.109 1.00 56.88 77 LYS D O 1
ATOM 9698 N N . ASP F 4 77 ? 56.974 -34.174 42.821 1.00 54.15 78 ASP D N 1
ATOM 9699 C CA . ASP F 4 77 ? 56.667 -32.846 43.381 1.00 50.88 78 ASP D CA 1
ATOM 9700 C C . ASP F 4 77 ? 56.408 -32.865 44.884 1.00 51.74 78 ASP D C 1
ATOM 9701 O O . ASP F 4 77 ? 55.839 -33.820 45.421 1.00 49.92 78 ASP D O 1
ATOM 9706 N N . GLU F 4 78 ? 56.830 -31.794 45.554 1.00 52.91 79 GLU D N 1
ATOM 9707 C CA . GLU F 4 78 ? 56.603 -31.624 46.986 1.00 53.07 79 GLU D CA 1
ATOM 9708 C C . GLU F 4 78 ? 55.807 -30.348 47.256 1.00 50.32 79 GLU D C 1
ATOM 9709 O O . GLU F 4 78 ? 56.033 -29.316 46.612 1.00 48.08 79 GLU D O 1
ATOM 9715 N N . TYR F 4 79 ? 54.880 -30.429 48.213 1.00 47.37 80 TYR D N 1
ATOM 9716 C CA . TYR F 4 79 ? 53.956 -29.327 48.495 1.00 45.10 80 TYR D CA 1
ATOM 9717 C C . TYR F 4 79 ? 53.833 -29.027 49.991 1.00 42.29 80 TYR D C 1
ATOM 9718 O O . TYR F 4 79 ? 53.779 -29.938 50.820 1.00 42.46 80 TYR D O 1
ATOM 9727 N N . ALA F 4 80 ? 53.755 -27.747 50.328 1.00 39.16 81 ALA D N 1
ATOM 9728 C CA . ALA F 4 80 ? 53.538 -27.344 51.723 1.00 38.54 81 ALA D CA 1
ATOM 9729 C C . ALA F 4 80 ? 52.678 -26.074 51.842 1.00 36.49 81 ALA D C 1
ATOM 9730 O O . ALA F 4 80 ? 52.425 -25.382 50.841 1.00 31.99 81 ALA D O 1
ATOM 9732 N N . CYS F 4 81 ? 52.226 -25.796 53.072 1.00 34.92 82 CYS D N 1
ATOM 9733 C CA . CYS F 4 81 ? 51.457 -24.590 53.380 1.00 33.29 82 CYS D CA 1
ATOM 9734 C C . CYS F 4 81 ? 52.272 -23.649 54.250 1.00 32.55 82 CYS D C 1
ATOM 9735 O O . CYS F 4 81 ? 52.635 -24.007 55.360 1.00 35.16 82 CYS D O 1
ATOM 9738 N N . ARG F 4 82 ? 52.563 -22.463 53.738 1.00 32.84 83 ARG D N 1
ATOM 9739 C CA . ARG F 4 82 ? 53.324 -21.458 54.476 1.00 35.87 83 ARG D CA 1
ATOM 9740 C C . ARG F 4 82 ? 52.389 -20.400 55.041 1.00 36.32 83 ARG D C 1
ATOM 9741 O O . ARG F 4 82 ? 51.638 -19.765 54.293 1.00 39.54 83 ARG D O 1
ATOM 9749 N N . VAL F 4 83 ? 52.468 -20.187 56.349 1.00 33.79 84 VAL D N 1
ATOM 9750 C CA . VAL F 4 83 ? 51.505 -19.354 57.058 1.00 32.98 84 VAL D CA 1
ATOM 9751 C C . VAL F 4 83 ? 52.194 -18.298 57.914 1.00 31.82 84 VAL D C 1
ATOM 9752 O O . VAL F 4 83 ? 53.133 -18.608 58.644 1.00 32.46 84 VAL D O 1
ATOM 9756 N N . ASN F 4 84 ? 51.719 -17.060 57.829 1.00 30.73 85 ASN D N 1
ATOM 9757 C CA . ASN F 4 84 ? 52.226 -15.996 58.682 1.00 31.05 85 ASN D CA 1
ATOM 9758 C C . ASN F 4 84 ? 51.090 -15.198 59.332 1.00 28.72 85 ASN D C 1
ATOM 9759 O O . ASN F 4 84 ? 50.121 -14.819 58.673 1.00 27.65 85 ASN D O 1
ATOM 9764 N N . HIS F 4 85 ? 51.252 -14.966 60.635 1.00 25.42 86 HIS D N 1
ATOM 9765 C CA . HIS F 4 85 ? 50.246 -14.372 61.486 1.00 22.22 86 HIS D CA 1
ATOM 9766 C C . HIS F 4 85 ? 50.989 -13.577 62.570 1.00 21.20 86 HIS D C 1
ATOM 9767 O O . HIS F 4 85 ? 52.179 -13.762 62.765 1.00 20.93 86 HIS D O 1
ATOM 9774 N N . VAL F 4 86 ? 50.307 -12.665 63.246 1.00 21.21 87 VAL D N 1
ATOM 9775 C CA . VAL F 4 86 ? 50.918 -11.958 64.393 1.00 21.84 87 VAL D CA 1
ATOM 9776 C C . VAL F 4 86 ? 51.558 -12.898 65.420 1.00 22.21 87 VAL D C 1
ATOM 9777 O O . VAL F 4 86 ? 52.654 -12.649 65.876 1.00 21.82 87 VAL D O 1
ATOM 9781 N N . THR F 4 87 ? 50.840 -13.950 65.793 1.00 22.68 88 THR D N 1
ATOM 9782 C CA . THR F 4 87 ? 51.255 -14.830 66.871 1.00 23.82 88 THR D CA 1
ATOM 9783 C C . THR F 4 87 ? 52.530 -15.611 66.531 1.00 25.34 88 THR D C 1
ATOM 9784 O O . THR F 4 87 ? 53.086 -16.274 67.396 1.00 25.87 88 THR D O 1
ATOM 9788 N N . LEU F 4 88 ? 52.957 -15.560 65.272 1.00 27.46 89 LEU D N 1
ATOM 9789 C CA . LEU F 4 88 ? 54.124 -16.294 64.801 1.00 28.56 89 LEU D CA 1
ATOM 9790 C C . LEU F 4 88 ? 55.345 -15.408 64.552 1.00 31.06 89 LEU D C 1
ATOM 9791 O O . LEU F 4 88 ? 55.268 -14.371 63.886 1.00 29.92 89 LEU D O 1
ATOM 9796 N N . SER F 4 89 ? 56.469 -15.839 65.113 1.00 34.73 90 SER D N 1
ATOM 9797 C CA . SER F 4 89 ? 57.717 -15.103 65.025 1.00 37.25 90 SER D CA 1
ATOM 9798 C C . SER F 4 89 ? 58.227 -15.133 63.614 1.00 40.49 90 SER D C 1
ATOM 9799 O O . SER F 4 89 ? 58.819 -14.161 63.147 1.00 43.40 90 SER D O 1
ATOM 9802 N N . GLN F 4 90 ? 57.989 -16.251 62.934 1.00 44.63 91 GLN D N 1
ATOM 9803 C CA . GLN F 4 90 ? 58.545 -16.496 61.600 1.00 49.40 91 GLN D CA 1
ATOM 9804 C C . GLN F 4 90 ? 57.555 -17.346 60.789 1.00 49.82 91 GLN D C 1
ATOM 9805 O O . GLN F 4 90 ? 56.886 -18.207 61.361 1.00 50.66 91 GLN D O 1
ATOM 9811 N N . PRO F 4 91 ? 57.445 -17.095 59.466 1.00 48.90 92 PRO D N 1
ATOM 9812 C CA . PRO F 4 91 ? 56.483 -17.841 58.649 1.00 46.07 92 PRO D CA 1
ATOM 9813 C C . PRO F 4 91 ? 56.661 -19.334 58.830 1.00 42.49 92 PRO D C 1
ATOM 9814 O O . PRO F 4 91 ? 57.758 -19.852 58.650 1.00 41.75 92 PRO D O 1
ATOM 9818 N N . LYS F 4 92 ? 55.581 -19.999 59.220 1.00 41.70 93 LYS D N 1
ATOM 9819 C CA . LYS F 4 92 ? 55.606 -21.396 59.639 1.00 40.04 93 LYS D CA 1
ATOM 9820 C C . LYS F 4 92 ? 55.199 -22.321 58.513 1.00 38.67 93 LYS D C 1
ATOM 9821 O O . LYS F 4 92 ? 54.042 -22.348 58.137 1.00 38.29 93 LYS D O 1
ATOM 9827 N N . ILE F 4 93 ? 56.154 -23.089 57.993 1.00 37.56 94 ILE D N 1
ATOM 9828 C CA . ILE F 4 93 ? 55.901 -23.966 56.862 1.00 37.07 94 ILE D CA 1
ATOM 9829 C C . ILE F 4 93 ? 55.444 -25.335 57.338 1.00 36.71 94 ILE D C 1
ATOM 9830 O O . ILE F 4 93 ? 56.199 -26.051 57.991 1.00 38.36 94 ILE D O 1
ATOM 9835 N N . VAL F 4 94 ? 54.221 -25.714 57.001 1.00 36.62 95 VAL D N 1
ATOM 9836 C CA . VAL F 4 94 ? 53.738 -27.058 57.325 1.00 39.23 95 VAL D CA 1
ATOM 9837 C C . VAL F 4 94 ? 53.705 -27.897 56.061 1.00 41.90 95 VAL D C 1
ATOM 9838 O O . VAL F 4 94 ? 53.096 -27.507 55.050 1.00 42.53 95 VAL D O 1
ATOM 9842 N N . LYS F 4 95 ? 54.386 -29.040 56.108 1.00 42.89 96 LYS D N 1
ATOM 9843 C CA . LYS F 4 95 ? 54.584 -29.850 54.907 1.00 43.33 96 LYS D CA 1
ATOM 9844 C C . LYS F 4 95 ? 53.438 -30.829 54.680 1.00 43.00 96 LYS D C 1
ATOM 9845 O O . LYS F 4 95 ? 52.873 -31.387 55.639 1.00 38.27 96 LYS D O 1
ATOM 9851 N N . TRP F 4 96 ? 53.093 -31.004 53.397 1.00 43.32 97 TRP D N 1
ATOM 9852 C CA . TRP F 4 96 ? 52.037 -31.913 53.009 1.00 42.70 97 TRP D CA 1
ATOM 9853 C C . TRP F 4 96 ? 52.673 -33.245 52.843 1.00 43.22 97 TRP D C 1
ATOM 9854 O O . TRP F 4 96 ? 53.636 -33.400 52.097 1.00 40.60 97 TRP D O 1
ATOM 9865 N N . ASP F 4 97 ? 52.096 -34.212 53.531 1.00 46.03 98 ASP D N 1
ATOM 9866 C CA . ASP F 4 97 ? 52.593 -35.550 53.545 1.00 48.31 98 ASP D CA 1
ATOM 9867 C C . ASP F 4 97 ? 51.442 -36.409 53.090 1.00 52.91 98 ASP D C 1
ATOM 9868 O O . ASP F 4 97 ? 50.358 -36.334 53.649 1.00 58.84 98 ASP D O 1
ATOM 9873 N N . ARG F 4 98 ? 51.681 -37.261 52.106 1.00 56.15 99 ARG D N 1
ATOM 9874 C CA . ARG F 4 98 ? 50.596 -37.965 51.426 1.00 58.82 99 ARG D CA 1
ATOM 9875 C C . ARG F 4 98 ? 49.435 -38.462 52.299 1.00 59.04 99 ARG D C 1
ATOM 9876 O O . ARG F 4 98 ? 48.300 -38.527 51.834 1.00 58.27 99 ARG D O 1
ATOM 9884 N N . ASP F 4 99 ? 49.696 -38.804 53.554 1.00 59.77 100 ASP D N 1
ATOM 9885 C CA . ASP F 4 99 ? 48.657 -39.354 54.399 1.00 60.69 100 ASP D CA 1
ATOM 9886 C C . ASP F 4 99 ? 48.645 -38.697 55.795 1.00 62.70 100 ASP D C 1
ATOM 9887 O O . ASP F 4 99 ? 48.383 -39.343 56.810 1.00 62.91 100 ASP D O 1
ATOM 9892 N N . MET F 4 100 ? 48.927 -37.391 55.803 1.00 62.00 101 MET D N 1
ATOM 9893 C CA . MET F 4 100 ? 48.664 -36.495 56.930 1.00 61.60 101 MET D CA 1
ATOM 9894 C C . MET F 4 100 ? 48.030 -35.227 56.341 1.00 62.50 101 MET D C 1
ATOM 9895 O O . MET F 4 100 ? 46.802 -35.166 56.183 1.00 55.16 101 MET D O 1
ATOM 9901 N N . GLY G 3 1 ? -11.104 -65.892 48.623 1.00 35.96 2 GLY E N 1
ATOM 9902 C CA . GLY G 3 1 ? -10.220 -66.386 47.523 1.00 35.97 2 GLY E CA 1
ATOM 9903 C C . GLY G 3 1 ? -10.364 -67.882 47.275 1.00 35.11 2 GLY E C 1
ATOM 9904 O O . GLY G 3 1 ? -11.372 -68.501 47.644 1.00 36.20 2 GLY E O 1
ATOM 9905 N N . SER G 3 2 ? -9.349 -68.464 46.643 1.00 31.69 3 SER E N 1
ATOM 9906 C CA . SER G 3 2 ? -9.356 -69.888 46.322 1.00 28.15 3 SER E CA 1
ATOM 9907 C C . SER G 3 2 ? -8.755 -70.723 47.450 1.00 25.53 3 SER E C 1
ATOM 9908 O O . SER G 3 2 ? -7.924 -70.250 48.202 1.00 23.74 3 SER E O 1
ATOM 9911 N N . HIS G 3 3 ? -9.193 -71.976 47.546 1.00 24.34 4 HIS E N 1
ATOM 9912 C CA . HIS G 3 3 ? -8.825 -72.869 48.656 1.00 22.62 4 HIS E CA 1
ATOM 9913 C C . HIS G 3 3 ? -8.449 -74.269 48.192 1.00 20.47 4 HIS E C 1
ATOM 9914 O O . HIS G 3 3 ? -8.665 -74.646 47.043 1.00 19.28 4 HIS E O 1
ATOM 9921 N N . SER G 3 4 ? -7.850 -75.020 49.097 1.00 18.67 5 SER E N 1
ATOM 9922 C CA . SER G 3 4 ? -7.450 -76.370 48.781 1.00 17.71 5 SER E CA 1
ATOM 9923 C C . SER G 3 4 ? -7.400 -77.216 50.019 1.00 17.07 5 SER E C 1
ATOM 9924 O O . SER G 3 4 ? -7.264 -76.706 51.139 1.00 16.59 5 SER E O 1
ATOM 9927 N N . MET G 3 5 ? -7.546 -78.519 49.801 1.00 16.55 6 MET E N 1
ATOM 9928 C CA . MET G 3 5 ? -7.234 -79.529 50.816 1.00 15.38 6 MET E CA 1
ATOM 9929 C C . MET G 3 5 ? -6.125 -80.393 50.241 1.00 14.53 6 MET E C 1
ATOM 9930 O O . MET G 3 5 ? -6.134 -80.702 49.067 1.00 13.61 6 MET E O 1
ATOM 9935 N N . ARG G 3 6 ? -5.152 -80.737 51.062 1.00 14.59 7 ARG E N 1
ATOM 9936 C CA . ARG G 3 6 ? -4.032 -81.555 50.617 1.00 14.95 7 ARG E CA 1
ATOM 9937 C C . ARG G 3 6 ? -3.585 -82.500 51.714 1.00 14.87 7 ARG E C 1
ATOM 9938 O O . ARG G 3 6 ? -3.460 -82.098 52.861 1.00 14.87 7 ARG E O 1
ATOM 9946 N N . TYR G 3 7 ? -3.323 -83.746 51.352 1.00 15.04 8 TYR E N 1
ATOM 9947 C CA . TYR G 3 7 ? -2.765 -84.695 52.290 1.00 15.25 8 TYR E CA 1
ATOM 9948 C C . TYR G 3 7 ? -1.395 -85.106 51.786 1.00 16.45 8 TYR E C 1
ATOM 9949 O O . TYR G 3 7 ? -1.237 -85.303 50.579 1.00 17.54 8 TYR E O 1
ATOM 9958 N N . PHE G 3 8 ? -0.427 -85.243 52.697 1.00 16.68 9 PHE E N 1
ATOM 9959 C CA . PHE G 3 8 ? 0.919 -85.659 52.348 1.00 17.70 9 PHE E CA 1
ATOM 9960 C C . PHE G 3 8 ? 1.343 -86.892 53.131 1.00 17.48 9 PHE E C 1
ATOM 9961 O O . PHE G 3 8 ? 1.254 -86.905 54.353 1.00 16.99 9 PHE E O 1
ATOM 9969 N N . PHE G 3 9 ? 1.810 -87.913 52.406 1.00 17.47 10 PHE E N 1
ATOM 9970 C CA . PHE G 3 9 ? 2.180 -89.197 52.995 1.00 17.00 10 PHE E CA 1
ATOM 9971 C C . PHE G 3 9 ? 3.643 -89.502 52.742 1.00 17.53 10 PHE E C 1
ATOM 9972 O O . PHE G 3 9 ? 4.133 -89.278 51.654 1.00 18.27 10 PHE E O 1
ATOM 9980 N N . THR G 3 10 ? 4.327 -90.026 53.745 1.00 17.65 11 THR E N 1
ATOM 9981 C CA . THR G 3 10 ? 5.691 -90.428 53.582 1.00 18.41 11 THR E CA 1
ATOM 9982 C C . THR G 3 10 ? 5.927 -91.784 54.221 1.00 19.21 11 THR E C 1
ATOM 9983 O O . THR G 3 10 ? 5.581 -91.993 55.373 1.00 20.04 11 THR E O 1
ATOM 9987 N N . SER G 3 11 ? 6.523 -92.696 53.472 1.00 19.75 12 SER E N 1
ATOM 9988 C CA . SER G 3 11 ? 6.870 -94.001 53.992 1.00 20.93 12 SER E CA 1
ATOM 9989 C C . SER G 3 11 ? 8.335 -94.243 53.762 1.00 22.04 12 SER E C 1
ATOM 9990 O O . SER G 3 11 ? 8.784 -94.266 52.626 1.00 22.17 12 SER E O 1
ATOM 9993 N N . VAL G 3 12 ? 9.079 -94.406 54.843 1.00 24.45 13 VAL E N 1
ATOM 9994 C CA . VAL G 3 12 ? 10.515 -94.670 54.778 1.00 27.22 13 VAL E CA 1
ATOM 9995 C C . VAL G 3 12 ? 10.813 -96.031 55.401 1.00 29.91 13 VAL E C 1
ATOM 9996 O O . VAL G 3 12 ? 10.566 -96.256 56.598 1.00 31.51 13 VAL E O 1
ATOM 10000 N N . SER G 3 13 ? 11.326 -96.953 54.597 1.00 32.53 14 SER E N 1
ATOM 10001 C CA . SER G 3 13 ? 11.653 -98.293 55.099 1.00 33.99 14 SER E CA 1
ATOM 10002 C C . SER G 3 13 ? 12.836 -98.209 56.052 1.00 35.98 14 SER E C 1
ATOM 10003 O O . SER G 3 13 ? 13.686 -97.327 55.919 1.00 36.32 14 SER E O 1
ATOM 10006 N N . ARG G 3 14 ? 12.876 -99.139 56.999 1.00 37.32 15 ARG E N 1
ATOM 10007 C CA . ARG G 3 14 ? 13.909 -99.188 58.018 1.00 38.87 15 ARG E CA 1
ATOM 10008 C C . ARG G 3 14 ? 14.494 -100.599 58.087 1.00 41.86 15 ARG E C 1
ATOM 10009 O O . ARG G 3 14 ? 14.261 -101.331 59.055 1.00 41.96 15 ARG E O 1
ATOM 10017 N N . PRO G 3 15 ? 15.272 -100.978 57.057 1.00 44.27 16 PRO E N 1
ATOM 10018 C CA . PRO G 3 15 ? 15.858 -102.305 56.866 1.00 44.51 16 PRO E CA 1
ATOM 10019 C C . PRO G 3 15 ? 16.315 -102.976 58.161 1.00 45.02 16 PRO E C 1
ATOM 10020 O O . PRO G 3 15 ? 17.227 -102.478 58.819 1.00 47.11 16 PRO E O 1
ATOM 10024 N N . GLY G 3 16 ? 15.691 -104.089 58.529 1.00 44.75 17 GLY E N 1
ATOM 10025 C CA . GLY G 3 16 ? 16.042 -104.780 59.776 1.00 48.57 17 GLY E CA 1
ATOM 10026 C C . GLY G 3 16 ? 15.460 -104.079 61.000 1.00 49.10 17 GLY E C 1
ATOM 10027 O O . GLY G 3 16 ? 14.607 -104.637 61.682 1.00 50.07 17 GLY E O 1
ATOM 10028 N N . ARG G 3 17 ? 15.873 -102.834 61.224 1.00 48.54 18 ARG E N 1
ATOM 10029 C CA . ARG G 3 17 ? 15.398 -102.041 62.358 1.00 50.21 18 ARG E CA 1
ATOM 10030 C C . ARG G 3 17 ? 13.903 -101.694 62.318 1.00 49.33 18 ARG E C 1
ATOM 10031 O O . ARG G 3 17 ? 13.529 -100.524 62.243 1.00 49.70 18 ARG E O 1
ATOM 10039 N N . GLY G 3 18 ? 13.061 -102.721 62.382 1.00 46.54 19 GLY E N 1
ATOM 10040 C CA . GLY G 3 18 ? 11.605 -102.566 62.535 1.00 44.50 19 GLY E CA 1
ATOM 10041 C C . GLY G 3 18 ? 10.805 -102.329 61.261 1.00 41.91 19 GLY E C 1
ATOM 10042 O O . GLY G 3 18 ? 11.294 -102.530 60.150 1.00 43.99 19 GLY E O 1
ATOM 10043 N N . GLU G 3 19 ? 9.565 -101.885 61.446 1.00 38.09 20 GLU E N 1
ATOM 10044 C CA . GLU G 3 19 ? 8.601 -101.637 60.359 1.00 36.67 20 GLU E CA 1
ATOM 10045 C C . GLU G 3 19 ? 8.803 -100.225 59.768 1.00 34.50 20 GLU E C 1
ATOM 10046 O O . GLU G 3 19 ? 9.386 -99.370 60.429 1.00 33.69 20 GLU E O 1
ATOM 10052 N N . PRO G 3 20 ? 8.313 -99.968 58.533 1.00 30.97 21 PRO E N 1
ATOM 10053 C CA . PRO G 3 20 ? 8.606 -98.657 57.953 1.00 29.61 21 PRO E CA 1
ATOM 10054 C C . PRO G 3 20 ? 8.030 -97.509 58.742 1.00 27.78 21 PRO E C 1
ATOM 10055 O O . PRO G 3 20 ? 7.023 -97.664 59.428 1.00 27.47 21 PRO E O 1
ATOM 10059 N N . ARG G 3 21 ? 8.684 -96.359 58.664 1.00 27.01 22 ARG E N 1
ATOM 10060 C CA . ARG G 3 21 ? 8.174 -95.163 59.312 1.00 26.37 22 ARG E CA 1
ATOM 10061 C C . ARG G 3 21 ? 7.229 -94.473 58.355 1.00 25.00 22 ARG E C 1
ATOM 10062 O O . ARG G 3 21 ? 7.550 -94.238 57.194 1.00 24.20 22 ARG E O 1
ATOM 10070 N N . PHE G 3 22 ? 6.062 -94.136 58.872 1.00 23.15 23 PHE E N 1
ATOM 10071 C CA . PHE G 3 22 ? 5.009 -93.616 58.058 1.00 21.98 23 PHE E CA 1
ATOM 10072 C C . PHE G 3 22 ? 4.487 -92.336 58.673 1.00 20.01 23 PHE E C 1
ATOM 10073 O O . PHE G 3 22 ? 4.198 -92.282 59.858 1.00 20.25 23 PHE E O 1
ATOM 10081 N N . ILE G 3 23 ? 4.378 -91.309 57.849 1.00 18.39 24 ILE E N 1
ATOM 10082 C CA . ILE G 3 23 ? 3.958 -89.994 58.288 1.00 17.07 24 ILE E CA 1
ATOM 10083 C C . ILE G 3 23 ? 2.913 -89.465 57.355 1.00 16.10 24 ILE E C 1
ATOM 10084 O O . ILE G 3 23 ? 3.073 -89.498 56.158 1.00 14.95 24 ILE E O 1
ATOM 10089 N N . ALA G 3 24 ? 1.842 -88.959 57.923 1.00 16.64 25 ALA E N 1
ATOM 10090 C CA . ALA G 3 24 ? 0.737 -88.456 57.140 1.00 17.66 25 ALA E CA 1
ATOM 10091 C C . ALA G 3 24 ? 0.324 -87.105 57.701 1.00 17.87 25 ALA E C 1
ATOM 10092 O O . ALA G 3 24 ? 0.306 -86.921 58.906 1.00 17.47 25 ALA E O 1
ATOM 10094 N N . VAL G 3 25 ? -0.014 -86.171 56.817 1.00 18.56 26 VAL E N 1
ATOM 10095 C CA . VAL G 3 25 ? -0.399 -84.824 57.206 1.00 19.15 26 VAL E CA 1
ATOM 10096 C C . VAL G 3 25 ? -1.536 -84.315 56.336 1.00 19.29 26 VAL E C 1
ATOM 10097 O O . VAL G 3 25 ? -1.563 -84.591 55.147 1.00 19.41 26 VAL E O 1
ATOM 10101 N N . GLY G 3 26 ? -2.430 -83.518 56.916 1.00 19.47 27 GLY E N 1
ATOM 10102 C CA . GLY G 3 26 ? -3.529 -82.897 56.168 1.00 19.31 27 GLY E CA 1
ATOM 10103 C C . GLY G 3 26 ? -3.518 -81.391 56.275 1.00 19.20 27 GLY E C 1
ATOM 10104 O O . GLY G 3 26 ? -3.138 -80.858 57.309 1.00 20.82 27 GLY E O 1
ATOM 10105 N N . TYR G 3 27 ? -3.894 -80.699 55.199 1.00 18.59 28 TYR E N 1
ATOM 10106 C CA . TYR G 3 27 ? -3.916 -79.230 55.180 1.00 17.97 28 TYR E CA 1
ATOM 10107 C C . TYR G 3 27 ? -5.161 -78.661 54.575 1.00 16.97 28 TYR E C 1
ATOM 10108 O O . TYR G 3 27 ? -5.690 -79.198 53.630 1.00 17.35 28 TYR E O 1
ATOM 10117 N N . VAL G 3 28 ? -5.602 -77.545 55.114 1.00 16.30 29 VAL E N 1
ATOM 10118 C CA . VAL G 3 28 ? -6.458 -76.647 54.387 1.00 15.69 29 VAL E CA 1
ATOM 10119 C C . VAL G 3 28 ? -5.625 -75.390 54.151 1.00 15.44 29 VAL E C 1
ATOM 10120 O O . VAL G 3 28 ? -5.161 -74.759 55.116 1.00 14.01 29 VAL E O 1
ATOM 10124 N N . ASP G 3 29 ? -5.441 -75.060 52.865 1.00 15.22 30 ASP E N 1
ATOM 10125 C CA . ASP G 3 29 ? -4.484 -74.067 52.431 1.00 15.09 30 ASP E CA 1
ATOM 10126 C C . ASP G 3 29 ? -3.151 -74.341 53.130 1.00 15.22 30 ASP E C 1
ATOM 10127 O O . ASP G 3 29 ? -2.627 -75.434 53.063 1.00 14.70 30 ASP E O 1
ATOM 10132 N N . ASP G 3 30 ? -2.645 -73.344 53.854 1.00 15.65 31 ASP E N 1
ATOM 10133 C CA . ASP G 3 30 ? -1.361 -73.403 54.536 1.00 15.45 31 ASP E CA 1
ATOM 10134 C C . ASP G 3 30 ? -1.496 -73.629 56.031 1.00 15.29 31 ASP E C 1
ATOM 10135 O O . ASP G 3 30 ? -0.633 -73.229 56.808 1.00 15.34 31 ASP E O 1
ATOM 10140 N N . THR G 3 31 ? -2.568 -74.319 56.415 1.00 15.28 32 THR E N 1
ATOM 10141 C CA . THR G 3 31 ? -2.840 -74.646 57.814 1.00 14.79 32 THR E CA 1
ATOM 10142 C C . THR G 3 31 ? -2.986 -76.156 57.922 1.00 14.78 32 THR E C 1
ATOM 10143 O O . THR G 3 31 ? -3.843 -76.737 57.257 1.00 15.52 32 THR E O 1
ATOM 10147 N N . GLN G 3 32 ? -2.150 -76.789 58.736 1.00 14.81 33 GLN E N 1
ATOM 10148 C CA . GLN G 3 32 ? -2.288 -78.223 59.020 1.00 14.86 33 GLN E CA 1
ATOM 10149 C C . GLN G 3 32 ? -3.449 -78.435 59.978 1.00 13.64 33 GLN E C 1
ATOM 10150 O O . GLN G 3 32 ? -3.620 -77.657 60.912 1.00 12.70 33 GLN E O 1
ATOM 10156 N N . PHE G 3 33 ? -4.240 -79.483 59.742 1.00 12.88 34 PHE E N 1
ATOM 10157 C CA . PHE G 3 33 ? -5.324 -79.842 60.660 1.00 12.19 34 PHE E CA 1
ATOM 10158 C C . PHE G 3 33 ? -5.241 -81.234 61.240 1.00 12.32 34 PHE E C 1
ATOM 10159 O O . PHE G 3 33 ? -5.761 -81.465 62.317 1.00 12.50 34 PHE E O 1
ATOM 10167 N N . VAL G 3 34 ? -4.587 -82.165 60.556 1.00 12.65 35 VAL E N 1
ATOM 10168 C CA . VAL G 3 34 ? -4.439 -83.527 61.071 1.00 13.02 35 VAL E CA 1
ATOM 10169 C C . VAL G 3 34 ? -3.033 -84.036 60.815 1.00 13.86 35 VAL E C 1
ATOM 10170 O O . VAL G 3 34 ? -2.316 -83.485 60.009 1.00 13.96 35 VAL E O 1
ATOM 10174 N N . ARG G 3 35 ? -2.673 -85.106 61.504 1.00 15.48 36 ARG E N 1
ATOM 10175 C CA . ARG G 3 35 ? -1.386 -85.744 61.351 1.00 17.32 36 ARG E CA 1
ATOM 10176 C C . ARG G 3 35 ? -1.405 -87.181 61.865 1.00 17.35 36 ARG E C 1
ATOM 10177 O O . ARG G 3 35 ? -2.228 -87.560 62.687 1.00 16.31 36 ARG E O 1
ATOM 10185 N N . PHE G 3 36 ? -0.461 -87.965 61.389 1.00 17.92 37 PHE E N 1
ATOM 10186 C CA . PHE G 3 36 ? -0.267 -89.300 61.902 1.00 19.13 37 PHE E CA 1
ATOM 10187 C C . PHE G 3 36 ? 1.209 -89.600 61.818 1.00 19.55 37 PHE E C 1
ATOM 10188 O O . PHE G 3 36 ? 1.855 -89.260 60.844 1.00 19.22 37 PHE E O 1
ATOM 10196 N N . ASP G 3 37 ? 1.727 -90.227 62.863 1.00 20.82 38 ASP E N 1
ATOM 10197 C CA . ASP G 3 37 ? 3.132 -90.573 62.936 1.00 21.84 38 ASP E CA 1
ATOM 10198 C C . ASP G 3 37 ? 3.202 -91.952 63.503 1.00 22.23 38 ASP E C 1
ATOM 10199 O O . ASP G 3 37 ? 2.783 -92.177 64.642 1.00 23.49 38 ASP E O 1
ATOM 10204 N N . SER G 3 38 ? 3.717 -92.880 62.707 1.00 23.21 39 SER E N 1
ATOM 10205 C CA . SER G 3 38 ? 3.704 -94.296 63.083 1.00 24.07 39 SER E CA 1
ATOM 10206 C C . SER G 3 38 ? 4.550 -94.551 64.320 1.00 24.32 39 SER E C 1
ATOM 10207 O O . SER G 3 38 ? 4.386 -95.576 64.960 1.00 25.29 39 SER E O 1
ATOM 10210 N N . ASP G 3 39 ? 5.439 -93.619 64.644 1.00 24.31 40 ASP E N 1
ATOM 10211 C CA . ASP G 3 39 ? 6.223 -93.696 65.866 1.00 24.97 40 ASP E CA 1
ATOM 10212 C C . ASP G 3 39 ? 5.805 -92.727 66.949 1.00 25.49 40 ASP E C 1
ATOM 10213 O O . ASP G 3 39 ? 6.642 -92.277 67.714 1.00 25.59 40 ASP E O 1
ATOM 10218 N N . ALA G 3 40 ? 4.520 -92.419 67.043 1.00 26.02 41 ALA E N 1
ATOM 10219 C CA . ALA G 3 40 ? 4.004 -91.786 68.249 1.00 25.80 41 ALA E CA 1
ATOM 10220 C C . ALA G 3 40 ? 3.173 -92.813 69.020 1.00 25.64 41 ALA E C 1
ATOM 10221 O O . ALA G 3 40 ? 3.037 -93.964 68.586 1.00 23.89 41 ALA E O 1
ATOM 10223 N N . ALA G 3 41 ? 2.619 -92.387 70.155 1.00 25.55 42 ALA E N 1
ATOM 10224 C CA . ALA G 3 41 ? 2.001 -93.303 71.129 1.00 25.29 42 ALA E CA 1
ATOM 10225 C C . ALA G 3 41 ? 0.599 -93.724 70.740 1.00 26.13 42 ALA E C 1
ATOM 10226 O O . ALA G 3 41 ? 0.234 -94.900 70.766 1.00 26.96 42 ALA E O 1
ATOM 10228 N N . SER G 3 42 ? -0.187 -92.723 70.388 1.00 26.75 43 SER E N 1
ATOM 10229 C CA . SER G 3 42 ? -1.592 -92.887 70.120 1.00 26.35 43 SER E CA 1
ATOM 10230 C C . SER G 3 42 ? -1.898 -93.954 69.075 1.00 26.14 43 SER E C 1
ATOM 10231 O O . SER G 3 42 ? -2.910 -94.623 69.172 1.00 27.02 43 SER E O 1
ATOM 10234 N N . GLN G 3 43 ? -1.059 -94.068 68.050 1.00 25.75 44 GLN E N 1
ATOM 10235 C CA . GLN G 3 43 ? -1.419 -94.790 66.822 1.00 25.73 44 GLN E CA 1
ATOM 10236 C C . GLN G 3 43 ? -2.794 -94.358 66.282 1.00 25.31 44 GLN E C 1
ATOM 10237 O O . GLN G 3 43 ? -3.561 -95.198 65.784 1.00 25.42 44 GLN E O 1
ATOM 10243 N N . ARG G 3 44 ? -3.083 -93.053 66.371 1.00 23.68 45 ARG E N 1
ATOM 10244 C CA . ARG G 3 44 ? -4.361 -92.472 65.948 1.00 22.83 45 ARG E CA 1
ATOM 10245 C C . ARG G 3 44 ? -4.117 -91.249 65.080 1.00 20.29 45 ARG E C 1
ATOM 10246 O O . ARG G 3 44 ? -3.131 -90.556 65.264 1.00 19.79 45 ARG E O 1
ATOM 10254 N N . MET G 3 45 ? -5.022 -90.979 64.144 1.00 18.43 46 MET E N 1
ATOM 10255 C CA . MET G 3 45 ? -5.012 -89.697 63.468 1.00 17.32 46 MET E CA 1
ATOM 10256 C C . MET G 3 45 ? -5.237 -88.648 64.522 1.00 17.30 46 MET E C 1
ATOM 10257 O O . MET G 3 45 ? -6.099 -88.801 65.366 1.00 17.24 46 MET E O 1
ATOM 10262 N N . GLU G 3 46 ? -4.457 -87.583 64.484 1.00 18.49 47 GLU E N 1
ATOM 10263 C CA . GLU G 3 46 ? -4.468 -86.603 65.564 1.00 19.30 47 GLU E CA 1
ATOM 10264 C C . GLU G 3 46 ? -4.830 -85.227 65.008 1.00 19.17 47 GLU E C 1
ATOM 10265 O O . GLU G 3 46 ? -4.452 -84.905 63.900 1.00 18.79 47 GLU E O 1
ATOM 10271 N N . PRO G 3 47 ? -5.594 -84.431 65.781 1.00 19.28 48 PRO E N 1
ATOM 10272 C CA . PRO G 3 47 ? -5.996 -83.101 65.378 1.00 19.17 48 PRO E CA 1
ATOM 10273 C C . PRO G 3 47 ? -4.830 -82.154 65.522 1.00 19.94 48 PRO E C 1
ATOM 10274 O O . PRO G 3 47 ? -3.899 -82.421 66.299 1.00 18.85 48 PRO E O 1
ATOM 10278 N N . ARG G 3 48 ? -4.892 -81.048 64.779 1.00 20.68 49 ARG E N 1
ATOM 10279 C CA . ARG G 3 48 ? -3.790 -80.079 64.744 1.00 20.72 49 ARG E CA 1
ATOM 10280 C C . ARG G 3 48 ? -4.201 -78.649 64.550 1.00 19.46 49 ARG E C 1
ATOM 10281 O O . ARG G 3 48 ? -3.403 -77.735 64.774 1.00 19.07 49 ARG E O 1
ATOM 10289 N N . ALA G 3 49 ? -5.433 -78.454 64.114 1.00 18.69 50 ALA E N 1
ATOM 10290 C CA . ALA G 3 49 ? -6.068 -77.164 64.207 1.00 17.94 50 ALA E CA 1
ATOM 10291 C C . ALA G 3 49 ? -7.366 -77.304 65.005 1.00 17.39 50 ALA E C 1
ATOM 10292 O O . ALA G 3 49 ? -8.097 -78.292 64.857 1.00 17.02 50 ALA E O 1
ATOM 10294 N N . PRO G 3 50 ? -7.659 -76.308 65.853 1.00 16.60 51 PRO E N 1
ATOM 10295 C CA . PRO G 3 50 ? -8.855 -76.278 66.710 1.00 16.12 51 PRO E CA 1
ATOM 10296 C C . PRO G 3 50 ? -10.161 -76.752 66.045 1.00 15.71 51 PRO E C 1
ATOM 10297 O O . PRO G 3 50 ? -10.823 -77.611 66.587 1.00 16.43 51 PRO E O 1
ATOM 10301 N N . TRP G 3 51 ? -10.523 -76.176 64.906 1.00 15.20 52 TRP E N 1
ATOM 10302 C CA . TRP G 3 51 ? -11.814 -76.461 64.242 1.00 15.20 52 TRP E CA 1
ATOM 10303 C C . TRP G 3 51 ? -12.014 -77.903 63.786 1.00 15.32 52 TRP E C 1
ATOM 10304 O O . TRP G 3 51 ? -13.139 -78.335 63.619 1.00 15.38 52 TRP E O 1
ATOM 10315 N N . ILE G 3 52 ? -10.949 -78.656 63.574 1.00 16.28 53 ILE E N 1
ATOM 10316 C CA . ILE G 3 52 ? -11.126 -80.059 63.219 1.00 17.19 53 ILE E CA 1
ATOM 10317 C C . ILE G 3 52 ? -11.560 -80.865 64.439 1.00 18.45 53 ILE E C 1
ATOM 10318 O O . ILE G 3 52 ? -12.249 -81.858 64.304 1.00 18.35 53 ILE E O 1
ATOM 10323 N N . GLU G 3 53 ? -11.169 -80.415 65.629 1.00 20.95 54 GLU E N 1
ATOM 10324 C CA . GLU G 3 53 ? -11.461 -81.128 66.887 1.00 23.34 54 GLU E CA 1
ATOM 10325 C C . GLU G 3 53 ? -12.955 -81.310 67.142 1.00 23.79 54 GLU E C 1
ATOM 10326 O O . GLU G 3 53 ? -13.396 -82.265 67.755 1.00 24.43 54 GLU E O 1
ATOM 10332 N N . GLN G 3 54 ? -13.725 -80.379 66.635 1.00 24.64 55 GLN E N 1
ATOM 10333 C CA . GLN G 3 54 ? -15.168 -80.467 66.589 1.00 26.11 55 GLN E CA 1
ATOM 10334 C C . GLN G 3 54 ? -15.798 -81.766 66.000 1.00 25.32 55 GLN E C 1
ATOM 10335 O O . GLN G 3 54 ? -16.961 -82.090 66.310 1.00 26.83 55 GLN E O 1
ATOM 10341 N N . GLU G 3 55 ? -15.073 -82.507 65.155 1.00 22.33 56 GLU E N 1
ATOM 10342 C CA . GLU G 3 55 ? -15.621 -83.757 64.590 1.00 20.14 56 GLU E CA 1
ATOM 10343 C C . GLU G 3 55 ? -15.706 -84.828 65.666 1.00 19.74 56 GLU E C 1
ATOM 10344 O O . GLU G 3 55 ? -14.835 -84.928 66.522 1.00 19.39 56 GLU E O 1
ATOM 10350 N N . GLY G 3 56 ? -16.743 -85.647 65.597 1.00 19.70 57 GLY E N 1
ATOM 10351 C CA . GLY G 3 56 ? -16.948 -86.720 66.561 1.00 20.75 57 GLY E CA 1
ATOM 10352 C C . GLY G 3 56 ? -15.976 -87.886 66.463 1.00 22.34 57 GLY E C 1
ATOM 10353 O O . GLY G 3 56 ? -15.087 -87.902 65.609 1.00 21.37 57 GLY E O 1
ATOM 10354 N N . PRO G 3 57 ? -16.136 -88.870 67.360 1.00 23.80 58 PRO E N 1
ATOM 10355 C CA . PRO G 3 57 ? -15.265 -90.032 67.402 1.00 24.00 58 PRO E CA 1
ATOM 10356 C C . PRO G 3 57 ? -15.426 -90.959 66.198 1.00 23.86 58 PRO E C 1
ATOM 10357 O O . PRO G 3 57 ? -14.537 -91.767 65.939 1.00 24.46 58 PRO E O 1
ATOM 10361 N N . GLU G 3 58 ? -16.535 -90.868 65.469 1.00 23.46 59 GLU E N 1
ATOM 10362 C CA . GLU G 3 58 ? -16.682 -91.672 64.240 1.00 23.04 59 GLU E CA 1
ATOM 10363 C C . GLU G 3 58 ? -15.648 -91.208 63.232 1.00 19.47 59 GLU E C 1
ATOM 10364 O O . GLU G 3 58 ? -15.050 -92.014 62.559 1.00 19.31 59 GLU E O 1
ATOM 10370 N N . TYR G 3 59 ? -15.460 -89.899 63.137 1.00 17.39 60 TYR E N 1
ATOM 10371 C CA . TYR G 3 59 ? -14.455 -89.294 62.256 1.00 16.25 60 TYR E CA 1
ATOM 10372 C C . TYR G 3 59 ? -13.072 -89.754 62.615 1.00 15.59 60 TYR E C 1
ATOM 10373 O O . TYR G 3 59 ? -12.342 -90.237 61.780 1.00 14.99 60 TYR E O 1
ATOM 10382 N N . TRP G 3 60 ? -12.723 -89.649 63.887 1.00 16.07 61 TRP E N 1
ATOM 10383 C CA . TRP G 3 60 ? -11.375 -90.031 64.330 1.00 16.50 61 TRP E CA 1
ATOM 10384 C C . TRP G 3 60 ? -11.086 -91.517 64.134 1.00 17.03 61 TRP E C 1
ATOM 10385 O O . TRP G 3 60 ? -10.012 -91.899 63.688 1.00 17.30 61 TRP E O 1
ATOM 10396 N N . ASP G 3 61 ? -12.065 -92.352 64.416 1.00 18.24 62 ASP E N 1
ATOM 10397 C CA . ASP G 3 61 ? -11.928 -93.781 64.154 1.00 19.17 62 ASP E CA 1
ATOM 10398 C C . ASP G 3 61 ? -11.864 -94.053 62.657 1.00 18.13 62 ASP E C 1
ATOM 10399 O O . ASP G 3 61 ? -11.050 -94.855 62.205 1.00 18.40 62 ASP E O 1
ATOM 10404 N N . GLY G 3 62 ? -12.688 -93.345 61.893 1.00 17.59 63 GLY E N 1
ATOM 10405 C CA . GLY G 3 62 ? -12.682 -93.442 60.440 1.00 17.60 63 GLY E CA 1
ATOM 10406 C C . GLY G 3 62 ? -11.353 -93.043 59.807 1.00 17.44 63 GLY E C 1
ATOM 10407 O O . GLY G 3 62 ? -10.779 -93.804 59.025 1.00 17.14 63 GLY E O 1
ATOM 10408 N N . GLU G 3 63 ? -10.836 -91.869 60.160 1.00 17.06 64 GLU E N 1
ATOM 10409 C CA . GLU G 3 63 ? -9.646 -91.367 59.492 1.00 16.63 64 GLU E CA 1
ATOM 10410 C C . GLU G 3 63 ? -8.436 -92.151 59.963 1.00 16.40 64 GLU E C 1
ATOM 10411 O O . GLU G 3 63 ? -7.457 -92.266 59.233 1.00 16.65 64 GLU E O 1
ATOM 10417 N N . THR G 3 64 ? -8.516 -92.719 61.160 1.00 16.40 65 THR E N 1
ATOM 10418 C CA . THR G 3 64 ? -7.438 -93.552 61.695 1.00 16.20 65 THR E CA 1
ATOM 10419 C C . THR G 3 64 ? -7.374 -94.856 60.915 1.00 16.08 65 THR E C 1
ATOM 10420 O O . THR G 3 64 ? -6.295 -95.376 60.633 1.00 17.02 65 THR E O 1
ATOM 10424 N N . ARG G 3 65 ? -8.535 -95.388 60.563 1.00 15.39 66 ARG E N 1
ATOM 10425 C CA . ARG G 3 65 ? -8.596 -96.634 59.800 1.00 14.69 66 ARG E CA 1
ATOM 10426 C C . ARG G 3 65 ? -7.980 -96.470 58.419 1.00 14.74 66 ARG E C 1
ATOM 10427 O O . ARG G 3 65 ? -7.181 -97.281 57.996 1.00 14.70 66 ARG E O 1
ATOM 10435 N N . LYS G 3 66 ? -8.384 -95.413 57.730 1.00 15.15 67 LYS E N 1
ATOM 10436 C CA . LYS G 3 66 ? -8.025 -95.207 56.345 1.00 15.34 67 LYS E CA 1
ATOM 10437 C C . LYS G 3 66 ? -6.565 -94.866 56.218 1.00 15.60 67 LYS E C 1
ATOM 10438 O O . LYS G 3 66 ? -5.872 -95.401 55.344 1.00 16.07 67 LYS E O 1
ATOM 10444 N N . VAL G 3 67 ? -6.094 -93.972 57.088 1.00 15.34 68 VAL E N 1
ATOM 10445 C CA . VAL G 3 67 ? -4.687 -93.616 57.072 1.00 15.36 68 VAL E CA 1
ATOM 10446 C C . VAL G 3 67 ? -3.826 -94.852 57.273 1.00 15.82 68 VAL E C 1
ATOM 10447 O O . VAL G 3 67 ? -2.796 -94.991 56.620 1.00 17.31 68 VAL E O 1
ATOM 10451 N N . LYS G 3 68 ? -4.227 -95.741 58.169 1.00 15.24 69 LYS E N 1
ATOM 10452 C CA . LYS G 3 68 ? -3.457 -96.947 58.375 1.00 15.70 69 LYS E CA 1
ATOM 10453 C C . LYS G 3 68 ? -3.475 -97.851 57.136 1.00 16.20 69 LYS E C 1
ATOM 10454 O O . LYS G 3 68 ? -2.491 -98.547 56.829 1.00 16.53 69 LYS E O 1
ATOM 10460 N N . ALA G 3 69 ? -4.605 -97.854 56.433 1.00 15.90 70 ALA E N 1
ATOM 10461 C CA . ALA G 3 69 ? -4.719 -98.576 55.174 1.00 16.00 70 ALA E CA 1
ATOM 10462 C C . ALA G 3 69 ? -3.817 -97.957 54.113 1.00 16.68 70 ALA E C 1
ATOM 10463 O O . ALA G 3 69 ? -3.283 -98.652 53.251 1.00 17.16 70 ALA E O 1
ATOM 10465 N N . HIS G 3 70 ? -3.652 -96.641 54.160 1.00 17.28 71 HIS E N 1
ATOM 10466 C CA . HIS G 3 70 ? -2.697 -95.986 53.285 1.00 17.67 71 HIS E CA 1
ATOM 10467 C C . HIS G 3 70 ? -1.345 -96.595 53.598 1.00 17.19 71 HIS E C 1
ATOM 10468 O O . HIS G 3 70 ? -0.666 -97.138 52.746 1.00 16.21 71 HIS E O 1
ATOM 10475 N N . SER G 3 71 ? -0.977 -96.518 54.864 1.00 17.75 72 SER E N 1
ATOM 10476 C CA . SER G 3 71 ? 0.302 -97.001 55.308 1.00 18.66 72 SER E CA 1
ATOM 10477 C C . SER G 3 71 ? 0.532 -98.436 54.860 1.00 18.93 72 SER E C 1
ATOM 10478 O O . SER G 3 71 ? 1.580 -98.744 54.319 1.00 19.32 72 SER E O 1
ATOM 10481 N N . GLN G 3 72 ? -0.448 -99.308 55.070 1.00 19.00 73 GLN E N 1
ATOM 10482 C CA . GLN G 3 72 ? -0.270 -100.730 54.761 1.00 18.45 73 GLN E CA 1
ATOM 10483 C C . GLN G 3 72 ? 0.008 -100.965 53.294 1.00 17.34 73 GLN E C 1
ATOM 10484 O O . GLN G 3 72 ? 0.807 -101.828 52.929 1.00 16.14 73 GLN E O 1
ATOM 10490 N N . THR G 3 73 ? -0.679 -100.192 52.462 1.00 17.50 74 THR E N 1
ATOM 10491 C CA . THR G 3 73 ? -0.476 -100.208 51.014 1.00 17.74 74 THR E CA 1
ATOM 10492 C C . THR G 3 73 ? 0.929 -99.732 50.657 1.00 18.39 74 THR E C 1
ATOM 10493 O O . THR G 3 73 ? 1.562 -100.262 49.762 1.00 18.27 74 THR E O 1
ATOM 10497 N N . HIS G 3 74 ? 1.402 -98.712 51.352 1.00 19.73 75 HIS E N 1
ATOM 10498 C CA . HIS G 3 74 ? 2.770 -98.249 51.165 1.00 20.81 75 HIS E CA 1
ATOM 10499 C C . HIS G 3 74 ? 3.779 -99.289 51.608 1.00 20.92 75 HIS E C 1
ATOM 10500 O O . HIS G 3 74 ? 4.776 -99.527 50.941 1.00 21.52 75 HIS E O 1
ATOM 10507 N N . ARG G 3 75 ? 3.503 -99.916 52.738 1.00 21.14 76 ARG E N 1
ATOM 10508 C CA . ARG G 3 75 ? 4.375 -100.945 53.265 1.00 21.54 76 ARG E CA 1
ATOM 10509 C C . ARG G 3 75 ? 4.547 -102.088 52.249 1.00 21.87 76 ARG E C 1
ATOM 10510 O O . ARG G 3 75 ? 5.652 -102.598 52.083 1.00 22.09 76 ARG E O 1
ATOM 10518 N N . VAL G 3 76 ? 3.462 -102.476 51.574 1.00 21.92 77 VAL E N 1
ATOM 10519 C CA . VAL G 3 76 ? 3.540 -103.456 50.497 1.00 22.07 77 VAL E CA 1
ATOM 10520 C C . VAL G 3 76 ? 4.312 -102.866 49.333 1.00 21.80 77 VAL E C 1
ATOM 10521 O O . VAL G 3 76 ? 5.195 -103.524 48.794 1.00 22.49 77 VAL E O 1
ATOM 10525 N N . ASP G 3 77 ? 3.958 -101.643 48.949 1.00 21.30 78 ASP E N 1
ATOM 10526 C CA . ASP G 3 77 ? 4.612 -100.913 47.857 1.00 21.21 78 ASP E CA 1
ATOM 10527 C C . ASP G 3 77 ? 6.135 -100.934 47.964 1.00 20.88 78 ASP E C 1
ATOM 10528 O O . ASP G 3 77 ? 6.823 -101.163 46.978 1.00 20.70 78 ASP E O 1
ATOM 10533 N N . LEU G 3 78 ? 6.660 -100.680 49.152 1.00 20.81 79 LEU E N 1
ATOM 10534 C CA . LEU G 3 78 ? 8.097 -100.663 49.327 1.00 21.86 79 LEU E CA 1
ATOM 10535 C C . LEU G 3 78 ? 8.716 -102.018 48.990 1.00 24.48 79 LEU E C 1
ATOM 10536 O O . LEU G 3 78 ? 9.819 -102.072 48.463 1.00 26.82 79 LEU E O 1
ATOM 10541 N N . GLY G 3 79 ? 8.020 -103.110 49.295 1.00 26.00 80 GLY E N 1
ATOM 10542 C CA . GLY G 3 79 ? 8.497 -104.438 48.926 1.00 27.07 80 GLY E CA 1
ATOM 10543 C C . GLY G 3 79 ? 8.375 -104.672 47.431 1.00 28.30 80 GLY E C 1
ATOM 10544 O O . GLY G 3 79 ? 9.218 -105.336 46.826 1.00 30.46 80 GLY E O 1
ATOM 10545 N N . THR G 3 80 ? 7.336 -104.109 46.825 1.00 28.52 81 THR E N 1
ATOM 10546 C CA . THR G 3 80 ? 7.101 -104.267 45.408 1.00 29.07 81 THR E CA 1
ATOM 10547 C C . THR G 3 80 ? 8.235 -103.600 44.656 1.00 30.79 81 THR E C 1
ATOM 10548 O O . THR G 3 80 ? 8.887 -104.223 43.831 1.00 33.36 81 THR E O 1
ATOM 10552 N N . LEU G 3 81 ? 8.467 -102.330 44.971 1.00 32.66 82 LEU E N 1
ATOM 10553 C CA . LEU G 3 81 ? 9.394 -101.447 44.239 1.00 32.06 82 LEU E CA 1
ATOM 10554 C C . LEU G 3 81 ? 10.852 -101.874 44.416 1.00 33.03 82 LEU E C 1
ATOM 10555 O O . LEU G 3 81 ? 11.643 -101.819 43.477 1.00 33.09 82 LEU E O 1
ATOM 10560 N N . ARG G 3 82 ? 11.189 -102.324 45.617 1.00 34.43 83 ARG E N 1
ATOM 10561 C CA . ARG G 3 82 ? 12.511 -102.905 45.895 1.00 36.43 83 ARG E CA 1
ATOM 10562 C C . ARG G 3 82 ? 12.797 -104.040 44.906 1.00 37.45 83 ARG E C 1
ATOM 10563 O O . ARG G 3 82 ? 13.952 -104.274 44.491 1.00 36.28 83 ARG E O 1
ATOM 10571 N N . GLY G 3 83 ? 11.729 -104.753 44.543 1.00 39.28 84 GLY E N 1
ATOM 10572 C CA . GLY G 3 83 ? 11.804 -105.796 43.533 1.00 38.84 84 GLY E CA 1
ATOM 10573 C C . GLY G 3 83 ? 11.950 -105.195 42.156 1.00 37.51 84 GLY E C 1
ATOM 10574 O O . GLY G 3 83 ? 12.857 -105.575 41.415 1.00 39.51 84 GLY E O 1
ATOM 10575 N N . TYR G 3 84 ? 11.070 -104.253 41.817 1.00 36.29 85 TYR E N 1
ATOM 10576 C CA . TYR G 3 84 ? 11.034 -103.668 40.474 1.00 35.94 85 TYR E CA 1
ATOM 10577 C C . TYR G 3 84 ? 12.376 -103.099 40.065 1.00 35.18 85 TYR E C 1
ATOM 10578 O O . TYR G 3 84 ? 12.753 -103.206 38.906 1.00 33.99 85 TYR E O 1
ATOM 10587 N N . TYR G 3 85 ? 13.076 -102.480 41.014 1.00 35.49 86 TYR E N 1
ATOM 10588 C CA . TYR G 3 85 ? 14.368 -101.847 40.752 1.00 36.00 86 TYR E CA 1
ATOM 10589 C C . TYR G 3 85 ? 15.560 -102.638 41.268 1.00 38.65 86 TYR E C 1
ATOM 10590 O O . TYR G 3 85 ? 16.619 -102.065 41.489 1.00 39.69 86 TYR E O 1
ATOM 10599 N N . ASN G 3 86 ? 15.390 -103.933 41.497 1.00 41.87 87 ASN E N 1
ATOM 10600 C CA . ASN G 3 86 ? 16.513 -104.798 41.869 1.00 45.65 87 ASN E CA 1
ATOM 10601 C C . ASN G 3 86 ? 17.338 -104.319 43.069 1.00 45.30 87 ASN E C 1
ATOM 10602 O O . ASN G 3 86 ? 18.528 -104.619 43.160 1.00 47.87 87 ASN E O 1
ATOM 10607 N N . GLN G 3 87 ? 16.715 -103.603 43.995 1.00 44.38 88 GLN E N 1
ATOM 10608 C CA . GLN G 3 87 ? 17.471 -102.970 45.077 1.00 46.55 88 GLN E CA 1
ATOM 10609 C C . GLN G 3 87 ? 17.616 -103.968 46.193 1.00 49.12 88 GLN E C 1
ATOM 10610 O O . GLN G 3 87 ? 16.895 -104.962 46.207 1.00 49.64 88 GLN E O 1
ATOM 10616 N N . SER G 3 88 ? 18.534 -103.707 47.125 1.00 53.13 89 SER E N 1
ATOM 10617 C CA . SER G 3 88 ? 18.829 -104.672 48.181 1.00 56.08 89 SER E CA 1
ATOM 10618 C C . SER G 3 88 ? 17.829 -104.528 49.319 1.00 55.94 89 SER E C 1
ATOM 10619 O O . SER G 3 88 ? 17.271 -103.457 49.531 1.00 57.13 89 SER E O 1
ATOM 10622 N N . GLU G 3 89 ? 17.596 -105.628 50.025 1.00 56.62 90 GLU E N 1
ATOM 10623 C CA . GLU G 3 89 ? 16.711 -105.649 51.180 1.00 53.94 90 GLU E CA 1
ATOM 10624 C C . GLU G 3 89 ? 17.257 -104.748 52.277 1.00 51.29 90 GLU E C 1
ATOM 10625 O O . GLU G 3 89 ? 16.495 -104.232 53.079 1.00 51.05 90 GLU E O 1
ATOM 10631 N N . ALA G 3 90 ? 18.571 -104.538 52.303 1.00 48.39 91 ALA E N 1
ATOM 10632 C CA . ALA G 3 90 ? 19.142 -103.519 53.183 1.00 48.29 91 ALA E CA 1
ATOM 10633 C C . ALA G 3 90 ? 19.087 -102.163 52.480 1.00 46.55 91 ALA E C 1
ATOM 10634 O O . ALA G 3 90 ? 18.950 -102.078 51.262 1.00 43.90 91 ALA E O 1
ATOM 10636 N N . GLY G 3 91 ? 19.198 -101.097 53.254 1.00 45.18 92 GLY E N 1
ATOM 10637 C CA . GLY G 3 91 ? 19.148 -99.748 52.691 1.00 45.21 92 GLY E CA 1
ATOM 10638 C C . GLY G 3 91 ? 17.737 -99.200 52.515 1.00 43.19 92 GLY E C 1
ATOM 10639 O O . GLY G 3 91 ? 16.834 -99.889 52.033 1.00 42.06 92 GLY E O 1
ATOM 10640 N N . SER G 3 92 ? 17.573 -97.940 52.911 1.00 40.50 93 SER E N 1
ATOM 10641 C CA . SER G 3 92 ? 16.275 -97.289 52.972 1.00 37.82 93 SER E CA 1
ATOM 10642 C C . SER G 3 92 ? 15.819 -96.734 51.641 1.00 35.49 93 SER E C 1
ATOM 10643 O O . SER G 3 92 ? 16.618 -96.275 50.839 1.00 35.09 93 SER E O 1
ATOM 10646 N N . HIS G 3 93 ? 14.516 -96.779 51.423 1.00 33.26 94 HIS E N 1
ATOM 10647 C CA . HIS G 3 93 ? 13.906 -96.161 50.263 1.00 32.14 94 HIS E CA 1
ATOM 10648 C C . HIS G 3 93 ? 12.661 -95.408 50.715 1.00 30.80 94 HIS E C 1
ATOM 10649 O O . HIS G 3 93 ? 12.180 -95.613 51.844 1.00 33.22 94 HIS E O 1
ATOM 10656 N N . THR G 3 94 ? 12.157 -94.521 49.872 1.00 26.18 95 THR E N 1
ATOM 10657 C CA . THR G 3 94 ? 11.094 -93.645 50.297 1.00 24.44 95 THR E CA 1
ATOM 10658 C C . THR G 3 94 ? 9.949 -93.710 49.328 1.00 24.50 95 THR E C 1
ATOM 10659 O O . THR G 3 94 ? 10.169 -93.579 48.130 1.00 25.08 95 THR E O 1
ATOM 10663 N N . VAL G 3 95 ? 8.731 -93.876 49.854 1.00 23.46 96 VAL E N 1
ATOM 10664 C CA . VAL G 3 95 ? 7.524 -93.644 49.072 1.00 22.44 96 VAL E CA 1
ATOM 10665 C C . VAL G 3 95 ? 6.876 -92.347 49.535 1.00 21.60 96 VAL E C 1
ATOM 10666 O O . VAL G 3 95 ? 6.826 -92.065 50.734 1.00 21.47 96 VAL E O 1
ATOM 10670 N N . GLN G 3 96 ? 6.377 -91.571 48.577 1.00 20.76 97 GLN E N 1
ATOM 10671 C CA . GLN G 3 96 ? 5.577 -90.383 48.878 1.00 20.25 97 GLN E CA 1
ATOM 10672 C C . GLN G 3 96 ? 4.326 -90.335 48.021 1.00 18.19 97 GLN E C 1
ATOM 10673 O O . GLN G 3 96 ? 4.388 -90.620 46.817 1.00 17.22 97 GLN E O 1
ATOM 10679 N N . ARG G 3 97 ? 3.222 -89.960 48.659 1.00 16.58 98 ARG E N 1
ATOM 10680 C CA . ARG G 3 97 ? 1.941 -89.764 47.997 1.00 16.30 98 ARG E CA 1
ATOM 10681 C C . ARG G 3 97 ? 1.378 -88.434 48.474 1.00 16.53 98 ARG E C 1
ATOM 10682 O O . ARG G 3 97 ? 1.579 -88.020 49.647 1.00 16.23 98 ARG E O 1
ATOM 10690 N N . MET G 3 98 ? 0.674 -87.767 47.562 1.00 15.93 99 MET E N 1
ATOM 10691 C CA . MET G 3 98 ? 0.053 -86.488 47.860 1.00 15.69 99 MET E CA 1
ATOM 10692 C C . MET G 3 98 ? -1.185 -86.394 47.036 1.00 14.34 99 MET E C 1
ATOM 10693 O O . MET G 3 98 ? -1.147 -86.769 45.884 1.00 14.59 99 MET E O 1
ATOM 10698 N N . TYR G 3 99 ? -2.284 -85.926 47.623 1.00 13.88 100 TYR E N 1
ATOM 10699 C CA . TYR G 3 99 ? -3.533 -85.734 46.859 1.00 13.17 100 TYR E CA 1
ATOM 10700 C C . TYR G 3 99 ? -4.421 -84.692 47.487 1.00 12.74 100 TYR E C 1
ATOM 10701 O O . TYR G 3 99 ? -4.294 -84.407 48.668 1.00 12.69 100 TYR E O 1
ATOM 10710 N N . GLY G 3 100 ? -5.312 -84.126 46.693 1.00 12.54 101 GLY E N 1
ATOM 10711 C CA . GLY G 3 100 ? -6.187 -83.078 47.188 1.00 13.07 101 GLY E CA 1
ATOM 10712 C C . GLY G 3 100 ? -6.939 -82.281 46.132 1.00 13.64 101 GLY E C 1
ATOM 10713 O O . GLY G 3 100 ? -6.609 -82.335 44.942 1.00 13.87 101 GLY E O 1
ATOM 10714 N N . CYS G 3 101 ? -7.946 -81.530 46.573 1.00 14.05 102 CYS E N 1
ATOM 10715 C CA . CYS G 3 101 ? -8.725 -80.712 45.658 1.00 14.41 102 CYS E CA 1
ATOM 10716 C C . CYS G 3 101 ? -8.503 -79.230 45.838 1.00 14.91 102 CYS E C 1
ATOM 10717 O O . CYS G 3 101 ? -8.030 -78.765 46.878 1.00 15.02 102 CYS E O 1
ATOM 10720 N N . ASP G 3 102 ? -8.819 -78.508 44.766 1.00 15.85 103 ASP E N 1
ATOM 10721 C CA . ASP G 3 102 ? -8.832 -77.044 44.722 1.00 16.56 103 ASP E CA 1
ATOM 10722 C C . ASP G 3 102 ? -10.271 -76.631 44.481 1.00 17.54 103 ASP E C 1
ATOM 10723 O O . ASP G 3 102 ? -10.970 -77.276 43.703 1.00 18.43 103 ASP E O 1
ATOM 10728 N N . VAL G 3 103 ? -10.693 -75.564 45.144 1.00 19.08 104 VAL E N 1
ATOM 10729 C CA . VAL G 3 103 ? -11.935 -74.864 44.821 1.00 20.07 104 VAL E CA 1
ATOM 10730 C C . VAL G 3 103 ? -11.647 -73.379 44.586 1.00 21.20 104 VAL E C 1
ATOM 10731 O O . VAL G 3 103 ? -10.739 -72.799 45.202 1.00 20.23 104 VAL E O 1
ATOM 10735 N N . GLY G 3 104 ? -12.459 -72.756 43.738 1.00 22.60 105 GLY E N 1
ATOM 10736 C CA . GLY G 3 104 ? -12.371 -71.317 43.501 1.00 23.93 105 GLY E CA 1
ATOM 10737 C C . GLY G 3 104 ? -13.079 -70.452 44.545 1.00 25.18 105 GLY E C 1
ATOM 10738 O O . GLY G 3 104 ? -13.590 -70.949 45.552 1.00 26.02 105 GLY E O 1
ATOM 10739 N N . SER G 3 105 ? -13.137 -69.152 44.280 1.00 26.27 106 SER E N 1
ATOM 10740 C CA . SER G 3 105 ? -13.788 -68.187 45.173 1.00 26.89 106 SER E CA 1
ATOM 10741 C C . SER G 3 105 ? -15.252 -68.502 45.477 1.00 26.99 106 SER E C 1
ATOM 10742 O O . SER G 3 105 ? -15.783 -68.093 46.495 1.00 26.51 106 SER E O 1
ATOM 10745 N N . ASP G 3 106 ? -15.904 -69.222 44.578 1.00 28.78 107 ASP E N 1
ATOM 10746 C CA . ASP G 3 106 ? -17.309 -69.596 44.735 1.00 29.86 107 ASP E CA 1
ATOM 10747 C C . ASP G 3 106 ? -17.457 -70.955 45.427 1.00 29.01 107 ASP E C 1
ATOM 10748 O O . ASP G 3 106 ? -18.561 -71.488 45.541 1.00 26.64 107 ASP E O 1
ATOM 10753 N N . TRP G 3 107 ? -16.323 -71.490 45.889 1.00 29.75 108 TRP E N 1
ATOM 10754 C CA . TRP G 3 107 ? -16.232 -72.749 46.643 1.00 28.91 108 TRP E CA 1
ATOM 10755 C C . TRP G 3 107 ? -16.525 -73.969 45.789 1.00 29.19 108 TRP E C 1
ATOM 10756 O O . TRP G 3 107 ? -16.832 -75.023 46.322 1.00 28.51 108 TRP E O 1
ATOM 10767 N N . ARG G 3 108 ? -16.394 -73.830 44.471 1.00 31.01 109 ARG E N 1
ATOM 10768 C CA . ARG G 3 108 ? -16.626 -74.944 43.548 1.00 32.58 109 ARG E CA 1
ATOM 10769 C C . ARG G 3 108 ? -15.322 -75.544 42.987 1.00 30.80 109 ARG E C 1
ATOM 10770 O O . ARG G 3 108 ? -14.313 -74.861 42.816 1.00 27.86 109 ARG E O 1
ATOM 10778 N N . PHE G 3 109 ? -15.389 -76.846 42.718 1.00 30.02 110 PHE E N 1
ATOM 10779 C CA . PHE G 3 109 ? -14.270 -77.639 42.266 1.00 28.89 110 PHE E CA 1
ATOM 10780 C C . PHE G 3 109 ? -13.529 -76.972 41.113 1.00 28.38 110 PHE E C 1
ATOM 10781 O O . PHE G 3 109 ? -14.139 -76.576 40.130 1.00 28.16 110 PHE E O 1
ATOM 10789 N N . LEU G 3 110 ? -12.219 -76.821 41.254 1.00 27.41 111 LEU E N 1
ATOM 10790 C CA . LEU G 3 110 ? -11.383 -76.340 40.168 1.00 26.44 111 LEU E CA 1
ATOM 10791 C C . LEU G 3 110 ? -10.593 -77.506 39.615 1.00 27.45 111 LEU E C 1
ATOM 10792 O O . LEU G 3 110 ? -10.715 -77.828 38.451 1.00 29.79 111 LEU E O 1
ATOM 10797 N N . ARG G 3 111 ? -9.789 -78.140 40.452 1.00 28.03 112 ARG E N 1
ATOM 10798 C CA . ARG G 3 111 ? -8.835 -79.133 39.979 1.00 29.69 112 ARG E CA 1
ATOM 10799 C C . ARG G 3 111 ? -8.552 -80.137 41.074 1.00 27.24 112 ARG E C 1
ATOM 10800 O O . ARG G 3 111 ? -8.891 -79.876 42.208 1.00 27.09 112 ARG E O 1
ATOM 10808 N N . GLY G 3 112 ? -7.950 -81.273 40.730 1.00 24.86 113 GLY E N 1
ATOM 10809 C CA . GLY G 3 112 ? -7.543 -82.280 41.715 1.00 22.93 113 GLY E CA 1
ATOM 10810 C C . GLY G 3 112 ? -6.217 -82.935 41.356 1.00 20.91 113 GLY E C 1
ATOM 10811 O O . GLY G 3 112 ? -5.787 -82.872 40.220 1.00 19.76 113 GLY E O 1
ATOM 10812 N N . TYR G 3 113 ? -5.550 -83.518 42.340 1.00 19.63 114 TYR E N 1
ATOM 10813 C CA . TYR G 3 113 ? -4.223 -84.070 42.152 1.00 20.15 114 TYR E CA 1
ATOM 10814 C C . TYR G 3 113 ? -4.131 -85.408 42.865 1.00 20.05 114 TYR E C 1
ATOM 10815 O O . TYR G 3 113 ? -4.714 -85.584 43.931 1.00 21.07 114 TYR E O 1
ATOM 10824 N N . HIS G 3 114 ? -3.378 -86.335 42.291 1.00 18.98 115 HIS E N 1
ATOM 10825 C CA . HIS G 3 114 ? -2.946 -87.521 43.024 1.00 17.90 115 HIS E CA 1
ATOM 10826 C C . HIS G 3 114 ? -1.661 -87.987 42.422 1.00 17.75 115 HIS E C 1
ATOM 10827 O O . HIS G 3 114 ? -1.655 -88.571 41.342 1.00 17.16 115 HIS E O 1
ATOM 10834 N N . GLN G 3 115 ? -0.577 -87.727 43.129 1.00 18.28 116 GLN E N 1
ATOM 10835 C CA . GLN G 3 115 ? 0.739 -88.012 42.624 1.00 19.62 116 GLN E CA 1
ATOM 10836 C C . GLN G 3 115 ? 1.441 -88.923 43.585 1.00 20.95 116 GLN E C 1
ATOM 10837 O O . GLN G 3 115 ? 1.077 -89.017 44.757 1.00 21.03 116 GLN E O 1
ATOM 10843 N N . TYR G 3 116 ? 2.478 -89.569 43.074 1.00 22.97 117 TYR E N 1
ATOM 10844 C CA . TYR G 3 116 ? 3.190 -90.609 43.785 1.00 24.48 117 TYR E CA 1
ATOM 10845 C C . TYR G 3 116 ? 4.643 -90.507 43.356 1.00 25.72 117 TYR E C 1
ATOM 10846 O O . TYR G 3 116 ? 4.947 -90.130 42.230 1.00 26.69 117 TYR E O 1
ATOM 10855 N N . ALA G 3 117 ? 5.544 -90.864 44.243 1.00 27.48 118 ALA E N 1
ATOM 10856 C CA . ALA G 3 117 ? 6.951 -90.735 43.947 1.00 28.98 118 ALA E CA 1
ATOM 10857 C C . ALA G 3 117 ? 7.722 -91.791 44.678 1.00 31.06 118 ALA E C 1
ATOM 10858 O O . ALA G 3 117 ? 7.344 -92.186 45.797 1.00 33.06 118 ALA E O 1
ATOM 10860 N N . TYR G 3 118 ? 8.809 -92.236 44.051 1.00 31.39 119 TYR E N 1
ATOM 10861 C CA . TYR G 3 118 ? 9.659 -93.252 44.629 1.00 31.40 119 TYR E CA 1
ATOM 10862 C C . TYR G 3 118 ? 11.077 -92.705 44.675 1.00 33.11 119 TYR E C 1
ATOM 10863 O O . TYR G 3 118 ? 11.554 -92.134 43.703 1.00 31.28 119 TYR E O 1
ATOM 10872 N N . ASP G 3 119 ? 11.717 -92.859 45.833 1.00 35.41 120 ASP E N 1
ATOM 10873 C CA . ASP G 3 119 ? 13.003 -92.242 46.129 1.00 36.42 120 ASP E CA 1
ATOM 10874 C C . ASP G 3 119 ? 13.141 -90.804 45.634 1.00 38.13 120 ASP E C 1
ATOM 10875 O O . ASP G 3 119 ? 14.194 -90.415 45.122 1.00 41.43 120 ASP E O 1
ATOM 10880 N N . GLY G 3 120 ? 12.077 -90.018 45.793 1.00 37.12 121 GLY E N 1
ATOM 10881 C CA . GLY G 3 120 ? 12.128 -88.581 45.547 1.00 36.32 121 GLY E CA 1
ATOM 10882 C C . GLY G 3 120 ? 11.909 -88.164 44.104 1.00 36.31 121 GLY E C 1
ATOM 10883 O O . GLY G 3 120 ? 11.864 -86.975 43.784 1.00 38.68 121 GLY E O 1
ATOM 10884 N N . LYS G 3 121 ? 11.755 -89.132 43.223 1.00 34.51 122 LYS E N 1
ATOM 10885 C CA . LYS G 3 121 ? 11.594 -88.855 41.814 1.00 33.52 122 LYS E CA 1
ATOM 10886 C C . LYS G 3 121 ? 10.180 -89.281 41.402 1.00 29.59 122 LYS E C 1
ATOM 10887 O O . LYS G 3 121 ? 9.626 -90.240 41.949 1.00 25.68 122 LYS E O 1
ATOM 10893 N N . ASP G 3 122 ? 9.598 -88.551 40.450 1.00 27.45 123 ASP E N 1
ATOM 10894 C CA . ASP G 3 122 ? 8.245 -88.833 39.995 1.00 26.66 123 ASP E CA 1
ATOM 10895 C C . ASP G 3 122 ? 8.135 -90.285 39.654 1.00 26.45 123 ASP E C 1
ATOM 10896 O O . ASP G 3 122 ? 9.119 -90.901 39.224 1.00 26.99 123 ASP E O 1
ATOM 10901 N N . TYR G 3 123 ? 6.935 -90.828 39.824 1.00 25.97 124 TYR E N 1
ATOM 10902 C CA . TYR G 3 123 ? 6.713 -92.226 39.523 1.00 26.33 124 TYR E CA 1
ATOM 10903 C C . TYR G 3 123 ? 5.435 -92.388 38.747 1.00 24.15 124 TYR E C 1
ATOM 10904 O O . TYR G 3 123 ? 5.460 -92.714 37.561 1.00 24.07 124 TYR E O 1
ATOM 10913 N N . ILE G 3 124 ? 4.305 -92.197 39.410 1.00 23.36 125 ILE E N 1
ATOM 10914 C CA . ILE G 3 124 ? 3.025 -92.247 38.708 1.00 23.19 125 ILE E CA 1
ATOM 10915 C C . ILE G 3 124 ? 2.149 -91.115 39.221 1.00 22.37 125 ILE E C 1
ATOM 10916 O O . ILE G 3 124 ? 2.230 -90.736 40.393 1.00 20.38 125 ILE E O 1
ATOM 10921 N N . ALA G 3 125 ? 1.343 -90.569 38.312 1.00 22.16 126 ALA E N 1
ATOM 10922 C CA . ALA G 3 125 ? 0.575 -89.366 38.579 1.00 21.96 126 ALA E CA 1
ATOM 10923 C C . ALA G 3 125 ? -0.692 -89.323 37.738 1.00 21.85 126 ALA E C 1
ATOM 10924 O O . ALA G 3 125 ? -0.699 -89.657 36.559 1.00 21.18 126 ALA E O 1
ATOM 10926 N N . LEU G 3 126 ? -1.772 -88.915 38.381 1.00 22.03 127 LEU E N 1
ATOM 10927 C CA . LEU G 3 126 ? -3.053 -88.802 37.739 1.00 22.04 127 LEU E CA 1
ATOM 10928 C C . LEU G 3 126 ? -3.035 -87.481 37.012 1.00 21.83 127 LEU E C 1
ATOM 10929 O O . LEU G 3 126 ? -2.792 -86.462 37.614 1.00 23.60 127 LEU E O 1
ATOM 10934 N N . LYS G 3 127 ? -3.247 -87.510 35.705 1.00 22.56 128 LYS E N 1
ATOM 10935 C CA . LYS G 3 127 ? -3.284 -86.293 34.873 1.00 22.80 128 LYS E CA 1
ATOM 10936 C C . LYS G 3 127 ? -4.435 -85.392 35.257 1.00 22.56 128 LYS E C 1
ATOM 10937 O O . LYS G 3 127 ? -5.349 -85.839 35.940 1.00 22.58 128 LYS E O 1
ATOM 10943 N N . GLU G 3 128 ? -4.422 -84.148 34.781 1.00 23.28 129 GLU E N 1
ATOM 10944 C CA . GLU G 3 128 ? -5.414 -83.153 35.205 1.00 25.25 129 GLU E CA 1
ATOM 10945 C C . GLU G 3 128 ? -6.826 -83.453 34.722 1.00 24.96 129 GLU E C 1
ATOM 10946 O O . GLU G 3 128 ? -7.809 -82.973 35.310 1.00 22.35 129 GLU E O 1
ATOM 10952 N N . ASP G 3 129 ? -6.947 -84.277 33.684 1.00 26.27 130 ASP E N 1
ATOM 10953 C CA . ASP G 3 129 ? -8.281 -84.664 33.228 1.00 27.02 130 ASP E CA 1
ATOM 10954 C C . ASP G 3 129 ? -8.906 -85.600 34.246 1.00 26.84 130 ASP E C 1
ATOM 10955 O O . ASP G 3 129 ? -10.110 -85.722 34.285 1.00 29.01 130 ASP E O 1
ATOM 10960 N N . LEU G 3 130 ? -8.068 -86.240 35.061 1.00 26.60 131 LEU E N 1
ATOM 10961 C CA . LEU G 3 130 ? -8.481 -87.189 36.095 1.00 26.79 131 LEU E CA 1
ATOM 10962 C C . LEU G 3 130 ? -9.052 -88.480 35.490 1.00 27.06 131 LEU E C 1
ATOM 10963 O O . LEU G 3 130 ? -9.900 -89.148 36.082 1.00 25.98 131 LEU E O 1
ATOM 10968 N N . ARG G 3 131 ? -8.561 -88.835 34.313 1.00 26.78 132 ARG E N 1
ATOM 10969 C CA . ARG G 3 131 ? -8.964 -90.059 33.657 1.00 26.62 132 ARG E CA 1
ATOM 10970 C C . ARG G 3 131 ? -7.766 -90.835 33.155 1.00 26.71 132 ARG E C 1
ATOM 10971 O O . ARG G 3 131 ? -7.909 -91.951 32.669 1.00 27.75 132 ARG E O 1
ATOM 10979 N N . SER G 3 132 ? -6.581 -90.260 33.289 1.00 26.66 133 SER E N 1
ATOM 10980 C CA . SER G 3 132 ? -5.418 -90.707 32.550 1.00 26.20 133 SER E CA 1
ATOM 10981 C C . SER G 3 132 ? -4.253 -90.682 33.512 1.00 26.09 133 SER E C 1
ATOM 10982 O O . SER G 3 132 ? -4.295 -89.943 34.495 1.00 25.35 133 SER E O 1
ATOM 10985 N N . TRP G 3 133 ? -3.210 -91.464 33.230 1.00 26.56 134 TRP E N 1
ATOM 10986 C CA . TRP G 3 133 ? -2.044 -91.548 34.120 1.00 26.93 134 TRP E CA 1
ATOM 10987 C C . TRP G 3 133 ? -0.767 -91.158 33.395 1.00 29.22 134 TRP E C 1
ATOM 10988 O O . TRP G 3 133 ? -0.626 -91.414 32.197 1.00 33.00 134 TRP E O 1
ATOM 10999 N N . THR G 3 134 ? 0.155 -90.529 34.120 1.00 29.13 135 THR E N 1
ATOM 11000 C CA . THR G 3 134 ? 1.469 -90.213 33.593 1.00 28.56 135 THR E CA 1
ATOM 11001 C C . THR G 3 134 ? 2.491 -91.082 34.303 1.00 31.65 135 THR E C 1
ATOM 11002 O O . THR G 3 134 ? 2.583 -91.082 35.531 1.00 32.30 135 THR E O 1
ATOM 11006 N N . ALA G 3 135 ? 3.254 -91.824 33.516 1.00 35.28 136 ALA E N 1
ATOM 11007 C CA . ALA G 3 135 ? 4.176 -92.807 34.033 1.00 39.38 136 ALA E CA 1
ATOM 11008 C C . ALA G 3 135 ? 5.454 -92.753 33.215 1.00 43.75 136 ALA E C 1
ATOM 11009 O O . ALA G 3 135 ? 5.537 -93.330 32.121 1.00 47.99 136 ALA E O 1
ATOM 11011 N N . ALA G 3 136 ? 6.450 -92.050 33.739 1.00 46.81 137 ALA E N 1
ATOM 11012 C CA . ALA G 3 136 ? 7.743 -91.935 33.074 1.00 47.37 137 ALA E CA 1
ATOM 11013 C C . ALA G 3 136 ? 8.369 -93.306 32.990 1.00 47.72 137 ALA E C 1
ATOM 11014 O O . ALA G 3 136 ? 8.711 -93.792 31.914 1.00 50.84 137 ALA E O 1
ATOM 11016 N N . ASP G 3 137 ? 8.452 -93.947 34.145 1.00 48.90 138 ASP E N 1
ATOM 11017 C CA . ASP G 3 137 ? 9.237 -95.153 34.314 1.00 50.34 138 ASP E CA 1
ATOM 11018 C C . ASP G 3 137 ? 8.570 -96.421 33.805 1.00 50.69 138 ASP E C 1
ATOM 11019 O O . ASP G 3 137 ? 7.344 -96.510 33.684 1.00 48.13 138 ASP E O 1
ATOM 11024 N N . MET G 3 138 ? 9.430 -97.394 33.516 1.00 52.10 139 MET E N 1
ATOM 11025 C CA . MET G 3 138 ? 9.025 -98.736 33.100 1.00 51.75 139 MET E CA 1
ATOM 11026 C C . MET G 3 138 ? 8.199 -99.445 34.163 1.00 47.73 139 MET E C 1
ATOM 11027 O O . MET G 3 138 ? 7.162 -100.034 33.859 1.00 48.29 139 MET E O 1
ATOM 11032 N N . ALA G 3 139 ? 8.682 -99.401 35.401 1.00 43.68 140 ALA E N 1
ATOM 11033 C CA . ALA G 3 139 ? 7.977 -99.992 36.536 1.00 40.84 140 ALA E CA 1
ATOM 11034 C C . ALA G 3 139 ? 6.627 -99.306 36.762 1.00 40.30 140 ALA E C 1
ATOM 11035 O O . ALA G 3 139 ? 5.651 -99.956 37.155 1.00 40.39 140 ALA E O 1
ATOM 11037 N N . ALA G 3 140 ? 6.576 -98.005 36.476 1.00 38.05 141 ALA E N 1
ATOM 11038 C CA . ALA G 3 140 ? 5.351 -97.235 36.581 1.00 35.88 141 ALA E CA 1
ATOM 11039 C C . ALA G 3 140 ? 4.405 -97.481 35.408 1.00 33.30 141 ALA E C 1
ATOM 11040 O O . ALA G 3 140 ? 3.251 -97.082 35.450 1.00 30.37 141 ALA E O 1
ATOM 11042 N N . GLN G 3 141 ? 4.894 -98.125 34.360 1.00 33.86 142 GLN E N 1
ATOM 11043 C CA . GLN G 3 141 ? 4.033 -98.580 33.283 1.00 34.97 142 GLN E CA 1
ATOM 11044 C C . GLN G 3 141 ? 3.283 -99.793 33.764 1.00 32.02 142 GLN E C 1
ATOM 11045 O O . GLN G 3 141 ? 2.088 -99.932 33.517 1.00 29.64 142 GLN E O 1
ATOM 11051 N N . THR G 3 142 ? 3.988 -100.662 34.483 1.00 31.15 143 THR E N 1
ATOM 11052 C CA . THR G 3 142 ? 3.361 -101.808 35.133 1.00 28.60 143 THR E CA 1
ATOM 11053 C C . THR G 3 142 ? 2.260 -101.313 36.058 1.00 29.47 143 THR E C 1
ATOM 11054 O O . THR G 3 142 ? 1.112 -101.777 35.981 1.00 30.96 143 THR E O 1
ATOM 11058 N N . THR G 3 143 ? 2.594 -100.366 36.929 1.00 28.33 144 THR E N 1
ATOM 11059 C CA . THR G 3 143 ? 1.584 -99.811 37.806 1.00 28.01 144 THR E CA 1
ATOM 11060 C C . THR G 3 143 ? 0.435 -99.199 37.001 1.00 26.98 144 THR E C 1
ATOM 11061 O O . THR G 3 143 ? -0.724 -99.465 37.283 1.00 27.73 144 THR E O 1
ATOM 11065 N N . LYS G 3 144 ? 0.748 -98.403 35.995 1.00 26.39 145 LYS E N 1
ATOM 11066 C CA . LYS G 3 144 ? -0.292 -97.776 35.182 1.00 27.79 145 LYS E CA 1
ATOM 11067 C C . LYS G 3 144 ? -1.358 -98.784 34.754 1.00 29.97 145 LYS E C 1
ATOM 11068 O O . LYS G 3 144 ? -2.557 -98.564 34.928 1.00 29.52 145 LYS E O 1
ATOM 11074 N N . HIS G 3 145 ? -0.906 -99.881 34.157 1.00 33.46 146 HIS E N 1
ATOM 11075 C CA . HIS G 3 145 ? -1.817 -100.853 33.570 1.00 34.79 146 HIS E CA 1
ATOM 11076 C C . HIS G 3 145 ? -2.646 -101.542 34.652 1.00 30.51 146 HIS E C 1
ATOM 11077 O O . HIS G 3 145 ? -3.837 -101.769 34.465 1.00 30.12 146 HIS E O 1
ATOM 11084 N N . LYS G 3 146 ? -2.033 -101.861 35.787 1.00 27.01 147 LYS E N 1
ATOM 11085 C CA . LYS G 3 146 ? -2.786 -102.512 36.861 1.00 26.22 147 LYS E CA 1
ATOM 11086 C C . LYS G 3 146 ? -3.890 -101.604 37.406 1.00 25.70 147 LYS E C 1
ATOM 11087 O O . LYS G 3 146 ? -5.043 -102.036 37.579 1.00 25.40 147 LYS E O 1
ATOM 11093 N N . TRP G 3 147 ? -3.524 -100.353 37.666 1.00 24.72 148 TRP E N 1
ATOM 11094 C CA . TRP G 3 147 ? -4.481 -99.355 38.124 1.00 23.89 148 TRP E CA 1
ATOM 11095 C C . TRP G 3 147 ? -5.533 -99.079 37.079 1.00 23.62 148 TRP E C 1
ATOM 11096 O O . TRP G 3 147 ? -6.665 -98.832 37.421 1.00 24.14 148 TRP E O 1
ATOM 11107 N N . GLU G 3 148 ? -5.153 -99.118 35.806 1.00 24.30 149 GLU E N 1
ATOM 11108 C CA . GLU G 3 148 ? -6.108 -98.967 34.688 1.00 24.18 149 GLU E CA 1
ATOM 11109 C C . GLU G 3 148 ? -7.135 -100.088 34.658 1.00 23.13 149 GLU E C 1
ATOM 11110 O O . GLU G 3 148 ? -8.344 -99.843 34.481 1.00 23.98 149 GLU E O 1
ATOM 11116 N N . ALA G 3 149 ? -6.669 -101.320 34.839 1.00 21.73 150 ALA E N 1
ATOM 11117 C CA . ALA G 3 149 ? -7.586 -102.465 34.970 1.00 20.44 150 ALA E CA 1
ATOM 11118 C C . ALA G 3 149 ? -8.435 -102.359 36.246 1.00 19.56 150 ALA E C 1
ATOM 11119 O O . ALA G 3 149 ? -9.563 -102.811 36.263 1.00 19.52 150 ALA E O 1
ATOM 11121 N N . ALA G 3 150 ? -7.905 -101.728 37.292 1.00 19.41 151 ALA E N 1
ATOM 11122 C CA . ALA G 3 150 ? -8.633 -101.572 38.558 1.00 20.10 151 ALA E CA 1
ATOM 11123 C C . ALA G 3 150 ? -9.587 -100.360 38.612 1.00 20.29 151 ALA E C 1
ATOM 11124 O O . ALA G 3 150 ? -10.352 -100.215 39.568 1.00 20.57 151 ALA E O 1
ATOM 11126 N N . HIS G 3 151 ? -9.544 -99.502 37.600 1.00 20.56 152 HIS E N 1
ATOM 11127 C CA . HIS G 3 151 ? -10.332 -98.259 37.567 1.00 21.14 152 HIS E CA 1
ATOM 11128 C C . HIS G 3 151 ? -10.027 -97.374 38.766 1.00 20.28 152 HIS E C 1
ATOM 11129 O O . HIS G 3 151 ? -10.929 -96.732 39.346 1.00 18.50 152 HIS E O 1
ATOM 11136 N N . VAL G 3 152 ? -8.756 -97.331 39.126 1.00 19.79 153 VAL E N 1
ATOM 11137 C CA . VAL G 3 152 ? -8.334 -96.437 40.188 1.00 21.04 153 VAL E CA 1
ATOM 11138 C C . VAL G 3 152 ? -8.701 -94.975 39.875 1.00 20.77 153 VAL E C 1
ATOM 11139 O O . VAL G 3 152 ? -9.247 -94.269 40.726 1.00 19.94 153 VAL E O 1
ATOM 11143 N N . ALA G 3 153 ? -8.436 -94.541 38.648 1.00 21.79 154 ALA E N 1
ATOM 11144 C CA . ALA G 3 153 ? -8.664 -93.142 38.243 1.00 22.78 154 ALA E CA 1
ATOM 11145 C C . ALA G 3 153 ? -10.110 -92.735 38.448 1.00 23.63 154 ALA E C 1
ATOM 11146 O O . ALA G 3 153 ? -10.396 -91.631 38.885 1.00 25.79 154 ALA E O 1
ATOM 11148 N N . GLU G 3 154 ? -11.013 -93.642 38.116 1.00 24.61 155 GLU E N 1
ATOM 11149 C CA . GLU G 3 154 ? -12.444 -93.422 38.240 1.00 25.97 155 GLU E CA 1
ATOM 11150 C C . GLU G 3 154 ? -12.838 -93.165 39.692 1.00 27.28 155 GLU E C 1
ATOM 11151 O O . GLU G 3 154 ? -13.694 -92.331 39.974 1.00 31.89 155 GLU E O 1
ATOM 11157 N N . GLN G 3 155 ? -12.218 -93.895 40.614 1.00 26.57 156 GLN E N 1
ATOM 11158 C CA . GLN G 3 155 ? -12.486 -93.740 42.045 1.00 25.37 156 GLN E CA 1
ATOM 11159 C C . GLN G 3 155 ? -11.889 -92.434 42.594 1.00 23.20 156 GLN E C 1
ATOM 11160 O O . GLN G 3 155 ? -12.538 -91.690 43.334 1.00 21.90 156 GLN E O 1
ATOM 11166 N N . LEU G 3 156 ? -10.638 -92.186 42.232 1.00 20.30 157 LEU E N 1
ATOM 11167 C CA . LEU G 3 156 ? -9.964 -90.995 42.661 1.00 19.66 157 LEU E CA 1
ATOM 11168 C C . LEU G 3 156 ? -10.674 -89.748 42.149 1.00 20.08 157 LEU E C 1
ATOM 11169 O O . LEU G 3 156 ? -10.804 -88.776 42.875 1.00 19.85 157 LEU E O 1
ATOM 11174 N N . ARG G 3 157 ? -11.134 -89.795 40.903 1.00 21.08 158 ARG E N 1
ATOM 11175 C CA . ARG G 3 157 ? -11.865 -88.680 40.315 1.00 22.04 158 ARG E CA 1
ATOM 11176 C C . ARG G 3 157 ? -13.060 -88.308 41.187 1.00 22.25 158 ARG E C 1
ATOM 11177 O O . ARG G 3 157 ? -13.268 -87.138 41.505 1.00 26.07 158 ARG E O 1
ATOM 11185 N N . ALA G 3 158 ? -13.840 -89.313 41.572 1.00 19.38 159 ALA E N 1
ATOM 11186 C CA . ALA G 3 158 ? -14.994 -89.098 42.435 1.00 17.83 159 ALA E CA 1
ATOM 11187 C C . ALA G 3 158 ? -14.568 -88.397 43.719 1.00 16.97 159 ALA E C 1
ATOM 11188 O O . ALA G 3 158 ? -14.910 -87.236 43.947 1.00 16.75 159 ALA E O 1
ATOM 11190 N N . TYR G 3 159 ? -13.817 -89.107 44.554 1.00 15.87 160 TYR E N 1
ATOM 11191 C CA . TYR G 3 159 ? -13.306 -88.542 45.774 1.00 15.24 160 TYR E CA 1
ATOM 11192 C C . TYR G 3 159 ? -13.000 -87.073 45.559 1.00 15.66 160 TYR E C 1
ATOM 11193 O O . TYR G 3 159 ? -13.537 -86.228 46.269 1.00 15.50 160 TYR E O 1
ATOM 11202 N N . LEU G 3 160 ? -12.150 -86.793 44.571 1.00 16.46 161 LEU E N 1
ATOM 11203 C CA . LEU G 3 160 ? -11.674 -85.438 44.292 1.00 17.45 161 LEU E CA 1
ATOM 11204 C C . LEU G 3 160 ? -12.827 -84.479 44.001 1.00 19.55 161 LEU E C 1
ATOM 11205 O O . LEU G 3 160 ? -12.844 -83.353 44.508 1.00 20.84 161 LEU E O 1
ATOM 11210 N N . GLU G 3 161 ? -13.797 -84.924 43.206 1.00 21.13 162 GLU E N 1
ATOM 11211 C CA . GLU G 3 161 ? -14.935 -84.064 42.840 1.00 22.89 162 GLU E CA 1
ATOM 11212 C C . GLU G 3 161 ? -16.006 -84.029 43.929 1.00 22.84 162 GLU E C 1
ATOM 11213 O O . GLU G 3 161 ? -16.789 -83.085 43.992 1.00 23.82 162 GLU E O 1
ATOM 11219 N N . GLY G 3 162 ? -16.043 -85.054 44.775 1.00 21.62 163 GLY E N 1
ATOM 11220 C CA . GLY G 3 162 ? -17.108 -85.185 45.771 1.00 20.19 163 GLY E CA 1
ATOM 11221 C C . GLY G 3 162 ? -16.610 -84.980 47.188 1.00 18.95 163 GLY E C 1
ATOM 11222 O O . GLY G 3 162 ? -16.613 -83.859 47.720 1.00 19.00 163 GLY E O 1
ATOM 11223 N N . THR G 3 163 ? -16.149 -86.068 47.788 1.00 16.85 164 THR E N 1
ATOM 11224 C CA . THR G 3 163 ? -15.786 -86.044 49.163 1.00 15.68 164 THR E CA 1
ATOM 11225 C C . THR G 3 163 ? -14.807 -84.929 49.405 1.00 15.30 164 THR E C 1
ATOM 11226 O O . THR G 3 163 ? -15.027 -84.110 50.313 1.00 15.03 164 THR E O 1
ATOM 11230 N N . CYS G 3 164 ? -13.740 -84.889 48.608 1.00 14.59 165 CYS E N 1
ATOM 11231 C CA . CYS G 3 164 ? -12.681 -83.908 48.815 1.00 14.91 165 CYS E CA 1
ATOM 11232 C C . CYS G 3 164 ? -13.173 -82.461 48.869 1.00 15.06 165 CYS E C 1
ATOM 11233 O O . CYS G 3 164 ? -12.754 -81.745 49.752 1.00 14.68 165 CYS E O 1
ATOM 11236 N N . VAL G 3 165 ? -14.076 -82.043 47.976 1.00 16.22 166 VAL E N 1
ATOM 11237 C CA . VAL G 3 165 ? -14.548 -80.645 47.986 1.00 16.74 166 VAL E CA 1
ATOM 11238 C C . VAL G 3 165 ? -15.626 -80.411 49.027 1.00 17.09 166 VAL E C 1
ATOM 11239 O O . VAL G 3 165 ? -15.591 -79.413 49.746 1.00 17.58 166 VAL E O 1
ATOM 11243 N N . GLU G 3 166 ? -16.573 -81.327 49.130 1.00 17.80 167 GLU E N 1
ATOM 11244 C CA . GLU G 3 166 ? -17.627 -81.188 50.137 1.00 18.57 167 GLU E CA 1
ATOM 11245 C C . GLU G 3 166 ? -17.036 -80.926 51.518 1.00 17.51 167 GLU E C 1
ATOM 11246 O O . GLU G 3 166 ? -17.444 -79.975 52.194 1.00 17.90 167 GLU E O 1
ATOM 11252 N N . TRP G 3 167 ? -16.070 -81.751 51.916 1.00 15.94 168 TRP E N 1
ATOM 11253 C CA . TRP G 3 167 ? -15.459 -81.629 53.237 1.00 15.62 168 TRP E CA 1
ATOM 11254 C C . TRP G 3 167 ? -14.511 -80.448 53.339 1.00 15.28 168 TRP E C 1
ATOM 11255 O O . TRP G 3 167 ? -14.391 -79.831 54.411 1.00 15.62 168 TRP E O 1
ATOM 11266 N N . LEU G 3 168 ? -13.879 -80.085 52.236 1.00 14.65 169 LEU E N 1
ATOM 11267 C CA . LEU G 3 168 ? -13.146 -78.837 52.220 1.00 14.73 169 LEU E CA 1
ATOM 11268 C C . LEU G 3 168 ? -14.091 -77.683 52.591 1.00 14.88 169 LEU E C 1
ATOM 11269 O O . LEU G 3 168 ? -13.764 -76.836 53.415 1.00 13.81 169 LEU E O 1
ATOM 11274 N N . ARG G 3 169 ? -15.277 -77.672 51.994 1.00 15.82 170 ARG E N 1
ATOM 11275 C CA . ARG G 3 169 ? -16.255 -76.643 52.300 1.00 16.89 170 ARG E CA 1
ATOM 11276 C C . ARG G 3 169 ? -16.676 -76.716 53.768 1.00 16.87 170 ARG E C 1
ATOM 11277 O O . ARG G 3 169 ? -16.773 -75.677 54.442 1.00 16.96 170 ARG E O 1
ATOM 11285 N N . ARG G 3 170 ? -16.916 -77.925 54.270 1.00 16.85 171 ARG E N 1
ATOM 11286 C CA . ARG G 3 170 ? -17.276 -78.099 55.691 1.00 17.16 171 ARG E CA 1
ATOM 11287 C C . ARG G 3 170 ? -16.199 -77.546 56.640 1.00 15.93 171 ARG E C 1
ATOM 11288 O O . ARG G 3 170 ? -16.515 -76.812 57.601 1.00 15.18 171 ARG E O 1
ATOM 11296 N N . TYR G 3 171 ? -14.940 -77.851 56.342 1.00 15.02 172 TYR E N 1
ATOM 11297 C CA . TYR G 3 171 ? -13.829 -77.310 57.110 1.00 14.85 172 TYR E CA 1
ATOM 11298 C C . TYR G 3 171 ? -13.702 -75.795 57.011 1.00 14.79 172 TYR E C 1
ATOM 11299 O O . TYR G 3 171 ? -13.455 -75.127 58.012 1.00 14.86 172 TYR E O 1
ATOM 11308 N N . LEU G 3 172 ? -13.835 -75.248 55.813 1.00 14.84 173 LEU E N 1
ATOM 11309 C CA . LEU G 3 172 ? -13.799 -73.792 55.655 1.00 15.18 173 LEU E CA 1
ATOM 11310 C C . LEU G 3 172 ? -14.887 -73.101 56.490 1.00 15.42 173 LEU E C 1
ATOM 11311 O O . LEU G 3 172 ? -14.644 -72.044 57.034 1.00 14.67 173 LEU E O 1
ATOM 11316 N N . GLU G 3 173 ? -16.069 -73.697 56.589 1.00 16.97 174 GLU E N 1
ATOM 11317 C CA . GLU G 3 173 ? -17.127 -73.194 57.498 1.00 18.79 174 GLU E CA 1
ATOM 11318 C C . GLU G 3 173 ? -16.729 -73.281 58.974 1.00 18.97 174 GLU E C 1
ATOM 11319 O O . GLU G 3 173 ? -16.774 -72.298 59.708 1.00 18.02 174 GLU E O 1
ATOM 11325 N N . ASN G 3 174 ? -16.333 -74.472 59.402 1.00 19.14 175 ASN E N 1
ATOM 11326 C CA . ASN G 3 174 ? -16.021 -74.681 60.806 1.00 19.35 175 ASN E CA 1
ATOM 11327 C C . ASN G 3 174 ? -14.836 -73.857 61.293 1.00 17.90 175 ASN E C 1
ATOM 11328 O O . ASN G 3 174 ? -14.810 -73.453 62.437 1.00 17.61 175 ASN E O 1
ATOM 11333 N N . GLY G 3 175 ? -13.855 -73.636 60.429 1.00 16.70 176 GLY E N 1
ATOM 11334 C CA . GLY G 3 175 ? -12.650 -72.897 60.791 1.00 16.04 176 GLY E CA 1
ATOM 11335 C C . GLY G 3 175 ? -12.709 -71.510 60.214 1.00 16.31 176 GLY E C 1
ATOM 11336 O O . GLY G 3 175 ? -11.692 -70.883 59.982 1.00 15.86 176 GLY E O 1
ATOM 11337 N N . LYS G 3 176 ? -13.933 -71.050 59.980 1.00 17.08 177 LYS E N 1
ATOM 11338 C CA . LYS G 3 176 ? -14.236 -69.805 59.294 1.00 17.59 177 LYS E CA 1
ATOM 11339 C C . LYS G 3 176 ? -13.482 -68.619 59.836 1.00 17.17 177 LYS E C 1
ATOM 11340 O O . LYS G 3 176 ? -12.975 -67.814 59.075 1.00 16.54 177 LYS E O 1
ATOM 11346 N N . GLU G 3 177 ? -13.433 -68.526 61.160 1.00 17.62 178 GLU E N 1
ATOM 11347 C CA . GLU G 3 177 ? -12.850 -67.377 61.866 1.00 18.34 178 GLU E CA 1
ATOM 11348 C C . GLU G 3 177 ? -11.344 -67.218 61.690 1.00 17.11 178 GLU E C 1
ATOM 11349 O O . GLU G 3 177 ? -10.809 -66.149 61.966 1.00 15.87 178 GLU E O 1
ATOM 11355 N N . THR G 3 178 ? -10.679 -68.304 61.279 1.00 16.86 179 THR E N 1
ATOM 11356 C CA . THR G 3 178 ? -9.225 -68.325 61.027 1.00 16.45 179 THR E CA 1
ATOM 11357 C C . THR G 3 178 ? -8.875 -68.693 59.592 1.00 16.58 179 THR E C 1
ATOM 11358 O O . THR G 3 178 ? -8.067 -68.014 58.979 1.00 16.83 179 THR E O 1
ATOM 11362 N N . LEU G 3 179 ? -9.484 -69.739 59.030 1.00 17.12 180 LEU E N 1
ATOM 11363 C CA . LEU G 3 179 ? -9.159 -70.135 57.654 1.00 17.78 180 LEU E CA 1
ATOM 11364 C C . LEU G 3 179 ? -9.498 -69.021 56.659 1.00 17.66 180 LEU E C 1
ATOM 11365 O O . LEU G 3 179 ? -8.711 -68.725 55.770 1.00 17.77 180 LEU E O 1
ATOM 11370 N N . GLN G 3 180 ? -10.652 -68.386 56.832 1.00 17.37 181 GLN E N 1
ATOM 11371 C CA . GLN G 3 180 ? -11.100 -67.378 55.889 1.00 17.79 181 GLN E CA 1
ATOM 11372 C C . GLN G 3 180 ? -10.582 -65.987 56.249 1.00 18.16 181 GLN E C 1
ATOM 11373 O O . GLN G 3 180 ? -10.768 -65.048 55.495 1.00 18.19 181 GLN E O 1
ATOM 11379 N N . ARG G 3 181 ? -9.896 -65.871 57.379 1.00 19.13 182 ARG E N 1
ATOM 11380 C CA . ARG G 3 181 ? -9.309 -64.605 57.790 1.00 20.35 182 ARG E CA 1
ATOM 11381 C C . ARG G 3 181 ? -7.932 -64.401 57.176 1.00 20.75 182 ARG E C 1
ATOM 11382 O O . ARG G 3 181 ? -7.143 -65.339 57.049 1.00 20.88 182 ARG E O 1
ATOM 11390 N N . THR G 3 182 ? -7.641 -63.161 56.819 1.00 21.60 183 THR E N 1
ATOM 11391 C CA . THR G 3 182 ? -6.368 -62.826 56.225 1.00 23.10 183 THR E CA 1
ATOM 11392 C C . THR G 3 182 ? -5.571 -62.004 57.216 1.00 23.05 183 THR E C 1
ATOM 11393 O O . THR G 3 182 ? -6.121 -61.160 57.933 1.00 22.61 183 THR E O 1
ATOM 11397 N N . ASP G 3 183 ? -4.283 -62.299 57.293 1.00 22.78 184 ASP E N 1
ATOM 11398 C CA . ASP G 3 183 ? -3.361 -61.455 58.011 1.00 23.88 184 ASP E CA 1
ATOM 11399 C C . ASP G 3 183 ? -2.445 -60.805 56.985 1.00 24.68 184 ASP E C 1
ATOM 11400 O O . ASP G 3 183 ? -1.711 -61.477 56.250 1.00 24.71 184 ASP E O 1
ATOM 11405 N N . ALA G 3 184 ? -2.521 -59.482 56.899 1.00 25.22 185 ALA E N 1
ATOM 11406 C CA . ALA G 3 184 ? -1.743 -58.763 55.898 1.00 24.88 185 ALA E CA 1
ATOM 11407 C C . ALA G 3 184 ? -0.279 -58.763 56.279 1.00 24.12 185 ALA E C 1
ATOM 11408 O O . ALA G 3 184 ? 0.055 -58.840 57.459 1.00 25.32 185 ALA E O 1
ATOM 11410 N N . PRO G 3 185 ? 0.603 -58.663 55.282 1.00 23.24 186 PRO E N 1
ATOM 11411 C CA . PRO G 3 185 ? 2.029 -58.502 55.547 1.00 23.65 186 PRO E CA 1
ATOM 11412 C C . PRO G 3 185 ? 2.421 -57.170 56.223 1.00 24.40 186 PRO E C 1
ATOM 11413 O O . PRO G 3 185 ? 1.999 -56.098 55.801 1.00 23.35 186 PRO E O 1
ATOM 11417 N N . LYS G 3 186 ? 3.252 -57.262 57.247 1.00 26.24 187 LYS E N 1
ATOM 11418 C CA . LYS G 3 186 ? 3.898 -56.100 57.843 1.00 28.67 187 LYS E CA 1
ATOM 11419 C C . LYS G 3 186 ? 5.260 -55.962 57.177 1.00 30.02 187 LYS E C 1
ATOM 11420 O O . LYS G 3 186 ? 6.126 -56.844 57.333 1.00 29.98 187 LYS E O 1
ATOM 11426 N N . THR G 3 187 ? 5.458 -54.870 56.441 1.00 30.29 188 THR E N 1
ATOM 11427 C CA . THR G 3 187 ? 6.608 -54.772 55.550 1.00 31.34 188 THR E CA 1
ATOM 11428 C C . THR G 3 187 ? 7.603 -53.717 55.961 1.00 31.70 188 THR E C 1
ATOM 11429 O O . THR G 3 187 ? 7.246 -52.710 56.559 1.00 31.67 188 THR E O 1
ATOM 11433 N N . HIS G 3 188 ? 8.867 -53.970 55.642 1.00 33.03 189 HIS E N 1
ATOM 11434 C CA . HIS G 3 188 ? 9.922 -53.012 55.914 1.00 33.53 189 HIS E CA 1
ATOM 11435 C C . HIS G 3 188 ? 11.147 -53.280 55.090 1.00 32.81 189 HIS E C 1
ATOM 11436 O O . HIS G 3 188 ? 11.321 -54.365 54.580 1.00 31.72 189 HIS E O 1
ATOM 11443 N N . MET G 3 189 ? 11.998 -52.268 54.977 1.00 34.59 190 MET E N 1
ATOM 11444 C CA . MET G 3 189 ? 13.222 -52.363 54.209 1.00 36.17 190 MET E CA 1
ATOM 11445 C C . MET G 3 189 ? 14.449 -52.252 55.089 1.00 36.45 190 MET E C 1
ATOM 11446 O O . MET G 3 189 ? 14.404 -51.764 56.221 1.00 36.70 190 MET E O 1
ATOM 11451 N N . THR G 3 190 ? 15.558 -52.715 54.540 1.00 36.37 191 THR E N 1
ATOM 11452 C CA . THR G 3 190 ? 16.779 -52.836 55.290 1.00 37.07 191 THR E CA 1
ATOM 11453 C C . THR G 3 190 ? 17.910 -52.784 54.286 1.00 38.44 191 THR E C 1
ATOM 11454 O O . THR G 3 190 ? 17.747 -53.167 53.126 1.00 39.32 191 THR E O 1
ATOM 11458 N N . HIS G 3 191 ? 19.059 -52.300 54.717 1.00 41.49 192 HIS E N 1
ATOM 11459 C CA . HIS G 3 191 ? 20.097 -51.960 53.777 1.00 45.99 192 HIS E CA 1
ATOM 11460 C C . HIS G 3 191 ? 21.439 -52.316 54.370 1.00 47.92 192 HIS E C 1
ATOM 11461 O O . HIS G 3 191 ? 21.898 -51.695 55.313 1.00 47.15 192 HIS E O 1
ATOM 11468 N N . HIS G 3 192 ? 22.057 -53.337 53.801 1.00 56.92 193 HIS E N 1
ATOM 11469 C CA . HIS G 3 192 ? 23.264 -53.938 54.330 1.00 63.45 193 HIS E CA 1
ATOM 11470 C C . HIS G 3 192 ? 24.321 -53.673 53.262 1.00 67.45 193 HIS E C 1
ATOM 11471 O O . HIS G 3 192 ? 24.117 -54.000 52.091 1.00 67.39 193 HIS E O 1
ATOM 11478 N N . ALA G 3 193 ? 25.443 -53.074 53.663 1.00 72.11 194 ALA E N 1
ATOM 11479 C CA . ALA G 3 193 ? 26.429 -52.541 52.704 1.00 75.67 194 ALA E CA 1
ATOM 11480 C C . ALA G 3 193 ? 27.684 -53.446 52.545 1.00 79.09 194 ALA E C 1
ATOM 11481 O O . ALA G 3 193 ? 28.691 -53.304 53.246 1.00 75.31 194 ALA E O 1
ATOM 11483 N N . VAL G 3 194 ? 27.604 -54.350 51.573 1.00 86.99 195 VAL E N 1
ATOM 11484 C CA . VAL G 3 194 ? 28.705 -55.251 51.255 1.00 92.78 195 VAL E CA 1
ATOM 11485 C C . VAL G 3 194 ? 30.029 -54.510 51.076 1.00 91.56 195 VAL E C 1
ATOM 11486 O O . VAL G 3 194 ? 30.855 -54.478 51.988 1.00 92.99 195 VAL E O 1
ATOM 11490 N N . SER G 3 195 ? 30.232 -53.921 49.900 1.00 89.56 196 SER E N 1
ATOM 11491 C CA . SER G 3 195 ? 31.505 -53.239 49.606 1.00 86.50 196 SER E CA 1
ATOM 11492 C C . SER G 3 195 ? 31.247 -51.736 49.485 1.00 84.68 196 SER E C 1
ATOM 11493 O O . SER G 3 195 ? 30.119 -51.314 49.230 1.00 86.53 196 SER E O 1
ATOM 11496 N N . ASP G 3 196 ? 32.286 -50.924 49.643 1.00 80.98 197 ASP E N 1
ATOM 11497 C CA . ASP G 3 196 ? 32.122 -49.462 49.600 1.00 81.20 197 ASP E CA 1
ATOM 11498 C C . ASP G 3 196 ? 31.415 -49.012 48.300 1.00 81.22 197 ASP E C 1
ATOM 11499 O O . ASP G 3 196 ? 30.862 -47.913 48.241 1.00 77.27 197 ASP E O 1
ATOM 11504 N N . HIS G 3 197 ? 31.394 -49.888 47.290 1.00 80.33 198 HIS E N 1
ATOM 11505 C CA . HIS G 3 197 ? 30.751 -49.612 46.007 1.00 79.76 198 HIS E CA 1
ATOM 11506 C C . HIS G 3 197 ? 29.382 -50.266 45.941 1.00 79.87 198 HIS E C 1
ATOM 11507 O O . HIS G 3 197 ? 28.518 -49.835 45.183 1.00 81.20 198 HIS E O 1
ATOM 11514 N N . GLU G 3 198 ? 29.182 -51.284 46.771 1.00 78.40 199 GLU E N 1
ATOM 11515 C CA . GLU G 3 198 ? 28.028 -52.154 46.695 1.00 78.87 199 GLU E CA 1
ATOM 11516 C C . GLU G 3 198 ? 27.155 -51.998 47.944 1.00 74.44 199 GLU E C 1
ATOM 11517 O O . GLU G 3 198 ? 27.649 -51.768 49.047 1.00 73.01 199 GLU E O 1
ATOM 11523 N N . ALA G 3 199 ? 25.847 -52.107 47.751 1.00 70.74 200 ALA E N 1
ATOM 11524 C CA . ALA G 3 199 ? 24.901 -52.146 48.855 1.00 66.55 200 ALA E CA 1
ATOM 11525 C C . ALA G 3 199 ? 23.810 -53.167 48.562 1.00 63.64 200 ALA E C 1
ATOM 11526 O O . ALA G 3 199 ? 23.321 -53.259 47.425 1.00 57.75 200 ALA E O 1
ATOM 11528 N N . THR G 3 200 ? 23.451 -53.936 49.592 1.00 61.06 201 THR E N 1
ATOM 11529 C CA . THR G 3 200 ? 22.408 -54.949 49.499 1.00 57.21 201 THR E CA 1
ATOM 11530 C C . THR G 3 200 ? 21.158 -54.495 50.217 1.00 55.04 201 THR E C 1
ATOM 11531 O O . THR G 3 200 ? 21.207 -53.962 51.328 1.00 54.54 201 THR E O 1
ATOM 11535 N N . LEU G 3 201 ? 20.030 -54.724 49.558 1.00 52.83 202 LEU E N 1
ATOM 11536 C CA . LEU G 3 201 ? 18.730 -54.345 50.080 1.00 51.28 202 LEU E CA 1
ATOM 11537 C C . LEU G 3 201 ? 17.872 -55.581 50.179 1.00 48.61 202 LEU E C 1
ATOM 11538 O O . LEU G 3 201 ? 17.823 -56.327 49.222 1.00 49.30 202 LEU E O 1
ATOM 11543 N N . ARG G 3 202 ? 17.200 -55.795 51.310 1.00 45.21 203 ARG E N 1
ATOM 11544 C CA . ARG G 3 202 ? 16.249 -56.904 51.454 1.00 43.63 203 ARG E CA 1
ATOM 11545 C C . ARG G 3 202 ? 14.882 -56.323 51.802 1.00 40.02 203 ARG E C 1
ATOM 11546 O O . ARG G 3 202 ? 14.733 -55.551 52.745 1.00 38.34 203 ARG E O 1
ATOM 11554 N N . CYS G 3 203 ? 13.894 -56.668 50.990 1.00 37.08 204 CYS E N 1
ATOM 11555 C CA . CYS G 3 203 ? 12.515 -56.282 51.221 1.00 35.03 204 CYS E CA 1
ATOM 11556 C C . CYS G 3 203 ? 11.835 -57.360 52.078 1.00 32.02 204 CYS E C 1
ATOM 11557 O O . CYS G 3 203 ? 11.809 -58.515 51.700 1.00 30.35 204 CYS E O 1
ATOM 11560 N N . TRP G 3 204 ? 11.275 -56.970 53.219 1.00 30.90 205 TRP E N 1
ATOM 11561 C CA . TRP G 3 204 ? 10.643 -57.911 54.144 1.00 28.69 205 TRP E CA 1
ATOM 11562 C C . TRP G 3 204 ? 9.114 -57.866 54.111 1.00 26.21 205 TRP E C 1
ATOM 11563 O O . TRP G 3 204 ? 8.500 -56.804 54.018 1.00 25.89 205 TRP E O 1
ATOM 11574 N N . ALA G 3 205 ? 8.516 -59.048 54.171 1.00 24.45 206 ALA E N 1
ATOM 11575 C CA . ALA G 3 205 ? 7.103 -59.210 54.497 1.00 23.30 206 ALA E CA 1
ATOM 11576 C C . ALA G 3 205 ? 7.014 -60.140 55.684 1.00 22.53 206 ALA E C 1
ATOM 11577 O O . ALA G 3 205 ? 7.593 -61.216 55.659 1.00 21.10 206 ALA E O 1
ATOM 11579 N N . LEU G 3 206 ? 6.314 -59.713 56.732 1.00 23.22 207 LEU E N 1
ATOM 11580 C CA . LEU G 3 206 ? 6.180 -60.514 57.958 1.00 22.85 207 LEU E CA 1
ATOM 11581 C C . LEU G 3 206 ? 4.717 -60.665 58.399 1.00 22.09 207 LEU E C 1
ATOM 11582 O O . LEU G 3 206 ? 3.842 -59.903 57.984 1.00 21.73 207 LEU E O 1
ATOM 11587 N N . SER G 3 207 ? 4.467 -61.668 59.236 1.00 21.60 208 SER E N 1
ATOM 11588 C CA . SER G 3 207 ? 3.135 -61.910 59.807 1.00 21.29 208 SER E CA 1
ATOM 11589 C C . SER G 3 207 ? 2.005 -61.997 58.791 1.00 19.75 208 SER E C 1
ATOM 11590 O O . SER G 3 207 ? 0.980 -61.386 58.985 1.00 19.76 208 SER E O 1
ATOM 11593 N N . PHE G 3 208 ? 2.182 -62.733 57.703 1.00 19.69 209 PHE E N 1
ATOM 11594 C CA . PHE G 3 208 ? 1.111 -62.849 56.700 1.00 19.71 209 PHE E CA 1
ATOM 11595 C C . PHE G 3 208 ? 0.524 -64.250 56.579 1.00 18.74 209 PHE E C 1
ATOM 11596 O O . PHE G 3 208 ? 1.198 -65.238 56.827 1.00 18.21 209 PHE E O 1
ATOM 11604 N N . TYR G 3 209 ? -0.749 -64.302 56.198 1.00 18.09 210 TYR E N 1
ATOM 11605 C CA . TYR G 3 209 ? -1.443 -65.540 55.899 1.00 17.49 210 TYR E CA 1
ATOM 11606 C C . TYR G 3 209 ? -2.562 -65.225 54.904 1.00 17.82 210 TYR E C 1
ATOM 11607 O O . TYR G 3 209 ? -3.368 -64.329 55.174 1.00 18.87 210 TYR E O 1
ATOM 11616 N N . PRO G 3 210 ? -2.651 -65.975 53.783 1.00 17.63 211 PRO E N 1
ATOM 11617 C CA . PRO G 3 210 ? -1.851 -67.155 53.456 1.00 17.96 211 PRO E CA 1
ATOM 11618 C C . PRO G 3 210 ? -0.436 -66.891 52.998 1.00 18.47 211 PRO E C 1
ATOM 11619 O O . PRO G 3 210 ? 0.045 -65.774 53.044 1.00 18.78 211 PRO E O 1
ATOM 11623 N N . ALA G 3 211 ? 0.204 -67.964 52.563 1.00 18.99 212 ALA E N 1
ATOM 11624 C CA . ALA G 3 211 ? 1.584 -67.950 52.190 1.00 20.26 212 ALA E CA 1
ATOM 11625 C C . ALA G 3 211 ? 1.793 -67.316 50.832 1.00 21.80 212 ALA E C 1
ATOM 11626 O O . ALA G 3 211 ? 2.883 -66.856 50.511 1.00 23.24 212 ALA E O 1
ATOM 11628 N N . GLU G 3 212 ? 0.751 -67.329 50.024 1.00 23.38 213 GLU E N 1
ATOM 11629 C CA . GLU G 3 212 ? 0.820 -66.845 48.676 1.00 25.32 213 GLU E CA 1
ATOM 11630 C C . GLU G 3 212 ? 1.130 -65.360 48.685 1.00 26.42 213 GLU E C 1
ATOM 11631 O O . GLU G 3 212 ? 0.316 -64.533 49.109 1.00 27.60 213 GLU E O 1
ATOM 11637 N N . ILE G 3 213 ? 2.315 -65.040 48.196 1.00 27.04 214 ILE E N 1
ATOM 11638 C CA . ILE G 3 213 ? 2.777 -63.681 48.164 1.00 27.82 214 ILE E CA 1
ATOM 11639 C C . ILE G 3 213 ? 3.699 -63.564 46.977 1.00 29.42 214 ILE E C 1
ATOM 11640 O O . ILE G 3 213 ? 4.358 -64.524 46.582 1.00 27.86 214 ILE E O 1
ATOM 11645 N N . THR G 3 214 ? 3.720 -62.377 46.406 1.00 32.65 215 THR E N 1
ATOM 11646 C CA . THR G 3 214 ? 4.683 -62.067 45.377 1.00 35.48 215 THR E CA 1
ATOM 11647 C C . THR G 3 214 ? 5.417 -60.792 45.781 1.00 35.80 215 THR E C 1
ATOM 11648 O O . THR G 3 214 ? 4.820 -59.822 46.257 1.00 36.18 215 THR E O 1
ATOM 11652 N N . LEU G 3 215 ? 6.728 -60.821 45.619 1.00 35.92 216 LEU E N 1
ATOM 11653 C CA . LEU G 3 215 ? 7.547 -59.695 45.969 1.00 38.17 216 LEU E CA 1
ATOM 11654 C C . LEU G 3 215 ? 8.411 -59.317 44.808 1.00 40.49 216 LEU E C 1
ATOM 11655 O O . LEU G 3 215 ? 9.418 -59.987 44.554 1.00 44.53 216 LEU E O 1
ATOM 11660 N N . THR G 3 216 ? 8.040 -58.241 44.119 1.00 41.28 217 THR E N 1
ATOM 11661 C CA . THR G 3 216 ? 8.785 -57.799 42.951 1.00 43.99 217 THR E CA 1
ATOM 11662 C C . THR G 3 216 ? 9.535 -56.483 43.195 1.00 48.08 217 THR E C 1
ATOM 11663 O O . THR G 3 216 ? 8.922 -55.428 43.376 1.00 52.54 217 THR E O 1
ATOM 11667 N N . TRP G 3 217 ? 10.869 -56.575 43.232 1.00 49.63 218 TRP E N 1
ATOM 11668 C CA . TRP G 3 217 ? 11.762 -55.407 43.188 1.00 51.65 218 TRP E CA 1
ATOM 11669 C C . TRP G 3 217 ? 11.629 -54.714 41.835 1.00 55.64 218 TRP E C 1
ATOM 11670 O O . TRP G 3 217 ? 11.140 -55.308 40.863 1.00 54.62 218 TRP E O 1
ATOM 11681 N N . GLN G 3 218 ? 12.098 -53.468 41.780 1.00 59.60 219 GLN E N 1
ATOM 11682 C CA . GLN G 3 218 ? 12.077 -52.668 40.559 1.00 62.43 219 GLN E CA 1
ATOM 11683 C C . GLN G 3 218 ? 13.115 -51.563 40.653 1.00 63.82 219 GLN E C 1
ATOM 11684 O O . GLN G 3 218 ? 13.461 -51.136 41.739 1.00 64.33 219 GLN E O 1
ATOM 11690 N N . ARG G 3 219 ? 13.613 -51.117 39.507 1.00 67.57 220 ARG E N 1
ATOM 11691 C CA . ARG G 3 219 ? 14.290 -49.819 39.393 1.00 69.15 220 ARG E CA 1
ATOM 11692 C C . ARG G 3 219 ? 13.498 -49.138 38.280 1.00 71.13 220 ARG E C 1
ATOM 11693 O O . ARG G 3 219 ? 13.944 -49.035 37.130 1.00 65.49 220 ARG E O 1
ATOM 11701 N N . ASP G 3 220 ? 12.281 -48.729 38.626 1.00 76.41 221 ASP E N 1
ATOM 11702 C CA . ASP G 3 220 ? 11.349 -48.149 37.667 1.00 75.32 221 ASP E CA 1
ATOM 11703 C C . ASP G 3 220 ? 11.383 -48.878 36.325 1.00 75.88 221 ASP E C 1
ATOM 11704 O O . ASP G 3 220 ? 12.032 -48.419 35.385 1.00 76.31 221 ASP E O 1
ATOM 11709 N N . GLY G 3 221 ? 10.685 -50.008 36.231 1.00 73.76 222 GLY E N 1
ATOM 11710 C CA . GLY G 3 221 ? 10.630 -50.739 34.958 1.00 70.71 222 GLY E CA 1
ATOM 11711 C C . GLY G 3 221 ? 11.717 -51.786 34.799 1.00 68.16 222 GLY E C 1
ATOM 11712 O O . GLY G 3 221 ? 12.394 -51.846 33.769 1.00 64.90 222 GLY E O 1
ATOM 11713 N N . GLU G 3 222 ? 11.857 -52.617 35.829 1.00 67.18 223 GLU E N 1
ATOM 11714 C CA . GLU G 3 222 ? 12.834 -53.713 35.880 1.00 66.42 223 GLU E CA 1
ATOM 11715 C C . GLU G 3 222 ? 12.266 -54.760 36.815 1.00 62.93 223 GLU E C 1
ATOM 11716 O O . GLU G 3 222 ? 11.370 -54.477 37.611 1.00 59.96 223 GLU E O 1
ATOM 11722 N N . ASP G 3 223 ? 12.806 -55.966 36.732 1.00 65.16 224 ASP E N 1
ATOM 11723 C CA . ASP G 3 223 ? 12.202 -57.090 37.404 1.00 67.95 224 ASP E CA 1
ATOM 11724 C C . ASP G 3 223 ? 13.292 -57.970 38.023 1.00 68.10 224 ASP E C 1
ATOM 11725 O O . ASP G 3 223 ? 14.210 -57.450 38.655 1.00 65.30 224 ASP E O 1
ATOM 11730 N N . GLN G 3 224 ? 13.181 -59.290 37.885 1.00 68.02 225 GLN E N 1
ATOM 11731 C CA . GLN G 3 224 ? 14.267 -60.154 38.277 1.00 67.67 225 GLN E CA 1
ATOM 11732 C C . GLN G 3 224 ? 15.293 -60.121 37.188 1.00 64.74 225 GLN E C 1
ATOM 11733 O O . GLN G 3 224 ? 14.955 -60.268 36.013 1.00 61.08 225 GLN E O 1
ATOM 11739 N N . THR G 3 225 ? 16.538 -59.904 37.592 1.00 65.81 226 THR E N 1
ATOM 11740 C CA . THR G 3 225 ? 17.689 -60.223 36.777 1.00 66.00 226 THR E CA 1
ATOM 11741 C C . THR G 3 225 ? 18.432 -61.283 37.570 1.00 65.91 226 THR E C 1
ATOM 11742 O O . THR G 3 225 ? 18.290 -61.336 38.787 1.00 60.36 226 THR E O 1
ATOM 11746 N N . GLN G 3 226 ? 19.213 -62.113 36.886 1.00 70.58 227 GLN E N 1
ATOM 11747 C CA . GLN G 3 226 ? 19.975 -63.165 37.547 1.00 74.27 227 GLN E CA 1
ATOM 11748 C C . GLN G 3 226 ? 20.554 -62.674 38.870 1.00 77.90 227 GLN E C 1
ATOM 11749 O O . GLN G 3 226 ? 21.415 -63.325 39.461 1.00 77.92 227 GLN E O 1
ATOM 11751 N N . ASP G 3 227 ? 20.076 -61.522 39.327 1.00 83.19 228 ASP E N 1
ATOM 11752 C CA . ASP G 3 227 ? 20.546 -60.939 40.579 1.00 85.05 228 ASP E CA 1
ATOM 11753 C C . ASP G 3 227 ? 19.493 -61.059 41.675 1.00 85.39 228 ASP E C 1
ATOM 11754 O O . ASP G 3 227 ? 19.809 -61.379 42.821 1.00 83.77 228 ASP E O 1
ATOM 11759 N N . THR G 3 228 ? 18.240 -60.800 41.316 1.00 82.23 229 THR E N 1
ATOM 11760 C CA . THR G 3 228 ? 17.138 -60.879 42.267 1.00 78.73 229 THR E CA 1
ATOM 11761 C C . THR G 3 228 ? 17.232 -62.146 43.112 1.00 72.79 229 THR E C 1
ATOM 11762 O O . THR G 3 228 ? 17.279 -63.255 42.580 1.00 75.76 229 THR E O 1
ATOM 11766 N N . GLU G 3 229 ? 17.259 -61.973 44.429 1.00 62.83 230 GLU E N 1
ATOM 11767 C CA . GLU G 3 229 ? 17.354 -63.083 45.331 1.00 55.76 230 GLU E CA 1
ATOM 11768 C C . GLU G 3 229 ? 16.044 -63.195 46.083 1.00 55.22 230 GLU E C 1
ATOM 11769 O O . GLU G 3 229 ? 15.724 -62.354 46.919 1.00 55.40 230 GLU E O 1
ATOM 11775 N N . LEU G 3 230 ? 15.284 -64.232 45.758 1.00 51.45 231 LEU E N 1
ATOM 11776 C CA . LEU G 3 230 ? 13.958 -64.429 46.318 1.00 47.96 231 LEU E CA 1
ATOM 11777 C C . LEU G 3 230 ? 13.920 -65.784 47.025 1.00 44.44 231 LEU E C 1
ATOM 11778 O O . LEU G 3 230 ? 13.844 -66.832 46.374 1.00 48.00 231 LEU E O 1
ATOM 11783 N N . VAL G 3 231 ? 14.031 -65.749 48.358 1.00 40.05 232 VAL E N 1
ATOM 11784 C CA . VAL G 3 231 ? 14.074 -66.966 49.196 1.00 35.51 232 VAL E CA 1
ATOM 11785 C C . VAL G 3 231 ? 12.730 -67.623 49.389 1.00 32.56 232 VAL E C 1
ATOM 11786 O O . VAL G 3 231 ? 11.672 -66.992 49.264 1.00 28.69 232 VAL E O 1
ATOM 11790 N N . GLU G 3 232 ? 12.784 -68.895 49.763 1.00 31.44 233 GLU E N 1
ATOM 11791 C CA . GLU G 3 232 ? 11.561 -69.632 49.951 1.00 30.46 233 GLU E CA 1
ATOM 11792 C C . GLU G 3 232 ? 10.821 -69.041 51.132 1.00 27.78 233 GLU E C 1
ATOM 11793 O O . GLU G 3 232 ? 11.419 -68.678 52.157 1.00 26.55 233 GLU E O 1
ATOM 11799 N N . THR G 3 233 ? 9.514 -68.905 50.947 1.00 26.08 234 THR E N 1
ATOM 11800 C CA . THR G 3 233 ? 8.623 -68.458 52.001 1.00 24.72 234 THR E CA 1
ATOM 11801 C C . THR G 3 233 ? 8.731 -69.457 53.148 1.00 23.61 234 THR E C 1
ATOM 11802 O O . THR G 3 233 ? 8.867 -70.672 52.912 1.00 23.62 234 THR E O 1
ATOM 11806 N N . ARG G 3 234 ? 8.697 -68.938 54.374 1.00 21.99 235 ARG E N 1
ATOM 11807 C CA . ARG G 3 234 ? 8.974 -69.730 55.545 1.00 21.14 235 ARG E CA 1
ATOM 11808 C C . ARG G 3 234 ? 7.918 -69.522 56.635 1.00 20.34 235 ARG E C 1
ATOM 11809 O O . ARG G 3 234 ? 7.247 -68.485 56.667 1.00 19.33 235 ARG E O 1
ATOM 11817 N N . PRO G 3 235 ? 7.765 -70.523 57.522 1.00 18.20 236 PRO E N 1
ATOM 11818 C CA . PRO G 3 235 ? 6.818 -70.444 58.608 1.00 17.77 236 PRO E CA 1
ATOM 11819 C C . PRO G 3 235 ? 7.348 -69.646 59.802 1.00 17.98 236 PRO E C 1
ATOM 11820 O O . PRO G 3 235 ? 8.473 -69.840 60.246 1.00 17.05 236 PRO E O 1
ATOM 11824 N N . ALA G 3 236 ? 6.524 -68.753 60.324 1.00 19.39 237 ALA E N 1
ATOM 11825 C CA . ALA G 3 236 ? 6.906 -67.951 61.485 1.00 21.04 237 ALA E CA 1
ATOM 11826 C C . ALA G 3 236 ? 6.760 -68.749 62.780 1.00 22.31 237 ALA E C 1
ATOM 11827 O O . ALA G 3 236 ? 7.346 -68.395 63.811 1.00 23.36 237 ALA E O 1
ATOM 11829 N N . GLY G 3 237 ? 5.965 -69.817 62.728 1.00 22.77 238 GLY E N 1
ATOM 11830 C CA . GLY G 3 237 ? 5.744 -70.674 63.883 1.00 23.01 238 GLY E CA 1
ATOM 11831 C C . GLY G 3 237 ? 4.410 -70.450 64.550 1.00 22.62 238 GLY E C 1
ATOM 11832 O O . GLY G 3 237 ? 3.927 -71.324 65.257 1.00 24.27 238 GLY E O 1
ATOM 11833 N N . ASP G 3 238 ? 3.823 -69.276 64.335 1.00 22.16 239 ASP E N 1
ATOM 11834 C CA . ASP G 3 238 ? 2.520 -68.925 64.908 1.00 21.42 239 ASP E CA 1
ATOM 11835 C C . ASP G 3 238 ? 1.374 -69.051 63.915 1.00 21.04 239 ASP E C 1
ATOM 11836 O O . ASP G 3 238 ? 0.280 -68.558 64.177 1.00 21.67 239 ASP E O 1
ATOM 11841 N N . GLY G 3 239 ? 1.632 -69.659 62.763 1.00 20.91 240 GLY E N 1
ATOM 11842 C CA . GLY G 3 239 ? 0.614 -69.821 61.737 1.00 20.88 240 GLY E CA 1
ATOM 11843 C C . GLY G 3 239 ? 0.636 -68.753 60.666 1.00 21.31 240 GLY E C 1
ATOM 11844 O O . GLY G 3 239 ? -0.114 -68.839 59.714 1.00 23.36 240 GLY E O 1
ATOM 11845 N N . THR G 3 240 ? 1.486 -67.743 60.812 1.00 21.86 241 THR E N 1
ATOM 11846 C CA . THR G 3 240 ? 1.743 -66.778 59.735 1.00 21.66 241 THR E CA 1
ATOM 11847 C C . THR G 3 240 ? 3.073 -67.109 59.053 1.00 22.35 241 THR E C 1
ATOM 11848 O O . THR G 3 240 ? 3.837 -67.958 59.515 1.00 23.11 241 THR E O 1
ATOM 11852 N N . PHE G 3 241 ? 3.352 -66.424 57.959 1.00 23.23 242 PHE E N 1
ATOM 11853 C CA . PHE G 3 241 ? 4.546 -66.691 57.191 1.00 23.89 242 PHE E CA 1
ATOM 11854 C C . PHE G 3 241 ? 5.389 -65.435 56.995 1.00 24.00 242 PHE E C 1
ATOM 11855 O O . PHE G 3 241 ? 4.923 -64.320 57.218 1.00 21.65 242 PHE E O 1
ATOM 11863 N N . GLN G 3 242 ? 6.639 -65.671 56.577 1.00 25.60 243 GLN E N 1
ATOM 11864 C CA . GLN G 3 242 ? 7.662 -64.651 56.340 1.00 25.12 243 GLN E CA 1
ATOM 11865 C C . GLN G 3 242 ? 8.424 -64.961 55.041 1.00 26.30 243 GLN E C 1
ATOM 11866 O O . GLN G 3 242 ? 8.697 -66.108 54.704 1.00 24.37 243 GLN E O 1
ATOM 11872 N N . LYS G 3 243 ? 8.804 -63.907 54.341 1.00 29.26 244 LYS E N 1
ATOM 11873 C CA . LYS G 3 243 ? 9.584 -64.025 53.108 1.00 31.04 244 LYS E CA 1
ATOM 11874 C C . LYS G 3 243 ? 10.338 -62.730 52.862 1.00 31.51 244 LYS E C 1
ATOM 11875 O O . LYS G 3 243 ? 9.864 -61.651 53.239 1.00 31.43 244 LYS E O 1
ATOM 11881 N N . TRP G 3 244 ? 11.512 -62.833 52.241 1.00 32.91 245 TRP E N 1
ATOM 11882 C CA . TRP G 3 244 ? 12.231 -61.639 51.835 1.00 32.34 245 TRP E CA 1
ATOM 11883 C C . TRP G 3 244 ? 12.766 -61.718 50.407 1.00 33.59 245 TRP E C 1
ATOM 11884 O O . TRP G 3 244 ? 12.937 -62.794 49.857 1.00 32.85 245 TRP E O 1
ATOM 11895 N N . ALA G 3 245 ? 12.999 -60.552 49.813 1.00 34.68 246 ALA E N 1
ATOM 11896 C CA . ALA G 3 245 ? 13.475 -60.432 48.426 1.00 35.34 246 ALA E CA 1
ATOM 11897 C C . ALA G 3 245 ? 14.576 -59.400 48.361 1.00 36.16 246 ALA E C 1
ATOM 11898 O O . ALA G 3 245 ? 14.352 -58.239 48.680 1.00 35.35 246 ALA E O 1
ATOM 11900 N N . ALA G 3 246 ? 15.765 -59.813 47.945 1.00 38.55 247 ALA E N 1
ATOM 11901 C CA . ALA G 3 246 ? 16.923 -58.929 47.991 1.00 40.55 247 ALA E CA 1
ATOM 11902 C C . ALA G 3 246 ? 17.364 -58.4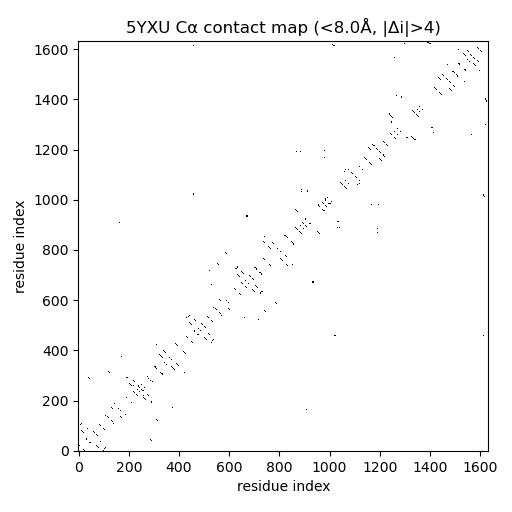40 46.629 1.00 41.26 247 ALA E C 1
ATOM 11903 O O . ALA G 3 246 ? 16.878 -58.893 45.599 1.00 44.39 247 ALA E O 1
ATOM 11905 N N . VAL G 3 247 ? 18.271 -57.475 46.658 1.00 42.00 248 VAL E N 1
ATOM 11906 C CA . VAL G 3 247 ? 18.938 -56.976 45.466 1.00 42.46 248 VAL E CA 1
ATOM 11907 C C . VAL G 3 247 ? 20.212 -56.252 45.899 1.00 45.98 248 VAL E C 1
ATOM 11908 O O . VAL G 3 247 ? 20.243 -55.569 46.933 1.00 46.78 248 VAL E O 1
ATOM 11912 N N . VAL G 3 248 ? 21.270 -56.436 45.121 1.00 51.41 249 VAL E N 1
ATOM 11913 C CA . VAL G 3 248 ? 22.536 -55.790 45.400 1.00 57.25 249 VAL E CA 1
ATOM 11914 C C . VAL G 3 248 ? 22.680 -54.629 44.431 1.00 59.91 249 VAL E C 1
ATOM 11915 O O . VAL G 3 248 ? 22.534 -54.803 43.222 1.00 59.94 249 VAL E O 1
ATOM 11919 N N . VAL G 3 249 ? 22.967 -53.449 44.966 1.00 62.43 250 VAL E N 1
ATOM 11920 C CA . VAL G 3 249 ? 23.218 -52.266 44.136 1.00 66.24 250 VAL E CA 1
ATOM 11921 C C . VAL G 3 249 ? 24.679 -51.829 44.294 1.00 71.25 250 VAL E C 1
ATOM 11922 O O . VAL G 3 249 ? 25.090 -51.420 45.395 1.00 72.43 250 VAL E O 1
ATOM 11926 N N . PRO G 3 250 ? 25.484 -51.970 43.209 1.00 77.10 251 PRO E N 1
ATOM 11927 C CA . PRO G 3 250 ? 26.810 -51.334 43.169 1.00 79.12 251 PRO E CA 1
ATOM 11928 C C . PRO G 3 250 ? 26.679 -49.836 43.040 1.00 76.88 251 PRO E C 1
ATOM 11929 O O . PRO G 3 250 ? 27.682 -49.116 43.058 1.00 78.34 251 PRO E O 1
ATOM 11933 N N . SER G 3 251 ? 25.441 -49.395 42.845 1.00 71.25 252 SER E N 1
ATOM 11934 C CA . SER G 3 251 ? 25.067 -48.029 43.105 1.00 67.94 252 SER E CA 1
ATOM 11935 C C . SER G 3 251 ? 25.621 -47.582 44.462 1.00 64.13 252 SER E C 1
ATOM 11936 O O . SER G 3 251 ? 25.605 -48.325 45.445 1.00 63.18 252 SER E O 1
ATOM 11939 N N . GLY G 3 252 ? 26.144 -46.366 44.503 1.00 60.80 253 GLY E N 1
ATOM 11940 C CA . GLY G 3 252 ? 26.239 -45.674 45.766 1.00 57.34 253 GLY E CA 1
ATOM 11941 C C . GLY G 3 252 ? 24.855 -45.123 46.013 1.00 54.95 253 GLY E C 1
ATOM 11942 O O . GLY G 3 252 ? 24.586 -44.581 47.065 1.00 57.91 253 GLY E O 1
ATOM 11943 N N . GLN G 3 253 ? 23.976 -45.257 45.024 1.00 54.99 254 GLN E N 1
ATOM 11944 C CA . GLN G 3 253 ? 22.627 -44.744 45.091 1.00 54.36 254 GLN E CA 1
ATOM 11945 C C . GLN G 3 253 ? 21.508 -45.800 45.062 1.00 56.85 254 GLN E C 1
ATOM 11946 O O . GLN G 3 253 ? 21.041 -46.200 43.987 1.00 56.14 254 GLN E O 1
ATOM 11952 N N . GLU G 3 254 ? 21.024 -46.176 46.238 1.00 56.48 255 GLU E N 1
ATOM 11953 C CA . GLU G 3 254 ? 19.918 -47.119 46.332 1.00 53.68 255 GLU E CA 1
ATOM 11954 C C . GLU G 3 254 ? 18.626 -46.639 45.656 1.00 50.80 255 GLU E C 1
ATOM 11955 O O . GLU G 3 254 ? 17.586 -47.281 45.803 1.00 51.02 255 GLU E O 1
ATOM 11961 N N . GLN G 3 255 ? 18.674 -45.529 44.918 1.00 50.68 256 GLN E N 1
ATOM 11962 C CA . GLN G 3 255 ? 17.486 -45.072 44.250 1.00 53.04 256 GLN E CA 1
ATOM 11963 C C . GLN G 3 255 ? 17.570 -45.329 42.737 1.00 53.80 256 GLN E C 1
ATOM 11964 O O . GLN G 3 255 ? 18.648 -45.540 42.181 1.00 55.60 256 GLN E O 1
ATOM 11970 N N . ARG G 3 256 ? 16.405 -45.388 42.108 1.00 51.85 257 ARG E N 1
ATOM 11971 C CA . ARG G 3 256 ? 15.182 -45.512 42.879 1.00 52.08 257 ARG E CA 1
ATOM 11972 C C . ARG G 3 256 ? 14.639 -46.904 42.671 1.00 51.16 257 ARG E C 1
ATOM 11973 O O . ARG G 3 256 ? 13.851 -47.176 41.751 1.00 50.88 257 ARG E O 1
ATOM 11981 N N . TYR G 3 257 ? 15.130 -47.787 43.540 1.00 46.63 258 TYR E N 1
ATOM 11982 C CA . TYR G 3 257 ? 14.678 -49.152 43.593 1.00 42.41 258 TYR E CA 1
ATOM 11983 C C . TYR G 3 257 ? 13.392 -49.157 44.372 1.00 41.18 258 TYR E C 1
ATOM 11984 O O . TYR G 3 257 ? 13.245 -48.424 45.359 1.00 41.14 258 TYR E O 1
ATOM 11993 N N . THR G 3 258 ? 12.454 -49.974 43.919 1.00 40.85 259 THR E N 1
ATOM 11994 C CA . THR G 3 258 ? 11.196 -50.121 44.597 1.00 38.68 259 THR E CA 1
ATOM 11995 C C . THR G 3 258 ? 10.980 -51.573 44.908 1.00 38.97 259 THR E C 1
ATOM 11996 O O . THR G 3 258 ? 11.317 -52.414 44.092 1.00 40.15 259 THR E O 1
ATOM 12000 N N . CYS G 3 259 ? 10.428 -51.863 46.080 1.00 38.36 260 CYS E N 1
ATOM 12001 C CA . CYS G 3 259 ? 9.939 -53.188 46.371 1.00 37.92 260 CYS E CA 1
ATOM 12002 C C . CYS G 3 259 ? 8.435 -53.135 46.266 1.00 39.19 260 CYS E C 1
ATOM 12003 O O . CYS G 3 259 ? 7.827 -52.173 46.723 1.00 35.30 260 CYS E O 1
ATOM 12006 N N . HIS G 3 260 ? 7.843 -54.160 45.648 1.00 43.58 261 HIS E N 1
ATOM 12007 C CA . HIS G 3 260 ? 6.391 -54.237 45.472 1.00 46.63 261 HIS E CA 1
ATOM 12008 C C . HIS G 3 260 ? 5.823 -55.522 46.055 1.00 45.62 261 HIS E C 1
ATOM 12009 O O . HIS G 3 260 ? 6.256 -56.618 45.709 1.00 45.64 261 HIS E O 1
ATOM 12016 N N . VAL G 3 261 ? 4.836 -55.371 46.925 1.00 44.19 262 VAL E N 1
ATOM 12017 C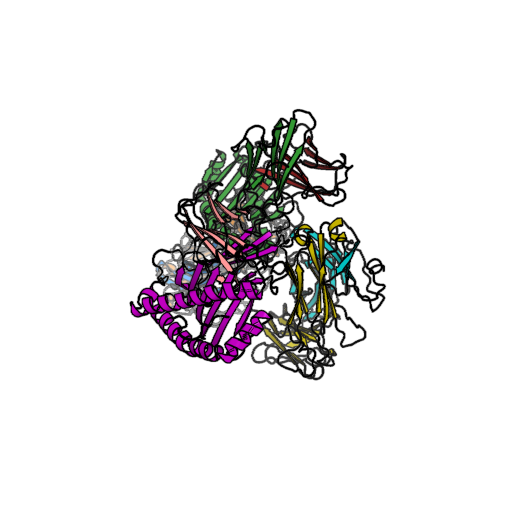 CA . VAL G 3 261 ? 4.330 -56.479 47.726 1.00 44.36 262 VAL E CA 1
ATOM 12018 C C . VAL G 3 261 ? 2.873 -56.704 47.404 1.00 43.04 262 VAL E C 1
ATOM 12019 O O . VAL G 3 261 ? 2.082 -55.758 47.397 1.00 44.13 262 VAL E O 1
ATOM 12023 N N . GLN G 3 262 ? 2.507 -57.952 47.128 1.00 42.22 263 GLN E N 1
ATOM 12024 C CA . GLN G 3 262 ? 1.121 -58.251 46.802 1.00 40.40 263 GLN E CA 1
ATOM 12025 C C . GLN G 3 262 ? 0.560 -59.428 47.592 1.00 36.99 263 GLN E C 1
ATOM 12026 O O . GLN G 3 262 ? 1.205 -60.470 47.705 1.00 37.78 263 GLN E O 1
ATOM 12032 N N . HIS G 3 263 ? -0.653 -59.250 48.118 1.00 34.13 264 HIS E N 1
ATOM 12033 C CA . HIS G 3 263 ? -1.257 -60.208 49.042 1.00 33.06 264 HIS E CA 1
ATOM 12034 C C . HIS G 3 263 ? -2.766 -59.980 49.150 1.00 32.19 264 HIS E C 1
ATOM 12035 O O . HIS G 3 263 ? -3.255 -58.860 48.966 1.00 30.71 264 HIS E O 1
ATOM 12042 N N . GLU G 3 264 ? -3.495 -61.048 49.459 1.00 31.86 265 GLU E N 1
ATOM 12043 C CA . GLU G 3 264 ? -4.954 -60.975 49.621 1.00 31.42 265 GLU E CA 1
ATOM 12044 C C . GLU G 3 264 ? -5.325 -60.130 50.863 1.00 31.32 265 GLU E C 1
ATOM 12045 O O . GLU G 3 264 ? -6.442 -59.614 51.003 1.00 30.41 265 GLU E O 1
ATOM 12047 N N . GLY G 3 265 ? -4.356 -59.970 51.743 1.00 31.65 266 GLY E N 1
ATOM 12048 C CA . GLY G 3 265 ? -4.532 -59.229 52.977 1.00 34.69 266 GLY E CA 1
ATOM 12049 C C . GLY G 3 265 ? -4.415 -57.731 52.807 1.00 36.49 266 GLY E C 1
ATOM 12050 O O . GLY G 3 265 ? -4.864 -56.978 53.672 1.00 34.72 266 GLY E O 1
ATOM 12051 N N . LEU G 3 266 ? -3.795 -57.302 51.706 1.00 38.96 267 LEU E N 1
ATOM 12052 C CA . LEU G 3 266 ? -3.707 -55.885 51.370 1.00 39.67 267 LEU E CA 1
ATOM 12053 C C . LEU G 3 266 ? -4.818 -55.538 50.414 1.00 43.00 267 LEU E C 1
ATOM 12054 O O . LEU G 3 266 ? -4.997 -56.208 49.387 1.00 45.48 267 LEU E O 1
ATOM 12059 N N . PRO G 3 267 ? -5.564 -54.477 50.729 1.00 46.00 268 PRO E N 1
ATOM 12060 C CA . PRO G 3 267 ? -6.544 -54.018 49.753 1.00 49.36 268 PRO E CA 1
ATOM 12061 C C . PRO G 3 267 ? -5.860 -53.457 48.495 1.00 53.08 268 PRO E C 1
ATOM 12062 O O . PRO G 3 267 ? -6.316 -53.728 47.379 1.00 58.51 268 PRO E O 1
ATOM 12066 N N . LYS G 3 268 ? -4.777 -52.699 48.674 1.00 51.41 269 LYS E N 1
ATOM 12067 C CA . LYS G 3 268 ? -3.973 -52.201 47.557 1.00 48.77 269 LYS E CA 1
ATOM 12068 C C . LYS G 3 268 ? -2.527 -52.680 47.682 1.00 45.66 269 LYS E C 1
ATOM 12069 O O . LYS G 3 268 ? -1.983 -52.711 48.776 1.00 44.78 269 LYS E O 1
ATOM 12071 N N . PRO G 3 269 ? -1.892 -53.057 46.557 1.00 43.43 270 PRO E N 1
ATOM 12072 C CA . PRO G 3 269 ? -0.451 -53.349 46.531 1.00 41.03 270 PRO E CA 1
ATOM 12073 C C . PRO G 3 269 ? 0.429 -52.245 47.139 1.00 39.39 270 PRO E C 1
ATOM 12074 O O . PRO G 3 269 ? 0.142 -51.056 46.990 1.00 41.07 270 PRO E O 1
ATOM 12078 N N . LEU G 3 270 ? 1.496 -52.643 47.815 1.00 37.21 271 LEU E N 1
ATOM 12079 C CA . LEU G 3 270 ? 2.380 -51.692 48.469 1.00 37.52 271 LEU E CA 1
ATOM 12080 C C . LEU G 3 270 ? 3.574 -51.387 47.609 1.00 39.29 271 LEU E C 1
ATOM 12081 O O . LEU G 3 270 ? 4.089 -52.271 46.927 1.00 39.25 271 LEU E O 1
ATOM 12086 N N . THR G 3 271 ? 4.054 -50.154 47.731 1.00 40.35 272 THR E N 1
ATOM 12087 C CA . THR G 3 271 ? 5.272 -49.708 47.077 1.00 40.57 272 THR E CA 1
ATOM 12088 C C . THR G 3 271 ? 6.200 -49.227 48.181 1.00 39.59 272 THR E C 1
ATOM 12089 O O . THR G 3 271 ? 5.756 -48.555 49.098 1.00 38.70 272 THR E O 1
ATOM 12093 N N . LEU G 3 272 ? 7.476 -49.585 48.122 1.00 41.71 273 LEU E N 1
ATOM 12094 C CA . LEU G 3 272 ? 8.384 -49.259 49.217 1.00 42.97 273 LEU E CA 1
ATOM 12095 C C . LEU G 3 272 ? 9.739 -48.765 48.749 1.00 45.51 273 LEU E C 1
ATOM 12096 O O . LEU G 3 272 ? 10.555 -49.529 48.232 1.00 43.18 273 LEU E O 1
ATOM 12101 N N . ARG G 3 273 ? 9.984 -47.482 48.977 1.00 49.03 274 ARG E N 1
ATOM 12102 C CA . ARG G 3 273 ? 11.265 -46.883 48.674 1.00 50.47 274 ARG E CA 1
ATOM 12103 C C . ARG G 3 273 ? 12.131 -46.913 49.926 1.00 50.20 274 ARG E C 1
ATOM 12104 O O . ARG G 3 273 ? 11.622 -47.097 51.025 1.00 54.00 274 ARG E O 1
ATOM 12106 N N . TRP G 3 274 ? 13.440 -46.738 49.748 1.00 51.83 275 TRP E N 1
ATOM 12107 C CA . TRP G 3 274 ? 14.417 -46.803 50.847 1.00 51.20 275 TRP E CA 1
ATOM 12108 C C . TRP G 3 274 ? 14.487 -45.501 51.665 1.00 52.92 275 TRP E C 1
ATOM 12109 O O . TRP G 3 274 ? 14.100 -44.427 51.198 1.00 51.87 275 TRP E O 1
ATOM 12120 N N . GLU G 3 275 ? 14.985 -45.643 52.894 1.00 53.91 276 GLU E N 1
ATOM 12121 C CA . GLU G 3 275 ? 14.955 -44.627 53.939 1.00 53.27 276 GLU E CA 1
ATOM 12122 C C . GLU G 3 275 ? 16.341 -43.965 54.148 1.00 51.86 276 GLU E C 1
ATOM 12123 O O . GLU G 3 275 ? 17.137 -43.832 53.211 1.00 46.35 276 GLU E O 1
ATOM 12129 N N . ALA G 3 276 ? 16.599 -43.529 55.381 1.00 52.45 277 ALA E N 1
ATOM 12130 C CA . ALA G 3 276 ? 17.830 -42.852 55.743 1.00 53.13 277 ALA E CA 1
ATOM 12131 C C . ALA G 3 276 ? 18.315 -43.363 57.094 1.00 51.37 277 ALA E C 1
ATOM 12132 O O . ALA G 3 276 ? 18.577 -44.552 57.253 1.00 50.02 277 ALA E O 1
ATOM 12134 N N . ILE H 4 2 ? 17.944 -89.488 43.452 1.00 38.95 3 ILE H N 1
ATOM 12135 C CA . ILE H 4 2 ? 17.738 -88.010 43.401 1.00 39.24 3 ILE H CA 1
ATOM 12136 C C . ILE H 4 2 ? 17.859 -87.428 44.792 1.00 39.41 3 ILE H C 1
ATOM 12137 O O . ILE H 4 2 ? 16.834 -87.180 45.425 1.00 42.03 3 ILE H O 1
ATOM 12139 N N . GLN H 4 3 ? 19.100 -87.239 45.268 1.00 38.55 4 GLN H N 1
ATOM 12140 C CA . GLN H 4 3 ? 19.374 -86.616 46.585 1.00 36.21 4 GLN H CA 1
ATOM 12141 C C . GLN H 4 3 ? 19.418 -85.107 46.471 1.00 33.54 4 GLN H C 1
ATOM 12142 O O . GLN H 4 3 ? 20.032 -84.581 45.564 1.00 34.52 4 GLN H O 1
ATOM 12148 N N . ARG H 4 4 ? 18.770 -84.420 47.401 1.00 31.62 5 ARG H N 1
ATOM 12149 C CA . ARG H 4 4 ? 18.697 -82.977 47.394 1.00 30.67 5 ARG H CA 1
ATOM 12150 C C . ARG H 4 4 ? 19.150 -82.451 48.736 1.00 29.71 5 ARG H C 1
ATOM 12151 O O . ARG H 4 4 ? 18.860 -83.037 49.778 1.00 27.81 5 ARG H O 1
ATOM 12159 N N . THR H 4 5 ? 19.880 -81.341 48.691 1.00 28.63 6 THR H N 1
ATOM 12160 C CA . THR H 4 5 ? 20.533 -80.805 49.874 1.00 27.78 6 THR H CA 1
ATOM 12161 C C . THR H 4 5 ? 19.706 -79.697 50.521 1.00 26.87 6 THR H C 1
ATOM 12162 O O . THR H 4 5 ? 19.116 -78.874 49.825 1.00 27.51 6 THR H O 1
ATOM 12166 N N . PRO H 4 6 ? 19.675 -79.662 51.860 1.00 26.19 7 PRO H N 1
ATOM 12167 C CA . PRO H 4 6 ? 18.838 -78.701 52.578 1.00 26.39 7 PRO H CA 1
ATOM 12168 C C . PRO H 4 6 ? 19.210 -77.228 52.394 1.00 27.33 7 PRO H C 1
ATOM 12169 O O . PRO H 4 6 ? 20.373 -76.852 52.515 1.00 27.29 7 PRO H O 1
ATOM 12173 N N . LYS H 4 7 ? 18.208 -76.412 52.071 1.00 27.70 8 LYS H N 1
ATOM 12174 C CA . LYS H 4 7 ? 18.288 -74.971 52.273 1.00 27.89 8 LYS H CA 1
ATOM 12175 C C . LYS H 4 7 ? 18.054 -74.709 53.755 1.00 27.34 8 LYS H C 1
ATOM 12176 O O . LYS H 4 7 ? 17.196 -75.356 54.368 1.00 28.48 8 LYS H O 1
ATOM 12182 N N . ILE H 4 8 ? 18.806 -73.784 54.337 1.00 26.48 9 ILE H N 1
ATOM 12183 C CA . ILE H 4 8 ? 18.713 -73.530 55.773 1.00 27.10 9 ILE H CA 1
ATOM 12184 C C . ILE H 4 8 ? 18.510 -72.064 56.062 1.00 27.78 9 ILE H C 1
ATOM 12185 O O . ILE H 4 8 ? 19.279 -71.240 55.611 1.00 31.11 9 ILE H O 1
ATOM 12190 N N . GLN H 4 9 ? 17.472 -71.740 56.821 1.00 28.00 10 GLN H N 1
ATOM 12191 C CA . GLN H 4 9 ? 17.247 -70.368 57.273 1.00 26.62 10 GLN H CA 1
ATOM 12192 C C . GLN H 4 9 ? 17.090 -70.366 58.776 1.00 26.94 10 GLN H C 1
ATOM 12193 O O . GLN H 4 9 ? 16.349 -71.183 59.323 1.00 27.42 10 GLN H O 1
ATOM 12199 N N . VAL H 4 10 ? 17.762 -69.416 59.425 1.00 27.06 11 VAL H N 1
ATOM 12200 C CA . VAL H 4 10 ? 17.663 -69.213 60.869 1.00 25.18 11 VAL H CA 1
ATOM 12201 C C . VAL H 4 10 ? 17.141 -67.802 61.101 1.00 23.56 11 VAL H C 1
ATOM 12202 O O . VAL H 4 10 ? 17.661 -66.837 60.546 1.00 21.55 11 VAL H O 1
ATOM 12206 N N . TYR H 4 11 ? 16.102 -67.702 61.916 1.00 22.85 12 TYR H N 1
ATOM 12207 C CA . TYR H 4 11 ? 15.381 -66.456 62.096 1.00 22.27 12 TYR H CA 1
ATOM 12208 C C . TYR H 4 11 ? 14.499 -66.534 63.327 1.00 21.76 12 TYR H C 1
ATOM 12209 O O . TYR H 4 11 ? 14.277 -67.616 63.874 1.00 20.82 12 TYR H O 1
ATOM 12218 N N . SER H 4 12 ? 14.018 -65.379 63.774 1.00 21.79 13 SER H N 1
ATOM 12219 C CA . SER H 4 12 ? 13.174 -65.307 64.954 1.00 21.42 13 SER H CA 1
ATOM 12220 C C . SER H 4 12 ? 11.774 -65.079 64.490 1.00 21.90 13 SER H C 1
ATOM 12221 O O . SER H 4 12 ? 11.577 -64.485 63.432 1.00 21.50 13 SER H O 1
ATOM 12224 N N . ARG H 4 13 ? 10.806 -65.544 65.285 1.00 22.69 14 ARG H N 1
ATOM 12225 C CA . ARG H 4 13 ? 9.392 -65.410 64.947 1.00 23.45 14 ARG H CA 1
ATOM 12226 C C . ARG H 4 13 ? 8.963 -63.962 64.917 1.00 22.50 14 ARG H C 1
ATOM 12227 O O . ARG H 4 13 ? 8.322 -63.516 63.972 1.00 20.82 14 ARG H O 1
ATOM 12235 N N . HIS H 4 14 ? 9.282 -63.248 65.984 1.00 23.87 15 HIS H N 1
ATOM 12236 C CA . HIS H 4 14 ? 9.032 -61.807 66.042 1.00 26.25 15 HIS H CA 1
ATOM 12237 C C . HIS H 4 14 ? 10.329 -61.034 65.814 1.00 27.86 15 HIS H C 1
ATOM 12238 O O . HIS H 4 14 ? 11.409 -61.591 65.999 1.00 26.13 15 HIS H O 1
ATOM 12245 N N . PRO H 4 15 ? 10.224 -59.762 65.380 1.00 30.93 16 PRO H N 1
ATOM 12246 C CA . PRO H 4 15 ? 11.435 -58.954 65.295 1.00 31.70 16 PRO H CA 1
ATOM 12247 C C . PRO H 4 15 ? 12.070 -58.872 66.679 1.00 32.11 16 PRO H C 1
ATOM 12248 O O . PRO H 4 15 ? 11.371 -58.645 67.654 1.00 32.02 16 PRO H O 1
ATOM 12252 N N . ALA H 4 16 ? 13.377 -59.085 66.757 1.00 32.99 17 ALA H N 1
ATOM 12253 C CA . ALA H 4 16 ? 14.043 -59.349 68.026 1.00 35.40 17 ALA H CA 1
ATOM 12254 C C . ALA H 4 16 ? 14.183 -58.116 68.913 1.00 38.11 17 ALA H C 1
ATOM 12255 O O . ALA H 4 16 ? 14.583 -57.063 68.440 1.00 41.35 17 ALA H O 1
ATOM 12257 N N . GLU H 4 17 ? 13.837 -58.269 70.195 1.00 39.75 18 GLU H N 1
ATOM 12258 C CA . GLU H 4 17 ? 14.032 -57.247 71.238 1.00 41.26 18 GLU H CA 1
ATOM 12259 C C . GLU H 4 17 ? 14.677 -57.871 72.475 1.00 40.17 18 GLU H C 1
ATOM 12260 O O . GLU H 4 17 ? 14.303 -58.965 72.898 1.00 41.21 18 GLU H O 1
ATOM 12266 N N . ASN H 4 18 ? 15.627 -57.165 73.066 1.00 39.62 19 ASN H N 1
ATOM 12267 C CA . ASN H 4 18 ? 16.353 -57.701 74.203 1.00 40.40 19 ASN H CA 1
ATOM 12268 C C . ASN H 4 18 ? 15.498 -57.875 75.466 1.00 40.44 19 ASN H C 1
ATOM 12269 O O . ASN H 4 18 ? 14.741 -56.989 75.858 1.00 38.35 19 ASN H O 1
ATOM 12274 N N . GLY H 4 19 ? 15.622 -59.039 76.090 1.00 42.13 20 GLY H N 1
ATOM 12275 C CA . GLY H 4 19 ? 14.850 -59.373 77.286 1.00 44.49 20 GLY H CA 1
ATOM 12276 C C . GLY H 4 19 ? 13.357 -59.633 77.073 1.00 44.40 20 GLY H C 1
ATOM 12277 O O . GLY H 4 19 ? 12.610 -59.769 78.039 1.00 49.78 20 GLY H O 1
ATOM 12278 N N . LYS H 4 20 ? 12.918 -59.715 75.822 1.00 41.27 21 LYS H N 1
ATOM 12279 C CA . LYS H 4 20 ? 11.516 -59.939 75.508 1.00 40.14 21 LYS H CA 1
ATOM 12280 C C . LYS H 4 20 ? 11.403 -61.345 74.959 1.00 39.19 21 LYS H C 1
ATOM 12281 O O . LYS H 4 20 ? 12.048 -61.676 73.979 1.00 40.52 21 LYS H O 1
ATOM 12287 N N . SER H 4 21 ? 10.572 -62.165 75.581 1.00 38.39 22 SER H N 1
ATOM 12288 C CA . SER H 4 21 ? 10.417 -63.562 75.186 1.00 38.33 22 SER H CA 1
ATOM 12289 C C . SER H 4 21 ? 10.103 -63.729 73.698 1.00 37.32 22 SER H C 1
ATOM 12290 O O . SER H 4 21 ? 9.383 -62.914 73.121 1.00 36.22 22 SER H O 1
ATOM 12293 N N . ASN H 4 22 ? 10.622 -64.803 73.094 1.00 35.74 23 ASN H N 1
ATOM 12294 C CA . ASN H 4 22 ? 10.498 -65.040 71.647 1.00 34.32 23 ASN H CA 1
ATOM 12295 C C . ASN H 4 22 ? 10.763 -66.516 71.298 1.00 33.20 23 ASN H C 1
ATOM 12296 O O . ASN H 4 22 ? 11.138 -67.301 72.169 1.00 33.59 23 ASN H O 1
ATOM 12301 N N . PHE H 4 23 ? 10.553 -66.890 70.037 1.00 30.62 24 PHE H N 1
ATOM 12302 C CA . PHE H 4 23 ? 10.914 -68.223 69.528 1.00 29.35 24 PHE H CA 1
ATOM 12303 C C . PHE H 4 23 ? 11.964 -68.144 68.413 1.00 27.81 24 PHE H C 1
ATOM 12304 O O . PHE H 4 23 ? 11.846 -67.323 67.487 1.00 27.67 24 PHE H O 1
ATOM 12312 N N . LEU H 4 24 ? 12.972 -69.017 68.501 1.00 26.71 25 LEU H N 1
ATOM 12313 C CA . LEU H 4 24 ? 14.045 -69.111 67.508 1.00 26.28 25 LEU H CA 1
ATOM 12314 C C . LEU H 4 24 ? 13.778 -70.236 66.523 1.00 26.14 25 LEU H C 1
ATOM 12315 O O . LEU H 4 24 ? 13.869 -71.403 66.876 1.00 27.18 25 LEU H O 1
ATOM 12320 N N . ASN H 4 25 ? 13.482 -69.879 65.276 1.00 25.91 26 ASN H N 1
ATOM 12321 C CA . ASN H 4 25 ? 13.247 -70.861 64.214 1.00 24.69 26 ASN H CA 1
ATOM 12322 C C . ASN H 4 25 ? 14.527 -71.264 63.483 1.00 24.01 26 ASN H C 1
ATOM 12323 O O . ASN H 4 25 ? 15.487 -70.489 63.396 1.00 24.12 26 ASN H O 1
ATOM 12328 N N . CYS H 4 26 ? 14.537 -72.500 63.003 1.00 22.54 27 CYS H N 1
ATOM 12329 C CA . CYS H 4 26 ? 15.434 -72.890 61.938 1.00 21.77 27 CYS H CA 1
ATOM 12330 C C . CYS H 4 26 ? 14.648 -73.732 60.921 1.00 20.67 27 CYS H C 1
ATOM 12331 O O . CYS H 4 26 ? 14.097 -74.775 61.255 1.00 20.06 27 CYS H O 1
ATOM 12334 N N . TYR H 4 27 ? 14.556 -73.230 59.696 1.00 20.03 28 TYR H N 1
ATOM 12335 C CA . TYR H 4 27 ? 13.713 -73.831 58.689 1.00 19.44 28 TYR H CA 1
ATOM 12336 C C . TYR H 4 27 ? 14.574 -74.451 57.634 1.00 20.00 28 TYR H C 1
ATOM 12337 O O . TYR H 4 27 ? 15.229 -73.757 56.842 1.00 19.03 28 TYR H O 1
ATOM 12346 N N . VAL H 4 28 ? 14.576 -75.774 57.641 1.00 20.67 29 VAL H N 1
ATOM 12347 C CA . VAL H 4 28 ? 15.289 -76.544 56.631 1.00 21.33 29 VAL H CA 1
ATOM 12348 C C . VAL H 4 28 ? 14.314 -76.990 55.546 1.00 21.15 29 VAL H C 1
ATOM 12349 O O . VAL H 4 28 ? 13.233 -77.481 55.843 1.00 19.93 29 VAL H O 1
ATOM 12353 N N . SER H 4 29 ? 14.665 -76.771 54.285 1.00 22.15 30 SER H N 1
ATOM 12354 C CA . SER H 4 29 ? 13.755 -77.142 53.211 1.00 23.09 30 SER H CA 1
ATOM 12355 C C . SER H 4 29 ? 14.481 -77.725 52.031 1.00 24.37 30 SER H C 1
ATOM 12356 O O . SER H 4 29 ? 15.701 -77.701 51.955 1.00 25.54 30 SER H O 1
ATOM 12359 N N . GLY H 4 30 ? 13.701 -78.251 51.096 1.00 25.79 31 GLY H N 1
ATOM 12360 C CA . GLY H 4 30 ? 14.219 -78.683 49.819 1.00 25.19 31 GLY H CA 1
ATOM 12361 C C . GLY H 4 30 ? 15.167 -79.854 49.881 1.00 26.24 31 GLY H C 1
ATOM 12362 O O . GLY H 4 30 ? 15.945 -80.056 48.955 1.00 28.23 31 GLY H O 1
ATOM 12363 N N . PHE H 4 31 ? 15.097 -80.663 50.937 1.00 26.81 32 PHE H N 1
ATOM 12364 C CA . PHE H 4 31 ? 16.027 -81.795 51.062 1.00 26.33 32 PHE H CA 1
ATOM 12365 C C . PHE H 4 31 ? 15.404 -83.158 50.772 1.00 27.03 32 PHE H C 1
ATOM 12366 O O . PHE H 4 31 ? 14.185 -83.308 50.749 1.00 29.35 32 PHE H O 1
ATOM 12374 N N . HIS H 4 32 ? 16.274 -84.130 50.513 1.00 27.55 33 HIS H N 1
ATOM 12375 C CA . HIS H 4 32 ? 15.903 -85.521 50.267 1.00 26.59 33 HIS H CA 1
ATOM 12376 C C . HIS H 4 32 ? 17.151 -86.399 50.393 1.00 26.24 33 HIS H C 1
ATOM 12377 O O . HIS H 4 32 ? 18.128 -86.136 49.714 1.00 25.03 33 HIS H O 1
ATOM 12384 N N . PRO H 4 33 ? 17.115 -87.463 51.219 1.00 27.59 34 PRO H N 1
ATOM 12385 C CA . PRO H 4 33 ? 15.944 -88.024 51.864 1.00 28.59 34 PRO H CA 1
ATOM 12386 C C . PRO H 4 33 ? 15.630 -87.494 53.273 1.00 29.28 34 PRO H C 1
ATOM 12387 O O . PRO H 4 33 ? 16.449 -86.844 53.906 1.00 30.08 34 PRO H O 1
ATOM 12391 N N . SER H 4 34 ? 14.429 -87.819 53.737 1.00 30.05 35 SER H N 1
ATOM 12392 C CA . SER H 4 34 ? 13.929 -87.375 55.030 1.00 31.17 35 SER H CA 1
ATOM 12393 C C . SER H 4 34 ? 14.993 -87.239 56.116 1.00 31.06 35 SER H C 1
ATOM 12394 O O . SER H 4 34 ? 15.105 -86.184 56.741 1.00 31.06 35 SER H O 1
ATOM 12397 N N . GLU H 4 35 ? 15.760 -88.298 56.362 1.00 32.71 36 GLU H N 1
ATOM 12398 C CA . GLU H 4 35 ? 16.645 -88.289 57.528 1.00 33.78 36 GLU H CA 1
ATOM 12399 C C . GLU H 4 35 ? 17.391 -86.966 57.582 1.00 31.89 36 GLU H C 1
ATOM 12400 O O . GLU H 4 35 ? 17.916 -86.514 56.574 1.00 31.53 36 GLU H O 1
ATOM 12406 N N . ILE H 4 36 ? 17.441 -86.356 58.757 1.00 29.93 37 ILE H N 1
ATOM 12407 C CA . ILE H 4 36 ? 18.127 -85.093 58.917 1.00 29.11 37 ILE H CA 1
ATOM 12408 C C . ILE H 4 36 ? 18.443 -84.838 60.378 1.00 28.54 37 ILE H C 1
ATOM 12409 O O . ILE H 4 36 ? 17.706 -85.253 61.252 1.00 25.42 37 ILE H O 1
ATOM 12414 N N . GLU H 4 37 ? 19.556 -84.159 60.628 1.00 31.41 38 GLU H N 1
ATOM 12415 C CA . GLU H 4 37 ? 19.966 -83.808 61.987 1.00 34.21 38 GLU H CA 1
ATOM 12416 C C . GLU H 4 37 ? 19.944 -82.303 62.105 1.00 33.22 38 GLU H C 1
ATOM 12417 O O . GLU H 4 37 ? 20.485 -81.619 61.256 1.00 33.76 38 GLU H O 1
ATOM 12423 N N . VAL H 4 38 ? 19.292 -81.781 63.132 1.00 31.65 39 VAL H N 1
ATOM 12424 C CA . VAL H 4 38 ? 19.109 -80.334 63.244 1.00 31.16 39 VAL H CA 1
ATOM 12425 C C . VAL H 4 38 ? 19.230 -79.913 64.696 1.00 30.47 39 VAL H C 1
ATOM 12426 O O . VAL H 4 38 ? 18.568 -80.463 65.568 1.00 29.79 39 VAL H O 1
ATOM 12430 N N . ASP H 4 39 ? 20.059 -78.912 64.942 1.00 29.84 40 ASP H N 1
ATOM 12431 C CA . ASP H 4 39 ? 20.269 -78.443 66.283 1.00 30.19 40 ASP H CA 1
ATOM 12432 C C . ASP H 4 39 ? 20.230 -76.938 66.328 1.00 29.55 40 ASP H C 1
ATOM 12433 O O . ASP H 4 39 ? 20.559 -76.258 65.356 1.00 28.58 40 ASP H O 1
ATOM 12438 N N . LEU H 4 40 ? 19.808 -76.433 67.479 1.00 29.98 41 LEU H N 1
ATOM 12439 C CA . LEU H 4 40 ? 19.818 -75.013 67.768 1.00 29.87 41 LEU H CA 1
ATOM 12440 C C . LEU H 4 40 ? 20.894 -74.750 68.799 1.00 32.02 41 LEU H C 1
ATOM 12441 O O . LEU H 4 40 ? 20.798 -75.236 69.915 1.00 33.80 41 LEU H O 1
ATOM 12446 N N . LEU H 4 41 ? 21.909 -73.972 68.425 1.00 35.30 42 LEU H N 1
ATOM 12447 C CA . LEU H 4 41 ? 23.062 -73.717 69.287 1.00 37.76 42 LEU H CA 1
ATOM 12448 C C . LEU H 4 41 ? 22.958 -72.386 69.996 1.00 39.09 42 LEU H C 1
ATOM 12449 O O . LEU H 4 41 ? 22.763 -71.351 69.373 1.00 37.26 42 LEU H O 1
ATOM 12454 N N . LYS H 4 42 ? 23.083 -72.437 71.316 1.00 44.92 43 LYS H N 1
ATOM 12455 C CA . LYS H 4 42 ? 23.203 -71.241 72.144 1.00 49.55 43 LYS H CA 1
ATOM 12456 C C . LYS H 4 42 ? 24.669 -71.037 72.485 1.00 50.97 43 LYS H C 1
ATOM 12457 O O . LYS H 4 42 ? 25.210 -71.752 73.330 1.00 51.43 43 LYS H O 1
ATOM 12463 N N . ASN H 4 43 ? 25.300 -70.058 71.831 1.00 52.85 44 ASN H N 1
ATOM 12464 C CA . ASN H 4 43 ? 26.747 -69.814 71.952 1.00 52.40 44 ASN H CA 1
ATOM 12465 C C . ASN H 4 43 ? 27.550 -71.049 71.596 1.00 53.99 44 ASN H C 1
ATOM 12466 O O . ASN H 4 43 ? 28.457 -71.435 72.329 1.00 55.89 44 ASN H O 1
ATOM 12471 N N . GLY H 4 44 ? 27.166 -71.688 70.491 1.00 56.16 45 GLY H N 1
ATOM 12472 C CA . GLY H 4 44 ? 27.891 -72.834 69.958 1.00 56.77 45 GLY H CA 1
ATOM 12473 C C . GLY H 4 44 ? 27.621 -74.166 70.634 1.00 57.28 45 GLY H C 1
ATOM 12474 O O . GLY H 4 44 ? 28.170 -75.188 70.215 1.00 59.57 45 GLY H O 1
ATOM 12475 N N . GLU H 4 45 ? 26.799 -74.170 71.685 1.00 56.73 46 GLU H N 1
ATOM 12476 C CA . GLU H 4 45 ? 26.444 -75.416 72.383 1.00 58.59 46 GLU H CA 1
ATOM 12477 C C . GLU H 4 45 ? 25.459 -75.136 73.523 1.00 59.08 46 GLU H C 1
ATOM 12478 O O . GLU H 4 45 ? 25.812 -74.353 74.413 1.00 61.39 46 GLU H O 1
ATOM 12484 N N . ARG H 4 46 ? 24.260 -75.737 73.594 1.00 55.49 47 ARG H N 1
ATOM 12485 C CA . ARG H 4 46 ? 23.526 -76.531 72.576 1.00 51.18 47 ARG H CA 1
ATOM 12486 C C . ARG H 4 46 ? 22.163 -76.805 73.246 1.00 48.76 47 ARG H C 1
ATOM 12487 O O . ARG H 4 46 ? 22.123 -77.355 74.346 1.00 52.44 47 ARG H O 1
ATOM 12495 N N . ILE H 4 47 ? 21.058 -76.436 72.604 1.00 45.26 48 ILE H N 1
ATOM 12496 C CA . ILE H 4 47 ? 19.752 -76.339 73.284 1.00 42.90 48 ILE H CA 1
ATOM 12497 C C . ILE H 4 47 ? 18.975 -77.649 73.309 1.00 43.15 48 ILE H C 1
ATOM 12498 O O . ILE H 4 47 ? 18.839 -78.328 72.294 1.00 44.11 48 ILE H O 1
ATOM 12503 N N . GLU H 4 48 ? 18.433 -77.971 74.482 1.00 45.17 49 GLU H N 1
ATOM 12504 C CA . GLU H 4 48 ? 17.671 -79.195 74.698 1.00 44.52 49 GLU H CA 1
ATOM 12505 C C . GLU H 4 48 ? 16.204 -78.868 74.383 1.00 44.04 49 GLU H C 1
ATOM 12506 O O . GLU H 4 48 ? 15.889 -77.777 73.911 1.00 42.93 49 GLU H O 1
ATOM 12512 N N . LYS H 4 49 ? 15.307 -79.805 74.665 1.00 44.34 50 LYS H N 1
ATOM 12513 C CA . LYS H 4 49 ? 13.867 -79.600 74.483 1.00 43.93 50 LYS H CA 1
ATOM 12514 C C . LYS H 4 49 ? 13.473 -78.677 73.296 1.00 43.40 50 LYS H C 1
ATOM 12515 O O . LYS H 4 49 ? 12.634 -77.781 73.408 1.00 44.41 50 LYS H O 1
ATOM 12521 N N . VAL H 4 50 ? 14.107 -78.923 72.155 1.00 40.13 51 VAL H N 1
ATOM 12522 C CA . VAL H 4 50 ? 13.752 -78.303 70.884 1.00 36.22 51 VAL H CA 1
ATOM 12523 C C . VAL H 4 50 ? 12.645 -79.172 70.273 1.00 33.60 51 VAL H C 1
ATOM 12524 O O . VAL H 4 50 ? 12.729 -80.388 70.314 1.00 35.52 51 VAL H O 1
ATOM 12528 N N . GLU H 4 51 ? 11.614 -78.540 69.723 1.00 30.73 52 GLU H N 1
ATOM 12529 C CA . GLU H 4 51 ? 10.516 -79.242 69.036 1.00 28.07 52 GLU H CA 1
ATOM 12530 C C . GLU H 4 51 ? 10.583 -78.957 67.546 1.00 25.83 52 GLU H C 1
ATOM 12531 O O . GLU H 4 51 ? 11.217 -77.980 67.135 1.00 26.08 52 GLU H O 1
ATOM 12537 N N . HIS H 4 52 ? 9.888 -79.767 66.749 1.00 23.37 53 HIS H N 1
ATOM 12538 C CA . HIS H 4 52 ? 9.838 -79.565 65.297 1.00 21.99 53 HIS H CA 1
ATOM 12539 C C . HIS H 4 52 ? 8.517 -80.007 64.692 1.00 20.91 53 HIS H C 1
ATOM 12540 O O . HIS H 4 52 ? 7.854 -80.890 65.225 1.00 21.38 53 HIS H O 1
ATOM 12547 N N . SER H 4 53 ? 8.159 -79.421 63.555 1.00 19.53 54 SER H N 1
ATOM 12548 C CA . SER H 4 53 ? 6.871 -79.699 62.931 1.00 18.57 54 SER H CA 1
ATOM 12549 C C . SER H 4 53 ? 6.839 -81.100 62.361 1.00 18.68 54 SER H C 1
ATOM 12550 O O . SER H 4 53 ? 7.858 -81.774 62.305 1.00 19.75 54 SER H O 1
ATOM 12553 N N . ASP H 4 54 ? 5.680 -81.527 61.884 1.00 18.36 55 ASP H N 1
ATOM 12554 C CA . ASP H 4 54 ? 5.577 -82.836 61.236 1.00 17.75 55 ASP H CA 1
ATOM 12555 C C . ASP H 4 54 ? 6.156 -82.771 59.842 1.00 17.41 55 ASP H C 1
ATOM 12556 O O . ASP H 4 54 ? 5.956 -81.797 59.150 1.00 17.21 55 ASP H O 1
ATOM 12561 N N . LEU H 4 55 ? 6.850 -83.835 59.442 1.00 18.23 56 LEU H N 1
ATOM 12562 C CA . LEU H 4 55 ? 7.397 -83.975 58.096 1.00 17.88 56 LEU H CA 1
ATOM 12563 C C . LEU H 4 55 ? 6.375 -83.878 56.996 1.00 18.01 56 LEU H C 1
ATOM 12564 O O . LEU H 4 55 ? 5.453 -84.678 56.930 1.00 18.00 56 LEU H O 1
ATOM 12569 N N . SER H 4 56 ? 6.592 -82.912 56.111 1.00 18.54 57 SER H N 1
ATOM 12570 C CA . SER H 4 56 ? 5.793 -82.729 54.919 1.00 19.36 57 SER H CA 1
ATOM 12571 C C . SER H 4 56 ? 6.751 -82.460 53.756 1.00 20.68 57 SER H C 1
ATOM 12572 O O . SER H 4 56 ? 7.976 -82.531 53.945 1.00 20.65 57 SER H O 1
ATOM 12575 N N . PHE H 4 57 ? 6.200 -82.158 52.570 1.00 21.28 58 PHE H N 1
ATOM 12576 C CA . PHE H 4 57 ? 7.010 -81.897 51.384 1.00 21.20 58 PHE H CA 1
ATOM 12577 C C . PHE H 4 57 ? 6.303 -81.095 50.283 1.00 22.37 58 PHE H C 1
ATOM 12578 O O . PHE H 4 57 ? 5.071 -81.079 50.184 1.00 21.91 58 PHE H O 1
ATOM 12586 N N . SER H 4 58 ? 7.123 -80.448 49.452 1.00 23.29 59 SER H N 1
ATOM 12587 C CA . SER H 4 58 ? 6.666 -79.548 48.391 1.00 24.97 59 SER H CA 1
ATOM 12588 C C . SER H 4 58 ? 6.279 -80.323 47.147 1.00 27.24 59 SER H C 1
ATOM 12589 O O . SER H 4 58 ? 6.160 -81.550 47.203 1.00 30.74 59 SER H O 1
ATOM 12592 N N . GLU H 4 59 ? 6.081 -79.638 46.021 1.00 28.58 60 GLU H N 1
ATOM 12593 C CA . GLU H 4 59 ? 5.649 -80.349 44.811 1.00 31.79 60 GLU H CA 1
ATOM 12594 C C . GLU H 4 59 ? 6.773 -80.992 44.006 1.00 29.28 60 GLU H C 1
ATOM 12595 O O . GLU H 4 59 ? 6.500 -81.751 43.093 1.00 29.01 60 GLU H O 1
ATOM 12601 N N . ASP H 4 60 ? 8.025 -80.678 44.320 1.00 26.62 61 ASP H N 1
ATOM 12602 C CA . ASP H 4 60 ? 9.139 -81.388 43.707 1.00 25.03 61 ASP H CA 1
ATOM 12603 C C . ASP H 4 60 ? 9.559 -82.584 44.582 1.00 24.17 61 ASP H C 1
ATOM 12604 O O . ASP H 4 60 ? 10.625 -83.163 44.393 1.00 22.26 61 ASP H O 1
ATOM 12609 N N . TRP H 4 61 ? 8.702 -82.921 45.553 1.00 23.22 62 TRP H N 1
ATOM 12610 C CA . TRP H 4 61 ? 8.921 -84.017 46.501 1.00 21.89 62 TRP H CA 1
ATOM 12611 C C . TRP H 4 61 ? 9.990 -83.739 47.553 1.00 21.62 62 TRP H C 1
ATOM 12612 O O . TRP H 4 61 ? 10.332 -84.621 48.353 1.00 19.98 62 TRP H O 1
ATOM 12623 N N . SER H 4 62 ? 10.499 -82.513 47.573 1.00 21.98 63 SER H N 1
ATOM 12624 C CA . SER H 4 62 ? 11.554 -82.166 48.511 1.00 22.57 63 SER H CA 1
ATOM 12625 C C . SER H 4 62 ? 10.941 -81.887 49.870 1.00 21.90 63 SER H C 1
ATOM 12626 O O . SER H 4 62 ? 9.821 -81.390 49.964 1.00 22.44 63 SER H O 1
ATOM 12629 N N . PHE H 4 63 ? 11.664 -82.213 50.925 1.00 20.77 64 PHE H N 1
ATOM 12630 C CA . PHE H 4 63 ? 11.083 -82.144 52.249 1.00 21.42 64 PHE H CA 1
ATOM 12631 C C . PHE H 4 63 ? 11.291 -80.804 52.915 1.00 22.21 64 PHE H C 1
ATOM 12632 O O . PHE H 4 63 ? 12.280 -80.132 52.649 1.00 23.40 64 PHE H O 1
ATOM 12640 N N . TYR H 4 64 ? 10.370 -80.434 53.809 1.00 22.29 65 TYR H N 1
ATOM 12641 C CA . TYR H 4 64 ? 10.606 -79.328 54.732 1.00 21.24 65 TYR H CA 1
ATOM 12642 C C . TYR H 4 64 ? 10.244 -79.649 56.201 1.00 21.11 65 TYR H C 1
ATOM 12643 O O . TYR H 4 64 ? 9.243 -80.305 56.486 1.00 21.10 65 TYR H O 1
ATOM 12652 N N . LEU H 4 65 ? 11.107 -79.209 57.111 1.00 20.13 66 LEU H N 1
ATOM 12653 C CA . LEU H 4 65 ? 10.861 -79.254 58.528 1.00 20.05 66 LEU H CA 1
ATOM 12654 C C . LEU H 4 65 ? 11.148 -77.881 59.142 1.00 19.93 66 LEU H C 1
ATOM 12655 O O . LEU H 4 65 ? 11.997 -77.139 58.670 1.00 18.96 66 LEU H O 1
ATOM 12660 N N . LEU H 4 66 ? 10.446 -77.570 60.226 1.00 20.76 67 LEU H N 1
ATOM 12661 C CA . LEU H 4 66 ? 10.676 -76.356 60.997 1.00 21.03 67 LEU H CA 1
ATOM 12662 C C . LEU H 4 66 ? 11.056 -76.731 62.405 1.00 22.17 67 LEU H C 1
ATOM 12663 O O . LEU H 4 66 ? 10.282 -77.411 63.097 1.00 22.75 67 LEU H O 1
ATOM 12668 N N . TYR H 4 67 ? 12.218 -76.261 62.858 1.00 23.00 68 TYR H N 1
ATOM 12669 C CA . TYR H 4 67 ? 12.670 -76.503 64.245 1.00 23.12 68 TYR H CA 1
ATOM 12670 C C . TYR H 4 67 ? 12.600 -75.226 65.060 1.00 22.32 68 TYR H C 1
ATOM 12671 O O . TYR H 4 67 ? 13.021 -74.178 64.599 1.00 21.49 68 TYR H O 1
ATOM 12680 N N . TYR H 4 68 ? 12.093 -75.327 66.282 1.00 23.64 69 TYR H N 1
ATOM 12681 C CA . TYR H 4 68 ? 11.846 -74.145 67.114 1.00 24.66 69 TYR H CA 1
ATOM 12682 C C . TYR H 4 68 ? 11.900 -74.415 68.607 1.00 26.36 69 TYR H C 1
ATOM 12683 O O . TYR H 4 68 ? 11.494 -75.486 69.089 1.00 23.92 69 TYR H O 1
ATOM 12692 N N . THR H 4 69 ? 12.387 -73.403 69.323 1.00 29.33 70 THR H N 1
ATOM 12693 C CA . THR H 4 69 ? 12.373 -73.383 70.773 1.00 30.32 70 THR H CA 1
ATOM 12694 C C . THR H 4 69 ? 12.164 -71.958 71.267 1.00 31.83 70 THR H C 1
ATOM 12695 O O . THR H 4 69 ? 12.645 -70.993 70.655 1.00 29.71 70 THR H O 1
ATOM 12699 N N . GLU H 4 70 ? 11.443 -71.844 72.384 1.00 33.93 71 GLU H N 1
ATOM 12700 C CA . GLU H 4 70 ? 11.281 -70.573 73.079 1.00 34.12 71 GLU H CA 1
ATOM 12701 C C . GLU H 4 70 ? 12.669 -70.068 73.504 1.00 35.75 71 GLU H C 1
ATOM 12702 O O . GLU H 4 70 ? 13.563 -70.857 73.824 1.00 37.88 71 GLU H O 1
ATOM 12708 N N . PHE H 4 71 ? 12.866 -68.760 73.428 1.00 36.01 72 PHE H N 1
ATOM 12709 C CA . PHE H 4 71 ? 14.086 -68.143 73.916 1.00 37.40 72 PHE H CA 1
ATOM 12710 C C . PHE H 4 71 ? 13.855 -66.665 74.192 1.00 37.89 72 PHE H C 1
ATOM 12711 O O . PHE H 4 71 ? 12.932 -66.060 73.654 1.00 36.20 72 PHE H O 1
ATOM 12719 N N . THR H 4 72 ? 14.686 -66.103 75.058 1.00 38.71 73 THR H N 1
ATOM 12720 C CA . THR H 4 72 ? 14.666 -64.673 75.304 1.00 40.05 73 THR H CA 1
ATOM 12721 C C . THR H 4 72 ? 16.000 -64.074 74.870 1.00 39.51 73 THR H C 1
ATOM 12722 O O . THR H 4 72 ? 17.043 -64.384 75.451 1.00 37.30 73 THR H O 1
ATOM 12726 N N . PRO H 4 73 ? 15.968 -63.222 73.828 1.00 40.19 74 PRO H N 1
ATOM 12727 C CA . PRO H 4 73 ? 17.176 -62.651 73.236 1.00 40.63 74 PRO H CA 1
ATOM 12728 C C . PRO H 4 73 ? 17.848 -61.634 74.137 1.00 43.02 74 PRO H C 1
ATOM 12729 O O . PRO H 4 73 ? 17.207 -61.000 74.982 1.00 43.12 74 PRO H O 1
ATOM 12733 N N . THR H 4 74 ? 19.154 -61.517 73.953 1.00 44.40 75 THR H N 1
ATOM 12734 C CA . THR H 4 74 ? 19.956 -60.525 74.620 1.00 43.72 75 THR H CA 1
ATOM 12735 C C . THR H 4 74 ? 20.999 -60.049 73.622 1.00 46.23 75 THR H C 1
ATOM 12736 O O . THR H 4 74 ? 21.380 -60.789 72.706 1.00 49.28 75 THR H O 1
ATOM 12740 N N . GLU H 4 75 ? 21.470 -58.821 73.815 1.00 48.36 76 GLU H N 1
ATOM 12741 C CA . GLU H 4 75 ? 22.426 -58.200 72.913 1.00 48.57 76 GLU H CA 1
ATOM 12742 C C . GLU H 4 75 ? 23.635 -59.089 72.676 1.00 44.73 76 GLU H C 1
ATOM 12743 O O . GLU H 4 75 ? 24.219 -59.067 71.594 1.00 42.05 76 GLU H O 1
ATOM 12749 N N . LYS H 4 76 ? 23.980 -59.885 73.686 1.00 44.83 77 LYS H N 1
ATOM 12750 C CA . LYS H 4 76 ? 25.281 -60.539 73.747 1.00 45.04 77 LYS H CA 1
ATOM 12751 C C . LYS H 4 76 ? 25.284 -62.001 73.336 1.00 42.96 77 LYS H C 1
ATOM 12752 O O . LYS H 4 76 ? 26.259 -62.454 72.746 1.00 44.24 77 LYS H O 1
ATOM 12758 N N . ASP H 4 77 ? 24.216 -62.737 73.637 1.00 41.23 78 ASP H N 1
ATOM 12759 C CA . ASP H 4 77 ? 24.144 -64.154 73.255 1.00 40.89 78 ASP H CA 1
ATOM 12760 C C . ASP H 4 77 ? 24.207 -64.328 71.740 1.00 41.90 78 ASP H C 1
ATOM 12761 O O . ASP H 4 77 ? 23.695 -63.498 70.982 1.00 44.07 78 ASP H O 1
ATOM 12766 N N . GLU H 4 78 ? 24.821 -65.425 71.315 1.00 41.12 79 GLU H N 1
ATOM 12767 C CA . GLU H 4 78 ? 24.866 -65.804 69.907 1.00 39.74 79 GLU H CA 1
ATOM 12768 C C . GLU H 4 78 ? 24.039 -67.058 69.725 1.00 38.43 79 GLU H C 1
ATOM 12769 O O . GLU H 4 78 ? 24.006 -67.928 70.599 1.00 40.67 79 GLU H O 1
ATOM 12775 N N . TYR H 4 79 ? 23.364 -67.147 68.591 1.00 35.82 80 TYR H N 1
ATOM 12776 C CA . TYR H 4 79 ? 22.555 -68.313 68.280 1.00 34.69 80 TYR H CA 1
ATOM 12777 C C . TYR H 4 79 ? 22.758 -68.732 66.840 1.00 32.50 80 TYR H C 1
ATOM 12778 O O . TYR H 4 79 ? 22.836 -67.898 65.953 1.00 31.20 80 TYR H O 1
ATOM 12787 N N . ALA H 4 80 ? 22.816 -70.036 66.612 1.00 31.67 81 ALA H N 1
ATOM 12788 C CA . ALA H 4 80 ? 22.949 -70.559 65.266 1.00 31.45 81 ALA H CA 1
ATOM 12789 C C . ALA H 4 80 ? 22.194 -71.886 65.091 1.00 31.17 81 ALA H C 1
ATOM 12790 O O . ALA H 4 80 ? 21.787 -72.538 66.065 1.00 30.67 81 ALA H O 1
ATOM 12792 N N . CYS H 4 81 ? 22.025 -72.282 63.837 1.00 30.54 82 CYS H N 1
ATOM 12793 C CA . CYS H 4 81 ? 21.427 -73.566 63.497 1.00 30.74 82 CYS H CA 1
ATOM 12794 C C . CYS H 4 81 ? 22.453 -74.499 62.856 1.00 32.36 82 CYS H C 1
ATOM 12795 O O . CYS H 4 81 ? 22.998 -74.191 61.796 1.00 32.60 82 CYS H O 1
ATOM 12798 N N . ARG H 4 82 ? 22.710 -75.637 63.502 1.00 33.02 83 ARG H N 1
ATOM 12799 C CA . ARG H 4 82 ? 23.655 -76.624 62.992 1.00 33.44 83 ARG H CA 1
ATOM 12800 C C . ARG H 4 82 ? 22.904 -77.784 62.373 1.00 35.54 83 ARG H C 1
ATOM 12801 O O . ARG H 4 82 ? 22.082 -78.433 63.032 1.00 35.11 83 ARG H O 1
ATOM 12809 N N . VAL H 4 83 ? 23.233 -78.070 61.115 1.00 37.85 84 VAL H N 1
ATOM 12810 C CA . VAL H 4 83 ? 22.487 -79.030 60.320 1.00 38.64 84 VAL H CA 1
ATOM 12811 C C . VAL H 4 83 ? 23.408 -80.059 59.685 1.00 41.04 84 VAL H C 1
ATOM 12812 O O . VAL H 4 83 ? 24.439 -79.718 59.107 1.00 46.09 84 VAL H O 1
ATOM 12816 N N . ASN H 4 84 ? 23.024 -81.325 59.783 1.00 41.12 85 ASN H N 1
ATOM 12817 C CA . ASN H 4 84 ? 23.760 -82.404 59.135 1.00 39.69 85 ASN H CA 1
ATOM 12818 C C . ASN H 4 84 ? 22.809 -83.353 58.401 1.00 37.46 85 ASN H C 1
ATOM 12819 O O . ASN H 4 84 ? 21.773 -83.763 58.927 1.00 37.77 85 ASN H O 1
ATOM 12824 N N . HIS H 4 85 ? 23.204 -83.720 57.193 1.00 34.53 86 HIS H N 1
ATOM 12825 C CA . HIS H 4 85 ? 22.385 -84.491 56.283 1.00 33.90 86 HIS H CA 1
ATOM 12826 C C . HIS H 4 85 ? 23.310 -85.376 55.448 1.00 36.47 86 HIS H C 1
ATOM 12827 O O . HIS H 4 85 ? 24.530 -85.162 55.431 1.00 38.92 86 HIS H O 1
ATOM 12834 N N . VAL H 4 86 ? 22.734 -86.372 54.775 1.00 36.27 87 VAL H N 1
ATOM 12835 C CA . VAL H 4 86 ? 23.447 -87.191 53.796 1.00 36.83 87 VAL H CA 1
ATOM 12836 C C . VAL H 4 86 ? 24.277 -86.364 52.783 1.00 36.92 87 VAL H C 1
ATOM 12837 O O . VAL H 4 86 ? 25.470 -86.598 52.603 1.00 35.60 87 VAL H O 1
ATOM 12841 N N . THR H 4 87 ? 23.653 -85.372 52.159 1.00 37.33 88 THR H N 1
ATOM 12842 C CA . THR H 4 87 ? 24.272 -84.595 51.075 1.00 37.99 88 THR H CA 1
ATOM 12843 C C . THR H 4 87 ? 25.387 -83.646 51.542 1.00 39.86 88 THR H C 1
ATOM 12844 O O . THR H 4 87 ? 26.062 -83.014 50.722 1.00 37.75 88 THR H O 1
ATOM 12848 N N . LEU H 4 88 ? 25.567 -83.524 52.855 1.00 41.06 89 LEU H N 1
ATOM 12849 C CA . LEU H 4 88 ? 26.591 -82.648 53.412 1.00 41.26 89 LEU H CA 1
ATOM 12850 C C . LEU H 4 88 ? 27.797 -83.440 53.918 1.00 43.30 89 LEU H C 1
ATOM 12851 O O . LEU H 4 88 ? 27.666 -84.410 54.663 1.00 46.04 89 LEU H O 1
ATOM 12856 N N . SER H 4 89 ? 28.978 -82.987 53.520 1.00 45.18 90 SER H N 1
ATOM 12857 C CA . SER H 4 89 ? 30.233 -83.600 53.935 1.00 45.42 90 SER H CA 1
ATOM 12858 C C . SER H 4 89 ? 30.441 -83.448 55.440 1.00 46.63 90 SER H C 1
ATOM 12859 O O . SER H 4 89 ? 30.975 -84.341 56.101 1.00 48.20 90 SER H O 1
ATOM 12862 N N . GLN H 4 90 ? 30.015 -82.308 55.971 1.00 46.43 91 GLN H N 1
ATOM 12863 C CA . GLN H 4 90 ? 30.209 -81.998 57.376 1.00 47.70 91 GLN H CA 1
ATOM 12864 C C . GLN H 4 90 ? 29.142 -81.027 57.876 1.00 48.28 91 GLN H C 1
ATOM 12865 O O . GLN H 4 90 ? 28.610 -80.220 57.102 1.00 46.82 91 GLN H O 1
ATOM 12871 N N . PRO H 4 91 ? 28.832 -81.094 59.181 1.00 50.24 92 PRO H N 1
ATOM 12872 C CA . PRO H 4 91 ? 27.773 -80.253 59.740 1.00 51.06 92 PRO H CA 1
ATOM 12873 C C . PRO H 4 91 ? 27.929 -78.774 59.379 1.00 51.89 92 PRO H C 1
ATOM 12874 O O . PRO H 4 91 ? 28.975 -78.181 59.662 1.00 54.03 92 PRO H O 1
ATOM 12878 N N . LYS H 4 92 ? 26.882 -78.208 58.766 1.00 48.81 93 LYS H N 1
ATOM 12879 C CA . LYS H 4 92 ? 26.882 -76.826 58.288 1.00 44.26 93 LYS H CA 1
ATOM 12880 C C . LYS H 4 92 ? 26.237 -75.899 59.289 1.00 39.41 93 LYS H C 1
ATOM 12881 O O . LYS H 4 92 ? 25.025 -75.941 59.454 1.00 38.11 93 LYS H O 1
ATOM 12887 N N . ILE H 4 93 ? 27.038 -75.042 59.919 1.00 36.48 94 ILE H N 1
ATOM 12888 C CA . ILE H 4 93 ? 26.541 -74.128 60.942 1.00 35.88 94 ILE H CA 1
ATOM 12889 C C . ILE H 4 93 ? 26.105 -72.801 60.339 1.00 35.00 94 ILE H C 1
ATOM 12890 O O . ILE H 4 93 ? 26.917 -72.067 59.777 1.00 36.32 94 ILE H O 1
ATOM 12895 N N . VAL H 4 94 ? 24.820 -72.484 60.458 1.00 33.64 95 VAL H N 1
ATOM 12896 C CA . VAL H 4 94 ? 24.330 -71.198 59.976 1.00 32.75 95 VAL H CA 1
ATOM 12897 C C . VAL H 4 94 ? 24.032 -70.301 61.168 1.00 33.12 95 VAL H C 1
ATOM 12898 O O . VAL H 4 94 ? 23.235 -70.670 62.031 1.00 31.64 95 VAL H O 1
ATOM 12902 N N . LYS H 4 95 ? 24.652 -69.114 61.169 1.00 33.42 96 LYS H N 1
ATOM 12903 C CA . LYS H 4 95 ? 24.557 -68.174 62.286 1.00 33.61 96 LYS H CA 1
ATOM 12904 C C . LYS H 4 95 ? 23.325 -67.267 62.168 1.00 32.02 96 LYS H C 1
ATOM 12905 O O . LYS H 4 95 ? 22.983 -66.804 61.077 1.00 34.94 96 LYS H O 1
ATOM 12911 N N . TRP H 4 96 ? 22.665 -67.025 63.292 1.00 28.41 97 TRP H N 1
ATOM 12912 C CA . TRP H 4 96 ? 21.510 -66.136 63.328 1.00 28.03 97 TRP H CA 1
ATOM 12913 C C . TRP H 4 96 ? 21.999 -64.688 63.445 1.00 27.31 97 TRP H C 1
ATOM 12914 O O . TRP H 4 96 ? 22.551 -64.311 64.470 1.00 26.48 97 TRP H O 1
ATOM 12925 N N . ASP H 4 97 ? 21.817 -63.918 62.372 1.00 28.12 98 ASP H N 1
ATOM 12926 C CA . ASP H 4 97 ? 22.074 -62.463 62.319 1.00 28.33 98 ASP H CA 1
ATOM 12927 C C . ASP H 4 97 ? 20.741 -61.701 62.248 1.00 28.92 98 ASP H C 1
ATOM 12928 O O . ASP H 4 97 ? 20.153 -61.547 61.176 1.00 26.98 98 ASP H O 1
ATOM 12933 N N . ARG H 4 98 ? 20.261 -61.253 63.402 1.00 31.55 99 ARG H N 1
ATOM 12934 C CA . ARG H 4 98 ? 18.993 -60.496 63.510 1.00 33.59 99 ARG H CA 1
ATOM 12935 C C . ARG H 4 98 ? 18.839 -59.434 62.439 1.00 35.27 99 ARG H C 1
ATOM 12936 O O . ARG H 4 98 ? 17.743 -59.194 61.941 1.00 35.46 99 ARG H O 1
ATOM 12944 N N . ASP H 4 99 ? 19.942 -58.752 62.143 1.00 40.04 100 ASP H N 1
ATOM 12945 C CA . ASP H 4 99 ? 19.928 -57.614 61.234 1.00 42.27 100 ASP H CA 1
ATOM 12946 C C . ASP H 4 99 ? 21.331 -57.053 61.014 1.00 44.37 100 ASP H C 1
ATOM 12947 O O . ASP H 4 99 ? 21.878 -57.160 59.916 1.00 47.18 100 ASP H O 1
ATOM 12952 N N . MET H 4 100 ? 21.916 -56.453 62.050 1.00 44.42 101 MET H N 1
ATOM 12953 C CA . MET H 4 100 ? 21.275 -56.322 63.386 1.00 43.52 101 MET H CA 1
ATOM 12954 C C . MET H 4 100 ? 20.430 -55.062 63.556 1.00 42.89 101 MET H C 1
ATOM 12955 O O . MET H 4 100 ? 20.164 -54.635 64.688 1.00 42.27 101 MET H O 1
ATOM 12957 N N . LYS I 5 1 ? 17.159 -15.746 55.360 1.00 16.49 1 LYS I N 1
ATOM 12958 C CA . LYS I 5 1 ? 16.631 -14.377 55.607 1.00 16.22 1 LYS I CA 1
ATOM 12959 C C . LYS I 5 1 ? 17.306 -13.657 56.799 1.00 15.19 1 LYS I C 1
ATOM 12960 O O . LYS I 5 1 ? 17.164 -14.064 57.948 1.00 14.12 1 LYS I O 1
ATOM 12966 N N . LEU I 5 2 ? 18.036 -12.587 56.484 1.00 14.48 2 LEU I N 1
ATOM 12967 C CA . LEU I 5 2 ? 18.676 -11.710 57.463 1.00 13.95 2 LEU I CA 1
ATOM 12968 C C . LEU I 5 2 ? 17.632 -11.021 58.321 1.00 14.32 2 LEU I C 1
ATOM 12969 O O . LEU I 5 2 ? 16.436 -11.033 57.981 1.00 14.44 2 LEU I O 1
ATOM 12974 N N . VAL I 5 3 ? 18.057 -10.407 59.425 1.00 14.06 3 VAL I N 1
ATOM 12975 C CA . VAL I 5 3 ? 17.117 -9.574 60.141 1.00 14.02 3 VAL I CA 1
ATOM 12976 C C . VAL I 5 3 ? 16.956 -8.245 59.402 1.00 13.44 3 VAL I C 1
ATOM 12977 O O . VAL I 5 3 ? 17.922 -7.662 58.946 1.00 12.93 3 VAL I O 1
ATOM 12981 N N . ALA I 5 4 ? 15.705 -7.814 59.266 1.00 13.62 4 ALA I N 1
ATOM 12982 C CA . ALA I 5 4 ? 15.330 -6.535 58.656 1.00 13.56 4 ALA I CA 1
ATOM 12983 C C . ALA I 5 4 ? 14.998 -5.496 59.724 1.00 14.12 4 ALA I C 1
ATOM 12984 O O . ALA I 5 4 ? 15.270 -4.297 59.563 1.00 13.72 4 ALA I O 1
ATOM 12986 N N . LEU I 5 5 ? 14.377 -5.959 60.811 1.00 15.34 5 LEU I N 1
ATOM 12987 C CA . LEU I 5 5 ? 14.163 -5.126 61.973 1.00 15.62 5 LEU I CA 1
ATOM 12988 C C . LEU I 5 5 ? 14.702 -5.777 63.234 1.00 15.59 5 LEU I C 1
ATOM 12989 O O . LEU I 5 5 ? 14.156 -6.781 63.676 1.00 16.19 5 LEU I O 1
ATOM 12994 N N . GLY I 5 6 ? 15.740 -5.176 63.828 1.00 15.69 6 GLY I N 1
ATOM 12995 C CA . GLY I 5 6 ? 16.414 -5.722 65.046 1.00 15.87 6 GLY I CA 1
ATOM 12996 C C . GLY I 5 6 ? 17.917 -5.421 65.241 1.00 15.73 6 GLY I C 1
ATOM 12997 O O . GLY I 5 6 ? 18.510 -5.762 66.291 1.00 14.85 6 GLY I O 1
ATOM 12998 N N . ILE I 5 7 ? 18.536 -4.811 64.227 1.00 15.68 7 ILE I N 1
ATOM 12999 C CA . ILE I 5 7 ? 19.948 -4.453 64.273 1.00 16.06 7 ILE I CA 1
ATOM 13000 C C . ILE I 5 7 ? 20.176 -3.021 64.740 1.00 16.82 7 ILE I C 1
ATOM 13001 O O . ILE I 5 7 ? 19.876 -2.064 64.028 1.00 16.37 7 ILE I O 1
ATOM 13006 N N . ASN I 5 8 ? 20.772 -2.904 65.919 1.00 17.67 8 ASN I N 1
ATOM 13007 C CA . ASN I 5 8 ? 20.999 -1.631 66.530 1.00 18.92 8 ASN I CA 1
ATOM 13008 C C . ASN I 5 8 ? 22.471 -1.425 66.860 1.00 19.65 8 ASN I C 1
ATOM 13009 O O . ASN I 5 8 ? 23.192 -2.363 67.249 1.00 21.16 8 ASN I O 1
ATOM 13014 N N . ALA I 5 9 ? 22.919 -0.189 66.674 1.00 18.85 9 ALA I N 1
ATOM 13015 C CA . ALA I 5 9 ? 24.211 0.212 67.133 1.00 18.43 9 ALA I CA 1
ATOM 13016 C C . ALA I 5 9 ? 24.274 -0.073 68.622 1.00 18.62 9 ALA I C 1
ATOM 13017 O O . ALA I 5 9 ? 23.248 0.015 69.316 1.00 18.46 9 ALA I O 1
ATOM 13019 N N . VAL I 5 10 ? 25.478 -0.420 69.090 1.00 18.15 10 VAL I N 1
ATOM 13020 C CA . VAL I 5 10 ? 25.715 -0.858 70.476 1.00 17.84 10 VAL I CA 1
ATOM 13021 C C . VAL I 5 10 ? 25.889 0.323 71.425 1.00 17.74 10 VAL I C 1
ATOM 13022 O O . VAL I 5 10 ? 26.172 1.420 70.973 1.00 17.73 10 VAL I O 1
ATOM 13026 N N . LYS J 5 1 ? -11.008 -84.920 54.944 1.00 12.82 1 LYS J N 1
ATOM 13027 C CA . LYS J 5 1 ? -11.464 -86.337 54.995 1.00 12.69 1 LYS J CA 1
ATOM 13028 C C . LYS J 5 1 ? -10.710 -87.184 53.968 1.00 12.36 1 LYS J C 1
ATOM 13029 O O . LYS J 5 1 ? -10.740 -86.889 52.785 1.00 11.80 1 LYS J O 1
ATOM 13035 N N . LEU J 5 2 ? -10.021 -88.214 54.439 1.00 12.51 2 LEU J N 1
ATOM 13036 C CA . LEU J 5 2 ? -9.180 -89.059 53.586 1.00 12.97 2 LEU J CA 1
ATOM 13037 C C . LEU J 5 2 ? -9.956 -89.895 52.566 1.00 13.85 2 LEU J C 1
ATOM 13038 O O . LEU J 5 2 ? -11.181 -89.971 52.584 1.00 14.26 2 LEU J O 1
ATOM 13043 N N . VAL J 5 3 ? -9.215 -90.514 51.656 1.00 14.58 3 VAL J N 1
ATOM 13044 C CA . VAL J 5 3 ? -9.784 -91.400 50.668 1.00 14.44 3 VAL J CA 1
ATOM 13045 C C . VAL J 5 3 ? -10.173 -92.687 51.349 1.00 14.64 3 VAL J C 1
ATOM 13046 O O . VAL J 5 3 ? -9.368 -93.263 52.056 1.00 15.48 3 VAL J O 1
ATOM 13050 N N . ALA J 5 4 ? -11.410 -93.128 51.138 1.00 14.84 4 ALA J N 1
ATOM 13051 C CA . ALA J 5 4 ? -11.879 -94.452 51.580 1.00 14.79 4 ALA J CA 1
ATOM 13052 C C . ALA J 5 4 ? -11.843 -95.515 50.441 1.00 15.36 4 ALA J C 1
ATOM 13053 O O . ALA J 5 4 ? -11.622 -96.716 50.662 1.00 14.48 4 ALA J O 1
ATOM 13055 N N . LEU J 5 5 ? -12.077 -95.055 49.217 1.00 16.54 5 LEU J N 1
ATOM 13056 C CA . LEU J 5 5 ? -12.057 -95.914 48.053 1.00 16.90 5 LEU J CA 1
ATOM 13057 C C . LEU J 5 5 ? -11.154 -95.286 47.016 1.00 17.25 5 LEU J C 1
ATOM 13058 O O . LEU J 5 5 ? -11.502 -94.245 46.455 1.00 17.58 5 LEU J O 1
ATOM 13063 N N . GLY J 5 6 ? -10.012 -95.925 46.734 1.00 17.26 6 GLY J N 1
ATOM 13064 C CA . GLY J 5 6 ? -9.152 -95.467 45.633 1.00 16.77 6 GLY J CA 1
ATOM 13065 C C . GLY J 5 6 ? -7.665 -95.684 45.748 1.00 16.31 6 GLY J C 1
ATOM 13066 O O . GLY J 5 6 ? -6.931 -95.461 44.802 1.00 16.02 6 GLY J O 1
ATOM 13067 N N . ILE J 5 7 ? -7.191 -96.058 46.917 1.00 16.83 7 ILE J N 1
ATOM 13068 C CA . ILE J 5 7 ? -5.778 -96.380 47.076 1.00 16.91 7 ILE J CA 1
ATOM 13069 C C . ILE J 5 7 ? -5.522 -97.842 46.706 1.00 16.55 7 ILE J C 1
ATOM 13070 O O . ILE J 5 7 ? -6.109 -98.762 47.294 1.00 16.21 7 ILE J O 1
ATOM 13075 N N . ASN J 5 8 ? -4.643 -98.040 45.733 1.00 16.70 8 ASN J N 1
ATOM 13076 C CA . ASN J 5 8 ? -4.183 -99.376 45.347 1.00 16.70 8 ASN J CA 1
ATOM 13077 C C . ASN J 5 8 ? -2.679 -99.493 45.466 1.00 17.12 8 ASN J C 1
ATOM 13078 O O . ASN J 5 8 ? -1.952 -98.549 45.183 1.00 17.94 8 ASN J O 1
ATOM 13083 N N . ALA J 5 9 ? -2.230 -100.645 45.950 1.00 17.97 9 ALA J N 1
ATOM 13084 C CA . ALA J 5 9 ? -0.828 -101.053 45.867 1.00 18.92 9 ALA J CA 1
ATOM 13085 C C . ALA J 5 9 ? -0.332 -100.938 44.419 1.00 20.28 9 ALA J C 1
ATOM 13086 O O . ALA J 5 9 ? -1.086 -101.201 43.474 1.00 20.76 9 ALA J O 1
ATOM 13088 N N . VAL J 5 10 ? 0.926 -100.539 44.250 1.00 20.75 10 VAL J N 1
ATOM 13089 C CA . VAL J 5 10 ? 1.470 -100.329 42.919 1.00 21.61 10 VAL J CA 1
ATOM 13090 C C . VAL J 5 10 ? 1.979 -101.664 42.368 1.00 21.30 10 VAL J C 1
ATOM 13091 O O . VAL J 5 10 ? 1.939 -101.900 41.154 1.00 21.48 10 VAL J O 1
#

Organism: Homo sapiens (NCBI:txid9606)

CATH classification: 2.60.40.10

Solvent-accessible surface area: 74840 Å² total; per-residue (Å²): 109,46,4,56,12,85,94,83,101,49,60,20,50,20,66,98,69,8,68,0,52,2,64,10,96,14,118,93,97,112,17,15,0,0,0,1,41,6,27,105,81,54,51,6,88,58,25,12,85,7,31,5,176,78,131,125,67,44,42,140,72,80,32,38,16,82,26,82,73,107,61,71,24,0,16,0,103,0,30,87,3,90,39,53,6,38,9,13,0,0,0,0,17,0,54,100,27,89,0,52,19,2,118,6,2,85,4,77,9,34,2,61,29,113,79,70,50,82,23,58,15,100,0,106,54,8,138,110,74,99,50,23,0,1,0,29,1,11,3,56,3,107,42,137,34,50,158,35,174,67,79,92,20,38,19,4,88,48,7,45,2,30,10,144,27,99,85,56,40,2,0,1,0,0,0,1,6,121,104,123,115,42,47,11,82,71,11,27,116,118,109,69,12,110,13,75,39,128,42,44,15,23,8,56,48,120,125,34,48,4,78,2,36,10,89,58,69,17,89,24,0,0,0,1,5,2,58,97,64,20,56,11,72,25,4,0,22,0,110,13,82,136,27,52,90,123,20,109,55,82,32,5,5,63,21,46,4,112,204,83,26,82,0,31,0,43,0,121,55,0,133,48,65,2,45,7,18,0,0,0,0,0,0,125,39,45,14,3,2,84,11,0,65,5,1,36,4,10,6,2,82,64,35,96,30,1,44,43,5,116,22,26,3,1,16,0,8,104,61,1,27,51,110,16,28,21,0,2,1,0,0,3,0,18,9,0,8,0,29,1,23,61,28,24,2,61,19,67,58,89,80,37,138,26,0,35,10,46,9,89,88,33,48,110,20,104,88,98,96,116,37,4,76,33,1,10,0,0,0,2,6,20,36,11,59,59,0,40,28,43,87,12,36,0,64,0,24,0,53,0,28,15,13,71,178,131,58,117,49,104,113,114,154,79,136,4,66,61,65,78,34,48,17,96,6,70,9,41,125,63,38,64,16,62,11,91,97,88,94,44,64,11,70,26,67,103,57,8,68,0,47,1,62,11,61,7,29,11,37,13,2,1,0,0,0,1,32,7,25,83,74,49,54,6,82,55,22,10,85,2,29,8,68,92,163,131,54,50,42,125,108,83,28,37,4,60,21,80,69,108,66,64,22,0,20,0,100,0,44,74,3,91,39,53,5,36,10,13,0,0,0,0,12,0,4,4,7,53,0,45,18,3,134,5,3,85,3,67,12,35,1,64,26,127,125,74,48,82,24,43,17,111,2,145,19,30,178,102,50,20,56,42,0,0,0,15,1,10,2,54,6,115,46,142,37,73,120,33,203,76,111,56,24,44,10,5,90,58,7,37,1,27,10,168,112,94,117,51,59,2,0,0,0,0,0,1,2,96,169,78,136,50,50,11,83,94,15,21,113,154,156,155,39,79,16,89,3,76,51,127,29,29,5,4,16,46,46,97,107,30,56,0,79,0,22,1,72,56,57,11,35,12,0,0,0,2,30,4,62,110,68,35,58,12,65,22,10,1,32,0,11,0,57,103,0,66,43,153,47,68,101,34,68,94,22,76,17,38,4,128,153,44,72,73,0,23,0,19,2,95,53,0,134,43,87,22,48,7,13,5,0,0,0,0,0,95,15,1,8,3,2,82,10,0,28,1,0,37,2,16,5,6,132,80,39,63,38,0,69,32,5,95,14,0,3,0,27,7,11,116,59,0,10,81,111,27,109,22,0,1,0,0,0,0,0,3,18,0,11,1,20,0,20,72,27,22,3,58,18,80,53,162,80,38,134,45,1,32,17,42,14,82,80,28,41,70,43,56,101,97,98,142,76,2,80,37,2,10,0,0,0,2,8,18,36,0,102,74,8,43,32,83,196,12,35,0,67,0,26,0,53,0,55,12,1,56,140,144,28,149,44,124,44,138,177,80,72,3,46,60,63,82,34,50,14,92,7,134,9,117,80,123,59,75,22,9,0,72,1,25,0,2,1,13,17,58,52,80,179,52,97,20,78,2,12,0,2,0,33,0,26,58,21,39,0,1,26,6,18,27,66,32,106,52,76,84,6,26,14,61,5,87,14,0,41,101,16,32,99,99,8,35,74,0,1,2,53,6,0,88,4,1,16,30,3,0,48,9,0,7,34,37,0,68,51,63,64,139,57,75,134,71,45,51,26,2,0,0,1,17,1,0,0,22,0,6,86,109,60,168,65,115,90,2,7,2,53,2,0,14,26,4,98,83,3,2,27,12,103,107,65,4,143,37,5,68,23,57,31,156,12,0,100,74,0,56,127,77,2,81,64,19,97,0,11,80,10,2,84,21,1,1,63,16,3,0,0,82,42,0,74,96,0,0,91,31,6,122,64,42,3,67,54,51,16,40,10,111,43,86,23,31,78,109,43,155,71,133,111,75,2,38,0,15,0,16,0,26,40,0,2,28,24,145,17,53,7,50,5,17,64,129,43,133,67,46,100,154,98,48,94,93,24,58,34,6,26,2,34,42,42,17,31,3,23,6,0,8,2,61,0,41,58,54,39,23,136,90,13,33,0,46,1,114,14,118,23,36,138,63,95,51,88,19,62,96,187,101,75,115,88,67,4,131,25,23,5,2,15,31,66,106,27,117,90,57,36,38,3,32,0,0,0,13,0,4,24,0,6,31,10,85,34,109,12,21,0,13,99,90,58,39,149,34,50,141,39,110,85,38,24,15,1,3,52,141,73,12,4,0,56,10,12,17,54,10,97,18,62,1,54,67,172,20,112,9,4,0,81,0,54,10,100,41,32,124,136,57,95,96,40,130,22,70,109,41,95,81,74,24,20,0,46,2,26,0,1,2,23,24,65,22,86,164,58,106,27,72,1,11,0,2,0,34,0,25,52,35,35,0,0,27,7,19,26,76,32,105,54,76,88,6,37,47,118,6,98,17,0,104,116,35,34,92,139,16,30,76,16,2,5,162,17,0,90,55,2,18,100,23,0,107,83,0,13,26,35,0,103,46,76,71,143,54,72,153,60,36,61,27,4,0,0,1,10,1,0,0,21,0,6,86,72,62,155,60,114,97,2,31,1,35,1,0,14,45,3,109,91,5,1,24,9,104,114,69,6,154,34,7,68,14,82,33,146,11,0,77,68,0,54,130,97,0,75,80,42,105,1,11,112,50,2,67,58,16,1,70,21,44,0,4,77,44,0,76,124,0,0,84,47,3,83,121,63,6,75,131,54,44,39,9,143,38,81,17,14,52,103,64,94,45,104,131,52,5,30,0,45,0,24,0,26,38,0,11,36,24,141,16,64,5,53,7,49,95,109,75,62,91,126,65,125,83,26,92,89,31,73,29,13,26,1,36,70,49,19,30,3,24,43,0,3,14,55,0,86,36,52,8,24,86,114,25,3,0,44,1,96,14,90,21,25,142,63,82,48,77,33,39,75,108,124,84,117,53,74,14,130,28,27,20,8,16,36,69,98,32,106,80,58,74,66,2,61,0,0,0,10,0,2,18,0,6,38,18,145,32,100,15,17,0,8,94,81,48,140,120,34,118,196,42,107,95,34,23,14,0,2,41,122,87,11,4,0,49,10,12,22,57,15,90,12,58,0,55,126,170,42,97,9,8,0,71,0,46,11,93,49,28,123,127,58,111,101,44,141,29,84,76,66,105,2,1,1,2,3,1,1,11,11,0,48,1,3,84,124,7,32,49,36,0

Secondary structure (DSSP, 8-state):
--EEE---SEEEEETTS-EEE--EEE-S-SS-EEEEEEE-TT---EEEEEEETT--S----SSEEEEEETTTTEEEEEE-S--GGG-EEEEEEEE-SS-EEE---EEEEEE---SS---EEEE-B--SS-SS-EEEEES--TT--PPPP-STT-EEPPPEEEEEGGGTEEEEEEEEE--SS---TTTSS--/-----EEE-SEEEEETT--EEEEEE--S--S-EEEEEE-TT--EEEEEEESSTT--B--S--TT-EE--SSTTB--EEESS--GGG-EEEEEEEESSSS-EEE---EEEEEESSGGG--PPEEEEEBPPHHHHHHHSEEEEEEEEEEESS--EEEEEEETTEEE-TTEEE-SS-EESSTT-SS--EEEEEEEEEEHHHHT-TT-EEEEEEEE--B-TTS---S-S---BSEEEEEEEE----/--EEEEEEEEEE--SSSSSPEEEEEEEETTEEEEEEETTSSS-S-EE-SGGGTTS-HHHHHHHHHHHHHHHHHHHHHHHHHHHHTT--SSS--EEEEEEEEEE-TTS-EEEEEEEEEETTEEEEEE-TTSS-EEE-SSHHHHHHHHHHHHTHHHHHHHIIIIIHHHHHHHHHHHTHHHHT--B--EEEEEEE-SSSSEEEEEEEEEEEBSS--EEEEEETTEE--SSEEEPPPEE-SSS-EEEEEEEEEETT-GGGEEEEEE-TT-SS-EEE---/---BPPEEEEEESS---TT--EEEEEEEEEEBSS--EEEEEETTEEPS--EEPPPEE-TTS-EEEEEEEEE---SS--EEEEEE-TT-SS-EEEE--TT-/--EEEEEEEEEE--SSSSSPEEEEEEEETTEEEEEEETTSSS-S-EE-SHHHHTS-HHHHHHHHHHHHHHHHHHHHHHHHHHHHTT--SSS--EEEEEEEEEE-TTS-EEEEEEEEEETTEEEEEE-TTSS-EEE-SSHHHHHHHHHHHHTHHHHHHHHHHTHHHHHHHHHHHHTHHHHS--B--EEEEEEE--STT-EEEEEEEEEEBSS--EEEEESSS----TT-EEPPPEE-SSS-EEEEEEEEE-SS--TT-EEEEE-TT-SS-EEE----/--EE---SEEEEETT--EEE--EE--S-SS-EEEEEEE-TT---EEEEEEETT--S----SSEEEEEETTTTEEEEEE-S--GGG-EEEEEEEE-SS-EEE---EEEEEE---SS---EEEE---SSS-S---EEEE---TT--PPPPSSTTSEEPPPEEEEEGGGTEEEEEEEEE---TT--STTTS--/--EEEE-SEEE--TT--EEEEEEE-S--S-EEEEEE-TT--EEEEEEESSTT--EE---SS-------SSSB--EEESS--GGG-EEEEEEEESSSS-EEE---EEEE--S-GGG-BPPEEEEEPPPHHHHHHHSEEEEEEEEEEEBSS-EEEEEEETTEEE-TTEEE-SS-EESSTT-SS--EEEEEEEEEEHHHHT-TT-EEEEEEEE--B-SSS---SSS---BSEEEEEEEE---/--BPPEEEEEESSPP-TTS-EEEEEEEEEEBSS--EEEEEETTS--SS-EEPPPEE-TTS-EEEEEEEEE---SS--EEEEEE-TT-SS-EEEE-----/---SS-----/---SS-----

Sequence (1632 aa):
QTVTQSQPEMSVQEAETVTLSCTYDTSENDYILFWYKQPPSRQMILVIRQEAYKQQNATENRFSVNFQKAAKSFSLKISDSQLGDAAMYFCAYGEDDKIIFGKGTRLHILPNIQNPDPAVYQLRDSKSSDKSVCLFTDFDSQTNVSQSKDSDVYITDKCVLDMRSMDFKSNSAVAWSNKSDFACANAFNNADIYQTPRYLVIGTGKKITLECSQTMGHDKMYWYQQDPGMELHLIHYSYGVNSTEKGDLSSESTVSRIRTEHFPLTLESARPSHTSQYLCASRRGSAELYFGPGTRLTVTEDLKNVFPPEVAVFEPSEAEISHTQKATLVCLATGFYPDHVELSWWVNGKEVHSGVCTDPQPLKEQPALNDSRYALSSRLRVSATFWQDPRNHFRCQVQFYGLSENDEWTQDRAKPVTQIVSAEAWGRAAQTVTQSQPEMSVQEAETVTLSCTYDTSENDYILFWYKQPPSRQMILVIRQEAYKQQNATENRFSVNFQKAAKSFSLKISDSQLGDAAMYFCAYGEDDKIIFGKGTRLHILPNIQNPDPAVYQLRDSKSSDKSVCLFTDFDSQTNVSQSKDSDVYITDKCVLDMRSMDFKSNSAVAWSNKSDFACANAFNNAEADIYQTPRYLVIGTGKKITLECSQTMGHDKMYWYQQDPGMELHLIHYSYGVNSTEKGDLSSESTVSRIRTEHFPLTLESARPSHTSQYLCASRRGSAELYFGPGTRLTVTEDLKNVFPPEVAVFEPSEAEISHTQKATLVCLATGFYPDHVELSWWVNGKEVHSGVCTDPQPLKEQPALNDSRYALSSRLRVSATFWQDPRNHFRCQVQFYGLSENDEWTQDRAKPVTQIVSAEAWGRAAGSHSMRYFFTSVSRPGRGEPRFIAVGYVDDTQFVRFDSDAASQRMEPRAPWIEQEGPEYWDGETRKVKAHSQTHRVDLGTLRGYYNQSEAGSHTVQRMYGCDVGSDWRFLRGYHQYAYDGKDYIALKEDLRSWTAADMAAQTTKHKWEAAHVAEQLRAYLEGTCVEWLRRYLENGKETLQRTDAPKTHMTHHAVSDHEATLRCWALSFYPAEITLTWQRDGEDQTQDTELVETRPAGDGTFQKWAAVVVPSGQEQRYTCHVQHEGLPKPLTLRWEGIQRTPKIQVYSRHPAENGKSNFLNCYVSGFHPSEIEVDLLKNGERIEKVEHSDLSFSEDWSFYLLYYTEFTPTEKDEYACRVNHVTLSQPKIVKWDRDMGSHSMRYFFTSVSRPGRGEPRFIAVGYVDDTQFVRFDSDAASQRMEPRAPWIEQEGPEYWDGETRKVKAHSQTHRVDLGTLRGYYNQSEAGSHTVQRMYGCDVGSDWRFLRGYHQYAYDGKDYIALKEDLRSWTAADMAAQTTKHKWEAAHVAEQLRAYLEGTCVEWLRRYLENGKETLQRTDAPKTHMTHHAVSDHEATLRCWALSFYPAEITLTWQRDGEDQTQDTELVETRPAGDGTFQKWAAVVVPSGQEQRYTCHVQHEGLPKPLTLRWEAIQRTPKIQVYSRHPAENGKSNFLNCYVSGFHPSEIEVDLLKNGERIEKVEHSDLSFSEDWSFYLLYYTEFTPTEKDEYACRVNHVTLSQPKIVKWDRDMKLVALGINAVKLVALGINAV

GO terms:
  GO:0002502 peptide antigen assembly with MHC class I protein complex (P, IDA)
  GO:0042824 MHC class I peptide loading complex (C, IDA)
  GO:0001913 T cell mediated cytotoxicity (P, IDA)
  GO:0002419 T cell mediated cytotoxicity directed against tumor cell target (P, IDA)
  GO:0062061 TAP complex binding (F, IDA)
  GO:0036037 CD8-positive, alpha-beta T cell activation (P, IDA)
  GO:0005886 plasma membrane (C, IDA)
  GO:0042590 antigen processing and presentation of exogenous peptide antigen via MHC class I (P, IDA)
  GO:0030881 beta-2-microglobulin binding (F, IDA)
  GO:0042605 peptide antigen binding (F, IDA)
  GO:0042608 T cell receptor binding (F, IDA)
  GO:0042610 CD8 receptor binding (F, IDA)
  GO:0042612 MHC class I protein complex (C, IDA)
  GO:0019885 antigen processing and presentation of endogenous peptide antigen via MHC class I (P, IDA)
  GO:0050852 T cell receptor signaling pathway (P, IDA)
  GO:0005886 plasma membrane (C, EXP)
  GO:0002485 antigen processing and presentation of endogenous peptide antigen via MHC class I via ER pathway, TAP-dependent (P, IMP)
  GO:0005515 protein binding (F, IPI)
  GO:0098553 lumenal side of endoplasmic reticulum membrane (C, TAS)
  GO:0031901 early endosome membrane (C, TAS)

Foldseek 3Di:
DFKAQPAQEDEEEAQAKDKGKIAGDDPDQWWKKFKWWQAPVRDIDTDAIGTNVDDDPRVPDQKHWDDDVVRRITMIMHGNDDQVSQTKMWMWIGDVDDIDIYPIHGYGYFYDLPDADWDKDWAPADPPDDLGKIKIKRHGRVDAQDADPDPQKGKAGKDKDAPPVVRHIMIMMMITGDPVVDDRVCTSVD/DFKAKPDQEDEDAFQAKDKIKIATDPPFAKKFKWWAAPVGDTFTAWIARHAPGIDGRDDAFWRTAHGHPHPTGMTMGRGDDQSSQTWMWMWTDPHVDDIGIHPTYGYGYDNDQVLADFWDKDKAWFDPVCCVPPQKGKIKMKTWFGPDQPKDKFKDKPHHTDDPQKDWDPGWAFPPVVDPSTGTMIMMMHMGGSVQQQDQVMKMKMKMFDAGDDPPDDDDDDPDDNHTDMDMDIDGRHD/DFAKAQPAQEEEDEAQAKDKGKIATDDPDQWWKKFKWWQAPVRDIHTDDIGTSPPPDWDDDPQKTWDDDRVRRITMIMHGNDDQVSQTWMWMWIQDVDDIDIHPTHGYGYFYALPDADWDKDWDDADVVGDFTKIKIKRHGSPDDWDADPDPQKGKADWDKDAPPVVRHIMIMMMMGGHPPDDDRVVPGVD/DDWAKAWPDQEDEDEFQAKDKIKIWTDPQFAKKFKWWADDVGDTHTAWMGRHAPGIDGDPDPQDWDWHGHDSTITMIMHRGHDQVSQTWMWMWTDDYVDDIHIHSTYGYGYDNDQVLADFWDKDKAWFDVVCCVVPQKGKIKMKTWFGFPQAKDKFKDKPRHTDDPQKDKDPGWAFPPRVDDSTGTMIMMMHMGGNVQLQPQVMKMKMKMFDDGDDDVDDDDDDDDPRHGDMDMDIDGRHHD/DKKKKKKKKKWKQDQVPDATWIKMWIDIQLHTFWIATPPDDPLWIDTDDPLVVPDDPVVRVVVSVVSVVVRVVVRVVVVLVCVLVVHDSPDMKMKMKMWMFMADPVLAGDWIWIFIDIRPHGAKIQPGVLLAIDGPDPSSVVVRVVCNVVVVSVVSVCCHRPVRSVVSVVSCVSCVVPSVDWDFWDWDKDKDDDDAFKIKIKIKTDFTPDQDKDKFKDFQPDGDPDQKDWDDWADPPPSGIITMIMGMGTPPGQVGMWMWMDDPNDPDIDIDGDD/DDFWAWDKDWAWPDQADAQDKTKIKIKIKQGPDPDKDKFKAKQNHTDDPKDKDDWDHDPVRIIMMMIMDMDHDHPPIWMWMWIDDPNDPDTDIGTDDSVD/DKKKKKKKKKWKQDQPPDAIWIKMWIDIQLATFWIATCPDDPLWIGGDDPLVVPDDPVVRVVVSVVSVVVVVVVSVVVVVVCVVVVHDSDDMKMKMWMKMFMADPVLATDWIWIFIDIRPHGAKIQDGVLQAMDGPDPVSVVVRVVCNVVVVSVVSVCCHRPVRSVVSVVSCVSCVVPSVDWDFWDWDKDWAADDLLKIKIKIKTDFTPDQDKDKFKDQPPDTDDVFKDWDDWADPPPSGIMTMIMGMGSHPDQPPMWIWMDDPNDPDIDIDGDDD/DFWDWDWDWAWPDQADAQDKTKIKIKIKQGPDPDKDKFKDWQHDGDDPKDKDDWDHDPVRIIMMMIMDMDGDHPPIWMWMWIDDPVDPDIDIGTDDSVD/DDDPPDDDDD/DDDPPDDDDD

InterPro domains:
  IPR001039 MHC class I alpha chain, alpha1 alpha2 domains [PR01638] (83-112)
  IPR001039 MHC class I alpha chain, alpha1 alpha2 domains [PR01638] (115-131)
  IPR001039 MHC class I alpha chain, alpha1 alpha2 domains [PR01638] (136-153)
  IPR001039 MHC class I alpha chain, alpha1 alpha2 domains [PR01638] (181-199)
  IPR003006 Immunoglobulin/major histocompatibility complex, conserved site [PS00290] (281-287)
  IPR003597 Immunoglobulin C1-set [PF07654] (218-290)
  IPR003597 Immunoglobulin C1-set [SM00407] (222-293)
  IPR007110 Immunoglobulin-like domain [PS50835] (209-295)
  IPR010579 MHC class I, alpha chain, C-terminal [PF06623] (337-364)
  IPR011161 MHC class I-like antigen recognition-like [PF00129] (25-203)
  IPR011162 MHC classes I/II-like antigen recognition protein [SSF54452] (26-205)
  IPR013783 Immunoglobulin-like fold [G3DSA:2.60.40.10] (206-308)
  IPR036179 Immunoglobulin-like domain superfamily [SSF48726] (208-299)
  IPR037055 MHC class I-like antigen recognition-like superfamily [G3DSA:3.30.500.10] (24-205)
  IPR050208 Antigen-presenting and immune regulatory MHC class I-related [PTHR16675] (14-336)

Radius of gyration: 47.44 Å; Cα contacts (8 Å, |Δi|>4): 4017; chains: 10; bounding box: 90×160×81 Å

B-factor: mean 30.33, std 14.72, range [2.0, 102.25]

Nearest PDB structures (foldseek):
  5yxu-assembly1_F-2  TM=9.824E-01  e=1.036E-32  Homo sapiens
  5yxn-assembly1_A  TM=9.796E-01  e=3.712E-32  Homo sapiens
  8gon-assembly1_D  TM=9.402E-01  e=5.304E-31  Homo sapiens
  6xc9-assembly1_D  TM=9.529E-01  e=4.876E-29  Homo sapiens
  8yj2-assembly1_D  TM=9.511E-01  e=1.445E-26  Homo sapiens